Protein 8OT8 (pdb70)

Secondary structure (DSSP, 8-state):
-B-TTSS-B---SEEE--SSHHHHHHHHHH-SSEEEE------SGGG--SSEEEE-TTS---EEEETTTTEEEEETTSBHHHHHHHHHHTTEE-S---SSS-SBHHHHHHTT-B--BTT--BGGGGEEEEEEE-SSS-EEEEETTT-TTTGGGTSS-TT-S-EEEEEEEE-EE--EEEEEEEEEEETTHHHHHHHHHHTSSSEEEEEE-SSTTEEEEEEEEEE---HHHHTTPEEPSS---SSTTS-GGGBPP-TT--EEGGGTSSSB-TT---SS---EEEEEEEEGGGHHHHHHHHHTTHHHHGGGEEEEEEEEE--B--TT-TTBTS-EEEEEEEE-S-HHHHHHHHHHHHHHHGGG-PEEPTTS-----HHHHHHT-TTHHHHHHHHHHH-TT-TT--HHHIIIII--/-B-SSSS-B---SEEE--SSHHHHHHHHHH-SSEEEE-S----STTS--SSEEEE-TTS---EEEETTTTEEEEETT-BHHHHHHHHHHTTEE-S---SSS-SBHHHHHTTT-----TT---GGGGEEEEEEE-TTS-EEEEETTT-TTTGGGTSS-TT-S-EEEEEEEE-EE--EEEEEEEEEEETTHHHHHHHHHHTSSSEEEEEE-SSTTEEEEEEEEEE--HHHHTT-EE-SS---SSSSS-GGGBPP-TT--EEGGGTSSSB-TT---SS-S-EEEEEEEEGGGHHHHHHHHHTTHHHHGGGEEEEEEEEE--B--TT-TTBTS-EEEEEEEE-S-HHHHHHHHHHHHHHHGGG-PEEPSSS-----HHHHHHT-TTHHHHHHHHHHH-TT-TT--HHHIIIII--/-B-TTSS-B---SEEE--SSHHHHHHHHHH-SSEEE--S----STTS--SSEEE--TTS---EEEETTTTEEEEETT-BHHHHHHHHHHTTEE-S---SSS-SBHHHHHHTT----BTT---GGGGEEEEEEE-TTS-EEEEETTT-TTTHHHHSS-TT-S-EEEEEEEE-EE--EEEEEEEEEEEGGGHHHHHHHHHTSSSEEEEEE-SSTTEEEEEEEEEE--HHHH------SSTTS-GGGBPP-TT--EEGGGTSSSB-TT-------EEEEEEEEGGGHHHHHHHHHTTHHHHGGGEEEEEEEEE--B--TT-TTBTS-EEEEEEEE-S-HHHHHHHHHHHHHHSGGG-PEEPTTS-----HHHHHHT-TTHHHHHHHHHHH-TT-TT--HHHIIIII--/-TTSS-----SEEE--SSHHHHHHHHHH-SSEEEE-SS---STTS--SSEEEE-TTS---EEEETTTTEEEEETT-BHHHHHHHHHHTTEE-S---S-S-SBHHHHHHHT-B---TT--BGGGGEEEEEEE-TTS-EEEEETTT-TTTHHHHSS-TT-S-EEEEEEEE-EE--EEEEEEEEEEETTHHHHHHHHHHTSSSEEEEEE-SSTTEEEEEEEEEE---TTTTTPEEPSS---SSTTS-GGGS---TT--EEGGGTSS---EEEEEEEEGGGHHHHHHHHHTTHHHHGGGEEEEEEEEE--B--TT-TTBTS-EEEEEEEE-S-HHHHHHHHHHHHHHHGGG--EE-TTSB----HHHHHHT-TTHHHHHHHHHHH-TT-SS--HHHIIIII--

Organism: NCBI:txid2900548

Nearest PDB structures (foldseek):
  8ot8-assembly1_C  TM=1.002E+00  e=1.140E-94  Actinomycetota bacterium
  8ot8-assembly1_A  TM=1.001E+00  e=3.792E-88  Actinomycetota bacterium
  8ot8-assembly1_B  TM=1.000E+00  e=6.396E-86  Actinomycetota bacterium
  8ot8-assembly1_D  TM=9.876E-01  e=1.015E-83  Actinomycetota bacterium
  8qnr-assembly1_A  TM=8.224E-01  e=1.810E-28  synthetic construct

Sequence (1627 aa):
STNWAGNVVYRASELHRPASLDELRRVVARSPKVRVLGSGHSFNEITDTEGALVSLEALPPEVEIDRATGTARVAAGLRYGELSARLHAAGYALPNLASLPHICVAGACATGTHGSGDGIGGLAGSVTAVELVTADGDLVTLSRDADPDRFPGAVVSLGALGAVVTMTLRLEPAFQVRQRVYENLPAEALDDHFDEIMASGYSVSLFTDWRGDRIRQVWVKERVEPVVAALGATPADGPRHPVPGMPAANCTEQLGVPGPWHERLPHFRLGFTPSSGDELQAEYLLPRRHAVAAFHALAGIADRIAPVLHISEIRTVAADDLWLSPFHGRNTVAFHFTWKPDEAAVREVLSLMEEVLAPFEPRPHWGKLFAIPPKVLRSRYDRIGDFRALARELDPSGKFANAFVAHHVLDDSTNWAGNVVYRASELHRPASLDELRRVVARSPKVRVLGSGHSFNEITDTEGALVSLEALPPEVEIDRATGTARVAAGLRYGELSARLHAAGYALPNLASLPHICVAGACATGTHGSGDGIGGLAGSVTAVELVTADGDLVTLSRDADPDRFPGAVVSLGALGAVVTMTLRLEPAFQVRQRVYENLPAEALDDHFDEIMASGYSVSLFTDWRGDRIRQVWVKERVPVVAALGATPADGPRHPVPGMPAANCTEQLGVPGPWHERLPHFRLGFTPSSGDELQAEYLLPRRHAVAAFHALAGIADRIAPVLHISEIRTVAADDLWLSPFHGRNTVAFHFTWKPDEAAVREVLSLMEEVLAPFEPRPHWGKLFAIPPKVLRSRYDRIGDFRALARELDPSGKFANAFVAHHVLDDSTNWAGNVVYRASELHRPASLDELRRVVARSPKVRVLGSGHSFNEITDTEGALVSLEALPPEVEIDRATGTARVAAGLRYGELSARLHAAGYALPNLASLPHICVAGACATGTHGSGDGIGGLAGSVTAVELVTADGDLVTLSRDADPDRFPGAVVSLGALGAVVTMTLRLEPAFQVRQRVYENLPAEALDDHFDEIMASGYSVSLFTDWRGDRIRQVWVKERVPVVAALPAPRHPVPGMPAANCTEQLGVPGPWHERLPHFRLGFTPSGDELQAEYLLPRRHAVAAFHALAGIADRIAPVLHISEIRTVAADDLWLSPFHGRNTVAFHFTWKPDEAAVREVLSLMEEVLAPFEPRPHWGKLFAIPPKVLRSRYDRIGDFRALARELDPSGKFANAFVAHHVLDDNWAGNVVYRASELHRPASLDELRRVVARSPKVRVLGSGHSFNEITDTEGALVSLEALPPEVEIDRATGTARVAAGLRYGELSARLHAAGYALPNLASLPHICVAGACATGTHGSGDGIGGLAGSVTAVELVTADGDLVTLSRDADPDRFPGAVVSLGALGAVVTMTLRLEPAFQVRQRVYENLPAEALDDHFDEIMASGYSVSLFTDWRGDRIRQVWVKERVPVVAALGATPADGPRHPVPGMPAANCTEQLGVPGPWHERLPHFELQAEYLLPRRHAVAAFHALAGIADRIAPVLHISEIRTVAADDLWLSPFHGRNTVAFHFTWKPDEAAVREVLSLMEEVLAPFEPRPHWGKLFAIPPKVLRSRYDRIGDFRALARELDPSGKFANAFVAHHVLDD

Structure (mmCIF, N/CA/C/O backbone):
data_8OT8
#
_entry.id   8OT8
#
_cell.length_a   56.442
_cell.length_b   109.911
_cell.length_c   296.709
_cell.angle_alpha   90.00
_cell.angle_beta   90.00
_cell.angle_gamma   90.00
#
_symmetry.space_group_name_H-M   'P 21 21 21'
#
loop_
_entity.id
_entity.type
_entity.pdbx_description
1 polymer 'FAD-binding protein'
2 non-polymer 'FLAVIN-ADENINE DINUCLEOTIDE'
3 non-polymer D-XYLULOSE
4 water water
#
loop_
_atom_site.group_PDB
_atom_site.id
_atom_site.type_symbol
_atom_site.label_atom_id
_atom_site.label_alt_id
_atom_site.label_comp_id
_atom_site.label_asym_id
_atom_site.label_entity_id
_atom_site.label_seq_id
_atom_site.pdbx_PDB_ins_code
_atom_site.Cartn_x
_atom_site.Cartn_y
_atom_site.Cartn_z
_atom_site.occupancy
_atom_site.B_iso_or_equiv
_atom_site.auth_seq_id
_atom_site.auth_comp_id
_atom_site.auth_asym_id
_atom_site.auth_atom_id
_atom_site.pdbx_PDB_model_num
ATOM 1 N N . SER A 1 5 ? 11.620 -13.520 56.308 1.00 72.55 5 SER A N 1
ATOM 2 C CA . SER A 1 5 ? 12.907 -13.291 55.547 1.00 81.40 5 SER A CA 1
ATOM 3 C C . SER A 1 5 ? 12.643 -13.105 54.039 1.00 87.44 5 SER A C 1
ATOM 4 O O . SER A 1 5 ? 13.192 -12.138 53.463 1.00 94.42 5 SER A O 1
ATOM 7 N N . THR A 1 6 ? 11.879 -14.002 53.397 1.00 79.45 6 THR A N 1
ATOM 8 C CA . THR A 1 6 ? 11.703 -14.021 51.917 1.00 68.43 6 THR A CA 1
ATOM 9 C C . THR A 1 6 ? 10.262 -14.343 51.497 1.00 63.35 6 THR A C 1
ATOM 10 O O . THR A 1 6 ? 9.448 -14.776 52.338 1.00 51.16 6 THR A O 1
ATOM 14 N N . ASN A 1 7 ? 9.991 -14.156 50.200 1.00 67.96 7 ASN A N 1
ATOM 15 C CA . ASN A 1 7 ? 8.751 -14.600 49.503 1.00 62.77 7 ASN A CA 1
ATOM 16 C C . ASN A 1 7 ? 8.827 -16.120 49.319 1.00 58.44 7 ASN A C 1
ATOM 17 O O . ASN A 1 7 ? 9.949 -16.652 49.270 1.00 60.36 7 ASN A O 1
ATOM 22 N N . TRP A 1 8 ? 7.668 -16.777 49.241 1.00 53.50 8 TRP A N 1
ATOM 23 C CA . TRP A 1 8 ? 7.509 -18.242 49.046 1.00 52.16 8 TRP A CA 1
ATOM 24 C C . TRP A 1 8 ? 8.566 -18.823 48.089 1.00 51.68 8 TRP A C 1
ATOM 25 O O . TRP A 1 8 ? 9.122 -19.871 48.408 1.00 56.38 8 TRP A O 1
ATOM 36 N N . ALA A 1 9 ? 8.818 -18.187 46.949 1.00 51.88 9 ALA A N 1
ATOM 37 C CA . ALA A 1 9 ? 9.770 -18.655 45.916 1.00 56.89 9 ALA A CA 1
ATOM 38 C C . ALA A 1 9 ? 11.212 -18.448 46.374 1.00 56.05 9 ALA A C 1
ATOM 39 O O . ALA A 1 9 ? 12.062 -19.289 46.012 1.00 60.08 9 ALA A O 1
ATOM 41 N N . GLY A 1 10 ? 11.483 -17.332 47.052 1.00 52.05 10 GLY A N 1
ATOM 42 C CA . GLY A 1 10 ? 12.802 -17.031 47.642 1.00 58.22 10 GLY A CA 1
ATOM 43 C C . GLY A 1 10 ? 13.667 -16.159 46.748 1.00 60.70 10 GLY A C 1
ATOM 44 O O . GLY A 1 10 ? 14.898 -16.124 46.970 1.00 58.18 10 GLY A O 1
ATOM 45 N N . ASN A 1 11 ? 13.058 -15.460 45.787 1.00 62.65 11 ASN A N 1
ATOM 46 C CA . ASN A 1 11 ? 13.782 -14.570 44.841 1.00 64.86 11 ASN A CA 1
ATOM 47 C C . ASN A 1 11 ? 13.762 -13.128 45.379 1.00 64.24 11 ASN A C 1
ATOM 48 O O . ASN A 1 11 ? 14.636 -12.339 44.977 1.00 59.14 11 ASN A O 1
ATOM 53 N N . VAL A 1 12 ? 12.793 -12.810 46.247 1.00 68.47 12 VAL A N 1
ATOM 54 C CA . VAL A 1 12 ? 12.597 -11.485 46.912 1.00 70.22 12 VAL A CA 1
ATOM 55 C C . VAL A 1 12 ? 13.041 -11.601 48.374 1.00 70.74 12 VAL A C 1
ATOM 56 O O . VAL A 1 12 ? 12.266 -12.154 49.174 1.00 73.18 12 VAL A O 1
ATOM 60 N N . VAL A 1 13 ? 14.248 -11.136 48.706 1.00 71.06 13 VAL A N 1
ATOM 61 C CA . VAL A 1 13 ? 14.720 -11.037 50.117 1.00 72.83 13 VAL A CA 1
ATOM 62 C C . VAL A 1 13 ? 14.209 -9.699 50.659 1.00 74.37 13 VAL A C 1
ATOM 63 O O . VAL A 1 13 ? 14.692 -8.651 50.178 1.00 72.88 13 VAL A O 1
ATOM 67 N N . TYR A 1 14 ? 13.239 -9.739 51.581 1.00 74.38 14 TYR A N 1
ATOM 68 C CA . TYR A 1 14 ? 12.567 -8.543 52.153 1.00 69.36 14 TYR A CA 1
ATOM 69 C C . TYR A 1 14 ? 13.645 -7.693 52.828 1.00 76.55 14 TYR A C 1
ATOM 70 O O . TYR A 1 14 ? 14.522 -8.281 53.484 1.00 74.73 14 TYR A O 1
ATOM 79 N N . ARG A 1 15 ? 13.606 -6.370 52.624 1.00 87.98 15 ARG A N 1
ATOM 80 C CA . ARG A 1 15 ? 14.638 -5.401 53.097 1.00 85.83 15 ARG A CA 1
ATOM 81 C C . ARG A 1 15 ? 14.065 -4.645 54.303 1.00 77.71 15 ARG A C 1
ATOM 82 O O . ARG A 1 15 ? 14.616 -3.580 54.656 1.00 73.22 15 ARG A O 1
ATOM 90 N N . ALA A 1 16 ? 13.015 -5.208 54.916 1.00 74.69 16 ALA A N 1
ATOM 91 C CA . ALA A 1 16 ? 12.316 -4.681 56.112 1.00 77.53 16 ALA A CA 1
ATOM 92 C C . ALA A 1 16 ? 13.281 -4.678 57.303 1.00 77.89 16 ALA A C 1
ATOM 93 O O . ALA A 1 16 ? 14.219 -5.516 57.322 1.00 77.60 16 ALA A O 1
ATOM 95 N N . SER A 1 17 ? 13.058 -3.758 58.246 1.00 78.60 17 SER A N 1
ATOM 96 C CA . SER A 1 17 ? 13.795 -3.663 59.533 1.00 84.03 17 SER A CA 1
ATOM 97 C C . SER A 1 17 ? 13.204 -4.673 60.518 1.00 77.06 17 SER A C 1
ATOM 98 O O . SER A 1 17 ? 14.002 -5.355 61.191 1.00 74.63 17 SER A O 1
ATOM 101 N N . GLU A 1 18 ? 11.868 -4.784 60.552 1.00 74.81 18 GLU A N 1
ATOM 102 C CA . GLU A 1 18 ? 11.101 -5.553 61.574 1.00 79.97 18 GLU A CA 1
ATOM 103 C C . GLU A 1 18 ? 9.946 -6.329 60.934 1.00 70.22 18 GLU A C 1
ATOM 104 O O . GLU A 1 18 ? 9.350 -5.845 59.957 1.00 72.78 18 GLU A O 1
ATOM 110 N N . LEU A 1 19 ? 9.627 -7.485 61.504 1.00 64.75 19 LEU A N 1
ATOM 111 C CA . LEU A 1 19 ? 8.440 -8.293 61.135 1.00 67.33 19 LEU A CA 1
ATOM 112 C C . LEU A 1 19 ? 7.524 -8.363 62.359 1.00 62.35 19 LEU A C 1
ATOM 113 O O . LEU A 1 19 ? 7.858 -9.058 63.302 1.00 68.44 19 LEU A O 1
ATOM 118 N N . HIS A 1 20 ? 6.423 -7.626 62.369 1.00 62.70 20 HIS A N 1
ATOM 119 C CA . HIS A 1 20 ? 5.464 -7.649 63.498 1.00 64.66 20 HIS A CA 1
ATOM 120 C C . HIS A 1 20 ? 4.419 -8.735 63.251 1.00 61.36 20 HIS A C 1
ATOM 121 O O . HIS A 1 20 ? 3.995 -8.892 62.092 1.00 61.72 20 HIS A O 1
ATOM 128 N N . ARG A 1 21 ? 4.058 -9.453 64.318 1.00 62.32 21 ARG A N 1
ATOM 129 C CA . ARG A 1 21 ? 2.990 -10.482 64.354 1.00 65.95 21 ARG A CA 1
ATOM 130 C C . ARG A 1 21 ? 2.026 -10.097 65.472 1.00 54.61 21 ARG A C 1
ATOM 131 O O . ARG A 1 21 ? 1.947 -10.752 66.494 1.00 50.25 21 ARG A O 1
ATOM 139 N N . PRO A 1 22 ? 1.259 -9.006 65.330 1.00 54.68 22 PRO A N 1
ATOM 140 C CA . PRO A 1 22 ? 0.204 -8.679 66.289 1.00 58.51 22 PRO A CA 1
ATOM 141 C C . PRO A 1 22 ? -0.757 -9.839 66.587 1.00 54.32 22 PRO A C 1
ATOM 142 O O . PRO A 1 22 ? -1.162 -10.522 65.635 1.00 54.92 22 PRO A O 1
ATOM 146 N N . ALA A 1 23 ? -1.104 -9.994 67.872 1.00 48.46 23 ALA A N 1
ATOM 147 C CA . ALA A 1 23 ? -1.894 -11.110 68.438 1.00 53.38 23 ALA A CA 1
ATOM 148 C C . ALA A 1 23 ? -3.346 -10.675 68.682 1.00 57.85 23 ALA A C 1
ATOM 149 O O . ALA A 1 23 ? -4.136 -11.487 69.203 1.00 62.44 23 ALA A O 1
ATOM 151 N N . SER A 1 24 ? -3.697 -9.447 68.302 1.00 60.54 24 SER A N 1
ATOM 152 C CA . SER A 1 24 ? -5.043 -8.855 68.522 1.00 60.15 24 SER A CA 1
ATOM 153 C C . SER A 1 24 ? -5.235 -7.657 67.600 1.00 61.26 24 SER A C 1
ATOM 154 O O . SER A 1 24 ? -4.204 -7.044 67.154 1.00 54.14 24 SER A O 1
ATOM 157 N N . LEU A 1 25 ? -6.500 -7.292 67.397 1.00 57.81 25 LEU A N 1
ATOM 158 C CA . LEU A 1 25 ? -6.864 -6.080 66.627 1.00 57.57 25 LEU A CA 1
ATOM 159 C C . LEU A 1 25 ? -6.129 -4.895 67.264 1.00 62.97 25 LEU A C 1
ATOM 160 O O . LEU A 1 25 ? -5.386 -4.185 66.534 1.00 63.71 25 LEU A O 1
ATOM 165 N N . ASP A 1 26 ? -6.275 -4.746 68.589 1.00 66.25 26 ASP A N 1
ATOM 166 C CA . ASP A 1 26 ? -5.653 -3.660 69.397 1.00 63.28 26 ASP A CA 1
ATOM 167 C C . ASP A 1 26 ? -4.136 -3.652 69.161 1.00 58.40 26 ASP A C 1
ATOM 168 O O . ASP A 1 26 ? -3.592 -2.572 68.934 1.00 68.96 26 ASP A O 1
ATOM 173 N N . GLU A 1 27 ? -3.480 -4.808 69.170 1.00 55.09 27 GLU A N 1
ATOM 174 C CA . GLU A 1 27 ? -2.005 -4.906 69.041 1.00 57.91 27 GLU A CA 1
ATOM 175 C C . GLU A 1 27 ? -1.561 -4.488 67.627 1.00 65.74 27 GLU A C 1
ATOM 176 O O . GLU A 1 27 ? -0.435 -3.926 67.494 1.00 62.84 27 GLU A O 1
ATOM 182 N N . LEU A 1 28 ? -2.388 -4.766 66.606 1.00 65.05 28 LEU A N 1
ATOM 183 C CA . LEU A 1 28 ? -2.132 -4.359 65.193 1.00 63.02 28 LEU A CA 1
ATOM 184 C C . LEU A 1 28 ? -2.261 -2.834 65.105 1.00 67.19 28 LEU A C 1
ATOM 185 O O . LEU A 1 28 ? -1.273 -2.164 64.678 1.00 65.40 28 LEU A O 1
ATOM 190 N N . ARG A 1 29 ? -3.413 -2.306 65.542 1.00 59.85 29 ARG A N 1
ATOM 191 C CA . ARG A 1 29 ? -3.725 -0.856 65.466 1.00 59.26 29 ARG A CA 1
ATOM 192 C C . ARG A 1 29 ? -2.564 -0.064 66.061 1.00 57.68 29 ARG A C 1
ATOM 193 O O . ARG A 1 29 ? -2.262 1.013 65.529 1.00 60.82 29 ARG A O 1
ATOM 201 N N . ARG A 1 30 ? -1.914 -0.615 67.085 1.00 63.07 30 ARG A N 1
ATOM 202 C CA . ARG A 1 30 ? -0.726 0.007 67.726 1.00 71.12 30 ARG A CA 1
ATOM 203 C C . ARG A 1 30 ? 0.450 -0.029 66.745 1.00 67.24 30 ARG A C 1
ATOM 204 O O . ARG A 1 30 ? 1.099 1.011 66.605 1.00 58.59 30 ARG A O 1
ATOM 212 N N . VAL A 1 31 ? 0.700 -1.171 66.094 1.00 71.13 31 VAL A N 1
ATOM 213 C CA . VAL A 1 31 ? 1.912 -1.393 65.245 1.00 71.36 31 VAL A CA 1
ATOM 214 C C . VAL A 1 31 ? 1.809 -0.476 64.019 1.00 71.29 31 VAL A C 1
ATOM 215 O O . VAL A 1 31 ? 2.844 0.123 63.633 1.00 62.62 31 VAL A O 1
ATOM 219 N N . VAL A 1 32 ? 0.612 -0.379 63.427 1.00 70.05 32 VAL A N 1
ATOM 220 C CA . VAL A 1 32 ? 0.353 0.414 62.185 1.00 69.18 32 VAL A CA 1
ATOM 221 C C . VAL A 1 32 ? 0.615 1.882 62.543 1.00 67.90 32 VAL A C 1
ATOM 222 O O . VAL A 1 32 ? 1.498 2.524 61.921 1.00 55.09 32 VAL A O 1
ATOM 226 N N . ALA A 1 33 ? -0.107 2.353 63.565 1.00 65.29 33 ALA A N 1
ATOM 227 C CA . ALA A 1 33 ? -0.072 3.731 64.092 1.00 52.96 33 ALA A CA 1
ATOM 228 C C . ALA A 1 33 ? 1.367 4.177 64.375 1.00 52.75 33 ALA A C 1
ATOM 229 O O . ALA A 1 33 ? 1.687 5.301 64.065 1.00 59.80 33 ALA A O 1
ATOM 231 N N . ARG A 1 34 ? 2.217 3.346 64.962 1.00 56.76 34 ARG A N 1
ATOM 232 C CA . ARG A 1 34 ? 3.525 3.827 65.468 1.00 60.58 34 ARG A CA 1
ATOM 233 C C . ARG A 1 34 ? 4.569 3.683 64.362 1.00 56.67 34 ARG A C 1
ATOM 234 O O . ARG A 1 34 ? 5.622 4.313 64.479 1.00 60.66 34 ARG A O 1
ATOM 242 N N . SER A 1 35 ? 4.276 2.933 63.302 1.00 60.67 35 SER A N 1
ATOM 243 C CA . SER A 1 35 ? 5.250 2.630 62.216 1.00 67.55 35 SER A CA 1
ATOM 244 C C . SER A 1 35 ? 5.102 3.650 61.085 1.00 65.80 35 SER A C 1
ATOM 245 O O . SER A 1 35 ? 4.018 3.840 60.549 1.00 58.10 35 SER A O 1
ATOM 248 N N . PRO A 1 36 ? 6.172 4.357 60.665 1.00 67.92 36 PRO A N 1
ATOM 249 C CA . PRO A 1 36 ? 6.040 5.313 59.566 1.00 73.62 36 PRO A CA 1
ATOM 250 C C . PRO A 1 36 ? 5.769 4.632 58.203 1.00 79.92 36 PRO A C 1
ATOM 251 O O . PRO A 1 36 ? 5.000 5.185 57.409 1.00 74.25 36 PRO A O 1
ATOM 255 N N . LYS A 1 37 ? 6.361 3.445 57.977 1.00 83.18 37 LYS A N 1
ATOM 256 C CA . LYS A 1 37 ? 6.278 2.636 56.722 1.00 73.67 37 LYS A CA 1
ATOM 257 C C . LYS A 1 37 ? 5.782 1.210 57.018 1.00 68.48 37 LYS A C 1
ATOM 258 O O . LYS A 1 37 ? 6.494 0.439 57.658 1.00 69.62 37 LYS A O 1
ATOM 264 N N . VAL A 1 38 ? 4.607 0.855 56.518 1.00 68.28 38 VAL A N 1
ATOM 265 C CA . VAL A 1 38 ? 3.992 -0.492 56.703 1.00 72.77 38 VAL A CA 1
ATOM 266 C C . VAL A 1 38 ? 3.707 -1.108 55.325 1.00 71.88 38 VAL A C 1
ATOM 267 O O . VAL A 1 38 ? 3.184 -0.394 54.459 1.00 71.64 38 VAL A O 1
ATOM 271 N N . ARG A 1 39 ? 4.028 -2.394 55.152 1.00 71.41 39 ARG A N 1
ATOM 272 C CA . ARG A 1 39 ? 3.416 -3.293 54.137 1.00 65.86 39 ARG A CA 1
ATOM 273 C C . ARG A 1 39 ? 2.970 -4.586 54.828 1.00 52.47 39 ARG A C 1
ATOM 274 O O . ARG A 1 39 ? 3.859 -5.335 55.271 1.00 48.00 39 ARG A O 1
ATOM 282 N N . VAL A 1 40 ? 1.654 -4.822 54.899 1.00 44.02 40 VAL A N 1
ATOM 283 C CA . VAL A 1 40 ? 1.036 -6.112 55.334 1.00 44.42 40 VAL A CA 1
ATOM 284 C C . VAL A 1 40 ? 1.692 -7.295 54.612 1.00 46.60 40 VAL A C 1
ATOM 285 O O . VAL A 1 40 ? 1.781 -7.268 53.366 1.00 54.69 40 VAL A O 1
ATOM 289 N N . LEU A 1 41 ? 2.049 -8.339 55.353 1.00 44.84 41 LEU A N 1
ATOM 290 C CA . LEU A 1 41 ? 2.573 -9.597 54.780 1.00 43.63 41 LEU A CA 1
ATOM 291 C C . LEU A 1 41 ? 1.479 -10.650 54.948 1.00 43.61 41 LEU A C 1
ATOM 292 O O . LEU A 1 41 ? 1.116 -10.946 56.079 1.00 42.99 41 LEU A O 1
ATOM 297 N N . GLY A 1 42 ? 0.930 -11.149 53.847 1.00 46.81 42 GLY A N 1
ATOM 298 C CA . GLY A 1 42 ? 0.119 -12.381 53.830 1.00 47.45 42 GLY A CA 1
ATOM 299 C C . GLY A 1 42 ? 1.009 -13.590 53.591 1.00 54.71 42 GLY A C 1
ATOM 300 O O . GLY A 1 42 ? 2.079 -13.726 54.292 1.00 53.45 42 GLY A O 1
ATOM 301 N N . SER A 1 43 ? 0.642 -14.372 52.568 1.00 58.76 43 SER A N 1
ATOM 302 C CA . SER A 1 43 ? 1.143 -15.740 52.259 1.00 54.58 43 SER A CA 1
ATOM 303 C C . SER A 1 43 ? 2.527 -15.748 51.583 1.00 52.39 43 SER A C 1
ATOM 304 O O . SER A 1 43 ? 3.138 -16.811 51.549 1.00 47.53 43 SER A O 1
ATOM 307 N N . GLY A 1 44 ? 2.982 -14.641 50.999 1.00 52.81 44 GLY A N 1
ATOM 308 C CA . GLY A 1 44 ? 4.302 -14.564 50.345 1.00 58.39 44 GLY A CA 1
ATOM 309 C C . GLY A 1 44 ? 4.301 -15.269 49.004 1.00 56.18 44 GLY A C 1
ATOM 310 O O . GLY A 1 44 ? 5.397 -15.563 48.482 1.00 54.50 44 GLY A O 1
ATOM 311 N N . HIS A 1 45 ? 3.109 -15.494 48.449 1.00 56.07 45 HIS A N 1
ATOM 312 C CA . HIS A 1 45 ? 2.906 -16.102 47.104 1.00 63.98 45 HIS A CA 1
ATOM 313 C C . HIS A 1 45 ? 2.868 -15.001 46.020 1.00 64.41 45 HIS A C 1
ATOM 314 O O . HIS A 1 45 ? 2.045 -15.087 45.088 1.00 65.44 45 HIS A O 1
ATOM 321 N N . SER A 1 46 ? 3.721 -13.984 46.139 1.00 64.76 46 SER A N 1
ATOM 322 C CA . SER A 1 46 ? 4.033 -12.994 45.078 1.00 64.35 46 SER A CA 1
ATOM 323 C C . SER A 1 46 ? 5.513 -13.184 44.704 1.00 65.52 46 SER A C 1
ATOM 324 O O . SER A 1 46 ? 6.241 -13.795 45.552 1.00 66.21 46 SER A O 1
ATOM 327 N N . PHE A 1 47 ? 5.932 -12.763 43.491 1.00 62.45 47 PHE A N 1
ATOM 328 C CA . PHE A 1 47 ? 7.305 -12.978 42.931 1.00 57.83 47 PHE A CA 1
ATOM 329 C C . PHE A 1 47 ? 8.064 -11.669 42.674 1.00 59.48 47 PHE A C 1
ATOM 330 O O . PHE A 1 47 ? 9.301 -11.727 42.463 1.00 49.67 47 PHE A O 1
ATOM 338 N N . ASN A 1 48 ? 7.329 -10.550 42.696 1.00 60.59 48 ASN A N 1
ATOM 339 C CA . ASN A 1 48 ? 7.821 -9.151 42.601 1.00 64.11 48 ASN A CA 1
ATOM 340 C C . ASN A 1 48 ? 7.987 -8.534 44.012 1.00 71.16 48 ASN A C 1
ATOM 341 O O . ASN A 1 48 ? 7.701 -9.220 45.053 1.00 72.69 48 ASN A O 1
ATOM 346 N N . GLU A 1 49 ? 8.391 -7.256 44.056 1.00 72.88 49 GLU A N 1
ATOM 347 C CA . GLU A 1 49 ? 8.703 -6.503 45.303 1.00 67.03 49 GLU A CA 1
ATOM 348 C C . GLU A 1 49 ? 7.450 -5.771 45.815 1.00 58.68 49 GLU A C 1
ATOM 349 O O . GLU A 1 49 ? 7.613 -4.806 46.583 1.00 56.84 49 GLU A O 1
ATOM 355 N N . ILE A 1 50 ? 6.244 -6.225 45.459 1.00 53.37 50 ILE A N 1
ATOM 356 C CA . ILE A 1 50 ? 4.965 -5.592 45.912 1.00 56.10 50 ILE A CA 1
ATOM 357 C C . ILE A 1 50 ? 4.898 -5.577 47.446 1.00 64.62 50 ILE A C 1
ATOM 358 O O . ILE A 1 50 ? 4.346 -4.606 48.019 1.00 65.05 50 ILE A O 1
ATOM 363 N N . THR A 1 51 ? 5.393 -6.637 48.086 1.00 69.33 51 THR A N 1
ATOM 364 C CA . THR A 1 51 ? 5.281 -6.849 49.550 1.00 63.52 51 THR A CA 1
ATOM 365 C C . THR A 1 51 ? 6.554 -6.291 50.203 1.00 57.76 51 THR A C 1
ATOM 366 O O . THR A 1 51 ? 6.559 -6.172 51.430 1.00 59.59 51 THR A O 1
ATOM 370 N N . ASP A 1 52 ? 7.568 -5.892 49.427 1.00 55.28 52 ASP A N 1
ATOM 371 C CA . ASP A 1 52 ? 8.852 -5.376 49.983 1.00 60.18 52 ASP A CA 1
ATOM 372 C C . ASP A 1 52 ? 8.634 -4.016 50.664 1.00 63.96 52 ASP A C 1
ATOM 373 O O . ASP A 1 52 ? 7.636 -3.338 50.365 1.00 71.75 52 ASP A O 1
ATOM 378 N N . THR A 1 53 ? 9.540 -3.650 51.567 1.00 64.38 53 THR A N 1
ATOM 379 C CA . THR A 1 53 ? 9.510 -2.395 52.363 1.00 69.17 53 THR A CA 1
ATOM 380 C C . THR A 1 53 ? 10.779 -2.333 53.214 1.00 67.12 53 THR A C 1
ATOM 381 O O . THR A 1 53 ? 11.269 -3.405 53.608 1.00 64.98 53 THR A O 1
ATOM 385 N N . GLU A 1 54 ? 11.285 -1.127 53.462 1.00 66.20 54 GLU A N 1
ATOM 386 C CA . GLU A 1 54 ? 12.498 -0.899 54.282 1.00 67.63 54 GLU A CA 1
ATOM 387 C C . GLU A 1 54 ? 12.080 -0.718 55.736 1.00 67.24 54 GLU A C 1
ATOM 388 O O . GLU A 1 54 ? 12.988 -0.772 56.600 1.00 64.65 54 GLU A O 1
ATOM 394 N N . GLY A 1 55 ? 10.771 -0.535 55.977 1.00 66.48 55 GLY A N 1
ATOM 395 C CA . GLY A 1 55 ? 10.182 -0.383 57.322 1.00 63.91 55 GLY A CA 1
ATOM 396 C C . GLY A 1 55 ? 9.580 -1.681 57.842 1.00 60.12 55 GLY A C 1
ATOM 397 O O . GLY A 1 55 ? 10.279 -2.691 57.970 1.00 59.68 55 GLY A O 1
ATOM 398 N N . ALA A 1 56 ? 8.285 -1.672 58.089 1.00 56.77 56 ALA A N 1
ATOM 399 C CA . ALA A 1 56 ? 7.628 -2.654 58.957 1.00 60.78 56 ALA A CA 1
ATOM 400 C C . ALA A 1 56 ? 6.843 -3.637 58.104 1.00 60.94 56 ALA A C 1
ATOM 401 O O . ALA A 1 56 ? 5.811 -3.224 57.555 1.00 60.65 56 ALA A O 1
ATOM 403 N N . LEU A 1 57 ? 7.282 -4.896 58.068 1.00 57.67 57 LEU A N 1
ATOM 404 C CA . LEU A 1 57 ? 6.406 -6.020 57.651 1.00 58.58 57 LEU A CA 1
ATOM 405 C C . LEU A 1 57 ? 5.432 -6.346 58.784 1.00 49.40 57 LEU A C 1
ATOM 406 O O . LEU A 1 57 ? 5.903 -6.529 59.896 1.00 48.29 57 LEU A O 1
ATOM 411 N N . VAL A 1 58 ? 4.134 -6.428 58.494 1.00 46.50 58 VAL A N 1
ATOM 412 C CA . VAL A 1 58 ? 3.098 -6.770 59.510 1.00 52.08 58 VAL A CA 1
ATOM 413 C C . VAL A 1 58 ? 2.250 -7.959 59.047 1.00 56.13 58 VAL A C 1
ATOM 414 O O . VAL A 1 58 ? 1.401 -7.735 58.152 1.00 53.12 58 VAL A O 1
ATOM 418 N N . SER A 1 59 ? 2.411 -9.143 59.669 1.00 54.52 59 SER A N 1
ATOM 419 C CA . SER A 1 59 ? 1.533 -10.331 59.438 1.00 52.75 59 SER A CA 1
ATOM 420 C C . SER A 1 59 ? 0.218 -10.145 60.188 1.00 47.60 59 SER A C 1
ATOM 421 O O . SER A 1 59 ? 0.241 -9.463 61.200 1.00 60.57 59 SER A O 1
ATOM 424 N N . LEU A 1 60 ? -0.872 -10.729 59.703 1.00 46.29 60 LEU A N 1
ATOM 425 C CA . LEU A 1 60 ? -2.167 -10.791 60.435 1.00 51.76 60 LEU A CA 1
ATOM 426 C C . LEU A 1 60 ? -2.585 -12.235 60.682 1.00 56.30 60 LEU A C 1
ATOM 427 O O . LEU A 1 60 ? -3.796 -12.432 61.012 1.00 50.08 60 LEU A O 1
ATOM 432 N N . GLU A 1 61 ? -1.631 -13.167 60.533 1.00 60.43 61 GLU A N 1
ATOM 433 C CA . GLU A 1 61 ? -1.813 -14.630 60.727 1.00 61.57 61 GLU A CA 1
ATOM 434 C C . GLU A 1 61 ? -2.151 -14.933 62.197 1.00 62.88 61 GLU A C 1
ATOM 435 O O . GLU A 1 61 ? -2.857 -15.931 62.409 1.00 66.63 61 GLU A O 1
ATOM 441 N N . ALA A 1 62 ? -1.709 -14.083 63.147 1.00 63.42 62 ALA A N 1
ATOM 442 C CA . ALA A 1 62 ? -1.778 -14.266 64.621 1.00 57.53 62 ALA A CA 1
ATOM 443 C C . ALA A 1 62 ? -3.001 -13.580 65.248 1.00 51.62 62 ALA A C 1
ATOM 444 O O . ALA A 1 62 ? -3.121 -13.620 66.472 1.00 59.30 62 ALA A O 1
ATOM 446 N N . LEU A 1 63 ? -3.856 -12.917 64.478 1.00 49.98 63 LEU A N 1
ATOM 447 C CA . LEU A 1 63 ? -5.152 -12.412 65.000 1.00 52.83 63 LEU A CA 1
ATOM 448 C C . LEU A 1 63 ? -6.094 -13.604 65.150 1.00 50.15 63 LEU A C 1
ATOM 449 O O . LEU A 1 63 ? -5.795 -14.693 64.658 1.00 47.39 63 LEU A O 1
ATOM 454 N N . PRO A 1 64 ? -7.269 -13.427 65.796 1.00 47.67 64 PRO A N 1
ATOM 455 C CA . PRO A 1 64 ? -8.296 -14.460 65.840 1.00 49.34 64 PRO A CA 1
ATOM 456 C C . PRO A 1 64 ? -8.638 -14.935 64.431 1.00 53.97 64 PRO A C 1
ATOM 457 O O . PRO A 1 64 ? -8.903 -14.108 63.557 1.00 53.87 64 PRO A O 1
ATOM 461 N N . PRO A 1 65 ? -8.643 -16.265 64.160 1.00 54.20 65 PRO A N 1
ATOM 462 C CA . PRO A 1 65 ? -9.081 -16.776 62.867 1.00 53.13 65 PRO A CA 1
ATOM 463 C C . PRO A 1 65 ? -10.620 -16.830 62.851 1.00 54.62 65 PRO A C 1
ATOM 464 O O . PRO A 1 65 ? -11.188 -17.904 62.684 1.00 51.51 65 PRO A O 1
ATOM 468 N N . GLU A 1 66 ? -11.267 -15.671 63.022 1.00 54.85 66 GLU A N 1
ATOM 469 C CA . GLU A 1 66 ? -12.744 -15.545 62.960 1.00 61.47 66 GLU A CA 1
ATOM 470 C C . GLU A 1 66 ? -13.207 -16.090 61.606 1.00 63.56 66 GLU A C 1
ATOM 471 O O . GLU A 1 66 ? -12.497 -15.831 60.602 1.00 70.27 66 GLU A O 1
ATOM 477 N N . VAL A 1 67 ? -14.309 -16.852 61.582 1.00 60.41 67 VAL A N 1
ATOM 478 C CA . VAL A 1 67 ? -15.119 -17.116 60.353 1.00 55.84 67 VAL A CA 1
ATOM 479 C C . VAL A 1 67 ? -16.589 -17.143 60.762 1.00 52.98 67 VAL A C 1
ATOM 480 O O . VAL A 1 67 ? -17.142 -18.224 60.880 1.00 61.45 67 VAL A O 1
ATOM 484 N N . GLU A 1 68 ? -17.187 -15.986 60.991 1.00 55.95 68 GLU A N 1
ATOM 485 C CA . GLU A 1 68 ? -18.585 -15.898 61.478 1.00 65.94 68 GLU A CA 1
ATOM 486 C C . GLU A 1 68 ? -19.519 -15.967 60.264 1.00 59.43 68 GLU A C 1
ATOM 487 O O . GLU A 1 68 ? -19.452 -15.085 59.433 1.00 63.60 68 GLU A O 1
ATOM 493 N N . ILE A 1 69 ? -20.338 -17.005 60.147 1.00 63.13 69 ILE A N 1
ATOM 494 C CA . ILE A 1 69 ? -21.309 -17.162 59.020 1.00 67.57 69 ILE A CA 1
ATOM 495 C C . ILE A 1 69 ? -22.663 -16.623 59.486 1.00 65.55 69 ILE A C 1
ATOM 496 O O . ILE A 1 69 ? -23.157 -17.102 60.509 1.00 72.07 69 ILE A O 1
ATOM 501 N N . ASP A 1 70 ? -23.234 -15.670 58.754 1.00 65.21 70 ASP A N 1
ATOM 502 C CA . ASP A 1 70 ? -24.577 -15.102 59.034 1.00 66.90 70 ASP A CA 1
ATOM 503 C C . ASP A 1 70 ? -25.574 -15.809 58.126 1.00 67.81 70 ASP A C 1
ATOM 504 O O . ASP A 1 70 ? -25.623 -15.450 56.947 1.00 68.25 70 ASP A O 1
ATOM 509 N N . ARG A 1 71 ? -26.322 -16.775 58.661 1.00 74.01 71 ARG A N 1
ATOM 510 C CA . ARG A 1 71 ? -27.231 -17.659 57.875 1.00 85.69 71 ARG A CA 1
ATOM 511 C C . ARG A 1 71 ? -28.302 -16.832 57.135 1.00 79.06 71 ARG A C 1
ATOM 512 O O . ARG A 1 71 ? -28.647 -17.218 56.007 1.00 72.36 71 ARG A O 1
ATOM 520 N N . ALA A 1 72 ? -28.787 -15.726 57.712 1.00 79.75 72 ALA A N 1
ATOM 521 C CA . ALA A 1 72 ? -29.872 -14.879 57.147 1.00 80.84 72 ALA A CA 1
ATOM 522 C C . ALA A 1 72 ? -29.429 -14.193 55.844 1.00 78.50 72 ALA A C 1
ATOM 523 O O . ALA A 1 72 ? -30.230 -14.189 54.895 1.00 77.36 72 ALA A O 1
ATOM 525 N N . THR A 1 73 ? -28.222 -13.612 55.799 1.00 76.34 73 THR A N 1
ATOM 526 C CA . THR A 1 73 ? -27.682 -12.883 54.613 1.00 76.24 73 THR A CA 1
ATOM 527 C C . THR A 1 73 ? -26.814 -13.812 53.749 1.00 73.10 73 THR A C 1
ATOM 528 O O . THR A 1 73 ? -26.361 -13.355 52.694 1.00 74.25 73 THR A O 1
ATOM 532 N N . GLY A 1 74 ? -26.589 -15.061 54.158 1.00 71.30 74 GLY A N 1
ATOM 533 C CA . GLY A 1 74 ? -25.724 -16.006 53.423 1.00 72.52 74 GLY A CA 1
ATOM 534 C C . GLY A 1 74 ? -24.356 -15.408 53.117 1.00 70.36 74 GLY A C 1
ATOM 535 O O . GLY A 1 74 ? -23.929 -15.500 51.951 1.00 78.79 74 GLY A O 1
ATOM 536 N N . THR A 1 75 ? -23.696 -14.822 54.125 1.00 65.01 75 THR A N 1
ATOM 537 C CA . THR A 1 75 ? -22.376 -14.146 54.017 1.00 63.52 75 THR A CA 1
ATOM 538 C C . THR A 1 75 ? -21.499 -14.543 55.208 1.00 57.39 75 THR A C 1
ATOM 539 O O . THR A 1 75 ? -22.024 -14.638 56.318 1.00 63.73 75 THR A O 1
ATOM 543 N N . ALA A 1 76 ? -20.204 -14.735 54.976 1.00 55.26 76 ALA A N 1
ATOM 544 C CA . ALA A 1 76 ? -19.180 -15.014 56.011 1.00 56.05 76 ALA A CA 1
ATOM 545 C C . ALA A 1 76 ? -18.310 -13.774 56.232 1.00 57.78 76 ALA A C 1
ATOM 546 O O . ALA A 1 76 ? -17.906 -13.147 55.256 1.00 58.87 76 ALA A O 1
ATOM 548 N N . ARG A 1 77 ? -18.024 -13.472 57.495 1.00 59.18 77 ARG A N 1
ATOM 549 C CA . ARG A 1 77 ? -17.093 -12.419 57.962 1.00 57.95 77 ARG A CA 1
ATOM 550 C C . ARG A 1 77 ? -15.809 -13.148 58.370 1.00 55.76 77 ARG A C 1
ATOM 551 O O . ARG A 1 77 ? -15.935 -14.008 59.253 1.00 60.61 77 ARG A O 1
ATOM 559 N N . VAL A 1 78 ? -14.655 -12.910 57.725 1.00 53.34 78 VAL A N 1
ATOM 560 C CA . VAL A 1 78 ? -13.450 -13.800 57.869 1.00 53.96 78 VAL A CA 1
ATOM 561 C C . VAL A 1 78 ? -12.151 -12.991 57.970 1.00 49.54 78 VAL A C 1
ATOM 562 O O . VAL A 1 78 ? -12.012 -11.969 57.294 1.00 47.77 78 VAL A O 1
ATOM 566 N N . ALA A 1 79 ? -11.193 -13.508 58.731 1.00 52.24 79 ALA A N 1
ATOM 567 C CA . ALA A 1 79 ? -9.890 -12.857 59.000 1.00 54.70 79 ALA A CA 1
ATOM 568 C C . ALA A 1 79 ? -9.044 -12.829 57.728 1.00 47.90 79 ALA A C 1
ATOM 569 O O . ALA A 1 79 ? -8.789 -13.877 57.160 1.00 46.29 79 ALA A O 1
ATOM 571 N N . ALA A 1 80 ? -8.596 -11.647 57.351 1.00 47.81 80 ALA A N 1
ATOM 572 C CA . ALA A 1 80 ? -7.666 -11.366 56.231 1.00 56.72 80 ALA A CA 1
ATOM 573 C C . ALA A 1 80 ? -6.350 -12.160 56.292 1.00 49.89 80 ALA A C 1
ATOM 574 O O . ALA A 1 80 ? -5.656 -12.186 55.274 1.00 50.76 80 ALA A O 1
ATOM 576 N N . GLY A 1 81 ? -5.937 -12.678 57.442 1.00 47.74 81 GLY A N 1
ATOM 577 C CA . GLY A 1 81 ? -4.656 -13.410 57.543 1.00 48.10 81 GLY A CA 1
ATOM 578 C C . GLY A 1 81 ? -4.830 -14.880 57.213 1.00 45.90 81 GLY A C 1
ATOM 579 O O . GLY A 1 81 ? -3.813 -15.540 56.883 1.00 46.73 81 GLY A O 1
ATOM 580 N N . LEU A 1 82 ? -6.079 -15.340 57.370 1.00 45.18 82 LEU A N 1
ATOM 581 C CA . LEU A 1 82 ? -6.653 -16.659 57.016 1.00 48.09 82 LEU A CA 1
ATOM 582 C C . LEU A 1 82 ? -6.364 -17.009 55.547 1.00 52.27 82 LEU A C 1
ATOM 583 O O . LEU A 1 82 ? -6.446 -16.127 54.667 1.00 60.45 82 LEU A O 1
ATOM 588 N N . ARG A 1 83 ? -6.056 -18.272 55.280 1.00 50.59 83 ARG A N 1
ATOM 589 C CA . ARG A 1 83 ? -5.745 -18.757 53.916 1.00 50.80 83 ARG A CA 1
ATOM 590 C C . ARG A 1 83 ? -6.964 -19.509 53.357 1.00 52.49 83 ARG A C 1
ATOM 591 O O . ARG A 1 83 ? -7.895 -19.852 54.129 1.00 51.26 83 ARG A O 1
ATOM 599 N N . TYR A 1 84 ? -6.976 -19.732 52.043 1.00 54.69 84 TYR A N 1
ATOM 600 C CA . TYR A 1 84 ? -8.176 -20.201 51.307 1.00 55.24 84 TYR A CA 1
ATOM 601 C C . TYR A 1 84 ? -8.457 -21.660 51.691 1.00 54.01 84 TYR A C 1
ATOM 602 O O . TYR A 1 84 ? -9.653 -22.019 51.783 1.00 49.59 84 TYR A O 1
ATOM 611 N N . GLY A 1 85 ? -7.398 -22.433 51.978 1.00 55.46 85 GLY A N 1
ATOM 612 C CA . GLY A 1 85 ? -7.479 -23.806 52.517 1.00 56.79 85 GLY A CA 1
ATOM 613 C C . GLY A 1 85 ? -8.369 -23.889 53.753 1.00 55.06 85 GLY A C 1
ATOM 614 O O . GLY A 1 85 ? -9.480 -24.475 53.686 1.00 52.38 85 GLY A O 1
ATOM 615 N N . GLU A 1 86 ? -7.896 -23.326 54.860 1.00 54.35 86 GLU A N 1
ATOM 616 C CA . GLU A 1 86 ? -8.673 -23.243 56.116 1.00 56.71 86 GLU A CA 1
ATOM 617 C C . GLU A 1 86 ? -10.069 -22.683 55.802 1.00 55.75 86 GLU A C 1
ATOM 618 O O . GLU A 1 86 ? -11.072 -23.338 56.157 1.00 56.40 86 GLU A O 1
ATOM 624 N N . LEU A 1 87 ? -10.140 -21.506 55.176 1.00 55.53 87 LEU A N 1
ATOM 625 C CA . LEU A 1 87 ? -11.415 -20.750 55.053 1.00 58.76 87 LEU A CA 1
ATOM 626 C C . LEU A 1 87 ? -12.462 -21.699 54.467 1.00 57.30 87 LEU A C 1
ATOM 627 O O . LEU A 1 87 ? -13.634 -21.712 54.960 1.00 50.73 87 LEU A O 1
ATOM 632 N N . SER A 1 88 ? -12.005 -22.475 53.478 1.00 55.07 88 SER A N 1
ATOM 633 C CA . SER A 1 88 ? -12.834 -23.350 52.619 1.00 60.88 88 SER A CA 1
ATOM 634 C C . SER A 1 88 ? -13.347 -24.527 53.459 1.00 59.41 88 SER A C 1
ATOM 635 O O . SER A 1 88 ? -14.591 -24.756 53.481 1.00 55.02 88 SER A O 1
ATOM 638 N N . ALA A 1 89 ? -12.428 -25.219 54.141 1.00 57.74 89 ALA A N 1
ATOM 639 C CA . ALA A 1 89 ? -12.718 -26.346 55.060 1.00 58.63 89 ALA A CA 1
ATOM 640 C C . ALA A 1 89 ? -13.869 -25.941 55.996 1.00 58.08 89 ALA A C 1
ATOM 641 O O . ALA A 1 89 ? -14.887 -26.674 56.060 1.00 58.75 89 ALA A O 1
ATOM 643 N N . ARG A 1 90 ? -13.736 -24.775 56.634 1.00 59.73 90 ARG A N 1
ATOM 644 C CA . ARG A 1 90 ? -14.688 -24.238 57.647 1.00 63.97 90 ARG A CA 1
ATOM 645 C C . ARG A 1 90 ? -16.026 -23.868 57.000 1.00 61.28 90 ARG A C 1
ATOM 646 O O . ARG A 1 90 ? -17.088 -24.224 57.570 1.00 55.38 90 ARG A O 1
ATOM 654 N N . LEU A 1 91 ? -15.966 -23.145 55.881 1.00 59.38 91 LEU A N 1
ATOM 655 C CA . LEU A 1 91 ? -17.155 -22.793 55.072 1.00 61.56 91 LEU A CA 1
ATOM 656 C C . LEU A 1 91 ? -17.877 -24.066 54.619 1.00 61.47 91 LEU A C 1
ATOM 657 O O . LEU A 1 91 ? -19.132 -24.075 54.697 1.00 60.36 91 LEU A O 1
ATOM 662 N N . HIS A 1 92 ? -17.122 -25.080 54.168 1.00 57.98 92 HIS A N 1
ATOM 663 C CA . HIS A 1 92 ? -17.668 -26.346 53.604 1.00 62.78 92 HIS A CA 1
ATOM 664 C C . HIS A 1 92 ? -18.404 -27.138 54.684 1.00 61.67 92 HIS A C 1
ATOM 665 O O . HIS A 1 92 ? -19.546 -27.566 54.417 1.00 58.47 92 HIS A O 1
ATOM 672 N N . ALA A 1 93 ? -17.746 -27.333 55.829 1.00 61.35 93 ALA A N 1
ATOM 673 C CA . ALA A 1 93 ? -18.281 -28.022 57.023 1.00 54.99 93 ALA A CA 1
ATOM 674 C C . ALA A 1 93 ? -19.657 -27.443 57.372 1.00 57.31 93 ALA A C 1
ATOM 675 O O . ALA A 1 93 ? -20.605 -28.220 57.635 1.00 58.52 93 ALA A O 1
ATOM 677 N N . ALA A 1 94 ? -19.763 -26.114 57.358 1.00 56.73 94 ALA A N 1
ATOM 678 C CA . ALA A 1 94 ? -20.992 -25.376 57.713 1.00 60.20 94 ALA A CA 1
ATOM 679 C C . ALA A 1 94 ? -21.974 -25.458 56.545 1.00 59.96 94 ALA A C 1
ATOM 680 O O . ALA A 1 94 ? -23.114 -24.971 56.720 1.00 62.25 94 ALA A O 1
ATOM 682 N N . GLY A 1 95 ? -21.542 -26.044 55.419 1.00 55.94 95 GLY A N 1
ATOM 683 C CA . GLY A 1 95 ? -22.395 -26.382 54.260 1.00 58.97 95 GLY A CA 1
ATOM 684 C C . GLY A 1 95 ? -22.471 -25.247 53.253 1.00 64.43 95 GLY A C 1
ATOM 685 O O . GLY A 1 95 ? -23.506 -25.151 52.538 1.00 54.24 95 GLY A O 1
ATOM 686 N N . TYR A 1 96 ? -21.420 -24.414 53.212 1.00 74.07 96 TYR A N 1
ATOM 687 C CA . TYR A 1 96 ? -21.292 -23.197 52.367 1.00 69.75 96 TYR A CA 1
ATOM 688 C C . TYR A 1 96 ? -20.065 -23.343 51.461 1.00 72.47 96 TYR A C 1
ATOM 689 O O . TYR A 1 96 ? -19.129 -24.093 51.816 1.00 68.69 96 TYR A O 1
ATOM 698 N N . ALA A 1 97 ? -20.066 -22.652 50.320 1.00 67.58 97 ALA A N 1
ATOM 699 C CA . ALA A 1 97 ? -18.912 -22.628 49.397 1.00 63.75 97 ALA A CA 1
ATOM 700 C C . ALA A 1 97 ? -18.732 -21.229 48.800 1.00 58.72 97 ALA A C 1
ATOM 701 O O . ALA A 1 97 ? -19.657 -20.389 48.899 1.00 50.36 97 ALA A O 1
ATOM 703 N N . LEU A 1 98 ? -17.559 -21.011 48.208 1.00 58.77 98 LEU A N 1
ATOM 704 C CA . LEU A 1 98 ? -17.253 -19.868 47.303 1.00 63.18 98 LEU A CA 1
ATOM 705 C C . LEU A 1 98 ? -17.318 -20.336 45.845 1.00 60.37 98 LEU A C 1
ATOM 706 O O . LEU A 1 98 ? -17.057 -21.503 45.561 1.00 64.14 98 LEU A O 1
ATOM 711 N N . PRO A 1 99 ? -17.605 -19.439 44.872 1.00 58.28 99 PRO A N 1
ATOM 712 C CA . PRO A 1 99 ? -17.709 -19.818 43.461 1.00 55.93 99 PRO A CA 1
ATOM 713 C C . PRO A 1 99 ? -16.413 -20.306 42.799 1.00 53.89 99 PRO A C 1
ATOM 714 O O . PRO A 1 99 ? -16.499 -21.034 41.819 1.00 51.46 99 PRO A O 1
ATOM 718 N N . ASN A 1 100 ? -15.254 -19.856 43.281 1.00 49.45 100 ASN A N 1
ATOM 719 C CA . ASN A 1 100 ? -13.961 -20.288 42.698 1.00 50.78 100 ASN A CA 1
ATOM 720 C C . ASN A 1 100 ? -12.860 -20.088 43.722 1.00 47.94 100 ASN A C 1
ATOM 721 O O . ASN A 1 100 ? -13.126 -19.391 44.732 1.00 52.14 100 ASN A O 1
ATOM 726 N N . LEU A 1 101 ? -11.712 -20.713 43.451 1.00 41.64 101 LEU A N 1
ATOM 727 C CA . LEU A 1 101 ? -10.464 -20.659 44.249 1.00 43.99 101 LEU A CA 1
ATOM 728 C C . LEU A 1 101 ? -9.265 -20.649 43.307 1.00 40.84 101 LEU A C 1
ATOM 729 O O . LEU A 1 101 ? -9.392 -21.115 42.204 1.00 40.97 101 LEU A O 1
ATOM 734 N N . ALA A 1 102 ? -8.105 -20.208 43.766 1.00 45.95 102 ALA A N 1
ATOM 735 C CA . ALA A 1 102 ? -6.864 -20.193 42.960 1.00 48.27 102 ALA A CA 1
ATOM 736 C C . ALA A 1 102 ? -6.324 -21.622 42.835 1.00 48.07 102 ALA A C 1
ATOM 737 O O . ALA A 1 102 ? -7.009 -22.563 43.290 1.00 46.16 102 ALA A O 1
ATOM 739 N N . SER A 1 103 ? -5.135 -21.783 42.255 1.00 48.51 103 SER A N 1
ATOM 740 C CA . SER A 1 103 ? -4.572 -23.114 41.916 1.00 51.13 103 SER A CA 1
ATOM 741 C C . SER A 1 103 ? -4.237 -23.880 43.201 1.00 52.97 103 SER A C 1
ATOM 742 O O . SER A 1 103 ? -4.598 -25.084 43.248 1.00 48.45 103 SER A O 1
ATOM 745 N N . LEU A 1 104 ? -3.600 -23.249 44.207 1.00 57.44 104 LEU A N 1
ATOM 746 C CA . LEU A 1 104 ? -3.498 -23.886 45.559 1.00 65.78 104 LEU A CA 1
ATOM 747 C C . LEU A 1 104 ? -4.233 -23.066 46.611 1.00 64.36 104 LEU A C 1
ATOM 748 O O . LEU A 1 104 ? -4.459 -21.872 46.420 1.00 62.36 104 LEU A O 1
ATOM 753 N N . PRO A 1 105 ? -4.710 -23.739 47.693 1.00 70.21 105 PRO A N 1
ATOM 754 C CA . PRO A 1 105 ? -5.520 -23.100 48.738 1.00 66.43 105 PRO A CA 1
ATOM 755 C C . PRO A 1 105 ? -4.699 -22.360 49.806 1.00 57.85 105 PRO A C 1
ATOM 756 O O . PRO A 1 105 ? -5.245 -21.471 50.436 1.00 48.43 105 PRO A O 1
ATOM 760 N N . HIS A 1 106 ? -3.408 -22.694 49.933 1.00 55.58 106 HIS A N 1
ATOM 761 C CA . HIS A 1 106 ? -2.488 -22.163 50.974 1.00 53.99 106 HIS A CA 1
ATOM 762 C C . HIS A 1 106 ? -2.024 -20.761 50.583 1.00 53.86 106 HIS A C 1
ATOM 763 O O . HIS A 1 106 ? -0.788 -20.523 50.597 1.00 52.94 106 HIS A O 1
ATOM 770 N N . ILE A 1 107 ? -2.994 -19.903 50.239 1.00 51.08 107 ILE A N 1
ATOM 771 C CA . ILE A 1 107 ? -2.819 -18.498 49.769 1.00 56.10 107 ILE A CA 1
ATOM 772 C C . ILE A 1 107 ? -3.809 -17.637 50.564 1.00 57.27 107 ILE A C 1
ATOM 773 O O . ILE A 1 107 ? -5.051 -17.942 50.568 1.00 52.43 107 ILE A O 1
ATOM 778 N N . CYS A 1 108 ? -3.235 -16.602 51.170 1.00 50.27 108 CYS A N 1
ATOM 779 C CA . CYS A 1 108 ? -3.815 -15.655 52.145 1.00 56.30 108 CYS A CA 1
ATOM 780 C C . CYS A 1 108 ? -4.971 -14.863 51.514 1.00 51.39 108 CYS A C 1
ATOM 781 O O . CYS A 1 108 ? -4.728 -14.236 50.487 1.00 49.67 108 CYS A O 1
ATOM 784 N N . VAL A 1 109 ? -6.166 -14.858 52.114 1.00 48.67 109 VAL A N 1
ATOM 785 C CA . VAL A 1 109 ? -7.414 -14.375 51.439 1.00 52.32 109 VAL A CA 1
ATOM 786 C C . VAL A 1 109 ? -7.217 -12.906 51.030 1.00 58.69 109 VAL A C 1
ATOM 787 O O . VAL A 1 109 ? -7.602 -12.548 49.892 1.00 75.35 109 VAL A O 1
ATOM 791 N N . ALA A 1 110 ? -6.650 -12.068 51.896 1.00 55.67 110 ALA A N 1
ATOM 792 C CA . ALA A 1 110 ? -6.412 -10.647 51.565 1.00 52.75 110 ALA A CA 1
ATOM 793 C C . ALA A 1 110 ? -5.321 -10.572 50.494 1.00 53.80 110 ALA A C 1
ATOM 794 O O . ALA A 1 110 ? -5.454 -9.715 49.612 1.00 58.46 110 ALA A O 1
ATOM 796 N N . GLY A 1 111 ? -4.300 -11.439 50.561 1.00 51.09 111 GLY A N 1
ATOM 797 C CA . GLY A 1 111 ? -3.131 -11.414 49.651 1.00 52.26 111 GLY A CA 1
ATOM 798 C C . GLY A 1 111 ? -3.534 -11.720 48.217 1.00 50.79 111 GLY A C 1
ATOM 799 O O . GLY A 1 111 ? -3.143 -10.975 47.319 1.00 47.01 111 GLY A O 1
ATOM 800 N N . ALA A 1 112 ? -4.313 -12.788 48.045 1.00 51.45 112 ALA A N 1
ATOM 801 C CA . ALA A 1 112 ? -5.083 -13.159 46.837 1.00 48.83 112 ALA A CA 1
ATOM 802 C C . ALA A 1 112 ? -5.895 -11.972 46.328 1.00 51.10 112 ALA A C 1
ATOM 803 O O . ALA A 1 112 ? -5.623 -11.614 45.172 1.00 58.45 112 ALA A O 1
ATOM 805 N N . CYS A 1 113 ? -6.852 -11.420 47.109 1.00 47.44 113 CYS A N 1
ATOM 806 C CA . CYS A 1 113 ? -7.831 -10.406 46.608 1.00 49.33 113 CYS A CA 1
ATOM 807 C C . CYS A 1 113 ? -7.148 -9.075 46.272 1.00 50.53 113 CYS A C 1
ATOM 808 O O . CYS A 1 113 ? -7.666 -8.355 45.388 1.00 52.75 113 CYS A O 1
ATOM 811 N N . ALA A 1 114 ? -6.013 -8.784 46.912 1.00 50.12 114 ALA A N 1
ATOM 812 C CA . ALA A 1 114 ? -5.203 -7.556 46.714 1.00 52.47 114 ALA A CA 1
ATOM 813 C C . ALA A 1 114 ? -4.755 -7.420 45.256 1.00 51.84 114 ALA A C 1
ATOM 814 O O . ALA A 1 114 ? -4.830 -6.288 44.721 1.00 50.73 114 ALA A O 1
ATOM 816 N N . THR A 1 115 ? -4.303 -8.523 44.645 1.00 53.27 115 THR A N 1
ATOM 817 C CA . THR A 1 115 ? -3.561 -8.540 43.351 1.00 54.22 115 THR A CA 1
ATOM 818 C C . THR A 1 115 ? -4.454 -9.005 42.201 1.00 50.54 115 THR A C 1
ATOM 819 O O . THR A 1 115 ? -3.931 -9.156 41.081 1.00 47.63 115 THR A O 1
ATOM 823 N N . GLY A 1 116 ? -5.734 -9.258 42.474 1.00 55.01 116 GLY A N 1
ATOM 824 C CA . GLY A 1 116 ? -6.673 -9.845 41.495 1.00 62.16 116 GLY A CA 1
ATOM 825 C C . GLY A 1 116 ? -6.344 -11.303 41.194 1.00 59.15 116 GLY A C 1
ATOM 826 O O . GLY A 1 116 ? -6.146 -11.630 40.024 1.00 68.40 116 GLY A O 1
ATOM 827 N N . THR A 1 117 ? -6.237 -12.147 42.221 1.00 57.36 117 THR A N 1
ATOM 828 C CA . THR A 1 117 ? -6.043 -13.617 42.090 1.00 55.54 117 THR A CA 1
ATOM 829 C C . THR A 1 117 ? -7.372 -14.204 41.581 1.00 56.22 117 THR A C 1
ATOM 830 O O . THR A 1 117 ? -8.442 -13.637 41.918 1.00 49.60 117 THR A O 1
ATOM 834 N N . HIS A 1 118 ? -7.302 -15.274 40.776 1.00 53.97 118 HIS A N 1
ATOM 835 C CA . HIS A 1 118 ? -8.435 -15.810 39.973 1.00 53.35 118 HIS A CA 1
ATOM 836 C C . HIS A 1 118 ? -8.265 -17.316 39.755 1.00 52.99 118 HIS A C 1
ATOM 837 O O . HIS A 1 118 ? -7.139 -17.824 39.915 1.00 45.44 118 HIS A O 1
ATOM 844 N N . GLY A 1 119 ? -9.362 -17.985 39.394 1.00 51.52 119 GLY A N 1
ATOM 845 C CA . GLY A 1 119 ? -9.354 -19.363 38.878 1.00 50.67 119 GLY A CA 1
ATOM 846 C C . GLY A 1 119 ? -9.581 -19.349 37.380 1.00 50.38 119 GLY A C 1
ATOM 847 O O . GLY A 1 119 ? -9.005 -18.483 36.710 1.00 47.51 119 GLY A O 1
ATOM 848 N N . SER A 1 120 ? -10.394 -20.268 36.869 1.00 50.84 120 SER A N 1
ATOM 849 C CA . SER A 1 120 ? -10.915 -20.206 35.482 1.00 55.23 120 SER A CA 1
ATOM 850 C C . SER A 1 120 ? -12.423 -20.411 35.509 1.00 55.66 120 SER A C 1
ATOM 851 O O . SER A 1 120 ? -12.933 -20.831 36.566 1.00 52.92 120 SER A O 1
ATOM 854 N N . GLY A 1 121 ? -13.073 -20.144 34.376 1.00 57.38 121 GLY A N 1
ATOM 855 C CA . GLY A 1 121 ? -14.539 -20.160 34.232 1.00 67.50 121 GLY A CA 1
ATOM 856 C C . GLY A 1 121 ? -15.032 -18.926 33.501 1.00 70.99 121 GLY A C 1
ATOM 857 O O . GLY A 1 121 ? -14.562 -17.809 33.817 1.00 72.62 121 GLY A O 1
ATOM 858 N N . ASP A 1 122 ? -15.942 -19.128 32.550 1.00 75.41 122 ASP A N 1
ATOM 859 C CA . ASP A 1 122 ? -16.505 -18.055 31.689 1.00 82.16 122 ASP A CA 1
ATOM 860 C C . ASP A 1 122 ? -17.382 -17.117 32.528 1.00 81.90 122 ASP A C 1
ATOM 861 O O . ASP A 1 122 ? -17.313 -15.887 32.296 1.00 86.67 122 ASP A O 1
ATOM 866 N N . GLY A 1 123 ? -18.189 -17.676 33.439 1.00 73.43 123 GLY A N 1
ATOM 867 C CA . GLY A 1 123 ? -19.209 -16.931 34.202 1.00 75.78 123 GLY A CA 1
ATOM 868 C C . GLY A 1 123 ? -18.799 -16.729 35.647 1.00 71.56 123 GLY A C 1
ATOM 869 O O . GLY A 1 123 ? -19.701 -16.666 36.503 1.00 72.16 123 GLY A O 1
ATOM 870 N N . ILE A 1 124 ? -17.488 -16.631 35.900 1.00 70.34 124 ILE A N 1
ATOM 871 C CA . ILE A 1 124 ? -16.877 -16.551 37.257 1.00 61.73 124 ILE A CA 1
ATOM 872 C C . ILE A 1 124 ? -15.798 -15.467 37.276 1.00 59.29 124 ILE A C 1
ATOM 873 O O . ILE A 1 124 ? -14.868 -15.516 36.425 1.00 54.53 124 ILE A O 1
ATOM 878 N N . GLY A 1 125 ? -15.864 -14.605 38.292 1.00 58.50 125 GLY A N 1
ATOM 879 C CA . GLY A 1 125 ? -14.919 -13.497 38.513 1.00 61.63 125 GLY A CA 1
ATOM 880 C C . GLY A 1 125 ? -13.565 -13.936 39.054 1.00 61.54 125 GLY A C 1
ATOM 881 O O . GLY A 1 125 ? -13.317 -15.173 39.262 1.00 58.87 125 GLY A O 1
ATOM 882 N N . GLY A 1 126 ? -12.681 -12.946 39.217 1.00 60.35 126 GLY A N 1
ATOM 883 C CA . GLY A 1 126 ? -11.552 -13.017 40.160 1.00 59.84 126 GLY A CA 1
ATOM 884 C C . GLY A 1 126 ? -12.115 -13.223 41.550 1.00 58.49 126 GLY A C 1
ATOM 885 O O . GLY A 1 126 ? -13.327 -13.043 41.722 1.00 64.54 126 GLY A O 1
ATOM 886 N N . LEU A 1 127 ? -11.296 -13.631 42.505 1.00 57.26 127 LEU A N 1
ATOM 887 C CA . LEU A 1 127 ? -11.799 -14.089 43.820 1.00 55.71 127 LEU A CA 1
ATOM 888 C C . LEU A 1 127 ? -12.359 -12.871 44.569 1.00 56.03 127 LEU A C 1
ATOM 889 O O . LEU A 1 127 ? -13.402 -13.024 45.233 1.00 57.92 127 LEU A O 1
ATOM 894 N N . ALA A 1 128 ? -11.732 -11.698 44.406 1.00 53.53 128 ALA A N 1
ATOM 895 C CA . ALA A 1 128 ? -12.114 -10.416 45.055 1.00 52.75 128 ALA A CA 1
ATOM 896 C C . ALA A 1 128 ? -13.588 -10.056 44.764 1.00 50.69 128 ALA A C 1
ATOM 897 O O . ALA A 1 128 ? -14.202 -9.314 45.546 1.00 55.38 128 ALA A O 1
ATOM 899 N N . GLY A 1 129 ? -14.160 -10.577 43.687 1.00 49.17 129 GLY A N 1
ATOM 900 C CA . GLY A 1 129 ? -15.564 -10.336 43.312 1.00 51.77 129 GLY A CA 1
ATOM 901 C C . GLY A 1 129 ? -16.547 -10.867 44.334 1.00 48.81 129 GLY A C 1
ATOM 902 O O . GLY A 1 129 ? -17.681 -10.371 44.353 1.00 50.10 129 GLY A O 1
ATOM 903 N N . SER A 1 130 ? -16.142 -11.828 45.158 1.00 49.79 130 SER A N 1
ATOM 904 C CA . SER A 1 130 ? -17.016 -12.457 46.185 1.00 60.29 130 SER A CA 1
ATOM 905 C C . SER A 1 130 ? -17.091 -11.562 47.438 1.00 64.90 130 SER A C 1
ATOM 906 O O . SER A 1 130 ? -18.055 -11.718 48.222 1.00 70.37 130 SER A O 1
ATOM 909 N N . VAL A 1 131 ? -16.153 -10.617 47.577 1.00 59.86 131 VAL A N 1
ATOM 910 C CA . VAL A 1 131 ? -16.026 -9.657 48.715 1.00 52.56 131 VAL A CA 1
ATOM 911 C C . VAL A 1 131 ? -17.141 -8.609 48.623 1.00 51.38 131 VAL A C 1
ATOM 912 O O . VAL A 1 131 ? -17.265 -8.015 47.552 1.00 56.95 131 VAL A O 1
ATOM 916 N N . THR A 1 132 ? -17.888 -8.367 49.706 1.00 53.04 132 THR A N 1
ATOM 917 C CA . THR A 1 132 ? -19.016 -7.388 49.777 1.00 54.27 132 THR A CA 1
ATOM 918 C C . THR A 1 132 ? -18.735 -6.267 50.786 1.00 54.04 132 THR A C 1
ATOM 919 O O . THR A 1 132 ? -19.564 -5.315 50.835 1.00 59.23 132 THR A O 1
ATOM 923 N N . ALA A 1 133 ? -17.663 -6.371 51.581 1.00 49.61 133 ALA A N 1
ATOM 924 C CA . ALA A 1 133 ? -17.193 -5.293 52.486 1.00 47.48 133 ALA A CA 1
ATOM 925 C C . ALA A 1 133 ? -15.790 -5.599 53.005 1.00 47.47 133 ALA A C 1
ATOM 926 O O . ALA A 1 133 ? -15.448 -6.781 53.160 1.00 52.45 133 ALA A O 1
ATOM 928 N N . VAL A 1 134 ? -15.020 -4.566 53.315 1.00 46.59 134 VAL A N 1
ATOM 929 C CA . VAL A 1 134 ? -13.760 -4.733 54.092 1.00 55.18 134 VAL A CA 1
ATOM 930 C C . VAL A 1 134 ? -13.843 -3.895 55.374 1.00 64.01 134 VAL A C 1
ATOM 931 O O . VAL A 1 134 ? -14.565 -2.876 55.373 1.00 80.97 134 VAL A O 1
ATOM 935 N N . GLU A 1 135 ? -13.172 -4.351 56.435 1.00 59.46 135 GLU A N 1
ATOM 936 C CA . GLU A 1 135 ? -12.746 -3.516 57.578 1.00 59.17 135 GLU A CA 1
ATOM 937 C C . GLU A 1 135 ? -11.222 -3.489 57.576 1.00 55.66 135 GLU A C 1
ATOM 938 O O . GLU A 1 135 ? -10.609 -4.572 57.501 1.00 48.98 135 GLU A O 1
ATOM 944 N N . LEU A 1 136 ? -10.635 -2.300 57.633 1.00 54.54 136 LEU A N 1
ATOM 945 C CA . LEU A 1 136 ? -9.164 -2.153 57.604 1.00 57.14 136 LEU A CA 1
ATOM 946 C C . LEU A 1 136 ? -8.740 -1.083 58.602 1.00 51.78 136 LEU A C 1
ATOM 947 O O . LEU A 1 136 ? -9.473 -0.136 58.837 1.00 55.43 136 LEU A O 1
ATOM 952 N N . VAL A 1 137 ? -7.577 -1.307 59.178 1.00 54.97 137 VAL A N 1
ATOM 953 C CA . VAL A 1 137 ? -6.804 -0.362 60.018 1.00 53.70 137 VAL A CA 1
ATOM 954 C C . VAL A 1 137 ? -6.149 0.629 59.061 1.00 51.62 137 VAL A C 1
ATOM 955 O O . VAL A 1 137 ? -5.304 0.183 58.263 1.00 46.77 137 VAL A O 1
ATOM 959 N N . THR A 1 138 ? -6.539 1.906 59.136 1.00 54.94 138 THR A N 1
ATOM 960 C CA . THR A 1 138 ? -5.965 3.021 58.330 1.00 55.41 138 THR A CA 1
ATOM 961 C C . THR A 1 138 ? -4.533 3.269 58.812 1.00 56.06 138 THR A C 1
ATOM 962 O O . THR A 1 138 ? -4.132 2.622 59.790 1.00 58.57 138 THR A O 1
ATOM 966 N N . ALA A 1 139 ? -3.789 4.153 58.148 1.00 59.25 139 ALA A N 1
ATOM 967 C CA . ALA A 1 139 ? -2.416 4.556 58.545 1.00 60.28 139 ALA A CA 1
ATOM 968 C C . ALA A 1 139 ? -2.446 5.185 59.944 1.00 56.33 139 ALA A C 1
ATOM 969 O O . ALA A 1 139 ? -1.435 5.140 60.656 1.00 51.38 139 ALA A O 1
ATOM 971 N N . ASP A 1 140 ? -3.588 5.756 60.311 1.00 61.17 140 ASP A N 1
ATOM 972 C CA . ASP A 1 140 ? -3.831 6.404 61.625 1.00 71.74 140 ASP A CA 1
ATOM 973 C C . ASP A 1 140 ? -3.866 5.332 62.722 1.00 79.50 140 ASP A C 1
ATOM 974 O O . ASP A 1 140 ? -3.076 5.449 63.688 1.00 83.02 140 ASP A O 1
ATOM 979 N N . GLY A 1 141 ? -4.714 4.313 62.545 1.00 73.93 141 GLY A N 1
ATOM 980 C CA . GLY A 1 141 ? -4.782 3.140 63.427 1.00 68.62 141 GLY A CA 1
ATOM 981 C C . GLY A 1 141 ? -6.212 2.747 63.705 1.00 70.73 141 GLY A C 1
ATOM 982 O O . GLY A 1 141 ? -6.392 1.758 64.452 1.00 87.19 141 GLY A O 1
ATOM 983 N N . ASP A 1 142 ? -7.193 3.469 63.150 1.00 64.13 142 ASP A N 1
ATOM 984 C CA . ASP A 1 142 ? -8.630 3.180 63.420 1.00 69.41 142 ASP A CA 1
ATOM 985 C C . ASP A 1 142 ? -9.208 2.259 62.340 1.00 65.42 142 ASP A C 1
ATOM 986 O O . ASP A 1 142 ? -8.664 2.214 61.228 1.00 56.32 142 ASP A O 1
ATOM 991 N N . LEU A 1 143 ? -10.290 1.562 62.700 1.00 72.77 143 LEU A N 1
ATOM 992 C CA . LEU A 1 143 ? -11.121 0.707 61.811 1.00 71.88 143 LEU A CA 1
ATOM 993 C C . LEU A 1 143 ? -12.019 1.587 60.950 1.00 65.26 143 LEU A C 1
ATOM 994 O O . LEU A 1 143 ? -12.862 2.303 61.535 1.00 57.76 143 LEU A O 1
ATOM 999 N N . VAL A 1 144 ? -11.847 1.483 59.626 1.00 64.18 144 VAL A N 1
ATOM 1000 C CA . VAL A 1 144 ? -12.832 1.919 58.597 1.00 63.77 144 VAL A CA 1
ATOM 1001 C C . VAL A 1 144 ? -13.472 0.665 58.009 1.00 62.40 144 VAL A C 1
ATOM 1002 O O . VAL A 1 144 ? -12.755 -0.328 57.817 1.00 56.29 144 VAL A O 1
ATOM 1006 N N . THR A 1 145 ? -14.781 0.739 57.766 1.00 66.31 145 THR A N 1
ATOM 1007 C CA . THR A 1 145 ? -15.570 -0.222 56.959 1.00 66.20 145 THR A CA 1
ATOM 1008 C C . THR A 1 145 ? -16.008 0.457 55.658 1.00 66.84 145 THR A C 1
ATOM 1009 O O . THR A 1 145 ? -16.684 1.526 55.736 1.00 69.41 145 THR A O 1
ATOM 1013 N N . LEU A 1 146 ? -15.622 -0.147 54.526 1.00 65.27 146 LEU A N 1
ATOM 1014 C CA . LEU A 1 146 ? -16.145 0.115 53.154 1.00 60.44 146 LEU A CA 1
ATOM 1015 C C . LEU A 1 146 ? -16.901 -1.127 52.672 1.00 56.18 146 LEU A C 1
ATOM 1016 O O . LEU A 1 146 ? -16.301 -2.226 52.709 1.00 55.23 146 LEU A O 1
ATOM 1021 N N . SER A 1 147 ? -18.165 -0.977 52.272 1.00 53.90 147 SER A N 1
ATOM 1022 C CA . SER A 1 147 ? -18.997 -2.087 51.730 1.00 64.38 147 SER A CA 1
ATOM 1023 C C . SER A 1 147 ? -19.664 -1.650 50.416 1.00 71.47 147 SER A C 1
ATOM 1024 O O . SER A 1 147 ? -19.960 -0.449 50.289 1.00 85.98 147 SER A O 1
ATOM 1027 N N . ARG A 1 148 ? -19.889 -2.568 49.467 1.00 69.99 148 ARG A N 1
ATOM 1028 C CA . ARG A 1 148 ? -20.695 -2.259 48.255 1.00 71.56 148 ARG A CA 1
ATOM 1029 C C . ARG A 1 148 ? -21.949 -1.484 48.701 1.00 72.33 148 ARG A C 1
ATOM 1030 O O . ARG A 1 148 ? -22.049 -0.303 48.350 1.00 80.87 148 ARG A O 1
ATOM 1038 N N . ASP A 1 149 ? -22.826 -2.096 49.503 1.00 66.63 149 ASP A N 1
ATOM 1039 C CA . ASP A 1 149 ? -24.178 -1.569 49.840 1.00 73.17 149 ASP A CA 1
ATOM 1040 C C . ASP A 1 149 ? -24.123 -0.137 50.389 1.00 68.46 149 ASP A C 1
ATOM 1041 O O . ASP A 1 149 ? -25.024 0.652 50.046 1.00 61.99 149 ASP A O 1
ATOM 1046 N N . ALA A 1 150 ? -23.137 0.168 51.237 1.00 65.32 150 ALA A N 1
ATOM 1047 C CA . ALA A 1 150 ? -23.021 1.451 51.970 1.00 66.57 150 ALA A CA 1
ATOM 1048 C C . ALA A 1 150 ? -22.234 2.459 51.135 1.00 66.77 150 ALA A C 1
ATOM 1049 O O . ALA A 1 150 ? -22.699 3.587 51.014 1.00 71.79 150 ALA A O 1
ATOM 1051 N N . ASP A 1 151 ? -21.115 2.036 50.546 1.00 71.76 151 ASP A N 1
ATOM 1052 C CA . ASP A 1 151 ? -20.126 2.921 49.871 1.00 71.98 151 ASP A CA 1
ATOM 1053 C C . ASP A 1 151 ? -19.990 2.554 48.391 1.00 75.12 151 ASP A C 1
ATOM 1054 O O . ASP A 1 151 ? -18.886 2.225 47.933 1.00 56.16 151 ASP A O 1
ATOM 1059 N N . PRO A 1 152 ? -21.089 2.667 47.591 1.00 76.43 152 PRO A N 1
ATOM 1060 C CA . PRO A 1 152 ? -21.061 2.261 46.186 1.00 69.66 152 PRO A CA 1
ATOM 1061 C C . PRO A 1 152 ? -19.858 2.909 45.498 1.00 69.31 152 PRO A C 1
ATOM 1062 O O . PRO A 1 152 ? -19.147 2.225 44.807 1.00 71.26 152 PRO A O 1
ATOM 1066 N N . ASP A 1 153 ? -19.650 4.195 45.770 1.00 70.56 153 ASP A N 1
ATOM 1067 C CA . ASP A 1 153 ? -18.712 5.058 45.013 1.00 79.43 153 ASP A CA 1
ATOM 1068 C C . ASP A 1 153 ? -17.271 4.677 45.360 1.00 73.54 153 ASP A C 1
ATOM 1069 O O . ASP A 1 153 ? -16.414 4.907 44.502 1.00 67.97 153 ASP A O 1
ATOM 1074 N N . ARG A 1 154 ? -17.008 4.103 46.540 1.00 70.61 154 ARG A N 1
ATOM 1075 C CA . ARG A 1 154 ? -15.612 3.892 47.018 1.00 71.31 154 ARG A CA 1
ATOM 1076 C C . ARG A 1 154 ? -15.244 2.407 47.138 1.00 63.05 154 ARG A C 1
ATOM 1077 O O . ARG A 1 154 ? -14.033 2.087 47.051 1.00 53.94 154 ARG A O 1
ATOM 1085 N N . PHE A 1 155 ? -16.221 1.529 47.352 1.00 58.20 155 PHE A N 1
ATOM 1086 C CA . PHE A 1 155 ? -15.953 0.099 47.651 1.00 62.09 155 PHE A CA 1
ATOM 1087 C C . PHE A 1 155 ? -15.120 -0.524 46.532 1.00 62.77 155 PHE A C 1
ATOM 1088 O O . PHE A 1 155 ? -14.129 -1.210 46.811 1.00 56.04 155 PHE A O 1
ATOM 1096 N N . PRO A 1 156 ? -15.513 -0.330 45.247 1.00 58.76 156 PRO A N 1
ATOM 1097 C CA . PRO A 1 156 ? -14.850 -0.993 44.118 1.00 56.70 156 PRO A CA 1
ATOM 1098 C C . PRO A 1 156 ? -13.337 -0.769 43.955 1.00 56.95 156 PRO A C 1
ATOM 1099 O O . PRO A 1 156 ? -12.696 -1.551 43.247 1.00 55.43 156 PRO A O 1
ATOM 1103 N N . GLY A 1 157 ? -12.785 0.248 44.613 1.00 54.69 157 GLY A N 1
ATOM 1104 C CA . GLY A 1 157 ? -11.332 0.495 44.611 1.00 57.14 157 GLY A CA 1
ATOM 1105 C C . GLY A 1 157 ? -10.696 0.006 45.891 1.00 55.80 157 GLY A C 1
ATOM 1106 O O . GLY A 1 157 ? -9.447 0.099 46.008 1.00 61.21 157 GLY A O 1
ATOM 1107 N N . ALA A 1 158 ? -11.520 -0.481 46.823 1.00 53.79 158 ALA A N 1
ATOM 1108 C CA . ALA A 1 158 ? -11.078 -0.938 48.161 1.00 61.02 158 ALA A CA 1
ATOM 1109 C C . ALA A 1 158 ? -10.454 -2.339 48.072 1.00 62.54 158 ALA A C 1
ATOM 1110 O O . ALA A 1 158 ? -9.371 -2.543 48.644 1.00 63.84 158 ALA A O 1
ATOM 1112 N N . VAL A 1 159 ? -11.102 -3.265 47.363 1.00 57.48 159 VAL A N 1
ATOM 1113 C CA . VAL A 1 159 ? -10.761 -4.714 47.422 1.00 51.98 159 VAL A CA 1
ATOM 1114 C C . VAL A 1 159 ? -9.445 -4.981 46.678 1.00 47.91 159 VAL A C 1
ATOM 1115 O O . VAL A 1 159 ? -8.528 -5.481 47.318 1.00 47.53 159 VAL A O 1
ATOM 1119 N N . VAL A 1 160 ? -9.330 -4.719 45.374 1.00 48.92 160 VAL A N 1
ATOM 1120 C CA . VAL A 1 160 ? -8.062 -5.080 44.666 1.00 48.35 160 VAL A CA 1
ATOM 1121 C C . VAL A 1 160 ? -7.100 -3.895 44.775 1.00 49.01 160 VAL A C 1
ATOM 1122 O O . VAL A 1 160 ? -6.901 -3.179 43.780 1.00 47.14 160 VAL A O 1
ATOM 1126 N N . SER A 1 161 ? -6.489 -3.769 45.954 1.00 46.88 161 SER A N 1
ATOM 1127 C CA . SER A 1 161 ? -5.997 -2.512 46.557 1.00 47.77 161 SER A CA 1
ATOM 1128 C C . SER A 1 161 ? -4.465 -2.466 46.662 1.00 45.24 161 SER A C 1
ATOM 1129 O O . SER A 1 161 ? -3.939 -1.481 47.170 1.00 43.50 161 SER A O 1
ATOM 1132 N N . LEU A 1 162 ? -3.775 -3.539 46.307 1.00 49.86 162 LEU A N 1
ATOM 1133 C CA . LEU A 1 162 ? -2.299 -3.672 46.431 1.00 53.54 162 LEU A CA 1
ATOM 1134 C C . LEU A 1 162 ? -1.889 -3.402 47.876 1.00 52.72 162 LEU A C 1
ATOM 1135 O O . LEU A 1 162 ? -0.686 -3.124 48.090 1.00 57.08 162 LEU A O 1
ATOM 1140 N N . GLY A 1 163 ? -2.838 -3.510 48.815 1.00 52.45 163 GLY A N 1
ATOM 1141 C CA . GLY A 1 163 ? -2.601 -3.306 50.261 1.00 59.54 163 GLY A CA 1
ATOM 1142 C C . GLY A 1 163 ? -1.927 -1.978 50.525 1.00 58.37 163 GLY A C 1
ATOM 1143 O O . GLY A 1 163 ? -0.856 -1.962 51.172 1.00 58.64 163 GLY A O 1
ATOM 1144 N N . ALA A 1 164 ? -2.519 -0.927 49.954 1.00 67.90 164 ALA A N 1
ATOM 1145 C CA . ALA A 1 164 ? -2.043 0.477 49.928 1.00 62.85 164 ALA A CA 1
ATOM 1146 C C . ALA A 1 164 ? -3.132 1.390 50.499 1.00 57.96 164 ALA A C 1
ATOM 1147 O O . ALA A 1 164 ? -2.896 2.591 50.544 1.00 60.25 164 ALA A O 1
ATOM 1149 N N . LEU A 1 165 ? -4.275 0.823 50.896 1.00 54.45 165 LEU A N 1
ATOM 1150 C CA . LEU A 1 165 ? -5.336 1.507 51.672 1.00 57.27 165 LEU A CA 1
ATOM 1151 C C . LEU A 1 165 ? -5.198 1.258 53.183 1.00 58.40 165 LEU A C 1
ATOM 1152 O O . LEU A 1 165 ? -5.990 1.847 53.936 1.00 61.44 165 LEU A O 1
ATOM 1157 N N . GLY A 1 166 ? -4.258 0.414 53.610 1.00 55.28 166 GLY A N 1
ATOM 1158 C CA . GLY A 1 166 ? -4.155 -0.044 55.004 1.00 55.25 166 GLY A CA 1
ATOM 1159 C C . GLY A 1 166 ? -4.260 -1.557 55.142 1.00 56.74 166 GLY A C 1
ATOM 1160 O O . GLY A 1 166 ? -4.407 -2.262 54.109 1.00 62.95 166 GLY A O 1
ATOM 1161 N N . ALA A 1 167 ? -4.182 -2.048 56.384 1.00 52.40 167 ALA A N 1
ATOM 1162 C CA . ALA A 1 167 ? -4.261 -3.482 56.727 1.00 49.59 167 ALA A CA 1
ATOM 1163 C C . ALA A 1 167 ? -5.724 -3.891 56.886 1.00 52.89 167 ALA A C 1
ATOM 1164 O O . ALA A 1 167 ? -6.414 -3.385 57.768 1.00 49.09 167 ALA A O 1
ATOM 1166 N N . VAL A 1 168 ? -6.185 -4.766 56.008 1.00 61.03 168 VAL A N 1
ATOM 1167 C CA . VAL A 1 168 ? -7.556 -5.348 56.051 1.00 62.08 168 VAL A CA 1
ATOM 1168 C C . VAL A 1 168 ? -7.539 -6.349 57.202 1.00 58.49 168 VAL A C 1
ATOM 1169 O O . VAL A 1 168 ? -6.584 -7.154 57.247 1.00 59.73 168 VAL A O 1
ATOM 1173 N N . VAL A 1 169 ? -8.507 -6.291 58.115 1.00 58.58 169 VAL A N 1
ATOM 1174 C CA . VAL A 1 169 ? -8.577 -7.276 59.235 1.00 58.72 169 VAL A CA 1
ATOM 1175 C C . VAL A 1 169 ? -9.669 -8.294 58.910 1.00 54.10 169 VAL A C 1
ATOM 1176 O O . VAL A 1 169 ? -9.383 -9.469 59.057 1.00 55.21 169 VAL A O 1
ATOM 1180 N N . THR A 1 170 ? -10.859 -7.880 58.470 1.00 58.62 170 THR A N 1
ATOM 1181 C CA . THR A 1 170 ? -11.992 -8.817 58.219 1.00 69.80 170 THR A CA 1
ATOM 1182 C C . THR A 1 170 ? -12.672 -8.488 56.888 1.00 73.21 170 THR A C 1
ATOM 1183 O O . THR A 1 170 ? -13.156 -7.357 56.744 1.00 93.61 170 THR A O 1
ATOM 1187 N N . MET A 1 171 ? -12.728 -9.457 55.970 1.00 71.22 171 MET A N 1
ATOM 1188 C CA . MET A 1 171 ? -13.439 -9.339 54.669 1.00 65.35 171 MET A CA 1
ATOM 1189 C C . MET A 1 171 ? -14.761 -10.097 54.763 1.00 58.84 171 MET A C 1
ATOM 1190 O O . MET A 1 171 ? -14.763 -11.235 55.248 1.00 59.74 171 MET A O 1
ATOM 1195 N N . THR A 1 172 ? -15.850 -9.456 54.366 1.00 51.88 172 THR A N 1
ATOM 1196 C CA . THR A 1 172 ? -17.167 -10.112 54.199 1.00 53.35 172 THR A CA 1
ATOM 1197 C C . THR A 1 172 ? -17.204 -10.773 52.803 1.00 54.58 172 THR A C 1
ATOM 1198 O O . THR A 1 172 ? -16.857 -10.098 51.820 1.00 58.58 172 THR A O 1
ATOM 1202 N N . LEU A 1 173 ? -17.576 -12.059 52.717 1.00 52.93 173 LEU A N 1
ATOM 1203 C CA . LEU A 1 173 ? -17.720 -12.823 51.448 1.00 54.22 173 LEU A CA 1
ATOM 1204 C C . LEU A 1 173 ? -19.198 -13.190 51.242 1.00 58.33 173 LEU A C 1
ATOM 1205 O O . LEU A 1 173 ? -19.863 -13.548 52.219 1.00 53.87 173 LEU A O 1
ATOM 1210 N N . ARG A 1 174 ? -19.707 -13.053 50.016 1.00 65.10 174 ARG A N 1
ATOM 1211 C CA . ARG A 1 174 ? -20.992 -13.671 49.622 1.00 70.19 174 ARG A CA 1
ATOM 1212 C C . ARG A 1 174 ? -20.690 -15.144 49.402 1.00 68.79 174 ARG A C 1
ATOM 1213 O O . ARG A 1 174 ? -19.717 -15.445 48.666 1.00 66.85 174 ARG A O 1
ATOM 1221 N N . LEU A 1 175 ? -21.478 -15.996 50.059 1.00 68.81 175 LEU A N 1
ATOM 1222 C CA . LEU A 1 175 ? -21.374 -17.475 50.021 1.00 65.16 175 LEU A CA 1
ATOM 1223 C C . LEU A 1 175 ? -22.423 -18.035 49.056 1.00 66.96 175 LEU A C 1
ATOM 1224 O O . LEU A 1 175 ? -23.456 -17.351 48.820 1.00 68.25 175 LEU A O 1
ATOM 1229 N N . GLU A 1 176 ? -22.157 -19.247 48.560 1.00 65.71 176 GLU A N 1
ATOM 1230 C CA . GLU A 1 176 ? -23.124 -20.125 47.859 1.00 67.55 176 GLU A CA 1
ATOM 1231 C C . GLU A 1 176 ? -23.304 -21.382 48.687 1.00 62.87 176 GLU A C 1
ATOM 1232 O O . GLU A 1 176 ? -22.454 -21.679 49.529 1.00 59.66 176 GLU A O 1
ATOM 1238 N N . PRO A 1 177 ? -24.360 -22.186 48.412 1.00 59.54 177 PRO A N 1
ATOM 1239 C CA . PRO A 1 177 ? -24.458 -23.523 48.986 1.00 55.18 177 PRO A CA 1
ATOM 1240 C C . PRO A 1 177 ? -23.238 -24.335 48.537 1.00 54.09 177 PRO A C 1
ATOM 1241 O O . PRO A 1 177 ? -22.854 -24.191 47.409 1.00 61.09 177 PRO A O 1
ATOM 1245 N N . ALA A 1 178 ? -22.648 -25.104 49.450 1.00 57.10 178 ALA A N 1
ATOM 1246 C CA . ALA A 1 178 ? -21.604 -26.113 49.176 1.00 65.05 178 ALA A CA 1
ATOM 1247 C C . ALA A 1 178 ? -22.049 -26.958 47.979 1.00 71.92 178 ALA A C 1
ATOM 1248 O O . ALA A 1 178 ? -23.289 -27.195 47.816 1.00 72.50 178 ALA A O 1
ATOM 1250 N N . PHE A 1 179 ? -21.076 -27.352 47.149 1.00 73.60 179 PHE A N 1
ATOM 1251 C CA . PHE A 1 179 ? -21.312 -28.078 45.876 1.00 70.89 179 PHE A CA 1
ATOM 1252 C C . PHE A 1 179 ? -20.173 -29.068 45.612 1.00 72.86 179 PHE A C 1
ATOM 1253 O O . PHE A 1 179 ? -19.025 -28.908 46.131 1.00 61.73 179 PHE A O 1
ATOM 1261 N N . GLN A 1 180 ? -20.529 -30.097 44.837 1.00 76.95 180 GLN A N 1
ATOM 1262 C CA . GLN A 1 180 ? -19.634 -31.195 44.399 1.00 73.86 180 GLN A CA 1
ATOM 1263 C C . GLN A 1 180 ? -19.114 -30.836 43.005 1.00 66.88 180 GLN A C 1
ATOM 1264 O O . GLN A 1 180 ? -19.843 -30.167 42.241 1.00 60.21 180 GLN A O 1
ATOM 1270 N N . VAL A 1 181 ? -17.867 -31.216 42.724 1.00 67.60 181 VAL A N 1
ATOM 1271 C CA . VAL A 1 181 ? -17.133 -30.887 41.467 1.00 68.96 181 VAL A CA 1
ATOM 1272 C C . VAL A 1 181 ? -16.397 -32.150 41.029 1.00 71.61 181 VAL A C 1
ATOM 1273 O O . VAL A 1 181 ? -15.781 -32.770 41.920 1.00 69.16 181 VAL A O 1
ATOM 1277 N N . ARG A 1 182 ? -16.499 -32.522 39.743 1.00 72.85 182 ARG A N 1
ATOM 1278 C CA . ARG A 1 182 ? -15.675 -33.594 39.112 1.00 75.66 182 ARG A CA 1
ATOM 1279 C C . ARG A 1 182 ? -14.684 -32.938 38.153 1.00 66.15 182 ARG A C 1
ATOM 1280 O O . ARG A 1 182 ? -14.980 -31.864 37.621 1.00 69.12 182 ARG A O 1
ATOM 1288 N N . GLN A 1 183 ? -13.533 -33.567 37.968 1.00 66.21 183 GLN A N 1
ATOM 1289 C CA . GLN A 1 183 ? -12.400 -33.001 37.196 1.00 71.73 183 GLN A CA 1
ATOM 1290 C C . GLN A 1 183 ? -11.752 -34.131 36.368 1.00 78.96 183 GLN A C 1
ATOM 1291 O O . GLN A 1 183 ? -11.424 -35.177 36.979 1.00 84.20 183 GLN A O 1
ATOM 1297 N N . ARG A 1 184 ? -11.601 -33.943 35.041 1.00 69.73 184 ARG A N 1
ATOM 1298 C CA . ARG A 1 184 ? -10.886 -34.872 34.117 1.00 63.05 184 ARG A CA 1
ATOM 1299 C C . ARG A 1 184 ? -9.719 -34.135 33.455 1.00 55.37 184 ARG A C 1
ATOM 1300 O O . ARG A 1 184 ? -9.862 -32.936 33.168 1.00 58.42 184 ARG A O 1
ATOM 1308 N N . VAL A 1 185 ? -8.604 -34.834 33.244 1.00 52.28 185 VAL A N 1
ATOM 1309 C CA . VAL A 1 185 ? -7.413 -34.344 32.487 1.00 56.88 185 VAL A CA 1
ATOM 1310 C C . VAL A 1 185 ? -7.371 -35.026 31.111 1.00 63.06 185 VAL A C 1
ATOM 1311 O O . VAL A 1 185 ? -7.202 -36.260 31.081 1.00 74.67 185 VAL A O 1
ATOM 1315 N N . TYR A 1 186 ? -7.454 -34.255 30.019 1.00 64.78 186 TYR A N 1
ATOM 1316 C CA . TYR A 1 186 ? -7.238 -34.715 28.619 1.00 59.06 186 TYR A CA 1
ATOM 1317 C C . TYR A 1 186 ? -5.838 -34.305 28.144 1.00 64.14 186 TYR A C 1
ATOM 1318 O O . TYR A 1 186 ? -5.369 -33.185 28.495 1.00 70.90 186 TYR A O 1
ATOM 1327 N N . GLU A 1 187 ? -5.179 -35.187 27.383 1.00 67.58 187 GLU A N 1
ATOM 1328 C CA . GLU A 1 187 ? -3.750 -35.048 26.970 1.00 69.69 187 GLU A CA 1
ATOM 1329 C C . GLU A 1 187 ? -3.635 -34.863 25.446 1.00 68.73 187 GLU A C 1
ATOM 1330 O O . GLU A 1 187 ? -4.407 -35.490 24.706 1.00 73.60 187 GLU A O 1
ATOM 1336 N N . ASN A 1 188 ? -2.707 -34.005 25.010 1.00 67.56 188 ASN A N 1
ATOM 1337 C CA . ASN A 1 188 ? -2.290 -33.803 23.595 1.00 64.40 188 ASN A CA 1
ATOM 1338 C C . ASN A 1 188 ? -3.499 -33.417 22.740 1.00 64.65 188 ASN A C 1
ATOM 1339 O O . ASN A 1 188 ? -3.717 -34.053 21.714 1.00 70.21 188 ASN A O 1
ATOM 1344 N N . LEU A 1 189 ? -4.248 -32.395 23.143 1.00 67.68 189 LEU A N 1
ATOM 1345 C CA . LEU A 1 189 ? -5.119 -31.639 22.212 1.00 65.10 189 LEU A CA 1
ATOM 1346 C C . LEU A 1 189 ? -4.216 -30.942 21.201 1.00 71.44 189 LEU A C 1
ATOM 1347 O O . LEU A 1 189 ? -3.200 -30.364 21.602 1.00 66.14 189 LEU A O 1
ATOM 1352 N N . PRO A 1 190 ? -4.564 -30.968 19.887 1.00 73.24 190 PRO A N 1
ATOM 1353 C CA . PRO A 1 190 ? -3.828 -30.220 18.863 1.00 67.65 190 PRO A CA 1
ATOM 1354 C C . PRO A 1 190 ? -4.009 -28.703 19.022 1.00 63.65 190 PRO A C 1
ATOM 1355 O O . PRO A 1 190 ? -5.149 -28.262 19.185 1.00 59.46 190 PRO A O 1
ATOM 1359 N N . ALA A 1 191 ? -2.908 -27.947 18.957 1.00 58.61 191 ALA A N 1
ATOM 1360 C CA . ALA A 1 191 ? -2.906 -26.476 19.138 1.00 59.20 191 ALA A CA 1
ATOM 1361 C C . ALA A 1 191 ? -3.946 -25.846 18.194 1.00 62.59 191 ALA A C 1
ATOM 1362 O O . ALA A 1 191 ? -4.735 -25.008 18.667 1.00 62.72 191 ALA A O 1
ATOM 1364 N N . GLU A 1 192 ? -4.001 -26.272 16.926 1.00 66.94 192 GLU A N 1
ATOM 1365 C CA . GLU A 1 192 ? -4.877 -25.656 15.888 1.00 76.55 192 GLU A CA 1
ATOM 1366 C C . GLU A 1 192 ? -6.361 -25.745 16.295 1.00 77.70 192 GLU A C 1
ATOM 1367 O O . GLU A 1 192 ? -7.170 -24.958 15.741 1.00 77.55 192 GLU A O 1
ATOM 1373 N N . ALA A 1 193 ? -6.724 -26.651 17.215 1.00 71.86 193 ALA A N 1
ATOM 1374 C CA . ALA A 1 193 ? -8.123 -26.852 17.664 1.00 68.12 193 ALA A CA 1
ATOM 1375 C C . ALA A 1 193 ? -8.661 -25.535 18.234 1.00 68.94 193 ALA A C 1
ATOM 1376 O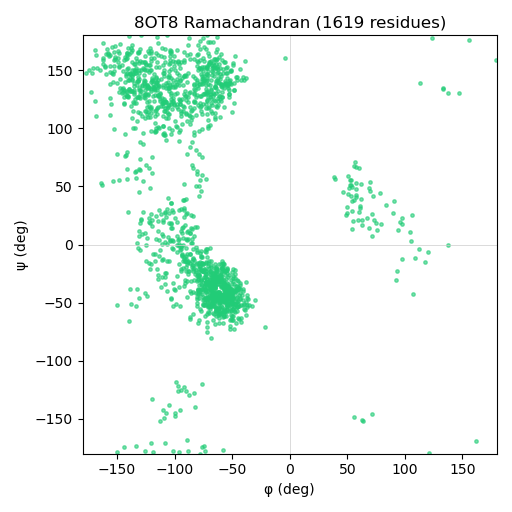 O . ALA A 1 193 ? -9.878 -25.286 18.070 1.00 67.50 193 ALA A O 1
ATOM 1378 N N . LEU A 1 194 ? -7.785 -24.718 18.844 1.00 69.94 194 LEU A N 1
ATOM 1379 C CA . LEU A 1 194 ? -8.137 -23.418 19.493 1.00 77.56 194 LEU A CA 1
ATOM 1380 C C . LEU A 1 194 ? -8.644 -22.427 18.441 1.00 81.89 194 LEU A C 1
ATOM 1381 O O . LEU A 1 194 ? -9.570 -21.652 18.762 1.00 82.85 194 LEU A O 1
ATOM 1386 N N . ASP A 1 195 ? -8.056 -22.448 17.238 1.00 86.00 195 ASP A N 1
ATOM 1387 C CA . ASP A 1 195 ? -8.301 -21.445 16.164 1.00 82.11 195 ASP A CA 1
ATOM 1388 C C . ASP A 1 195 ? -9.807 -21.312 15.921 1.00 77.11 195 ASP A C 1
ATOM 1389 O O . ASP A 1 195 ? -10.266 -20.162 15.858 1.00 65.31 195 ASP A O 1
ATOM 1394 N N . ASP A 1 196 ? -10.529 -22.439 15.852 1.00 78.31 196 ASP A N 1
ATOM 1395 C CA . ASP A 1 196 ? -11.984 -22.491 15.546 1.00 81.37 196 ASP A CA 1
ATOM 1396 C C . ASP A 1 196 ? -12.808 -22.914 16.772 1.00 79.28 196 ASP A C 1
ATOM 1397 O O . ASP A 1 196 ? -14.040 -22.754 16.691 1.00 83.13 196 ASP A O 1
ATOM 1402 N N . HIS A 1 197 ? -12.198 -23.444 17.845 1.00 78.22 197 HIS A N 1
ATOM 1403 C CA . HIS A 1 197 ? -12.943 -24.107 18.955 1.00 79.66 197 HIS A CA 1
ATOM 1404 C C . HIS A 1 197 ? -12.519 -23.613 20.346 1.00 77.89 197 HIS A C 1
ATOM 1405 O O . HIS A 1 197 ? -12.967 -24.239 21.331 1.00 82.63 197 HIS A O 1
ATOM 1412 N N . PHE A 1 198 ? -11.749 -22.525 20.460 1.00 71.36 198 PHE A N 1
ATOM 1413 C CA . PHE A 1 198 ? -11.362 -21.931 21.771 1.00 63.48 198 PHE A CA 1
ATOM 1414 C C . PHE A 1 198 ? -12.590 -21.712 22.671 1.00 63.79 198 PHE A C 1
ATOM 1415 O O . PHE A 1 198 ? -12.593 -22.222 23.793 1.00 62.88 198 PHE A O 1
ATOM 1423 N N . ASP A 1 199 ? -13.594 -20.961 22.215 1.00 69.23 199 ASP A N 1
ATOM 1424 C CA . ASP A 1 199 ? -14.785 -20.598 23.035 1.00 72.54 199 ASP A CA 1
ATOM 1425 C C . ASP A 1 199 ? -15.534 -21.864 23.498 1.00 70.77 199 ASP A C 1
ATOM 1426 O O . ASP A 1 199 ? -16.015 -21.853 24.640 1.00 80.01 199 ASP A O 1
ATOM 1431 N N . GLU A 1 200 ? -15.615 -22.915 22.673 1.00 72.51 200 GLU A N 1
ATOM 1432 C CA . GLU A 1 200 ? -16.406 -24.151 22.953 1.00 81.61 200 GLU A CA 1
ATOM 1433 C C . GLU A 1 200 ? -15.711 -24.957 24.062 1.00 78.39 200 GLU A C 1
ATOM 1434 O O . GLU A 1 200 ? -16.435 -25.474 24.948 1.00 78.75 200 GLU A O 1
ATOM 1440 N N . ILE A 1 201 ? -14.371 -25.061 23.992 1.00 73.25 201 ILE A N 1
ATOM 1441 C CA . ILE A 1 201 ? -13.476 -25.809 24.937 1.00 68.10 201 ILE A CA 1
ATOM 1442 C C . ILE A 1 201 ? -13.550 -25.206 26.352 1.00 65.98 201 ILE A C 1
ATOM 1443 O O . ILE A 1 201 ? -13.792 -25.972 27.295 1.00 62.63 201 ILE A O 1
ATOM 1448 N N . MET A 1 202 ? -13.285 -23.898 26.490 1.00 64.67 202 MET A N 1
ATOM 1449 C CA . MET A 1 202 ? -13.231 -23.151 27.778 1.00 58.93 202 MET A CA 1
ATOM 1450 C C . MET A 1 202 ? -14.637 -23.065 28.394 1.00 63.96 202 MET A C 1
ATOM 1451 O O . MET A 1 202 ? -14.727 -22.818 29.622 1.00 72.72 202 MET A O 1
ATOM 1456 N N . ALA A 1 203 ? -15.694 -23.263 27.595 1.00 61.93 203 ALA A N 1
ATOM 1457 C CA . ALA A 1 203 ? -17.102 -23.291 28.056 1.00 62.08 203 ALA A CA 1
ATOM 1458 C C . ALA A 1 203 ? -17.551 -24.721 28.354 1.00 62.66 203 ALA A C 1
ATOM 1459 O O . ALA A 1 203 ? -18.645 -24.850 28.925 1.00 58.57 203 ALA A O 1
ATOM 1461 N N . SER A 1 204 ? -16.739 -25.732 28.003 1.00 65.58 204 SER A N 1
ATOM 1462 C CA . SER A 1 204 ? -17.071 -27.177 28.126 1.00 66.09 204 SER A CA 1
ATOM 1463 C C . SER A 1 204 ? -17.035 -27.610 29.601 1.00 70.79 204 SER A C 1
ATOM 1464 O O . SER A 1 204 ? -17.355 -28.788 29.867 1.00 74.14 204 SER A O 1
ATOM 1467 N N . GLY A 1 205 ? -16.656 -26.705 30.517 1.00 70.00 205 GLY A N 1
ATOM 1468 C CA . GLY A 1 205 ? -16.632 -26.944 31.977 1.00 69.86 205 GLY A CA 1
ATOM 1469 C C . GLY A 1 205 ? -16.731 -25.661 32.804 1.00 66.25 205 GLY A C 1
ATOM 1470 O O . GLY A 1 205 ? -16.335 -24.592 32.311 1.00 65.49 205 GLY A O 1
ATOM 1471 N N . TYR A 1 206 ? -17.244 -25.771 34.034 1.00 64.63 206 TYR A N 1
ATOM 1472 C CA . TYR A 1 206 ? -17.360 -24.672 35.028 1.00 62.96 206 TYR A CA 1
ATOM 1473 C C . TYR A 1 206 ? -16.050 -23.879 35.032 1.00 55.69 206 TYR A C 1
ATOM 1474 O O . TYR A 1 206 ? -16.075 -22.642 35.061 1.00 53.46 206 TYR A O 1
ATOM 1483 N N . SER A 1 207 ? -14.932 -24.594 35.012 1.00 51.33 207 SER A N 1
ATOM 1484 C CA . SER A 1 207 ? -13.562 -24.029 35.043 1.00 54.77 207 SER A CA 1
ATOM 1485 C C . SER A 1 207 ? -12.682 -24.916 34.159 1.00 53.57 207 SER A C 1
ATOM 1486 O O . SER A 1 207 ? -12.640 -26.129 34.431 1.00 58.10 207 SER A O 1
ATOM 1489 N N . VAL A 1 208 ? -12.059 -24.357 33.118 1.00 49.15 208 VAL A N 1
ATOM 1490 C CA . VAL A 1 208 ? -11.152 -25.122 32.221 1.00 47.21 208 VAL A CA 1
ATOM 1491 C C . VAL A 1 208 ? -9.773 -24.470 32.184 1.00 48.89 208 VAL A C 1
ATOM 1492 O O . VAL A 1 208 ? -9.680 -23.270 31.882 1.00 51.42 208 VAL A O 1
ATOM 1496 N N . SER A 1 209 ? -8.734 -25.262 32.417 1.00 47.75 209 SER A N 1
ATOM 1497 C CA . SER A 1 209 ? -7.320 -24.855 32.219 1.00 50.56 209 SER A CA 1
ATOM 1498 C C . SER A 1 209 ? -6.747 -25.568 30.975 1.00 52.95 209 SER A C 1
ATOM 1499 O O . SER A 1 209 ? -6.974 -26.775 30.800 1.00 61.42 209 SER A O 1
ATOM 1502 N N . LEU A 1 210 ? -6.048 -24.844 30.109 1.00 48.22 210 LEU A N 1
ATOM 1503 C CA . LEU A 1 210 ? -5.158 -25.457 29.094 1.00 50.56 210 LEU A CA 1
ATOM 1504 C C . LEU A 1 210 ? -3.735 -25.370 29.637 1.00 51.71 210 LEU A C 1
ATOM 1505 O O . LEU A 1 210 ? -3.347 -24.245 30.062 1.00 54.12 210 LEU A O 1
ATOM 1510 N N . PHE A 1 211 ? -2.992 -26.477 29.635 1.00 47.20 211 PHE A N 1
ATOM 1511 C CA . PHE A 1 211 ? -1.535 -26.466 29.955 1.00 55.41 211 PHE A CA 1
ATOM 1512 C C . PHE A 1 211 ? -0.739 -26.847 28.703 1.00 54.88 211 PHE A C 1
ATOM 1513 O O . PHE A 1 211 ? -1.043 -27.904 28.142 1.00 59.22 211 PHE A O 1
ATOM 1521 N N . THR A 1 212 ? 0.247 -26.035 28.310 1.00 51.72 212 THR A N 1
ATOM 1522 C CA . THR A 1 212 ? 1.137 -26.274 27.139 1.00 58.64 212 THR A CA 1
ATOM 1523 C C . THR A 1 212 ? 2.572 -25.970 27.559 1.00 58.80 212 THR A C 1
ATOM 1524 O O . THR A 1 212 ? 2.747 -24.966 28.243 1.00 62.81 212 THR A O 1
ATOM 1528 N N . ASP A 1 213 ? 3.556 -26.772 27.151 1.00 59.65 213 ASP A N 1
ATOM 1529 C CA . ASP A 1 213 ? 4.989 -26.481 27.449 1.00 61.97 213 ASP A CA 1
ATOM 1530 C C . ASP A 1 213 ? 5.578 -25.559 26.373 1.00 64.23 213 ASP A C 1
ATOM 1531 O O . ASP A 1 213 ? 6.831 -25.378 26.377 1.00 59.08 213 ASP A O 1
ATOM 1536 N N . TRP A 1 214 ? 4.715 -25.007 25.500 1.00 63.06 214 TRP A N 1
ATOM 1537 C CA . TRP A 1 214 ? 5.063 -24.152 24.332 1.00 67.68 214 TRP A CA 1
ATOM 1538 C C . TRP A 1 214 ? 6.172 -24.817 23.506 1.00 72.27 214 TRP A C 1
ATOM 1539 O O . TRP A 1 214 ? 6.912 -24.097 22.816 1.00 75.10 214 TRP A O 1
ATOM 1550 N N . ARG A 1 215 ? 6.278 -26.145 23.585 1.00 77.69 215 ARG A N 1
ATOM 1551 C CA . ARG A 1 215 ? 7.103 -26.990 22.684 1.00 84.18 215 ARG A CA 1
ATOM 1552 C C . ARG A 1 215 ? 6.154 -27.585 21.633 1.00 87.76 215 ARG A C 1
ATOM 1553 O O . ARG A 1 215 ? 5.039 -28.026 22.018 1.00 93.80 215 ARG A O 1
ATOM 1561 N N . GLY A 1 216 ? 6.545 -27.577 20.359 1.00 76.94 216 GLY A N 1
ATOM 1562 C CA . GLY A 1 216 ? 5.733 -28.170 19.279 1.00 84.53 216 GLY A CA 1
ATOM 1563 C C . GLY A 1 216 ? 4.325 -27.593 19.216 1.00 76.04 216 GLY A C 1
ATOM 1564 O O . GLY A 1 216 ? 4.163 -26.426 19.590 1.00 74.48 216 GLY A O 1
ATOM 1565 N N . ASP A 1 217 ? 3.347 -28.409 18.800 1.00 77.90 217 ASP A N 1
ATOM 1566 C CA . ASP A 1 217 ? 2.032 -27.996 18.231 1.00 82.50 217 ASP A CA 1
ATOM 1567 C C . ASP A 1 217 ? 0.877 -28.572 19.072 1.00 80.38 217 ASP A C 1
ATOM 1568 O O . ASP A 1 217 ? -0.279 -28.647 18.570 1.00 65.07 217 ASP A O 1
ATOM 1573 N N . ARG A 1 218 ? 1.175 -28.965 20.313 1.00 87.53 218 ARG A N 1
ATOM 1574 C CA . ARG A 1 218 ? 0.239 -29.708 21.193 1.00 87.88 218 ARG A CA 1
ATOM 1575 C C . ARG A 1 218 ? 0.053 -28.959 22.518 1.00 86.12 218 ARG A C 1
ATOM 1576 O O . ARG A 1 218 ? 1.061 -28.461 23.076 1.00 77.38 218 ARG A O 1
ATOM 1584 N N . ILE A 1 219 ? -1.204 -28.884 22.978 1.00 82.38 219 ILE A N 1
ATOM 1585 C CA . ILE A 1 219 ? -1.591 -28.512 24.371 1.00 78.25 219 ILE A CA 1
ATOM 1586 C C . ILE A 1 219 ? -1.381 -29.767 25.248 1.00 74.98 219 ILE A C 1
ATOM 1587 O O . ILE A 1 219 ? -2.275 -30.659 25.256 1.00 68.75 219 ILE A O 1
ATOM 1592 N N . ARG A 1 220 ? -0.229 -29.849 25.938 1.00 67.58 220 ARG A N 1
ATOM 1593 C CA . ARG A 1 220 ? 0.186 -30.999 26.792 1.00 64.72 220 ARG A CA 1
ATOM 1594 C C . ARG A 1 220 ? -0.982 -31.515 27.651 1.00 59.01 220 ARG A C 1
ATOM 1595 O O . ARG A 1 220 ? -1.165 -32.727 27.697 1.00 61.64 220 ARG A O 1
ATOM 1603 N N . GLN A 1 221 ? -1.745 -30.660 28.332 1.00 58.64 221 GLN A N 1
ATOM 1604 C CA . GLN A 1 221 ? -2.869 -31.134 29.189 1.00 60.38 221 GLN A CA 1
ATOM 1605 C C . GLN A 1 221 ? -4.078 -30.205 29.075 1.00 56.17 221 GLN A C 1
ATOM 1606 O O . GLN A 1 221 ? -3.877 -28.996 28.817 1.00 55.55 221 GLN A O 1
ATOM 1612 N N . VAL A 1 222 ? -5.283 -30.745 29.287 1.00 51.51 222 VAL A N 1
ATOM 1613 C CA . VAL A 1 222 ? -6.503 -29.905 29.458 1.00 53.65 222 VAL A CA 1
ATOM 1614 C C . VAL A 1 222 ? -7.343 -30.430 30.617 1.00 56.07 222 VAL A C 1
ATOM 1615 O O . VAL A 1 222 ? -7.910 -31.528 30.469 1.00 57.25 222 VAL A O 1
ATOM 1619 N N . TRP A 1 223 ? -7.468 -29.612 31.673 1.00 54.64 223 TRP A N 1
ATOM 1620 C CA . TRP A 1 223 ? -8.214 -29.898 32.926 1.00 55.04 223 TRP A CA 1
ATOM 1621 C C . TRP A 1 223 ? -9.631 -29.335 32.803 1.00 55.89 223 TRP A C 1
ATOM 1622 O O . TRP A 1 223 ? -9.757 -28.100 32.692 1.00 51.26 223 TRP A O 1
ATOM 1633 N N . VAL A 1 224 ? -10.647 -30.199 32.807 1.00 57.14 224 VAL A N 1
ATOM 1634 C CA . VAL A 1 224 ? -12.062 -29.791 32.573 1.00 61.75 224 VAL A CA 1
ATOM 1635 C C . VAL A 1 224 ? -12.871 -30.064 33.841 1.00 66.03 224 VAL A C 1
ATOM 1636 O O . VAL A 1 224 ? -13.262 -31.250 34.040 1.00 72.96 224 VAL A O 1
ATOM 1640 N N . LYS A 1 225 ? -13.121 -29.010 34.637 1.00 60.57 225 LYS A N 1
ATOM 1641 C CA . LYS A 1 225 ? -13.789 -29.082 35.970 1.00 61.02 225 LYS A CA 1
ATOM 1642 C C . LYS A 1 225 ? -15.266 -28.728 35.804 1.00 59.76 225 LYS A C 1
ATOM 1643 O O . LYS A 1 225 ? -15.555 -27.610 35.364 1.00 57.29 225 LYS A O 1
ATOM 1649 N N . GLU A 1 226 ? -16.151 -29.670 36.122 1.00 63.91 226 GLU A N 1
ATOM 1650 C CA . GLU A 1 226 ? -17.623 -29.518 35.991 1.00 67.75 226 GLU A CA 1
ATOM 1651 C C . GLU A 1 226 ? -18.257 -29.578 37.382 1.00 64.79 226 GLU A C 1
ATOM 1652 O O . GLU A 1 226 ? -17.914 -30.480 38.171 1.00 61.10 226 GLU A O 1
ATOM 1658 N N . ARG A 1 227 ? -19.157 -28.640 37.652 1.00 69.45 227 ARG A N 1
ATOM 1659 C CA . ARG A 1 227 ? -20.187 -28.736 38.716 1.00 69.61 227 ARG A CA 1
ATOM 1660 C C . ARG A 1 227 ? -20.971 -30.029 38.451 1.00 67.54 227 ARG A C 1
ATOM 1661 O O . ARG A 1 227 ? -21.202 -30.326 37.267 1.00 68.70 227 ARG A O 1
ATOM 1669 N N . VAL A 1 228 ? -21.316 -30.796 39.486 1.00 66.93 228 VAL A N 1
ATOM 1670 C CA . VAL A 1 228 ? -22.172 -32.016 39.360 1.00 72.40 228 VAL A CA 1
ATOM 1671 C C . VAL A 1 228 ? -23.616 -31.611 38.996 1.00 75.38 228 VAL A C 1
ATOM 1672 O O . VAL A 1 228 ? -24.414 -31.312 39.912 1.00 64.44 228 VAL A O 1
ATOM 1676 N N . GLU A 1 239 ? -21.177 -35.629 25.176 1.00 97.22 239 GLU A N 1
ATOM 1677 C CA . GLU A 1 239 ? -19.740 -35.988 25.037 1.00 103.00 239 GLU A CA 1
ATOM 1678 C C . GLU A 1 239 ? -18.871 -34.819 25.509 1.00 108.69 239 GLU A C 1
ATOM 1679 O O . GLU A 1 239 ? -19.255 -33.649 25.419 1.00 86.44 239 GLU A O 1
ATOM 1685 N N . PRO A 1 240 ? -17.679 -35.117 26.080 1.00 115.68 240 PRO A N 1
ATOM 1686 C CA . PRO A 1 240 ? -16.631 -34.115 26.265 1.00 100.90 240 PRO A CA 1
ATOM 1687 C C . PRO A 1 240 ? -16.093 -33.565 24.935 1.00 84.96 240 PRO A C 1
ATOM 1688 O O . PRO A 1 240 ? -15.527 -34.318 24.163 1.00 70.08 240 PRO A O 1
ATOM 1692 N N . VAL A 1 241 ? -16.242 -32.254 24.752 1.00 78.51 241 VAL A N 1
ATOM 1693 C CA . VAL A 1 241 ? -15.850 -31.488 23.534 1.00 75.64 241 VAL A CA 1
ATOM 1694 C C . VAL A 1 241 ? -14.353 -31.690 23.219 1.00 69.97 241 VAL A C 1
ATOM 1695 O O . VAL A 1 241 ? -14.037 -31.929 22.055 1.00 76.26 241 VAL A O 1
ATOM 1699 N N . VAL A 1 242 ? -13.440 -31.597 24.182 1.00 68.57 242 VAL A N 1
ATOM 1700 C CA . VAL A 1 242 ? -11.972 -31.605 23.876 1.00 73.83 242 VAL A CA 1
ATOM 1701 C C . VAL A 1 242 ? -11.515 -33.003 23.420 1.00 74.82 242 VAL A C 1
ATOM 1702 O O . VAL A 1 242 ? -10.417 -33.089 22.830 1.00 61.83 242 VAL A O 1
ATOM 1706 N N . ALA A 1 243 ? -12.296 -34.054 23.713 1.00 80.24 243 ALA A N 1
ATOM 1707 C CA . ALA A 1 243 ? -12.035 -35.455 23.295 1.00 82.71 243 ALA A CA 1
ATOM 1708 C C . ALA A 1 243 ? -12.329 -35.590 21.797 1.00 87.58 243 ALA A C 1
ATOM 1709 O O . ALA A 1 243 ? -11.474 -36.138 21.048 1.00 77.80 243 ALA A O 1
ATOM 1711 N N . ALA A 1 244 ? -13.513 -35.103 21.406 1.00 84.36 244 ALA A N 1
ATOM 1712 C CA . ALA A 1 244 ? -13.970 -34.931 20.010 1.00 82.11 244 ALA A CA 1
ATOM 1713 C C . ALA A 1 244 ? -12.854 -34.295 19.177 1.00 77.82 244 ALA A C 1
ATOM 1714 O O . ALA A 1 244 ? -12.687 -34.716 18.022 1.00 83.43 244 ALA A O 1
ATOM 1716 N N . LEU A 1 245 ? -12.113 -33.341 19.750 1.00 75.57 245 LEU A N 1
ATOM 1717 C CA . LEU A 1 245 ? -11.133 -32.492 19.015 1.00 73.84 245 LEU A CA 1
ATOM 1718 C C . LEU A 1 245 ? -9.707 -33.064 19.100 1.00 69.56 245 LEU A C 1
ATOM 1719 O O . LEU A 1 245 ? -8.758 -32.356 18.690 1.00 60.40 245 LEU A O 1
ATOM 1724 N N . GLY A 1 246 ? -9.562 -34.306 19.575 1.00 72.24 246 GLY A N 1
ATOM 1725 C CA . GLY A 1 246 ? -8.349 -35.123 19.372 1.00 77.46 246 GLY A CA 1
ATOM 1726 C C . GLY A 1 246 ? -7.651 -35.483 20.667 1.00 77.17 246 GLY A C 1
ATOM 1727 O O . GLY A 1 246 ? -6.780 -36.375 20.636 1.00 80.83 246 GLY A O 1
ATOM 1728 N N . ALA A 1 247 ? -7.995 -34.808 21.764 1.00 81.20 247 ALA A N 1
ATOM 1729 C CA . ALA A 1 247 ? -7.361 -35.015 23.083 1.00 77.82 247 ALA A CA 1
ATOM 1730 C C . ALA A 1 247 ? -7.825 -36.366 23.641 1.00 77.48 247 ALA A C 1
ATOM 1731 O O . ALA A 1 247 ? -9.041 -36.660 23.575 1.00 81.33 247 ALA A O 1
ATOM 1733 N N . THR A 1 248 ? -6.874 -37.170 24.122 1.00 75.75 248 THR A N 1
ATOM 1734 C CA . THR A 1 248 ? -7.100 -38.480 24.790 1.00 80.89 248 THR A CA 1
ATOM 1735 C C . THR A 1 248 ? -7.237 -38.247 26.299 1.00 88.21 248 THR A C 1
ATOM 1736 O O . THR A 1 248 ? -6.440 -37.513 26.889 1.00 97.28 248 THR A O 1
ATOM 1740 N N . PRO A 1 249 ? -8.263 -38.817 26.982 1.00 83.43 249 PRO A N 1
ATOM 1741 C CA . PRO A 1 249 ? -8.275 -38.841 28.449 1.00 78.46 249 PRO A CA 1
ATOM 1742 C C . PRO A 1 249 ? -6.984 -39.465 29.013 1.00 77.52 249 PRO A C 1
ATOM 1743 O O . PRO A 1 249 ? -6.464 -40.371 28.402 1.00 74.79 249 PRO A O 1
ATOM 1747 N N . ALA A 1 250 ? -6.471 -38.949 30.132 1.00 77.22 250 ALA A N 1
ATOM 1748 C CA . ALA A 1 250 ? -5.274 -39.483 30.824 1.00 74.78 250 ALA A CA 1
ATOM 1749 C C . ALA A 1 250 ? -5.690 -40.746 31.579 1.00 70.29 250 ALA A C 1
ATOM 1750 O O . ALA A 1 250 ? -6.824 -40.761 32.096 1.00 61.50 250 ALA A O 1
ATOM 1752 N N . ASP A 1 251 ? -4.832 -41.769 31.618 1.00 69.11 251 ASP A N 1
ATOM 1753 C CA . ASP A 1 251 ? -5.196 -43.090 32.194 1.00 71.67 251 ASP A CA 1
ATOM 1754 C C . ASP A 1 251 ? -5.111 -43.012 33.724 1.00 79.11 251 ASP A C 1
ATOM 1755 O O . ASP A 1 251 ? -5.791 -43.846 34.363 1.00 89.50 251 ASP A O 1
ATOM 1760 N N . GLY A 1 252 ? -4.353 -42.045 34.282 1.00 79.85 252 GLY A N 1
ATOM 1761 C CA . GLY A 1 252 ? -4.065 -41.925 35.732 1.00 78.28 252 GLY A CA 1
ATOM 1762 C C . GLY A 1 252 ? -3.997 -40.486 36.258 1.00 74.10 252 GLY A C 1
ATOM 1763 O O . GLY A 1 252 ? -4.309 -39.531 35.546 1.00 78.29 252 GLY A O 1
ATOM 1764 N N . PRO A 1 253 ? -3.615 -40.285 37.546 1.00 73.75 253 PRO A N 1
ATOM 1765 C CA . PRO A 1 253 ? -3.404 -38.945 38.103 1.00 73.09 253 PRO A CA 1
ATOM 1766 C C . PRO A 1 253 ? -2.259 -38.192 37.411 1.00 67.50 253 PRO A C 1
ATOM 1767 O O . PRO A 1 253 ? -1.245 -38.834 37.120 1.00 63.06 253 PRO A O 1
ATOM 1771 N N . ARG A 1 254 ? -2.418 -36.878 37.198 1.00 62.09 254 ARG A N 1
ATOM 1772 C CA . ARG A 1 254 ? -1.447 -36.049 36.422 1.00 63.62 254 ARG A CA 1
ATOM 1773 C C . ARG A 1 254 ? -1.110 -34.725 37.128 1.00 57.44 254 ARG A C 1
ATOM 1774 O O . ARG A 1 254 ? -1.971 -34.151 37.843 1.00 48.79 254 ARG A O 1
ATOM 1782 N N . HIS A 1 255 ? 0.111 -34.242 36.883 1.00 55.80 255 HIS A N 1
ATOM 1783 C CA . HIS A 1 255 ? 0.619 -32.916 37.333 1.00 58.91 255 HIS A CA 1
ATOM 1784 C C . HIS A 1 255 ? 0.847 -32.019 36.116 1.00 61.71 255 HIS A C 1
ATOM 1785 O O . HIS A 1 255 ? 1.511 -32.418 35.161 1.00 66.86 255 HIS A O 1
ATOM 1792 N N . PRO A 1 256 ? 0.320 -30.772 36.108 1.00 65.80 256 PRO A N 1
ATOM 1793 C CA . PRO A 1 256 ? 0.546 -29.837 35.003 1.00 60.43 256 PRO A CA 1
ATOM 1794 C C . PRO A 1 256 ? 1.993 -29.742 34.507 1.00 52.17 256 PRO A C 1
ATOM 1795 O O . PRO A 1 256 ? 2.197 -29.586 33.328 1.00 52.11 256 PRO A O 1
ATOM 1799 N N . VAL A 1 257 ? 2.961 -29.835 35.404 1.00 47.70 257 VAL A N 1
ATOM 1800 C CA . VAL A 1 257 ? 4.389 -29.668 35.024 1.00 55.40 257 VAL A CA 1
ATOM 1801 C C . VAL A 1 257 ? 5.019 -31.037 34.784 1.00 54.21 257 VAL A C 1
ATOM 1802 O O . VAL A 1 257 ? 4.771 -31.988 35.516 1.00 60.72 257 VAL A O 1
ATOM 1806 N N . PRO A 1 258 ? 5.833 -31.178 33.718 1.00 55.11 258 PRO A N 1
ATOM 1807 C CA . PRO A 1 258 ? 6.641 -32.379 33.512 1.00 56.95 258 PRO A CA 1
ATOM 1808 C C . PRO A 1 258 ? 7.604 -32.659 34.670 1.00 56.33 258 PRO A C 1
ATOM 1809 O O . PRO A 1 258 ? 8.327 -31.744 35.036 1.00 60.89 258 PRO A O 1
ATOM 1813 N N . GLY A 1 259 ? 7.560 -33.875 35.225 1.00 56.71 259 GLY A N 1
ATOM 1814 C CA . GLY A 1 259 ? 8.503 -34.346 36.260 1.00 60.55 259 GLY A CA 1
ATOM 1815 C C . GLY A 1 259 ? 8.003 -34.133 37.681 1.00 61.42 259 GLY A C 1
ATOM 1816 O O . GLY A 1 259 ? 8.508 -34.834 38.568 1.00 66.39 259 GLY A O 1
ATOM 1817 N N . MET A 1 260 ? 7.070 -33.192 37.903 1.00 63.18 260 MET A N 1
ATOM 1818 C CA . MET A 1 260 ? 6.471 -32.898 39.237 1.00 61.11 260 MET A CA 1
ATOM 1819 C C . MET A 1 260 ? 5.408 -33.949 39.565 1.00 59.15 260 MET A C 1
ATOM 1820 O O . MET A 1 260 ? 4.592 -34.275 38.718 1.00 50.80 260 MET A O 1
ATOM 1825 N N . PRO A 1 261 ? 5.337 -34.464 40.814 1.00 55.85 261 PRO A N 1
ATOM 1826 C CA . PRO A 1 261 ? 4.444 -35.572 41.148 1.00 54.84 261 PRO A CA 1
ATOM 1827 C C . PRO A 1 261 ? 2.941 -35.271 41.180 1.00 51.50 261 PRO A C 1
ATOM 1828 O O . PRO A 1 261 ? 2.556 -34.352 41.837 1.00 59.66 261 PRO A O 1
ATOM 1832 N N . ALA A 1 262 ? 2.143 -36.108 40.521 1.00 49.33 262 ALA A N 1
ATOM 1833 C CA . ALA A 1 262 ? 0.663 -36.069 40.518 1.00 47.25 262 ALA A CA 1
ATOM 1834 C C . ALA A 1 262 ? 0.122 -36.076 41.944 1.00 50.94 262 ALA A C 1
ATOM 1835 O O . ALA A 1 262 ? -1.013 -35.615 42.126 1.00 53.16 262 ALA A O 1
ATOM 1837 N N . ALA A 1 263 ? 0.850 -36.657 42.907 1.00 54.38 263 ALA A N 1
ATOM 1838 C CA . ALA A 1 263 ? 0.395 -36.744 44.321 1.00 57.40 263 ALA A CA 1
ATOM 1839 C C . ALA A 1 263 ? -0.163 -35.378 44.762 1.00 54.96 263 ALA A C 1
ATOM 1840 O O . ALA A 1 263 ? -1.372 -35.303 45.116 1.00 57.43 263 ALA A O 1
ATOM 1842 N N . ASN A 1 264 ? 0.676 -34.340 44.655 1.00 46.96 264 ASN A N 1
ATOM 1843 C CA . ASN A 1 264 ? 0.410 -32.939 45.083 1.00 46.26 264 ASN A CA 1
ATOM 1844 C C . ASN A 1 264 ? -0.994 -32.493 44.674 1.00 45.64 264 ASN A C 1
ATOM 1845 O O . ASN A 1 264 ? -1.599 -31.740 45.436 1.00 47.65 264 ASN A O 1
ATOM 1850 N N . CYS A 1 265 ? -1.489 -32.940 43.525 1.00 47.52 265 CYS A N 1
ATOM 1851 C CA . CYS A 1 265 ? -2.646 -32.313 42.828 1.00 51.73 265 CYS A CA 1
ATOM 1852 C C . CYS A 1 265 ? -3.969 -32.869 43.352 1.00 46.71 265 CYS A C 1
ATOM 1853 O O . CYS A 1 265 ? -3.973 -33.940 43.949 1.00 44.83 265 CYS A O 1
ATOM 1856 N N . THR A 1 266 ? -5.040 -32.118 43.120 1.00 47.36 266 THR A N 1
ATOM 1857 C CA . THR A 1 266 ? -6.428 -32.494 43.444 1.00 49.37 266 THR A CA 1
ATOM 1858 C C . THR A 1 266 ? -6.734 -33.767 42.662 1.00 58.88 266 THR A C 1
ATOM 1859 O O . THR A 1 266 ? -6.173 -33.921 41.541 1.00 59.07 266 THR A O 1
ATOM 1863 N N . GLU A 1 267 ? -7.557 -34.636 43.255 1.00 65.43 267 GLU A N 1
ATOM 1864 C CA . GLU A 1 267 ? -8.009 -35.915 42.660 1.00 65.30 267 GLU A CA 1
ATOM 1865 C C . GLU A 1 267 ? -8.787 -35.597 41.379 1.00 66.36 267 GLU A C 1
ATOM 1866 O O . GLU A 1 267 ? -9.731 -34.744 41.432 1.00 56.38 267 GLU A O 1
ATOM 1872 N N . GLN A 1 268 ? -8.369 -36.258 40.286 1.00 67.30 268 GLN A N 1
ATOM 1873 C CA . GLN A 1 268 ? -8.896 -36.138 38.899 1.00 59.77 268 GLN A CA 1
ATOM 1874 C C . GLN A 1 268 ? -9.692 -37.411 38.569 1.00 63.77 268 GLN A C 1
ATOM 1875 O O . GLN A 1 268 ? -10.395 -37.920 39.483 1.00 74.76 268 GLN A O 1
ATOM 1881 N N . LEU A 1 269 ? -9.638 -37.876 37.312 1.00 57.69 269 LEU A N 1
ATOM 1882 C CA . LEU A 1 269 ? -10.283 -39.135 36.852 1.00 52.43 269 LEU A CA 1
ATOM 1883 C C . LEU A 1 269 ? -11.791 -39.089 37.171 1.00 52.70 269 LEU A C 1
ATOM 1884 O O . LEU A 1 269 ? -12.346 -40.121 37.559 1.00 56.92 269 LEU A O 1
ATOM 1889 N N . GLY A 1 270 ? -12.433 -37.925 37.022 1.00 52.74 270 GLY A N 1
ATOM 1890 C CA . GLY A 1 270 ? -13.901 -37.776 36.932 1.00 53.48 270 GLY A CA 1
ATOM 1891 C C . GLY A 1 270 ? -14.598 -38.024 38.254 1.00 55.82 270 GLY A C 1
ATOM 1892 O O . GLY A 1 270 ? -15.868 -38.004 38.260 1.00 50.28 270 GLY A O 1
ATOM 1893 N N . VAL A 1 271 ? -13.809 -38.190 39.331 1.00 58.24 271 VAL A N 1
ATOM 1894 C CA . VAL A 1 271 ? -14.293 -38.540 40.705 1.00 63.41 271 VAL A CA 1
ATOM 1895 C C . VAL A 1 271 ? -14.897 -37.286 41.328 1.00 62.80 271 VAL A C 1
ATOM 1896 O O . VAL A 1 271 ? -14.164 -36.339 41.623 1.00 55.39 271 VAL A O 1
ATOM 1900 N N . PRO A 1 272 ? -16.230 -37.237 41.563 1.00 66.67 272 PRO A N 1
ATOM 1901 C CA . PRO A 1 272 ? -16.833 -36.077 42.210 1.00 69.09 272 PRO A CA 1
ATOM 1902 C C . PRO A 1 272 ? -16.207 -35.922 43.608 1.00 73.34 272 PRO A C 1
ATOM 1903 O O . PRO A 1 272 ? -15.889 -36.902 44.243 1.00 76.26 272 PRO A O 1
ATOM 1907 N N . GLY A 1 273 ? -15.984 -34.681 44.024 1.00 73.57 273 GLY A N 1
ATOM 1908 C CA . GLY A 1 273 ? -15.540 -34.330 45.382 1.00 73.42 273 GLY A CA 1
ATOM 1909 C C . GLY A 1 273 ? -15.971 -32.906 45.718 1.00 73.61 273 GLY A C 1
ATOM 1910 O O . GLY A 1 273 ? -16.414 -32.162 44.834 1.00 61.12 273 GLY A O 1
ATOM 1911 N N . PRO A 1 274 ? -15.827 -32.479 46.996 1.00 69.62 274 PRO A N 1
ATOM 1912 C CA . PRO A 1 274 ? -16.288 -31.158 47.405 1.00 64.04 274 PRO A CA 1
ATOM 1913 C C . PRO A 1 274 ? -15.528 -30.087 46.606 1.00 66.90 274 PRO A C 1
ATOM 1914 O O . PRO A 1 274 ? -14.318 -30.243 46.358 1.00 63.86 274 PRO A O 1
ATOM 1918 N N . TRP A 1 275 ? -16.263 -29.057 46.181 1.00 60.00 275 TRP A N 1
ATOM 1919 C CA . TRP A 1 275 ? -15.742 -27.868 45.460 1.00 58.95 275 TRP A CA 1
ATOM 1920 C C . TRP A 1 275 ? -14.292 -27.539 45.859 1.00 59.24 275 TRP A C 1
ATOM 1921 O O . TRP A 1 275 ? -13.479 -27.312 44.940 1.00 57.35 275 TRP A O 1
ATOM 1932 N N . HIS A 1 276 ? -13.967 -27.493 47.158 1.00 55.40 276 HIS A N 1
ATOM 1933 C CA . HIS A 1 276 ? -12.685 -26.908 47.645 1.00 58.25 276 HIS A CA 1
ATOM 1934 C C . HIS A 1 276 ? -11.495 -27.869 47.473 1.00 53.93 276 HIS A C 1
ATOM 1935 O O . HIS A 1 276 ? -10.337 -27.383 47.534 1.00 46.45 276 HIS A O 1
ATOM 1942 N N . GLU A 1 277 ? -11.758 -29.162 47.250 1.00 55.26 277 GLU A N 1
ATOM 1943 C CA . GLU A 1 277 ? -10.732 -30.209 46.977 1.00 57.64 277 GLU A CA 1
ATOM 1944 C C . GLU A 1 277 ? -10.728 -30.543 45.469 1.00 59.25 277 GLU A C 1
ATOM 1945 O O . GLU A 1 277 ? -10.175 -31.599 45.080 1.00 61.17 277 GLU A O 1
ATOM 1951 N N . ARG A 1 278 ? -11.302 -29.679 44.626 1.00 58.90 278 ARG A N 1
ATOM 1952 C CA . ARG A 1 278 ? -11.438 -29.925 43.165 1.00 63.08 278 ARG A CA 1
ATOM 1953 C C . ARG A 1 278 ? -11.026 -28.691 42.347 1.00 59.36 278 ARG A C 1
ATOM 1954 O O . ARG A 1 278 ? -10.201 -28.846 41.438 1.00 58.29 278 ARG A O 1
ATOM 1962 N N . LEU A 1 279 ? -11.595 -27.521 42.645 1.00 55.28 279 LEU A N 1
ATOM 1963 C CA . LEU A 1 279 ? -11.351 -26.263 41.892 1.00 52.40 279 LEU A CA 1
ATOM 1964 C C . LEU A 1 279 ? -9.875 -25.881 41.963 1.00 47.81 279 LEU A C 1
ATOM 1965 O O . LEU A 1 279 ? -9.301 -25.500 40.962 1.00 55.85 279 LEU A O 1
ATOM 1970 N N . PRO A 1 280 ? -9.152 -25.999 43.087 1.00 48.21 280 PRO A N 1
ATOM 1971 C CA . PRO A 1 280 ? -7.705 -25.825 43.025 1.00 48.95 280 PRO A CA 1
ATOM 1972 C C . PRO A 1 280 ? -7.066 -27.008 42.284 1.00 48.99 280 PRO A C 1
ATOM 1973 O O . PRO A 1 280 ? -7.700 -28.040 42.127 1.00 45.98 280 PRO A O 1
ATOM 1977 N N . HIS A 1 281 ? -5.831 -26.818 41.827 1.00 46.96 281 HIS A N 1
ATOM 1978 C CA . HIS A 1 281 ? -5.005 -27.875 41.200 1.00 49.35 281 HIS A CA 1
ATOM 1979 C C . HIS A 1 281 ? -4.305 -28.689 42.278 1.00 51.80 281 HIS A C 1
ATOM 1980 O O . HIS A 1 281 ? -3.931 -29.832 41.962 1.00 54.87 281 HIS A O 1
ATOM 1987 N N . PHE A 1 282 ? -4.127 -28.132 43.481 1.00 57.79 282 PHE A N 1
ATOM 1988 C CA . PHE A 1 282 ? -3.346 -28.772 44.580 1.00 63.36 282 PHE A CA 1
ATOM 1989 C C . PHE A 1 282 ? -4.248 -29.090 45.789 1.00 65.05 282 PHE A C 1
ATOM 1990 O O . PHE A 1 282 ? -5.150 -28.274 46.160 1.00 62.06 282 PHE A O 1
ATOM 1998 N N . ARG A 1 283 ? -4.021 -30.272 46.383 1.00 64.11 283 ARG A N 1
ATOM 1999 C CA . ARG A 1 283 ? -4.911 -30.855 47.425 1.00 65.75 283 ARG A CA 1
ATOM 2000 C C . ARG A 1 283 ? -4.650 -30.126 48.742 1.00 68.63 283 ARG A C 1
ATOM 2001 O O . ARG A 1 283 ? -3.508 -29.604 48.905 1.00 71.95 283 ARG A O 1
ATOM 2009 N N . LEU A 1 284 ? -5.666 -30.085 49.620 1.00 66.95 284 LEU A N 1
ATOM 2010 C CA . LEU A 1 284 ? -5.586 -29.404 50.941 1.00 67.90 284 LEU A CA 1
ATOM 2011 C C . LEU A 1 284 ? -4.261 -29.778 51.607 1.00 63.51 284 LEU A C 1
ATOM 2012 O O . LEU A 1 284 ? -3.624 -28.892 52.161 1.00 71.43 284 LEU A O 1
ATOM 2017 N N . GLY A 1 285 ? -3.818 -31.024 51.472 1.00 62.08 285 GLY A N 1
ATOM 2018 C CA . GLY A 1 285 ? -2.660 -31.538 52.216 1.00 59.21 285 GLY A CA 1
ATOM 2019 C C . GLY A 1 285 ? -1.329 -30.998 51.736 1.00 56.78 285 GLY A C 1
ATOM 2020 O O . GLY A 1 285 ? -0.356 -31.196 52.460 1.00 57.63 285 GLY A O 1
ATOM 2021 N N . PHE A 1 286 ? -1.235 -30.390 50.558 1.00 64.54 286 PHE A N 1
ATOM 2022 C CA . PHE A 1 286 ? 0.074 -30.315 49.849 1.00 77.71 286 PHE A CA 1
ATOM 2023 C C . PHE A 1 286 ? 1.065 -29.483 50.690 1.00 82.16 286 PHE A C 1
ATOM 2024 O O . PHE A 1 286 ? 2.111 -30.064 51.108 1.00 95.53 286 PHE A O 1
ATOM 2032 N N . THR A 1 287 ? 0.773 -28.202 50.948 1.00 73.22 287 THR A N 1
ATOM 2033 C CA . THR A 1 287 ? 1.464 -27.368 51.985 1.00 70.59 287 THR A CA 1
ATOM 2034 C C . THR A 1 287 ? 2.962 -27.179 51.717 1.00 68.74 287 THR A C 1
ATOM 2035 O O . THR A 1 287 ? 3.765 -27.381 52.628 1.00 62.63 287 THR A O 1
ATOM 2039 N N . PRO A 1 288 ? 3.400 -26.734 50.509 1.00 69.13 288 PRO A N 1
ATOM 2040 C CA . PRO A 1 288 ? 4.820 -26.510 50.232 1.00 68.57 288 PRO A CA 1
ATOM 2041 C C . PRO A 1 288 ? 5.331 -25.297 51.012 1.00 67.90 288 PRO A C 1
ATOM 2042 O O . PRO A 1 288 ? 4.822 -24.209 50.798 1.00 60.05 288 PRO A O 1
ATOM 2046 N N . SER A 1 289 ? 6.303 -25.520 51.896 1.00 72.99 289 SER A N 1
ATOM 2047 C CA . SER A 1 289 ? 6.912 -24.466 52.757 1.00 76.61 289 SER A CA 1
ATOM 2048 C C . SER A 1 289 ? 7.632 -23.426 51.886 1.00 71.70 289 SER A C 1
ATOM 2049 O O . SER A 1 289 ? 7.882 -22.311 52.369 1.00 72.28 289 SER A O 1
ATOM 2052 N N . SER A 1 290 ? 7.968 -23.797 50.653 1.00 69.74 290 SER A N 1
ATOM 2053 C CA . SER A 1 290 ? 8.785 -22.993 49.715 1.00 68.78 290 SER A CA 1
ATOM 2054 C C . SER A 1 290 ? 8.531 -23.492 48.283 1.00 73.66 290 SER A C 1
ATOM 2055 O O . SER A 1 290 ? 7.951 -24.614 48.135 1.00 65.26 290 SER A O 1
ATOM 2058 N N . GLY A 1 291 ? 8.920 -22.675 47.291 1.00 70.25 291 GLY A N 1
ATOM 2059 C CA . GLY A 1 291 ? 8.781 -22.930 45.845 1.00 64.74 291 GLY A CA 1
ATOM 2060 C C . GLY A 1 291 ? 10.114 -22.811 45.125 1.00 70.42 291 GLY A C 1
ATOM 2061 O O . GLY A 1 291 ? 11.064 -22.210 45.691 1.00 72.50 291 GLY A O 1
ATOM 2062 N N . ASP A 1 292 ? 10.193 -23.368 43.917 1.00 71.97 292 ASP A N 1
ATOM 2063 C CA . ASP A 1 292 ? 11.416 -23.344 43.073 1.00 77.78 292 ASP A CA 1
ATOM 2064 C C . ASP A 1 292 ? 11.012 -22.940 41.647 1.00 76.05 292 ASP A C 1
ATOM 2065 O O . ASP A 1 292 ? 11.298 -23.684 40.687 1.00 79.34 292 ASP A O 1
ATOM 2070 N N . GLU A 1 293 ? 10.388 -21.774 41.522 1.00 60.00 293 GLU A N 1
ATOM 2071 C CA . GLU A 1 293 ? 9.758 -21.306 40.273 1.00 52.13 293 GLU A CA 1
ATOM 2072 C C . GLU A 1 293 ? 9.666 -19.778 40.330 1.00 56.47 293 GLU A C 1
ATOM 2073 O O . GLU A 1 293 ? 9.819 -19.238 41.449 1.00 59.60 293 GLU A O 1
ATOM 2079 N N . LEU A 1 294 ? 9.465 -19.113 39.178 1.00 55.95 294 LEU A N 1
ATOM 2080 C CA . LEU A 1 294 ? 8.967 -17.708 39.069 1.00 50.36 294 LEU A CA 1
ATOM 2081 C C . LEU A 1 294 ? 7.602 -17.766 38.374 1.00 48.44 294 LEU A C 1
ATOM 2082 O O . LEU A 1 294 ? 7.156 -18.886 38.060 1.00 48.10 294 LEU A O 1
ATOM 2087 N N . GLN A 1 295 ? 6.926 -16.636 38.187 1.00 46.65 295 GLN A N 1
ATOM 2088 C CA . GLN A 1 295 ? 5.562 -16.613 37.589 1.00 48.97 295 GLN A CA 1
ATOM 2089 C C . GLN A 1 295 ? 5.300 -15.244 36.979 1.00 53.69 295 GLN A C 1
ATOM 2090 O O . GLN A 1 295 ? 5.649 -14.235 37.620 1.00 54.97 295 GLN A O 1
ATOM 2096 N N . ALA A 1 296 ? 4.693 -15.239 35.793 1.00 54.73 296 ALA A N 1
ATOM 2097 C CA . ALA A 1 296 ? 4.118 -14.050 35.131 1.00 54.11 296 ALA A CA 1
ATOM 2098 C C . ALA A 1 296 ? 2.806 -14.479 34.490 1.00 50.48 296 ALA A C 1
ATOM 2099 O O . ALA A 1 296 ? 2.748 -15.623 34.005 1.00 49.10 296 ALA A O 1
ATOM 2101 N N . GLU A 1 297 ? 1.797 -13.614 34.533 1.00 43.74 297 GLU A N 1
ATOM 2102 C CA . GLU A 1 297 ? 0.485 -13.886 33.911 1.00 42.66 297 GLU A CA 1
ATOM 2103 C C . GLU A 1 297 ? -0.013 -12.578 33.302 1.00 50.63 297 GLU A C 1
ATOM 2104 O O . GLU A 1 297 ? -0.001 -11.533 34.018 1.00 52.17 297 GLU A O 1
ATOM 2110 N N . TYR A 1 298 ? -0.377 -12.626 32.015 1.00 51.01 298 TYR A N 1
ATOM 2111 C CA . TYR A 1 298 ? -0.961 -11.487 31.271 1.00 44.99 298 TYR A CA 1
ATOM 2112 C C . TYR A 1 298 ? -2.420 -11.806 31.005 1.00 46.54 298 TYR A C 1
ATOM 2113 O O . TYR A 1 298 ? -2.728 -12.956 30.629 1.00 49.54 298 TYR A O 1
ATOM 2122 N N . LEU A 1 299 ? -3.279 -10.816 31.232 1.00 50.36 299 LEU A N 1
ATOM 2123 C CA . LEU A 1 299 ? -4.759 -10.948 31.146 1.00 55.75 299 LEU A CA 1
ATOM 2124 C C . LEU A 1 299 ? -5.264 -10.021 30.035 1.00 56.89 299 LEU A C 1
ATOM 2125 O O . LEU A 1 299 ? -5.029 -8.790 30.109 1.00 62.98 299 LEU A O 1
ATOM 2130 N N . LEU A 1 300 ? -5.812 -10.624 28.980 1.00 55.62 300 LEU A N 1
ATOM 2131 C CA . LEU A 1 300 ? -6.190 -9.939 27.719 1.00 54.09 300 LEU A CA 1
ATOM 2132 C C . LEU A 1 300 ? -7.716 -9.899 27.655 1.00 59.17 300 LEU A C 1
ATOM 2133 O O . LEU A 1 300 ? -8.411 -10.600 28.398 1.00 57.01 300 LEU A O 1
ATOM 2138 N N . PRO A 1 301 ? -8.306 -9.023 26.824 1.00 61.71 301 PRO A N 1
ATOM 2139 C CA . PRO A 1 301 ? -9.735 -9.124 26.540 1.00 63.50 301 PRO A CA 1
ATOM 2140 C C . PRO A 1 301 ? -9.928 -10.501 25.901 1.00 62.16 301 PRO A C 1
ATOM 2141 O O . PRO A 1 301 ? -8.980 -10.993 25.332 1.00 61.05 301 PRO A O 1
ATOM 2145 N N . ARG A 1 302 ? -11.102 -11.106 26.057 1.00 66.75 302 ARG A N 1
ATOM 2146 C CA . ARG A 1 302 ? -11.338 -12.517 25.651 1.00 71.26 302 ARG A CA 1
ATOM 2147 C C . ARG A 1 302 ? -11.250 -12.640 24.124 1.00 75.22 302 ARG A C 1
ATOM 2148 O O . ARG A 1 302 ? -10.829 -13.710 23.631 1.00 83.66 302 ARG A O 1
ATOM 2156 N N . ARG A 1 303 ? -11.625 -11.582 23.400 1.00 74.90 303 ARG A N 1
ATOM 2157 C CA . ARG A 1 303 ? -11.620 -11.562 21.918 1.00 63.51 303 ARG A CA 1
ATOM 2158 C C . ARG A 1 303 ? -10.212 -11.895 21.407 1.00 54.95 303 ARG A C 1
ATOM 2159 O O . ARG A 1 303 ? -10.159 -12.615 20.405 1.00 58.56 303 ARG A O 1
ATOM 2167 N N . HIS A 1 304 ? -9.137 -11.461 22.085 1.00 45.20 304 HIS A N 1
ATOM 2168 C CA . HIS A 1 304 ? -7.729 -11.595 21.607 1.00 46.38 304 HIS A CA 1
ATOM 2169 C C . HIS A 1 304 ? -7.104 -12.948 21.972 1.00 47.77 304 HIS A C 1
ATOM 2170 O O . HIS A 1 304 ? -5.868 -13.075 21.836 1.00 46.39 304 HIS A O 1
ATOM 2177 N N . ALA A 1 305 ? -7.890 -13.942 22.385 1.00 50.15 305 ALA A N 1
ATOM 2178 C CA . ALA A 1 305 ? -7.351 -15.247 22.833 1.00 55.39 305 ALA A CA 1
ATOM 2179 C C . ALA A 1 305 ? -6.496 -15.860 21.713 1.00 59.74 305 ALA A C 1
ATOM 2180 O O . ALA A 1 305 ? -5.254 -16.009 21.885 1.00 61.39 305 ALA A O 1
ATOM 2182 N N . VAL A 1 306 ? -7.123 -16.125 20.568 1.00 59.77 306 VAL A N 1
ATOM 2183 C CA . VAL A 1 306 ? -6.494 -16.824 19.407 1.00 55.79 306 VAL A CA 1
ATOM 2184 C C . VAL A 1 306 ? -5.339 -15.974 18.845 1.00 52.09 306 VAL A C 1
ATOM 2185 O O . VAL A 1 306 ? -4.195 -16.467 18.726 1.00 43.48 306 VAL A O 1
ATOM 2189 N N . ALA A 1 307 ? -5.621 -14.730 18.481 1.00 52.31 307 ALA A N 1
ATOM 2190 C CA . ALA A 1 307 ? -4.579 -13.796 18.010 1.00 54.35 307 ALA A CA 1
ATOM 2191 C C . ALA A 1 307 ? -3.370 -13.918 18.951 1.00 56.92 307 ALA A C 1
ATOM 2192 O O . ALA A 1 307 ? -2.232 -14.156 18.481 1.00 50.24 307 ALA A O 1
ATOM 2194 N N . ALA A 1 308 ? -3.619 -13.806 20.258 1.00 58.42 308 ALA A N 1
ATOM 2195 C CA . ALA A 1 308 ? -2.555 -13.759 21.276 1.00 54.05 308 ALA A CA 1
ATOM 2196 C C . ALA A 1 308 ? -1.872 -15.127 21.299 1.00 55.74 308 ALA A C 1
ATOM 2197 O O . ALA A 1 308 ? -0.625 -15.158 21.259 1.00 50.08 308 ALA A O 1
ATOM 2199 N N . PHE A 1 309 ? -2.651 -16.218 21.299 1.00 52.94 309 PHE A N 1
ATOM 2200 C CA . PHE A 1 309 ? -2.076 -17.583 21.255 1.00 56.03 309 PHE A CA 1
ATOM 2201 C C . PHE A 1 309 ? -1.029 -17.614 20.130 1.00 56.87 309 PHE A C 1
ATOM 2202 O O . PHE A 1 309 ? 0.150 -17.942 20.399 1.00 50.48 309 PHE A O 1
ATOM 2210 N N . HIS A 1 310 ? -1.439 -17.222 18.919 1.00 55.89 310 HIS A N 1
ATOM 2211 C CA . HIS A 1 310 ? -0.574 -17.235 17.711 1.00 60.32 310 HIS A CA 1
ATOM 2212 C C . HIS A 1 310 ? 0.634 -16.319 17.963 1.00 60.22 310 HIS A C 1
ATOM 2213 O O . HIS A 1 310 ? 1.780 -16.781 17.759 1.00 59.46 310 HIS A O 1
ATOM 2220 N N . ALA A 1 311 ? 0.420 -15.085 18.428 1.00 57.99 311 ALA A N 1
ATOM 2221 C CA . ALA A 1 311 ? 1.536 -14.153 18.710 1.00 57.34 311 ALA A CA 1
ATOM 2222 C C . ALA A 1 311 ? 2.584 -14.896 19.552 1.00 63.42 311 ALA A C 1
ATOM 2223 O O . ALA A 1 311 ? 3.784 -14.749 19.266 1.00 71.68 311 ALA A O 1
ATOM 2225 N N . LEU A 1 312 ? 2.144 -15.699 20.529 1.00 60.20 312 LEU A N 1
ATOM 2226 C CA . LEU A 1 312 ? 3.039 -16.364 21.512 1.00 63.50 312 LEU A CA 1
ATOM 2227 C C . LEU A 1 312 ? 3.681 -17.599 20.875 1.00 63.92 312 LEU A C 1
ATOM 2228 O O . LEU A 1 312 ? 4.869 -17.881 21.193 1.00 56.86 312 LEU A O 1
ATOM 2233 N N . ALA A 1 313 ? 2.893 -18.320 20.062 1.00 62.78 313 ALA A N 1
ATOM 2234 C CA . ALA A 1 313 ? 3.344 -19.404 19.157 1.00 57.71 313 ALA A CA 1
ATOM 2235 C C . ALA A 1 313 ? 4.559 -18.908 18.371 1.00 51.29 313 ALA A C 1
ATOM 2236 O O . ALA A 1 313 ? 5.511 -19.666 18.234 1.00 52.88 313 ALA A O 1
ATOM 2238 N N . GLY A 1 314 ? 4.545 -17.647 17.956 1.00 49.44 314 GLY A N 1
ATOM 2239 C CA . GLY A 1 314 ? 5.660 -17.006 17.236 1.00 58.65 314 GLY A CA 1
ATOM 2240 C C . GLY A 1 314 ? 6.947 -16.862 18.043 1.00 62.41 314 GLY A C 1
ATOM 2241 O O . GLY A 1 314 ? 7.989 -16.741 17.399 1.00 64.04 314 GLY A O 1
ATOM 2242 N N . ILE A 1 315 ? 6.918 -16.847 19.384 1.00 70.36 315 ILE A N 1
ATOM 2243 C CA . ILE A 1 315 ? 8.169 -16.760 20.206 1.00 69.99 315 ILE A CA 1
ATOM 2244 C C . ILE A 1 315 ? 8.298 -17.952 21.163 1.00 61.46 315 ILE A C 1
ATOM 2245 O O . ILE A 1 315 ? 9.078 -17.838 22.112 1.00 59.01 315 ILE A O 1
ATOM 2250 N N . ALA A 1 316 ? 7.641 -19.076 20.872 1.00 54.83 316 ALA A N 1
ATOM 2251 C CA . ALA A 1 316 ? 7.706 -20.319 21.674 1.00 59.56 316 ALA A CA 1
ATOM 2252 C C . ALA A 1 316 ? 9.161 -20.811 21.814 1.00 62.09 316 ALA A C 1
ATOM 2253 O O . ALA A 1 316 ? 9.462 -21.556 22.771 1.00 65.48 316 ALA A O 1
ATOM 2255 N N . ASP A 1 317 ? 10.053 -20.414 20.909 1.00 64.36 317 ASP A N 1
ATOM 2256 C CA . ASP A 1 317 ? 11.458 -20.895 20.882 1.00 65.04 317 ASP A CA 1
ATOM 2257 C C . ASP A 1 317 ? 12.227 -20.218 22.015 1.00 63.16 317 ASP A C 1
ATOM 2258 O O . ASP A 1 317 ? 13.258 -20.776 22.404 1.00 64.46 317 ASP A O 1
ATOM 2263 N N . ARG A 1 318 ? 11.733 -19.076 22.515 1.00 65.50 318 ARG A N 1
ATOM 2264 C CA . ARG A 1 318 ? 12.320 -18.295 23.646 1.00 67.65 318 ARG A CA 1
ATOM 2265 C C . ARG A 1 318 ? 11.636 -18.653 24.979 1.00 67.87 318 ARG A C 1
ATOM 2266 O O . ARG A 1 318 ? 12.320 -18.679 26.016 1.00 69.57 318 ARG A O 1
ATOM 2274 N N . ILE A 1 319 ? 10.327 -18.905 24.947 1.00 62.56 319 ILE A N 1
ATOM 2275 C CA . ILE A 1 319 ? 9.504 -19.307 26.120 1.00 60.33 319 ILE A CA 1
ATOM 2276 C C . ILE A 1 319 ? 9.963 -20.689 26.617 1.00 62.61 319 ILE A C 1
ATOM 2277 O O . ILE A 1 319 ? 10.558 -20.749 27.722 1.00 60.01 319 ILE A O 1
ATOM 2282 N N . ALA A 1 320 ? 9.725 -21.744 25.822 1.00 61.38 320 ALA A N 1
ATOM 2283 C CA . ALA A 1 320 ? 9.821 -23.173 26.217 1.00 61.17 320 ALA A CA 1
ATOM 2284 C C . ALA A 1 320 ? 11.097 -23.472 27.014 1.00 63.30 320 ALA A C 1
ATOM 2285 O O . ALA A 1 320 ? 11.017 -24.158 28.031 1.00 63.80 320 ALA A O 1
ATOM 2287 N N . PRO A 1 321 ? 12.299 -22.981 26.618 1.00 64.02 321 PRO A N 1
ATOM 2288 C CA . PRO A 1 321 ? 13.549 -23.322 27.301 1.00 65.59 321 PRO A CA 1
ATOM 2289 C C . PRO A 1 321 ? 13.557 -23.097 28.815 1.00 65.46 321 PRO A C 1
ATOM 2290 O O . PRO A 1 321 ? 14.150 -23.891 29.497 1.00 68.41 321 PRO A O 1
ATOM 2294 N N . VAL A 1 322 ? 12.932 -22.012 29.281 1.00 70.62 322 VAL A N 1
ATOM 2295 C CA . VAL A 1 322 ? 12.944 -21.590 30.716 1.00 69.98 322 VAL A CA 1
ATOM 2296 C C . VAL A 1 322 ? 11.548 -21.761 31.334 1.00 61.07 322 VAL A C 1
ATOM 2297 O O . VAL A 1 322 ? 11.381 -21.324 32.463 1.00 64.73 322 VAL A O 1
ATOM 2301 N N . LEU A 1 323 ? 10.592 -22.393 30.651 1.00 56.82 323 LEU A N 1
ATOM 2302 C CA . LEU A 1 323 ? 9.222 -22.626 31.189 1.00 58.80 323 LEU A CA 1
ATOM 2303 C C . LEU A 1 323 ? 9.157 -23.982 31.910 1.00 61.44 323 LEU A C 1
ATOM 2304 O O . LEU A 1 323 ? 9.867 -24.918 31.492 1.00 63.62 323 LEU A O 1
ATOM 2309 N N . HIS A 1 324 ? 8.363 -24.067 32.981 1.00 58.62 324 HIS A N 1
ATOM 2310 C CA . HIS A 1 324 ? 7.849 -25.336 33.559 1.00 57.44 324 HIS A CA 1
ATOM 2311 C C . HIS A 1 324 ? 6.560 -25.671 32.809 1.00 50.82 324 HIS A C 1
ATOM 2312 O O . HIS A 1 324 ? 6.508 -26.704 32.110 1.00 54.82 324 HIS A O 1
ATOM 2319 N N . ILE A 1 325 ? 5.555 -24.816 32.946 1.00 45.63 325 ILE A N 1
ATOM 2320 C CA . ILE A 1 325 ? 4.269 -24.948 32.204 1.00 46.95 325 ILE A CA 1
ATOM 2321 C C . ILE A 1 325 ? 3.645 -23.571 32.096 1.00 44.95 325 ILE A C 1
ATOM 2322 O O . ILE A 1 325 ? 3.849 -22.783 33.011 1.00 50.65 325 ILE A O 1
ATOM 2327 N N . SER A 1 326 ? 2.929 -23.332 31.008 1.00 44.04 326 SER A N 1
ATOM 2328 C CA . SER A 1 326 ? 2.042 -22.167 30.803 1.00 49.55 326 SER A CA 1
ATOM 2329 C C . SER A 1 326 ? 0.576 -22.611 30.933 1.00 47.93 326 SER A C 1
ATOM 2330 O O . SER A 1 326 ? 0.227 -23.731 30.539 1.00 46.60 326 SER A O 1
ATOM 2333 N N . GLU A 1 327 ? -0.271 -21.767 31.491 1.00 48.78 327 GLU A N 1
ATOM 2334 C CA . GLU A 1 327 ? -1.680 -22.141 31.758 1.00 53.31 327 GLU A CA 1
ATOM 2335 C C . GLU A 1 327 ? -2.574 -21.094 31.114 1.00 46.77 327 GLU A C 1
ATOM 2336 O O . GLU A 1 327 ? -2.292 -19.895 31.269 1.00 41.83 327 GLU A O 1
ATOM 2342 N N . ILE A 1 328 ? -3.626 -21.538 30.449 1.00 43.90 328 ILE A N 1
ATOM 2343 C CA . ILE A 1 328 ? -4.562 -20.602 29.773 1.00 49.97 328 ILE A CA 1
ATOM 2344 C C . ILE A 1 328 ? -5.949 -20.752 30.402 1.00 47.59 328 ILE A C 1
ATOM 2345 O O . ILE A 1 328 ? -6.505 -21.872 30.415 1.00 47.85 328 ILE A O 1
ATOM 2350 N N . ARG A 1 329 ? -6.492 -19.643 30.894 1.00 45.49 329 ARG A N 1
ATOM 2351 C CA . ARG A 1 329 ? -7.785 -19.640 31.610 1.00 48.70 329 ARG A CA 1
ATOM 2352 C C . ARG A 1 329 ? -8.678 -18.527 31.065 1.00 46.94 329 ARG A C 1
ATOM 2353 O O . ARG A 1 329 ? -8.150 -17.645 30.349 1.00 42.67 329 ARG A O 1
ATOM 2361 N N . THR A 1 330 ? -9.971 -18.586 31.407 1.00 45.75 330 THR A N 1
ATOM 2362 C CA . THR A 1 330 ? -10.961 -17.494 31.203 1.00 50.05 330 THR A CA 1
ATOM 2363 C C . THR A 1 330 ? -11.519 -17.014 32.548 1.00 49.87 330 THR A C 1
ATOM 2364 O O . THR A 1 330 ? -11.667 -17.855 33.452 1.00 57.01 330 THR A O 1
ATOM 2368 N N . VAL A 1 331 ? -11.834 -15.715 32.634 1.00 44.06 331 VAL A N 1
ATOM 2369 C CA . VAL A 1 331 ? -12.333 -15.000 33.846 1.00 47.07 331 VAL A CA 1
ATOM 2370 C C . VAL A 1 331 ? -13.348 -13.937 33.406 1.00 45.17 331 VAL A C 1
ATOM 2371 O O . VAL A 1 331 ? -12.971 -13.070 32.600 1.00 43.80 331 VAL A O 1
ATOM 2375 N N . ALA A 1 332 ? -14.550 -13.942 33.979 1.00 46.26 332 ALA A N 1
ATOM 2376 C CA . ALA A 1 332 ? -15.590 -12.923 33.714 1.00 50.94 332 ALA A CA 1
ATOM 2377 C C . ALA A 1 332 ? -15.113 -11.542 34.192 1.00 54.61 332 ALA A C 1
ATOM 2378 O O . ALA A 1 332 ? -14.195 -11.462 35.027 1.00 56.11 332 ALA A O 1
ATOM 2380 N N . ALA A 1 333 ? -15.727 -10.493 33.640 1.00 66.35 333 ALA A N 1
ATOM 2381 C CA . ALA A 1 333 ? -15.446 -9.066 33.913 1.00 65.38 333 ALA A CA 1
ATOM 2382 C C . ALA A 1 333 ? -15.965 -8.731 35.303 1.00 68.62 333 ALA A C 1
ATOM 2383 O O . ALA A 1 333 ? -17.066 -9.235 35.632 1.00 70.91 333 ALA A O 1
ATOM 2385 N N . ASP A 1 334 ? -15.230 -7.897 36.046 1.00 65.38 334 ASP A N 1
ATOM 2386 C CA . ASP A 1 334 ? -15.723 -7.236 37.284 1.00 65.13 334 ASP A CA 1
ATOM 2387 C C . ASP A 1 334 ? -15.674 -5.721 37.070 1.00 65.13 334 ASP A C 1
ATOM 2388 O O . ASP A 1 334 ? -15.263 -5.300 35.954 1.00 64.97 334 ASP A O 1
ATOM 2393 N N . ASP A 1 335 ? -16.065 -4.954 38.101 1.00 63.21 335 ASP A N 1
ATOM 2394 C CA . ASP A 1 335 ? -16.057 -3.461 38.140 1.00 58.43 335 ASP A CA 1
ATOM 2395 C C . ASP A 1 335 ? -15.007 -2.959 39.150 1.00 52.47 335 ASP A C 1
ATOM 2396 O O . ASP A 1 335 ? -15.161 -1.838 39.681 1.00 50.40 335 ASP A O 1
ATOM 2401 N N . LEU A 1 336 ? -13.964 -3.746 39.400 1.00 48.01 336 LEU A N 1
ATOM 2402 C CA . LEU A 1 336 ? -13.003 -3.452 40.490 1.00 53.62 336 LEU A CA 1
ATOM 2403 C C . LEU A 1 336 ? -11.792 -2.735 39.884 1.00 49.36 336 LEU A C 1
ATOM 2404 O O . LEU A 1 336 ? -11.065 -3.343 39.110 1.00 46.27 336 LEU A O 1
ATOM 2409 N N . TRP A 1 337 ? -11.572 -1.492 40.300 1.00 53.70 337 TRP A N 1
ATOM 2410 C CA . TRP A 1 337 ? -10.744 -0.472 39.598 1.00 55.32 337 TRP A CA 1
ATOM 2411 C C . TRP A 1 337 ? -9.362 -0.998 39.203 1.00 50.74 337 TRP A C 1
ATOM 2412 O O . TRP A 1 337 ? -9.016 -0.773 38.040 1.00 71.94 337 TRP A O 1
ATOM 2423 N N . LEU A 1 338 ? -8.578 -1.616 40.083 1.00 44.06 338 LEU A N 1
ATOM 2424 C CA . LEU A 1 338 ? -7.281 -2.204 39.639 1.00 48.32 338 LEU A CA 1
ATOM 2425 C C . LEU A 1 338 ? -7.342 -3.732 39.475 1.00 45.20 338 LEU A C 1
ATOM 2426 O O . LEU A 1 338 ? -6.236 -4.329 39.332 1.00 36.40 338 LEU A O 1
ATOM 2431 N N . SER A 1 339 ? -8.545 -4.339 39.448 1.00 41.74 339 SER A N 1
ATOM 2432 C CA . SER A 1 339 ? -8.747 -5.741 38.993 1.00 46.53 339 SER A CA 1
ATOM 2433 C C . SER A 1 339 ? -8.300 -5.870 37.536 1.00 53.09 339 SER A C 1
ATOM 2434 O O . SER A 1 339 ? -8.812 -5.155 36.672 1.00 58.18 339 SER A O 1
ATOM 2437 N N . PRO A 1 340 ? -7.377 -6.803 37.201 1.00 51.74 340 PRO A N 1
ATOM 2438 C CA . PRO A 1 340 ? -7.101 -7.131 35.810 1.00 52.47 340 PRO A CA 1
ATOM 2439 C C . PRO A 1 340 ? -8.367 -7.405 34.979 1.00 56.20 340 PRO A C 1
ATOM 2440 O O . PRO A 1 340 ? -8.271 -7.275 33.765 1.00 71.88 340 PRO A O 1
ATOM 2444 N N . PHE A 1 341 ? -9.500 -7.746 35.605 1.00 49.12 341 PHE A N 1
ATOM 2445 C CA . PHE A 1 341 ? -10.758 -8.105 34.893 1.00 50.42 341 PHE A CA 1
ATOM 2446 C C . PHE A 1 341 ? -11.704 -6.912 34.863 1.00 51.98 341 PHE A C 1
ATOM 2447 O O . PHE A 1 341 ? -12.928 -7.142 34.725 1.00 50.95 341 PHE A O 1
ATOM 2455 N N . HIS A 1 342 ? -11.159 -5.700 34.994 1.00 56.03 342 HIS A N 1
ATOM 2456 C CA . HIS A 1 342 ? -11.964 -4.458 35.099 1.00 63.98 342 HIS A CA 1
ATOM 2457 C C . HIS A 1 342 ? -12.668 -4.202 33.763 1.00 64.48 342 HIS A C 1
ATOM 2458 O O . HIS A 1 342 ? -11.950 -3.924 32.739 1.00 56.35 342 HIS A O 1
ATOM 2465 N N . GLY A 1 343 ? -14.007 -4.301 33.800 1.00 60.46 343 GLY A N 1
ATOM 2466 C CA . GLY A 1 343 ? -14.937 -4.070 32.676 1.00 62.39 343 GLY A CA 1
ATOM 2467 C C . GLY A 1 343 ? -14.562 -4.804 31.387 1.00 60.23 343 GLY A C 1
ATOM 2468 O O . GLY A 1 343 ? -14.876 -4.251 30.325 1.00 62.46 343 GLY A O 1
ATOM 2469 N N . ARG A 1 344 ? -13.948 -6.000 31.452 1.00 55.92 344 ARG A N 1
ATOM 2470 C CA . ARG A 1 344 ? -13.683 -6.852 30.258 1.00 51.39 344 ARG A CA 1
ATOM 2471 C C . ARG A 1 344 ? -13.532 -8.336 30.623 1.00 50.71 344 ARG A C 1
ATOM 2472 O O . ARG A 1 344 ? -12.520 -8.684 31.235 1.00 55.40 344 ARG A O 1
ATOM 2480 N N . ASN A 1 345 ? -14.487 -9.184 30.209 1.00 46.48 345 ASN A N 1
ATOM 2481 C CA . ASN A 1 345 ? -14.311 -10.659 30.159 1.00 46.01 345 ASN A CA 1
ATOM 2482 C C . ASN A 1 345 ? -12.896 -10.918 29.649 1.00 48.36 345 ASN A C 1
ATOM 2483 O O . ASN A 1 345 ? -12.429 -10.123 28.813 1.00 52.09 345 ASN A O 1
ATOM 2488 N N . THR A 1 346 ? -12.216 -11.948 30.145 1.00 48.44 346 THR A N 1
ATOM 2489 C CA . THR A 1 346 ? -10.736 -12.016 30.032 1.00 49.81 346 THR A CA 1
ATOM 2490 C C . THR A 1 346 ? -10.302 -13.428 29.642 1.00 49.23 346 THR A C 1
ATOM 2491 O O . THR A 1 346 ? -11.101 -14.373 29.783 1.00 54.59 346 THR A O 1
ATOM 2495 N N . VAL A 1 347 ? -9.113 -13.499 29.058 1.00 49.39 347 VAL A N 1
ATOM 2496 C CA . VAL A 1 347 ? -8.338 -14.732 28.757 1.00 51.56 347 VAL A CA 1
ATOM 2497 C C . VAL A 1 347 ? -7.049 -14.565 29.554 1.00 52.73 347 VAL A C 1
ATOM 2498 O O . VAL A 1 347 ? -6.504 -13.435 29.579 1.00 52.48 347 VAL A O 1
ATOM 2502 N N . ALA A 1 348 ? -6.614 -15.616 30.235 1.00 50.43 348 ALA A N 1
ATOM 2503 C CA . ALA A 1 348 ? -5.472 -15.540 31.163 1.00 52.49 348 ALA A CA 1
ATOM 2504 C C . ALA A 1 348 ? -4.320 -16.306 30.544 1.00 48.87 348 ALA A C 1
ATOM 2505 O O . ALA A 1 348 ? -4.521 -17.495 30.288 1.00 49.69 348 ALA A O 1
ATOM 2507 N N . PHE A 1 349 ? -3.201 -15.640 30.273 1.00 49.80 349 PHE A N 1
ATOM 2508 C CA . PHE A 1 349 ? -1.963 -16.296 29.761 1.00 57.41 349 PHE A CA 1
ATOM 2509 C C . PHE A 1 349 ? -0.952 -16.306 30.905 1.00 54.03 349 PHE A C 1
ATOM 2510 O O . PHE A 1 349 ? -0.211 -15.306 31.039 1.00 59.67 349 PHE A O 1
ATOM 2518 N N . HIS A 1 350 ? -0.970 -17.379 31.705 1.00 50.83 350 HIS A N 1
ATOM 2519 C CA . HIS A 1 350 ? -0.063 -17.605 32.863 1.00 52.07 350 HIS A CA 1
ATOM 2520 C C . HIS A 1 350 ? 1.193 -18.382 32.454 1.00 48.80 350 HIS A C 1
ATOM 2521 O O . HIS A 1 350 ? 1.054 -19.291 31.637 1.00 47.89 350 HIS A O 1
ATOM 2528 N N . PHE A 1 351 ? 2.347 -18.079 33.067 1.00 51.89 351 PHE A N 1
ATOM 2529 C CA . PHE A 1 351 ? 3.655 -18.775 32.861 1.00 54.11 351 PHE A CA 1
ATOM 2530 C C . PHE A 1 351 ? 4.361 -19.083 34.197 1.00 51.82 351 PHE A C 1
ATOM 2531 O O . PHE A 1 351 ? 4.982 -18.211 34.790 1.00 55.66 351 PHE A O 1
ATOM 2539 N N . THR A 1 352 ? 4.262 -20.316 34.676 1.00 49.39 352 THR A N 1
ATOM 2540 C CA . THR A 1 352 ? 5.157 -20.855 35.721 1.00 51.35 352 THR A CA 1
ATOM 2541 C C . THR A 1 352 ? 6.528 -21.053 35.084 1.00 52.70 352 THR A C 1
ATOM 2542 O O . THR A 1 352 ? 6.651 -21.993 34.286 1.00 53.97 352 THR A O 1
ATOM 2546 N N . TRP A 1 353 ? 7.503 -20.209 35.411 1.00 52.67 353 TRP A N 1
ATOM 2547 C CA . TRP A 1 353 ? 8.894 -20.321 34.890 1.00 55.58 353 TRP A CA 1
ATOM 2548 C C . TRP A 1 353 ? 9.763 -21.217 35.787 1.00 54.01 353 TRP A C 1
ATOM 2549 O O . TRP A 1 353 ? 9.402 -21.412 36.934 1.00 54.24 353 TRP A O 1
ATOM 2560 N N . LYS A 1 354 ? 10.905 -21.683 35.278 1.00 62.30 354 LYS A N 1
ATOM 2561 C CA . LYS A 1 354 ? 12.055 -22.170 36.087 1.00 71.52 354 LYS A CA 1
ATOM 2562 C C . LYS A 1 354 ? 12.698 -20.978 36.778 1.00 72.91 354 LYS A C 1
ATOM 2563 O O . LYS A 1 354 ? 12.597 -19.856 36.289 1.00 75.56 354 LYS A O 1
ATOM 2569 N N . PRO A 1 355 ? 13.403 -21.183 37.912 1.00 82.18 355 PRO A N 1
ATOM 2570 C CA . PRO A 1 355 ? 13.888 -20.066 38.724 1.00 86.33 355 PRO A CA 1
ATOM 2571 C C . PRO A 1 355 ? 15.235 -19.501 38.233 1.00 78.65 355 PRO A C 1
ATOM 2572 O O . PRO A 1 355 ? 16.225 -19.652 38.913 1.00 72.82 355 PRO A O 1
ATOM 2576 N N . ASP A 1 356 ? 15.220 -18.857 37.062 1.00 80.93 356 ASP A N 1
ATOM 2577 C CA . ASP A 1 356 ? 16.341 -18.054 36.500 1.00 89.80 356 ASP A CA 1
ATOM 2578 C C . ASP A 1 356 ? 15.805 -16.662 36.126 1.00 91.95 356 ASP A C 1
ATOM 2579 O O . ASP A 1 356 ? 15.425 -16.460 34.954 1.00 90.64 356 ASP A O 1
ATOM 2584 N N . GLU A 1 357 ? 15.789 -15.734 37.089 1.00 92.03 357 GLU A N 1
ATOM 2585 C CA . GLU A 1 357 ? 15.153 -14.392 36.962 1.00 95.84 357 GLU A CA 1
ATOM 2586 C C . GLU A 1 357 ? 15.707 -13.669 35.723 1.00 90.79 357 GLU A C 1
ATOM 2587 O O . GLU A 1 357 ? 14.882 -13.198 34.904 1.00 78.71 357 GLU A O 1
ATOM 2593 N N . ALA A 1 358 ? 17.037 -13.605 35.573 1.00 87.00 358 ALA A N 1
ATOM 2594 C CA . ALA A 1 358 ? 17.730 -12.897 34.466 1.00 85.68 358 ALA A CA 1
ATOM 2595 C C . ALA A 1 358 ? 17.143 -13.347 33.121 1.00 85.67 358 ALA A C 1
ATOM 2596 O O . ALA A 1 358 ? 16.705 -12.472 32.330 1.00 80.14 358 ALA A O 1
ATOM 2598 N N . ALA A 1 359 ? 17.112 -14.665 32.890 1.00 75.98 359 ALA A N 1
ATOM 2599 C CA . ALA A 1 359 ? 16.634 -15.285 31.635 1.00 70.72 359 ALA A CA 1
ATOM 2600 C C . ALA A 1 359 ? 15.123 -15.054 31.461 1.00 71.63 359 ALA A C 1
ATOM 2601 O O . ALA A 1 359 ? 14.707 -14.797 30.316 1.00 83.42 359 ALA A O 1
ATOM 2603 N N . VAL A 1 360 ? 14.323 -15.142 32.527 1.00 67.48 360 VAL A N 1
ATOM 2604 C CA . VAL A 1 360 ? 12.849 -14.900 32.455 1.00 70.85 360 VAL A CA 1
ATOM 2605 C C . VAL A 1 360 ? 12.606 -13.407 32.182 1.00 78.29 360 VAL A C 1
ATOM 2606 O O . VAL A 1 360 ? 11.621 -13.089 31.491 1.00 79.27 360 VAL A O 1
ATOM 2610 N N . ARG A 1 361 ? 13.454 -12.506 32.685 1.00 89.36 361 ARG A N 1
ATOM 2611 C CA . ARG A 1 361 ? 13.221 -11.041 32.539 1.00 92.45 361 ARG A CA 1
ATOM 2612 C C . ARG A 1 361 ? 13.332 -10.675 31.054 1.00 86.76 361 ARG A C 1
ATOM 2613 O O . ARG A 1 361 ? 12.406 -10.010 30.550 1.00 88.49 361 ARG A O 1
ATOM 2621 N N . GLU A 1 362 ? 14.377 -11.144 30.368 1.00 83.46 362 GLU A N 1
ATOM 2622 C CA . GLU A 1 362 ? 14.522 -10.993 28.892 1.00 83.41 362 GLU A CA 1
ATOM 2623 C C . GLU A 1 362 ? 13.218 -11.466 28.229 1.00 82.78 362 GLU A C 1
ATOM 2624 O O . GLU A 1 362 ? 12.528 -10.622 27.622 1.00 96.44 362 GLU A O 1
ATOM 2630 N N . VAL A 1 363 ? 12.855 -12.743 28.405 1.00 66.98 363 VAL A N 1
ATOM 2631 C CA . VAL A 1 363 ? 11.656 -13.386 27.785 1.00 61.59 363 VAL A CA 1
ATOM 2632 C C . VAL A 1 363 ? 10.360 -12.618 28.088 1.00 60.37 363 VAL A C 1
ATOM 2633 O O . VAL A 1 363 ? 9.394 -12.828 27.339 1.00 58.99 363 VAL A O 1
ATOM 2637 N N . LEU A 1 364 ? 10.299 -11.802 29.144 1.00 58.71 364 LEU A N 1
ATOM 2638 C CA . LEU A 1 364 ? 9.042 -11.101 29.534 1.00 63.43 364 LEU A CA 1
ATOM 2639 C C . LEU A 1 364 ? 8.914 -9.781 28.775 1.00 68.26 364 LEU A C 1
ATOM 2640 O O . LEU A 1 364 ? 7.772 -9.454 28.371 1.00 65.27 364 LEU A O 1
ATOM 2645 N N . SER A 1 365 ? 10.021 -9.046 28.612 1.00 73.00 365 SER A N 1
ATOM 2646 C CA . SER A 1 365 ? 10.064 -7.808 27.791 1.00 76.62 365 SER A CA 1
ATOM 2647 C C . SER A 1 365 ? 9.554 -8.166 26.386 1.00 74.30 365 SER A C 1
ATOM 2648 O O . SER A 1 365 ? 8.613 -7.488 25.892 1.00 71.56 365 SER A O 1
ATOM 2651 N N . LEU A 1 366 ? 10.099 -9.248 25.817 1.00 69.30 366 LEU A N 1
ATOM 2652 C CA . LEU A 1 366 ? 9.737 -9.772 24.475 1.00 66.33 366 LEU A CA 1
ATOM 2653 C C . LEU A 1 366 ? 8.238 -10.079 24.451 1.00 66.70 366 LEU A C 1
ATOM 2654 O O . LEU A 1 366 ? 7.528 -9.507 23.604 1.00 64.09 366 LEU A O 1
ATOM 2659 N N . MET A 1 367 ? 7.787 -10.940 25.364 1.00 66.08 367 MET A N 1
ATOM 2660 C CA . MET A 1 367 ? 6.372 -11.374 25.482 1.00 69.77 367 MET A CA 1
ATOM 2661 C C . MET A 1 367 ? 5.451 -10.152 25.475 1.00 70.21 367 MET A C 1
ATOM 2662 O O . MET A 1 367 ? 4.349 -10.210 24.846 1.00 58.40 367 MET A O 1
ATOM 2667 N N . GLU A 1 368 ? 5.887 -9.107 26.184 1.00 67.61 368 GLU A N 1
ATOM 2668 C CA . GLU A 1 368 ? 5.094 -7.885 26.444 1.00 70.09 368 GLU A CA 1
ATOM 2669 C C . GLU A 1 368 ? 5.007 -7.090 25.146 1.00 68.38 368 GLU A C 1
ATOM 2670 O O . GLU A 1 368 ? 3.984 -6.420 24.932 1.00 68.62 368 GLU A O 1
ATOM 2676 N N . GLU A 1 369 ? 6.027 -7.198 24.295 1.00 72.66 369 GLU A N 1
ATOM 2677 C CA . GLU A 1 369 ? 6.023 -6.552 22.956 1.00 75.19 369 GLU A CA 1
ATOM 2678 C C . GLU A 1 369 ? 4.958 -7.234 22.086 1.00 70.37 369 GLU A C 1
ATOM 2679 O O . GLU A 1 369 ? 4.100 -6.519 21.545 1.00 68.75 369 GLU A O 1
ATOM 2685 N N . VAL A 1 370 ? 4.975 -8.567 22.003 1.00 66.96 370 VAL A N 1
ATOM 2686 C CA . VAL A 1 370 ? 4.132 -9.362 21.052 1.00 67.07 370 VAL A CA 1
ATOM 2687 C C . VAL A 1 370 ? 2.658 -9.355 21.495 1.00 64.45 370 VAL A C 1
ATOM 2688 O O . VAL A 1 370 ? 1.783 -9.618 20.641 1.00 64.73 370 VAL A O 1
ATOM 2692 N N . LEU A 1 371 ? 2.380 -9.106 22.775 1.00 58.68 371 LEU A N 1
ATOM 2693 C CA . LEU A 1 371 ? 0.989 -9.041 23.292 1.00 57.80 371 LEU A CA 1
ATOM 2694 C C . LEU A 1 371 ? 0.485 -7.588 23.342 1.00 53.69 371 LEU A C 1
ATOM 2695 O O . LEU A 1 371 ? -0.742 -7.387 23.411 1.00 44.91 371 LEU A O 1
ATOM 2700 N N . ALA A 1 372 ? 1.387 -6.605 23.267 1.00 52.62 372 ALA A N 1
ATOM 2701 C CA . ALA A 1 372 ? 1.079 -5.171 23.479 1.00 50.84 372 ALA A CA 1
ATOM 2702 C C . ALA A 1 372 ? -0.166 -4.779 22.692 1.00 47.41 372 ALA A C 1
ATOM 2703 O O . ALA A 1 372 ? -1.008 -4.056 23.199 1.00 50.12 372 ALA A O 1
ATOM 2705 N N . PRO A 1 373 ? -0.356 -5.227 21.442 1.00 50.16 373 PRO A N 1
ATOM 2706 C CA . PRO A 1 373 ? -1.571 -4.856 20.713 1.00 56.78 373 PRO A CA 1
ATOM 2707 C C . PRO A 1 373 ? -2.883 -5.283 21.401 1.00 60.09 373 PRO A C 1
ATOM 2708 O O . PRO A 1 373 ? -3.922 -4.699 21.128 1.00 59.51 373 PRO A O 1
ATOM 2712 N N . PHE A 1 374 ? -2.824 -6.266 22.299 1.00 62.90 374 PHE A N 1
ATOM 2713 C CA . PHE A 1 374 ? -4.022 -6.856 22.947 1.00 62.84 374 PHE A CA 1
ATOM 2714 C C . PHE A 1 374 ? -4.300 -6.148 24.286 1.00 69.59 374 PHE A C 1
ATOM 2715 O O . PHE A 1 374 ? -5.202 -6.615 25.017 1.00 78.53 374 PHE A O 1
ATOM 2723 N N . GLU A 1 375 ? -3.610 -5.033 24.585 1.00 72.02 375 GLU A N 1
ATOM 2724 C CA . GLU A 1 375 ? -3.831 -4.200 25.807 1.00 78.15 375 GLU A CA 1
ATOM 2725 C C . GLU A 1 375 ? -3.776 -5.079 27.059 1.00 75.21 375 GLU A C 1
ATOM 2726 O O . GLU A 1 375 ? -4.713 -5.102 27.862 1.00 65.23 375 GLU A O 1
ATOM 2732 N N . PRO A 1 376 ? -2.674 -5.833 27.268 1.00 71.49 376 PRO A N 1
ATOM 2733 C CA . PRO A 1 376 ? -2.596 -6.813 28.351 1.00 69.34 376 PRO A CA 1
ATOM 2734 C C . PRO A 1 376 ? -2.291 -6.180 29.716 1.00 64.46 376 PRO A C 1
ATOM 2735 O O . PRO A 1 376 ? -1.374 -5.368 29.766 1.00 63.40 376 PRO A O 1
ATOM 2739 N N . ARG A 1 377 ? -3.018 -6.576 30.771 1.00 57.21 377 ARG A N 1
ATOM 2740 C CA . ARG A 1 377 ? -2.769 -6.147 32.185 1.00 53.48 377 ARG A CA 1
ATOM 2741 C C . ARG A 1 377 ? -1.962 -7.242 32.874 1.00 55.33 377 ARG A C 1
ATOM 2742 O O . ARG A 1 377 ? -2.325 -8.407 32.758 1.00 68.75 377 ARG A O 1
ATOM 2750 N N . PRO A 1 378 ? -0.839 -6.950 33.574 1.00 55.65 378 PRO A N 1
ATOM 2751 C CA . PRO A 1 378 ? -0.037 -7.999 34.200 1.00 56.16 378 PRO A CA 1
ATOM 2752 C C . PRO A 1 378 ? -0.741 -8.411 35.500 1.00 56.92 378 PRO A C 1
ATOM 2753 O O . PRO A 1 378 ? -1.470 -7.571 36.048 1.00 63.60 378 PRO A O 1
ATOM 2757 N N . HIS A 1 379 ? -0.566 -9.662 35.941 1.00 52.41 379 HIS A N 1
ATOM 2758 C CA . HIS A 1 379 ? -1.018 -10.104 37.287 1.00 54.91 379 HIS A CA 1
ATOM 2759 C C . HIS A 1 379 ? -0.159 -9.394 38.337 1.00 57.70 379 HIS A C 1
ATOM 2760 O O . HIS A 1 379 ? 1.094 -9.565 38.315 1.00 56.98 379 HIS A O 1
ATOM 2767 N N . TRP A 1 380 ? -0.823 -8.618 39.198 1.00 53.54 380 TRP A N 1
ATOM 2768 C CA . TRP A 1 380 ? -0.203 -7.676 40.156 1.00 51.36 380 TRP A CA 1
ATOM 2769 C C . TRP A 1 380 ? 0.803 -8.414 41.057 1.00 53.01 380 TRP A C 1
ATOM 2770 O O . TRP A 1 380 ? 1.842 -7.798 41.415 1.00 51.31 380 TRP A O 1
ATOM 2781 N N . GLY A 1 381 ? 0.531 -9.682 41.389 1.00 49.04 381 GLY A N 1
ATOM 2782 C CA . GLY A 1 381 ? 1.408 -10.508 42.248 1.00 53.21 381 GLY A CA 1
ATOM 2783 C C . GLY A 1 381 ? 2.541 -11.207 41.495 1.00 55.07 381 GLY A C 1
ATOM 2784 O O . GLY A 1 381 ? 3.530 -11.650 42.145 1.00 54.06 381 GLY A O 1
ATOM 2785 N N . LYS A 1 382 ? 2.417 -11.347 40.175 1.00 57.11 382 LYS A N 1
ATOM 2786 C CA . LYS A 1 382 ? 3.387 -12.101 39.332 1.00 57.77 382 LYS A CA 1
ATOM 2787 C C . LYS A 1 382 ? 4.271 -11.114 38.563 1.00 56.09 382 LYS A C 1
ATOM 2788 O O . LYS A 1 382 ? 3.892 -9.932 38.477 1.00 56.03 382 LYS A O 1
ATOM 2794 N N . LEU A 1 383 ? 5.409 -11.592 38.051 1.00 54.55 383 LEU A N 1
ATOM 2795 C CA . LEU A 1 383 ? 6.479 -10.770 37.426 1.00 55.97 383 LEU A CA 1
ATOM 2796 C C . LEU A 1 383 ? 5.959 -10.038 36.181 1.00 55.81 383 LEU A C 1
ATOM 2797 O O . LEU A 1 383 ? 5.072 -10.581 35.487 1.00 43.38 383 LEU A O 1
ATOM 2802 N N . PHE A 1 384 ? 6.518 -8.849 35.923 1.00 60.85 384 PHE A N 1
ATOM 2803 C CA . PHE A 1 384 ? 6.325 -8.066 34.675 1.00 66.94 384 PHE A CA 1
ATOM 2804 C C . PHE A 1 384 ? 7.335 -6.908 34.617 1.00 67.92 384 PHE A C 1
ATOM 2805 O O . PHE A 1 384 ? 7.931 -6.561 35.670 1.00 62.95 384 PHE A O 1
ATOM 2813 N N . ALA A 1 385 ? 7.501 -6.348 33.403 1.00 72.19 385 ALA A N 1
ATOM 2814 C CA . ALA A 1 385 ? 8.408 -5.225 33.030 1.00 71.01 385 ALA A CA 1
ATOM 2815 C C . ALA A 1 385 ? 7.671 -4.092 32.276 1.00 66.79 385 ALA A C 1
ATOM 2816 O O . ALA A 1 385 ? 8.379 -3.174 31.795 1.00 70.58 385 ALA A O 1
ATOM 2818 N N . ILE A 1 386 ? 6.330 -4.129 32.197 1.00 58.55 386 ILE A N 1
ATOM 2819 C CA . ILE A 1 386 ? 5.466 -3.109 31.525 1.00 57.97 386 ILE A CA 1
ATOM 2820 C C . ILE A 1 386 ? 5.616 -1.796 32.279 1.00 63.83 386 ILE A C 1
ATOM 2821 O O . ILE A 1 386 ? 5.126 -1.697 33.396 1.00 75.47 386 ILE A O 1
ATOM 2826 N N . PRO A 1 387 ? 6.265 -0.745 31.722 1.00 76.17 387 PRO A N 1
ATOM 2827 C CA . PRO A 1 387 ? 6.477 0.493 32.465 1.00 76.87 387 PRO A CA 1
ATOM 2828 C C . PRO A 1 387 ? 5.155 1.165 32.827 1.00 82.15 387 PRO A C 1
ATOM 2829 O O . PRO A 1 387 ? 4.120 0.909 32.202 1.00 74.38 387 PRO A O 1
ATOM 2833 N N . PRO A 1 388 ? 5.193 2.047 33.855 1.00 87.69 388 PRO A N 1
ATOM 2834 C CA . PRO A 1 388 ? 3.991 2.625 34.463 1.00 81.45 388 PRO A CA 1
ATOM 2835 C C . PRO A 1 388 ? 3.060 3.342 33.479 1.00 77.52 388 PRO A C 1
ATOM 2836 O O . PRO A 1 388 ? 1.872 3.109 33.519 1.00 70.41 388 PRO A O 1
ATOM 2840 N N . LYS A 1 389 ? 3.633 4.207 32.638 1.00 80.95 389 LYS A N 1
ATOM 2841 C CA . LYS A 1 389 ? 2.888 5.085 31.695 1.00 83.75 389 LYS A CA 1
ATOM 2842 C C . LYS A 1 389 ? 1.882 4.227 30.912 1.00 76.69 389 LYS A C 1
ATOM 2843 O O . LYS A 1 389 ? 0.674 4.594 30.842 1.00 58.78 389 LYS A O 1
ATOM 2849 N N . VAL A 1 390 ? 2.380 3.112 30.369 1.00 71.74 390 VAL A N 1
ATOM 2850 C CA . VAL A 1 390 ? 1.625 2.171 29.495 1.00 69.75 390 VAL A CA 1
ATOM 2851 C C . VAL A 1 390 ? 0.606 1.442 30.367 1.00 71.60 390 VAL A C 1
ATOM 2852 O O . VAL A 1 390 ? -0.598 1.425 30.019 1.00 66.44 390 VAL A O 1
ATOM 2856 N N . LEU A 1 391 ? 1.102 0.859 31.458 1.00 71.65 391 LEU A N 1
ATOM 2857 C CA . LEU A 1 391 ? 0.301 0.067 32.421 1.00 72.28 391 LEU A CA 1
ATOM 2858 C C . LEU A 1 391 ? -0.903 0.887 32.902 1.00 74.07 391 LEU A C 1
ATOM 2859 O O . LEU A 1 391 ? -2.015 0.310 32.970 1.00 76.20 391 LEU A O 1
ATOM 2864 N N . ARG A 1 392 ? -0.698 2.173 33.224 1.00 75.42 392 ARG A N 1
ATOM 2865 C CA . ARG A 1 392 ? -1.740 3.037 33.859 1.00 75.91 392 ARG A CA 1
ATOM 2866 C C . ARG A 1 392 ? -2.811 3.381 32.821 1.00 67.48 392 ARG A C 1
ATOM 2867 O O . ARG A 1 392 ? -3.995 3.484 33.192 1.00 59.59 392 ARG A O 1
ATOM 2875 N N . SER A 1 393 ? -2.390 3.546 31.569 1.00 66.04 393 SER A N 1
ATOM 2876 C CA . SER A 1 393 ? -3.280 3.847 30.425 1.00 69.98 393 SER A CA 1
ATOM 2877 C C . SER A 1 393 ? -4.233 2.675 30.199 1.00 72.96 393 SER A C 1
ATOM 2878 O O . SER A 1 393 ? -5.281 2.897 29.564 1.00 72.44 393 SER A O 1
ATOM 2881 N N . ARG A 1 394 ? -3.881 1.481 30.696 1.00 71.52 394 ARG A N 1
ATOM 2882 C CA . ARG A 1 394 ? -4.661 0.240 30.447 1.00 71.82 394 ARG A CA 1
ATOM 2883 C C . ARG A 1 394 ? -5.687 0.017 31.569 1.00 67.47 394 ARG A C 1
ATOM 2884 O O . ARG A 1 394 ? -6.442 -0.966 31.466 1.00 64.46 394 ARG A O 1
ATOM 2892 N N . TYR A 1 395 ? -5.760 0.898 32.573 1.00 60.52 395 TYR A N 1
ATOM 2893 C CA . TYR A 1 395 ? -6.807 0.848 33.629 1.00 63.10 395 TYR A CA 1
ATOM 2894 C C . TYR A 1 395 ? -7.539 2.194 33.672 1.00 65.36 395 TYR A C 1
ATOM 2895 O O . TYR A 1 395 ? -6.891 3.184 34.063 1.00 71.51 395 TYR A O 1
ATOM 2904 N N . ASP A 1 396 ? -8.826 2.235 33.293 1.00 71.21 396 ASP A N 1
ATOM 2905 C CA . ASP A 1 396 ? -9.649 3.479 33.311 1.00 72.62 396 ASP A CA 1
ATOM 2906 C C . ASP A 1 396 ? -9.516 4.132 34.688 1.00 76.70 396 ASP A C 1
ATOM 2907 O O . ASP A 1 396 ? -8.973 5.249 34.770 1.00 84.48 396 ASP A O 1
ATOM 2912 N N . ARG A 1 397 ? -9.927 3.411 35.735 1.00 74.17 397 ARG A N 1
ATOM 2913 C CA . ARG A 1 397 ? -10.249 3.982 37.065 1.00 62.54 397 ARG A CA 1
ATOM 2914 C C . ARG A 1 397 ? -8.990 4.111 37.928 1.00 58.51 397 ARG A C 1
ATOM 2915 O O . ARG A 1 397 ? -9.151 4.169 39.162 1.00 57.77 397 ARG A O 1
ATOM 2923 N N . ILE A 1 398 ? -7.799 4.218 37.323 1.00 53.07 398 ILE A N 1
ATOM 2924 C CA . ILE A 1 398 ? -6.513 4.361 38.068 1.00 57.06 398 ILE A CA 1
ATOM 2925 C C . ILE A 1 398 ? -6.467 5.724 38.772 1.00 58.96 398 ILE A C 1
ATOM 2926 O O . ILE A 1 398 ? -5.886 5.800 39.867 1.00 65.42 398 ILE A O 1
ATOM 2931 N N . GLY A 1 399 ? -7.065 6.758 38.177 1.00 67.38 399 GLY A N 1
ATOM 2932 C CA . GLY A 1 399 ? -7.201 8.097 38.787 1.00 66.62 399 GLY A CA 1
ATOM 2933 C C . GLY A 1 399 ? -8.106 8.070 40.006 1.00 62.38 399 GLY A C 1
ATOM 2934 O O . GLY A 1 399 ? -7.735 8.687 41.002 1.00 62.74 399 GLY A O 1
ATOM 2935 N N . ASP A 1 400 ? -9.237 7.361 39.941 1.00 58.24 400 ASP A N 1
ATOM 2936 C CA . ASP A 1 400 ? -10.167 7.181 41.090 1.00 66.34 400 ASP A CA 1
ATOM 2937 C C . ASP A 1 400 ? -9.533 6.357 42.233 1.00 69.86 400 ASP A C 1
ATOM 2938 O O . ASP A 1 400 ? -9.865 6.629 43.404 1.00 72.52 400 ASP A O 1
ATOM 2943 N N . PHE A 1 401 ? -8.687 5.365 41.949 1.00 67.22 401 PHE A N 1
ATOM 2944 C CA . PHE A 1 401 ? -7.990 4.591 43.008 1.00 62.24 401 PHE A CA 1
ATOM 2945 C C . PHE A 1 401 ? -6.921 5.476 43.668 1.00 63.66 401 PHE A C 1
ATOM 2946 O O . PHE A 1 401 ? -6.772 5.384 44.899 1.00 73.08 401 PHE A O 1
ATOM 2954 N N . ARG A 1 402 ? -6.191 6.299 42.908 1.00 60.49 402 ARG A N 1
ATOM 2955 C CA . ARG A 1 402 ? -5.118 7.163 43.482 1.00 62.31 402 ARG A CA 1
ATOM 2956 C C . ARG A 1 402 ? -5.757 8.214 44.403 1.00 59.74 402 ARG A C 1
ATOM 2957 O O . ARG A 1 402 ? -5.092 8.634 45.388 1.00 50.60 402 ARG A O 1
ATOM 2965 N N . ALA A 1 403 ? -7.007 8.606 44.104 1.00 60.08 403 ALA A N 1
ATOM 2966 C CA . ALA A 1 403 ? -7.832 9.551 44.901 1.00 60.29 403 ALA A CA 1
ATOM 2967 C C . ALA A 1 403 ? -8.134 8.935 46.265 1.00 63.87 403 ALA A C 1
ATOM 2968 O O . ALA A 1 403 ? -8.037 9.670 47.259 1.00 80.82 403 ALA A O 1
ATOM 2970 N N . LEU A 1 404 ? -8.480 7.641 46.276 1.00 61.78 404 LEU A N 1
ATOM 2971 C CA . LEU A 1 404 ? -8.874 6.834 47.461 1.00 56.14 404 LEU A CA 1
ATOM 2972 C C . LEU A 1 404 ? -7.652 6.551 48.330 1.00 54.43 404 LEU A C 1
ATOM 2973 O O . LEU A 1 404 ? -7.791 6.660 49.543 1.00 56.68 404 LEU A O 1
ATOM 2978 N N . ALA A 1 405 ? -6.500 6.234 47.738 1.00 57.10 405 ALA A N 1
ATOM 2979 C CA . ALA A 1 405 ? -5.236 5.968 48.475 1.00 62.95 405 ALA A CA 1
ATOM 2980 C C . ALA A 1 405 ? -4.759 7.225 49.199 1.00 62.50 405 ALA A C 1
ATOM 2981 O O . ALA A 1 405 ? -4.193 7.087 50.290 1.00 74.97 405 ALA A O 1
ATOM 2983 N N . ARG A 1 406 ? -4.934 8.401 48.607 1.00 70.37 406 ARG A N 1
ATOM 2984 C CA . ARG A 1 406 ? -4.510 9.674 49.250 1.00 76.34 406 ARG A CA 1
ATOM 2985 C C . ARG A 1 406 ? -5.549 10.082 50.305 1.00 67.00 406 ARG A C 1
ATOM 2986 O O . ARG A 1 406 ? -5.122 10.582 51.362 1.00 60.80 406 ARG A O 1
ATOM 2994 N N . GLU A 1 407 ? -6.841 9.819 50.065 1.00 65.85 407 GLU A N 1
ATOM 2995 C CA . GLU A 1 407 ? -7.942 10.002 51.057 1.00 70.70 407 GLU A CA 1
ATOM 2996 C C . GLU A 1 407 ? -7.648 9.144 52.305 1.00 81.11 407 GLU A C 1
ATOM 2997 O O . GLU A 1 407 ? -7.614 9.735 53.412 1.00 88.40 407 GLU A O 1
ATOM 3003 N N . LEU A 1 408 ? -7.406 7.829 52.140 1.00 74.80 408 LEU A N 1
ATOM 3004 C CA . LEU A 1 408 ? -7.284 6.837 53.250 1.00 65.21 408 LEU A CA 1
ATOM 3005 C C . LEU A 1 408 ? -5.839 6.726 53.746 1.00 62.31 408 LEU A C 1
ATOM 3006 O O . LEU A 1 408 ? -5.658 6.119 54.823 1.00 70.11 408 LEU A O 1
ATOM 3011 N N . ASP A 1 409 ? -4.842 7.230 53.013 1.00 51.46 409 ASP A N 1
ATOM 3012 C CA . ASP A 1 409 ? -3.437 7.078 53.463 1.00 53.87 409 ASP A CA 1
ATOM 3013 C C . ASP A 1 409 ? -2.588 8.270 53.018 1.00 57.80 409 ASP A C 1
ATOM 3014 O O . ASP A 1 409 ? -1.543 8.104 52.393 1.00 62.52 409 ASP A O 1
ATOM 3019 N N . PRO A 1 410 ? -2.974 9.513 53.370 1.00 56.67 410 PRO A N 1
ATOM 3020 C CA . PRO A 1 410 ? -2.237 10.700 52.939 1.00 55.87 410 PRO A CA 1
ATOM 3021 C C . PRO A 1 410 ? -0.707 10.651 53.073 1.00 55.61 410 PRO A C 1
ATOM 3022 O O . PRO A 1 410 ? -0.045 11.126 52.213 1.00 61.89 410 PRO A O 1
ATOM 3026 N N . SER A 1 411 ? -0.147 10.084 54.132 1.00 61.92 411 SER A N 1
ATOM 3027 C CA . SER A 1 411 ? 1.334 10.064 54.305 1.00 62.76 411 SER A CA 1
ATOM 3028 C C . SER A 1 411 ? 1.938 9.018 53.360 1.00 61.36 411 SER A C 1
ATOM 3029 O O . SER A 1 411 ? 3.159 9.062 53.125 1.00 54.88 411 SER A O 1
ATOM 3032 N N . GLY A 1 412 ? 1.090 8.115 52.844 1.00 64.80 412 GLY A N 1
ATOM 3033 C CA . GLY A 1 412 ? 1.476 6.966 52.004 1.00 61.03 412 GLY A CA 1
ATOM 3034 C C . GLY A 1 412 ? 2.220 5.940 52.831 1.00 58.91 412 GLY A C 1
ATOM 3035 O O . GLY A 1 412 ? 3.298 5.471 52.405 1.00 56.71 412 GLY A O 1
ATOM 3036 N N . LYS A 1 413 ? 1.693 5.633 54.012 1.00 61.14 413 LYS A N 1
ATOM 3037 C CA . LYS A 1 413 ? 2.297 4.639 54.940 1.00 65.89 413 LYS A CA 1
ATOM 3038 C C . LYS A 1 413 ? 2.389 3.282 54.227 1.00 67.99 413 LYS A C 1
ATOM 3039 O O . LYS A 1 413 ? 3.470 2.635 54.298 1.00 71.02 413 LYS A O 1
ATOM 3045 N N . PHE A 1 414 ? 1.313 2.920 53.518 1.00 63.16 414 PHE A N 1
ATOM 3046 C CA . PHE A 1 414 ? 1.081 1.596 52.885 1.00 66.22 414 PHE A CA 1
ATOM 3047 C C . PHE A 1 414 ? 1.547 1.603 51.417 1.00 61.20 414 PHE A C 1
ATOM 3048 O O . PHE A 1 414 ? 1.245 0.658 50.669 1.00 57.04 414 PHE A O 1
ATOM 3056 N N . ALA A 1 415 ? 2.312 2.619 51.027 1.00 60.73 415 ALA A N 1
ATOM 3057 C CA . ALA A 1 415 ? 2.870 2.785 49.671 1.00 57.46 415 ALA A CA 1
ATOM 3058 C C . ALA A 1 415 ? 4.391 2.585 49.708 1.00 57.52 415 ALA A C 1
ATOM 3059 O O . ALA A 1 415 ? 5.105 3.521 50.036 1.00 60.45 415 ALA A O 1
ATOM 3061 N N . ASN A 1 416 ? 4.856 1.374 49.419 1.00 63.37 416 ASN A N 1
ATOM 3062 C CA . ASN A 1 416 ? 6.292 1.029 49.215 1.00 68.90 416 ASN A CA 1
ATOM 3063 C C . ASN A 1 416 ? 6.708 1.483 47.809 1.00 70.97 416 ASN A C 1
ATOM 3064 O O . ASN A 1 416 ? 5.821 1.987 47.082 1.00 79.26 416 ASN A O 1
ATOM 3069 N N . ALA A 1 417 ? 7.969 1.271 47.407 1.00 62.43 417 ALA A N 1
ATOM 3070 C CA . ALA A 1 417 ? 8.492 1.687 46.079 1.00 57.97 417 ALA A CA 1
ATOM 3071 C C . ALA A 1 417 ? 7.559 1.193 44.962 1.00 57.30 417 ALA A C 1
ATOM 3072 O O . ALA A 1 417 ? 7.175 2.010 44.101 1.00 56.96 417 ALA A O 1
ATOM 3074 N N . PHE A 1 418 ? 7.210 -0.095 44.986 1.00 56.66 418 PHE A N 1
ATOM 3075 C CA . PHE A 1 418 ? 6.383 -0.791 43.965 1.00 56.60 418 PHE A CA 1
ATOM 3076 C C . PHE A 1 418 ? 5.065 -0.035 43.771 1.00 57.67 418 PHE A C 1
ATOM 3077 O O . PHE A 1 418 ? 4.733 0.224 42.624 1.00 65.90 418 PHE A O 1
ATOM 3085 N N . VAL A 1 419 ? 4.316 0.294 44.823 1.00 58.94 419 VAL A N 1
ATOM 3086 C CA . VAL A 1 419 ? 2.966 0.905 44.632 1.00 64.36 419 VAL A CA 1
ATOM 3087 C C . VAL A 1 419 ? 3.166 2.342 44.146 1.00 66.68 419 VAL A C 1
ATOM 3088 O O . VAL A 1 419 ? 2.329 2.811 43.346 1.00 72.00 419 VAL A O 1
ATOM 3092 N N . ALA A 1 420 ? 4.247 2.998 44.582 1.00 66.50 420 ALA A N 1
ATOM 3093 C CA . ALA A 1 420 ? 4.648 4.354 44.135 1.00 64.20 420 ALA A CA 1
ATOM 3094 C C . ALA A 1 420 ? 4.912 4.323 42.625 1.00 66.30 420 ALA A C 1
ATOM 3095 O O . ALA A 1 420 ? 4.093 4.905 41.866 1.00 69.66 420 ALA A O 1
ATOM 3097 N N . HIS A 1 421 ? 5.975 3.611 42.223 1.00 59.71 421 HIS A N 1
ATOM 3098 C CA . HIS A 1 421 ? 6.423 3.389 40.823 1.00 63.32 421 HIS A CA 1
ATOM 3099 C C . HIS A 1 421 ? 5.239 3.034 39.894 1.00 60.20 421 HIS A C 1
ATOM 3100 O O . HIS A 1 421 ? 5.143 3.651 38.832 1.00 65.99 421 HIS A O 1
ATOM 3107 N N . HIS A 1 422 ? 4.365 2.090 40.257 1.00 58.50 422 HIS A N 1
ATOM 3108 C CA . HIS A 1 422 ? 3.377 1.478 39.327 1.00 59.00 422 HIS A CA 1
ATOM 3109 C C . HIS A 1 422 ? 2.060 2.256 39.349 1.00 55.48 422 HIS A C 1
ATOM 3110 O O . HIS A 1 422 ? 1.378 2.254 38.303 1.00 60.03 422 HIS A O 1
ATOM 3117 N N . VAL A 1 423 ? 1.655 2.837 40.475 1.00 52.36 423 VAL A N 1
ATOM 3118 C CA . VAL A 1 423 ? 0.240 3.319 40.589 1.00 61.06 423 VAL A CA 1
ATOM 3119 C C . VAL A 1 423 ? 0.143 4.751 41.147 1.00 65.89 423 VAL A C 1
ATOM 3120 O O . VAL A 1 423 ? -0.752 5.487 40.669 1.00 71.00 423 VAL A O 1
ATOM 3124 N N . LEU A 1 424 ? 0.975 5.149 42.117 1.00 67.24 424 LEU A N 1
ATOM 3125 C CA . LEU A 1 424 ? 0.685 6.350 42.944 1.00 71.22 424 LEU A CA 1
ATOM 3126 C C . LEU A 1 424 ? 1.502 7.565 42.475 1.00 74.84 424 LEU A C 1
ATOM 3127 O O . LEU A 1 424 ? 0.870 8.619 42.200 1.00 70.67 424 LEU A O 1
ATOM 3132 N N . ASP A 1 425 ? 2.828 7.430 42.364 1.00 77.82 425 ASP A N 1
ATOM 3133 C CA . ASP A 1 425 ? 3.754 8.513 41.924 1.00 83.55 425 ASP A CA 1
ATOM 3134 C C . ASP A 1 425 ? 3.288 9.156 40.615 1.00 92.21 425 ASP A C 1
ATOM 3135 O O . ASP A 1 425 ? 2.696 8.444 39.787 1.00 92.36 425 ASP A O 1
ATOM 3140 N N . ASP A 1 426 ? 3.600 10.446 40.440 1.00 101.79 426 ASP A N 1
ATOM 3141 C CA . ASP A 1 426 ? 3.520 11.197 39.157 1.00 99.98 426 ASP A CA 1
ATOM 3142 C C . ASP A 1 426 ? 4.962 11.471 38.702 1.00 99.64 426 ASP A C 1
ATOM 3143 O O . ASP A 1 426 ? 5.800 10.569 38.707 1.00 77.64 426 ASP A O 1
ATOM 3148 N N . SER B 1 5 ? 17.174 -29.573 52.935 1.00 75.89 5 SER B N 1
ATOM 3149 C CA . SER B 1 5 ? 18.432 -28.869 53.405 1.00 84.00 5 SER B CA 1
ATOM 3150 C C . SER B 1 5 ? 18.568 -28.890 54.946 1.00 91.66 5 SER B C 1
ATOM 3151 O O . SER B 1 5 ? 19.669 -29.246 55.447 1.00 99.11 5 SER B O 1
ATOM 3154 N N . THR B 1 6 ? 17.523 -28.516 55.697 1.00 83.97 6 THR B N 1
ATOM 3155 C CA . THR B 1 6 ? 17.573 -28.413 57.183 1.00 77.03 6 THR B CA 1
ATOM 3156 C C . THR B 1 6 ? 16.309 -28.975 57.840 1.00 75.13 6 THR B C 1
ATOM 3157 O O . THR B 1 6 ? 15.280 -29.155 57.135 1.00 69.21 6 THR B O 1
ATOM 3161 N N . ASN B 1 7 ? 16.385 -29.191 59.160 1.00 70.22 7 ASN B N 1
ATOM 3162 C CA . ASN B 1 7 ? 15.228 -29.582 60.013 1.00 65.70 7 ASN B CA 1
ATOM 3163 C C . ASN B 1 7 ? 14.312 -28.362 60.141 1.00 63.10 7 ASN B C 1
ATOM 3164 O O . ASN B 1 7 ? 14.684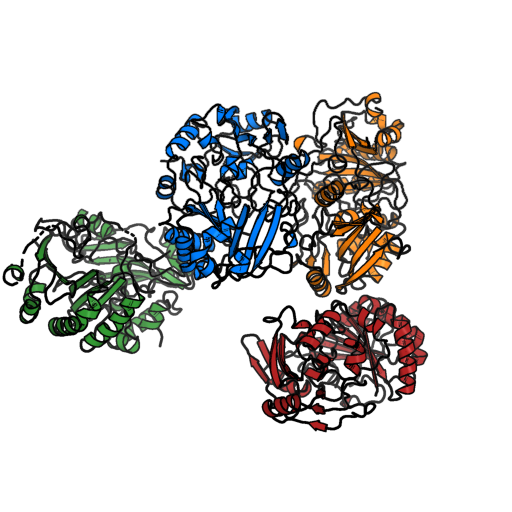 -27.314 59.622 1.00 67.34 7 ASN B O 1
ATOM 3169 N N . TRP B 1 8 ? 13.150 -28.516 60.775 1.00 62.26 8 TRP B N 1
ATOM 3170 C CA . TRP B 1 8 ? 12.102 -27.467 60.913 1.00 57.58 8 TRP B CA 1
ATOM 3171 C C . TRP B 1 8 ? 12.573 -26.381 61.888 1.00 65.53 8 TRP B C 1
ATOM 3172 O O . TRP B 1 8 ? 12.132 -25.219 61.761 1.00 62.73 8 TRP B O 1
ATOM 3183 N N . ALA B 1 9 ? 13.410 -26.761 62.851 1.00 67.31 9 ALA B N 1
ATOM 3184 C CA . ALA B 1 9 ? 14.025 -25.828 63.814 1.00 67.33 9 ALA B CA 1
ATOM 3185 C C . ALA B 1 9 ? 15.171 -25.071 63.126 1.00 64.60 9 ALA B C 1
ATOM 3186 O O . ALA B 1 9 ? 15.455 -23.921 63.508 1.00 68.12 9 ALA B O 1
ATOM 3188 N N . GLY B 1 10 ? 15.825 -25.714 62.165 1.00 63.24 10 GLY B N 1
ATOM 3189 C CA . GLY B 1 10 ? 16.964 -25.151 61.419 1.00 64.04 10 GLY B CA 1
ATOM 3190 C C . GLY B 1 10 ? 18.280 -25.223 62.180 1.00 61.57 10 GLY B C 1
ATOM 3191 O O . GLY B 1 10 ? 19.208 -24.501 61.790 1.00 70.52 10 GLY B O 1
ATOM 3192 N N . ASN B 1 11 ? 18.400 -26.051 63.218 1.00 61.04 11 ASN B N 1
ATOM 3193 C CA . ASN B 1 11 ? 19.682 -26.185 63.968 1.00 66.44 11 ASN B CA 1
ATOM 3194 C C . ASN B 1 11 ? 20.509 -27.300 63.324 1.00 69.03 11 ASN B C 1
ATOM 3195 O O . ASN B 1 11 ? 21.758 -27.290 63.471 1.00 66.44 11 ASN B O 1
ATOM 3200 N N . VAL B 1 12 ? 19.825 -28.204 62.617 1.00 74.80 12 VAL B N 1
ATOM 3201 C CA . VAL B 1 12 ? 20.429 -29.362 61.897 1.00 74.32 12 VAL B CA 1
ATOM 3202 C C . VAL B 1 12 ? 20.407 -29.055 60.394 1.00 73.08 12 VAL B C 1
ATOM 3203 O O . VAL B 1 12 ? 19.302 -29.024 59.801 1.00 73.01 12 VAL B O 1
ATOM 3207 N N . VAL B 1 13 ? 21.582 -28.793 59.815 1.00 70.78 13 VAL B N 1
ATOM 3208 C CA . VAL B 1 13 ? 21.781 -28.737 58.338 1.00 74.80 13 VAL B CA 1
ATOM 3209 C C . VAL B 1 13 ? 22.148 -30.153 57.914 1.00 71.64 13 VAL B C 1
ATOM 3210 O O . VAL B 1 13 ? 23.223 -30.639 58.335 1.00 68.21 13 VAL B O 1
ATOM 3214 N N . TYR B 1 14 ? 21.268 -30.795 57.153 1.00 64.17 14 TYR B N 1
ATOM 3215 C CA . TYR B 1 14 ? 21.485 -32.169 56.657 1.00 60.31 14 TYR B CA 1
ATOM 3216 C C . TYR B 1 14 ? 22.740 -32.138 55.794 1.00 60.75 14 TYR B C 1
ATOM 3217 O O . TYR B 1 14 ? 22.791 -31.282 54.928 1.00 66.66 14 TYR B O 1
ATOM 3226 N N . ARG B 1 15 ? 23.719 -33.004 56.045 1.00 67.90 15 ARG B N 1
ATOM 3227 C CA . ARG B 1 15 ? 24.971 -33.067 55.242 1.00 74.52 15 ARG B CA 1
ATOM 3228 C C . ARG B 1 15 ? 24.836 -34.161 54.167 1.00 75.31 15 ARG B C 1
ATOM 3229 O O . ARG B 1 15 ? 25.884 -34.734 53.780 1.00 71.20 15 ARG B O 1
ATOM 3237 N N . ALA B 1 16 ? 23.604 -34.417 53.689 1.00 79.08 16 ALA B N 1
ATOM 3238 C CA . ALA B 1 16 ? 23.255 -35.387 52.612 1.00 85.44 16 ALA B CA 1
ATOM 3239 C C . ALA B 1 16 ? 23.833 -34.926 51.265 1.00 86.35 16 ALA B C 1
ATOM 3240 O O . ALA B 1 16 ? 24.016 -33.717 51.094 1.00 87.39 16 ALA B O 1
ATOM 3242 N N . SER B 1 17 ? 24.113 -35.854 50.343 1.00 91.16 17 SER B N 1
ATOM 3243 C CA . SER B 1 17 ? 24.553 -35.544 48.954 1.00 95.98 17 SER B CA 1
ATOM 3244 C C . SER B 1 17 ? 23.334 -35.265 48.061 1.00 92.97 17 SER B C 1
ATOM 3245 O O . SER B 1 17 ? 23.401 -34.314 47.249 1.00 102.18 17 SER B O 1
ATOM 3248 N N . GLU B 1 18 ? 22.259 -36.044 48.217 1.00 88.94 18 GLU B N 1
ATOM 3249 C CA . GLU B 1 18 ? 21.072 -36.031 47.316 1.00 92.14 18 GLU B CA 1
ATOM 3250 C C . GLU B 1 18 ? 19.796 -35.948 48.167 1.00 74.23 18 GLU B C 1
ATOM 3251 O O . GLU B 1 18 ? 19.787 -36.545 49.251 1.00 69.82 18 GLU B O 1
ATOM 3257 N N . LEU B 1 19 ? 18.766 -35.236 47.704 1.00 66.85 19 LEU B N 1
ATOM 3258 C CA . LEU B 1 19 ? 17.406 -35.267 48.311 1.00 66.81 19 LEU B CA 1
ATOM 3259 C C . LEU B 1 19 ? 16.415 -35.820 47.282 1.00 64.89 19 LEU B C 1
ATOM 3260 O O . LEU B 1 19 ? 15.917 -35.032 46.467 1.00 67.77 19 LEU B O 1
ATOM 3265 N N . HIS B 1 20 ? 16.111 -37.118 47.340 1.00 60.81 20 HIS B N 1
ATOM 3266 C CA . HIS B 1 20 ? 15.159 -37.802 46.421 1.00 58.13 20 HIS B CA 1
ATOM 3267 C C . HIS B 1 20 ? 13.725 -37.542 46.892 1.00 55.34 20 HIS B C 1
ATOM 3268 O O . HIS B 1 20 ? 13.518 -37.485 48.099 1.00 56.12 20 HIS B O 1
ATOM 3275 N N . ARG B 1 21 ? 12.804 -37.308 45.958 1.00 62.66 21 ARG B N 1
ATOM 3276 C CA . ARG B 1 21 ? 11.341 -37.198 46.209 1.00 73.61 21 ARG B CA 1
ATOM 3277 C C . ARG B 1 21 ? 10.618 -38.101 45.213 1.00 70.26 21 ARG B C 1
ATOM 3278 O O . ARG B 1 21 ? 9.848 -37.629 44.384 1.00 69.23 21 ARG B O 1
ATOM 3286 N N . PRO B 1 22 ? 10.825 -39.431 45.276 1.00 68.29 22 PRO B N 1
ATOM 3287 C CA . PRO B 1 22 ? 10.151 -40.368 44.376 1.00 65.39 22 PRO B CA 1
ATOM 3288 C C . PRO B 1 22 ? 8.625 -40.205 44.361 1.00 59.77 22 PRO B C 1
ATOM 3289 O O . PRO B 1 22 ? 8.039 -40.018 45.428 1.00 56.77 22 PRO B O 1
ATOM 3293 N N . ALA B 1 23 ? 8.033 -40.287 43.166 1.00 54.36 23 ALA B N 1
ATOM 3294 C CA . ALA B 1 23 ? 6.597 -40.012 42.909 1.00 57.00 23 ALA B CA 1
ATOM 3295 C C . ALA B 1 23 ? 5.797 -41.320 42.867 1.00 60.06 23 ALA B C 1
ATOM 3296 O O . ALA B 1 23 ? 4.566 -41.262 42.662 1.00 63.23 23 ALA B O 1
ATOM 3298 N N . SER B 1 24 ? 6.470 -42.459 43.043 1.00 61.32 24 SER B N 1
ATOM 3299 C CA . SER B 1 24 ? 5.870 -43.810 42.932 1.00 60.53 24 SER B CA 1
ATOM 3300 C C . SER B 1 24 ? 6.651 -44.782 43.809 1.00 59.53 24 SER B C 1
ATOM 3301 O O . SER B 1 24 ? 7.886 -44.559 43.998 1.00 53.22 24 SER B O 1
ATOM 3304 N N . LEU B 1 25 ? 5.975 -45.843 44.260 1.00 55.66 25 LEU B N 1
ATOM 3305 C CA . LEU B 1 25 ? 6.627 -46.958 44.989 1.00 57.36 25 LEU B CA 1
ATOM 3306 C C . LEU B 1 25 ? 7.863 -47.399 44.189 1.00 61.25 25 LEU B C 1
ATOM 3307 O O . LEU B 1 25 ? 8.976 -47.457 44.780 1.00 52.75 25 LEU B O 1
ATOM 3312 N N . ASP B 1 26 ? 7.675 -47.644 42.885 1.00 62.30 26 ASP B N 1
ATOM 3313 C CA . ASP B 1 26 ? 8.729 -48.157 41.970 1.00 61.24 26 ASP B CA 1
ATOM 3314 C C . ASP B 1 26 ? 9.927 -47.218 42.051 1.00 58.67 26 ASP B C 1
ATOM 3315 O O . ASP B 1 26 ? 11.062 -47.695 42.158 1.00 57.04 26 ASP B O 1
ATOM 3320 N N . GLU B 1 27 ? 9.673 -45.918 42.022 1.00 60.68 27 GLU B N 1
ATOM 3321 C CA . GLU B 1 27 ? 10.763 -44.920 41.993 1.00 69.00 27 GLU B CA 1
ATOM 3322 C C . GLU B 1 27 ? 11.471 -44.981 43.349 1.00 65.83 27 GLU B C 1
ATOM 3323 O O . GLU B 1 27 ? 12.706 -44.898 43.360 1.00 69.33 27 GLU B O 1
ATOM 3329 N N . LEU B 1 28 ? 10.713 -45.169 44.436 1.00 58.19 28 LEU B N 1
ATOM 3330 C CA . LEU B 1 28 ? 11.269 -45.285 45.812 1.00 58.50 28 LEU B CA 1
ATOM 3331 C C . LEU B 1 28 ? 12.214 -46.487 45.836 1.00 59.91 28 LEU B C 1
ATOM 3332 O O . LEU B 1 28 ? 13.407 -46.313 46.205 1.00 58.34 28 LEU B O 1
ATOM 3337 N N . ARG B 1 29 ? 11.678 -47.640 45.414 1.00 62.29 29 ARG B N 1
ATOM 3338 C CA . ARG B 1 29 ? 12.332 -48.977 45.446 1.00 55.03 29 ARG B CA 1
ATOM 3339 C C . ARG B 1 29 ? 13.657 -48.893 44.695 1.00 52.03 29 ARG B C 1
ATOM 3340 O O . ARG B 1 29 ? 14.627 -49.513 45.152 1.00 51.99 29 ARG B O 1
ATOM 3348 N N . ARG B 1 30 ? 13.692 -48.099 43.627 1.00 53.53 30 ARG B N 1
ATOM 3349 C CA . ARG B 1 30 ? 14.907 -47.884 42.807 1.00 64.14 30 ARG B CA 1
ATOM 3350 C C . ARG B 1 30 ? 15.914 -47.041 43.601 1.00 62.29 30 ARG B C 1
ATOM 3351 O O . ARG B 1 30 ? 17.116 -47.379 43.580 1.00 59.65 30 ARG B O 1
ATOM 3359 N N . VAL B 1 31 ? 15.450 -45.974 44.253 1.00 61.08 31 VAL B N 1
ATOM 3360 C CA . VAL B 1 31 ? 16.318 -45.000 44.979 1.00 62.42 31 VAL B CA 1
ATOM 3361 C C . VAL B 1 31 ? 16.955 -45.726 46.165 1.00 59.28 31 VAL B C 1
ATOM 3362 O O . VAL B 1 31 ? 18.187 -45.608 46.377 1.00 46.99 31 VAL B O 1
ATOM 3366 N N . VAL B 1 32 ? 16.125 -46.437 46.926 1.00 57.01 32 VAL B N 1
ATOM 3367 C CA . VAL B 1 32 ? 16.589 -47.185 48.123 1.00 58.23 32 VAL B CA 1
ATOM 3368 C C . VAL B 1 32 ? 17.677 -48.151 47.659 1.00 58.21 32 VAL B C 1
ATOM 3369 O O . VAL B 1 32 ? 18.822 -48.010 48.125 1.00 50.57 32 VAL B O 1
ATOM 3373 N N . ALA B 1 33 ? 17.294 -49.072 46.766 1.00 55.90 33 ALA B N 1
ATOM 3374 C CA . ALA B 1 33 ? 18.131 -50.164 46.229 1.00 53.46 33 ALA B CA 1
ATOM 3375 C C . ALA B 1 33 ? 19.512 -49.624 45.847 1.00 55.42 33 ALA B C 1
ATOM 3376 O O . ALA B 1 33 ? 20.507 -50.201 46.318 1.00 50.94 33 ALA B O 1
ATOM 3378 N N . ARG B 1 34 ? 19.566 -48.561 45.032 1.00 61.59 34 ARG B N 1
ATOM 3379 C CA . ARG B 1 34 ? 20.820 -48.120 44.355 1.00 68.95 34 ARG B CA 1
ATOM 3380 C C . ARG B 1 34 ? 21.698 -47.325 45.336 1.00 65.38 34 ARG B C 1
ATOM 3381 O O . ARG B 1 34 ? 22.930 -47.446 45.205 1.00 58.68 34 ARG B O 1
ATOM 3389 N N . SER B 1 35 ? 21.106 -46.621 46.318 1.00 68.96 35 SER B N 1
ATOM 3390 C CA . SER B 1 35 ? 21.816 -45.786 47.338 1.00 67.04 35 SER B CA 1
ATOM 3391 C C . SER B 1 35 ? 22.482 -46.673 48.389 1.00 64.54 35 SER B C 1
ATOM 3392 O O . SER B 1 35 ? 21.788 -47.384 49.103 1.00 63.41 35 SER B O 1
ATOM 3395 N N . PRO B 1 36 ? 23.819 -46.617 48.593 1.00 67.54 36 PRO B N 1
ATOM 3396 C CA . PRO B 1 36 ? 24.463 -47.439 49.622 1.00 67.93 36 PRO B CA 1
ATOM 3397 C C . PRO B 1 36 ? 24.114 -46.976 51.046 1.00 75.83 36 PRO B C 1
ATOM 3398 O O . PRO B 1 36 ? 24.251 -47.777 51.952 1.00 80.15 36 PRO B O 1
ATOM 3402 N N . LYS B 1 37 ? 23.666 -45.718 51.198 1.00 81.21 37 LYS B N 1
ATOM 3403 C CA . LYS B 1 37 ? 23.309 -45.075 52.496 1.00 74.48 37 LYS B CA 1
ATOM 3404 C C . LYS B 1 37 ? 22.022 -44.253 52.361 1.00 69.99 37 LYS B C 1
ATOM 3405 O O . LYS B 1 37 ? 22.007 -43.271 51.588 1.00 66.28 37 LYS B O 1
ATOM 3411 N N . VAL B 1 38 ? 20.997 -44.624 53.131 1.00 67.52 38 VAL B N 1
ATOM 3412 C CA . VAL B 1 38 ? 19.658 -43.963 53.136 1.00 64.74 38 VAL B CA 1
ATOM 3413 C C . VAL B 1 38 ? 19.280 -43.559 54.567 1.00 66.04 38 VAL B C 1
ATOM 3414 O O . VAL B 1 38 ? 19.588 -44.325 55.519 1.00 58.39 38 VAL B O 1
ATOM 3418 N N . ARG B 1 39 ? 18.645 -42.391 54.705 1.00 62.75 39 ARG B N 1
ATOM 3419 C CA . ARG B 1 39 ? 17.747 -42.076 55.852 1.00 66.50 39 ARG B CA 1
ATOM 3420 C C . ARG B 1 39 ? 16.459 -41.502 55.272 1.00 56.05 39 ARG B C 1
ATOM 3421 O O . ARG B 1 39 ? 16.558 -40.600 54.454 1.00 51.95 39 ARG B O 1
ATOM 3429 N N . VAL B 1 40 ? 15.297 -42.037 55.627 1.00 50.91 40 VAL B N 1
ATOM 3430 C CA . VAL B 1 40 ? 14.016 -41.424 55.174 1.00 51.00 40 VAL B CA 1
ATOM 3431 C C . VAL B 1 40 ? 13.957 -40.008 55.755 1.00 55.80 40 VAL B C 1
ATOM 3432 O O . VAL B 1 40 ? 14.592 -39.804 56.813 1.00 73.26 40 VAL B O 1
ATOM 3436 N N . LEU B 1 41 ? 13.271 -39.074 55.084 1.00 53.02 41 LEU B N 1
ATOM 3437 C CA . LEU B 1 41 ? 12.944 -37.711 55.604 1.00 52.05 41 LEU B CA 1
ATOM 3438 C C . LEU B 1 41 ? 11.426 -37.553 55.598 1.00 50.32 41 LEU B C 1
ATOM 3439 O O . LEU B 1 41 ? 10.818 -37.651 54.521 1.00 53.12 41 LEU B O 1
ATOM 3444 N N . GLY B 1 42 ? 10.839 -37.364 56.772 1.00 52.36 42 GLY B N 1
ATOM 3445 C CA . GLY B 1 42 ? 9.414 -37.016 56.927 1.00 54.75 42 GLY B CA 1
ATOM 3446 C C . GLY B 1 42 ? 9.270 -35.516 57.092 1.00 59.57 42 GLY B C 1
ATOM 3447 O O . GLY B 1 42 ? 9.821 -34.778 56.245 1.00 64.46 42 GLY B O 1
ATOM 3448 N N . SER B 1 43 ? 8.670 -35.094 58.210 1.00 66.22 43 SER B N 1
ATOM 3449 C CA . SER B 1 43 ? 8.208 -33.705 58.496 1.00 62.95 43 SER B CA 1
ATOM 3450 C C . SER B 1 43 ? 9.356 -32.788 58.950 1.00 57.91 43 SER B C 1
ATOM 3451 O O . SER B 1 43 ? 9.129 -31.569 58.979 1.00 47.23 43 SER B O 1
ATOM 3454 N N . GLY B 1 44 ? 10.510 -33.336 59.350 1.00 61.17 44 GLY B N 1
ATOM 3455 C CA . GLY B 1 44 ? 11.676 -32.558 59.833 1.00 61.76 44 GLY B CA 1
ATOM 3456 C C . GLY B 1 44 ? 11.525 -32.006 61.257 1.00 63.31 44 GLY B C 1
ATOM 3457 O O . GLY B 1 44 ? 12.405 -31.191 61.640 1.00 64.58 44 GLY B O 1
ATOM 3458 N N . HIS B 1 45 ? 10.522 -32.466 62.037 1.00 58.16 45 HIS B N 1
ATOM 3459 C CA . HIS B 1 45 ? 10.194 -32.023 63.428 1.00 53.21 45 HIS B CA 1
ATOM 3460 C C . HIS B 1 45 ? 11.037 -32.752 64.489 1.00 51.84 45 HIS B C 1
ATOM 3461 O O . HIS B 1 45 ? 10.597 -32.841 65.659 1.00 48.03 45 HIS B O 1
ATOM 3468 N N . SER B 1 46 ? 12.214 -33.247 64.107 1.00 60.42 46 SER B N 1
ATOM 3469 C CA . SER B 1 46 ? 13.309 -33.663 65.024 1.00 68.08 46 SER B CA 1
ATOM 3470 C C . SER B 1 46 ? 14.260 -32.490 65.255 1.00 67.66 46 SER B C 1
ATOM 3471 O O . SER B 1 46 ? 14.170 -31.497 64.499 1.00 76.37 46 SER B O 1
ATOM 3474 N N . PHE B 1 47 ? 15.111 -32.604 66.274 1.00 59.14 47 PHE B N 1
ATOM 3475 C CA . PHE B 1 47 ? 16.072 -31.549 66.661 1.00 55.48 47 PHE B CA 1
ATOM 3476 C C . PHE B 1 47 ? 17.479 -32.128 66.810 1.00 56.40 47 PHE B C 1
ATOM 3477 O O . PHE B 1 47 ? 18.398 -31.334 67.018 1.00 69.02 47 PHE B O 1
ATOM 3485 N N . ASN B 1 48 ? 17.669 -33.437 66.683 1.00 54.97 48 ASN B N 1
ATOM 3486 C CA . ASN B 1 48 ? 19.017 -34.066 66.808 1.00 59.47 48 ASN B CA 1
ATOM 3487 C C . ASN B 1 48 ? 19.453 -34.519 65.414 1.00 64.53 48 ASN B C 1
ATOM 3488 O O . ASN B 1 48 ? 18.738 -34.189 64.423 1.00 65.46 48 ASN B O 1
ATOM 3493 N N . GLU B 1 49 ? 20.549 -35.277 65.339 1.00 66.00 49 GLU B N 1
ATOM 3494 C CA . GLU B 1 49 ? 21.132 -35.742 64.052 1.00 68.50 49 GLU B CA 1
ATOM 3495 C C . GLU B 1 49 ? 20.564 -37.127 63.667 1.00 66.16 49 GLU B C 1
ATOM 3496 O O . GLU B 1 49 ? 21.263 -37.877 62.931 1.00 65.57 49 GLU B O 1
ATOM 3502 N N . ILE B 1 50 ? 19.319 -37.425 64.075 1.00 56.82 50 ILE B N 1
ATOM 3503 C CA . ILE B 1 50 ? 18.581 -38.696 63.780 1.00 56.15 50 ILE B CA 1
ATOM 3504 C C . ILE B 1 50 ? 18.336 -38.858 62.266 1.00 59.83 50 ILE B C 1
ATOM 3505 O O . ILE B 1 50 ? 18.513 -39.984 61.755 1.00 63.99 50 ILE B O 1
ATOM 3510 N N . THR B 1 51 ? 17.902 -37.798 61.577 1.00 59.75 51 THR B N 1
ATOM 3511 C CA . THR B 1 51 ? 17.488 -37.821 60.148 1.00 52.43 51 THR B CA 1
ATOM 3512 C C . THR B 1 51 ? 18.700 -37.443 59.271 1.00 51.28 51 THR B C 1
ATOM 3513 O O . THR B 1 51 ? 18.623 -37.640 58.054 1.00 51.05 51 THR B O 1
ATOM 3517 N N . ASP B 1 52 ? 19.809 -36.982 59.854 1.00 52.55 52 ASP B N 1
ATOM 3518 C CA . ASP B 1 52 ? 21.021 -36.567 59.099 1.00 57.11 52 ASP B CA 1
ATOM 3519 C C . ASP B 1 52 ? 21.670 -37.791 58.439 1.00 62.23 52 ASP B C 1
ATOM 3520 O O . ASP B 1 52 ? 21.531 -38.898 58.969 1.00 64.53 52 ASP B O 1
ATOM 3525 N N . THR B 1 53 ? 22.363 -37.593 57.316 1.00 71.53 53 THR B N 1
ATOM 3526 C CA . THR B 1 53 ? 23.119 -38.644 56.569 1.00 72.90 53 THR B CA 1
ATOM 3527 C C . THR B 1 53 ? 24.085 -38.001 55.562 1.00 66.49 53 THR B C 1
ATOM 3528 O O . THR B 1 53 ? 23.744 -36.931 55.046 1.00 64.63 53 THR B O 1
ATOM 3532 N N . GLU B 1 54 ? 25.210 -38.651 55.256 1.00 63.52 54 GLU B N 1
ATOM 3533 C CA . GLU B 1 54 ? 26.121 -38.228 54.155 1.00 74.95 54 GLU B CA 1
ATOM 3534 C C . GLU B 1 54 ? 25.632 -38.778 52.799 1.00 72.73 54 GLU B C 1
ATOM 3535 O O . GLU B 1 54 ? 26.053 -38.216 51.748 1.00 71.76 54 GLU B O 1
ATOM 3541 N N . GLY B 1 55 ? 24.757 -39.795 52.819 1.00 66.04 55 GLY B N 1
ATOM 3542 C CA . GLY B 1 55 ? 24.195 -40.465 51.630 1.00 59.43 55 GLY B CA 1
ATOM 3543 C C . GLY B 1 55 ? 22.881 -39.832 51.195 1.00 57.82 55 GLY B C 1
ATOM 3544 O O . GLY B 1 55 ? 22.865 -38.624 50.935 1.00 59.48 55 GLY B O 1
ATOM 3545 N N . ALA B 1 56 ? 21.796 -40.602 51.130 1.00 55.02 56 ALA B N 1
ATOM 3546 C CA . ALA B 1 56 ? 20.628 -40.252 50.295 1.00 55.61 56 ALA B CA 1
ATOM 3547 C C . ALA B 1 56 ? 19.405 -39.942 51.139 1.00 50.64 56 ALA B C 1
ATOM 3548 O O . ALA B 1 56 ? 18.743 -40.892 51.539 1.00 51.74 56 ALA B O 1
ATOM 3550 N N . LEU B 1 57 ? 19.104 -38.662 51.341 1.00 52.40 57 LEU B N 1
ATOM 3551 C CA . LEU B 1 57 ? 17.826 -38.223 51.967 1.00 56.46 57 LEU B CA 1
ATOM 3552 C C . LEU B 1 57 ? 16.681 -38.624 51.039 1.00 50.54 57 LEU B C 1
ATOM 3553 O O . LEU B 1 57 ? 16.838 -38.393 49.851 1.00 62.71 57 LEU B O 1
ATOM 3558 N N . VAL B 1 58 ? 15.587 -39.186 51.555 1.00 45.09 58 VAL B N 1
ATOM 3559 C CA . VAL B 1 58 ? 14.469 -39.727 50.723 1.00 48.47 58 VAL B CA 1
ATOM 3560 C C . VAL B 1 58 ? 13.137 -39.318 51.348 1.00 47.22 58 VAL B C 1
ATOM 3561 O O . VAL B 1 58 ? 12.812 -39.863 52.392 1.00 52.15 58 VAL B O 1
ATOM 3565 N N . SER B 1 59 ? 12.388 -38.399 50.746 1.00 49.49 59 SER B N 1
ATOM 3566 C CA . SER B 1 59 ? 11.003 -38.066 51.188 1.00 48.82 59 SER B CA 1
ATOM 3567 C C . SER B 1 59 ? 10.034 -39.120 50.650 1.00 43.97 59 SER B C 1
ATOM 3568 O O . SER B 1 59 ? 10.371 -39.746 49.681 1.00 46.99 59 SER B O 1
ATOM 3571 N N . LEU B 1 60 ? 8.875 -39.302 51.270 1.00 46.14 60 LEU B N 1
ATOM 3572 C CA . LEU B 1 60 ? 7.724 -40.046 50.678 1.00 50.16 60 LEU B CA 1
ATOM 3573 C C . LEU B 1 60 ? 6.510 -39.117 50.556 1.00 55.89 60 LEU B C 1
ATOM 3574 O O . LEU B 1 60 ? 5.356 -39.625 50.482 1.00 48.15 60 LEU B O 1
ATOM 3579 N N . GLU B 1 61 ? 6.737 -37.800 50.551 1.00 61.22 61 GLU B N 1
ATOM 3580 C CA . GLU B 1 61 ? 5.624 -36.819 50.481 1.00 62.42 61 GLU B CA 1
ATOM 3581 C C . GLU B 1 61 ? 5.004 -36.926 49.089 1.00 61.66 61 GLU B C 1
ATOM 3582 O O . GLU B 1 61 ? 3.800 -36.597 48.987 1.00 67.37 61 GLU B O 1
ATOM 3588 N N . ALA B 1 62 ? 5.786 -37.431 48.111 1.00 57.28 62 ALA B N 1
ATOM 3589 C CA . ALA B 1 62 ? 5.506 -37.404 46.655 1.00 54.88 62 ALA B CA 1
ATOM 3590 C C . ALA B 1 62 ? 4.739 -38.653 46.197 1.00 55.15 62 ALA B C 1
ATOM 3591 O O . ALA B 1 62 ? 4.250 -38.622 45.058 1.00 62.90 62 ALA B O 1
ATOM 3593 N N . LEU B 1 63 ? 4.657 -39.710 47.019 1.00 52.11 63 LEU B N 1
ATOM 3594 C CA . LEU B 1 63 ? 3.886 -40.953 46.713 1.00 53.59 63 LEU B CA 1
ATOM 3595 C C . LEU B 1 63 ? 2.388 -40.701 46.877 1.00 54.23 63 LEU B C 1
ATOM 3596 O O . LEU B 1 63 ? 1.979 -39.734 47.521 1.00 48.09 63 LEU B O 1
ATOM 3601 N N . PRO B 1 64 ? 1.529 -41.560 46.274 1.00 55.97 64 PRO B N 1
ATOM 3602 C CA . PRO B 1 64 ? 0.081 -41.382 46.340 1.00 57.77 64 PRO B CA 1
ATOM 3603 C C . PRO B 1 64 ? -0.332 -41.240 47.795 1.00 60.77 64 PRO B C 1
ATOM 3604 O O . PRO B 1 64 ? 0.150 -42.001 48.636 1.00 65.84 64 PRO B O 1
ATOM 3608 N N . PRO B 1 65 ? -1.181 -40.237 48.124 1.00 56.65 65 PRO B N 1
ATOM 3609 C CA . PRO B 1 65 ? -1.658 -40.035 49.493 1.00 54.48 65 PRO B CA 1
ATOM 3610 C C . PRO B 1 65 ? -2.871 -40.906 49.846 1.00 60.02 65 PRO B C 1
ATOM 3611 O O . PRO B 1 65 ? -3.946 -40.349 50.082 1.00 50.95 65 PRO B O 1
ATOM 3615 N N . GLU B 1 66 ? -2.654 -42.233 49.888 1.00 68.26 66 GLU B N 1
ATOM 3616 C CA . GLU B 1 66 ? -3.664 -43.253 50.289 1.00 73.24 66 GLU B CA 1
ATOM 3617 C C . GLU B 1 66 ? -4.138 -42.951 51.717 1.00 71.88 66 GLU B C 1
ATOM 3618 O O . GLU B 1 66 ? -3.292 -42.838 52.662 1.00 61.99 66 GLU B O 1
ATOM 3624 N N . VAL B 1 67 ? -5.448 -42.854 51.876 1.00 63.24 67 VAL B N 1
ATOM 3625 C CA . VAL B 1 67 ? -6.120 -43.169 53.161 1.00 65.81 67 VAL B CA 1
ATOM 3626 C C . VAL B 1 67 ? -7.260 -44.107 52.775 1.00 71.31 67 VAL B C 1
ATOM 3627 O O . VAL B 1 67 ? -8.344 -43.600 52.397 1.00 71.55 67 VAL B O 1
ATOM 3631 N N . GLU B 1 68 ? -6.961 -45.411 52.746 1.00 76.64 68 GLU B N 1
ATOM 3632 C CA . GLU B 1 68 ? -7.924 -46.499 52.421 1.00 80.44 68 GLU B CA 1
ATOM 3633 C C . GLU B 1 68 ? -8.517 -47.014 53.740 1.00 68.21 68 GLU B C 1
ATOM 3634 O O . GLU B 1 68 ? -7.826 -47.727 54.488 1.00 59.48 68 GLU B O 1
ATOM 3640 N N . ILE B 1 69 ? -9.752 -46.620 54.031 1.00 63.11 69 ILE B N 1
ATOM 3641 C CA . ILE B 1 69 ? -10.480 -47.023 55.265 1.00 67.36 69 ILE B CA 1
ATOM 3642 C C . ILE B 1 69 ? -11.197 -48.318 54.927 1.00 64.06 69 ILE B C 1
ATOM 3643 O O . ILE B 1 69 ? -11.885 -48.308 53.917 1.00 63.35 69 ILE B O 1
ATOM 3648 N N . ASP B 1 70 ? -10.998 -49.369 55.727 1.00 71.48 70 ASP B N 1
ATOM 3649 C CA . ASP B 1 70 ? -11.697 -50.676 55.605 1.00 76.92 70 ASP B CA 1
ATOM 3650 C C . ASP B 1 70 ? -12.786 -50.771 56.691 1.00 76.02 70 ASP B C 1
ATOM 3651 O O . ASP B 1 70 ? -12.454 -51.197 57.807 1.00 70.92 70 ASP B O 1
ATOM 3656 N N . ARG B 1 71 ? -14.038 -50.417 56.356 1.00 80.78 71 ARG B N 1
ATOM 3657 C CA . ARG B 1 71 ? -15.207 -50.348 57.287 1.00 84.94 71 ARG B CA 1
ATOM 3658 C C . ARG B 1 71 ? -15.321 -51.648 58.105 1.00 79.64 71 ARG B C 1
ATOM 3659 O O . ARG B 1 71 ? -15.527 -51.548 59.327 1.00 74.22 71 ARG B O 1
ATOM 3667 N N . ALA B 1 72 ? -15.159 -52.819 57.482 1.00 81.41 72 ALA B N 1
ATOM 3668 C CA . ALA B 1 72 ? -15.333 -54.149 58.124 1.00 85.51 72 ALA B CA 1
ATOM 3669 C C . ALA B 1 72 ? -14.421 -54.296 59.347 1.00 81.49 72 ALA B C 1
ATOM 3670 O O . ALA B 1 72 ? -14.946 -54.586 60.441 1.00 77.86 72 ALA B O 1
ATOM 3672 N N . THR B 1 73 ? -13.106 -54.130 59.156 1.00 77.89 73 THR B N 1
ATOM 3673 C CA . THR B 1 73 ? -12.080 -54.322 60.216 1.00 71.76 73 THR B CA 1
ATOM 3674 C C . THR B 1 73 ? -11.913 -53.022 61.016 1.00 67.80 73 THR B C 1
ATOM 3675 O O . THR B 1 73 ? -11.220 -53.074 62.036 1.00 69.86 73 THR B O 1
ATOM 3679 N N . GLY B 1 74 ? -12.522 -51.911 60.585 1.00 68.86 74 GLY B N 1
ATOM 3680 C CA . GLY B 1 74 ? -12.366 -50.578 61.208 1.00 69.27 74 GLY B CA 1
ATOM 3681 C C . GLY B 1 74 ? -10.900 -50.177 61.336 1.00 66.02 74 GLY B C 1
ATOM 3682 O O . GLY B 1 74 ? -10.458 -49.815 62.454 1.00 66.75 74 GLY B O 1
ATOM 3683 N N . THR B 1 75 ? -10.153 -50.261 60.238 1.00 63.57 75 THR B N 1
ATOM 3684 C CA . THR B 1 75 ? -8.716 -49.885 60.174 1.00 70.11 75 THR B CA 1
ATOM 3685 C C . THR B 1 75 ? -8.486 -48.985 58.957 1.00 69.42 75 THR B C 1
ATOM 3686 O O . THR B 1 75 ? -9.373 -48.891 58.080 1.00 69.58 75 THR B O 1
ATOM 3690 N N . ALA B 1 76 ? -7.343 -48.312 58.932 1.00 62.70 76 ALA B N 1
ATOM 3691 C CA . ALA B 1 76 ? -6.991 -47.363 57.863 1.00 63.65 76 ALA B CA 1
ATOM 3692 C C . ALA B 1 76 ? -5.587 -47.694 57.386 1.00 62.63 76 ALA B C 1
ATOM 3693 O O . ALA B 1 76 ? -4.678 -47.829 58.226 1.00 60.59 76 ALA B O 1
ATOM 3695 N N . ARG B 1 77 ? -5.475 -47.875 56.077 1.00 59.89 77 ARG B N 1
ATOM 3696 C CA . ARG B 1 77 ? -4.199 -48.042 55.361 1.00 60.62 77 ARG B CA 1
ATOM 3697 C C . ARG B 1 77 ? -3.802 -46.611 54.995 1.00 64.46 77 ARG B C 1
ATOM 3698 O O . ARG B 1 77 ? -4.697 -45.886 54.467 1.00 69.95 77 ARG B O 1
ATOM 3706 N N . VAL B 1 78 ? -2.601 -46.158 55.379 1.00 55.16 78 VAL B N 1
ATOM 3707 C CA . VAL B 1 78 ? -2.238 -44.722 55.207 1.00 53.02 78 VAL B CA 1
ATOM 3708 C C . VAL B 1 78 ? -0.782 -44.596 54.773 1.00 50.48 78 VAL B C 1
ATOM 3709 O O . VAL B 1 78 ? 0.074 -45.340 55.250 1.00 46.33 78 VAL B O 1
ATOM 3713 N N . ALA B 1 79 ? -0.534 -43.649 53.885 1.00 49.02 79 ALA B N 1
ATOM 3714 C CA . ALA B 1 79 ? 0.790 -43.429 53.293 1.00 49.80 79 ALA B CA 1
ATOM 3715 C C . ALA B 1 79 ? 1.683 -42.798 54.358 1.00 46.05 79 ALA B C 1
ATOM 3716 O O . ALA B 1 79 ? 1.234 -41.904 55.049 1.00 48.89 79 ALA B O 1
ATOM 3718 N N . ALA B 1 80 ? 2.919 -43.261 54.442 1.00 48.26 80 ALA B N 1
ATOM 3719 C CA . ALA B 1 80 ? 3.916 -42.913 55.476 1.00 53.46 80 ALA B CA 1
ATOM 3720 C C . ALA B 1 80 ? 4.420 -41.470 55.310 1.00 54.31 80 ALA B C 1
ATOM 3721 O O . ALA B 1 80 ? 5.071 -40.961 56.237 1.00 59.52 80 ALA B O 1
ATOM 3723 N N . GLY B 1 81 ? 4.198 -40.838 54.160 1.00 55.76 81 GLY B N 1
ATOM 3724 C CA . GLY B 1 81 ? 4.581 -39.422 53.954 1.00 57.54 81 GLY B CA 1
ATOM 3725 C C . GLY B 1 81 ? 3.507 -38.476 54.478 1.00 53.52 81 GLY B C 1
ATOM 3726 O O . GLY B 1 81 ? 3.816 -37.289 54.730 1.00 50.42 81 GLY B O 1
ATOM 3727 N N . LEU B 1 82 ? 2.283 -38.996 54.606 1.00 47.43 82 LEU B N 1
ATOM 3728 C CA . LEU B 1 82 ? 1.098 -38.267 55.091 1.00 46.91 82 LEU B CA 1
ATOM 3729 C C . LEU B 1 82 ? 1.403 -37.694 56.481 1.00 56.89 82 LEU B C 1
ATOM 3730 O O . LEU B 1 82 ? 2.329 -38.203 57.161 1.00 63.45 82 LEU B O 1
ATOM 3735 N N . ARG B 1 83 ? 0.677 -36.644 56.869 1.00 66.65 83 ARG B N 1
ATOM 3736 C CA . ARG B 1 83 ? 0.825 -35.928 58.166 1.00 61.87 83 ARG B CA 1
ATOM 3737 C C . ARG B 1 83 ? -0.520 -36.027 58.878 1.00 59.12 83 ARG B C 1
ATOM 3738 O O . ARG B 1 83 ? -1.540 -36.251 58.151 1.00 53.28 83 ARG B O 1
ATOM 3746 N N . TYR B 1 84 ? -0.514 -35.868 60.210 1.00 54.85 84 TYR B N 1
ATOM 3747 C CA . TYR B 1 84 ? -1.664 -36.194 61.099 1.00 59.10 84 TYR B CA 1
ATOM 3748 C C . TYR B 1 84 ? -2.844 -35.253 60.811 1.00 55.34 84 TYR B C 1
ATOM 3749 O O . TYR B 1 84 ? -3.999 -35.731 60.852 1.00 50.26 84 TYR B O 1
ATOM 3758 N N . GLY B 1 85 ? -2.558 -33.988 60.488 1.00 54.29 85 GLY B N 1
ATOM 3759 C CA . GLY B 1 85 ? -3.552 -32.978 60.067 1.00 53.86 85 GLY B CA 1
ATOM 3760 C C . GLY B 1 85 ? -4.424 -33.475 58.925 1.00 54.25 85 GLY B C 1
ATOM 3761 O O . GLY B 1 85 ? -5.685 -33.411 59.068 1.00 50.95 85 GLY B O 1
ATOM 3762 N N . GLU B 1 86 ? -3.789 -33.975 57.850 1.00 52.92 86 GLU B N 1
ATOM 3763 C CA . GLU B 1 86 ? -4.470 -34.455 56.614 1.00 48.32 86 GLU B CA 1
ATOM 3764 C C . GLU B 1 86 ? -5.189 -35.763 56.935 1.00 48.98 86 GLU B C 1
ATOM 3765 O O . GLU B 1 86 ? -6.422 -35.856 56.648 1.00 45.64 86 GLU B O 1
ATOM 3771 N N . LEU B 1 87 ? -4.440 -36.728 57.486 1.00 49.29 87 LEU B N 1
ATOM 3772 C CA . LEU B 1 87 ? -4.971 -38.055 57.896 1.00 52.20 87 LEU B CA 1
ATOM 3773 C C . LEU B 1 87 ? -6.234 -37.851 58.739 1.00 54.39 87 LEU B C 1
ATOM 3774 O O . LEU B 1 87 ? -7.291 -38.399 58.388 1.00 51.19 87 LEU B O 1
ATOM 3779 N N . SER B 1 88 ? -6.113 -37.065 59.807 1.00 54.62 88 SER B N 1
ATOM 3780 C CA . SER B 1 88 ? -7.202 -36.801 60.777 1.00 58.02 88 SER B CA 1
ATOM 3781 C C . SER B 1 88 ? -8.449 -36.271 60.059 1.00 59.80 88 SER B C 1
ATOM 3782 O O . SER B 1 88 ? -9.556 -36.854 60.212 1.00 54.53 88 SER B O 1
ATOM 3785 N N . ALA B 1 89 ? -8.279 -35.192 59.305 1.00 60.03 89 ALA B N 1
ATOM 3786 C CA . ALA B 1 89 ? -9.373 -34.537 58.554 1.00 67.37 89 ALA B CA 1
ATOM 3787 C C . ALA B 1 89 ? -10.112 -35.602 57.731 1.00 64.82 89 ALA B C 1
ATOM 3788 O O . ALA B 1 89 ? -11.377 -35.687 57.839 1.00 51.31 89 ALA B O 1
ATOM 3790 N N . ARG B 1 90 ? -9.344 -36.404 56.978 1.00 64.33 90 ARG B N 1
ATOM 3791 C CA . ARG B 1 90 ? -9.883 -37.467 56.090 1.00 68.82 90 ARG B CA 1
ATOM 3792 C C . ARG B 1 90 ? -10.591 -38.532 56.946 1.00 72.05 90 ARG B C 1
ATOM 3793 O O . ARG B 1 90 ? -11.747 -38.876 56.616 1.00 73.12 90 ARG B O 1
ATOM 3801 N N . LEU B 1 91 ? -9.957 -39.000 58.031 1.00 68.34 91 LEU B N 1
ATOM 3802 C CA . LEU B 1 91 ? -10.551 -40.010 58.939 1.00 55.54 91 LEU B CA 1
ATOM 3803 C C . LEU B 1 91 ? -11.854 -39.426 59.474 1.00 54.16 91 LEU B C 1
ATOM 3804 O O . LEU B 1 91 ? -12.877 -40.102 59.372 1.00 56.68 91 LEU B O 1
ATOM 3809 N N . HIS B 1 92 ? -11.837 -38.180 59.934 1.00 55.02 92 HIS B N 1
ATOM 3810 C CA . HIS B 1 92 ? -13.025 -37.541 60.555 1.00 58.57 92 HIS B CA 1
ATOM 3811 C C . HIS B 1 92 ? -14.180 -37.491 59.553 1.00 57.50 92 HIS B C 1
ATOM 3812 O O . HIS B 1 92 ? -15.327 -37.799 59.960 1.00 51.51 92 HIS B O 1
ATOM 3819 N N . ALA B 1 93 ? -13.879 -37.106 58.310 1.00 56.79 93 ALA B N 1
ATOM 3820 C CA . ALA B 1 93 ? -14.860 -36.943 57.215 1.00 57.99 93 ALA B CA 1
ATOM 3821 C C . ALA B 1 93 ? -15.660 -38.237 57.046 1.00 68.91 93 ALA B C 1
ATOM 3822 O O . ALA B 1 93 ? -16.907 -38.161 56.926 1.00 75.02 93 ALA B O 1
ATOM 3824 N N . ALA B 1 94 ? -14.948 -39.375 57.038 1.00 72.80 94 ALA B N 1
ATOM 3825 C CA . ALA B 1 94 ? -15.489 -40.747 56.886 1.00 64.56 94 ALA B CA 1
ATOM 3826 C C . ALA B 1 94 ? -16.107 -41.220 58.206 1.00 69.63 94 ALA B C 1
ATOM 3827 O O . ALA B 1 94 ? -16.700 -42.311 58.184 1.00 71.56 94 ALA B O 1
ATOM 3829 N N . GLY B 1 95 ? -15.942 -40.451 59.301 1.00 69.98 95 GLY B N 1
ATOM 3830 C CA . GLY B 1 95 ? -16.653 -40.628 60.587 1.00 63.62 95 GLY B CA 1
ATOM 3831 C C . GLY B 1 95 ? -15.838 -41.402 61.611 1.00 61.95 95 GLY B C 1
ATOM 3832 O O . GLY B 1 95 ? -16.450 -41.940 62.542 1.00 54.09 95 GLY B O 1
ATOM 3833 N N . TYR B 1 96 ? -14.506 -41.415 61.462 1.00 66.20 96 TYR B N 1
ATOM 3834 C CA . TYR B 1 96 ? -13.529 -42.193 62.271 1.00 65.19 96 TYR B CA 1
ATOM 3835 C C . TYR B 1 96 ? -12.578 -41.251 63.014 1.00 66.73 96 TYR B C 1
ATOM 3836 O O . TYR B 1 96 ? -12.427 -40.083 62.600 1.00 80.04 96 TYR B O 1
ATOM 3845 N N . ALA B 1 97 ? -11.919 -41.752 64.061 1.00 62.24 97 ALA B N 1
ATOM 3846 C CA . ALA B 1 97 ? -10.900 -40.994 64.820 1.00 59.07 97 ALA B CA 1
ATOM 3847 C C . ALA B 1 97 ? -9.694 -41.880 65.143 1.00 52.77 97 ALA B C 1
ATOM 3848 O O . ALA B 1 97 ? -9.767 -43.085 64.940 1.00 49.32 97 ALA B O 1
ATOM 3850 N N . LEU B 1 98 ? -8.618 -41.266 65.621 1.00 50.22 98 LEU B N 1
ATOM 3851 C CA . LEU B 1 98 ? -7.554 -41.942 66.399 1.00 55.58 98 LEU B CA 1
ATOM 3852 C C . LEU B 1 98 ? -7.708 -41.596 67.882 1.00 62.55 98 LEU B C 1
ATOM 3853 O O . LEU B 1 98 ? -8.359 -40.617 68.246 1.00 71.08 98 LEU B O 1
ATOM 3858 N N . PRO B 1 99 ? -7.148 -42.413 68.800 1.00 66.38 99 PRO B N 1
ATOM 3859 C CA . PRO B 1 99 ? -7.228 -42.120 70.236 1.00 66.00 99 PRO B CA 1
ATOM 3860 C C . PRO B 1 99 ? -6.538 -40.817 70.689 1.00 64.80 99 PRO B C 1
ATOM 3861 O O . PRO B 1 99 ? -7.001 -40.201 71.643 1.00 58.32 99 PRO B O 1
ATOM 3865 N N . ASN B 1 100 ? -5.428 -40.455 70.033 1.00 65.11 100 ASN B N 1
ATOM 3866 C CA . ASN B 1 100 ? -4.602 -39.265 70.372 1.00 63.04 100 ASN B CA 1
ATOM 3867 C C . ASN B 1 100 ? -3.865 -38.756 69.123 1.00 60.71 100 ASN B C 1
ATOM 3868 O O . ASN B 1 100 ? -3.830 -39.486 68.106 1.00 60.06 100 ASN B O 1
ATOM 3873 N N . LEU B 1 101 ? -3.336 -37.530 69.224 1.00 57.03 101 LEU B N 1
ATOM 3874 C CA . LEU B 1 101 ? -2.444 -36.837 68.254 1.00 54.28 101 LEU B CA 1
ATOM 3875 C C . LEU B 1 101 ? -1.369 -36.104 69.057 1.00 53.48 101 LEU B C 1
ATOM 3876 O O . LEU B 1 101 ? -1.598 -35.901 70.252 1.00 60.16 101 LEU B O 1
ATOM 3881 N N . ALA B 1 102 ? -0.269 -35.676 68.435 1.00 52.10 102 ALA B N 1
ATOM 3882 C CA . ALA B 1 102 ? 0.754 -34.841 69.107 1.00 50.98 102 ALA B CA 1
ATOM 3883 C C . ALA B 1 102 ? 0.223 -33.403 69.218 1.00 57.81 102 ALA B C 1
ATOM 3884 O O . ALA B 1 102 ? -0.961 -33.158 68.857 1.00 58.61 102 ALA B O 1
ATOM 3886 N N . SER B 1 103 ? 1.058 -32.478 69.697 1.00 58.41 103 SER B N 1
ATOM 3887 C CA . SER B 1 103 ? 0.702 -31.060 69.964 1.00 60.66 103 SER B CA 1
ATOM 3888 C C . SER B 1 103 ? 0.242 -30.319 68.691 1.00 68.20 103 SER B C 1
ATOM 3889 O O . SER B 1 103 ? -0.779 -29.593 68.820 1.00 60.16 103 SER B O 1
ATOM 3892 N N . LEU B 1 104 ? 0.960 -30.438 67.542 1.00 71.63 104 LEU B N 1
ATOM 3893 C CA . LEU B 1 104 ? 0.507 -29.905 66.204 1.00 68.66 104 LEU B CA 1
ATOM 3894 C C . LEU B 1 104 ? 0.342 -31.015 65.163 1.00 64.29 104 LEU B C 1
ATOM 3895 O O . LEU B 1 104 ? 1.143 -31.952 65.058 1.00 55.80 104 LEU B O 1
ATOM 3900 N N . PRO B 1 105 ? -0.704 -30.895 64.315 1.00 57.68 105 PRO B N 1
ATOM 3901 C CA . PRO B 1 105 ? -1.057 -31.965 63.383 1.00 55.57 105 PRO B CA 1
ATOM 3902 C C . PRO B 1 105 ? -0.034 -32.193 62.255 1.00 49.78 105 PRO B C 1
ATOM 3903 O O . PRO B 1 105 ? 0.115 -33.327 61.807 1.00 45.63 105 PRO B O 1
ATOM 3907 N N . HIS B 1 106 ? 0.671 -31.146 61.827 1.00 46.97 106 HIS B N 1
ATOM 3908 C CA . HIS B 1 106 ? 1.499 -31.164 60.587 1.00 48.54 106 HIS B CA 1
ATOM 3909 C C . HIS B 1 106 ? 2.846 -31.828 60.878 1.00 50.35 106 HIS B C 1
ATOM 3910 O O . HIS B 1 106 ? 3.904 -31.239 60.515 1.00 45.17 106 HIS B O 1
ATOM 3917 N N . ILE B 1 107 ? 2.764 -33.019 61.493 1.00 55.10 107 ILE B N 1
ATOM 3918 C CA . ILE B 1 107 ? 3.880 -33.985 61.705 1.00 59.31 107 ILE B CA 1
ATOM 3919 C C . ILE B 1 107 ? 3.548 -35.260 60.923 1.00 58.38 107 ILE B C 1
ATOM 3920 O O . ILE B 1 107 ? 2.372 -35.696 60.923 1.00 53.61 107 ILE B O 1
ATOM 3925 N N . CYS B 1 108 ? 4.581 -35.821 60.299 1.00 60.89 108 CYS B N 1
ATOM 3926 C CA . CYS B 1 108 ? 4.529 -36.999 59.406 1.00 59.65 108 CYS B CA 1
ATOM 3927 C C . CYS B 1 108 ? 4.277 -38.237 60.266 1.00 56.26 108 CYS B C 1
ATOM 3928 O O . CYS B 1 108 ? 5.021 -38.401 61.254 1.00 55.36 108 CYS B O 1
ATOM 3931 N N . VAL B 1 109 ? 3.302 -39.074 59.885 1.00 50.18 109 VAL B N 1
ATOM 3932 C CA . VAL B 1 109 ? 2.816 -40.242 60.684 1.00 44.78 109 VAL B CA 1
ATOM 3933 C C . VAL B 1 109 ? 3.958 -41.256 60.893 1.00 43.13 109 VAL B C 1
ATOM 3934 O O . VAL B 1 109 ? 4.174 -41.675 62.026 1.00 44.07 109 VAL B O 1
ATOM 3938 N N . ALA B 1 110 ? 4.714 -41.610 59.866 1.00 44.77 110 ALA B N 1
ATOM 3939 C CA . ALA B 1 110 ? 5.861 -42.549 59.984 1.00 51.88 110 ALA B CA 1
ATOM 3940 C C . ALA B 1 110 ? 6.984 -41.976 60.864 1.00 52.23 110 ALA B C 1
ATOM 3941 O O . ALA B 1 110 ? 7.642 -42.769 61.540 1.00 54.91 110 ALA B O 1
ATOM 3943 N N . GLY B 1 111 ? 7.243 -40.671 60.815 1.00 52.48 111 GLY B N 1
ATOM 3944 C CA . GLY B 1 111 ? 8.357 -40.058 61.560 1.00 51.29 111 GLY B CA 1
ATOM 3945 C C . GLY B 1 111 ? 7.978 -39.857 63.015 1.00 55.52 111 GLY B C 1
ATOM 3946 O O . GLY B 1 111 ? 8.897 -39.915 63.881 1.00 55.06 111 GLY B O 1
ATOM 3947 N N . ALA B 1 112 ? 6.679 -39.636 63.278 1.00 49.61 112 ALA B N 1
ATOM 3948 C CA . ALA B 1 112 ? 6.107 -39.491 64.637 1.00 51.46 112 ALA B CA 1
ATOM 3949 C C . ALA B 1 112 ? 6.299 -40.814 65.378 1.00 53.37 112 ALA B C 1
ATOM 3950 O O . ALA B 1 112 ? 6.960 -40.848 66.431 1.00 53.03 112 ALA B O 1
ATOM 3952 N N . CYS B 1 113 ? 5.768 -41.880 64.789 1.00 52.38 113 CYS B N 1
ATOM 3953 C CA . CYS B 1 113 ? 5.811 -43.243 65.351 1.00 50.88 113 CYS B CA 1
ATOM 3954 C C . CYS B 1 113 ? 7.252 -43.717 65.444 1.00 51.10 113 CYS B C 1
ATOM 3955 O O . CYS B 1 113 ? 7.492 -44.566 66.279 1.00 66.43 113 CYS B O 1
ATOM 3958 N N . ALA B 1 114 ? 8.176 -43.203 64.635 1.00 51.62 114 ALA B N 1
ATOM 3959 C CA . ALA B 1 114 ? 9.540 -43.774 64.555 1.00 52.01 114 ALA B CA 1
ATOM 3960 C C . ALA B 1 114 ? 10.339 -43.345 65.776 1.00 54.08 114 ALA B C 1
ATOM 3961 O O . ALA B 1 114 ? 11.364 -44.004 66.015 1.00 62.68 114 ALA B O 1
ATOM 3963 N N . THR B 1 115 ? 9.883 -42.321 66.512 1.00 54.13 115 THR B N 1
ATOM 3964 C CA . THR B 1 115 ? 10.633 -41.706 67.652 1.00 56.67 115 THR B CA 1
ATOM 3965 C C . THR B 1 115 ? 9.927 -41.887 69.005 1.00 55.40 115 THR B C 1
ATOM 3966 O O . THR B 1 115 ? 10.627 -41.766 70.045 1.00 52.20 115 THR B O 1
ATOM 3970 N N . GLY B 1 116 ? 8.613 -42.152 68.988 1.00 52.81 116 GLY B N 1
ATOM 3971 C CA . GLY B 1 116 ? 7.769 -42.428 70.166 1.00 47.03 116 GLY B CA 1
ATOM 3972 C C . GLY B 1 116 ? 6.877 -41.248 70.468 1.00 46.58 116 GLY B C 1
ATOM 3973 O O . GLY B 1 116 ? 6.480 -41.072 71.618 1.00 54.81 116 GLY B O 1
ATOM 3974 N N . THR B 1 117 ? 6.576 -40.439 69.465 1.00 49.43 117 THR B N 1
ATOM 3975 C CA . THR B 1 117 ? 5.646 -39.287 69.587 1.00 50.33 117 THR B CA 1
ATOM 3976 C C . THR B 1 117 ? 4.392 -39.742 70.351 1.00 47.72 117 THR B C 1
ATOM 3977 O O . THR B 1 117 ? 3.974 -40.899 70.154 1.00 46.57 117 THR B O 1
ATOM 3981 N N . HIS B 1 118 ? 3.833 -38.845 71.175 1.00 49.34 118 HIS B N 1
ATOM 3982 C CA . HIS B 1 118 ? 2.740 -39.094 72.159 1.00 54.80 118 HIS B CA 1
ATOM 3983 C C . HIS B 1 118 ? 1.890 -37.831 72.425 1.00 50.77 118 HIS B C 1
ATOM 3984 O O . HIS B 1 118 ? 2.371 -36.719 72.160 1.00 45.03 118 HIS B O 1
ATOM 3991 N N . GLY B 1 119 ? 0.665 -38.002 72.934 1.00 46.13 119 GLY B N 1
ATOM 3992 C CA . GLY B 1 119 ? -0.159 -36.906 73.476 1.00 46.68 119 GLY B CA 1
ATOM 3993 C C . GLY B 1 119 ? -0.035 -36.915 74.989 1.00 49.69 119 GLY B C 1
ATOM 3994 O O . GLY B 1 119 ? 1.075 -37.249 75.464 1.00 39.33 119 GLY B O 1
ATOM 3995 N N . SER B 1 120 ? -1.115 -36.569 75.703 1.00 53.44 120 SER B N 1
ATOM 3996 C CA . SER B 1 120 ? -1.332 -36.851 77.150 1.00 62.95 120 SER B CA 1
ATOM 3997 C C . SER B 1 120 ? -2.626 -37.667 77.303 1.00 67.75 120 SER B C 1
ATOM 3998 O O . SER B 1 120 ? -3.416 -37.701 76.347 1.00 78.63 120 SER B O 1
ATOM 4001 N N . GLY B 1 121 ? -2.830 -38.278 78.471 1.00 68.99 121 GLY B N 1
ATOM 4002 C CA . GLY B 1 121 ? -3.921 -39.230 78.747 1.00 70.04 121 GLY B CA 1
ATOM 4003 C C . GLY B 1 121 ? -3.412 -40.413 79.551 1.00 75.53 121 GLY B C 1
ATOM 4004 O O . GLY B 1 121 ? -2.357 -40.980 79.164 1.00 76.45 121 GLY B O 1
ATOM 4005 N N . ASP B 1 122 ? -4.115 -40.745 80.643 1.00 79.10 122 ASP B N 1
ATOM 4006 C CA . ASP B 1 122 ? -3.801 -41.874 81.563 1.00 82.73 122 ASP B CA 1
ATOM 4007 C C . ASP B 1 122 ? -3.877 -43.194 80.780 1.00 78.69 122 ASP B C 1
ATOM 4008 O O . ASP B 1 122 ? -2.832 -43.890 80.643 1.00 78.90 122 ASP B O 1
ATOM 4013 N N . GLY B 1 123 ? -5.072 -43.511 80.276 1.00 74.60 123 GLY B N 1
ATOM 4014 C CA . GLY B 1 123 ? -5.340 -44.709 79.459 1.00 76.79 123 GLY B CA 1
ATOM 4015 C C . GLY B 1 123 ? -5.188 -44.431 77.970 1.00 73.64 123 GLY B C 1
ATOM 4016 O O . GLY B 1 123 ? -6.149 -44.734 77.201 1.00 67.98 123 GLY B O 1
ATOM 4017 N N . ILE B 1 124 ? -4.045 -43.859 77.574 1.00 61.76 124 ILE B N 1
ATOM 4018 C CA . ILE B 1 124 ? -3.705 -43.592 76.148 1.00 57.16 124 ILE B CA 1
ATOM 4019 C C . ILE B 1 124 ? -2.193 -43.706 75.972 1.00 52.73 124 ILE B C 1
ATOM 4020 O O . ILE B 1 124 ? -1.451 -43.070 76.737 1.00 58.72 124 ILE B O 1
ATOM 4025 N N . GLY B 1 125 ? -1.768 -44.452 74.959 1.00 50.97 125 GLY B N 1
ATOM 4026 C CA . GLY B 1 125 ? -0.346 -44.728 74.697 1.00 51.07 125 GLY B CA 1
ATOM 4027 C C . GLY B 1 125 ? 0.172 -43.796 73.632 1.00 49.49 125 GLY B C 1
ATOM 4028 O O . GLY B 1 125 ? -0.680 -43.144 72.996 1.00 45.49 125 GLY B O 1
ATOM 4029 N N . GLY B 1 126 ? 1.502 -43.743 73.468 1.00 53.39 126 GLY B N 1
ATOM 4030 C CA . GLY B 1 126 ? 2.186 -43.152 72.297 1.00 60.38 126 GLY B CA 1
ATOM 4031 C C . GLY B 1 126 ? 1.441 -43.461 71.002 1.00 57.72 126 GLY B C 1
ATOM 4032 O O . GLY B 1 126 ? 0.661 -44.427 70.996 1.00 56.40 126 GLY B O 1
ATOM 4033 N N . LEU B 1 127 ? 1.636 -42.672 69.945 1.00 57.09 127 LEU B N 1
ATOM 4034 C CA . LEU B 1 127 ? 0.762 -42.744 68.740 1.00 63.24 127 LEU B CA 1
ATOM 4035 C C . LEU B 1 127 ? 1.012 -44.072 67.995 1.00 57.70 127 LEU B C 1
ATOM 4036 O O . LEU B 1 127 ? 0.012 -44.710 67.518 1.00 43.89 127 LEU B O 1
ATOM 4041 N N . ALA B 1 128 ? 2.278 -44.520 68.016 1.00 55.89 128 ALA B N 1
ATOM 4042 C CA . ALA B 1 128 ? 2.783 -45.804 67.460 1.00 55.86 128 ALA B CA 1
ATOM 4043 C C . ALA B 1 128 ? 1.901 -46.984 67.891 1.00 50.96 128 ALA B C 1
ATOM 4044 O O . ALA B 1 128 ? 1.874 -47.976 67.177 1.00 64.17 128 ALA B O 1
ATOM 4046 N N . GLY B 1 129 ? 1.204 -46.885 69.013 1.00 52.21 129 GLY B N 1
ATOM 4047 C CA . GLY B 1 129 ? 0.354 -47.963 69.548 1.00 54.34 129 GLY B CA 1
ATOM 4048 C C . GLY B 1 129 ? -0.851 -48.251 68.670 1.00 52.85 129 GLY B C 1
ATOM 4049 O O . GLY B 1 129 ? -1.345 -49.392 68.719 1.00 53.30 129 GLY B O 1
ATOM 4050 N N . SER B 1 130 ? -1.326 -47.275 67.896 1.00 50.91 130 SER B N 1
ATOM 4051 C CA . SER B 1 130 ? -2.505 -47.469 67.009 1.00 59.36 130 SER B CA 1
ATOM 4052 C C . SER B 1 130 ? -2.091 -48.187 65.701 1.00 57.07 130 SER B C 1
ATOM 4053 O O . SER B 1 130 ? -2.989 -48.592 64.924 1.00 51.83 130 SER B O 1
ATOM 4056 N N . VAL B 1 131 ? -0.788 -48.426 65.506 1.00 55.80 131 VAL B N 1
ATOM 4057 C CA . VAL B 1 131 ? -0.182 -49.097 64.314 1.00 53.75 131 VAL B CA 1
ATOM 4058 C C . VAL B 1 131 ? -0.292 -50.619 64.487 1.00 54.87 131 VAL B C 1
ATOM 4059 O O . VAL B 1 131 ? 0.270 -51.109 65.479 1.00 60.00 131 VAL B O 1
ATOM 4063 N N . THR B 1 132 ? -0.940 -51.324 63.537 1.00 56.51 132 THR B N 1
ATOM 4064 C CA . THR B 1 132 ? -1.153 -52.808 63.505 1.00 51.73 132 THR B CA 1
ATOM 4065 C C . THR B 1 132 ? -0.286 -53.476 62.426 1.00 53.51 132 THR B C 1
ATOM 4066 O O . THR B 1 132 ? -0.029 -54.692 62.565 1.00 54.62 132 THR B O 1
ATOM 4070 N N . ALA B 1 133 ? 0.118 -52.746 61.377 1.00 57.48 133 ALA B N 1
ATOM 4071 C CA . ALA B 1 133 ? 1.043 -53.245 60.322 1.00 62.10 133 ALA B CA 1
ATOM 4072 C C . ALA B 1 133 ? 1.850 -52.116 59.646 1.00 59.22 133 ALA B C 1
ATOM 4073 O O . ALA B 1 133 ? 1.335 -50.984 59.486 1.00 55.86 133 ALA B O 1
ATOM 4075 N N . VAL B 1 134 ? 3.067 -52.448 59.213 1.00 57.37 134 VAL B N 1
ATOM 4076 C CA . VAL B 1 134 ? 3.894 -51.594 58.315 1.00 66.46 134 VAL B CA 1
ATOM 4077 C C . VAL B 1 134 ? 4.334 -52.406 57.090 1.00 74.76 134 VAL B C 1
ATOM 4078 O O . VAL B 1 134 ? 4.908 -53.482 57.281 1.00 90.20 134 VAL B O 1
ATOM 4082 N N . GLU B 1 135 ? 4.072 -51.893 55.885 1.00 75.19 135 GLU B N 1
ATOM 4083 C CA . GLU B 1 135 ? 4.796 -52.266 54.645 1.00 68.33 135 GLU B CA 1
ATOM 4084 C C . GLU B 1 135 ? 5.994 -51.333 54.489 1.00 63.07 135 GLU B C 1
ATOM 4085 O O . GLU B 1 135 ? 5.786 -50.114 54.521 1.00 64.80 135 GLU B O 1
ATOM 4091 N N . LEU B 1 136 ? 7.192 -51.874 54.295 1.00 62.19 136 LEU B N 1
ATOM 4092 C CA . LEU B 1 136 ? 8.404 -51.047 54.072 1.00 62.88 136 LEU B CA 1
ATOM 4093 C C . LEU B 1 136 ? 9.209 -51.567 52.878 1.00 55.01 136 LEU B C 1
ATOM 4094 O O . LEU B 1 136 ? 9.060 -52.719 52.479 1.00 55.66 136 LEU B O 1
ATOM 4099 N N . VAL B 1 137 ? 10.017 -50.692 52.309 1.00 49.31 137 VAL B N 1
ATOM 4100 C CA . VAL B 1 137 ? 11.028 -51.047 51.285 1.00 48.84 137 VAL B CA 1
ATOM 4101 C C . VAL B 1 137 ? 12.286 -51.411 52.059 1.00 47.11 137 VAL B C 1
ATOM 4102 O O . VAL B 1 137 ? 12.741 -50.567 52.847 1.00 52.77 137 VAL B O 1
ATOM 4106 N N . THR B 1 138 ? 12.809 -52.614 51.872 1.00 45.95 138 THR B N 1
ATOM 4107 C CA . THR B 1 138 ? 14.076 -53.056 52.515 1.00 49.66 138 THR B CA 1
ATOM 4108 C C . THR B 1 138 ? 15.257 -52.346 51.847 1.00 47.16 138 THR B C 1
ATOM 4109 O O . THR B 1 138 ? 15.058 -51.754 50.774 1.00 45.84 138 THR B O 1
ATOM 4113 N N . ALA B 1 139 ? 16.445 -52.434 52.447 1.00 48.32 139 ALA B N 1
ATOM 4114 C CA . ALA B 1 139 ? 17.726 -51.964 51.863 1.00 51.41 139 ALA B CA 1
ATOM 4115 C C . ALA B 1 139 ? 17.960 -52.629 50.499 1.00 51.81 139 ALA B C 1
ATOM 4116 O O . ALA B 1 139 ? 18.715 -52.070 49.676 1.00 48.27 139 ALA B O 1
ATOM 4118 N N . ASP B 1 140 ? 17.328 -53.783 50.269 1.00 57.04 140 ASP B N 1
ATOM 4119 C CA . ASP B 1 140 ? 17.422 -54.560 49.005 1.00 60.15 140 ASP B CA 1
ATOM 4120 C C . ASP B 1 140 ? 16.554 -53.913 47.916 1.00 65.93 140 ASP B C 1
ATOM 4121 O O . ASP B 1 140 ? 16.997 -53.910 46.741 1.00 64.09 140 ASP B O 1
ATOM 4126 N N . GLY B 1 141 ? 15.379 -53.392 48.284 1.00 61.89 141 GLY B N 1
ATOM 4127 C CA . GLY B 1 141 ? 14.480 -52.675 47.362 1.00 63.33 141 GLY B CA 1
ATOM 4128 C C . GLY B 1 141 ? 13.121 -53.340 47.259 1.00 65.11 141 GLY B C 1
ATOM 4129 O O . GLY B 1 141 ? 12.234 -52.737 46.618 1.00 67.63 141 GLY B O 1
ATOM 4130 N N . ASP B 1 142 ? 12.947 -54.517 47.874 1.00 65.84 142 ASP B N 1
ATOM 4131 C CA . ASP B 1 142 ? 11.672 -55.285 47.827 1.00 69.96 142 ASP B CA 1
ATOM 4132 C C . ASP B 1 142 ? 10.797 -54.892 49.016 1.00 65.48 142 ASP B C 1
ATOM 4133 O O . ASP B 1 142 ? 11.341 -54.363 50.000 1.00 68.89 142 ASP B O 1
ATOM 4138 N N . LEU B 1 143 ? 9.493 -55.138 48.910 1.00 64.29 143 LEU B N 1
ATOM 4139 C CA . LEU B 1 143 ? 8.527 -54.937 50.021 1.00 69.57 143 LEU B CA 1
ATOM 4140 C C . LEU B 1 143 ? 8.683 -56.043 51.065 1.00 73.19 143 LEU B C 1
ATOM 4141 O O . LEU B 1 143 ? 8.907 -57.188 50.675 1.00 85.20 143 LEU B O 1
ATOM 4146 N N . VAL B 1 144 ? 8.560 -55.678 52.342 1.00 74.16 144 VAL B N 1
ATOM 4147 C CA . VAL B 1 144 ? 8.268 -56.586 53.487 1.00 66.77 144 VAL B CA 1
ATOM 4148 C C . VAL B 1 144 ? 7.082 -56.002 54.252 1.00 62.66 144 VAL B C 1
ATOM 4149 O O . VAL B 1 144 ? 7.068 -54.793 54.454 1.00 63.85 144 VAL B O 1
ATOM 4153 N N . THR B 1 145 ? 6.132 -56.842 54.657 1.00 58.89 145 THR B N 1
ATOM 4154 C CA . THR B 1 145 ? 5.054 -56.496 55.612 1.00 55.90 145 THR B CA 1
ATOM 4155 C C . THR B 1 145 ? 5.426 -57.126 56.960 1.00 59.10 145 THR B C 1
ATOM 4156 O O . THR B 1 145 ? 5.919 -58.267 56.959 1.00 70.18 145 THR B O 1
ATOM 4160 N N . LEU B 1 146 ? 5.271 -56.372 58.055 1.00 62.49 146 LEU B N 1
ATOM 4161 C CA . LEU B 1 146 ? 5.261 -56.858 59.463 1.00 55.47 146 LEU B CA 1
ATOM 4162 C C . LEU B 1 146 ? 3.943 -56.398 60.085 1.00 53.78 146 LEU B C 1
ATOM 4163 O O . LEU B 1 146 ? 3.652 -55.218 59.980 1.00 54.77 146 LEU B O 1
ATOM 4168 N N . SER B 1 147 ? 3.122 -57.316 60.592 1.00 59.78 147 SER B N 1
ATOM 4169 C CA . SER B 1 147 ? 1.815 -57.001 61.230 1.00 65.40 147 SER B CA 1
ATOM 4170 C C . SER B 1 147 ? 1.788 -57.615 62.630 1.00 76.23 147 SER B C 1
ATOM 4171 O O . SER B 1 147 ? 2.548 -58.584 62.856 1.00 77.31 147 SER B O 1
ATOM 4174 N N . ARG B 1 148 ? 0.950 -57.095 63.531 1.00 76.16 148 ARG B N 1
ATOM 4175 C CA . ARG B 1 148 ? 0.823 -57.702 64.878 1.00 75.05 148 ARG B CA 1
ATOM 4176 C C . ARG B 1 148 ? 0.319 -59.141 64.697 1.00 69.24 148 ARG B C 1
ATOM 4177 O O . ARG B 1 148 ? 0.969 -60.038 65.254 1.00 69.40 148 ARG B O 1
ATOM 4185 N N . ASP B 1 149 ? -0.744 -59.370 63.918 1.00 67.82 149 ASP B N 1
ATOM 4186 C CA . ASP B 1 149 ? -1.366 -60.722 63.782 1.00 69.74 149 ASP B CA 1
ATOM 4187 C C . ASP B 1 149 ? -0.382 -61.715 63.154 1.00 64.00 149 ASP B C 1
ATOM 4188 O O . ASP B 1 149 ? -0.263 -62.813 63.688 1.00 66.62 149 ASP B O 1
ATOM 4193 N N . ALA B 1 150 ? 0.320 -61.340 62.085 1.00 61.36 150 ALA B N 1
ATOM 4194 C CA . ALA B 1 150 ? 1.210 -62.243 61.317 1.00 61.85 150 ALA B CA 1
ATOM 4195 C C . ALA B 1 150 ? 2.580 -62.439 61.983 1.00 62.59 150 ALA B C 1
ATOM 4196 O O . ALA B 1 150 ? 3.200 -63.477 61.688 1.00 62.26 150 ALA B O 1
ATOM 4198 N N . ASP B 1 151 ? 3.078 -61.473 62.768 1.00 65.77 151 ASP B N 1
ATOM 4199 C CA . ASP B 1 151 ? 4.498 -61.441 63.229 1.00 68.72 151 ASP B CA 1
ATOM 4200 C C . ASP B 1 151 ? 4.571 -60.960 64.675 1.00 70.00 151 ASP B C 1
ATOM 4201 O O . ASP B 1 151 ? 5.318 -60.032 64.990 1.00 72.08 151 ASP B O 1
ATOM 4206 N N . PRO B 1 152 ? 3.858 -61.630 65.610 1.00 66.48 152 PRO B N 1
ATOM 4207 C CA . PRO B 1 152 ? 3.749 -61.164 66.991 1.00 63.00 152 PRO B CA 1
ATOM 4208 C C . PRO B 1 152 ? 5.132 -61.010 67.628 1.00 60.41 152 PRO B C 1
ATOM 4209 O O . PRO B 1 152 ? 5.317 -60.075 68.358 1.00 54.79 152 PRO B O 1
ATOM 4213 N N . ASP B 1 153 ? 6.056 -61.919 67.313 1.00 64.23 153 ASP B N 1
ATOM 4214 C CA . ASP B 1 153 ? 7.435 -61.914 67.866 1.00 70.44 153 ASP B CA 1
ATOM 4215 C C . ASP B 1 153 ? 8.165 -60.623 67.462 1.00 63.77 153 ASP B C 1
ATOM 4216 O O . ASP B 1 153 ? 8.850 -60.080 68.323 1.00 56.53 153 ASP B O 1
ATOM 4221 N N . ARG B 1 154 ? 8.015 -60.140 66.220 1.00 67.40 154 ARG B N 1
ATOM 4222 C CA . ARG B 1 154 ? 8.914 -59.106 65.621 1.00 66.27 154 ARG B CA 1
ATOM 4223 C C . ARG B 1 154 ? 8.222 -57.747 65.424 1.00 60.09 154 ARG B C 1
ATOM 4224 O O . ARG B 1 154 ? 8.945 -56.742 65.449 1.00 60.73 154 ARG B O 1
ATOM 4232 N N . PHE B 1 155 ? 6.901 -57.704 65.229 1.00 53.21 155 PHE B N 1
ATOM 4233 C CA . PHE B 1 155 ? 6.133 -56.469 64.930 1.00 53.50 155 PHE B CA 1
ATOM 4234 C C . PHE B 1 155 ? 6.375 -55.382 65.978 1.00 61.98 155 PHE B C 1
ATOM 4235 O O . PHE B 1 155 ? 6.491 -54.212 65.615 1.00 64.83 155 PHE B O 1
ATOM 4243 N N . PRO B 1 156 ? 6.407 -55.688 67.301 1.00 72.95 156 PRO B N 1
ATOM 4244 C CA . PRO B 1 156 ? 6.654 -54.667 68.328 1.00 75.49 156 PRO B CA 1
ATOM 4245 C C . PRO B 1 156 ? 7.970 -53.876 68.230 1.00 74.23 156 PRO B C 1
ATOM 4246 O O . PRO B 1 156 ? 8.025 -52.795 68.794 1.00 91.29 156 PRO B O 1
ATOM 4250 N N . GLY B 1 157 ? 8.971 -54.386 67.510 1.00 64.59 157 GLY B N 1
ATOM 4251 C CA . GLY B 1 157 ? 10.246 -53.677 67.292 1.00 64.65 157 GLY B CA 1
ATOM 4252 C C . GLY B 1 157 ? 10.252 -52.826 66.030 1.00 62.88 157 GLY B C 1
ATOM 4253 O O . GLY B 1 157 ? 11.224 -52.053 65.876 1.00 66.29 157 GLY B O 1
ATOM 4254 N N . ALA B 1 158 ? 9.235 -52.966 65.163 1.00 62.83 158 ALA B N 1
ATOM 4255 C CA . ALA B 1 158 ? 9.231 -52.495 63.748 1.00 63.26 158 ALA B CA 1
ATOM 4256 C C . ALA B 1 158 ? 8.650 -51.080 63.628 1.00 68.30 158 ALA B C 1
ATOM 4257 O O . ALA B 1 158 ? 9.148 -50.341 62.760 1.00 74.73 158 ALA B O 1
ATOM 4259 N N . VAL B 1 159 ? 7.638 -50.729 64.441 1.00 64.38 159 VAL B N 1
ATOM 4260 C CA . VAL B 1 159 ? 6.944 -49.406 64.398 1.00 53.06 159 VAL B CA 1
ATOM 4261 C C . VAL B 1 159 ? 7.915 -48.358 64.950 1.00 50.63 159 VAL B C 1
ATOM 4262 O O . VAL B 1 159 ? 8.433 -47.574 64.150 1.00 50.36 159 VAL B O 1
ATOM 4266 N N . VAL B 1 160 ? 8.202 -48.360 66.250 1.00 52.11 160 VAL B N 1
ATOM 4267 C CA . VAL B 1 160 ? 9.113 -47.336 66.855 1.00 53.62 160 VAL B CA 1
ATOM 4268 C C . VAL B 1 160 ? 10.559 -47.723 66.547 1.00 51.30 160 VAL B C 1
ATOM 4269 O O . VAL B 1 160 ? 11.259 -48.203 67.459 1.00 56.20 160 VAL B O 1
ATOM 4273 N N . SER B 1 161 ? 10.987 -47.443 65.319 1.00 49.79 161 SER B N 1
ATOM 4274 C CA . SER B 1 161 ? 12.141 -48.098 64.660 1.00 57.70 161 SER B CA 1
ATOM 4275 C C . SER B 1 161 ? 13.319 -47.132 64.422 1.00 57.38 161 SER B C 1
ATOM 4276 O O . SER B 1 161 ? 14.402 -47.615 64.024 1.00 52.50 161 SER B O 1
ATOM 4279 N N . LEU B 1 162 ? 13.134 -45.822 64.618 1.00 60.33 162 LEU B N 1
ATOM 4280 C CA . LEU B 1 162 ? 14.141 -44.786 64.242 1.00 62.93 162 LEU B CA 1
ATOM 4281 C C . LEU B 1 162 ? 14.443 -44.850 62.737 1.00 62.96 162 LEU B C 1
ATOM 4282 O O . LEU B 1 162 ? 15.541 -44.348 62.359 1.00 61.80 162 LEU B O 1
ATOM 4287 N N . GLY B 1 163 ? 13.531 -45.438 61.936 1.00 56.70 163 GLY B N 1
ATOM 4288 C CA . GLY B 1 163 ? 13.669 -45.657 60.481 1.00 54.12 163 GLY B CA 1
ATOM 4289 C C . GLY B 1 163 ? 14.957 -46.385 60.128 1.00 55.83 163 GLY B C 1
ATOM 4290 O O . GLY B 1 163 ? 15.629 -45.986 59.153 1.00 48.08 163 GLY B O 1
ATOM 4291 N N . ALA B 1 164 ? 15.323 -47.405 60.906 1.00 62.46 164 ALA B N 1
ATOM 4292 C CA . ALA B 1 164 ? 16.609 -48.138 60.768 1.00 63.71 164 ALA B CA 1
ATOM 4293 C C . ALA B 1 164 ? 16.362 -49.550 60.232 1.00 62.73 164 ALA B C 1
ATOM 4294 O O . ALA B 1 164 ? 17.335 -50.332 60.192 1.00 61.93 164 ALA B O 1
ATOM 4296 N N . LEU B 1 165 ? 15.112 -49.836 59.846 1.00 63.35 165 LEU B N 1
ATOM 4297 C CA . LEU B 1 165 ? 14.648 -51.119 59.252 1.00 66.82 165 LEU B CA 1
ATOM 4298 C C . LEU B 1 165 ? 14.428 -50.955 57.743 1.00 67.18 165 LEU B C 1
ATOM 4299 O O . LEU B 1 165 ? 14.324 -51.997 57.041 1.00 77.47 165 LEU B O 1
ATOM 4304 N N . GLY B 1 166 ? 14.386 -49.711 57.261 1.00 65.49 166 GLY B N 1
ATOM 4305 C CA . GLY B 1 166 ? 14.013 -49.379 55.872 1.00 65.54 166 GLY B CA 1
ATOM 4306 C C . GLY B 1 166 ? 12.847 -48.405 55.795 1.00 59.02 166 GLY B C 1
ATOM 4307 O O . GLY B 1 166 ? 12.264 -48.069 56.840 1.00 67.29 166 GLY B O 1
ATOM 4308 N N . ALA B 1 167 ? 12.479 -48.007 54.586 1.00 49.89 167 ALA B N 1
ATOM 4309 C CA . ALA B 1 167 ? 11.498 -46.933 54.332 1.00 50.75 167 ALA B CA 1
ATOM 4310 C C . ALA B 1 167 ? 10.055 -47.473 54.350 1.00 46.90 167 ALA B C 1
ATOM 4311 O O . ALA B 1 167 ? 9.644 -48.126 53.401 1.00 46.51 167 ALA B O 1
ATOM 4313 N N . VAL B 1 168 ? 9.301 -47.170 55.400 1.00 48.85 168 VAL B N 1
ATOM 4314 C CA . VAL B 1 168 ? 7.861 -47.538 55.558 1.00 51.58 168 VAL B CA 1
ATOM 4315 C C . VAL B 1 168 ? 7.062 -46.789 54.497 1.00 52.19 168 VAL B C 1
ATOM 4316 O O . VAL B 1 168 ? 7.173 -45.576 54.488 1.00 56.87 168 VAL B O 1
ATOM 4320 N N . VAL B 1 169 ? 6.290 -47.467 53.647 1.00 54.63 169 VAL B N 1
ATOM 4321 C CA . VAL B 1 169 ? 5.464 -46.768 52.616 1.00 55.10 169 VAL B CA 1
ATOM 4322 C C . VAL B 1 169 ? 4.016 -46.675 53.094 1.00 52.67 169 VAL B C 1
ATOM 4323 O O . VAL B 1 169 ? 3.383 -45.656 52.806 1.00 54.34 169 VAL B O 1
ATOM 4327 N N . THR B 1 170 ? 3.496 -47.704 53.758 1.00 52.31 170 THR B N 1
ATOM 4328 C CA . THR B 1 170 ? 2.106 -47.692 54.272 1.00 55.23 170 THR B CA 1
ATOM 4329 C C . THR B 1 170 ? 2.099 -48.210 55.707 1.00 57.65 170 THR B C 1
ATOM 4330 O O . THR B 1 170 ? 2.973 -49.027 56.065 1.00 62.86 170 THR B O 1
ATOM 4334 N N . MET B 1 171 ? 1.154 -47.713 56.498 1.00 56.05 171 MET B N 1
ATOM 4335 C CA . MET B 1 171 ? 0.993 -48.070 57.928 1.00 60.77 171 MET B CA 1
ATOM 4336 C C . MET B 1 171 ? -0.486 -48.334 58.181 1.00 59.24 171 MET B C 1
ATOM 4337 O O . MET B 1 171 ? -1.296 -47.450 57.827 1.00 60.14 171 MET B O 1
ATOM 4342 N N . THR B 1 172 ? -0.826 -49.508 58.715 1.00 54.57 172 THR B N 1
ATOM 4343 C CA . THR B 1 172 ? -2.231 -49.850 59.051 1.00 58.76 172 THR B CA 1
ATOM 4344 C C . THR B 1 172 ? -2.502 -49.316 60.456 1.00 60.99 172 THR B C 1
ATOM 4345 O O . THR B 1 172 ? -1.623 -49.537 61.316 1.00 65.71 172 THR B O 1
ATOM 4349 N N . LEU B 1 173 ? -3.619 -48.595 60.642 1.00 54.92 173 LEU B N 1
ATOM 4350 C CA . LEU B 1 173 ? -3.987 -47.930 61.920 1.00 57.62 173 LEU B CA 1
ATOM 4351 C C . LEU B 1 173 ? -5.364 -48.438 62.387 1.00 62.02 173 LEU B C 1
ATOM 4352 O O . LEU B 1 173 ? -6.339 -48.324 61.615 1.00 65.13 173 LEU B O 1
ATOM 4357 N N . ARG B 1 174 ? -5.448 -48.981 63.604 1.00 57.55 174 ARG B N 1
ATOM 4358 C CA . ARG B 1 174 ? -6.747 -49.342 64.217 1.00 60.80 174 ARG B CA 1
ATOM 4359 C C . ARG B 1 174 ? -7.448 -48.023 64.507 1.00 58.78 174 ARG B C 1
ATOM 4360 O O . ARG B 1 174 ? -6.797 -47.148 65.115 1.00 55.53 174 ARG B O 1
ATOM 4368 N N . LEU B 1 175 ? -8.705 -47.901 64.078 1.00 55.79 175 LEU B N 1
ATOM 4369 C CA . LEU B 1 175 ? -9.520 -46.672 64.229 1.00 55.53 175 LEU B CA 1
ATOM 4370 C C . LEU B 1 175 ? -10.516 -46.851 65.368 1.00 55.30 175 LEU B C 1
ATOM 4371 O O . LEU B 1 175 ? -10.705 -47.981 65.774 1.00 67.88 175 LEU B O 1
ATOM 4376 N N . GLU B 1 176 ? -11.130 -45.749 65.805 1.00 60.79 176 GLU B N 1
ATOM 4377 C CA . GLU B 1 176 ? -12.333 -45.664 66.676 1.00 62.15 176 GLU B CA 1
ATOM 4378 C C . GLU B 1 176 ? -13.392 -44.883 65.919 1.00 62.30 176 GLU B C 1
ATOM 4379 O O . GLU B 1 176 ? -13.053 -44.217 64.949 1.00 65.97 176 GLU B O 1
ATOM 4385 N N . PRO B 1 177 ? -14.664 -44.843 66.380 1.00 59.78 177 PRO B N 1
ATOM 4386 C CA . PRO B 1 177 ? -15.620 -43.841 65.912 1.00 58.15 177 PRO B CA 1
ATOM 4387 C C . PRO B 1 177 ? -15.077 -42.430 66.148 1.00 62.19 177 PRO B C 1
ATOM 4388 O O . PRO B 1 177 ? -14.493 -42.225 67.175 1.00 72.76 177 PRO B O 1
ATOM 4392 N N . ALA B 1 178 ? -15.257 -41.518 65.191 1.00 68.75 178 ALA B N 1
ATOM 4393 C CA . ALA B 1 178 ? -15.043 -40.066 65.380 1.00 66.06 178 ALA B CA 1
ATOM 4394 C C . ALA B 1 178 ? -15.771 -39.653 66.659 1.00 69.20 178 ALA B C 1
ATOM 4395 O O . ALA B 1 178 ? -16.890 -40.188 66.895 1.00 70.79 178 ALA B O 1
ATOM 4397 N N . PHE B 1 179 ? -15.141 -38.782 67.457 1.00 68.08 179 PHE B N 1
ATOM 4398 C CA . PHE B 1 179 ? -15.688 -38.247 68.733 1.00 64.38 179 PHE B CA 1
ATOM 4399 C C . PHE B 1 179 ? -15.454 -36.731 68.828 1.00 66.33 179 PHE B C 1
ATOM 4400 O O . PHE B 1 179 ? -14.524 -36.166 68.183 1.00 59.06 179 PHE B O 1
ATOM 4408 N N . GLN B 1 180 ? -16.313 -36.094 69.625 1.00 62.69 180 GLN B N 1
ATOM 4409 C CA . GLN B 1 180 ? -16.198 -34.680 70.056 1.00 68.32 180 GLN B CA 1
ATOM 4410 C C . GLN B 1 180 ? -15.350 -34.603 71.343 1.00 65.25 180 GLN B C 1
ATOM 4411 O O . GLN B 1 180 ? -15.394 -35.537 72.164 1.00 63.77 180 GLN B O 1
ATOM 4417 N N . VAL B 1 181 ? -14.610 -33.508 71.513 1.00 60.29 181 VAL B N 1
ATOM 4418 C CA . VAL B 1 181 ? -13.736 -33.210 72.684 1.00 58.81 181 VAL B CA 1
ATOM 4419 C C . VAL B 1 181 ? -13.959 -31.740 73.062 1.00 69.28 181 VAL B C 1
ATOM 4420 O O . VAL B 1 181 ? -13.946 -30.891 72.142 1.00 74.81 181 VAL B O 1
ATOM 4424 N N . ARG B 1 182 ? -14.181 -31.447 74.351 1.00 77.97 182 ARG B N 1
ATOM 4425 C CA . ARG B 1 182 ? -14.143 -30.062 74.904 1.00 77.03 182 ARG B CA 1
ATOM 4426 C C . ARG B 1 182 ? -12.832 -29.891 75.677 1.00 76.84 182 ARG B C 1
ATOM 4427 O O . ARG B 1 182 ? -12.226 -30.901 76.111 1.00 79.84 182 ARG B O 1
ATOM 4435 N N . GLN B 1 183 ? -12.395 -28.644 75.809 1.00 74.03 183 GLN B N 1
ATOM 4436 C CA . GLN B 1 183 ? -11.054 -28.298 76.335 1.00 66.78 183 GLN B CA 1
ATOM 4437 C C . GLN B 1 183 ? -11.196 -27.036 77.200 1.00 70.91 183 GLN B C 1
ATOM 4438 O O . GLN B 1 183 ? -11.915 -26.103 76.763 1.00 75.29 183 GLN B O 1
ATOM 4444 N N . ARG B 1 184 ? -10.618 -27.046 78.411 1.00 69.31 184 ARG B N 1
ATOM 4445 C CA . ARG B 1 184 ? -10.580 -25.885 79.343 1.00 63.31 184 ARG B CA 1
ATOM 4446 C C . ARG B 1 184 ? -9.145 -25.667 79.823 1.00 62.91 184 ARG B C 1
ATOM 4447 O O . ARG B 1 184 ? -8.498 -26.656 80.248 1.00 58.43 184 ARG B O 1
ATOM 4455 N N . VAL B 1 185 ? -8.668 -24.423 79.709 1.00 61.10 185 VAL B N 1
ATOM 4456 C CA . VAL B 1 185 ? -7.384 -23.976 80.311 1.00 63.54 185 VAL B CA 1
ATOM 4457 C C . VAL B 1 185 ? -7.702 -23.395 81.691 1.00 63.12 185 VAL B C 1
ATOM 4458 O O . VAL B 1 185 ? -8.732 -22.691 81.808 1.00 62.24 185 VAL B O 1
ATOM 4462 N N . TYR B 1 186 ? -6.858 -23.734 82.677 1.00 65.09 186 TYR B N 1
ATOM 4463 C CA . TYR B 1 186 ? -6.803 -23.187 84.060 1.00 62.93 186 TYR B CA 1
ATOM 4464 C C . TYR B 1 186 ? -5.407 -22.596 84.325 1.00 65.03 186 TYR B C 1
ATOM 4465 O O . TYR B 1 186 ? -4.396 -23.091 83.739 1.00 59.33 186 TYR B O 1
ATOM 4474 N N . GLU B 1 187 ? -5.351 -21.544 85.156 1.00 65.99 187 GLU B N 1
ATOM 4475 C CA . GLU B 1 187 ? -4.153 -20.668 85.300 1.00 67.09 187 GLU B CA 1
ATOM 4476 C C . GLU B 1 187 ? -3.681 -20.600 86.757 1.00 61.94 187 GLU B C 1
ATOM 4477 O O . GLU B 1 187 ? -4.537 -20.445 87.673 1.00 48.53 187 GLU B O 1
ATOM 4483 N N . ASN B 1 188 ? -2.359 -20.681 86.944 1.00 61.82 188 ASN B N 1
ATOM 4484 C CA . ASN B 1 188 ? -1.673 -20.490 88.250 1.00 73.39 188 ASN B CA 1
ATOM 4485 C C . ASN B 1 188 ? -2.237 -21.488 89.269 1.00 76.15 188 ASN B C 1
ATOM 4486 O O . ASN B 1 188 ? -2.927 -21.076 90.228 1.00 73.42 188 ASN B O 1
ATOM 4491 N N . LEU B 1 189 ? -1.982 -22.771 89.032 1.00 77.08 189 LEU B N 1
ATOM 4492 C CA . LEU B 1 189 ? -2.119 -23.828 90.057 1.00 70.65 189 LEU B CA 1
ATOM 4493 C C . LEU B 1 189 ? -0.908 -23.699 90.973 1.00 73.62 189 LEU B C 1
ATOM 4494 O O . LEU B 1 189 ? 0.192 -23.390 90.504 1.00 71.75 189 LEU B O 1
ATOM 4499 N N . PRO B 1 190 ? -1.080 -23.873 92.304 1.00 68.75 190 PRO B N 1
ATOM 4500 C CA . PRO B 1 190 ? 0.066 -23.939 93.209 1.00 58.54 190 PRO B CA 1
ATOM 4501 C C . PRO B 1 190 ? 0.892 -25.202 92.932 1.00 60.36 190 PRO B C 1
ATOM 4502 O O . PRO B 1 190 ? 0.313 -26.263 92.875 1.00 52.01 190 PRO B O 1
ATOM 4506 N N . ALA B 1 191 ? 2.212 -25.059 92.776 1.00 67.42 191 ALA B N 1
ATOM 4507 C CA . ALA B 1 191 ? 3.169 -26.173 92.551 1.00 73.58 191 ALA B CA 1
ATOM 4508 C C . ALA B 1 191 ? 3.023 -27.273 93.625 1.00 84.90 191 ALA B C 1
ATOM 4509 O O . ALA B 1 191 ? 3.191 -28.460 93.284 1.00 91.64 191 ALA B O 1
ATOM 4511 N N . GLU B 1 192 ? 2.754 -26.912 94.885 1.00 90.37 192 GLU B N 1
ATOM 4512 C CA . GLU B 1 192 ? 2.659 -27.883 96.010 1.00 85.64 192 GLU B CA 1
ATOM 4513 C C . GLU B 1 192 ? 1.434 -28.783 95.788 1.00 77.93 192 GLU B C 1
ATOM 4514 O O . GLU B 1 192 ? 1.457 -29.914 96.332 1.00 79.81 192 GLU B O 1
ATOM 4520 N N . ALA B 1 193 ? 0.415 -28.324 95.039 1.00 60.64 193 ALA B N 1
ATOM 4521 C CA . ALA B 1 193 ? -0.880 -29.041 94.893 1.00 70.04 193 ALA B CA 1
ATOM 4522 C C . ALA B 1 193 ? -0.625 -30.394 94.221 1.00 81.17 193 ALA B C 1
ATOM 4523 O O . ALA B 1 193 ? -1.407 -31.351 94.472 1.00 81.72 193 ALA B O 1
ATOM 4525 N N . LEU B 1 194 ? 0.441 -30.457 93.412 1.00 85.21 194 LEU B N 1
ATOM 4526 C CA . LEU B 1 194 ? 0.935 -31.692 92.748 1.00 83.66 194 LEU B CA 1
ATOM 4527 C C . LEU B 1 194 ? 1.301 -32.725 93.818 1.00 80.91 194 LEU B C 1
ATOM 4528 O O . LEU B 1 194 ? 0.852 -33.869 93.667 1.00 93.59 194 LEU B O 1
ATOM 4533 N N . ASP B 1 195 ? 2.030 -32.313 94.869 1.00 86.86 195 ASP B N 1
ATOM 4534 C CA . ASP B 1 195 ? 2.662 -33.197 95.894 1.00 75.42 195 ASP B CA 1
ATOM 4535 C C . ASP B 1 195 ? 1.677 -34.271 96.357 1.00 64.67 195 ASP B C 1
ATOM 4536 O O . ASP B 1 195 ? 2.131 -35.395 96.518 1.00 62.01 195 ASP B O 1
ATOM 4541 N N . ASP B 1 196 ? 0.391 -33.946 96.515 1.00 64.88 196 ASP B N 1
ATOM 4542 C CA . ASP B 1 196 ? -0.636 -34.886 97.041 1.00 70.83 196 ASP B CA 1
ATOM 4543 C C . ASP B 1 196 ? -1.757 -35.145 96.030 1.00 68.88 196 ASP B C 1
ATOM 4544 O O . ASP B 1 196 ? -2.631 -35.973 96.364 1.00 61.18 196 ASP B O 1
ATOM 4549 N N . HIS B 1 197 ? -1.811 -34.426 94.902 1.00 76.65 197 HIS B N 1
ATOM 4550 C CA . HIS B 1 197 ? -2.978 -34.477 93.966 1.00 83.95 197 HIS B CA 1
ATOM 4551 C C . HIS B 1 197 ? -2.563 -34.680 92.487 1.00 78.86 197 HIS B C 1
ATOM 4552 O O . HIS B 1 197 ? -3.467 -34.632 91.615 1.00 68.05 197 HIS B O 1
ATOM 4559 N N . PHE B 1 198 ? -1.280 -34.943 92.190 1.00 72.80 198 PHE B N 1
ATOM 4560 C CA . PHE B 1 198 ? -0.756 -35.124 90.810 1.00 70.08 198 PHE B CA 1
ATOM 4561 C C . PHE B 1 198 ? -1.661 -36.075 90.024 1.00 65.88 198 PHE B C 1
ATOM 4562 O O . PHE B 1 198 ? -2.033 -35.713 88.907 1.00 69.76 198 PHE B O 1
ATOM 4570 N N . ASP B 1 199 ? -1.972 -37.248 90.578 1.00 61.08 199 ASP B N 1
ATOM 4571 C CA . ASP B 1 199 ? -2.692 -38.330 89.857 1.00 61.99 199 ASP B CA 1
ATOM 4572 C C . ASP B 1 199 ? -4.144 -37.918 89.655 1.00 59.14 199 ASP B C 1
ATOM 4573 O O . ASP B 1 199 ? -4.704 -38.283 88.618 1.00 71.24 199 ASP B O 1
ATOM 4578 N N . GLU B 1 200 ? -4.705 -37.200 90.622 1.00 61.45 200 GLU B N 1
ATOM 4579 C CA . GLU B 1 200 ? -6.121 -36.745 90.660 1.00 67.62 200 GLU B CA 1
ATOM 4580 C C . GLU B 1 200 ? -6.333 -35.709 89.554 1.00 66.56 200 GLU B C 1
ATOM 4581 O O . GLU B 1 200 ? -7.429 -35.696 88.951 1.00 65.41 200 GLU B O 1
ATOM 4587 N N . ILE B 1 201 ? -5.308 -34.870 89.342 1.00 64.95 201 ILE B N 1
ATOM 4588 C CA . ILE B 1 201 ? -5.212 -33.804 88.297 1.00 64.16 201 ILE B CA 1
ATOM 4589 C C . ILE B 1 201 ? -5.156 -34.466 86.906 1.00 64.27 201 ILE B C 1
ATOM 4590 O O . ILE B 1 201 ? -6.111 -34.299 86.101 1.00 58.16 201 ILE B O 1
ATOM 4595 N N . MET B 1 202 ? -4.082 -35.223 86.650 1.00 59.64 202 MET B N 1
ATOM 4596 C CA . MET B 1 202 ? -3.751 -35.808 85.328 1.00 55.97 202 MET B CA 1
ATOM 4597 C C . MET B 1 202 ? -4.900 -36.704 84.860 1.00 56.96 202 MET B C 1
ATOM 4598 O O . MET B 1 202 ? -4.940 -37.042 83.644 1.00 62.94 202 MET B O 1
ATOM 4603 N N . ALA B 1 203 ? -5.789 -37.082 85.775 1.00 52.18 203 ALA B N 1
ATOM 4604 C CA . ALA B 1 203 ? -6.917 -37.995 85.491 1.00 56.59 203 ALA B CA 1
ATOM 4605 C C . ALA B 1 203 ? -8.201 -37.189 85.362 1.00 58.44 203 ALA B C 1
ATOM 4606 O O . ALA B 1 203 ? -9.243 -37.836 85.080 1.00 57.31 203 ALA B O 1
ATOM 4608 N N . SER B 1 204 ? -8.127 -35.865 85.573 1.00 57.25 204 SER B N 1
ATOM 4609 C CA . SER B 1 204 ? -9.310 -34.962 85.648 1.00 64.40 204 SER B CA 1
ATOM 4610 C C . SER B 1 204 ? -9.918 -34.748 84.253 1.00 68.02 204 SER B C 1
ATOM 4611 O O . SER B 1 204 ? -10.964 -34.070 84.177 1.00 68.66 204 SER B O 1
ATOM 4614 N N . GLY B 1 205 ? -9.263 -35.249 83.196 1.00 69.08 205 GLY B N 1
ATOM 4615 C CA . GLY B 1 205 ? -9.817 -35.332 81.829 1.00 69.28 205 GLY B CA 1
ATOM 4616 C C . GLY B 1 205 ? -9.095 -36.368 80.982 1.00 72.32 205 GLY B C 1
ATOM 4617 O O . GLY B 1 205 ? -8.021 -36.838 81.412 1.00 75.00 205 GLY B O 1
ATOM 4618 N N . TYR B 1 206 ? -9.664 -36.690 79.814 1.00 69.52 206 TYR B N 1
ATOM 4619 C CA . TYR B 1 206 ? -9.146 -37.659 78.808 1.00 66.84 206 TYR B CA 1
ATOM 4620 C C . TYR B 1 206 ? -7.646 -37.428 78.547 1.00 60.97 206 TYR B C 1
ATOM 4621 O O . TYR B 1 206 ? -6.884 -38.415 78.540 1.00 53.37 206 TYR B O 1
ATOM 4630 N N . SER B 1 207 ? -7.257 -36.171 78.304 1.00 57.43 207 SER B N 1
ATOM 4631 C CA . SER B 1 207 ? -5.861 -35.703 78.091 1.00 58.72 207 SER B CA 1
ATOM 4632 C C . SER B 1 207 ? -5.674 -34.425 78.903 1.00 59.38 207 SER B C 1
ATOM 4633 O O . SER B 1 207 ? -6.601 -33.576 78.881 1.00 58.99 207 SER B O 1
ATOM 4636 N N . VAL B 1 208 ? -4.535 -34.306 79.585 1.00 55.19 208 VAL B N 1
ATOM 4637 C CA . VAL B 1 208 ? -4.256 -33.187 80.528 1.00 57.20 208 VAL B CA 1
ATOM 4638 C C . VAL B 1 208 ? -2.784 -32.784 80.375 1.00 55.76 208 VAL B C 1
ATOM 4639 O O . VAL B 1 208 ? -1.892 -33.678 80.385 1.00 54.53 208 VAL B O 1
ATOM 4643 N N . SER B 1 209 ? -2.540 -31.482 80.226 1.00 52.94 209 SER B N 1
ATOM 4644 C CA . SER B 1 209 ? -1.178 -30.911 80.105 1.00 59.85 209 SER B CA 1
ATOM 4645 C C . SER B 1 209 ? -0.931 -29.908 81.244 1.00 62.05 209 SER B C 1
ATOM 4646 O O . SER B 1 209 ? -1.815 -29.063 81.529 1.00 65.48 209 SER B O 1
ATOM 4649 N N . LEU B 1 210 ? 0.234 -30.011 81.882 1.00 58.17 210 LEU B N 1
ATOM 4650 C CA . LEU B 1 210 ? 0.746 -28.997 82.832 1.00 56.29 210 LEU B CA 1
ATOM 4651 C C . LEU B 1 210 ? 1.826 -28.199 82.105 1.00 56.08 210 LEU B C 1
ATOM 4652 O O . LEU B 1 210 ? 2.823 -28.821 81.665 1.00 55.20 210 LEU B O 1
ATOM 4657 N N . PHE B 1 211 ? 1.633 -26.883 82.003 1.00 56.30 211 PHE B N 1
ATOM 4658 C CA . PHE B 1 211 ? 2.632 -25.918 81.474 1.00 60.11 211 PHE B CA 1
ATOM 4659 C C . PHE B 1 211 ? 3.115 -25.010 82.603 1.00 60.94 211 PHE B C 1
ATOM 4660 O O . PHE B 1 211 ? 2.274 -24.274 83.181 1.00 52.89 211 PHE B O 1
ATOM 4668 N N . THR B 1 212 ? 4.422 -25.066 82.871 1.00 62.31 212 THR B N 1
ATOM 4669 C CA . THR B 1 212 ? 5.146 -24.229 83.861 1.00 70.03 212 THR B CA 1
ATOM 4670 C C . THR B 1 212 ? 6.311 -23.584 83.127 1.00 70.21 212 THR B C 1
ATOM 4671 O O . THR B 1 212 ? 6.789 -24.237 82.176 1.00 64.00 212 THR B O 1
ATOM 4675 N N . ASP B 1 213 ? 6.741 -22.391 83.564 1.00 73.41 213 ASP B N 1
ATOM 4676 C CA . ASP B 1 213 ? 7.923 -21.663 83.013 1.00 71.50 213 ASP B CA 1
ATOM 4677 C C . ASP B 1 213 ? 9.164 -21.974 83.854 1.00 62.74 213 ASP B C 1
ATOM 4678 O O . ASP B 1 213 ? 10.249 -21.511 83.475 1.00 46.71 213 ASP B O 1
ATOM 4683 N N . TRP B 1 214 ? 8.988 -22.776 84.913 1.00 72.94 214 TRP B N 1
ATOM 4684 C CA . TRP B 1 214 ? 9.992 -23.088 85.966 1.00 82.84 214 TRP B CA 1
ATOM 4685 C C . TRP B 1 214 ? 10.567 -21.773 86.496 1.00 89.92 214 TRP B C 1
ATOM 4686 O O . TRP B 1 214 ? 11.810 -21.685 86.663 1.00 85.38 214 TRP B O 1
ATOM 4697 N N . ARG B 1 215 ? 9.669 -20.801 86.722 1.00 94.44 215 ARG B N 1
ATOM 4698 C CA . ARG B 1 215 ? 9.892 -19.548 87.494 1.00 90.81 215 ARG B CA 1
ATOM 4699 C C . ARG B 1 215 ? 8.978 -19.580 88.721 1.00 88.17 215 ARG B C 1
ATOM 4700 O O . ARG B 1 215 ? 7.746 -19.587 88.531 1.00 106.18 215 ARG B O 1
ATOM 4708 N N . GLY B 1 216 ? 9.535 -19.622 89.928 1.00 76.55 216 GLY B N 1
ATOM 4709 C CA . GLY B 1 216 ? 8.724 -19.573 91.160 1.00 84.20 216 GLY B CA 1
ATOM 4710 C C . GLY B 1 216 ? 7.797 -20.775 91.312 1.00 83.29 216 GLY B C 1
ATOM 4711 O O . GLY B 1 216 ? 8.102 -21.840 90.749 1.00 82.34 216 GLY B O 1
ATOM 4712 N N . ASP B 1 217 ? 6.666 -20.581 91.999 1.00 82.30 217 ASP B N 1
ATOM 4713 C CA . ASP B 1 217 ? 5.948 -21.613 92.796 1.00 83.57 217 ASP B CA 1
ATOM 4714 C C . ASP B 1 217 ? 4.578 -21.926 92.184 1.00 78.55 217 ASP B C 1
ATOM 4715 O O . ASP B 1 217 ? 3.710 -22.478 92.913 1.00 62.10 217 ASP B O 1
ATOM 4720 N N . ARG B 1 218 ? 4.386 -21.601 90.902 1.00 82.98 218 ARG B N 1
ATOM 4721 C CA . ARG B 1 218 ? 3.076 -21.757 90.215 1.00 83.78 218 ARG B CA 1
ATOM 4722 C C . ARG B 1 218 ? 3.224 -22.610 88.952 1.00 75.43 218 ARG B C 1
ATOM 4723 O O . ARG B 1 218 ? 4.343 -22.705 88.405 1.00 65.18 218 ARG B O 1
ATOM 4731 N N . ILE B 1 219 ? 2.121 -23.244 88.549 1.00 74.42 219 ILE B N 1
ATOM 4732 C CA . ILE B 1 219 ? 1.964 -23.906 87.222 1.00 77.57 219 ILE B CA 1
ATOM 4733 C C . ILE B 1 219 ? 1.192 -22.925 86.329 1.00 78.49 219 ILE B C 1
ATOM 4734 O O . ILE B 1 219 ? -0.053 -22.803 86.505 1.00 68.00 219 ILE B O 1
ATOM 4739 N N . ARG B 1 220 ? 1.917 -22.232 85.435 1.00 77.90 220 ARG B N 1
ATOM 4740 C CA . ARG B 1 220 ? 1.367 -21.155 84.573 1.00 75.55 220 ARG B CA 1
ATOM 4741 C C . ARG B 1 220 ? 0.014 -21.582 83.991 1.00 74.60 220 ARG B C 1
ATOM 4742 O O . ARG B 1 220 ? -0.971 -20.820 84.170 1.00 72.35 220 ARG B O 1
ATOM 4750 N N . GLN B 1 221 ? -0.052 -22.754 83.346 1.00 71.59 221 GLN B N 1
ATOM 4751 C CA . GLN B 1 221 ? -1.309 -23.244 82.719 1.00 69.92 221 GLN B CA 1
ATOM 4752 C C . GLN B 1 221 ? -1.497 -24.745 82.898 1.00 60.66 221 GLN B C 1
ATOM 4753 O O . GLN B 1 221 ? -0.493 -25.483 82.939 1.00 51.92 221 GLN B O 1
ATOM 4759 N N . VAL B 1 222 ? -2.771 -25.138 82.936 1.00 55.64 222 VAL B N 1
ATOM 4760 C CA . VAL B 1 222 ? -3.231 -26.549 82.982 1.00 61.89 222 VAL B CA 1
ATOM 4761 C C . VAL B 1 222 ? -4.355 -26.700 81.958 1.00 62.70 222 VAL B C 1
ATOM 4762 O O . VAL B 1 222 ? -5.369 -25.981 82.103 1.00 63.86 222 VAL B O 1
ATOM 4766 N N . TRP B 1 223 ? -4.182 -27.604 80.988 1.00 57.56 223 TRP B N 1
ATOM 4767 C CA . TRP B 1 223 ? -5.131 -27.820 79.865 1.00 61.38 223 TRP B CA 1
ATOM 4768 C C . TRP B 1 223 ? -5.858 -29.134 80.116 1.00 58.46 223 TRP B C 1
ATOM 4769 O O . TRP B 1 223 ? -5.184 -30.172 80.158 1.00 64.70 223 TRP B O 1
ATOM 4780 N N . VAL B 1 224 ? -7.172 -29.093 80.288 1.00 53.71 224 VAL B N 1
ATOM 4781 C CA . VAL B 1 224 ? -7.944 -30.309 80.647 1.00 56.80 224 VAL B CA 1
ATOM 4782 C C . VAL B 1 224 ? -8.986 -30.573 79.567 1.00 63.76 224 VAL B C 1
ATOM 4783 O O . VAL B 1 224 ? -10.124 -29.984 79.634 1.00 59.81 224 VAL B O 1
ATOM 4787 N N . LYS B 1 225 ? -8.599 -31.480 78.661 1.00 64.55 225 LYS B N 1
ATOM 4788 C CA . LYS B 1 225 ? -9.374 -31.925 77.476 1.00 63.07 225 LYS B CA 1
ATOM 4789 C C . LYS B 1 225 ? -10.199 -33.157 77.879 1.00 59.30 225 LYS B C 1
ATOM 4790 O O . LYS B 1 225 ? -9.630 -34.086 78.472 1.00 53.80 225 LYS B O 1
ATOM 4796 N N . GLU B 1 226 ? -11.494 -33.143 77.587 1.00 57.61 226 GLU B N 1
ATOM 4797 C CA . GLU B 1 226 ? -12.450 -34.204 77.976 1.00 67.76 226 GLU B CA 1
ATOM 4798 C C . GLU B 1 226 ? -13.186 -34.708 76.728 1.00 74.61 226 GLU B C 1
ATOM 4799 O O . GLU B 1 226 ? -13.760 -33.882 75.991 1.00 75.44 226 GLU B O 1
ATOM 4805 N N . ARG B 1 227 ? -13.227 -36.023 76.527 1.00 78.06 227 ARG B N 1
ATOM 4806 C CA . ARG B 1 227 ? -14.232 -36.676 75.650 1.00 78.34 227 ARG B CA 1
ATOM 4807 C C . ARG B 1 227 ? -15.616 -36.214 76.134 1.00 78.92 227 ARG B C 1
ATOM 4808 O O . ARG B 1 227 ? -15.801 -36.145 77.354 1.00 79.82 227 ARG B O 1
ATOM 4816 N N . VAL B 1 228 ? -16.538 -35.875 75.231 1.00 82.82 228 VAL B N 1
ATOM 4817 C CA . VAL B 1 228 ? -17.872 -35.294 75.583 1.00 86.35 228 VAL B CA 1
ATOM 4818 C C . VAL B 1 228 ? -18.745 -36.385 76.231 1.00 82.05 228 VAL B C 1
ATOM 4819 O O . VAL B 1 228 ? -19.661 -36.896 75.560 1.00 75.58 228 VAL B O 1
ATOM 4823 N N . PRO B 1 240 ? -14.712 -29.618 88.884 1.00 104.03 240 PRO B N 1
ATOM 4824 C CA . PRO B 1 240 ? -13.386 -29.585 88.247 1.00 97.84 240 PRO B CA 1
ATOM 4825 C C . PRO B 1 240 ? -12.212 -29.572 89.241 1.00 89.69 240 PRO B C 1
ATOM 4826 O O . PRO B 1 240 ? -11.873 -28.518 89.770 1.00 78.42 240 PRO B O 1
ATOM 4830 N N . VAL B 1 241 ? -11.622 -30.753 89.444 1.00 80.86 241 VAL B N 1
ATOM 4831 C CA . VAL B 1 241 ? -10.390 -30.999 90.251 1.00 80.66 241 VAL B CA 1
ATOM 4832 C C . VAL B 1 241 ? -9.576 -29.703 90.391 1.00 81.88 241 VAL B C 1
ATOM 4833 O O . VAL B 1 241 ? -9.539 -29.170 91.513 1.00 87.92 241 VAL B O 1
ATOM 4837 N N . VAL B 1 242 ? -8.942 -29.222 89.311 1.00 81.64 242 VAL B N 1
ATOM 4838 C CA . VAL B 1 242 ? -7.800 -28.255 89.380 1.00 79.09 242 VAL B CA 1
ATOM 4839 C C . VAL B 1 242 ? -8.328 -26.869 89.762 1.00 79.09 242 VAL B C 1
ATOM 4840 O O . VAL B 1 242 ? -7.500 -26.068 90.245 1.00 72.32 242 VAL B O 1
ATOM 4844 N N . ALA B 1 243 ? -9.625 -26.594 89.548 1.00 81.60 243 ALA B N 1
ATOM 4845 C CA . ALA B 1 243 ? -10.311 -25.360 90.018 1.00 83.60 243 ALA B CA 1
ATOM 4846 C C . ALA B 1 243 ? -10.249 -25.310 91.550 1.00 83.23 243 ALA B C 1
ATOM 4847 O O . ALA B 1 243 ? -9.638 -24.365 92.118 1.00 76.86 243 ALA B O 1
ATOM 4849 N N . ALA B 1 244 ? -10.828 -26.341 92.177 1.00 83.67 244 ALA B N 1
ATOM 4850 C CA . ALA B 1 244 ? -10.835 -26.589 93.635 1.00 70.53 244 ALA B CA 1
ATOM 4851 C C . ALA B 1 244 ? -9.423 -26.415 94.212 1.00 66.18 244 ALA B C 1
ATOM 4852 O O . ALA B 1 244 ? -9.344 -25.891 95.317 1.00 84.16 244 ALA B O 1
ATOM 4854 N N . LEU B 1 245 ? -8.352 -26.780 93.501 1.00 61.44 245 LEU B N 1
ATOM 4855 C CA . LEU B 1 245 ? -6.957 -26.770 94.052 1.00 68.85 245 LEU B CA 1
ATOM 4856 C C . LEU B 1 245 ? -6.264 -25.406 93.838 1.00 63.90 245 LEU B C 1
ATOM 4857 O O . LEU B 1 245 ? -5.018 -25.314 94.056 1.00 55.14 245 LEU B O 1
ATOM 4862 N N . GLY B 1 246 ? -6.997 -24.373 93.422 1.00 65.01 246 GLY B N 1
ATOM 4863 C CA . GLY B 1 246 ? -6.486 -22.988 93.500 1.00 77.81 246 GLY B CA 1
ATOM 4864 C C . GLY B 1 246 ? -6.039 -22.402 92.171 1.00 83.03 246 GLY B C 1
ATOM 4865 O O . GLY B 1 246 ? -5.421 -21.321 92.202 1.00 81.23 246 GLY B O 1
ATOM 4866 N N . ALA B 1 247 ? -6.333 -23.072 91.050 1.00 89.23 247 ALA B N 1
ATOM 4867 C CA . ALA B 1 247 ? -6.165 -22.537 89.677 1.00 85.91 247 ALA B CA 1
ATOM 4868 C C . ALA B 1 247 ? -7.477 -21.870 89.241 1.00 87.57 247 ALA B C 1
ATOM 4869 O O . ALA B 1 247 ? -8.568 -22.353 89.651 1.00 80.64 247 ALA B O 1
ATOM 4871 N N . THR B 1 248 ? -7.373 -20.789 88.461 1.00 83.26 248 THR B N 1
ATOM 4872 C CA . THR B 1 248 ? -8.523 -19.966 88.005 1.00 79.19 248 THR B CA 1
ATOM 4873 C C . THR B 1 248 ? -8.761 -20.215 86.514 1.00 80.13 248 THR B C 1
ATOM 4874 O O . THR B 1 248 ? -7.809 -20.314 85.719 1.00 64.95 248 THR B O 1
ATOM 4878 N N . PRO B 1 249 ? -10.047 -20.330 86.094 1.00 81.03 249 PRO B N 1
ATOM 4879 C CA . PRO B 1 249 ? -10.384 -20.443 84.678 1.00 82.41 249 PRO B CA 1
ATOM 4880 C C . PRO B 1 249 ? -9.795 -19.235 83.942 1.00 85.59 249 PRO B C 1
ATOM 4881 O O . PRO B 1 249 ? -9.859 -18.162 84.483 1.00 87.40 249 PRO B O 1
ATOM 4885 N N . ALA B 1 250 ? -9.216 -19.442 82.759 1.00 85.65 250 ALA B N 1
ATOM 4886 C CA . ALA B 1 250 ? -8.902 -18.363 81.799 1.00 76.87 250 ALA B CA 1
ATOM 4887 C C . ALA B 1 250 ? -10.226 -17.868 81.206 1.00 77.97 250 ALA B C 1
ATOM 4888 O O . ALA B 1 250 ? -11.141 -18.702 81.039 1.00 74.16 250 ALA B O 1
ATOM 4890 N N . ASP B 1 251 ? -10.341 -16.557 80.960 1.00 85.53 251 ASP B N 1
ATOM 4891 C CA . ASP B 1 251 ? -11.605 -15.864 80.559 1.00 85.02 251 ASP B CA 1
ATOM 4892 C C . ASP B 1 251 ? -11.685 -15.752 79.023 1.00 85.06 251 ASP B C 1
ATOM 4893 O O . ASP B 1 251 ? -12.813 -15.581 78.512 1.00 86.33 251 ASP B O 1
ATOM 4898 N N . GLY B 1 252 ? -10.543 -15.854 78.318 1.00 79.21 252 GLY B N 1
ATOM 4899 C CA . GLY B 1 252 ? -10.453 -15.924 76.842 1.00 67.40 252 GLY B CA 1
ATOM 4900 C C . GLY B 1 252 ? -9.402 -16.927 76.353 1.00 62.16 252 GLY B C 1
ATOM 4901 O O . GLY B 1 252 ? -8.733 -17.609 77.125 1.00 63.40 252 GLY B O 1
ATOM 4902 N N . PRO B 1 253 ? -9.246 -17.074 75.025 1.00 59.24 253 PRO B N 1
ATOM 4903 C CA . PRO B 1 253 ? -8.215 -17.942 74.443 1.00 57.68 253 PRO B CA 1
ATOM 4904 C C . PRO B 1 253 ? -6.790 -17.728 74.969 1.00 56.32 253 PRO B C 1
ATOM 4905 O O . PRO B 1 253 ? -6.483 -16.609 75.309 1.00 58.89 253 PRO B O 1
ATOM 4909 N N . ARG B 1 254 ? -5.959 -18.779 74.999 1.00 54.28 254 ARG B N 1
ATOM 4910 C CA . ARG B 1 254 ? -4.608 -18.738 75.623 1.00 57.66 254 ARG B CA 1
ATOM 4911 C C . ARG B 1 254 ? -3.668 -19.673 74.886 1.00 54.09 254 ARG B C 1
ATOM 4912 O O . ARG B 1 254 ? -4.145 -20.684 74.370 1.00 49.30 254 ARG B O 1
ATOM 4920 N N . HIS B 1 255 ? -2.374 -19.360 74.930 1.00 57.23 255 HIS B N 1
ATOM 4921 C CA . HIS B 1 255 ? -1.269 -20.157 74.328 1.00 54.67 255 HIS B CA 1
ATOM 4922 C C . HIS B 1 255 ? -0.317 -20.624 75.426 1.00 54.36 255 HIS B C 1
ATOM 4923 O O . HIS B 1 255 ? 0.048 -19.854 76.299 1.00 47.97 255 HIS B O 1
ATOM 4930 N N . PRO B 1 256 ? 0.123 -21.902 75.419 1.00 63.46 256 PRO B N 1
ATOM 4931 C CA . PRO B 1 256 ? 1.119 -22.396 76.380 1.00 63.27 256 PRO B CA 1
ATOM 4932 C C . PRO B 1 256 ? 2.355 -21.526 76.671 1.00 56.22 256 PRO B C 1
ATOM 4933 O O . PRO B 1 256 ? 2.773 -21.519 77.804 1.00 54.99 256 PRO B O 1
ATOM 4937 N N . VAL B 1 257 ? 2.915 -20.838 75.679 1.00 53.23 257 VAL B N 1
ATOM 4938 C CA . VAL B 1 257 ? 4.152 -20.026 75.869 1.00 60.62 257 VAL B CA 1
ATOM 4939 C C . VAL B 1 257 ? 3.742 -18.573 76.085 1.00 69.57 257 VAL B C 1
ATOM 4940 O O . VAL B 1 257 ? 2.735 -18.127 75.528 1.00 67.47 257 VAL B O 1
ATOM 4944 N N . PRO B 1 258 ? 4.453 -17.838 76.979 1.00 80.85 258 PRO B N 1
ATOM 4945 C CA . PRO B 1 258 ? 4.249 -16.398 77.159 1.00 77.47 258 PRO B CA 1
ATOM 4946 C C . PRO B 1 258 ? 4.733 -15.588 75.944 1.00 72.55 258 PRO B C 1
ATOM 4947 O O . PRO B 1 258 ? 5.882 -15.764 75.539 1.00 66.73 258 PRO B O 1
ATOM 4951 N N . GLY B 1 259 ? 3.847 -14.741 75.398 1.00 67.89 259 GLY B N 1
ATOM 4952 C CA . GLY B 1 259 ? 4.113 -13.877 74.228 1.00 66.78 259 GLY B CA 1
ATOM 4953 C C . GLY B 1 259 ? 3.405 -14.374 72.977 1.00 64.22 259 GLY B C 1
ATOM 4954 O O . GLY B 1 259 ? 2.829 -13.540 72.246 1.00 60.68 259 GLY B O 1
ATOM 4955 N N . MET B 1 260 ? 3.423 -15.692 72.748 1.00 63.17 260 MET B N 1
ATOM 4956 C CA . MET B 1 260 ? 2.884 -16.334 71.522 1.00 58.50 260 MET B CA 1
ATOM 4957 C C . MET B 1 260 ? 1.365 -16.159 71.477 1.00 56.64 260 MET B C 1
ATOM 4958 O O . MET B 1 260 ? 0.678 -16.056 72.492 1.00 44.50 260 MET B O 1
ATOM 4963 N N . PRO B 1 261 ? 0.791 -16.052 70.269 1.00 59.53 261 PRO B N 1
ATOM 4964 C CA . PRO B 1 261 ? -0.637 -15.758 70.138 1.00 60.75 261 PRO B CA 1
ATOM 4965 C C . PRO B 1 261 ? -1.567 -16.960 70.325 1.00 56.28 261 PRO B C 1
ATOM 4966 O O . PRO B 1 261 ? -1.420 -17.939 69.644 1.00 58.67 261 PRO B O 1
ATOM 4970 N N . ALA B 1 262 ? -2.554 -16.807 71.196 1.00 57.24 262 ALA B N 1
ATOM 4971 C CA . ALA B 1 262 ? -3.689 -17.743 71.374 1.00 56.90 262 ALA B CA 1
ATOM 4972 C C . ALA B 1 262 ? -4.279 -18.197 70.035 1.00 58.92 262 ALA B C 1
ATOM 4973 O O . ALA B 1 262 ? -4.833 -19.318 70.023 1.00 66.31 262 ALA B O 1
ATOM 4975 N N . ALA B 1 263 ? -4.249 -17.364 68.986 1.00 57.27 263 ALA B N 1
ATOM 4976 C CA . ALA B 1 263 ? -4.868 -17.675 67.671 1.00 56.41 263 ALA B CA 1
ATOM 4977 C C . ALA B 1 263 ? -4.328 -19.000 67.127 1.00 52.20 263 ALA B C 1
ATOM 4978 O O . ALA B 1 263 ? -5.171 -19.841 66.733 1.00 50.64 263 ALA B O 1
ATOM 4980 N N . ASN B 1 264 ? -3.001 -19.205 67.131 1.00 45.67 264 ASN B N 1
ATOM 4981 C CA . ASN B 1 264 ? -2.393 -20.498 66.696 1.00 50.31 264 ASN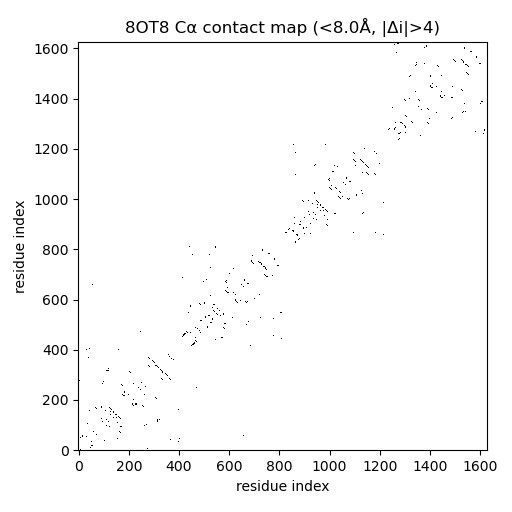 B CA 1
ATOM 4982 C C . ASN B 1 264 ? -3.148 -21.725 67.241 1.00 51.24 264 ASN B C 1
ATOM 4983 O O . ASN B 1 264 ? -3.152 -22.735 66.533 1.00 63.94 264 ASN B O 1
ATOM 4988 N N . CYS B 1 265 ? -3.726 -21.649 68.445 1.00 47.78 265 CYS B N 1
ATOM 4989 C CA . CYS B 1 265 ? -4.069 -22.804 69.321 1.00 52.09 265 CYS B CA 1
ATOM 4990 C C . CYS B 1 265 ? -5.501 -23.311 69.080 1.00 48.93 265 CYS B C 1
ATOM 4991 O O . CYS B 1 265 ? -6.345 -22.541 68.592 1.00 45.71 265 CYS B O 1
ATOM 4994 N N . THR B 1 266 ? -5.749 -24.576 69.426 1.00 47.70 266 THR B N 1
ATOM 4995 C CA . THR B 1 266 ? -7.058 -25.261 69.264 1.00 52.63 266 THR B CA 1
ATOM 4996 C C . THR B 1 266 ? -8.093 -24.552 70.142 1.00 50.49 266 THR B C 1
ATOM 4997 O O . THR B 1 266 ? -7.701 -24.026 71.194 1.00 49.34 266 THR B O 1
ATOM 5001 N N . GLU B 1 267 ? -9.355 -24.522 69.714 1.00 51.49 267 GLU B N 1
ATOM 5002 C CA . GLU B 1 267 ? -10.416 -23.690 70.351 1.00 57.61 267 GLU B CA 1
ATOM 5003 C C . GLU B 1 267 ? -10.628 -24.198 71.787 1.00 64.39 267 GLU B C 1
ATOM 5004 O O . GLU B 1 267 ? -10.684 -25.430 71.997 1.00 70.97 267 GLU B O 1
ATOM 5010 N N . GLN B 1 268 ? -10.715 -23.275 72.751 1.00 70.71 268 GLN B N 1
ATOM 5011 C CA . GLN B 1 268 ? -10.750 -23.573 74.214 1.00 66.55 268 GLN B CA 1
ATOM 5012 C C . GLN B 1 268 ? -12.136 -23.205 74.763 1.00 60.96 268 GLN B C 1
ATOM 5013 O O . GLN B 1 268 ? -13.114 -23.292 73.973 1.00 59.38 268 GLN B O 1
ATOM 5019 N N . LEU B 1 269 ? -12.214 -22.849 76.056 1.00 54.11 269 LEU B N 1
ATOM 5020 C CA . LEU B 1 269 ? -13.429 -22.324 76.736 1.00 56.59 269 LEU B CA 1
ATOM 5021 C C . LEU B 1 269 ? -14.544 -23.382 76.680 1.00 60.01 269 LEU B C 1
ATOM 5022 O O . LEU B 1 269 ? -15.757 -23.015 76.603 1.00 58.68 269 LEU B O 1
ATOM 5027 N N . GLY B 1 270 ? -14.137 -24.656 76.733 1.00 56.37 270 GLY B N 1
ATOM 5028 C CA . GLY B 1 270 ? -15.025 -25.820 76.874 1.00 57.99 270 GLY B CA 1
ATOM 5029 C C . GLY B 1 270 ? -15.967 -25.970 75.700 1.00 60.10 270 GLY B C 1
ATOM 5030 O O . GLY B 1 270 ? -16.963 -26.714 75.828 1.00 66.81 270 GLY B O 1
ATOM 5031 N N . VAL B 1 271 ? -15.676 -25.314 74.582 1.00 62.97 271 VAL B N 1
ATOM 5032 C CA . VAL B 1 271 ? -16.570 -25.368 73.395 1.00 69.58 271 VAL B CA 1
ATOM 5033 C C . VAL B 1 271 ? -16.293 -26.717 72.744 1.00 67.96 271 VAL B C 1
ATOM 5034 O O . VAL B 1 271 ? -15.148 -27.003 72.390 1.00 69.69 271 VAL B O 1
ATOM 5038 N N . PRO B 1 272 ? -17.297 -27.616 72.643 1.00 69.27 272 PRO B N 1
ATOM 5039 C CA . PRO B 1 272 ? -17.059 -28.932 72.064 1.00 69.51 272 PRO B CA 1
ATOM 5040 C C . PRO B 1 272 ? -16.660 -28.752 70.590 1.00 66.02 272 PRO B C 1
ATOM 5041 O O . PRO B 1 272 ? -17.212 -27.875 69.922 1.00 61.90 272 PRO B O 1
ATOM 5045 N N . GLY B 1 273 ? -15.693 -29.553 70.134 1.00 61.01 273 GLY B N 1
ATOM 5046 C CA . GLY B 1 273 ? -15.345 -29.675 68.707 1.00 63.55 273 GLY B CA 1
ATOM 5047 C C . GLY B 1 273 ? -14.867 -31.074 68.331 1.00 56.43 273 GLY B C 1
ATOM 5048 O O . GLY B 1 273 ? -14.708 -31.947 69.172 1.00 55.03 273 GLY B O 1
ATOM 5049 N N . PRO B 1 274 ? -14.662 -31.348 67.032 1.00 52.19 274 PRO B N 1
ATOM 5050 C CA . PRO B 1 274 ? -14.034 -32.603 66.628 1.00 55.40 274 PRO B CA 1
ATOM 5051 C C . PRO B 1 274 ? -12.646 -32.852 67.252 1.00 52.23 274 PRO B C 1
ATOM 5052 O O . PRO B 1 274 ? -11.848 -31.962 67.399 1.00 51.29 274 PRO B O 1
ATOM 5056 N N . TRP B 1 275 ? -12.422 -34.109 67.605 1.00 52.25 275 TRP B N 1
ATOM 5057 C CA . TRP B 1 275 ? -11.213 -34.668 68.259 1.00 55.12 275 TRP B CA 1
ATOM 5058 C C . TRP B 1 275 ? -9.904 -34.124 67.660 1.00 52.93 275 TRP B C 1
ATOM 5059 O O . TRP B 1 275 ? -8.976 -33.815 68.429 1.00 49.16 275 TRP B O 1
ATOM 5070 N N . HIS B 1 276 ? -9.789 -34.074 66.337 1.00 53.88 276 HIS B N 1
ATOM 5071 C CA . HIS B 1 276 ? -8.531 -33.677 65.640 1.00 62.28 276 HIS B CA 1
ATOM 5072 C C . HIS B 1 276 ? -8.345 -32.150 65.696 1.00 67.43 276 HIS B C 1
ATOM 5073 O O . HIS B 1 276 ? -7.238 -31.664 65.352 1.00 65.53 276 HIS B O 1
ATOM 5080 N N . GLU B 1 277 ? -9.388 -31.430 66.126 1.00 68.70 277 GLU B N 1
ATOM 5081 C CA . GLU B 1 277 ? -9.395 -29.960 66.308 1.00 67.55 277 GLU B CA 1
ATOM 5082 C C . GLU B 1 277 ? -9.404 -29.626 67.803 1.00 67.36 277 GLU B C 1
ATOM 5083 O O . GLU B 1 277 ? -9.938 -28.554 68.135 1.00 67.87 277 GLU B O 1
ATOM 5089 N N . ARG B 1 278 ? -8.874 -30.500 68.674 1.00 63.49 278 ARG B N 1
ATOM 5090 C CA . ARG B 1 278 ? -8.942 -30.322 70.157 1.00 58.73 278 ARG B CA 1
ATOM 5091 C C . ARG B 1 278 ? -7.732 -30.964 70.842 1.00 55.98 278 ARG B C 1
ATOM 5092 O O . ARG B 1 278 ? -7.089 -30.286 71.635 1.00 60.91 278 ARG B O 1
ATOM 5100 N N . LEU B 1 279 ? -7.448 -32.233 70.558 1.00 54.64 279 LEU B N 1
ATOM 5101 C CA . LEU B 1 279 ? -6.380 -33.023 71.229 1.00 52.55 279 LEU B CA 1
ATOM 5102 C C . LEU B 1 279 ? -4.986 -32.448 70.948 1.00 52.16 279 LEU B C 1
ATOM 5103 O O . LEU B 1 279 ? -4.092 -32.559 71.781 1.00 48.55 279 LEU B O 1
ATOM 5108 N N . PRO B 1 280 ? -4.709 -31.825 69.780 1.00 53.30 280 PRO B N 1
ATOM 5109 C CA . PRO B 1 280 ? -3.504 -31.007 69.635 1.00 47.76 280 PRO B CA 1
ATOM 5110 C C . PRO B 1 280 ? -3.753 -29.600 70.196 1.00 47.08 280 PRO B C 1
ATOM 5111 O O . PRO B 1 280 ? -4.902 -29.181 70.300 1.00 43.73 280 PRO B O 1
ATOM 5115 N N . HIS B 1 281 ? -2.672 -28.893 70.510 1.00 47.51 281 HIS B N 1
ATOM 5116 C CA . HIS B 1 281 ? -2.705 -27.510 71.053 1.00 52.83 281 HIS B CA 1
ATOM 5117 C C . HIS B 1 281 ? -2.959 -26.520 69.899 1.00 54.15 281 HIS B C 1
ATOM 5118 O O . HIS B 1 281 ? -3.565 -25.477 70.142 1.00 51.10 281 HIS B O 1
ATOM 5125 N N . PHE B 1 282 ? -2.578 -26.885 68.674 1.00 59.04 282 PHE B N 1
ATOM 5126 C CA . PHE B 1 282 ? -2.479 -25.993 67.492 1.00 59.83 282 PHE B CA 1
ATOM 5127 C C . PHE B 1 282 ? -3.508 -26.412 66.438 1.00 60.82 282 PHE B C 1
ATOM 5128 O O . PHE B 1 282 ? -3.552 -27.595 66.079 1.00 73.08 282 PHE B O 1
ATOM 5136 N N . ARG B 1 283 ? -4.313 -25.456 65.962 1.00 62.56 283 ARG B N 1
ATOM 5137 C CA . ARG B 1 283 ? -5.437 -25.689 65.019 1.00 64.04 283 ARG B CA 1
ATOM 5138 C C . ARG B 1 283 ? -4.867 -26.062 63.644 1.00 68.45 283 ARG B C 1
ATOM 5139 O O . ARG B 1 283 ? -3.668 -25.719 63.351 1.00 63.10 283 ARG B O 1
ATOM 5147 N N . LEU B 1 284 ? -5.699 -26.748 62.847 1.00 70.48 284 LEU B N 1
ATOM 5148 C CA . LEU B 1 284 ? -5.330 -27.326 61.527 1.00 67.86 284 LEU B CA 1
ATOM 5149 C C . LEU B 1 284 ? -4.674 -26.223 60.690 1.00 65.55 284 LEU B C 1
ATOM 5150 O O . LEU B 1 284 ? -3.657 -26.513 60.048 1.00 61.07 284 LEU B O 1
ATOM 5155 N N . GLY B 1 285 ? -5.220 -25.000 60.743 1.00 59.67 285 GLY B N 1
ATOM 5156 C CA . GLY B 1 285 ? -4.785 -23.876 59.892 1.00 58.03 285 GLY B CA 1
ATOM 5157 C C . GLY B 1 285 ? -3.380 -23.394 60.220 1.00 55.44 285 GLY B C 1
ATOM 5158 O O . GLY B 1 285 ? -2.677 -22.939 59.312 1.00 52.64 285 GLY B O 1
ATOM 5159 N N . PHE B 1 286 ? -2.962 -23.460 61.477 1.00 55.56 286 PHE B N 1
ATOM 5160 C CA . PHE B 1 286 ? -1.600 -23.019 61.857 1.00 60.44 286 PHE B CA 1
ATOM 5161 C C . PHE B 1 286 ? -0.641 -23.992 61.153 1.00 65.63 286 PHE B C 1
ATOM 5162 O O . PHE B 1 286 ? -0.806 -25.217 61.320 1.00 70.53 286 PHE B O 1
ATOM 5170 N N . THR B 1 287 ? 0.272 -23.456 60.338 1.00 62.98 287 THR B N 1
ATOM 5171 C CA . THR B 1 287 ? 1.175 -24.211 59.426 1.00 64.22 287 THR B CA 1
ATOM 5172 C C . THR B 1 287 ? 2.555 -23.559 59.429 1.00 56.90 287 THR B C 1
ATOM 5173 O O . THR B 1 287 ? 3.023 -23.037 58.424 1.00 52.61 287 THR B O 1
ATOM 5177 N N . PRO B 1 288 ? 3.272 -23.562 60.560 1.00 58.65 288 PRO B N 1
ATOM 5178 C CA . PRO B 1 288 ? 4.610 -22.967 60.594 1.00 63.82 288 PRO B CA 1
ATOM 5179 C C . PRO B 1 288 ? 5.534 -23.718 59.632 1.00 61.23 288 PRO B C 1
ATOM 5180 O O . PRO B 1 288 ? 5.644 -24.908 59.777 1.00 63.32 288 PRO B O 1
ATOM 5184 N N . SER B 1 289 ? 6.135 -23.011 58.679 1.00 66.41 289 SER B N 1
ATOM 5185 C CA . SER B 1 289 ? 7.086 -23.559 57.670 1.00 73.98 289 SER B CA 1
ATOM 5186 C C . SER B 1 289 ? 8.464 -23.779 58.315 1.00 64.65 289 SER B C 1
ATOM 5187 O O . SER B 1 289 ? 9.270 -24.579 57.798 1.00 53.33 289 SER B O 1
ATOM 5190 N N . SER B 1 290 ? 8.710 -23.075 59.415 1.00 62.96 290 SER B N 1
ATOM 5191 C CA . SER B 1 290 ? 9.962 -23.102 60.204 1.00 66.83 290 SER B CA 1
ATOM 5192 C C . SER B 1 290 ? 9.617 -22.849 61.680 1.00 66.14 290 SER B C 1
ATOM 5193 O O . SER B 1 290 ? 8.470 -22.397 61.980 1.00 61.42 290 SER B O 1
ATOM 5196 N N . GLY B 1 291 ? 10.563 -23.154 62.566 1.00 64.03 291 GLY B N 1
ATOM 5197 C CA . GLY B 1 291 ? 10.429 -22.933 64.016 1.00 68.52 291 GLY B CA 1
ATOM 5198 C C . GLY B 1 291 ? 11.628 -22.199 64.591 1.00 72.65 291 GLY B C 1
ATOM 5199 O O . GLY B 1 291 ? 12.733 -22.253 63.964 1.00 68.44 291 GLY B O 1
ATOM 5200 N N . ASP B 1 292 ? 11.423 -21.557 65.749 1.00 73.71 292 ASP B N 1
ATOM 5201 C CA . ASP B 1 292 ? 12.450 -20.748 66.454 1.00 75.08 292 ASP B CA 1
ATOM 5202 C C . ASP B 1 292 ? 12.660 -21.320 67.859 1.00 70.55 292 ASP B C 1
ATOM 5203 O O . ASP B 1 292 ? 12.641 -20.527 68.824 1.00 72.19 292 ASP B O 1
ATOM 5208 N N . GLU B 1 293 ? 12.846 -22.642 67.965 1.00 62.35 293 GLU B N 1
ATOM 5209 C CA . GLU B 1 293 ? 12.882 -23.384 69.257 1.00 53.07 293 GLU B CA 1
ATOM 5210 C C . GLU B 1 293 ? 13.809 -24.603 69.146 1.00 50.04 293 GLU B C 1
ATOM 5211 O O . GLU B 1 293 ? 14.080 -25.031 68.042 1.00 57.21 293 GLU B O 1
ATOM 5217 N N . LEU B 1 294 ? 14.330 -25.102 70.263 1.00 50.02 294 LEU B N 1
ATOM 5218 C CA . LEU B 1 294 ? 14.829 -26.497 70.378 1.00 50.80 294 LEU B CA 1
ATOM 5219 C C . LEU B 1 294 ? 13.826 -27.297 71.207 1.00 56.26 294 LEU B C 1
ATOM 5220 O O . LEU B 1 294 ? 12.768 -26.703 71.591 1.00 56.05 294 LEU B O 1
ATOM 5225 N N . GLN B 1 295 ? 14.108 -28.591 71.420 1.00 56.34 295 GLN B N 1
ATOM 5226 C CA . GLN B 1 295 ? 13.266 -29.478 72.270 1.00 55.81 295 GLN B CA 1
ATOM 5227 C C . GLN B 1 295 ? 14.100 -30.618 72.863 1.00 55.90 295 GLN B C 1
ATOM 5228 O O . GLN B 1 295 ? 15.077 -31.062 72.202 1.00 50.13 295 GLN B O 1
ATOM 5234 N N . ALA B 1 296 ? 13.725 -31.018 74.087 1.00 57.29 296 ALA B N 1
ATOM 5235 C CA . ALA B 1 296 ? 14.093 -32.273 74.792 1.00 58.32 296 ALA B CA 1
ATOM 5236 C C . ALA B 1 296 ? 12.906 -32.670 75.672 1.00 57.22 296 ALA B C 1
ATOM 5237 O O . ALA B 1 296 ? 12.241 -31.765 76.243 1.00 57.64 296 ALA B O 1
ATOM 5239 N N . GLU B 1 297 ? 12.629 -33.964 75.774 1.00 50.87 297 GLU B N 1
ATOM 5240 C CA . GLU B 1 297 ? 11.570 -34.468 76.680 1.00 47.31 297 GLU B CA 1
ATOM 5241 C C . GLU B 1 297 ? 12.110 -35.743 77.304 1.00 51.12 297 GLU B C 1
ATOM 5242 O O . GLU B 1 297 ? 12.616 -36.599 76.548 1.00 45.85 297 GLU B O 1
ATOM 5248 N N . TYR B 1 298 ? 12.069 -35.809 78.636 1.00 55.33 298 TYR B N 1
ATOM 5249 C CA . TYR B 1 298 ? 12.406 -37.022 79.416 1.00 52.79 298 TYR B CA 1
ATOM 5250 C C . TYR B 1 298 ? 11.111 -37.698 79.892 1.00 56.57 298 TYR B C 1
ATOM 5251 O O . TYR B 1 298 ? 10.098 -37.008 80.292 1.00 46.61 298 TYR B O 1
ATOM 5260 N N . LEU B 1 299 ? 11.136 -39.032 79.783 1.00 58.88 299 LEU B N 1
ATOM 5261 C CA . LEU B 1 299 ? 9.986 -39.929 80.049 1.00 67.99 299 LEU B CA 1
ATOM 5262 C C . LEU B 1 299 ? 10.390 -40.927 81.142 1.00 76.72 299 LEU B C 1
ATOM 5263 O O . LEU B 1 299 ? 11.410 -41.658 80.964 1.00 78.09 299 LEU B O 1
ATOM 5268 N N . LEU B 1 300 ? 9.643 -40.871 82.251 1.00 76.24 300 LEU B N 1
ATOM 5269 C CA . LEU B 1 300 ? 9.986 -41.414 83.589 1.00 69.80 300 LEU B CA 1
ATOM 5270 C C . LEU B 1 300 ? 8.829 -42.296 84.026 1.00 66.42 300 LEU B C 1
ATOM 5271 O O . LEU B 1 300 ? 7.695 -42.008 83.650 1.00 66.41 300 LEU B O 1
ATOM 5276 N N . PRO B 1 301 ? 9.065 -43.332 84.863 1.00 65.23 301 PRO B N 1
ATOM 5277 C CA . PRO B 1 301 ? 7.976 -44.142 85.423 1.00 62.16 301 PRO B CA 1
ATOM 5278 C C . PRO B 1 301 ? 7.032 -43.246 86.235 1.00 56.07 301 PRO B C 1
ATOM 5279 O O . PRO B 1 301 ? 7.539 -42.417 86.928 1.00 58.89 301 PRO B O 1
ATOM 5283 N N . ARG B 1 302 ? 5.714 -43.408 86.141 1.00 53.46 302 ARG B N 1
ATOM 5284 C CA . ARG B 1 302 ? 4.763 -42.375 86.644 1.00 57.49 302 ARG B CA 1
ATOM 5285 C C . ARG B 1 302 ? 4.976 -42.107 88.145 1.00 69.48 302 ARG B C 1
ATOM 5286 O O . ARG B 1 302 ? 4.695 -40.969 88.588 1.00 77.76 302 ARG B O 1
ATOM 5294 N N . ARG B 1 303 ? 5.426 -43.109 88.910 1.00 79.32 303 ARG B N 1
ATOM 5295 C CA . ARG B 1 303 ? 5.589 -43.038 90.393 1.00 75.76 303 ARG B CA 1
ATOM 5296 C C . ARG B 1 303 ? 6.609 -41.940 90.754 1.00 70.14 303 ARG B C 1
ATOM 5297 O O . ARG B 1 303 ? 6.429 -41.308 91.818 1.00 73.05 303 ARG B O 1
ATOM 5305 N N . HIS B 1 304 ? 7.608 -41.679 89.900 1.00 60.34 304 HIS B N 1
ATOM 5306 C CA . HIS B 1 304 ? 8.642 -40.636 90.142 1.00 60.76 304 HIS B CA 1
ATOM 5307 C C . HIS B 1 304 ? 8.186 -39.239 89.696 1.00 53.66 304 HIS B C 1
ATOM 5308 O O . HIS B 1 304 ? 9.058 -38.345 89.659 1.00 55.02 304 HIS B O 1
ATOM 5315 N N . ALA B 1 305 ? 6.898 -39.022 89.414 1.00 49.51 305 ALA B N 1
ATOM 5316 C CA . ALA B 1 305 ? 6.353 -37.690 89.036 1.00 55.07 305 ALA B CA 1
ATOM 5317 C C . ALA B 1 305 ? 6.840 -36.621 90.028 1.00 52.83 305 ALA B C 1
ATOM 5318 O O . ALA B 1 305 ? 7.739 -35.806 89.679 1.00 43.01 305 ALA B O 1
ATOM 5320 N N . VAL B 1 306 ? 6.278 -36.653 91.239 1.00 60.79 306 VAL B N 1
ATOM 5321 C CA . VAL B 1 306 ? 6.533 -35.661 92.328 1.00 57.82 306 VAL B CA 1
ATOM 5322 C C . VAL B 1 306 ? 8.040 -35.629 92.630 1.00 52.81 306 VAL B C 1
ATOM 5323 O O . VAL B 1 306 ? 8.645 -34.576 92.454 1.00 55.15 306 VAL B O 1
ATOM 5327 N N . ALA B 1 307 ? 8.645 -36.756 92.992 1.00 52.80 307 ALA B N 1
ATOM 5328 C CA . ALA B 1 307 ? 10.112 -36.887 93.189 1.00 57.37 307 ALA B CA 1
ATOM 5329 C C . ALA B 1 307 ? 10.877 -36.102 92.115 1.00 58.14 307 ALA B C 1
ATOM 5330 O O . ALA B 1 307 ? 11.771 -35.324 92.491 1.00 54.05 307 ALA B O 1
ATOM 5332 N N . ALA B 1 308 ? 10.550 -36.317 90.831 1.00 63.97 308 ALA B N 1
ATOM 5333 C CA . ALA B 1 308 ? 11.219 -35.675 89.674 1.00 59.30 308 ALA B CA 1
ATOM 5334 C C . ALA B 1 308 ? 10.808 -34.204 89.622 1.00 58.83 308 ALA B C 1
ATOM 5335 O O . ALA B 1 308 ? 11.702 -33.347 89.531 1.00 59.85 308 ALA B O 1
ATOM 5337 N N . PHE B 1 309 ? 9.513 -33.907 89.725 1.00 59.14 309 PHE B N 1
ATOM 5338 C CA . PHE B 1 309 ? 9.032 -32.500 89.778 1.00 67.03 309 PHE B CA 1
ATOM 5339 C C . PHE B 1 309 ? 9.950 -31.677 90.706 1.00 73.18 309 PHE B C 1
ATOM 5340 O O . PHE B 1 309 ? 10.468 -30.636 90.274 1.00 69.71 309 PHE B O 1
ATOM 5348 N N . HIS B 1 310 ? 10.178 -32.143 91.940 1.00 76.29 310 HIS B N 1
ATOM 5349 C CA . HIS B 1 310 ? 11.069 -31.476 92.926 1.00 73.54 310 HIS B CA 1
ATOM 5350 C C . HIS B 1 310 ? 12.502 -31.460 92.365 1.00 70.41 310 HIS B C 1
ATOM 5351 O O . HIS B 1 310 ? 13.046 -30.368 92.230 1.00 78.40 310 HIS B O 1
ATOM 5358 N N . ALA B 1 311 ? 13.072 -32.601 91.974 1.00 72.06 311 ALA B N 1
ATOM 5359 C CA . ALA B 1 311 ? 14.487 -32.717 91.526 1.00 81.02 311 ALA B CA 1
ATOM 5360 C C . ALA B 1 311 ? 14.838 -31.632 90.491 1.00 86.73 311 ALA B C 1
ATOM 5361 O O . ALA B 1 311 ? 16.022 -31.189 90.449 1.00 80.68 311 ALA B O 1
ATOM 5363 N N . LEU B 1 312 ? 13.858 -31.257 89.656 1.00 83.85 312 LEU B N 1
ATOM 5364 C CA . LEU B 1 312 ? 13.977 -30.201 88.616 1.00 74.95 312 LEU B CA 1
ATOM 5365 C C . LEU B 1 312 ? 13.892 -28.847 89.316 1.00 74.03 312 LEU B C 1
ATOM 5366 O O . LEU B 1 312 ? 14.851 -28.064 89.183 1.00 73.76 312 LEU B O 1
ATOM 5371 N N . ALA B 1 313 ? 12.795 -28.607 90.050 1.00 69.36 313 ALA B N 1
ATOM 5372 C CA . ALA B 1 313 ? 12.579 -27.390 90.873 1.00 68.40 313 ALA B CA 1
ATOM 5373 C C . ALA B 1 313 ? 13.909 -26.980 91.524 1.00 65.81 313 ALA B C 1
ATOM 5374 O O . ALA B 1 313 ? 14.151 -25.780 91.681 1.00 74.09 313 ALA B O 1
ATOM 5376 N N . GLY B 1 314 ? 14.759 -27.953 91.848 1.00 64.46 314 GLY B N 1
ATOM 5377 C CA . GLY B 1 314 ? 16.099 -27.729 92.413 1.00 66.66 314 GLY B CA 1
ATOM 5378 C C . GLY B 1 314 ? 17.069 -27.099 91.427 1.00 65.75 314 GLY B C 1
ATOM 5379 O O . GLY B 1 314 ? 18.107 -26.605 91.884 1.00 67.93 314 GLY B O 1
ATOM 5380 N N . ILE B 1 315 ? 16.789 -27.144 90.124 1.00 69.45 315 ILE B N 1
ATOM 5381 C CA . ILE B 1 315 ? 17.651 -26.510 89.079 1.00 72.88 315 ILE B CA 1
ATOM 5382 C C . ILE B 1 315 ? 16.798 -25.629 88.144 1.00 71.09 315 ILE B C 1
ATOM 5383 O O . ILE B 1 315 ? 17.304 -25.267 87.066 1.00 67.64 315 ILE B O 1
ATOM 5388 N N . ALA B 1 316 ? 15.606 -25.209 88.594 1.00 69.57 316 ALA B N 1
ATOM 5389 C CA . ALA B 1 316 ? 14.674 -24.282 87.900 1.00 71.19 316 ALA B CA 1
ATOM 5390 C C . ALA B 1 316 ? 15.360 -22.951 87.551 1.00 77.18 316 ALA B C 1
ATOM 5391 O O . ALA B 1 316 ? 14.857 -22.244 86.654 1.00 72.22 316 ALA B O 1
ATOM 5393 N N . ASP B 1 317 ? 16.438 -22.608 88.262 1.00 90.78 317 ASP B N 1
ATOM 5394 C CA . ASP B 1 317 ? 17.226 -21.362 88.065 1.00 96.48 317 ASP B CA 1
ATOM 5395 C C . ASP B 1 317 ? 18.066 -21.479 86.775 1.00 87.42 317 ASP B C 1
ATOM 5396 O O . ASP B 1 317 ? 18.390 -20.429 86.194 1.00 89.04 317 ASP B O 1
ATOM 5401 N N . ARG B 1 318 ? 18.402 -22.691 86.319 1.00 77.65 318 ARG B N 1
ATOM 5402 C CA . ARG B 1 318 ? 19.208 -22.911 85.081 1.00 82.51 318 ARG B CA 1
ATOM 5403 C C . ARG B 1 318 ? 18.305 -23.223 83.869 1.00 83.85 318 ARG B C 1
ATOM 5404 O O . ARG B 1 318 ? 18.739 -22.964 82.720 1.00 77.86 318 ARG B O 1
ATOM 5412 N N . ILE B 1 319 ? 17.113 -23.786 84.114 1.00 76.98 319 ILE B N 1
ATOM 5413 C CA . ILE B 1 319 ? 16.023 -24.038 83.121 1.00 68.80 319 ILE B CA 1
ATOM 5414 C C . ILE B 1 319 ? 15.436 -22.688 82.671 1.00 66.75 319 ILE B C 1
ATOM 5415 O O . ILE B 1 319 ? 15.874 -22.197 81.633 1.00 83.52 319 ILE B O 1
ATOM 5420 N N . ALA B 1 320 ? 14.550 -22.064 83.450 1.00 65.36 320 ALA B N 1
ATOM 5421 C CA . ALA B 1 320 ? 13.742 -20.876 83.065 1.00 65.02 320 ALA B CA 1
ATOM 5422 C C . ALA B 1 320 ? 14.505 -19.893 82.179 1.00 62.04 320 ALA B C 1
ATOM 5423 O O . ALA B 1 320 ? 13.893 -19.396 81.238 1.00 62.52 320 ALA B O 1
ATOM 5425 N N . PRO B 1 321 ? 15.802 -19.548 82.436 1.00 64.68 321 PRO B N 1
ATOM 5426 C CA . PRO B 1 321 ? 16.558 -18.633 81.569 1.00 62.22 321 PRO B CA 1
ATOM 5427 C C . PRO B 1 321 ? 16.435 -18.906 80.065 1.00 61.43 321 PRO B C 1
ATOM 5428 O O . PRO B 1 321 ? 16.052 -18.008 79.360 1.00 69.49 321 PRO B O 1
ATOM 5432 N N . VAL B 1 322 ? 16.715 -20.134 79.627 1.00 59.68 322 VAL B N 1
ATOM 5433 C CA . VAL B 1 322 ? 16.701 -20.526 78.185 1.00 58.99 322 VAL B CA 1
ATOM 5434 C C . VAL B 1 322 ? 15.417 -21.307 77.843 1.00 56.98 322 VAL B C 1
ATOM 5435 O O . VAL B 1 322 ? 15.471 -22.082 76.896 1.00 66.48 322 VAL B O 1
ATOM 5439 N N . LEU B 1 323 ? 14.281 -21.082 78.510 1.00 59.70 323 LEU B N 1
ATOM 5440 C CA . LEU B 1 323 ? 13.053 -21.905 78.293 1.00 64.96 323 LEU B CA 1
ATOM 5441 C C . LEU B 1 323 ? 11.889 -21.048 77.805 1.00 62.02 323 LEU B C 1
ATOM 5442 O O . LEU B 1 323 ? 11.696 -19.952 78.329 1.00 63.76 323 LEU B O 1
ATOM 5447 N N . HIS B 1 324 ? 11.091 -21.588 76.893 1.00 61.64 324 HIS B N 1
ATOM 5448 C CA . HIS B 1 324 ? 9.816 -20.973 76.456 1.00 61.76 324 HIS B CA 1
ATOM 5449 C C . HIS B 1 324 ? 8.755 -21.457 77.425 1.00 54.12 324 HIS B C 1
ATOM 5450 O O . HIS B 1 324 ? 8.177 -20.631 78.115 1.00 58.95 324 HIS B O 1
ATOM 5457 N N . ILE B 1 325 ? 8.536 -22.764 77.445 1.00 56.31 325 ILE B N 1
ATOM 5458 C CA . ILE B 1 325 ? 7.564 -23.444 78.351 1.00 60.20 325 ILE B CA 1
ATOM 5459 C C . ILE B 1 325 ? 8.026 -24.895 78.502 1.00 67.39 325 ILE B C 1
ATOM 5460 O O . ILE B 1 325 ? 8.644 -25.422 77.546 1.00 74.01 325 ILE B O 1
ATOM 5465 N N . SER B 1 326 ? 7.757 -25.490 79.668 1.00 68.96 326 SER B N 1
ATOM 5466 C CA . SER B 1 326 ? 7.877 -26.944 79.937 1.00 61.10 326 SER B CA 1
ATOM 5467 C C . SER B 1 326 ? 6.476 -27.548 80.112 1.00 57.68 326 SER B C 1
ATOM 5468 O O . SER B 1 326 ? 5.579 -26.909 80.754 1.00 44.45 326 SER B O 1
ATOM 5471 N N . GLU B 1 327 ? 6.300 -28.723 79.505 1.00 57.76 327 GLU B N 1
ATOM 5472 C CA . GLU B 1 327 ? 5.010 -29.442 79.443 1.00 61.52 327 GLU B CA 1
ATOM 5473 C C . GLU B 1 327 ? 5.152 -30.779 80.183 1.00 55.70 327 GLU B C 1
ATOM 5474 O O . GLU B 1 327 ? 6.112 -31.560 79.877 1.00 48.79 327 GLU B O 1
ATOM 5480 N N . ILE B 1 328 ? 4.217 -31.028 81.105 1.00 52.71 328 ILE B N 1
ATOM 5481 C CA . ILE B 1 328 ? 4.134 -32.306 81.865 1.00 59.04 328 ILE B CA 1
ATOM 5482 C C . ILE B 1 328 ? 2.840 -33.030 81.471 1.00 64.66 328 ILE B C 1
ATOM 5483 O O . ILE B 1 328 ? 1.711 -32.405 81.522 1.00 50.80 328 ILE B O 1
ATOM 5488 N N . ARG B 1 329 ? 3.022 -34.302 81.079 1.00 69.03 329 ARG B N 1
ATOM 5489 C CA . ARG B 1 329 ? 1.954 -35.193 80.560 1.00 67.46 329 ARG B CA 1
ATOM 5490 C C . ARG B 1 329 ? 2.165 -36.626 81.051 1.00 67.63 329 ARG B C 1
ATOM 5491 O O . ARG B 1 329 ? 3.313 -36.971 81.478 1.00 52.43 329 ARG B O 1
ATOM 5499 N N . THR B 1 330 ? 1.074 -37.402 80.965 1.00 70.19 330 THR B N 1
ATOM 5500 C CA . THR B 1 330 ? 1.002 -38.866 81.225 1.00 67.16 330 THR B CA 1
ATOM 5501 C C . THR B 1 330 ? 0.796 -39.639 79.908 1.00 66.18 330 THR B C 1
ATOM 5502 O O . THR B 1 330 ? 0.134 -39.138 78.980 1.00 60.84 330 THR B O 1
ATOM 5506 N N . VAL B 1 331 ? 1.393 -40.825 79.835 1.00 69.03 331 VAL B N 1
ATOM 5507 C CA . VAL B 1 331 ? 1.310 -41.773 78.688 1.00 70.64 331 VAL B CA 1
ATOM 5508 C C . VAL B 1 331 ? 1.225 -43.181 79.277 1.00 71.83 331 VAL B C 1
ATOM 5509 O O . VAL B 1 331 ? 2.115 -43.503 80.112 1.00 68.89 331 VAL B O 1
ATOM 5513 N N . ALA B 1 332 ? 0.220 -43.968 78.863 1.00 68.61 332 ALA B N 1
ATOM 5514 C CA . ALA B 1 332 ? 0.054 -45.400 79.221 1.00 61.87 332 ALA B CA 1
ATOM 5515 C C . ALA B 1 332 ? 1.258 -46.203 78.693 1.00 61.13 332 ALA B C 1
ATOM 5516 O O . ALA B 1 332 ? 1.997 -45.695 77.822 1.00 64.06 332 ALA B O 1
ATOM 5518 N N . ALA B 1 333 ? 1.486 -47.404 79.227 1.00 66.29 333 ALA B N 1
ATOM 5519 C CA . ALA B 1 333 ? 2.558 -48.327 78.778 1.00 67.87 333 ALA B CA 1
ATOM 5520 C C . ALA B 1 333 ? 2.163 -48.978 77.444 1.00 63.57 333 ALA B C 1
ATOM 5521 O O . ALA B 1 333 ? 0.946 -49.198 77.209 1.00 53.75 333 ALA B O 1
ATOM 5523 N N . ASP B 1 334 ? 3.162 -49.287 76.616 1.00 57.83 334 ASP B N 1
ATOM 5524 C CA . ASP B 1 334 ? 3.012 -50.131 75.404 1.00 62.52 334 ASP B CA 1
ATOM 5525 C C . ASP B 1 334 ? 4.028 -51.275 75.497 1.00 64.59 334 ASP B C 1
ATOM 5526 O O . ASP B 1 334 ? 4.743 -51.348 76.524 1.00 64.51 334 ASP B O 1
ATOM 5531 N N . ASP B 1 335 ? 4.088 -52.132 74.471 1.00 65.11 335 ASP B N 1
ATOM 5532 C CA . ASP B 1 335 ? 5.031 -53.283 74.416 1.00 65.98 335 ASP B CA 1
ATOM 5533 C C . ASP B 1 335 ? 6.022 -53.124 73.260 1.00 63.98 335 ASP B C 1
ATOM 5534 O O . ASP B 1 335 ? 6.549 -54.163 72.809 1.00 70.72 335 ASP B O 1
ATOM 5539 N N . LEU B 1 336 ? 6.274 -51.889 72.819 1.00 59.07 336 LEU B N 1
ATOM 5540 C CA . LEU B 1 336 ? 7.098 -51.597 71.617 1.00 56.20 336 LEU B CA 1
ATOM 5541 C C . LEU B 1 336 ? 8.534 -51.306 72.062 1.00 47.77 336 LEU B C 1
ATOM 5542 O O . LEU B 1 336 ? 8.760 -50.372 72.829 1.00 45.83 336 LEU B O 1
ATOM 5547 N N . TRP B 1 337 ? 9.471 -52.094 71.569 1.00 45.49 337 TRP B N 1
ATOM 5548 C CA . TRP B 1 337 ? 10.820 -52.286 72.160 1.00 54.46 337 TRP B CA 1
ATOM 5549 C C . TRP B 1 337 ? 11.527 -50.957 72.427 1.00 52.44 337 TRP B C 1
ATOM 5550 O O . TRP B 1 337 ? 12.132 -50.827 73.508 1.00 69.80 337 TRP B O 1
ATOM 5561 N N . LEU B 1 338 ? 11.497 -50.021 71.488 1.00 51.06 338 LEU B N 1
ATOM 5562 C CA . LEU B 1 338 ? 12.232 -48.741 71.640 1.00 51.51 338 LEU B CA 1
ATOM 5563 C C . LEU B 1 338 ? 11.269 -47.598 71.949 1.00 50.20 338 LEU B C 1
ATOM 5564 O O . LEU B 1 338 ? 11.741 -46.453 72.017 1.00 58.47 338 LEU B O 1
ATOM 5569 N N . SER B 1 339 ? 9.986 -47.880 72.163 1.00 46.11 339 SER B N 1
ATOM 5570 C CA . SER B 1 339 ? 9.055 -46.873 72.720 1.00 51.88 339 SER B CA 1
ATOM 5571 C C . SER B 1 339 ? 9.638 -46.430 74.058 1.00 57.15 339 SER B C 1
ATOM 5572 O O . SER B 1 339 ? 10.148 -47.251 74.813 1.00 67.43 339 SER B O 1
ATOM 5575 N N . PRO B 1 340 ? 9.682 -45.119 74.361 1.00 64.21 340 PRO B N 1
ATOM 5576 C CA . PRO B 1 340 ? 9.968 -44.666 75.725 1.00 66.45 340 PRO B CA 1
ATOM 5577 C C . PRO B 1 340 ? 8.969 -45.149 76.795 1.00 67.91 340 PRO B C 1
ATOM 5578 O O . PRO B 1 340 ? 9.305 -45.082 77.973 1.00 71.23 340 PRO B O 1
ATOM 5582 N N . PHE B 1 341 ? 7.786 -45.624 76.375 1.00 63.98 341 PHE B N 1
ATOM 5583 C CA . PHE B 1 341 ? 6.689 -46.120 77.256 1.00 64.03 341 PHE B CA 1
ATOM 5584 C C . PHE B 1 341 ? 6.648 -47.649 77.258 1.00 64.35 341 PHE B C 1
ATOM 5585 O O . PHE B 1 341 ? 5.565 -48.191 77.633 1.00 56.63 341 PHE B O 1
ATOM 5593 N N . HIS B 1 342 ? 7.750 -48.297 76.843 1.00 64.22 342 HIS B N 1
ATOM 5594 C CA . HIS B 1 342 ? 7.891 -49.773 76.774 1.00 62.97 342 HIS B CA 1
ATOM 5595 C C . HIS B 1 342 ? 7.712 -50.342 78.178 1.00 65.47 342 HIS B C 1
ATOM 5596 O O . HIS B 1 342 ? 8.613 -50.115 79.013 1.00 66.76 342 HIS B O 1
ATOM 5603 N N . GLY B 1 343 ? 6.589 -51.033 78.408 1.00 62.64 343 GLY B N 1
ATOM 5604 C CA . GLY B 1 343 ? 6.181 -51.600 79.709 1.00 61.75 343 GLY B CA 1
ATOM 5605 C C . GLY B 1 343 ? 6.518 -50.705 80.894 1.00 56.45 343 GLY B C 1
ATOM 5606 O O . GLY B 1 343 ? 7.287 -51.155 81.767 1.00 54.15 343 GLY B O 1
ATOM 5607 N N . ARG B 1 344 ? 6.008 -49.470 80.911 1.00 57.78 344 ARG B N 1
ATOM 5608 C CA . ARG B 1 344 ? 5.910 -48.640 82.144 1.00 55.70 344 ARG B CA 1
ATOM 5609 C C . ARG B 1 344 ? 5.031 -47.430 81.888 1.00 49.36 344 ARG B C 1
ATOM 5610 O O . ARG B 1 344 ? 5.451 -46.579 81.139 1.00 50.00 344 ARG B O 1
ATOM 5618 N N . ASN B 1 345 ? 3.851 -47.384 82.492 1.00 45.03 345 ASN B N 1
ATOM 5619 C CA . ASN B 1 345 ? 3.077 -46.126 82.565 1.00 49.60 345 ASN B CA 1
ATOM 5620 C C . ASN B 1 345 ? 4.077 -44.994 82.825 1.00 55.32 345 ASN B C 1
ATOM 5621 O O . ASN B 1 345 ? 5.082 -45.221 83.576 1.00 46.98 345 ASN B O 1
ATOM 5626 N N . THR B 1 346 ? 3.856 -43.835 82.192 1.00 60.33 346 THR B N 1
ATOM 5627 C CA . THR B 1 346 ? 4.914 -42.800 82.050 1.00 58.80 346 THR B CA 1
ATOM 5628 C C . THR B 1 346 ? 4.387 -41.419 82.464 1.00 57.17 346 THR B C 1
ATOM 5629 O O . THR B 1 346 ? 3.171 -41.113 82.296 1.00 51.92 346 THR B O 1
ATOM 5633 N N . VAL B 1 347 ? 5.291 -40.677 83.107 1.00 56.28 347 VAL B N 1
ATOM 5634 C CA . VAL B 1 347 ? 5.210 -39.207 83.323 1.00 58.13 347 VAL B CA 1
ATOM 5635 C C . VAL B 1 347 ? 6.202 -38.584 82.342 1.00 56.01 347 VAL B C 1
ATOM 5636 O O . VAL B 1 347 ? 7.360 -39.107 82.256 1.00 52.96 347 VAL B O 1
ATOM 5640 N N . ALA B 1 348 ? 5.749 -37.554 81.619 1.00 48.77 348 ALA B N 1
ATOM 5641 C CA . ALA B 1 348 ? 6.496 -36.894 80.538 1.00 49.88 348 ALA B CA 1
ATOM 5642 C C . ALA B 1 348 ? 6.887 -35.503 81.010 1.00 50.64 348 ALA B C 1
ATOM 5643 O O . ALA B 1 348 ? 5.966 -34.747 81.372 1.00 48.38 348 ALA B O 1
ATOM 5645 N N . PHE B 1 349 ? 8.192 -35.215 81.027 1.00 53.55 349 PHE B N 1
ATOM 5646 C CA . PHE B 1 349 ? 8.766 -33.887 81.360 1.00 55.98 349 PHE B CA 1
ATOM 5647 C C . PHE B 1 349 ? 9.315 -33.276 80.075 1.00 56.95 349 PHE B C 1
ATOM 5648 O O . PHE B 1 349 ? 10.483 -33.590 79.736 1.00 57.52 349 PHE B O 1
ATOM 5656 N N . HIS B 1 350 ? 8.500 -32.453 79.395 1.00 59.02 350 HIS B N 1
ATOM 5657 C CA . HIS B 1 350 ? 8.861 -31.795 78.106 1.00 67.52 350 HIS B CA 1
ATOM 5658 C C . HIS B 1 350 ? 9.435 -30.390 78.324 1.00 67.19 350 HIS B C 1
ATOM 5659 O O . HIS B 1 350 ? 8.919 -29.671 79.206 1.00 56.92 350 HIS B O 1
ATOM 5666 N N . PHE B 1 351 ? 10.425 -30.021 77.493 1.00 64.97 351 PHE B N 1
ATOM 5667 C CA . PHE B 1 351 ? 11.082 -28.687 77.446 1.00 61.94 351 PHE B CA 1
ATOM 5668 C C . PHE B 1 351 ? 11.176 -28.186 75.998 1.00 58.96 351 PHE B C 1
ATOM 5669 O O . PHE B 1 351 ? 11.958 -28.732 75.202 1.00 59.11 351 PHE B O 1
ATOM 5677 N N . THR B 1 352 ? 10.340 -27.202 75.663 1.00 57.13 352 THR B N 1
ATOM 5678 C CA . THR B 1 352 ? 10.475 -26.340 74.463 1.00 59.08 352 THR B CA 1
ATOM 5679 C C . THR B 1 352 ? 11.465 -25.229 74.822 1.00 56.65 352 THR B C 1
ATOM 5680 O O . THR B 1 352 ? 11.043 -24.256 75.472 1.00 58.86 352 THR B O 1
ATOM 5684 N N . TRP B 1 353 ? 12.736 -25.390 74.464 1.00 53.24 353 TRP B N 1
ATOM 5685 C CA . TRP B 1 353 ? 13.797 -24.388 74.748 1.00 57.33 353 TRP B CA 1
ATOM 5686 C C . TRP B 1 353 ? 13.736 -23.246 73.734 1.00 58.38 353 TRP B C 1
ATOM 5687 O O . TRP B 1 353 ? 13.057 -23.416 72.716 1.00 63.52 353 TRP B O 1
ATOM 5698 N N . LYS B 1 354 ? 14.396 -22.124 74.037 1.00 61.13 354 LYS B N 1
ATOM 5699 C CA . LYS B 1 354 ? 14.716 -21.019 73.091 1.00 60.63 354 LYS B CA 1
ATOM 5700 C C . LYS B 1 354 ? 15.942 -21.440 72.300 1.00 62.75 354 LYS B C 1
ATOM 5701 O O . LYS B 1 354 ? 16.758 -22.208 72.810 1.00 61.72 354 LYS B O 1
ATOM 5707 N N . PRO B 1 355 ? 16.131 -20.929 71.061 1.00 70.47 355 PRO B N 1
ATOM 5708 C CA . PRO B 1 355 ? 17.064 -21.545 70.111 1.00 71.86 355 PRO B CA 1
ATOM 5709 C C . PRO B 1 355 ? 18.554 -21.255 70.330 1.00 66.03 355 PRO B C 1
ATOM 5710 O O . PRO B 1 355 ? 19.187 -20.847 69.408 1.00 76.09 355 PRO B O 1
ATOM 5714 N N . ASP B 1 356 ? 19.081 -21.536 71.517 1.00 67.63 356 ASP B N 1
ATOM 5715 C CA . ASP B 1 356 ? 20.545 -21.559 71.763 1.00 74.77 356 ASP B CA 1
ATOM 5716 C C . ASP B 1 356 ? 20.938 -22.987 72.160 1.00 75.60 356 ASP B C 1
ATOM 5717 O O . ASP B 1 356 ? 20.774 -23.343 73.342 1.00 72.24 356 ASP B O 1
ATOM 5722 N N . GLU B 1 357 ? 21.430 -23.762 71.190 1.00 79.84 357 GLU B N 1
ATOM 5723 C CA . GLU B 1 357 ? 21.802 -25.201 71.325 1.00 88.14 357 GLU B CA 1
ATOM 5724 C C . GLU B 1 357 ? 22.981 -25.349 72.301 1.00 87.90 357 GLU B C 1
ATOM 5725 O O . GLU B 1 357 ? 22.912 -26.239 73.166 1.00 92.18 357 GLU B O 1
ATOM 5731 N N . ALA B 1 358 ? 24.011 -24.508 72.181 1.00 86.14 358 ALA B N 1
ATOM 5732 C CA . ALA B 1 358 ? 25.221 -24.547 73.032 1.00 81.05 358 ALA B CA 1
ATOM 5733 C C . ALA B 1 358 ? 24.807 -24.442 74.498 1.00 76.64 358 ALA B C 1
ATOM 5734 O O . ALA B 1 358 ? 25.379 -25.203 75.302 1.00 79.94 358 ALA B O 1
ATOM 5736 N N . ALA B 1 359 ? 23.845 -23.559 74.808 1.00 70.13 359 ALA B N 1
ATOM 5737 C CA . ALA B 1 359 ? 23.404 -23.216 76.185 1.00 74.03 359 ALA B CA 1
ATOM 5738 C C . ALA B 1 359 ? 22.457 -24.285 76.736 1.00 80.25 359 ALA B C 1
ATOM 5739 O O . ALA B 1 359 ? 22.548 -24.581 77.951 1.00 100.71 359 ALA B O 1
ATOM 5741 N N . VAL B 1 360 ? 21.559 -24.812 75.900 1.00 78.43 360 VAL B N 1
ATOM 5742 C CA . VAL B 1 360 ? 20.582 -25.865 76.309 1.00 75.88 360 VAL B CA 1
ATOM 5743 C C . VAL B 1 360 ? 21.367 -27.152 76.599 1.00 77.02 360 VAL B C 1
ATOM 5744 O O . VAL B 1 360 ? 21.064 -27.798 77.618 1.00 75.43 360 VAL B O 1
ATOM 5748 N N . ARG B 1 361 ? 22.369 -27.486 75.778 1.00 79.49 361 ARG B N 1
ATOM 5749 C CA . ARG B 1 361 ? 23.170 -28.734 75.936 1.00 88.23 361 ARG B CA 1
ATOM 5750 C C . ARG B 1 361 ? 23.718 -28.796 77.364 1.00 82.20 361 ARG B C 1
ATOM 5751 O O . ARG B 1 361 ? 23.600 -29.871 77.983 1.00 76.63 361 ARG B O 1
ATOM 5759 N N . GLU B 1 362 ? 24.259 -27.680 77.866 1.00 81.20 362 GLU B N 1
ATOM 5760 C CA . GLU B 1 362 ? 24.806 -27.569 79.244 1.00 78.90 362 GLU B CA 1
ATOM 5761 C C . GLU B 1 362 ? 23.684 -27.837 80.250 1.00 72.29 362 GLU B C 1
ATOM 5762 O O . GLU B 1 362 ? 23.892 -28.721 81.089 1.00 75.47 362 GLU B O 1
ATOM 5768 N N . VAL B 1 363 ? 22.525 -27.175 80.123 1.00 66.71 363 VAL B N 1
ATOM 5769 C CA . VAL B 1 363 ? 21.327 -27.401 80.996 1.00 66.56 363 VAL B CA 1
ATOM 5770 C C . VAL B 1 363 ? 20.894 -28.878 80.943 1.00 69.97 363 VAL B C 1
ATOM 5771 O O . VAL B 1 363 ? 20.331 -29.374 81.952 1.00 68.90 363 VAL B O 1
ATOM 5775 N N . LEU B 1 364 ? 21.108 -29.564 79.815 1.00 70.71 364 LEU B N 1
ATOM 5776 C CA . LEU B 1 364 ? 20.631 -30.960 79.630 1.00 71.91 364 LEU B CA 1
ATOM 5777 C C . LEU B 1 364 ? 21.521 -31.897 80.449 1.00 76.26 364 LEU B C 1
ATOM 5778 O O . LEU B 1 364 ? 20.951 -32.643 81.272 1.00 81.20 364 LEU B O 1
ATOM 5783 N N . SER B 1 365 ? 22.850 -31.815 80.281 1.00 83.20 365 SER B N 1
ATOM 5784 C CA . SER B 1 365 ? 23.861 -32.540 81.105 1.00 85.16 365 SER B CA 1
ATOM 5785 C C . SER B 1 365 ? 23.386 -32.595 82.563 1.00 86.84 365 SER B C 1
ATOM 5786 O O . SER B 1 365 ? 23.315 -33.717 83.140 1.00 79.50 365 SER B O 1
ATOM 5789 N N . LEU B 1 366 ? 23.068 -31.415 83.108 1.00 79.43 366 LEU B N 1
ATOM 5790 C CA . LEU B 1 366 ? 22.501 -31.219 84.462 1.00 79.20 366 LEU B CA 1
ATOM 5791 C C . LEU B 1 366 ? 21.191 -32.006 84.568 1.00 80.17 366 LEU B C 1
ATOM 5792 O O . LEU B 1 366 ? 21.188 -32.994 85.315 1.00 84.30 366 LEU B O 1
ATOM 5797 N N . MET B 1 367 ? 20.139 -31.609 83.836 1.00 79.12 367 MET B N 1
ATOM 5798 C CA . MET B 1 367 ? 18.786 -32.245 83.884 1.00 78.32 367 MET B CA 1
ATOM 5799 C C . MET B 1 367 ? 18.925 -33.774 83.966 1.00 74.51 367 MET B C 1
ATOM 5800 O O . MET B 1 367 ? 18.255 -34.422 84.817 1.00 60.16 367 MET B O 1
ATOM 5805 N N . GLU B 1 368 ? 19.774 -34.321 83.094 1.00 73.35 368 GLU B N 1
ATOM 5806 C CA . GLU B 1 368 ? 20.055 -35.773 82.966 1.00 75.71 368 GLU B CA 1
ATOM 5807 C C . GLU B 1 368 ? 20.618 -36.282 84.305 1.00 80.13 368 GLU B C 1
ATOM 5808 O O . GLU B 1 368 ? 20.087 -37.290 84.822 1.00 83.96 368 GLU B O 1
ATOM 5814 N N . GLU B 1 369 ? 21.610 -35.579 84.866 1.00 80.85 369 GLU B N 1
ATOM 5815 C CA . GLU B 1 369 ? 22.263 -35.911 86.163 1.00 74.93 369 GLU B CA 1
ATOM 5816 C C . GLU B 1 369 ? 21.218 -35.945 87.287 1.00 67.12 369 GLU B C 1
ATOM 5817 O O . GLU B 1 369 ? 21.217 -36.937 88.007 1.00 68.45 369 GLU B O 1
ATOM 5823 N N . VAL B 1 370 ? 20.346 -34.938 87.414 1.00 62.72 370 VAL B N 1
ATOM 5824 C CA . VAL B 1 370 ? 19.366 -34.851 88.545 1.00 66.82 370 VAL B CA 1
ATOM 5825 C C . VAL B 1 370 ? 18.226 -35.856 88.328 1.00 65.36 370 VAL B C 1
ATOM 5826 O O . VAL B 1 370 ? 17.606 -36.268 89.333 1.00 61.27 370 VAL B O 1
ATOM 5830 N N . LEU B 1 371 ? 17.906 -36.206 87.080 1.00 67.82 371 LEU B N 1
ATOM 5831 C CA . LEU B 1 371 ? 16.779 -37.137 86.807 1.00 62.91 371 LEU B CA 1
ATOM 5832 C C . LEU B 1 371 ? 17.282 -38.588 86.805 1.00 59.05 371 LEU B C 1
ATOM 5833 O O . LEU B 1 371 ? 16.423 -39.465 87.012 1.00 56.76 371 LEU B O 1
ATOM 5838 N N . ALA B 1 372 ? 18.609 -38.800 86.686 1.00 56.95 372 ALA B N 1
ATOM 5839 C CA . ALA B 1 372 ? 19.329 -40.102 86.605 1.00 62.48 372 ALA B CA 1
ATOM 5840 C C . ALA B 1 372 ? 18.682 -41.182 87.477 1.00 72.80 372 ALA B C 1
ATOM 5841 O O . ALA B 1 372 ? 18.411 -42.278 86.987 1.00 69.62 372 ALA B O 1
ATOM 5843 N N . PRO B 1 373 ? 18.429 -40.933 88.787 1.00 87.32 373 PRO B N 1
ATOM 5844 C CA . PRO B 1 373 ? 17.760 -41.912 89.656 1.00 87.51 373 PRO B CA 1
ATOM 5845 C C . PRO B 1 373 ? 16.351 -42.398 89.263 1.00 81.60 373 PRO B C 1
ATOM 5846 O O . PRO B 1 373 ? 15.894 -43.382 89.830 1.00 81.37 373 PRO B O 1
ATOM 5850 N N . PHE B 1 374 ? 15.684 -41.719 88.329 1.00 73.85 374 PHE B N 1
ATOM 5851 C CA . PHE B 1 374 ? 14.316 -42.073 87.868 1.00 78.04 374 PHE B CA 1
ATOM 5852 C C . PHE B 1 374 ? 14.382 -42.890 86.556 1.00 76.91 374 PHE B C 1
ATOM 5853 O O . PHE B 1 374 ? 13.308 -43.218 85.981 1.00 68.14 374 PHE B O 1
ATOM 5861 N N . GLU B 1 375 ? 15.595 -43.272 86.128 1.00 76.36 375 GLU B N 1
ATOM 5862 C CA . GLU B 1 375 ? 15.858 -44.103 84.919 1.00 84.81 375 GLU B CA 1
ATOM 5863 C C . GLU B 1 375 ? 15.180 -43.456 83.711 1.00 80.58 375 GLU B C 1
ATOM 5864 O O . GLU B 1 375 ? 14.403 -44.106 83.007 1.00 79.63 375 GLU B O 1
ATOM 5870 N N . PRO B 1 376 ? 15.474 -42.167 83.414 1.00 73.61 376 PRO B N 1
ATOM 5871 C CA . PRO B 1 376 ? 14.702 -41.402 82.438 1.00 73.03 376 PRO B CA 1
ATOM 5872 C C . PRO B 1 376 ? 15.061 -41.756 80.986 1.00 69.57 376 PRO B C 1
ATOM 5873 O O . PRO B 1 376 ? 16.230 -41.707 80.640 1.00 67.35 376 PRO B O 1
ATOM 5877 N N . ARG B 1 377 ? 14.064 -42.076 80.161 1.00 64.17 377 ARG B N 1
ATOM 5878 C CA . ARG B 1 377 ? 14.296 -42.307 78.711 1.00 67.47 377 ARG B CA 1
ATOM 5879 C C . ARG B 1 377 ? 14.020 -41.019 77.951 1.00 63.50 377 ARG B C 1
ATOM 5880 O O . ARG B 1 377 ? 12.900 -40.506 78.052 1.00 57.33 377 ARG B O 1
ATOM 5888 N N . PRO B 1 378 ? 14.997 -40.499 77.160 1.00 58.41 378 PRO B N 1
ATOM 5889 C CA . PRO B 1 378 ? 14.767 -39.346 76.295 1.00 59.87 378 PRO B CA 1
ATOM 5890 C C . PRO B 1 378 ? 13.861 -39.750 75.131 1.00 63.53 378 PRO B C 1
ATOM 5891 O O . PRO B 1 378 ? 13.939 -40.906 74.695 1.00 73.08 378 PRO B O 1
ATOM 5895 N N . HIS B 1 379 ? 13.017 -38.808 74.706 1.00 65.47 379 HIS B N 1
ATOM 5896 C CA . HIS B 1 379 ? 12.331 -38.784 73.384 1.00 62.52 379 HIS B CA 1
ATOM 5897 C C . HIS B 1 379 ? 13.421 -38.797 72.310 1.00 61.95 379 HIS B C 1
ATOM 5898 O O . HIS B 1 379 ? 14.413 -38.023 72.462 1.00 56.58 379 HIS B O 1
ATOM 5905 N N . TRP B 1 380 ? 13.252 -39.690 71.328 1.00 61.13 380 TRP B N 1
ATOM 5906 C CA . TRP B 1 380 ? 14.247 -40.075 70.290 1.00 61.75 380 TRP B CA 1
ATOM 5907 C C . TRP B 1 380 ? 14.406 -38.919 69.293 1.00 59.92 380 TRP B C 1
ATOM 5908 O O . TRP B 1 380 ? 15.541 -38.721 68.762 1.00 51.97 380 TRP B O 1
ATOM 5919 N N . GLY B 1 381 ? 13.301 -38.198 69.063 1.00 60.62 381 GLY B N 1
ATOM 5920 C CA . GLY B 1 381 ? 13.215 -37.025 68.172 1.00 67.27 381 GLY B CA 1
ATOM 5921 C C . GLY B 1 381 ? 13.804 -35.760 68.786 1.00 67.65 381 GLY B C 1
ATOM 5922 O O . GLY B 1 381 ? 14.373 -34.959 68.007 1.00 67.78 381 GLY B O 1
ATOM 5923 N N . LYS B 1 382 ? 13.685 -35.586 70.114 1.00 64.36 382 LYS B N 1
ATOM 5924 C CA . LYS B 1 382 ? 14.101 -34.366 70.871 1.00 61.56 382 LYS B CA 1
ATOM 5925 C C . LYS B 1 382 ? 15.579 -34.462 71.300 1.00 62.76 382 LYS B C 1
ATOM 5926 O O . LYS B 1 382 ? 16.210 -35.511 71.041 1.00 68.03 382 LYS B O 1
ATOM 5932 N N . LEU B 1 383 ? 16.152 -33.379 71.839 1.00 60.21 383 LEU B N 1
ATOM 5933 C CA . LEU B 1 383 ? 17.594 -33.318 72.222 1.00 61.75 383 LEU B CA 1
ATOM 5934 C C . LEU B 1 383 ? 17.827 -34.179 73.469 1.00 65.09 383 LEU B C 1
ATOM 5935 O O . LEU B 1 383 ? 16.865 -34.357 74.269 1.00 66.24 383 LEU B O 1
ATOM 5940 N N . PHE B 1 384 ? 19.053 -34.698 73.606 1.00 64.43 384 PHE B N 1
ATOM 5941 C CA . PHE B 1 384 ? 19.593 -35.357 74.824 1.00 64.29 384 PHE B CA 1
ATOM 5942 C C . PHE B 1 384 ? 21.106 -35.578 74.681 1.00 65.10 384 PHE B C 1
ATOM 5943 O O . PHE B 1 384 ? 21.656 -35.427 73.585 1.00 59.33 384 PHE B O 1
ATOM 5951 N N . ALA B 1 385 ? 21.778 -35.915 75.782 1.00 69.54 385 ALA B N 1
ATOM 5952 C CA . ALA B 1 385 ? 23.220 -36.242 75.800 1.00 68.90 385 ALA B CA 1
ATOM 5953 C C . ALA B 1 385 ? 23.479 -37.532 76.590 1.00 66.60 385 ALA B C 1
ATOM 5954 O O . ALA B 1 385 ? 24.669 -37.918 76.668 1.00 68.56 385 ALA B O 1
ATOM 5956 N N . ILE B 1 386 ? 22.432 -38.189 77.115 1.00 60.24 386 ILE B N 1
ATOM 5957 C CA . ILE B 1 386 ? 22.547 -39.474 77.874 1.00 59.25 386 ILE B CA 1
ATOM 5958 C C . ILE B 1 386 ? 23.379 -40.445 77.050 1.00 61.87 386 ILE B C 1
ATOM 5959 O O . ILE B 1 386 ? 22.912 -40.862 75.992 1.00 60.82 386 ILE B O 1
ATOM 5964 N N . PRO B 1 387 ? 24.597 -40.854 77.486 1.00 71.94 387 PRO B N 1
ATOM 5965 C CA . PRO B 1 387 ? 25.482 -41.652 76.631 1.00 77.81 387 PRO B CA 1
ATOM 5966 C C . PRO B 1 387 ? 24.862 -43.007 76.294 1.00 81.52 387 PRO B C 1
ATOM 5967 O O . PRO B 1 387 ? 23.868 -43.420 76.895 1.00 88.35 387 PRO B O 1
ATOM 5971 N N . PRO B 1 388 ? 25.442 -43.746 75.329 1.00 76.58 388 PRO B N 1
ATOM 5972 C CA . PRO B 1 388 ? 24.860 -45.006 74.875 1.00 79.97 388 PRO B CA 1
ATOM 5973 C C . PRO B 1 388 ? 24.738 -46.014 76.023 1.00 79.78 388 PRO B C 1
ATOM 5974 O O . PRO B 1 388 ? 23.624 -46.398 76.334 1.00 81.75 388 PRO B O 1
ATOM 5978 N N . LYS B 1 389 ? 25.868 -46.376 76.642 1.00 77.88 389 LYS B N 1
ATOM 5979 C CA . LYS B 1 389 ? 25.911 -47.432 77.686 1.00 78.18 389 LYS B CA 1
ATOM 5980 C C . LYS B 1 389 ? 24.672 -47.254 78.586 1.00 69.68 389 LYS B C 1
ATOM 5981 O O . LYS B 1 389 ? 23.891 -48.210 78.711 1.00 82.96 389 LYS B O 1
ATOM 5987 N N . VAL B 1 390 ? 24.436 -46.050 79.100 1.00 63.39 390 VAL B N 1
ATOM 5988 C CA . VAL B 1 390 ? 23.360 -45.763 80.098 1.00 69.75 390 VAL B CA 1
ATOM 5989 C C . VAL B 1 390 ? 21.993 -45.841 79.409 1.00 70.63 390 VAL B C 1
ATOM 5990 O O . VAL B 1 390 ? 21.056 -46.417 79.995 1.00 76.55 390 VAL B O 1
ATOM 5994 N N . LEU B 1 391 ? 21.862 -45.233 78.234 1.00 74.42 391 LEU B N 1
ATOM 5995 C CA . LEU B 1 391 ? 20.569 -45.170 77.509 1.00 82.09 391 LEU B CA 1
ATOM 5996 C C . LEU B 1 391 ? 20.069 -46.604 77.267 1.00 88.38 391 LEU B C 1
ATOM 5997 O O . LEU B 1 391 ? 18.867 -46.874 77.543 1.00 88.16 391 LEU B O 1
ATOM 6002 N N . ARG B 1 392 ? 20.973 -47.486 76.815 1.00 79.08 392 ARG B N 1
ATOM 6003 C CA . ARG B 1 392 ? 20.666 -48.869 76.368 1.00 78.87 392 ARG B CA 1
ATOM 6004 C C . ARG B 1 392 ? 20.142 -49.675 77.564 1.00 79.49 392 ARG B C 1
ATOM 6005 O O . ARG B 1 392 ? 19.100 -50.349 77.429 1.00 76.47 392 ARG B O 1
ATOM 6013 N N . SER B 1 393 ? 20.822 -49.573 78.705 1.00 75.07 393 SER B N 1
ATOM 6014 C CA . SER B 1 393 ? 20.468 -50.265 79.971 1.00 73.04 393 SER B CA 1
ATOM 6015 C C . SER B 1 393 ? 19.050 -49.888 80.432 1.00 71.02 393 SER B C 1
ATOM 6016 O O . SER B 1 393 ? 18.494 -50.613 81.280 1.00 70.50 393 SER B O 1
ATOM 6019 N N . ARG B 1 394 ? 18.475 -48.803 79.911 1.00 72.84 394 ARG B N 1
ATOM 6020 C CA . ARG B 1 394 ? 17.107 -48.348 80.291 1.00 75.85 394 ARG B CA 1
ATOM 6021 C C . ARG B 1 394 ? 16.074 -48.994 79.348 1.00 67.36 394 ARG B C 1
ATOM 6022 O O . ARG B 1 394 ? 14.860 -48.767 79.558 1.00 50.38 394 ARG B O 1
ATOM 6030 N N . TYR B 1 395 ? 16.540 -49.772 78.357 1.00 66.60 395 TYR B N 1
ATOM 6031 C CA . TYR B 1 395 ? 15.702 -50.483 77.347 1.00 73.46 395 TYR B CA 1
ATOM 6032 C C . TYR B 1 395 ? 16.016 -51.997 77.405 1.00 71.13 395 TYR B C 1
ATOM 6033 O O . TYR B 1 395 ? 17.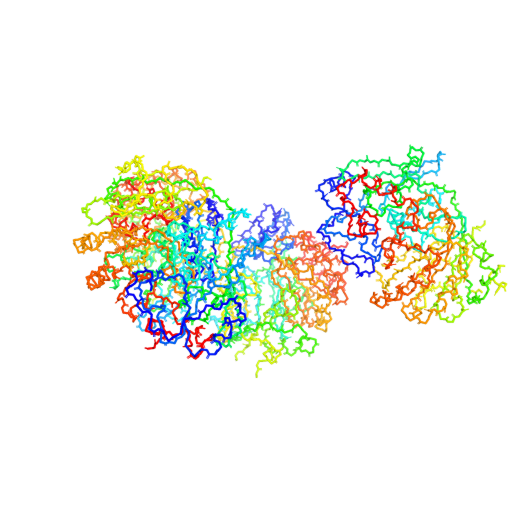155 -52.427 77.097 1.00 67.94 395 TYR B O 1
ATOM 6042 N N . ASP B 1 396 ? 15.020 -52.795 77.813 1.00 77.49 396 ASP B N 1
ATOM 6043 C CA . ASP B 1 396 ? 15.091 -54.282 77.924 1.00 79.57 396 ASP B CA 1
ATOM 6044 C C . ASP B 1 396 ? 15.368 -54.872 76.534 1.00 81.65 396 ASP B C 1
ATOM 6045 O O . ASP B 1 396 ? 16.343 -55.635 76.401 1.00 85.11 396 ASP B O 1
ATOM 6050 N N . ARG B 1 397 ? 14.566 -54.475 75.534 1.00 73.53 397 ARG B N 1
ATOM 6051 C CA . ARG B 1 397 ? 14.456 -55.126 74.204 1.00 61.89 397 ARG B CA 1
ATOM 6052 C C . ARG B 1 397 ? 15.389 -54.450 73.179 1.00 59.15 397 ARG B C 1
ATOM 6053 O O . ARG B 1 397 ? 15.078 -54.485 71.968 1.00 53.83 397 ARG B O 1
ATOM 6061 N N . ILE B 1 398 ? 16.526 -53.913 73.626 1.00 57.41 398 ILE B N 1
ATOM 6062 C CA . ILE B 1 398 ? 17.550 -53.290 72.741 1.00 66.44 398 ILE B CA 1
ATOM 6063 C C . ILE B 1 398 ? 18.308 -54.378 71.970 1.00 72.95 398 ILE B C 1
ATOM 6064 O O . ILE B 1 398 ? 18.628 -54.143 70.788 1.00 88.25 398 ILE B O 1
ATOM 6069 N N . GLY B 1 399 ? 18.626 -55.505 72.610 1.00 74.03 399 GLY B N 1
ATOM 6070 C CA . GLY B 1 399 ? 19.289 -56.643 71.945 1.00 69.18 399 GLY B CA 1
ATOM 6071 C C . GLY B 1 399 ? 18.393 -57.227 70.868 1.00 71.21 399 GLY B C 1
ATOM 6072 O O . GLY B 1 399 ? 18.933 -57.681 69.844 1.00 71.53 399 GLY B O 1
ATOM 6073 N N . ASP B 1 400 ? 17.073 -57.199 71.094 1.00 68.13 400 ASP B N 1
ATOM 6074 C CA . ASP B 1 400 ? 16.036 -57.729 70.167 1.00 66.77 400 ASP B CA 1
ATOM 6075 C C . ASP B 1 400 ? 15.917 -56.821 68.937 1.00 63.16 400 ASP B C 1
ATOM 6076 O O . ASP B 1 400 ? 15.903 -57.345 67.806 1.00 62.33 400 ASP B O 1
ATOM 6081 N N . PHE B 1 401 ? 15.795 -55.514 69.141 1.00 60.65 401 PHE B N 1
ATOM 6082 C CA . PHE B 1 401 ? 15.773 -54.532 68.034 1.00 54.67 401 PHE B CA 1
ATOM 6083 C C . PHE B 1 401 ? 17.068 -54.678 67.234 1.00 57.30 401 PHE B C 1
ATOM 6084 O O . PHE B 1 401 ? 16.981 -54.723 65.992 1.00 60.56 401 PHE B O 1
ATOM 6092 N N . ARG B 1 402 ? 18.224 -54.776 67.899 1.00 56.85 402 ARG B N 1
ATOM 6093 C CA . ARG B 1 402 ? 19.525 -54.861 67.174 1.00 64.55 402 ARG B CA 1
ATOM 6094 C C . ARG B 1 402 ? 19.519 -56.071 66.217 1.00 63.05 402 ARG B C 1
ATOM 6095 O O . ARG B 1 402 ? 20.143 -55.981 65.145 1.00 64.59 402 ARG B O 1
ATOM 6103 N N . ALA B 1 403 ? 18.826 -57.155 66.568 1.00 69.00 403 ALA B N 1
ATOM 6104 C CA . ALA B 1 403 ? 18.759 -58.405 65.771 1.00 69.08 403 ALA B CA 1
ATOM 6105 C C . ALA B 1 403 ? 17.879 -58.166 64.542 1.00 66.49 403 ALA B C 1
ATOM 6106 O O . ALA B 1 403 ? 18.306 -58.561 63.431 1.00 66.12 403 ALA B O 1
ATOM 6108 N N . LEU B 1 404 ? 16.717 -57.527 64.750 1.00 63.17 404 LEU B N 1
ATOM 6109 C CA . LEU B 1 404 ? 15.710 -57.190 63.704 1.00 58.04 404 LEU B CA 1
ATOM 6110 C C . LEU B 1 404 ? 16.340 -56.281 62.649 1.00 61.24 404 LEU B C 1
ATOM 6111 O O . LEU B 1 404 ? 16.134 -56.522 61.442 1.00 63.67 404 LEU B O 1
ATOM 6116 N N . ALA B 1 405 ? 17.069 -55.260 63.088 1.00 62.78 405 ALA B N 1
ATOM 6117 C CA . ALA B 1 405 ? 17.843 -54.367 62.202 1.00 65.48 405 ALA B CA 1
ATOM 6118 C C . ALA B 1 405 ? 18.785 -55.218 61.348 1.00 63.48 405 ALA B C 1
ATOM 6119 O O . ALA B 1 405 ? 18.657 -55.163 60.122 1.00 74.26 405 ALA B O 1
ATOM 6121 N N . ARG B 1 406 ? 19.657 -56.006 61.978 1.00 63.37 406 ARG B N 1
ATOM 6122 C CA . ARG B 1 406 ? 20.635 -56.888 61.285 1.00 66.53 406 ARG B CA 1
ATOM 6123 C C . ARG B 1 406 ? 19.891 -57.847 60.335 1.00 66.81 406 ARG B C 1
ATOM 6124 O O . ARG B 1 406 ? 20.389 -58.087 59.218 1.00 69.57 406 ARG B O 1
ATOM 6132 N N . GLU B 1 407 ? 18.716 -58.347 60.722 1.00 67.33 407 GLU B N 1
ATOM 6133 C CA . GLU B 1 407 ? 17.905 -59.272 59.881 1.00 68.84 407 GLU B CA 1
ATOM 6134 C C . GLU B 1 407 ? 17.384 -58.554 58.618 1.00 69.83 407 GLU B C 1
ATOM 6135 O O . GLU B 1 407 ? 17.444 -59.170 57.531 1.00 73.46 407 GLU B O 1
ATOM 6141 N N . LEU B 1 408 ? 16.897 -57.312 58.742 1.00 63.40 408 LEU B N 1
ATOM 6142 C CA . LEU B 1 408 ? 16.253 -56.540 57.639 1.00 58.58 408 LEU B CA 1
ATOM 6143 C C . LEU B 1 408 ? 17.195 -55.496 57.023 1.00 60.30 408 LEU B C 1
ATOM 6144 O O . LEU B 1 408 ? 16.703 -54.700 56.191 1.00 74.02 408 LEU B O 1
ATOM 6149 N N . ASP B 1 409 ? 18.453 -55.401 57.452 1.00 54.54 409 ASP B N 1
ATOM 6150 C CA . ASP B 1 409 ? 19.383 -54.380 56.903 1.00 55.24 409 ASP B CA 1
ATOM 6151 C C . ASP B 1 409 ? 20.830 -54.720 57.257 1.00 56.78 409 ASP B C 1
ATOM 6152 O O . ASP B 1 409 ? 21.577 -53.875 57.737 1.00 56.18 409 ASP B O 1
ATOM 6157 N N . PRO B 1 410 ? 21.299 -55.947 56.955 1.00 56.22 410 PRO B N 1
ATOM 6158 C CA . PRO B 1 410 ? 22.647 -56.380 57.311 1.00 58.03 410 PRO B CA 1
ATOM 6159 C C . PRO B 1 410 ? 23.769 -55.396 56.977 1.00 60.64 410 PRO B C 1
ATOM 6160 O O . PRO B 1 410 ? 24.798 -55.470 57.595 1.00 54.71 410 PRO B O 1
ATOM 6164 N N . SER B 1 411 ? 23.581 -54.579 55.942 1.00 68.85 411 SER B N 1
ATOM 6165 C CA . SER B 1 411 ? 24.631 -53.667 55.417 1.00 71.89 411 SER B CA 1
ATOM 6166 C C . SER B 1 411 ? 24.610 -52.365 56.229 1.00 60.31 411 SER B C 1
ATOM 6167 O O . SER B 1 411 ? 25.581 -51.590 56.159 1.00 60.34 411 SER B O 1
ATOM 6170 N N . GLY B 1 412 ? 23.545 -52.152 56.994 1.00 54.17 412 GLY B N 1
ATOM 6171 C CA . GLY B 1 412 ? 23.355 -50.931 57.792 1.00 59.92 412 GLY B CA 1
ATOM 6172 C C . GLY B 1 412 ? 23.001 -49.731 56.931 1.00 60.80 412 GLY B C 1
ATOM 6173 O O . GLY B 1 412 ? 23.199 -48.598 57.399 1.00 66.77 412 GLY B O 1
ATOM 6174 N N . LYS B 1 413 ? 22.489 -49.958 55.723 1.00 65.78 413 LYS B N 1
ATOM 6175 C CA . LYS B 1 413 ? 21.985 -48.902 54.794 1.00 73.56 413 LYS B CA 1
ATOM 6176 C C . LYS B 1 413 ? 21.273 -47.784 55.583 1.00 71.54 413 LYS B C 1
ATOM 6177 O O . LYS B 1 413 ? 21.627 -46.580 55.387 1.00 75.16 413 LYS B O 1
ATOM 6183 N N . PHE B 1 414 ? 20.311 -48.160 56.435 1.00 59.54 414 PHE B N 1
ATOM 6184 C CA . PHE B 1 414 ? 19.381 -47.226 57.118 1.00 64.71 414 PHE B CA 1
ATOM 6185 C C . PHE B 1 414 ? 19.958 -46.827 58.481 1.00 66.75 414 PHE B C 1
ATOM 6186 O O . PHE B 1 414 ? 19.202 -46.254 59.298 1.00 66.34 414 PHE B O 1
ATOM 6194 N N . ALA B 1 415 ? 21.253 -47.090 58.700 1.00 65.58 415 ALA B N 1
ATOM 6195 C CA . ALA B 1 415 ? 21.986 -46.824 59.959 1.00 63.50 415 ALA B CA 1
ATOM 6196 C C . ALA B 1 415 ? 22.963 -45.667 59.749 1.00 65.38 415 ALA B C 1
ATOM 6197 O O . ALA B 1 415 ? 24.100 -45.922 59.288 1.00 67.61 415 ALA B O 1
ATOM 6199 N N . ASN B 1 416 ? 22.523 -44.450 60.081 1.00 68.75 416 ASN B N 1
ATOM 6200 C CA . ASN B 1 416 ? 23.363 -43.220 60.153 1.00 67.78 416 ASN B CA 1
ATOM 6201 C C . ASN B 1 416 ? 24.175 -43.227 61.453 1.00 61.37 416 ASN B C 1
ATOM 6202 O O . ASN B 1 416 ? 23.961 -44.134 62.271 1.00 65.42 416 ASN B O 1
ATOM 6207 N N . ALA B 1 417 ? 25.058 -42.244 61.642 1.00 61.96 417 ALA B N 1
ATOM 6208 C CA . ALA B 1 417 ? 25.934 -42.108 62.836 1.00 66.06 417 ALA B CA 1
ATOM 6209 C C . ALA B 1 417 ? 25.100 -42.068 64.134 1.00 69.58 417 ALA B C 1
ATOM 6210 O O . ALA B 1 417 ? 25.578 -42.607 65.173 1.00 61.96 417 ALA B O 1
ATOM 6212 N N . PHE B 1 418 ? 23.903 -41.463 64.090 1.00 69.78 418 PHE B N 1
ATOM 6213 C CA . PHE B 1 418 ? 22.969 -41.368 65.243 1.00 68.19 418 PHE B CA 1
ATOM 6214 C C . PHE B 1 418 ? 22.551 -42.769 65.691 1.00 65.88 418 PHE B C 1
ATOM 6215 O O . PHE B 1 418 ? 22.733 -43.069 66.857 1.00 64.41 418 PHE B O 1
ATOM 6223 N N . VAL B 1 419 ? 21.975 -43.581 64.799 1.00 71.62 419 VAL B N 1
ATOM 6224 C CA . VAL B 1 419 ? 21.403 -44.911 65.162 1.00 67.26 419 VAL B CA 1
ATOM 6225 C C . VAL B 1 419 ? 22.571 -45.865 65.419 1.00 65.96 419 VAL B C 1
ATOM 6226 O O . VAL B 1 419 ? 22.406 -46.768 66.251 1.00 67.75 419 VAL B O 1
ATOM 6230 N N . ALA B 1 420 ? 23.723 -45.635 64.786 1.00 68.13 420 ALA B N 1
ATOM 6231 C CA . ALA B 1 420 ? 24.958 -46.423 65.024 1.00 76.89 420 ALA B CA 1
ATOM 6232 C C . ALA B 1 420 ? 25.375 -46.261 66.485 1.00 75.25 420 ALA B C 1
ATOM 6233 O O . ALA B 1 420 ? 25.510 -47.281 67.178 1.00 68.75 420 ALA B O 1
ATOM 6235 N N . HIS B 1 421 ? 25.523 -45.002 66.905 1.00 78.98 421 HIS B N 1
ATOM 6236 C CA . HIS B 1 421 ? 26.089 -44.555 68.206 1.00 80.86 421 HIS B CA 1
ATOM 6237 C C . HIS B 1 421 ? 25.149 -44.862 69.387 1.00 75.61 421 HIS B C 1
ATOM 6238 O O . HIS B 1 421 ? 25.681 -45.241 70.447 1.00 82.55 421 HIS B O 1
ATOM 6245 N N . HIS B 1 422 ? 23.824 -44.700 69.235 1.00 68.83 422 HIS B N 1
ATOM 6246 C CA . HIS B 1 422 ? 22.820 -44.822 70.334 1.00 65.44 422 HIS B CA 1
ATOM 6247 C C . HIS B 1 422 ? 22.266 -46.244 70.477 1.00 66.50 422 HIS B C 1
ATOM 6248 O O . HIS B 1 422 ? 21.867 -46.580 71.604 1.00 71.95 422 HIS B O 1
ATOM 6255 N N . VAL B 1 423 ? 22.177 -47.037 69.405 1.00 64.43 423 VAL B N 1
ATOM 6256 C CA . VAL B 1 423 ? 21.407 -48.315 69.454 1.00 65.46 423 VAL B CA 1
ATOM 6257 C C . VAL B 1 423 ? 22.229 -49.487 68.888 1.00 70.87 423 VAL B C 1
ATOM 6258 O O . VAL B 1 423 ? 22.254 -50.519 69.569 1.00 89.38 423 VAL B O 1
ATOM 6262 N N . LEU B 1 424 ? 22.901 -49.360 67.739 1.00 74.56 424 LEU B N 1
ATOM 6263 C CA . LEU B 1 424 ? 23.293 -50.531 66.894 1.00 75.95 424 LEU B CA 1
ATOM 6264 C C . LEU B 1 424 ? 24.754 -50.945 67.096 1.00 75.70 424 LEU B C 1
ATOM 6265 O O . LEU B 1 424 ? 24.994 -52.154 67.048 1.00 66.56 424 LEU B O 1
ATOM 6270 N N . ASP B 1 425 ? 25.685 -49.995 67.246 1.00 87.54 425 ASP B N 1
ATOM 6271 C CA . ASP B 1 425 ? 27.138 -50.272 67.438 1.00 88.59 425 ASP B CA 1
ATOM 6272 C C . ASP B 1 425 ? 27.352 -51.041 68.741 1.00 92.37 425 ASP B C 1
ATOM 6273 O O . ASP B 1 425 ? 26.537 -50.878 69.673 1.00 81.51 425 ASP B O 1
ATOM 6278 N N . ASP B 1 426 ? 28.430 -51.826 68.787 1.00 103.58 426 ASP B N 1
ATOM 6279 C CA . ASP B 1 426 ? 29.072 -52.338 70.028 1.00 107.80 426 ASP B CA 1
ATOM 6280 C C . ASP B 1 426 ? 30.401 -51.583 70.183 1.00 101.21 426 ASP B C 1
ATOM 6281 O O . ASP B 1 426 ? 30.444 -50.347 70.176 1.00 87.90 426 ASP B O 1
ATOM 6286 N N . SER C 1 5 ? 14.722 -6.441 22.973 1.00 69.15 5 SER C N 1
ATOM 6287 C CA . SER C 1 5 ? 13.943 -7.696 22.592 1.00 75.64 5 SER C CA 1
ATOM 6288 C C . SER C 1 5 ? 14.121 -8.019 21.100 1.00 68.06 5 SER C C 1
ATOM 6289 O O . SER C 1 5 ? 14.516 -9.147 20.776 1.00 74.26 5 SER C O 1
ATOM 6292 N N . THR C 1 6 ? 13.795 -7.056 20.238 1.00 61.26 6 THR C N 1
ATOM 6293 C CA . THR C 1 6 ? 13.772 -7.163 18.758 1.00 62.74 6 THR C CA 1
ATOM 6294 C C . THR C 1 6 ? 14.474 -5.956 18.131 1.00 67.84 6 THR C C 1
ATOM 6295 O O . THR C 1 6 ? 14.568 -4.893 18.787 1.00 68.69 6 THR C O 1
ATOM 6299 N N . ASN C 1 7 ? 14.888 -6.089 16.872 1.00 71.55 7 ASN C N 1
ATOM 6300 C CA . ASN C 1 7 ? 15.276 -4.935 16.019 1.00 70.96 7 ASN C CA 1
ATOM 6301 C C . ASN C 1 7 ? 14.052 -4.040 15.779 1.00 76.76 7 ASN C C 1
ATOM 6302 O O . ASN C 1 7 ? 12.908 -4.543 15.818 1.00 85.79 7 ASN C O 1
ATOM 6307 N N . TRP C 1 8 ? 14.302 -2.762 15.498 1.00 76.51 8 TRP C N 1
ATOM 6308 C CA . TRP C 1 8 ? 13.287 -1.691 15.305 1.00 73.63 8 TRP C CA 1
ATOM 6309 C C . TRP C 1 8 ? 12.084 -2.196 14.495 1.00 73.49 8 TRP C C 1
ATOM 6310 O O . TRP C 1 8 ? 10.941 -1.790 14.811 1.00 71.43 8 TRP C O 1
ATOM 6321 N N . ALA C 1 9 ? 12.329 -3.011 13.466 1.00 74.48 9 ALA C N 1
ATOM 6322 C CA . ALA C 1 9 ? 11.277 -3.539 12.569 1.00 80.50 9 ALA C CA 1
ATOM 6323 C C . ALA C 1 9 ? 10.470 -4.587 13.339 1.00 86.93 9 ALA C C 1
ATOM 6324 O O . ALA C 1 9 ? 9.225 -4.494 13.333 1.00 107.07 9 ALA C O 1
ATOM 6326 N N . GLY C 1 10 ? 11.165 -5.505 14.019 1.00 81.33 10 GLY C N 1
ATOM 6327 C CA . GLY C 1 10 ? 10.565 -6.619 14.778 1.00 77.59 10 GLY C CA 1
ATOM 6328 C C . GLY C 1 10 ? 10.551 -7.916 13.985 1.00 78.23 10 GLY C C 1
ATOM 6329 O O . GLY C 1 10 ? 9.785 -8.825 14.369 1.00 79.95 10 GLY C O 1
ATOM 6330 N N . ASN C 1 11 ? 11.360 -8.013 12.920 1.00 76.14 11 ASN C N 1
ATOM 6331 C CA . ASN C 1 11 ? 11.549 -9.260 12.124 1.00 74.72 11 ASN C CA 1
ATOM 6332 C C . ASN C 1 11 ? 12.680 -10.078 12.763 1.00 65.80 11 ASN C C 1
ATOM 6333 O O . ASN C 1 11 ? 12.725 -11.307 12.575 1.00 58.55 11 ASN C O 1
ATOM 6338 N N . VAL C 1 12 ? 13.560 -9.426 13.513 1.00 63.52 12 VAL C N 1
ATOM 6339 C CA . VAL C 1 12 ? 14.676 -10.112 14.220 1.00 68.29 12 VAL C CA 1
ATOM 6340 C C . VAL C 1 12 ? 14.360 -10.063 15.720 1.00 70.95 12 VAL C C 1
ATOM 6341 O O . VAL C 1 12 ? 14.320 -8.951 16.293 1.00 79.06 12 VAL C O 1
ATOM 6345 N N . VAL C 1 13 ? 14.056 -11.234 16.291 1.00 72.89 13 VAL C N 1
ATOM 6346 C CA . VAL C 1 13 ? 13.985 -11.496 17.758 1.00 69.56 13 VAL C CA 1
ATOM 6347 C C . VAL C 1 13 ? 15.388 -11.885 18.226 1.00 63.11 13 VAL C C 1
ATOM 6348 O O . VAL C 1 13 ? 15.849 -12.974 17.848 1.00 62.40 13 VAL C O 1
ATOM 6352 N N . TYR C 1 14 ? 16.024 -11.024 19.021 1.00 65.14 14 TYR C N 1
ATOM 6353 C CA . TYR C 1 14 ? 17.379 -11.232 19.594 1.00 71.74 14 TYR C CA 1
ATOM 6354 C C . TYR C 1 14 ? 17.372 -12.506 20.450 1.00 74.17 14 TYR C C 1
ATOM 6355 O O . TYR C 1 14 ? 16.534 -12.606 21.356 1.00 72.84 14 TYR C O 1
ATOM 6364 N N . ARG C 1 15 ? 18.260 -13.459 20.138 1.00 84.19 15 ARG C N 1
ATOM 6365 C CA . ARG C 1 15 ? 18.382 -14.772 20.827 1.00 87.47 15 ARG C CA 1
ATOM 6366 C C . ARG C 1 15 ? 19.569 -14.707 21.796 1.00 84.17 15 ARG C C 1
ATOM 6367 O O . ARG C 1 15 ? 20.173 -15.766 22.046 1.00 82.94 15 ARG C O 1
ATOM 6375 N N . ALA C 1 16 ? 19.890 -13.509 22.305 1.00 88.49 16 ALA C N 1
ATOM 6376 C CA . ALA C 1 16 ? 20.928 -13.258 23.340 1.00 87.49 16 ALA C CA 1
ATOM 6377 C C . ALA C 1 16 ? 20.465 -13.811 24.689 1.00 78.17 16 ALA C C 1
ATOM 6378 O O . ALA C 1 16 ? 19.250 -13.933 24.903 1.00 71.73 16 ALA C O 1
ATOM 6380 N N . SER C 1 17 ? 21.420 -14.129 25.560 1.00 81.89 17 SER C N 1
ATOM 6381 C CA . SER C 1 17 ? 21.173 -14.533 26.967 1.00 88.44 17 SER C CA 1
ATOM 6382 C C . SER C 1 17 ? 20.950 -13.276 27.819 1.00 88.96 17 SER C C 1
ATOM 6383 O O . SER C 1 17 ? 19.897 -13.178 28.465 1.00 91.04 17 SER C O 1
ATOM 6386 N N . GLU C 1 18 ? 21.884 -12.325 27.758 1.00 94.06 18 GLU C N 1
ATOM 6387 C CA . GLU C 1 18 ? 21.927 -11.116 28.624 1.00 94.32 18 GLU C CA 1
ATOM 6388 C C . GLU C 1 18 ? 21.828 -9.862 27.753 1.00 89.12 18 GLU C C 1
ATOM 6389 O O . GLU C 1 18 ? 22.495 -9.839 26.704 1.00 89.36 18 GLU C O 1
ATOM 6395 N N . LEU C 1 19 ? 21.045 -8.865 28.182 1.00 84.13 19 LEU C N 1
ATOM 6396 C CA . LEU C 1 19 ? 21.064 -7.479 27.632 1.00 79.87 19 LEU C CA 1
ATOM 6397 C C . LEU C 1 19 ? 21.664 -6.541 28.692 1.00 74.24 19 LEU C C 1
ATOM 6398 O O . LEU C 1 19 ? 20.950 -6.201 29.646 1.00 77.26 19 LEU C O 1
ATOM 6403 N N . HIS C 1 20 ? 22.934 -6.151 28.529 1.00 71.88 20 HIS C N 1
ATOM 6404 C CA . HIS C 1 20 ? 23.671 -5.214 29.419 1.00 72.72 20 HIS C CA 1
ATOM 6405 C C . HIS C 1 20 ? 23.484 -3.780 28.927 1.00 71.42 20 HIS C C 1
ATOM 6406 O O . HIS C 1 20 ? 23.426 -3.594 27.705 1.00 83.61 20 HIS C O 1
ATOM 6413 N N . ARG C 1 21 ? 23.419 -2.815 29.849 1.00 71.11 21 ARG C N 1
ATOM 6414 C CA . ARG C 1 21 ? 23.428 -1.353 29.556 1.00 68.52 21 ARG C CA 1
ATOM 6415 C C . ARG C 1 21 ? 24.457 -0.680 30.464 1.00 62.83 21 ARG C C 1
ATOM 6416 O O . ARG C 1 21 ? 24.101 0.110 31.327 1.00 57.73 21 ARG C O 1
ATOM 6424 N N . PRO C 1 22 ? 25.771 -0.979 30.328 1.00 62.91 22 PRO C N 1
ATOM 6425 C CA . PRO C 1 22 ? 26.786 -0.372 31.183 1.00 63.71 22 PRO C CA 1
ATOM 6426 C C . PRO C 1 22 ? 26.565 1.137 31.310 1.00 66.90 22 PRO C C 1
ATOM 6427 O O . PRO C 1 22 ? 26.186 1.720 30.309 1.00 77.30 22 PRO C O 1
ATOM 6431 N N . ALA C 1 23 ? 26.797 1.697 32.507 1.00 63.57 23 ALA C N 1
ATOM 6432 C CA . ALA C 1 23 ? 26.678 3.141 32.826 1.00 62.77 23 ALA C CA 1
ATOM 6433 C C . ALA C 1 23 ? 28.065 3.792 32.920 1.00 62.41 23 ALA C C 1
ATOM 6434 O O . ALA C 1 23 ? 28.147 4.985 33.248 1.00 66.53 23 ALA C O 1
ATOM 6436 N N . SER C 1 24 ? 29.125 3.045 32.637 1.00 62.25 24 SER C N 1
ATOM 6437 C CA . SER C 1 24 ? 30.517 3.555 32.655 1.00 63.30 24 SER C CA 1
ATOM 6438 C C . SER C 1 24 ? 31.385 2.743 31.694 1.00 67.50 24 SER C C 1
ATOM 6439 O O . SER C 1 24 ? 31.025 1.582 31.358 1.00 63.64 24 SER C O 1
ATOM 6442 N N . LEU C 1 25 ? 32.503 3.339 31.290 1.00 65.84 25 LEU C N 1
ATOM 6443 C CA . LEU C 1 25 ? 33.536 2.665 30.476 1.00 68.16 25 LEU C CA 1
ATOM 6444 C C . LEU C 1 25 ? 34.030 1.456 31.272 1.00 71.31 25 LEU C C 1
ATOM 6445 O O . LEU C 1 25 ? 34.083 0.340 30.707 1.00 69.91 25 LEU C O 1
ATOM 6450 N N . ASP C 1 26 ? 34.324 1.675 32.555 1.00 77.33 26 ASP C N 1
ATOM 6451 C CA . ASP C 1 26 ? 34.832 0.626 33.478 1.00 77.72 26 ASP C CA 1
ATOM 6452 C C . ASP C 1 26 ? 33.886 -0.576 33.409 1.00 71.93 26 ASP C C 1
ATOM 6453 O O . ASP C 1 26 ? 34.372 -1.708 33.220 1.00 68.98 26 ASP C O 1
ATOM 6458 N N . GLU C 1 27 ? 32.581 -0.326 33.518 1.00 70.15 27 GLU C N 1
ATOM 6459 C CA . GLU C 1 27 ? 31.547 -1.388 33.581 1.00 69.51 27 GLU C CA 1
ATOM 6460 C C . GLU C 1 27 ? 31.455 -2.083 32.212 1.00 73.25 27 GLU C C 1
ATOM 6461 O O . GLU C 1 27 ? 31.260 -3.323 32.201 1.00 63.36 27 GLU C O 1
ATOM 6467 N N . LEU C 1 28 ? 31.579 -1.337 31.099 1.00 69.78 28 LEU C N 1
ATOM 6468 C CA . LEU C 1 28 ? 31.568 -1.938 29.736 1.00 61.26 28 LEU C CA 1
ATOM 6469 C C . LEU C 1 28 ? 32.743 -2.910 29.661 1.00 55.75 28 LEU C C 1
ATOM 6470 O O . LEU C 1 28 ? 32.501 -4.120 29.410 1.00 46.72 28 LEU C O 1
ATOM 6475 N N . ARG C 1 29 ? 33.951 -2.382 29.903 1.00 50.39 29 ARG C N 1
ATOM 6476 C CA . ARG C 1 29 ? 35.225 -3.132 29.776 1.00 48.61 29 ARG C CA 1
ATOM 6477 C C . ARG C 1 29 ? 35.106 -4.434 30.572 1.00 52.74 29 ARG C C 1
ATOM 6478 O O . ARG C 1 29 ? 35.618 -5.464 30.070 1.00 54.55 29 ARG C O 1
ATOM 6486 N N . ARG C 1 30 ? 34.440 -4.392 31.740 1.00 57.77 30 ARG C N 1
ATOM 6487 C CA . ARG C 1 30 ? 34.156 -5.584 32.596 1.00 63.69 30 ARG C CA 1
ATOM 6488 C C . ARG C 1 30 ? 33.223 -6.532 31.836 1.00 65.43 30 ARG C C 1
ATOM 6489 O O . ARG C 1 30 ? 33.590 -7.709 31.708 1.00 68.79 30 ARG C O 1
ATOM 6497 N N . VAL C 1 31 ? 32.084 -6.041 31.329 1.00 64.00 31 VAL C N 1
ATOM 6498 C CA . VAL C 1 31 ? 31.071 -6.899 30.641 1.00 64.44 31 VAL C CA 1
ATOM 6499 C C . VAL C 1 31 ? 31.779 -7.604 29.473 1.00 61.44 31 VAL C C 1
ATOM 6500 O O . VAL C 1 31 ? 31.631 -8.831 29.323 1.00 54.09 31 VAL C O 1
ATOM 6504 N N . VAL C 1 32 ? 32.560 -6.856 28.704 1.00 64.09 32 VAL C N 1
ATOM 6505 C CA . VAL C 1 32 ? 33.253 -7.366 27.487 1.00 67.84 32 VAL C CA 1
ATOM 6506 C C . VAL C 1 32 ? 34.223 -8.454 27.931 1.00 65.03 32 VAL C C 1
ATOM 6507 O O . VAL C 1 32 ? 34.068 -9.589 27.464 1.00 72.09 32 VAL C O 1
ATOM 6511 N N . ALA C 1 33 ? 35.158 -8.111 28.816 1.00 63.89 33 ALA C N 1
ATOM 6512 C CA . ALA C 1 33 ? 36.227 -9.012 29.313 1.00 66.86 33 ALA C CA 1
ATOM 6513 C C . ALA C 1 33 ? 35.654 -10.330 29.869 1.00 63.81 33 ALA C C 1
ATOM 6514 O O . ALA C 1 33 ? 36.308 -11.343 29.692 1.00 66.18 33 ALA C O 1
ATOM 6516 N N . ARG C 1 34 ? 34.486 -10.332 30.518 1.00 71.48 34 ARG C N 1
ATOM 6517 C CA . ARG C 1 34 ? 33.938 -11.543 31.202 1.00 74.73 34 ARG C CA 1
ATOM 6518 C C . ARG C 1 34 ? 33.015 -12.320 30.243 1.00 71.70 34 ARG C C 1
ATOM 6519 O O . ARG C 1 34 ? 32.766 -13.518 30.510 1.00 72.65 34 ARG C O 1
ATOM 6527 N N . SER C 1 35 ? 32.501 -11.680 29.187 1.00 67.39 35 SER C N 1
ATOM 6528 C CA . SER C 1 35 ? 31.560 -12.309 28.222 1.00 64.61 35 SER C CA 1
ATOM 6529 C C . SER C 1 35 ? 32.368 -12.997 27.128 1.00 69.04 35 SER C C 1
ATOM 6530 O O . SER C 1 35 ? 33.280 -12.405 26.557 1.00 60.95 35 SER C O 1
ATOM 6533 N N . PRO C 1 36 ? 32.066 -14.275 26.809 1.00 80.15 36 PRO C N 1
ATOM 6534 C CA . PRO C 1 36 ? 32.819 -15.007 25.789 1.00 77.78 36 PRO C CA 1
ATOM 6535 C C . PRO C 1 36 ? 32.312 -14.654 24.375 1.00 76.85 36 PRO C C 1
ATOM 6536 O O . PRO C 1 36 ? 33.057 -14.763 23.419 1.00 63.07 36 PRO C O 1
ATOM 6540 N N . LYS C 1 37 ? 31.049 -14.226 24.279 1.00 77.41 37 LYS C N 1
ATOM 6541 C CA . LYS C 1 37 ? 30.410 -13.761 23.023 1.00 76.15 37 LYS C CA 1
ATOM 6542 C C . LYS C 1 37 ? 29.732 -12.408 23.264 1.00 76.25 37 LYS C C 1
ATOM 6543 O O . LYS C 1 37 ? 28.896 -12.313 24.194 1.00 78.10 37 LYS C O 1
ATOM 6549 N N . VAL C 1 38 ? 30.077 -11.409 22.442 1.00 70.88 38 VAL C N 1
ATOM 6550 C CA . VAL C 1 38 ? 29.496 -10.035 22.492 1.00 68.78 38 VAL C CA 1
ATOM 6551 C C . VAL C 1 38 ? 29.099 -9.580 21.082 1.00 62.85 38 VAL C C 1
ATOM 6552 O O . VAL C 1 38 ? 29.818 -9.862 20.124 1.00 64.40 38 VAL C O 1
ATOM 6556 N N . ARG C 1 39 ? 27.969 -8.894 20.986 1.00 61.43 39 ARG C N 1
ATOM 6557 C CA . ARG C 1 39 ? 27.628 -7.987 19.865 1.00 69.31 39 ARG C CA 1
ATOM 6558 C C . ARG C 1 39 ? 27.054 -6.725 20.506 1.00 66.96 39 ARG C C 1
ATOM 6559 O O . ARG C 1 39 ? 26.186 -6.863 21.383 1.00 63.26 39 ARG C O 1
ATOM 6567 N N . VAL C 1 40 ? 27.555 -5.550 20.122 1.00 66.69 40 VAL C N 1
ATOM 6568 C CA . VAL C 1 40 ? 27.020 -4.243 20.597 1.00 59.42 40 VAL C CA 1
ATOM 6569 C C . VAL C 1 40 ? 25.620 -4.073 20.004 1.00 58.81 40 VAL C C 1
ATOM 6570 O O . VAL C 1 40 ? 25.387 -4.593 18.901 1.00 64.01 40 VAL C O 1
ATOM 6574 N N . LEU C 1 41 ? 24.708 -3.442 20.740 1.00 51.80 41 LEU C N 1
ATOM 6575 C CA . LEU C 1 41 ? 23.400 -3.015 20.204 1.00 51.48 41 LEU C CA 1
ATOM 6576 C C . LEU C 1 41 ? 23.438 -1.496 20.093 1.00 54.36 41 LEU C C 1
ATOM 6577 O O . LEU C 1 41 ? 23.629 -0.844 21.106 1.00 56.52 41 LEU C O 1
ATOM 6582 N N . GLY C 1 42 ? 23.323 -0.959 18.884 1.00 66.94 42 GLY C N 1
ATOM 6583 C CA . GLY C 1 42 ? 22.965 0.455 18.668 1.00 71.65 42 GLY C CA 1
ATOM 6584 C C . GLY C 1 42 ? 21.454 0.637 18.736 1.00 78.39 42 GLY C C 1
ATOM 6585 O O . GLY C 1 42 ? 20.809 0.144 19.720 1.00 78.49 42 GLY C O 1
ATOM 6586 N N . SER C 1 43 ? 20.905 1.275 17.700 1.00 74.02 43 SER 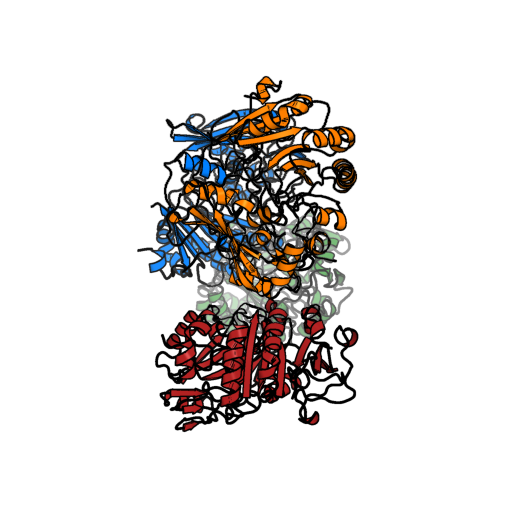C N 1
ATOM 6587 C CA . SER C 1 43 ? 19.500 1.748 17.599 1.00 69.70 43 SER C CA 1
ATOM 6588 C C . SER C 1 43 ? 18.563 0.630 17.128 1.00 59.28 43 SER C C 1
ATOM 6589 O O . SER C 1 43 ? 17.359 0.877 17.060 1.00 58.59 43 SER C O 1
ATOM 6592 N N . GLY C 1 44 ? 19.086 -0.545 16.797 1.00 55.70 44 GLY C N 1
ATOM 6593 C CA . GLY C 1 44 ? 18.280 -1.665 16.273 1.00 61.97 44 GLY C CA 1
ATOM 6594 C C . GLY C 1 44 ? 17.703 -1.385 14.889 1.00 65.54 44 GLY C C 1
ATOM 6595 O O . GLY C 1 44 ? 16.715 -2.064 14.528 1.00 68.61 44 GLY C O 1
ATOM 6596 N N . HIS C 1 45 ? 18.302 -0.466 14.115 1.00 66.40 45 HIS C N 1
ATOM 6597 C CA . HIS C 1 45 ? 17.834 -0.072 12.753 1.00 71.40 45 HIS C CA 1
ATOM 6598 C C . HIS C 1 45 ? 18.507 -0.922 11.651 1.00 76.25 45 HIS C C 1
ATOM 6599 O O . HIS C 1 45 ? 18.697 -0.396 10.517 1.00 77.86 45 HIS C O 1
ATOM 6606 N N . SER C 1 46 ? 18.838 -2.187 11.960 1.00 72.95 46 SER C N 1
ATOM 6607 C CA . SER C 1 46 ? 19.206 -3.263 10.999 1.00 66.87 46 SER C CA 1
ATOM 6608 C C . SER C 1 46 ? 17.992 -4.166 10.781 1.00 69.13 46 SER C C 1
ATOM 6609 O O . SER C 1 46 ? 17.067 -4.130 11.616 1.00 71.57 46 SER C O 1
ATOM 6612 N N . PHE C 1 47 ? 18.018 -4.945 9.699 1.00 64.26 47 PHE C N 1
ATOM 6613 C CA . PHE C 1 47 ? 16.898 -5.808 9.254 1.00 59.82 47 PHE C CA 1
ATOM 6614 C C . PHE C 1 47 ? 17.365 -7.256 9.094 1.00 63.59 47 PHE C C 1
ATOM 6615 O O . PHE C 1 47 ? 16.493 -8.151 8.982 1.00 66.96 47 PHE C O 1
ATOM 6623 N N . ASN C 1 48 ? 18.681 -7.482 9.081 1.00 60.27 48 ASN C N 1
ATOM 6624 C CA . ASN C 1 48 ? 19.273 -8.842 9.083 1.00 62.69 48 ASN C CA 1
ATOM 6625 C C . ASN C 1 48 ? 19.746 -9.178 10.510 1.00 63.97 48 ASN C C 1
ATOM 6626 O O . ASN C 1 48 ? 19.565 -8.341 11.443 1.00 61.72 48 ASN C O 1
ATOM 6631 N N . GLU C 1 49 ? 20.358 -10.357 10.661 1.00 69.09 49 GLU C N 1
ATOM 6632 C CA . GLU C 1 49 ? 20.801 -10.949 11.952 1.00 73.16 49 GLU C CA 1
ATOM 6633 C C . GLU C 1 49 ? 22.258 -10.535 12.228 1.00 71.19 49 GLU C C 1
ATOM 6634 O O . GLU C 1 49 ? 23.010 -11.364 12.771 1.00 79.24 49 GLU C O 1
ATOM 6640 N N . ILE C 1 50 ? 22.634 -9.289 11.893 1.00 73.49 50 ILE C N 1
ATOM 6641 C CA . ILE C 1 50 ? 23.999 -8.703 12.113 1.00 71.72 50 ILE C CA 1
ATOM 6642 C C . ILE C 1 50 ? 24.204 -8.384 13.604 1.00 75.10 50 ILE C C 1
ATOM 6643 O O . ILE C 1 50 ? 25.334 -8.561 14.106 1.00 68.36 50 ILE C O 1
ATOM 6648 N N . THR C 1 51 ? 23.157 -7.902 14.277 1.00 78.83 51 THR C N 1
ATOM 6649 C CA . THR C 1 51 ? 23.186 -7.500 15.705 1.00 84.63 51 THR C CA 1
ATOM 6650 C C . THR C 1 51 ? 22.903 -8.730 16.589 1.00 89.78 51 THR C C 1
ATOM 6651 O O . THR C 1 51 ? 23.207 -8.677 17.788 1.00 99.15 51 THR C O 1
ATOM 6655 N N . ASP C 1 52 ? 22.368 -9.808 16.014 1.00 92.65 52 ASP C N 1
ATOM 6656 C CA . ASP C 1 52 ? 21.925 -11.032 16.734 1.00 89.69 52 ASP C CA 1
ATOM 6657 C C . ASP C 1 52 ? 23.139 -11.727 17.355 1.00 84.27 52 ASP C C 1
ATOM 6658 O O . ASP C 1 52 ? 24.249 -11.551 16.822 1.00 88.20 52 ASP C O 1
ATOM 6663 N N . THR C 1 53 ? 22.923 -12.488 18.434 1.00 85.30 53 THR C N 1
ATOM 6664 C CA . THR C 1 53 ? 23.971 -13.229 19.201 1.00 86.37 53 THR C CA 1
ATOM 6665 C C . THR C 1 53 ? 23.297 -14.134 20.241 1.00 78.67 53 THR C C 1
ATOM 6666 O O . THR C 1 53 ? 22.214 -13.750 20.719 1.00 74.23 53 THR C O 1
ATOM 6670 N N . GLU C 1 54 ? 23.907 -15.288 20.542 1.00 79.08 54 GLU C N 1
ATOM 6671 C CA . GLU C 1 54 ? 23.497 -16.202 21.647 1.00 84.92 54 GLU C CA 1
ATOM 6672 C C . GLU C 1 54 ? 24.211 -15.789 22.943 1.00 85.53 54 GLU C C 1
ATOM 6673 O O . GLU C 1 54 ? 23.762 -16.226 24.031 1.00 89.49 54 GLU C O 1
ATOM 6679 N N . GLY C 1 55 ? 25.261 -14.960 22.829 1.00 79.56 55 GLY C N 1
ATOM 6680 C CA . GLY C 1 55 ? 26.000 -14.354 23.955 1.00 66.07 55 GLY C CA 1
ATOM 6681 C C . GLY C 1 55 ? 25.397 -13.034 24.427 1.00 63.64 55 GLY C C 1
ATOM 6682 O O . GLY C 1 55 ? 24.156 -12.959 24.689 1.00 53.81 55 GLY C O 1
ATOM 6683 N N . ALA C 1 56 ? 26.241 -12.007 24.546 1.00 60.35 56 ALA C N 1
ATOM 6684 C CA . ALA C 1 56 ? 25.933 -10.786 25.318 1.00 63.28 56 ALA C CA 1
ATOM 6685 C C . ALA C 1 56 ? 25.679 -9.619 24.370 1.00 64.08 56 ALA C C 1
ATOM 6686 O O . ALA C 1 56 ? 26.649 -9.146 23.775 1.00 66.20 56 ALA C O 1
ATOM 6688 N N . LEU C 1 57 ? 24.414 -9.191 24.271 1.00 67.23 57 LEU C N 1
ATOM 6689 C CA . LEU C 1 57 ? 23.977 -7.869 23.739 1.00 60.91 57 LEU C CA 1
ATOM 6690 C C . LEU C 1 57 ? 24.316 -6.746 24.725 1.00 58.89 57 LEU C C 1
ATOM 6691 O O . LEU C 1 57 ? 23.802 -6.771 25.852 1.00 63.02 57 LEU C O 1
ATOM 6696 N N . VAL C 1 58 ? 25.053 -5.738 24.269 1.00 56.44 58 VAL C N 1
ATOM 6697 C CA . VAL C 1 58 ? 25.636 -4.663 25.122 1.00 56.63 58 VAL C CA 1
ATOM 6698 C C . VAL C 1 58 ? 25.225 -3.306 24.551 1.00 52.70 58 VAL C C 1
ATOM 6699 O O . VAL C 1 58 ? 25.927 -2.862 23.655 1.00 60.54 58 VAL C O 1
ATOM 6703 N N . SER C 1 59 ? 24.168 -2.649 25.033 1.00 52.51 59 SER C N 1
ATOM 6704 C CA . SER C 1 59 ? 23.898 -1.238 24.636 1.00 51.37 59 SER C CA 1
ATOM 6705 C C . SER C 1 59 ? 25.048 -0.386 25.164 1.00 50.26 59 SER C C 1
ATOM 6706 O O . SER C 1 59 ? 25.758 -0.905 26.024 1.00 53.38 59 SER C O 1
ATOM 6709 N N . LEU C 1 60 ? 25.250 0.811 24.598 1.00 51.87 60 LEU C N 1
ATOM 6710 C CA . LEU C 1 60 ? 26.210 1.834 25.083 1.00 53.60 60 LEU C CA 1
ATOM 6711 C C . LEU C 1 60 ? 25.481 3.163 25.310 1.00 57.02 60 LEU C C 1
ATOM 6712 O O . LEU C 1 60 ? 26.174 4.167 25.577 1.00 59.10 60 LEU C O 1
ATOM 6717 N N . GLU C 1 61 ? 24.140 3.175 25.257 1.00 60.46 61 GLU C N 1
ATOM 6718 C CA . GLU C 1 61 ? 23.343 4.431 25.288 1.00 65.52 61 GLU C CA 1
ATOM 6719 C C . GLU C 1 61 ? 23.350 5.013 26.706 1.00 67.19 61 GLU C C 1
ATOM 6720 O O . GLU C 1 61 ? 22.823 6.118 26.871 1.00 71.81 61 GLU C O 1
ATOM 6726 N N . ALA C 1 62 ? 23.929 4.307 27.685 1.00 72.57 62 ALA C N 1
ATOM 6727 C CA . ALA C 1 62 ? 23.884 4.672 29.121 1.00 71.36 62 ALA C CA 1
ATOM 6728 C C . ALA C 1 62 ? 25.252 5.178 29.603 1.00 71.16 62 ALA C C 1
ATOM 6729 O O . ALA C 1 62 ? 25.371 5.499 30.810 1.00 75.71 62 ALA C O 1
ATOM 6731 N N . LEU C 1 63 ? 26.247 5.270 28.716 1.00 66.41 63 LEU C N 1
ATOM 6732 C CA . LEU C 1 63 ? 27.558 5.892 29.051 1.00 69.01 63 LEU C CA 1
ATOM 6733 C C . LEU C 1 63 ? 27.408 7.410 29.019 1.00 69.12 63 LEU C C 1
ATOM 6734 O O . LEU C 1 63 ? 26.388 7.937 28.554 1.00 60.65 63 LEU C O 1
ATOM 6739 N N . PRO C 1 64 ? 28.423 8.143 29.537 1.00 74.00 64 PRO C N 1
ATOM 6740 C CA . PRO C 1 64 ? 28.473 9.594 29.409 1.00 77.46 64 PRO C CA 1
ATOM 6741 C C . PRO C 1 64 ? 28.216 9.951 27.953 1.00 78.62 64 PRO C C 1
ATOM 6742 O O . PRO C 1 64 ? 28.927 9.456 27.085 1.00 76.19 64 PRO C O 1
ATOM 6746 N N . PRO C 1 65 ? 27.183 10.767 27.635 1.00 81.22 65 PRO C N 1
ATOM 6747 C CA . PRO C 1 65 ? 27.016 11.279 26.269 1.00 77.10 65 PRO C CA 1
ATOM 6748 C C . PRO C 1 65 ? 28.013 12.418 25.945 1.00 73.34 65 PRO C C 1
ATOM 6749 O O . PRO C 1 65 ? 27.584 13.521 25.596 1.00 67.36 65 PRO C O 1
ATOM 6753 N N . GLU C 1 66 ? 29.322 12.121 26.034 1.00 63.62 66 GLU C N 1
ATOM 6754 C CA . GLU C 1 66 ? 30.446 13.055 25.756 1.00 64.41 66 GLU C CA 1
ATOM 6755 C C . GLU C 1 66 ? 30.294 13.653 24.347 1.00 72.08 66 GLU C C 1
ATOM 6756 O O . GLU C 1 66 ? 29.924 12.906 23.433 1.00 82.81 66 GLU C O 1
ATOM 6762 N N . VAL C 1 67 ? 30.556 14.955 24.179 1.00 72.62 67 VAL C N 1
ATOM 6763 C CA . VAL C 1 67 ? 30.715 15.636 22.856 1.00 68.46 67 VAL C CA 1
ATOM 6764 C C . VAL C 1 67 ? 31.812 16.698 23.019 1.00 68.36 67 VAL C C 1
ATOM 6765 O O . VAL C 1 67 ? 31.468 17.880 23.138 1.00 71.91 67 VAL C O 1
ATOM 6769 N N . GLU C 1 68 ? 33.081 16.273 23.061 1.00 70.11 68 GLU C N 1
ATOM 6770 C CA . GLU C 1 68 ? 34.258 17.122 23.398 1.00 73.74 68 GLU C CA 1
ATOM 6771 C C . GLU C 1 68 ? 34.911 17.658 22.126 1.00 69.05 68 GLU C C 1
ATOM 6772 O O . GLU C 1 68 ? 35.748 16.936 21.558 1.00 66.86 68 GLU C O 1
ATOM 6778 N N . ILE C 1 69 ? 34.587 18.907 21.767 1.00 71.39 69 ILE C N 1
ATOM 6779 C CA . ILE C 1 69 ? 35.061 19.632 20.544 1.00 69.22 69 ILE C CA 1
ATOM 6780 C C . ILE C 1 69 ? 36.446 20.258 20.773 1.00 69.85 69 ILE C C 1
ATOM 6781 O O . ILE C 1 69 ? 36.663 20.849 21.846 1.00 74.63 69 ILE C O 1
ATOM 6786 N N . ASP C 1 70 ? 37.340 20.139 19.786 1.00 71.53 70 ASP C N 1
ATOM 6787 C CA . ASP C 1 70 ? 38.679 20.788 19.756 1.00 79.83 70 ASP C CA 1
ATOM 6788 C C . ASP C 1 70 ? 38.629 21.868 18.668 1.00 87.66 70 ASP C C 1
ATOM 6789 O O . ASP C 1 70 ? 38.704 21.514 17.475 1.00 83.00 70 ASP C O 1
ATOM 6794 N N . ARG C 1 71 ? 38.488 23.134 19.080 1.00 100.47 71 ARG C N 1
ATOM 6795 C CA . ARG C 1 71 ? 38.388 24.319 18.180 1.00 99.89 71 ARG C CA 1
ATOM 6796 C C . ARG C 1 71 ? 39.577 24.340 17.206 1.00 94.67 71 ARG C C 1
ATOM 6797 O O . ARG C 1 71 ? 39.347 24.638 16.022 1.00 83.61 71 ARG C O 1
ATOM 6799 N N . ALA C 1 72 ? 40.786 24.012 17.689 1.00 97.27 72 ALA C N 1
ATOM 6800 C CA . ALA C 1 72 ? 42.071 24.045 16.944 1.00 93.12 72 ALA C CA 1
ATOM 6801 C C . ALA C 1 72 ? 41.991 23.163 15.697 1.00 93.47 72 ALA C C 1
ATOM 6802 O O . ALA C 1 72 ? 42.212 23.698 14.602 1.00 88.91 72 ALA C O 1
ATOM 6804 N N . THR C 1 73 ? 41.697 21.866 15.877 1.00 99.85 73 THR C N 1
ATOM 6805 C CA . THR C 1 73 ? 41.694 20.812 14.814 1.00 84.06 73 THR C CA 1
ATOM 6806 C C . THR C 1 73 ? 40.315 20.723 14.136 1.00 71.03 73 THR C C 1
ATOM 6807 O O . THR C 1 73 ? 40.211 20.001 13.136 1.00 60.27 73 THR C O 1
ATOM 6811 N N . GLY C 1 74 ? 39.300 21.418 14.662 1.00 67.97 74 GLY C N 1
ATOM 6812 C CA . GLY C 1 74 ? 37.916 21.380 14.151 1.00 71.42 74 GLY C CA 1
ATOM 6813 C C . GLY C 1 74 ? 37.349 19.966 14.152 1.00 76.40 74 GLY C C 1
ATOM 6814 O O . GLY C 1 74 ? 36.658 19.601 13.176 1.00 72.25 74 GLY C O 1
ATOM 6815 N N . THR C 1 75 ? 37.630 19.197 15.212 1.00 78.66 75 THR C N 1
ATOM 6816 C CA . THR C 1 75 ? 37.217 17.777 15.378 1.00 77.28 75 THR C CA 1
ATOM 6817 C C . THR C 1 75 ? 36.475 17.601 16.705 1.00 79.72 75 THR C C 1
ATOM 6818 O O . THR C 1 75 ? 36.823 18.297 17.673 1.00 83.30 75 THR C O 1
ATOM 6822 N N . ALA C 1 76 ? 35.490 16.702 16.726 1.00 80.95 76 ALA C N 1
ATOM 6823 C CA . ALA C 1 76 ? 34.679 16.342 17.911 1.00 80.67 76 ALA C CA 1
ATOM 6824 C C . ALA C 1 76 ? 34.980 14.889 18.289 1.00 82.54 76 ALA C C 1
ATOM 6825 O O . ALA C 1 76 ? 35.063 14.031 17.392 1.00 78.28 76 ALA C O 1
ATOM 6827 N N . ARG C 1 77 ? 35.144 14.648 19.586 1.00 84.03 77 ARG C N 1
ATOM 6828 C CA . ARG C 1 77 ? 35.198 13.302 20.205 1.00 77.64 77 ARG C CA 1
ATOM 6829 C C . ARG C 1 77 ? 33.807 12.992 20.761 1.00 70.40 77 ARG C C 1
ATOM 6830 O O . ARG C 1 77 ? 33.344 13.786 21.571 1.00 77.71 77 ARG C O 1
ATOM 6838 N N . VAL C 1 78 ? 33.142 11.920 20.328 1.00 72.05 78 VAL C N 1
ATOM 6839 C CA . VAL C 1 78 ? 31.697 11.696 20.660 1.00 76.10 78 VAL C CA 1
ATOM 6840 C C . VAL C 1 78 ? 31.446 10.246 21.118 1.00 71.72 78 VAL C C 1
ATOM 6841 O O . VAL C 1 78 ? 32.126 9.320 20.658 1.00 66.66 78 VAL C O 1
ATOM 6845 N N . ALA C 1 79 ? 30.488 10.061 22.021 1.00 70.41 79 ALA C N 1
ATOM 6846 C CA . ALA C 1 79 ? 30.099 8.735 22.538 1.00 69.92 79 ALA C CA 1
ATOM 6847 C C . ALA C 1 79 ? 29.427 7.965 21.408 1.00 62.68 79 ALA C C 1
ATOM 6848 O O . ALA C 1 79 ? 28.413 8.455 20.879 1.00 55.18 79 ALA C O 1
ATOM 6850 N N . ALA C 1 80 ? 29.987 6.801 21.088 1.00 58.94 80 ALA C N 1
ATOM 6851 C CA . ALA C 1 80 ? 29.469 5.828 20.103 1.00 61.59 80 ALA C CA 1
ATOM 6852 C C . ALA C 1 80 ? 27.950 5.646 20.255 1.00 60.95 80 ALA C C 1
ATOM 6853 O O . ALA C 1 80 ? 27.275 5.483 19.246 1.00 70.52 80 ALA C O 1
ATOM 6855 N N . GLY C 1 81 ? 27.417 5.642 21.471 1.00 58.03 81 GLY C N 1
ATOM 6856 C CA . GLY C 1 81 ? 26.006 5.289 21.699 1.00 57.50 81 GLY C CA 1
ATOM 6857 C C . GLY C 1 81 ? 25.084 6.437 21.346 1.00 59.04 81 GLY C C 1
ATOM 6858 O O . GLY C 1 81 ? 23.854 6.195 21.260 1.00 55.62 81 GLY C O 1
ATOM 6859 N N . LEU C 1 82 ? 25.651 7.644 21.205 1.00 61.64 82 LEU C N 1
ATOM 6860 C CA . LEU C 1 82 ? 24.916 8.884 20.826 1.00 72.53 82 LEU C CA 1
ATOM 6861 C C . LEU C 1 82 ? 24.142 8.643 19.523 1.00 76.90 82 LEU C C 1
ATOM 6862 O O . LEU C 1 82 ? 24.627 7.875 18.670 1.00 83.31 82 LEU C O 1
ATOM 6867 N N . ARG C 1 83 ? 22.991 9.286 19.358 1.00 70.31 83 ARG C N 1
ATOM 6868 C CA . ARG C 1 83 ? 22.236 9.209 18.089 1.00 72.79 83 ARG C CA 1
ATOM 6869 C C . ARG C 1 83 ? 22.481 10.490 17.285 1.00 76.19 83 ARG C C 1
ATOM 6870 O O . ARG C 1 83 ? 22.895 11.504 17.896 1.00 71.53 83 ARG C O 1
ATOM 6878 N N . TYR C 1 84 ? 22.270 10.436 15.962 1.00 76.51 84 TYR C N 1
ATOM 6879 C CA . TYR C 1 84 ? 22.522 11.574 15.035 1.00 76.62 84 TYR C CA 1
ATOM 6880 C C . TYR C 1 84 ? 21.601 12.745 15.428 1.00 79.11 84 TYR C C 1
ATOM 6881 O O . TYR C 1 84 ? 22.092 13.890 15.503 1.00 85.44 84 TYR C O 1
ATOM 6890 N N . GLY C 1 85 ? 20.340 12.469 15.775 1.00 82.14 85 GLY C N 1
ATOM 6891 C CA . GLY C 1 85 ? 19.408 13.457 16.362 1.00 84.45 85 GLY C CA 1
ATOM 6892 C C . GLY C 1 85 ? 20.077 14.329 17.415 1.00 83.74 85 GLY C C 1
ATOM 6893 O O . GLY C 1 85 ? 20.229 15.562 17.175 1.00 82.54 85 GLY C O 1
ATOM 6894 N N . GLU C 1 86 ? 20.470 13.722 18.538 1.00 75.73 86 GLU C N 1
ATOM 6895 C CA . GLU C 1 86 ? 21.150 14.413 19.666 1.00 71.60 86 GLU C CA 1
ATOM 6896 C C . GLU C 1 86 ? 22.464 15.047 19.159 1.00 73.51 86 GLU C C 1
ATOM 6897 O O . GLU C 1 86 ? 22.572 16.286 19.236 1.00 75.17 86 GLU C O 1
ATOM 6903 N N . LEU C 1 87 ? 23.396 14.254 18.604 1.00 68.25 87 LEU C N 1
ATOM 6904 C CA . LEU C 1 87 ? 24.782 14.686 18.269 1.00 60.99 87 LEU C CA 1
ATOM 6905 C C . LEU C 1 87 ? 24.754 15.946 17.403 1.00 65.10 87 LEU C C 1
ATOM 6906 O O . LEU C 1 87 ? 25.558 16.862 17.638 1.00 62.91 87 LEU C O 1
ATOM 6911 N N . SER C 1 88 ? 23.900 15.963 16.387 1.00 74.72 88 SER C N 1
ATOM 6912 C CA . SER C 1 88 ? 23.696 17.129 15.490 1.00 76.75 88 SER C CA 1
ATOM 6913 C C . SER C 1 88 ? 23.339 18.376 16.315 1.00 78.77 88 SER C C 1
ATOM 6914 O O . SER C 1 88 ? 24.118 19.353 16.297 1.00 76.08 88 SER C O 1
ATOM 6917 N N . ALA C 1 89 ? 22.214 18.324 17.035 1.00 80.03 89 ALA C N 1
ATOM 6918 C CA . ALA C 1 89 ? 21.645 19.445 17.825 1.00 78.29 89 ALA C CA 1
ATOM 6919 C C . ALA C 1 89 ? 22.725 20.094 18.714 1.00 72.53 89 ALA C C 1
ATOM 6920 O O . ALA C 1 89 ? 22.716 21.335 18.832 1.00 77.83 89 ALA C O 1
ATOM 6922 N N . ARG C 1 90 ? 23.631 19.302 19.296 1.00 68.99 90 ARG C N 1
ATOM 6923 C CA . ARG C 1 90 ? 24.757 19.780 20.150 1.00 72.71 90 ARG C CA 1
ATOM 6924 C C . ARG C 1 90 ? 25.906 20.293 19.278 1.00 74.42 90 ARG C C 1
ATOM 6925 O O . ARG C 1 90 ? 26.528 21.304 19.654 1.00 74.98 90 ARG C O 1
ATOM 6933 N N . LEU C 1 91 ? 26.219 19.593 18.183 1.00 74.79 91 LEU C N 1
ATOM 6934 C CA . LEU C 1 91 ? 27.224 20.062 17.195 1.00 70.71 91 LEU C CA 1
ATOM 6935 C C . LEU C 1 91 ? 26.778 21.434 16.687 1.00 65.14 91 LEU C C 1
ATOM 6936 O O . LEU C 1 91 ? 27.616 22.343 16.662 1.00 60.08 91 LEU C O 1
ATOM 6941 N N . HIS C 1 92 ? 25.499 21.560 16.319 1.00 65.27 92 HIS C N 1
ATOM 6942 C CA . HIS C 1 92 ? 24.930 22.777 15.686 1.00 73.74 92 HIS C CA 1
ATOM 6943 C C . HIS C 1 92 ? 25.048 23.942 16.655 1.00 76.24 92 HIS C C 1
ATOM 6944 O O . HIS C 1 92 ? 25.609 24.980 16.256 1.00 78.65 92 HIS C O 1
ATOM 6951 N N . ALA C 1 93 ? 24.518 23.745 17.864 1.00 76.04 93 ALA C N 1
ATOM 6952 C CA . ALA C 1 93 ? 24.574 24.700 18.990 1.00 72.77 93 ALA C CA 1
ATOM 6953 C C . ALA C 1 93 ? 25.958 25.351 19.009 1.00 68.23 93 ALA C C 1
ATOM 6954 O O . ALA C 1 93 ? 26.029 26.581 18.904 1.00 72.73 93 ALA C O 1
ATOM 6956 N N . ALA C 1 94 ? 27.018 24.548 19.070 1.00 68.12 94 ALA C N 1
ATOM 6957 C CA . ALA C 1 94 ? 28.418 25.028 19.154 1.00 75.26 94 ALA C CA 1
ATOM 6958 C C . ALA C 1 94 ? 28.837 25.691 17.831 1.00 72.68 94 ALA C C 1
ATOM 6959 O O . ALA C 1 94 ? 29.974 26.203 17.763 1.00 65.90 94 ALA C O 1
ATOM 6961 N N . GLY C 1 95 ? 27.956 25.683 16.823 1.00 75.59 95 GLY C N 1
ATOM 6962 C CA . GLY C 1 95 ? 28.192 26.289 15.498 1.00 80.29 95 GLY C CA 1
ATOM 6963 C C . GLY C 1 95 ? 29.077 25.407 14.633 1.00 85.72 95 GLY C C 1
ATOM 6964 O O . GLY C 1 95 ? 30.022 25.935 14.006 1.00 88.23 95 GLY C O 1
ATOM 6965 N N . TYR C 1 96 ? 28.799 24.101 14.616 1.00 83.40 96 TYR C N 1
ATOM 6966 C CA . TYR C 1 96 ? 29.512 23.098 13.785 1.00 75.64 96 TYR C CA 1
ATOM 6967 C C . TYR C 1 96 ? 28.470 22.243 13.052 1.00 80.24 96 TYR C C 1
ATOM 6968 O O . TYR C 1 96 ? 27.259 22.300 13.399 1.00 69.41 96 TYR C O 1
ATOM 6977 N N . ALA C 1 97 ? 28.922 21.498 12.037 1.00 84.42 97 ALA C N 1
ATOM 6978 C CA . ALA C 1 97 ? 28.084 20.549 11.271 1.00 77.72 97 ALA C CA 1
ATOM 6979 C C . ALA C 1 97 ? 28.917 19.369 10.772 1.00 73.74 97 ALA C C 1
ATOM 6980 O O . ALA C 1 97 ? 30.189 19.458 10.698 1.00 60.14 97 ALA C O 1
ATOM 6982 N N . LEU C 1 98 ? 28.179 18.308 10.442 1.00 70.38 98 LEU C N 1
ATOM 6983 C CA . LEU C 1 98 ? 28.657 17.130 9.682 1.00 73.61 98 LEU C CA 1
ATOM 6984 C C . LEU C 1 98 ? 28.227 17.272 8.217 1.00 74.15 98 LEU C C 1
ATOM 6985 O O . LEU C 1 98 ? 27.196 17.888 7.934 1.00 73.27 98 LEU C O 1
ATOM 6990 N N . PRO C 1 99 ? 29.000 16.718 7.245 1.00 66.81 99 PRO C N 1
ATOM 6991 C CA . PRO C 1 99 ? 28.690 16.883 5.824 1.00 62.92 99 PRO C CA 1
ATOM 6992 C C . PRO C 1 99 ? 27.362 16.231 5.408 1.00 60.82 99 PRO C C 1
ATOM 6993 O O . PRO C 1 99 ? 26.739 16.698 4.505 1.00 65.44 99 PRO C O 1
ATOM 6997 N N . ASN C 1 100 ? 26.931 15.173 6.076 1.00 62.05 100 ASN C N 1
ATOM 6998 C CA . ASN C 1 100 ? 25.689 14.481 5.661 1.00 70.55 100 ASN C CA 1
ATOM 6999 C C . ASN C 1 100 ? 25.100 13.718 6.856 1.00 69.71 100 ASN C C 1
ATOM 7000 O O . ASN C 1 100 ? 25.826 13.537 7.878 1.00 63.62 100 ASN C O 1
ATOM 7005 N N . LEU C 1 101 ? 23.816 13.348 6.728 1.00 63.85 101 LEU C N 1
ATOM 7006 C CA . LEU C 1 101 ? 23.026 12.571 7.717 1.00 65.11 101 LEU C CA 1
ATOM 7007 C C . LEU C 1 101 ? 22.119 11.602 6.963 1.00 64.97 101 LEU C C 1
ATOM 7008 O O . LEU C 1 101 ? 21.593 11.990 5.905 1.00 69.86 101 LEU C O 1
ATOM 7013 N N . ALA C 1 102 ? 21.904 10.415 7.528 1.00 63.03 102 ALA C N 1
ATOM 7014 C CA . ALA C 1 102 ? 20.946 9.405 7.025 1.00 65.80 102 ALA C CA 1
ATOM 7015 C C . ALA C 1 102 ? 19.527 10.001 6.972 1.00 56.56 102 ALA C C 1
ATOM 7016 O O . ALA C 1 102 ? 19.374 11.213 7.297 1.00 45.78 102 ALA C O 1
ATOM 7018 N N . SER C 1 103 ? 18.536 9.175 6.601 1.00 55.09 103 SER C N 1
ATOM 7019 C CA . SER C 1 103 ? 17.128 9.590 6.357 1.00 65.54 103 SER C CA 1
ATOM 7020 C C . SER C 1 103 ? 16.472 10.072 7.659 1.00 72.50 103 SER C C 1
ATOM 7021 O O . SER C 1 103 ? 15.748 11.092 7.599 1.00 74.06 103 SER C O 1
ATOM 7024 N N . LEU C 1 104 ? 16.696 9.392 8.791 1.00 80.44 104 LEU C N 1
ATOM 7025 C CA . LEU C 1 104 ? 16.231 9.907 10.110 1.00 87.93 104 LEU C CA 1
ATOM 7026 C C . LEU C 1 104 ? 17.413 10.048 11.062 1.00 86.70 104 LEU C C 1
ATOM 7027 O O . LEU C 1 104 ? 18.459 9.423 10.881 1.00 91.35 104 LEU C O 1
ATOM 7032 N N . PRO C 1 105 ? 17.293 10.949 12.062 1.00 88.94 105 PRO C N 1
ATOM 7033 C CA . PRO C 1 105 ? 18.390 11.234 12.993 1.00 94.45 105 PRO C CA 1
ATOM 7034 C C . PRO C 1 105 ? 18.567 10.203 14.131 1.00 93.41 105 PRO C C 1
ATOM 7035 O O . PRO C 1 105 ? 19.674 10.065 14.639 1.00 76.33 105 PRO C O 1
ATOM 7039 N N . HIS C 1 106 ? 17.489 9.490 14.494 1.00 98.07 106 HIS C N 1
ATOM 7040 C CA . HIS C 1 106 ? 17.403 8.570 15.664 1.00 97.82 106 HIS C CA 1
ATOM 7041 C C . HIS C 1 106 ? 18.065 7.236 15.328 1.00 88.73 106 HIS C C 1
ATOM 7042 O O . HIS C 1 106 ? 17.499 6.192 15.701 1.00 93.57 106 HIS C O 1
ATOM 7049 N N . ILE C 1 107 ? 19.217 7.288 14.657 1.00 73.85 107 ILE C N 1
ATOM 7050 C CA . ILE C 1 107 ? 20.090 6.114 14.400 1.00 69.57 107 ILE C CA 1
ATOM 7051 C C . ILE C 1 107 ? 21.401 6.365 15.134 1.00 62.97 107 ILE C C 1
ATOM 7052 O O . ILE C 1 107 ? 21.897 7.503 15.128 1.00 63.52 107 ILE C O 1
ATOM 7057 N N . CYS C 1 108 ? 21.930 5.311 15.735 1.00 63.37 108 CYS C N 1
ATOM 7058 C CA . CYS C 1 108 ? 23.177 5.330 16.533 1.00 65.62 108 CYS C CA 1
ATOM 7059 C C . CYS C 1 108 ? 24.372 5.556 15.588 1.00 59.99 108 CYS C C 1
ATOM 7060 O O . CYS C 1 108 ? 24.489 4.822 14.594 1.00 56.12 108 CYS C O 1
ATOM 7063 N N . VAL C 1 109 ? 25.226 6.529 15.916 1.00 58.50 109 VAL C N 1
ATOM 7064 C CA . VAL C 1 109 ? 26.431 6.958 15.140 1.00 59.95 109 VAL C CA 1
ATOM 7065 C C . VAL C 1 109 ? 27.326 5.759 14.798 1.00 59.36 109 VAL C C 1
ATOM 7066 O O . VAL C 1 109 ? 27.613 5.576 13.608 1.00 71.87 109 VAL C O 1
ATOM 7070 N N . ALA C 1 110 ? 27.782 4.996 15.788 1.00 56.41 110 ALA C N 1
ATOM 7071 C CA . ALA C 1 110 ? 28.656 3.810 15.612 1.00 58.59 110 ALA C CA 1
ATOM 7072 C C . ALA C 1 110 ? 27.897 2.672 14.919 1.00 61.58 110 ALA C C 1
ATOM 7073 O O . ALA C 1 110 ? 28.582 1.836 14.269 1.00 59.55 110 ALA C O 1
ATOM 7075 N N . GLY C 1 111 ? 26.564 2.601 15.081 1.00 61.98 111 GLY C N 1
ATOM 7076 C CA . GLY C 1 111 ? 25.704 1.626 14.369 1.00 60.50 111 GLY C CA 1
ATOM 7077 C C . GLY C 1 111 ? 25.634 1.965 12.889 1.00 59.45 111 GLY C C 1
ATOM 7078 O O . GLY C 1 111 ? 25.883 1.085 12.033 1.00 53.44 111 GLY C O 1
ATOM 7079 N N . ALA C 1 112 ? 25.368 3.238 12.598 1.00 61.09 112 ALA C N 1
ATOM 7080 C CA . ALA C 1 112 ? 25.395 3.828 11.241 1.00 59.75 112 ALA C CA 1
ATOM 7081 C C . ALA C 1 112 ? 26.731 3.504 10.549 1.00 54.38 112 ALA C C 1
ATOM 7082 O O . ALA C 1 112 ? 26.703 2.757 9.576 1.00 56.60 112 ALA C O 1
ATOM 7084 N N . CYS C 1 113 ? 27.855 4.008 11.057 1.00 49.66 113 CYS C N 1
ATOM 7085 C CA . CYS C 1 113 ? 29.213 3.842 10.468 1.00 52.01 113 CYS C CA 1
ATOM 7086 C C . CYS C 1 113 ? 29.648 2.368 10.348 1.00 54.93 113 CYS C C 1
ATOM 7087 O O . CYS C 1 113 ? 30.528 2.088 9.512 1.00 57.24 113 CYS C O 1
ATOM 7090 N N . ALA C 1 114 ? 29.106 1.447 11.146 1.00 53.63 114 ALA C N 1
ATOM 7091 C CA . ALA C 1 114 ? 29.570 0.040 11.149 1.00 57.96 114 ALA C CA 1
ATOM 7092 C C . ALA C 1 114 ? 29.056 -0.691 9.899 1.00 56.42 114 ALA C C 1
ATOM 7093 O O . ALA C 1 114 ? 29.677 -1.691 9.510 1.00 53.38 114 ALA C O 1
ATOM 7095 N N . THR C 1 115 ? 27.974 -0.195 9.291 1.00 55.90 115 THR C N 1
ATOM 7096 C CA . THR C 1 115 ? 27.257 -0.830 8.148 1.00 58.69 115 THR C CA 1
ATOM 7097 C C . THR C 1 115 ? 27.429 -0.024 6.847 1.00 58.93 115 THR C C 1
ATOM 7098 O O . THR C 1 115 ? 26.847 -0.452 5.817 1.00 62.80 115 THR C O 1
ATOM 7102 N N . GLY C 1 116 ? 28.173 1.091 6.889 1.00 54.85 116 GLY C N 1
ATOM 7103 C CA . GLY C 1 116 ? 28.335 2.046 5.775 1.00 52.22 116 GLY C CA 1
ATOM 7104 C C . GLY C 1 116 ? 27.064 2.824 5.468 1.00 51.29 116 GLY C C 1
ATOM 7105 O O . GLY C 1 116 ? 26.700 2.935 4.305 1.00 51.51 116 GLY C O 1
ATOM 7106 N N . THR C 1 117 ? 26.424 3.395 6.477 1.00 57.29 117 THR C N 1
ATOM 7107 C CA . THR C 1 117 ? 25.214 4.246 6.327 1.00 61.08 117 THR C CA 1
ATOM 7108 C C . THR C 1 117 ? 25.632 5.533 5.602 1.00 59.26 117 THR C C 1
ATOM 7109 O O . THR C 1 117 ? 26.820 5.894 5.685 1.00 55.97 117 THR C O 1
ATOM 7113 N N . HIS C 1 118 ? 24.694 6.182 4.909 1.00 59.04 118 HIS C N 1
ATOM 7114 C CA . HIS C 1 118 ? 24.948 7.286 3.940 1.00 58.92 118 HIS C CA 1
ATOM 7115 C C . HIS C 1 118 ? 23.689 8.145 3.756 1.00 62.43 118 HIS C C 1
ATOM 7116 O O . HIS C 1 118 ? 22.575 7.693 4.105 1.00 58.49 118 HIS C O 1
ATOM 7123 N N . GLY C 1 119 ? 23.868 9.335 3.184 1.00 64.58 119 GLY C N 1
ATOM 7124 C CA . GLY C 1 119 ? 22.779 10.161 2.630 1.00 67.53 119 GLY C CA 1
ATOM 7125 C C . GLY C 1 119 ? 22.878 10.192 1.117 1.00 70.92 119 GLY C C 1
ATOM 7126 O O . GLY C 1 119 ? 23.245 9.149 0.522 1.00 66.67 119 GLY C O 1
ATOM 7127 N N . SER C 1 120 ? 22.586 11.338 0.500 1.00 70.72 120 SER C N 1
ATOM 7128 C CA . SER C 1 120 ? 22.835 11.554 -0.948 1.00 75.86 120 SER C CA 1
ATOM 7129 C C . SER C 1 120 ? 23.789 12.737 -1.128 1.00 75.11 120 SER C C 1
ATOM 7130 O O . SER C 1 120 ? 23.978 13.490 -0.158 1.00 70.45 120 SER C O 1
ATOM 7133 N N . GLY C 1 121 ? 24.358 12.876 -2.326 1.00 71.70 121 GLY C N 1
ATOM 7134 C CA . GLY C 1 121 ? 25.288 13.961 -2.676 1.00 76.52 121 GLY C CA 1
ATOM 7135 C C . GLY C 1 121 ? 26.513 13.433 -3.399 1.00 78.58 121 GLY C C 1
ATOM 7136 O O . GLY C 1 121 ? 27.080 12.415 -2.942 1.00 86.89 121 GLY C O 1
ATOM 7137 N N . ASP C 1 122 ? 26.893 14.104 -4.490 1.00 75.04 122 ASP C N 1
ATOM 7138 C CA . ASP C 1 122 ? 27.966 13.680 -5.424 1.00 75.26 122 ASP C CA 1
ATOM 7139 C C . ASP C 1 122 ? 29.324 13.835 -4.732 1.00 73.28 122 ASP C C 1
ATOM 7140 O O . ASP C 1 122 ? 30.203 12.972 -4.951 1.00 66.88 122 ASP C O 1
ATOM 7145 N N . GLY C 1 123 ? 29.488 14.894 -3.934 1.00 73.83 123 GLY C N 1
ATOM 7146 C CA . GLY C 1 123 ? 30.782 15.262 -3.327 1.00 81.79 123 GLY C CA 1
ATOM 7147 C C . GLY C 1 123 ? 30.823 14.999 -1.830 1.00 84.12 123 GLY C C 1
ATOM 7148 O O . GLY C 1 123 ? 31.588 15.696 -1.140 1.00 81.13 123 GLY C O 1
ATOM 7149 N N . ILE C 1 124 ? 30.050 14.022 -1.342 1.00 85.62 124 ILE C N 1
ATOM 7150 C CA . ILE C 1 124 ? 29.978 13.658 0.106 1.00 82.65 124 ILE C CA 1
ATOM 7151 C C . ILE C 1 124 ? 29.864 12.136 0.265 1.00 76.88 124 ILE C C 1
ATOM 7152 O O . ILE C 1 124 ? 28.961 11.525 -0.356 1.00 81.11 124 ILE C O 1
ATOM 7157 N N . GLY C 1 125 ? 30.742 11.566 1.099 1.00 74.75 125 GLY C N 1
ATOM 7158 C CA . GLY C 1 125 ? 30.844 10.120 1.366 1.00 68.97 125 GLY C CA 1
ATOM 7159 C C . GLY C 1 125 ? 29.709 9.615 2.236 1.00 65.76 125 GLY C C 1
ATOM 7160 O O . GLY C 1 125 ? 28.781 10.391 2.567 1.00 61.83 125 GLY C O 1
ATOM 7161 N N . GLY C 1 126 ? 29.759 8.326 2.566 1.00 67.17 126 GLY C N 1
ATOM 7162 C CA . GLY C 1 126 ? 28.956 7.732 3.647 1.00 65.00 126 GLY C CA 1
ATOM 7163 C C . GLY C 1 126 ? 29.403 8.310 4.972 1.00 61.26 126 GLY C C 1
ATOM 7164 O O . GLY C 1 126 ? 30.542 8.809 5.050 1.00 58.63 126 GLY C O 1
ATOM 7165 N N . LEU C 1 127 ? 28.554 8.233 5.990 1.00 61.43 127 LEU C N 1
ATOM 7166 C CA . LEU C 1 127 ? 28.754 8.981 7.259 1.00 58.75 127 LEU C CA 1
ATOM 7167 C C . LEU C 1 127 ? 30.126 8.599 7.836 1.00 55.68 127 LEU C C 1
ATOM 7168 O O . LEU C 1 127 ? 30.828 9.523 8.303 1.00 52.40 127 LEU C O 1
ATOM 7173 N N . ALA C 1 128 ? 30.551 7.343 7.639 1.00 50.28 128 ALA C N 1
ATOM 7174 C CA . ALA C 1 128 ? 31.811 6.763 8.162 1.00 52.87 128 ALA C CA 1
ATOM 7175 C C . ALA C 1 128 ? 33.057 7.531 7.682 1.00 52.77 128 ALA C C 1
ATOM 7176 O O . ALA C 1 128 ? 34.123 7.395 8.309 1.00 55.02 128 ALA C O 1
ATOM 7178 N N . GLY C 1 129 ? 32.970 8.303 6.608 1.00 54.48 129 GLY C N 1
ATOM 7179 C CA . GLY C 1 129 ? 34.143 9.040 6.088 1.00 63.98 129 GLY C CA 1
ATOM 7180 C C . GLY C 1 129 ? 34.541 10.237 6.952 1.00 63.74 129 GLY C C 1
ATOM 7181 O O . GLY C 1 129 ? 35.721 10.649 6.899 1.00 58.97 129 GLY C O 1
ATOM 7182 N N . SER C 1 130 ? 33.583 10.796 7.696 1.00 62.32 130 SER C N 1
ATOM 7183 C CA . SER C 1 130 ? 33.770 11.921 8.643 1.00 61.48 130 SER C CA 1
ATOM 7184 C C . SER C 1 130 ? 34.563 11.474 9.880 1.00 64.46 130 SER C C 1
ATOM 7185 O O . SER C 1 130 ? 34.983 12.361 10.616 1.00 77.06 130 SER C O 1
ATOM 7188 N N . VAL C 1 131 ? 34.734 10.165 10.117 1.00 64.35 131 VAL C N 1
ATOM 7189 C CA . VAL C 1 131 ? 35.430 9.578 11.309 1.00 60.90 131 VAL C CA 1
ATOM 7190 C C . VAL C 1 131 ? 36.949 9.556 11.078 1.00 56.26 131 VAL C C 1
ATOM 7191 O O . VAL C 1 131 ? 37.358 8.894 10.137 1.00 60.95 131 VAL C O 1
ATOM 7195 N N . THR C 1 132 ? 37.756 10.175 11.945 1.00 56.13 132 THR C N 1
ATOM 7196 C CA . THR C 1 132 ? 39.245 10.238 11.809 1.00 57.64 132 THR C CA 1
ATOM 7197 C C . THR C 1 132 ? 39.971 9.333 12.808 1.00 59.64 132 THR C C 1
ATOM 7198 O O . THR C 1 132 ? 41.203 9.139 12.586 1.00 58.07 132 THR C O 1
ATOM 7202 N N . ALA C 1 133 ? 39.260 8.840 13.846 1.00 61.06 133 ALA C N 1
ATOM 7203 C CA . ALA C 1 133 ? 39.772 7.919 14.898 1.00 56.99 133 ALA C CA 1
ATOM 7204 C C . ALA C 1 133 ? 38.630 7.189 15.637 1.00 55.91 133 ALA C C 1
ATOM 7205 O O . ALA C 1 133 ? 37.492 7.720 15.718 1.00 55.77 133 ALA C O 1
ATOM 7207 N N . VAL C 1 134 ? 38.928 5.996 16.165 1.00 51.42 134 VAL C N 1
ATOM 7208 C CA . VAL C 1 134 ? 38.032 5.233 17.086 1.00 56.16 134 VAL C CA 1
ATOM 7209 C C . VAL C 1 134 ? 38.850 4.766 18.297 1.00 58.44 134 VAL C C 1
ATOM 7210 O O . VAL C 1 134 ? 40.030 4.426 18.115 1.00 61.09 134 VAL C O 1
ATOM 7214 N N . GLU C 1 135 ? 38.240 4.816 19.484 1.00 64.17 135 GLU C N 1
ATOM 7215 C CA . GLU C 1 135 ? 38.665 4.106 20.717 1.00 69.92 135 GLU C CA 1
ATOM 7216 C C . GLU C 1 135 ? 37.659 2.986 20.957 1.00 67.76 135 GLU C C 1
ATOM 7217 O O . GLU C 1 135 ? 36.431 3.256 21.049 1.00 60.13 135 GLU C O 1
ATOM 7223 N N . LEU C 1 136 ? 38.141 1.761 21.049 1.00 64.75 136 LEU C N 1
ATOM 7224 C CA . LEU C 1 136 ? 37.217 0.633 21.270 1.00 65.08 136 LEU C CA 1
ATOM 7225 C C . LEU C 1 136 ? 37.780 -0.254 22.375 1.00 62.05 136 LEU C C 1
ATOM 7226 O O . LEU C 1 136 ? 39.017 -0.269 22.606 1.00 57.30 136 LEU C O 1
ATOM 7231 N N . VAL C 1 137 ? 36.868 -0.915 23.066 1.00 54.74 137 VAL C N 1
ATOM 7232 C CA . VAL C 1 137 ? 37.195 -1.948 24.067 1.00 57.21 137 VAL C CA 1
ATOM 7233 C C . VAL C 1 137 ? 37.403 -3.238 23.273 1.00 59.63 137 VAL C C 1
ATOM 7234 O O . VAL C 1 137 ? 36.441 -3.675 22.602 1.00 62.35 137 VAL C O 1
ATOM 7238 N N . THR C 1 138 ? 38.611 -3.804 23.322 1.00 53.80 138 THR C N 1
ATOM 7239 C CA . THR C 1 138 ? 38.938 -5.081 22.645 1.00 48.18 138 THR C CA 1
ATOM 7240 C C . THR C 1 138 ? 38.144 -6.189 23.327 1.00 48.02 138 THR C C 1
ATOM 7241 O O . THR C 1 138 ? 37.529 -5.908 24.349 1.00 51.68 138 THR C O 1
ATOM 7245 N N . ALA C 1 139 ? 38.209 -7.404 22.791 1.00 51.77 139 ALA C N 1
ATOM 7246 C CA . ALA C 1 139 ? 37.692 -8.652 23.397 1.00 52.20 139 ALA C CA 1
ATOM 7247 C C . ALA C 1 139 ? 38.400 -8.951 24.731 1.00 51.61 139 ALA C C 1
ATOM 7248 O O . ALA C 1 139 ? 37.890 -9.790 25.507 1.00 45.97 139 ALA C O 1
ATOM 7250 N N . ASP C 1 140 ? 39.542 -8.311 24.994 1.00 51.39 140 ASP C N 1
ATOM 7251 C CA . ASP C 1 140 ? 40.293 -8.471 26.271 1.00 53.10 140 ASP C CA 1
ATOM 7252 C C . ASP C 1 140 ? 39.784 -7.459 27.315 1.00 58.04 140 ASP C C 1
ATOM 7253 O O . ASP C 1 140 ? 39.873 -7.739 28.544 1.00 56.86 140 ASP C O 1
ATOM 7258 N N . GLY C 1 141 ? 39.216 -6.344 26.852 1.00 64.88 141 GLY C N 1
ATOM 7259 C CA . GLY C 1 141 ? 38.578 -5.326 27.703 1.00 59.46 141 GLY C CA 1
ATOM 7260 C C . GLY C 1 141 ? 39.405 -4.059 27.768 1.00 57.69 141 GLY C C 1
ATOM 7261 O O . GLY C 1 141 ? 38.866 -3.070 28.303 1.00 58.88 141 GLY C O 1
ATOM 7262 N N . ASP C 1 142 ? 40.658 -4.083 27.279 1.00 50.58 142 ASP C N 1
ATOM 7263 C CA . ASP C 1 142 ? 41.531 -2.879 27.261 1.00 54.00 142 ASP C CA 1
ATOM 7264 C C . ASP C 1 142 ? 41.096 -1.980 26.102 1.00 64.22 142 ASP C C 1
ATOM 7265 O O . ASP C 1 142 ? 40.389 -2.483 25.186 1.00 68.04 142 ASP C O 1
ATOM 7270 N N . LEU C 1 143 ? 41.453 -0.690 26.191 1.00 70.91 143 LEU C N 1
ATOM 7271 C CA . LEU C 1 143 ? 41.174 0.340 25.154 1.00 71.32 143 LEU C CA 1
ATOM 7272 C C . LEU C 1 143 ? 42.262 0.253 24.081 1.00 73.04 143 LEU C C 1
ATOM 7273 O O . LEU C 1 143 ? 43.463 0.152 24.445 1.00 67.24 143 LEU C O 1
ATOM 7278 N N . VAL C 1 144 ? 41.846 0.265 22.812 1.00 71.61 144 VAL C N 1
ATOM 7279 C CA . VAL C 1 144 ? 42.738 0.517 21.645 1.00 68.22 144 VAL C CA 1
ATOM 7280 C C . VAL C 1 144 ? 42.148 1.695 20.866 1.00 69.32 144 VAL C C 1
ATOM 7281 O O . VAL C 1 144 ? 40.878 1.753 20.706 1.00 59.09 144 VAL C O 1
ATOM 7285 N N . THR C 1 145 ? 43.052 2.604 20.469 1.00 66.56 145 THR C N 1
ATOM 7286 C CA . THR C 1 145 ? 42.827 3.742 19.545 1.00 67.22 145 THR C CA 1
ATOM 7287 C C . THR C 1 145 ? 43.464 3.394 18.199 1.00 66.81 145 THR C C 1
ATOM 7288 O O . THR C 1 145 ? 44.696 3.125 18.161 1.00 69.17 145 THR C O 1
ATOM 7292 N N . LEU C 1 146 ? 42.631 3.372 17.157 1.00 67.54 146 LEU C N 1
ATOM 7293 C CA . LEU C 1 146 ? 43.034 3.442 15.731 1.00 65.17 146 LEU C CA 1
ATOM 7294 C C . LEU C 1 146 ? 42.565 4.789 15.177 1.00 63.42 146 LEU C C 1
ATOM 7295 O O . LEU C 1 146 ? 41.366 5.116 15.340 1.00 64.76 146 LEU C O 1
ATOM 7300 N N . SER C 1 147 ? 43.492 5.546 14.592 1.00 60.07 147 SER C N 1
ATOM 7301 C CA . SER C 1 147 ? 43.243 6.850 13.934 1.00 62.84 147 SER C CA 1
ATOM 7302 C C . SER C 1 147 ? 43.898 6.848 12.544 1.00 62.13 147 SER C C 1
ATOM 7303 O O . SER C 1 147 ? 44.945 6.153 12.380 1.00 53.77 147 SER C O 1
ATOM 7306 N N . ARG C 1 148 ? 43.331 7.596 11.586 1.00 60.60 148 ARG C N 1
ATOM 7307 C CA . ARG C 1 148 ? 43.925 7.724 10.233 1.00 61.53 148 ARG C CA 1
ATOM 7308 C C . ARG C 1 148 ? 45.393 8.151 10.342 1.00 66.17 148 ARG C C 1
ATOM 7309 O O . ARG C 1 148 ? 46.219 7.555 9.621 1.00 63.20 148 ARG C O 1
ATOM 7317 N N . ASP C 1 149 ? 45.699 9.157 11.174 1.00 65.66 149 ASP C N 1
ATOM 7318 C CA . ASP C 1 149 ? 47.041 9.805 11.216 1.00 67.62 149 ASP C CA 1
ATOM 7319 C C . ASP C 1 149 ? 48.092 8.814 11.748 1.00 72.16 149 ASP C C 1
ATOM 7320 O O . ASP C 1 149 ? 49.206 8.737 11.151 1.00 61.61 149 ASP C O 1
ATOM 7325 N N . ALA C 1 150 ? 47.745 8.064 12.805 1.00 79.35 150 ALA C N 1
ATOM 7326 C CA . ALA C 1 150 ? 48.663 7.186 13.578 1.00 75.91 150 ALA C CA 1
ATOM 7327 C C . ALA C 1 150 ? 48.775 5.804 12.922 1.00 72.79 150 ALA C C 1
ATOM 7328 O O . ALA C 1 150 ? 49.914 5.285 12.850 1.00 62.39 150 ALA C O 1
ATOM 7330 N N . ASP C 1 151 ? 47.648 5.252 12.453 1.00 70.73 151 ASP C N 1
ATOM 7331 C CA . ASP C 1 151 ? 47.552 3.868 11.920 1.00 77.00 151 ASP C CA 1
ATOM 7332 C C . ASP C 1 151 ? 47.026 3.904 10.485 1.00 82.56 151 ASP C C 1
ATOM 7333 O O . ASP C 1 151 ? 45.936 3.394 10.218 1.00 82.94 151 ASP C O 1
ATOM 7338 N N . PRO C 1 152 ? 47.790 4.474 9.515 1.00 87.26 152 PRO C N 1
ATOM 7339 C CA . PRO C 1 152 ? 47.355 4.547 8.117 1.00 83.73 152 PRO C CA 1
ATOM 7340 C C . PRO C 1 152 ? 46.990 3.177 7.526 1.00 83.25 152 PRO C C 1
ATOM 7341 O O . PRO C 1 152 ? 46.004 3.094 6.827 1.00 69.62 152 PRO C O 1
ATOM 7345 N N . ASP C 1 153 ? 47.796 2.151 7.834 1.00 88.68 153 ASP C N 1
ATOM 7346 C CA . ASP C 1 153 ? 47.678 0.767 7.294 1.00 88.00 153 ASP C CA 1
ATOM 7347 C C . ASP C 1 153 ? 46.379 0.103 7.768 1.00 80.02 153 ASP C C 1
ATOM 7348 O O . ASP C 1 153 ? 45.850 -0.724 7.008 1.00 78.44 153 ASP C O 1
ATOM 7353 N N . ARG C 1 154 ? 45.908 0.433 8.976 1.00 74.53 154 ARG C N 1
ATOM 7354 C CA . ARG C 1 154 ? 44.847 -0.327 9.689 1.00 71.66 154 ARG C CA 1
ATOM 7355 C C . ARG C 1 154 ? 43.551 0.487 9.805 1.00 64.33 154 ARG C C 1
ATOM 7356 O O . ARG C 1 154 ? 42.467 -0.127 9.747 1.00 57.08 154 ARG C O 1
ATOM 7364 N N . PHE C 1 155 ? 43.637 1.802 10.008 1.00 56.56 155 PHE C N 1
ATOM 7365 C CA . PHE C 1 155 ? 42.452 2.629 10.347 1.00 59.78 155 PHE C CA 1
ATOM 7366 C C . PHE C 1 155 ? 41.311 2.365 9.361 1.00 62.55 155 PHE C C 1
ATOM 7367 O O . PHE C 1 155 ? 40.156 2.259 9.789 1.00 62.84 155 PHE C O 1
ATOM 7375 N N . PRO C 1 156 ? 41.571 2.290 8.027 1.00 61.78 156 PRO C N 1
ATOM 7376 C CA . PRO C 1 156 ? 40.501 2.153 7.028 1.00 61.50 156 PRO C CA 1
ATOM 7377 C C . PRO C 1 156 ? 39.641 0.895 7.202 1.00 65.23 156 PRO C C 1
ATOM 7378 O O . PRO C 1 156 ? 38.479 0.921 6.789 1.00 71.57 156 PRO C O 1
ATOM 7382 N N . GLY C 1 157 ? 40.211 -0.144 7.829 1.00 64.25 157 GLY C N 1
ATOM 7383 C CA . GLY C 1 157 ? 39.501 -1.377 8.221 1.00 66.60 157 GLY C CA 1
ATOM 7384 C C . GLY C 1 157 ? 38.508 -1.121 9.337 1.00 68.81 157 GLY C C 1
ATOM 7385 O O . GLY C 1 157 ? 37.390 -1.694 9.278 1.00 72.08 157 GLY C O 1
ATOM 7386 N N . ALA C 1 158 ? 38.880 -0.210 10.247 1.00 68.07 158 ALA C N 1
ATOM 7387 C CA . ALA C 1 158 ? 38.357 -0.066 11.627 1.00 61.58 158 ALA C CA 1
ATOM 7388 C C . ALA C 1 158 ? 36.946 0.542 11.681 1.00 55.95 158 ALA C C 1
ATOM 7389 O O . ALA C 1 158 ? 36.183 0.123 12.548 1.00 48.93 158 ALA C O 1
ATOM 7391 N N . VAL C 1 159 ? 36.590 1.482 10.809 1.00 57.07 159 VAL C N 1
ATOM 7392 C CA . VAL C 1 159 ? 35.319 2.248 10.981 1.00 60.67 159 VAL C CA 1
ATOM 7393 C C . VAL C 1 159 ? 34.137 1.391 10.510 1.00 60.00 159 VAL C C 1
ATOM 7394 O O . VAL C 1 159 ? 33.267 1.078 11.343 1.00 53.05 159 VAL C O 1
ATOM 7398 N N . VAL C 1 160 ? 34.065 1.069 9.216 1.00 64.16 160 VAL C N 1
ATOM 7399 C CA . VAL C 1 160 ? 32.953 0.223 8.687 1.00 67.60 160 VAL C CA 1
ATOM 7400 C C . VAL C 1 160 ? 33.405 -1.220 8.920 1.00 71.23 160 VAL C C 1
ATOM 7401 O O . VAL C 1 160 ? 34.118 -1.801 8.057 1.00 68.09 160 VAL C O 1
ATOM 7405 N N . SER C 1 161 ? 33.069 -1.714 10.115 1.00 74.43 161 SER C N 1
ATOM 7406 C CA . SER C 1 161 ? 33.718 -2.862 10.800 1.00 68.99 161 SER C CA 1
ATOM 7407 C C . SER C 1 161 ? 32.700 -3.975 11.090 1.00 63.09 161 SER C C 1
ATOM 7408 O O . SER C 1 161 ? 33.144 -5.116 11.277 1.00 58.83 161 SER C O 1
ATOM 7411 N N . LEU C 1 162 ? 31.398 -3.655 11.120 1.00 59.60 162 LEU C N 1
ATOM 7412 C CA . LEU C 1 162 ? 30.290 -4.597 11.436 1.00 61.50 162 LEU C CA 1
ATOM 7413 C C . LEU C 1 162 ? 30.322 -4.944 12.931 1.00 61.14 162 LEU C C 1
ATOM 7414 O O . LEU C 1 162 ? 29.831 -6.034 13.290 1.00 55.27 162 LEU C O 1
ATOM 7419 N N . GLY C 1 163 ? 30.874 -4.046 13.759 1.00 65.88 163 GLY C N 1
ATOM 7420 C CA . GLY C 1 163 ? 31.048 -4.211 15.220 1.00 71.07 163 GLY C CA 1
ATOM 7421 C C . GLY C 1 163 ? 31.789 -5.489 15.592 1.00 65.81 163 GLY C C 1
ATOM 7422 O O . GLY C 1 163 ? 31.429 -6.095 16.632 1.00 69.30 163 GLY C O 1
ATOM 7423 N N . ALA C 1 164 ? 32.794 -5.861 14.791 1.00 56.68 164 ALA C N 1
ATOM 7424 C CA . ALA C 1 164 ? 33.476 -7.171 14.810 1.00 53.21 164 ALA C CA 1
ATOM 7425 C C . ALA C 1 164 ? 34.928 -7.004 15.255 1.00 53.71 164 ALA C C 1
ATOM 7426 O O . ALA C 1 164 ? 35.672 -8.030 15.220 1.00 53.31 164 ALA C O 1
ATOM 7428 N N . LEU C 1 165 ? 35.324 -5.776 15.625 1.00 52.65 165 LEU C N 1
ATOM 7429 C CA . LEU C 1 165 ? 36.684 -5.464 16.156 1.00 57.64 165 LEU C CA 1
ATOM 7430 C C . LEU C 1 165 ? 36.638 -5.335 17.686 1.00 54.13 165 LEU C C 1
ATOM 7431 O O . LEU C 1 165 ? 37.606 -5.772 18.361 1.00 59.89 165 LEU C O 1
ATOM 7436 N N . GLY C 1 166 ? 35.512 -4.843 18.200 1.00 51.13 166 GLY C N 1
ATOM 7437 C CA . GLY C 1 166 ? 35.284 -4.539 19.618 1.00 55.00 166 GLY C CA 1
ATOM 7438 C C . GLY C 1 166 ? 34.109 -3.596 19.797 1.00 61.77 166 GLY C C 1
ATOM 7439 O O . GLY C 1 166 ? 33.346 -3.367 18.825 1.00 66.39 166 GLY C O 1
ATOM 7440 N N . ALA C 1 167 ? 33.947 -3.073 21.009 1.00 64.87 167 ALA C N 1
ATOM 7441 C CA . ALA C 1 167 ? 32.920 -2.068 21.336 1.00 63.88 167 ALA C CA 1
ATOM 7442 C C . ALA C 1 167 ? 33.564 -0.689 21.223 1.00 65.21 167 ALA C C 1
ATOM 7443 O O . ALA C 1 167 ? 34.497 -0.405 22.003 1.00 60.31 167 ALA C O 1
ATOM 7445 N N . VAL C 1 168 ? 33.121 0.104 20.247 1.00 66.26 168 VAL C N 1
ATOM 7446 C CA . VAL C 1 168 ? 33.623 1.489 20.019 1.00 68.08 168 VAL C CA 1
ATOM 7447 C C . VAL C 1 168 ? 32.950 2.375 21.060 1.00 70.41 168 VAL C C 1
ATOM 7448 O O . VAL C 1 168 ? 31.704 2.365 21.100 1.00 78.70 168 VAL C O 1
ATOM 7452 N N . VAL C 1 169 ? 33.725 3.070 21.896 1.00 73.02 169 VAL C N 1
ATOM 7453 C CA . VAL C 1 169 ? 33.151 3.977 22.937 1.00 76.23 169 VAL C CA 1
ATOM 7454 C C . VAL C 1 169 ? 33.120 5.397 22.356 1.00 70.69 169 VAL C C 1
ATOM 7455 O O . VAL C 1 169 ? 32.030 6.004 22.333 1.00 65.98 169 VAL C O 1
ATOM 7459 N N . THR C 1 170 ? 34.247 5.890 21.845 1.00 66.24 170 THR C N 1
ATOM 7460 C CA . THR C 1 170 ? 34.346 7.271 21.317 1.00 76.05 170 THR C CA 1
ATOM 7461 C C . THR C 1 170 ? 34.869 7.261 19.870 1.00 77.47 170 THR C C 1
ATOM 7462 O O . THR C 1 170 ? 35.855 6.562 19.584 1.00 73.58 170 THR C O 1
ATOM 7466 N N . MET C 1 171 ? 34.198 8.019 18.997 1.00 77.50 171 MET C N 1
ATOM 7467 C CA . MET C 1 171 ? 34.582 8.279 17.587 1.00 71.07 171 MET C CA 1
ATOM 7468 C C . MET C 1 171 ? 34.963 9.753 17.457 1.00 63.78 171 MET C C 1
ATOM 7469 O O . MET C 1 171 ? 34.190 10.585 17.952 1.00 60.09 171 MET C O 1
ATOM 7474 N N . THR C 1 172 ? 36.121 10.046 16.854 1.00 62.20 172 THR C N 1
ATOM 7475 C CA . THR C 1 172 ? 36.586 11.417 16.493 1.00 62.30 172 THR C CA 1
ATOM 7476 C C . THR C 1 172 ? 36.101 11.776 15.073 1.00 61.85 172 THR C C 1
ATOM 7477 O O . THR C 1 172 ? 36.586 11.177 14.098 1.00 65.26 172 THR C O 1
ATOM 7481 N N . LEU C 1 173 ? 35.183 12.737 14.957 1.00 58.87 173 LEU C N 1
ATOM 7482 C CA . LEU C 1 173 ? 34.581 13.180 13.672 1.00 64.62 173 LEU C CA 1
ATOM 7483 C C . LEU C 1 173 ? 35.293 14.455 13.197 1.00 67.41 173 LEU C C 1
ATOM 7484 O O . LEU C 1 173 ? 35.587 15.296 14.052 1.00 71.79 173 LEU C O 1
ATOM 7489 N N . ARG C 1 174 ? 35.565 14.599 11.895 1.00 73.47 174 ARG C N 1
ATOM 7490 C CA . ARG C 1 174 ? 35.979 15.901 11.299 1.00 77.99 174 ARG C CA 1
ATOM 7491 C C . ARG C 1 174 ? 34.707 16.709 11.015 1.00 79.47 174 ARG C C 1
ATOM 7492 O O . ARG C 1 174 ? 33.757 16.166 10.409 1.00 79.17 174 ARG C O 1
ATOM 7500 N N . LEU C 1 175 ? 34.698 17.962 11.469 1.00 82.73 175 LEU C N 1
ATOM 7501 C CA . LEU C 1 175 ? 33.512 18.856 11.492 1.00 77.07 175 LEU C CA 1
ATOM 7502 C C . LEU C 1 175 ? 33.685 19.938 10.428 1.00 68.34 175 LEU C C 1
ATOM 7503 O O . LEU C 1 175 ? 34.840 20.237 10.061 1.00 61.21 175 LEU C O 1
ATOM 7508 N N . GLU C 1 176 ? 32.574 20.511 9.980 1.00 67.55 176 GLU C N 1
ATOM 7509 C CA . GLU C 1 176 ? 32.567 21.728 9.139 1.00 77.53 176 GLU C CA 1
ATOM 7510 C C . GLU C 1 176 ? 31.907 22.833 9.950 1.00 85.75 176 GLU C C 1
ATOM 7511 O O . GLU C 1 176 ? 31.247 22.547 10.952 1.00 77.31 176 GLU C O 1
ATOM 7517 N N . PRO C 1 177 ? 32.098 24.115 9.550 1.00 87.76 177 PRO C N 1
ATOM 7518 C CA . PRO C 1 177 ? 31.187 25.196 9.936 1.00 78.52 177 PRO C CA 1
ATOM 7519 C C . PRO C 1 177 ? 29.703 24.853 9.716 1.00 71.18 177 PRO C C 1
ATOM 7520 O O . PRO C 1 177 ? 29.352 24.313 8.672 1.00 62.10 177 PRO C O 1
ATOM 7524 N N . ALA C 1 178 ? 28.880 25.136 10.732 1.00 71.96 178 ALA C N 1
ATOM 7525 C CA . ALA C 1 178 ? 27.407 24.972 10.709 1.00 73.79 178 ALA C CA 1
ATOM 7526 C C . ALA C 1 178 ? 26.870 25.703 9.477 1.00 71.71 178 ALA C C 1
ATOM 7527 O O . ALA C 1 178 ? 27.276 26.852 9.265 1.00 77.73 178 ALA C O 1
ATOM 7529 N N . PHE C 1 179 ? 26.049 25.041 8.662 1.00 67.82 179 PHE C N 1
ATOM 7530 C CA . PHE C 1 179 ? 25.487 25.623 7.421 1.00 68.31 179 PHE C CA 1
ATOM 7531 C C . PHE C 1 179 ? 23.975 25.467 7.454 1.00 70.97 179 PHE C C 1
ATOM 7532 O O . PHE C 1 179 ? 23.480 24.603 8.209 1.00 70.47 179 PHE C O 1
ATOM 7540 N N . GLN C 1 180 ? 23.291 26.325 6.693 1.00 75.49 180 GLN C N 1
ATOM 7541 C CA . GLN C 1 180 ? 21.825 26.272 6.481 1.00 78.20 180 GLN C CA 1
ATOM 7542 C C . GLN C 1 180 ? 21.596 25.497 5.188 1.00 74.87 180 GLN C C 1
ATOM 7543 O O . GLN C 1 180 ? 22.507 25.479 4.329 1.00 66.70 180 GLN C O 1
ATOM 7549 N N . VAL C 1 181 ? 20.441 24.847 5.096 1.00 70.42 181 VAL C N 1
ATOM 7550 C CA . VAL C 1 181 ? 20.034 24.009 3.936 1.00 74.37 181 VAL C CA 1
ATOM 7551 C C . VAL C 1 181 ? 18.554 24.302 3.686 1.00 82.82 181 VAL C C 1
ATOM 7552 O O . VAL C 1 181 ? 17.796 24.394 4.666 1.00 88.54 181 VAL C O 1
ATOM 7556 N N . ARG C 1 182 ? 18.185 24.523 2.426 1.00 91.29 182 ARG C N 1
ATOM 7557 C CA . ARG C 1 182 ? 16.776 24.527 1.974 1.00 91.11 182 ARG C CA 1
ATOM 7558 C C . ARG C 1 182 ? 16.600 23.279 1.118 1.00 81.76 182 ARG C C 1
ATOM 7559 O O . ARG C 1 182 ? 17.600 22.848 0.490 1.00 72.86 182 ARG C O 1
ATOM 7567 N N . GLN C 1 183 ? 15.401 22.705 1.147 1.00 76.69 183 GLN C N 1
ATOM 7568 C CA . GLN C 1 183 ? 15.061 21.502 0.355 1.00 81.20 183 GLN C CA 1
ATOM 7569 C C . GLN C 1 183 ? 13.705 21.748 -0.291 1.00 78.26 183 GLN C C 1
ATOM 7570 O O . GLN C 1 183 ? 12.894 22.461 0.326 1.00 82.70 183 GLN C O 1
ATOM 7576 N N . ARG C 1 184 ? 13.512 21.179 -1.481 1.00 77.44 184 ARG C N 1
ATOM 7577 C CA . ARG C 1 184 ? 12.280 21.290 -2.298 1.00 74.50 184 ARG C CA 1
ATOM 7578 C C . ARG C 1 184 ? 11.953 19.916 -2.870 1.00 74.00 184 ARG C C 1
ATOM 7579 O O . ARG C 1 184 ? 12.902 19.157 -3.163 1.00 69.33 184 ARG C O 1
ATOM 7587 N N . VAL C 1 185 ? 10.658 19.616 -2.991 1.00 77.01 185 VAL C N 1
ATOM 7588 C CA . VAL C 1 185 ? 10.132 18.372 -3.626 1.00 81.13 185 VAL C CA 1
ATOM 7589 C C . VAL C 1 185 ? 9.521 18.770 -4.967 1.00 82.09 185 VAL C C 1
ATOM 7590 O O . VAL C 1 185 ? 8.630 19.642 -4.989 1.00 90.16 185 VAL C O 1
ATOM 7594 N N . TYR C 1 186 ? 10.021 18.163 -6.039 1.00 87.06 186 TYR C N 1
ATOM 7595 C CA . TYR C 1 186 ? 9.404 18.149 -7.387 1.00 85.82 186 TYR C CA 1
ATOM 7596 C C . TYR C 1 186 ? 8.774 16.768 -7.539 1.00 85.09 186 TYR C C 1
ATOM 7597 O O . TYR C 1 186 ? 9.266 15.846 -6.862 1.00 80.30 186 TYR C O 1
ATOM 7606 N N . GLU C 1 187 ? 7.698 16.655 -8.324 1.00 95.41 187 GLU C N 1
ATOM 7607 C CA . GLU C 1 187 ? 6.859 15.426 -8.422 1.00 99.89 187 GLU C CA 1
ATOM 7608 C C . GLU C 1 187 ? 6.720 15.001 -9.892 1.00 96.49 187 GLU C C 1
ATOM 7609 O O . GLU C 1 187 ? 6.561 15.889 -10.758 1.00 100.34 187 GLU C O 1
ATOM 7615 N N . ASN C 1 188 ? 6.775 13.688 -10.143 1.00 88.52 188 ASN C N 1
ATOM 7616 C CA . ASN C 1 188 ? 6.531 13.053 -11.464 1.00 90.39 188 ASN C CA 1
ATOM 7617 C C . ASN C 1 188 ? 7.547 13.582 -12.480 1.00 95.52 188 ASN C C 1
ATOM 7618 O O . ASN C 1 188 ? 7.126 14.291 -13.414 1.00 102.21 188 ASN C O 1
ATOM 7623 N N . LEU C 1 189 ? 8.834 13.268 -12.285 1.00 94.88 189 LEU C N 1
ATOM 7624 C CA . LEU C 1 189 ? 9.880 13.367 -13.340 1.00 95.62 189 LEU C CA 1
ATOM 7625 C C . LEU C 1 189 ? 9.683 12.177 -14.280 1.00 95.91 189 LEU C C 1
ATOM 7626 O O . LEU C 1 189 ? 9.360 11.090 -13.814 1.00 112.07 189 LEU C O 1
ATOM 7628 N N . PRO C 1 190 ? 9.784 12.334 -15.622 1.00 89.89 190 PRO C N 1
ATOM 7629 C CA . PRO C 1 190 ? 9.797 11.179 -16.523 1.00 89.80 190 PRO C CA 1
ATOM 7630 C C . PRO C 1 190 ? 11.093 10.367 -16.366 1.00 87.87 190 PRO C C 1
ATOM 7631 O O . PRO C 1 190 ? 12.155 10.959 -16.256 1.00 83.45 190 PRO C O 1
ATOM 7635 N N . ALA C 1 191 ? 10.992 9.038 -16.341 1.00 91.11 191 ALA C N 1
ATOM 7636 C CA . ALA C 1 191 ? 12.147 8.141 -16.080 1.00 103.53 191 ALA C CA 1
ATOM 7637 C C . ALA C 1 191 ? 13.154 8.222 -17.236 1.00 102.46 191 ALA C C 1
ATOM 7638 O O . ALA C 1 191 ? 14.364 8.105 -16.986 1.00 95.31 191 ALA C O 1
ATOM 7640 N N . GLU C 1 192 ? 12.672 8.427 -18.461 1.00 106.83 192 GLU C N 1
ATOM 7641 C CA . GLU C 1 192 ? 13.532 8.573 -19.662 1.00 102.09 192 GLU C CA 1
ATOM 7642 C C . GLU C 1 192 ? 14.458 9.778 -19.454 1.00 102.47 192 GLU C C 1
ATOM 7643 O O . GLU C 1 192 ? 15.604 9.717 -19.927 1.00 101.48 192 GLU C O 1
ATOM 7649 N N . ALA C 1 193 ? 13.998 10.809 -18.734 1.00 95.62 193 ALA C N 1
ATOM 7650 C CA . ALA C 1 193 ? 14.811 11.982 -18.329 1.00 91.69 193 ALA C CA 1
ATOM 7651 C C . ALA C 1 193 ? 16.192 11.523 -17.839 1.00 96.61 193 ALA C C 1
ATOM 7652 O O . ALA C 1 193 ? 17.200 12.164 -18.205 1.00 100.01 193 ALA C O 1
ATOM 7654 N N . LEU C 1 194 ? 16.233 10.439 -17.058 1.00 92.94 194 LEU C N 1
ATOM 7655 C CA . LEU C 1 194 ? 17.481 9.894 -16.455 1.00 91.52 194 LEU C CA 1
ATOM 7656 C C . LEU C 1 194 ? 18.440 9.430 -17.556 1.00 90.50 194 LEU C C 1
ATOM 7657 O O . LEU C 1 194 ? 19.668 9.493 -17.314 1.00 92.32 194 LEU C O 1
ATOM 7662 N N . ASP C 1 195 ? 17.910 8.969 -18.698 1.00 86.93 195 ASP C N 1
ATOM 7663 C CA . ASP C 1 195 ? 18.689 8.239 -19.739 1.00 84.73 195 ASP C CA 1
ATOM 7664 C C . ASP C 1 195 ? 19.905 9.061 -20.182 1.00 79.75 195 ASP C C 1
ATOM 7665 O O . ASP C 1 195 ? 20.950 8.425 -20.464 1.00 63.61 195 ASP C O 1
ATOM 7670 N N . ASP C 1 196 ? 19.761 10.393 -20.246 1.00 83.73 196 ASP C N 1
ATOM 7671 C CA . ASP C 1 196 ? 20.821 11.331 -20.711 1.00 92.15 196 ASP C CA 1
ATOM 7672 C C . ASP C 1 196 ? 21.160 12.376 -19.638 1.00 95.65 196 ASP C C 1
ATOM 7673 O O . ASP C 1 196 ? 22.235 12.994 -19.780 1.00 84.17 196 ASP C O 1
ATOM 7678 N N . HIS C 1 197 ? 20.315 12.557 -18.607 1.00 106.27 197 HIS C N 1
ATOM 7679 C CA . HIS C 1 197 ? 20.392 13.700 -17.648 1.00 112.73 197 HIS C CA 1
ATOM 7680 C C . HIS C 1 197 ? 20.504 13.257 -16.175 1.00 110.90 197 HIS C C 1
ATOM 7681 O O . HIS C 1 197 ? 20.485 14.165 -15.303 1.00 105.10 197 HIS C O 1
ATOM 7688 N N . PHE C 1 198 ? 20.640 11.954 -15.881 1.00 101.40 198 PHE C N 1
ATOM 7689 C CA . PHE C 1 198 ? 20.872 11.442 -14.502 1.00 87.28 198 PHE C CA 1
ATOM 7690 C C . PHE C 1 198 ? 21.897 12.344 -13.820 1.00 80.24 198 PHE C C 1
ATOM 7691 O O . PHE C 1 198 ? 21.546 13.046 -12.867 1.00 88.28 198 PHE C O 1
ATOM 7699 N N . ASP C 1 199 ? 23.110 12.371 -14.368 1.00 76.76 199 ASP C N 1
ATOM 7700 C CA . ASP C 1 199 ? 24.305 13.006 -13.751 1.00 77.09 199 ASP C CA 1
ATOM 7701 C C . ASP C 1 199 ? 23.996 14.484 -13.480 1.00 76.46 199 ASP C C 1
ATOM 7702 O O . ASP C 1 199 ? 24.215 14.914 -12.340 1.00 73.03 199 ASP C O 1
ATOM 7707 N N . GLU C 1 200 ? 23.441 15.205 -14.461 1.00 93.33 200 GLU C N 1
ATOM 7708 C CA . GLU C 1 200 ? 22.998 16.626 -14.322 1.00 94.61 200 GLU C CA 1
ATOM 7709 C C . GLU C 1 200 ? 21.998 16.762 -13.167 1.00 83.94 200 GLU C C 1
ATOM 7710 O O . GLU C 1 200 ? 22.117 17.770 -12.463 1.00 78.51 200 GLU C O 1
ATOM 7716 N N . ILE C 1 201 ? 21.061 15.810 -12.996 1.00 75.22 201 ILE C N 1
ATOM 7717 C CA . ILE C 1 201 ? 20.014 15.834 -11.922 1.00 80.27 201 ILE C CA 1
ATOM 7718 C C . ILE C 1 201 ? 20.664 15.678 -10.529 1.00 81.45 201 ILE C C 1
ATOM 7719 O O . ILE C 1 201 ? 20.460 16.578 -9.658 1.00 74.04 201 ILE C O 1
ATOM 7724 N N . MET C 1 202 ? 21.389 14.573 -10.298 1.00 76.87 202 MET C N 1
ATOM 7725 C CA . MET C 1 202 ? 21.963 14.200 -8.969 1.00 75.17 202 MET C CA 1
ATOM 7726 C C . MET C 1 202 ? 23.018 15.225 -8.542 1.00 75.52 202 MET C C 1
ATOM 7727 O O . MET C 1 202 ? 23.365 15.235 -7.332 1.00 73.83 202 MET C O 1
ATOM 7732 N N . ALA C 1 203 ? 23.506 16.040 -9.488 1.00 70.88 203 ALA C N 1
ATOM 7733 C CA . ALA C 1 203 ? 24.444 17.161 -9.239 1.00 70.12 203 ALA C CA 1
ATOM 7734 C C . ALA C 1 203 ? 23.695 18.493 -9.069 1.00 64.14 203 ALA C C 1
ATOM 7735 O O . ALA C 1 203 ? 24.391 19.489 -8.787 1.00 53.44 203 ALA C O 1
ATOM 7737 N N . SER C 1 204 ? 22.357 18.508 -9.188 1.00 60.89 204 SER C N 1
ATOM 7738 C CA . SER C 1 204 ? 21.509 19.736 -9.170 1.00 69.10 204 SER C CA 1
ATOM 7739 C C . SER C 1 204 ? 21.349 20.277 -7.741 1.00 73.72 204 SER C C 1
ATOM 7740 O O . SER C 1 204 ? 20.806 21.388 -7.583 1.00 64.18 204 SER C O 1
ATOM 7743 N N . GLY C 1 205 ? 21.761 19.500 -6.737 1.00 90.80 205 GLY C N 1
ATOM 7744 C CA . GLY C 1 205 ? 21.643 19.854 -5.308 1.00 91.39 205 GLY C CA 1
ATOM 7745 C C . GLY C 1 205 ? 22.762 19.243 -4.483 1.00 87.12 205 GLY C C 1
ATOM 7746 O O . GLY C 1 205 ? 23.467 18.343 -5.017 1.00 85.09 205 GLY C O 1
ATOM 7747 N N . TYR C 1 206 ? 22.923 19.719 -3.240 1.00 78.29 206 TYR C N 1
ATOM 7748 C CA . TYR C 1 206 ? 23.924 19.224 -2.259 1.00 68.42 206 TYR C CA 1
ATOM 7749 C C . TYR C 1 206 ? 23.698 17.727 -2.090 1.00 61.92 206 TYR C C 1
ATOM 7750 O O . TYR C 1 206 ? 24.654 16.953 -2.139 1.00 54.86 206 TYR C O 1
ATOM 7759 N N . SER C 1 207 ? 22.431 17.374 -1.881 1.00 63.54 207 SER C N 1
ATOM 7760 C CA . SER C 1 207 ? 21.896 15.992 -1.797 1.00 63.58 207 SER C CA 1
ATOM 7761 C C . SER C 1 207 ? 20.658 15.948 -2.670 1.00 62.88 207 SER C C 1
ATOM 7762 O O . SER C 1 207 ? 19.877 16.909 -2.602 1.00 67.41 207 SER C O 1
ATOM 7765 N N . VAL C 1 208 ? 20.498 14.885 -3.445 1.00 63.40 208 VAL C N 1
ATOM 7766 C CA . VAL C 1 208 ? 19.279 14.684 -4.271 1.00 67.79 208 VAL C CA 1
ATOM 7767 C C . VAL C 1 208 ? 18.805 13.262 -4.015 1.00 65.73 208 VAL C C 1
ATOM 7768 O O . VAL C 1 208 ? 19.648 12.369 -4.003 1.00 74.38 208 VAL C O 1
ATOM 7772 N N . SER C 1 209 ? 17.510 13.070 -3.800 1.00 64.65 209 SER C N 1
ATOM 7773 C CA . SER C 1 209 ? 16.902 11.729 -3.627 1.00 65.60 209 SER C CA 1
ATOM 7774 C C . SER C 1 209 ? 15.812 11.561 -4.685 1.00 64.52 209 SER C C 1
ATOM 7775 O O . SER C 1 209 ? 15.050 12.520 -4.915 1.00 63.91 209 SER C O 1
ATOM 7778 N N . LEU C 1 210 ? 15.788 10.407 -5.340 1.00 64.23 210 LEU C N 1
ATOM 7779 C CA . LEU C 1 210 ? 14.744 10.041 -6.324 1.00 70.89 210 LEU C CA 1
ATOM 7780 C C . LEU C 1 210 ? 13.901 8.958 -5.681 1.00 70.65 210 LEU C C 1
ATOM 7781 O O . LEU C 1 210 ? 14.464 7.860 -5.458 1.00 72.83 210 LEU C O 1
ATOM 7786 N N . PHE C 1 211 ? 12.629 9.247 -5.417 1.00 65.68 211 PHE C N 1
ATOM 7787 C CA . PHE C 1 211 ? 11.663 8.246 -4.903 1.00 69.82 211 PHE C CA 1
ATOM 7788 C C . PHE C 1 211 ? 10.784 7.757 -6.058 1.00 66.64 211 PHE C C 1
ATOM 7789 O O . PHE C 1 211 ? 10.138 8.604 -6.677 1.00 66.14 211 PHE C O 1
ATOM 7797 N N . THR C 1 212 ? 10.773 6.442 -6.318 1.00 70.23 212 THR C N 1
ATOM 7798 C CA . THR C 1 212 ? 9.893 5.740 -7.295 1.00 76.33 212 THR C CA 1
ATOM 7799 C C . THR C 1 212 ? 9.151 4.576 -6.622 1.00 84.48 212 THR C C 1
ATOM 7800 O O . THR C 1 212 ? 9.793 3.833 -5.844 1.00 81.06 212 THR C O 1
ATOM 7804 N N . ASP C 1 213 ? 7.867 4.395 -6.951 1.00 89.64 213 ASP C N 1
ATOM 7805 C CA . ASP C 1 213 ? 7.044 3.246 -6.482 1.00 95.98 213 ASP C CA 1
ATOM 7806 C C . ASP C 1 213 ? 7.241 2.049 -7.421 1.00 93.58 213 ASP C C 1
ATOM 7807 O O . ASP C 1 213 ? 6.606 1.007 -7.175 1.00 103.19 213 ASP C O 1
ATOM 7812 N N . TRP C 1 214 ? 8.084 2.193 -8.449 1.00 97.19 214 TRP C N 1
ATOM 7813 C CA . TRP C 1 214 ? 8.343 1.174 -9.507 1.00 109.24 214 TRP C CA 1
ATOM 7814 C C . TRP C 1 214 ? 7.029 0.727 -10.170 1.00 117.13 214 TRP C C 1
ATOM 7815 O O . TRP C 1 214 ? 6.957 -0.423 -10.661 1.00 113.04 214 TRP C O 1
ATOM 7826 N N . ARG C 1 215 ? 6.034 1.620 -10.206 1.00 121.34 215 ARG C N 1
ATOM 7827 C CA . ARG C 1 215 ? 4.812 1.489 -11.039 1.00 122.61 215 ARG C CA 1
ATOM 7828 C C . ARG C 1 215 ? 5.002 2.425 -12.236 1.00 120.77 215 ARG C C 1
ATOM 7829 O O . ARG C 1 215 ? 5.261 3.622 -12.004 1.00 117.06 215 ARG C O 1
ATOM 7837 N N . GLY C 1 216 ? 4.930 1.891 -13.457 1.00 113.65 216 GLY C N 1
ATOM 7838 C CA . GLY C 1 216 ? 5.231 2.633 -14.697 1.00 110.40 216 GLY C CA 1
ATOM 7839 C C . GLY C 1 216 ? 6.680 3.092 -14.752 1.00 102.27 216 GLY C C 1
ATOM 7840 O O . GLY C 1 216 ? 7.537 2.411 -14.161 1.00 100.64 216 GLY C O 1
ATOM 7841 N N . ASP C 1 217 ? 6.933 4.211 -15.437 1.00 99.89 217 ASP C N 1
ATOM 7842 C CA . ASP C 1 217 ? 8.289 4.747 -15.745 1.00 101.17 217 ASP C CA 1
ATOM 7843 C C . ASP C 1 217 ? 8.317 6.234 -15.359 1.00 102.09 217 ASP C C 1
ATOM 7844 O O . ASP C 1 217 ? 8.805 7.059 -16.163 1.00 101.30 217 ASP C O 1
ATOM 7849 N N . ARG C 1 218 ? 7.783 6.568 -14.179 1.00 102.31 218 ARG C N 1
ATOM 7850 C CA . ARG C 1 218 ? 7.929 7.913 -13.555 1.00 99.37 218 ARG C CA 1
ATOM 7851 C C . ARG C 1 218 ? 8.810 7.769 -12.302 1.00 88.03 218 ARG C C 1
ATOM 7852 O O . ARG C 1 218 ? 9.046 6.633 -11.844 1.00 77.06 218 ARG C O 1
ATOM 7860 N N . ILE C 1 219 ? 9.356 8.885 -11.830 1.00 78.69 219 ILE C N 1
ATOM 7861 C CA . ILE C 1 219 ? 9.928 9.039 -10.468 1.00 79.51 219 ILE C CA 1
ATOM 7862 C C . ILE C 1 219 ? 8.854 9.793 -9.677 1.00 90.48 219 ILE C C 1
ATOM 7863 O O . ILE C 1 219 ? 8.741 11.016 -9.890 1.00 102.32 219 ILE C O 1
ATOM 7868 N N . ARG C 1 220 ? 8.041 9.073 -8.889 1.00 91.63 220 ARG C N 1
ATOM 7869 C CA . ARG C 1 220 ? 7.008 9.633 -7.969 1.00 88.09 220 ARG C CA 1
ATOM 7870 C C . ARG C 1 220 ? 7.462 10.995 -7.411 1.00 82.81 220 ARG C C 1
ATOM 7871 O O . ARG C 1 220 ? 6.671 11.952 -7.534 1.00 78.22 220 ARG C O 1
ATOM 7879 N N . GLN C 1 221 ? 8.668 11.085 -6.819 1.00 79.31 221 GLN C N 1
ATOM 7880 C CA . GLN C 1 221 ? 9.168 12.303 -6.107 1.00 85.92 221 GLN C CA 1
ATOM 7881 C C . GLN C 1 221 ? 10.697 12.449 -6.175 1.00 76.62 221 GLN C C 1
ATOM 7882 O O . GLN C 1 221 ? 11.415 11.453 -5.933 1.00 72.56 221 GLN C O 1
ATOM 7888 N N . VAL C 1 222 ? 11.155 13.692 -6.377 1.00 75.01 222 VAL C N 1
ATOM 7889 C CA . VAL C 1 222 ? 12.590 14.109 -6.388 1.00 75.51 222 VAL C CA 1
ATOM 7890 C C . VAL C 1 222 ? 12.828 15.177 -5.312 1.00 76.89 222 VAL C C 1
ATOM 7891 O O . VAL C 1 222 ? 12.377 16.328 -5.491 1.00 69.04 222 VAL C O 1
ATOM 7895 N N . TRP C 1 223 ? 13.551 14.804 -4.253 1.00 77.62 223 TRP C N 1
ATOM 7896 C CA . TRP C 1 223 ? 13.932 15.694 -3.132 1.00 78.10 223 TRP C CA 1
ATOM 7897 C C . TRP C 1 223 ? 15.305 16.288 -3.452 1.00 83.08 223 TRP C C 1
ATOM 7898 O O . TRP C 1 223 ? 16.282 15.507 -3.557 1.00 77.96 223 TRP C O 1
ATOM 7909 N N . VAL C 1 224 ? 15.355 17.611 -3.636 1.00 82.76 224 VAL C N 1
ATOM 7910 C CA . VAL C 1 224 ? 16.581 18.372 -4.017 1.00 78.52 224 VAL C CA 1
ATOM 7911 C C . VAL C 1 224 ? 16.924 19.309 -2.864 1.00 70.83 224 VAL C C 1
ATOM 7912 O O . VAL C 1 224 ? 16.163 20.258 -2.621 1.00 75.80 224 VAL C O 1
ATOM 7916 N N . LYS C 1 225 ? 18.039 19.028 -2.198 1.00 69.03 225 LYS C N 1
ATOM 7917 C CA . LYS C 1 225 ? 18.527 19.756 -1.004 1.00 74.09 225 LYS C CA 1
ATOM 7918 C C . LYS C 1 225 ? 19.793 20.518 -1.404 1.00 73.76 225 LYS C C 1
ATOM 7919 O O . LYS C 1 225 ? 20.755 19.864 -1.886 1.00 60.17 225 LYS C O 1
ATOM 7925 N N . GLU C 1 226 ? 19.766 21.843 -1.227 1.00 78.39 226 GLU C N 1
ATOM 7926 C CA . GLU C 1 226 ? 20.829 22.788 -1.662 1.00 90.17 226 GLU C CA 1
ATOM 7927 C C . GLU C 1 226 ? 21.352 23.531 -0.431 1.00 87.04 226 GLU C C 1
ATOM 7928 O O . GLU C 1 226 ? 20.512 24.019 0.358 1.00 80.99 226 GLU C O 1
ATOM 7934 N N . ARG C 1 227 ? 22.679 23.606 -0.285 1.00 86.10 227 ARG C N 1
ATOM 7935 C CA . ARG C 1 227 ? 23.382 24.572 0.609 1.00 89.32 227 ARG C CA 1
ATOM 7936 C C . ARG C 1 227 ? 22.948 25.969 0.154 1.00 91.07 227 ARG C C 1
ATOM 7937 O O . ARG C 1 227 ? 22.611 26.084 -1.035 1.00 110.57 227 ARG C O 1
ATOM 7945 N N . VAL C 1 228 ? 22.903 26.976 1.037 1.00 99.50 228 VAL C N 1
ATOM 7946 C CA . VAL C 1 228 ? 22.396 28.345 0.682 1.00 105.45 228 VAL C CA 1
ATOM 7947 C C . VAL C 1 228 ? 23.551 29.175 0.091 1.00 103.64 228 VAL C C 1
ATOM 7948 O O . VAL C 1 228 ? 24.193 29.928 0.853 1.00 98.64 228 VAL C O 1
ATOM 7952 N N . PRO C 1 240 ? 15.867 25.664 -12.296 1.00 98.26 240 PRO C N 1
ATOM 7953 C CA . PRO C 1 240 ? 16.041 24.368 -11.616 1.00 94.64 240 PRO C CA 1
ATOM 7954 C C . PRO C 1 240 ? 15.978 23.169 -12.582 1.00 89.12 240 PRO C C 1
ATOM 7955 O O . PRO C 1 240 ? 14.948 22.961 -13.215 1.00 74.39 240 PRO C O 1
ATOM 7959 N N . VAL C 1 241 ? 17.060 22.380 -12.629 1.00 91.00 241 VAL C N 1
ATOM 7960 C CA . VAL C 1 241 ? 17.318 21.314 -13.653 1.00 92.06 241 VAL C CA 1
ATOM 7961 C C . VAL C 1 241 ? 16.181 20.283 -13.685 1.00 92.36 241 VAL C C 1
ATOM 7962 O O . VAL C 1 241 ? 15.893 19.779 -14.778 1.00 97.97 241 VAL C O 1
ATOM 7966 N N . VAL C 1 242 ? 15.611 19.905 -12.541 1.00 94.60 242 VAL C N 1
ATOM 7967 C CA . VAL C 1 242 ? 14.557 18.845 -12.504 1.00 94.57 242 VAL C CA 1
ATOM 7968 C C . VAL C 1 242 ? 13.229 19.468 -12.954 1.00 93.08 242 VAL C C 1
ATOM 7969 O O . VAL C 1 242 ? 12.392 18.704 -13.493 1.00 83.71 242 VAL C O 1
ATOM 7973 N N . ALA C 1 243 ? 13.061 20.790 -12.764 1.00 91.40 243 ALA C N 1
ATOM 7974 C CA . ALA C 1 243 ? 11.852 21.569 -13.134 1.00 93.64 243 ALA C CA 1
ATOM 7975 C C . ALA C 1 243 ? 11.721 21.567 -14.658 1.00 100.72 243 ALA C C 1
ATOM 7976 O O . ALA C 1 243 ? 10.701 21.040 -15.172 1.00 99.32 243 ALA C O 1
ATOM 7978 N N . ALA C 1 244 ? 12.744 22.102 -15.337 1.00 96.08 244 ALA C N 1
ATOM 7979 C CA . ALA C 1 244 ? 12.932 22.023 -16.804 1.00 91.26 244 ALA C CA 1
ATOM 7980 C C . ALA C 1 244 ? 12.499 20.629 -17.284 1.00 89.67 244 ALA C C 1
ATOM 7981 O O . ALA C 1 244 ? 11.522 20.535 -18.028 1.00 103.52 244 ALA C O 1
ATOM 7983 N N . LEU C 1 245 ? 13.147 19.572 -16.803 1.00 86.66 245 LEU C N 1
ATOM 7984 C CA . LEU C 1 245 ? 12.883 18.186 -17.264 1.00 85.35 245 LEU C CA 1
ATOM 7985 C C . LEU C 1 245 ? 11.455 17.823 -16.827 1.00 71.98 245 LEU C C 1
ATOM 7986 O O . LEU C 1 245 ? 10.985 16.769 -17.270 1.00 68.67 245 LEU C O 1
ATOM 7991 N N . PRO C 1 249 ? 6.894 21.058 -9.226 1.00 86.20 249 PRO C N 1
ATOM 7992 C CA . PRO C 1 249 ? 7.014 21.374 -7.790 1.00 93.16 249 PRO C CA 1
ATOM 7993 C C . PRO C 1 249 ? 5.736 20.972 -7.046 1.00 99.43 249 PRO C C 1
ATOM 7994 O O . PRO C 1 249 ? 4.731 20.801 -7.708 1.00 109.40 249 PRO C O 1
ATOM 7998 N N . ALA C 1 250 ? 5.797 20.860 -5.714 1.00 99.14 250 ALA C N 1
ATOM 7999 C CA . ALA C 1 250 ? 4.729 20.263 -4.875 1.00 100.36 250 ALA C CA 1
ATOM 8000 C C . ALA C 1 250 ? 3.819 21.350 -4.292 1.00 93.79 250 ALA C C 1
ATOM 8001 O O . ALA C 1 250 ? 4.385 22.286 -3.704 1.00 92.11 250 ALA C O 1
ATOM 8003 N N . PRO C 1 253 ? 3.864 20.263 1.665 1.00 105.95 253 PRO C N 1
ATOM 8004 C CA . PRO C 1 253 ? 4.684 19.187 2.247 1.00 104.78 253 PRO C CA 1
ATOM 8005 C C . PRO C 1 253 ? 4.294 17.792 1.735 1.00 106.66 253 PRO C C 1
ATOM 8006 O O . PRO C 1 253 ? 3.163 17.617 1.331 1.00 110.36 253 PRO C O 1
ATOM 8010 N N . ARG C 1 254 ? 5.227 16.837 1.765 1.00 111.40 254 ARG C N 1
ATOM 8011 C CA . ARG C 1 254 ? 5.058 15.502 1.122 1.00 122.44 254 ARG C CA 1
ATOM 8012 C C . ARG C 1 254 ? 5.904 14.438 1.829 1.00 113.21 254 ARG C C 1
ATOM 8013 O O . ARG C 1 254 ? 7.066 14.739 2.144 1.00 105.68 254 ARG C O 1
ATOM 8021 N N . HIS C 1 255 ? 5.355 13.228 2.000 1.00 104.24 255 HIS C N 1
ATOM 8022 C CA . HIS C 1 255 ? 6.066 12.024 2.521 1.00 106.29 255 HIS C CA 1
ATOM 8023 C C . HIS C 1 255 ? 6.471 11.134 1.341 1.00 96.80 255 HIS C C 1
ATOM 8024 O O . HIS C 1 255 ? 5.669 10.931 0.427 1.00 91.45 255 HIS C O 1
ATOM 8031 N N . PRO C 1 256 ? 7.712 10.580 1.325 1.00 87.23 256 PRO C N 1
ATOM 8032 C CA . PRO C 1 256 ? 8.160 9.663 0.270 1.00 84.24 256 PRO C CA 1
ATOM 8033 C C . PRO C 1 256 ? 7.270 8.442 -0.021 1.00 82.99 256 PRO C C 1
ATOM 8034 O O . PRO C 1 256 ? 7.325 7.949 -1.133 1.00 87.47 256 PRO C O 1
ATOM 8038 N N . VAL C 1 257 ? 6.502 7.983 0.974 1.00 84.77 257 VAL C N 1
ATOM 8039 C CA . VAL C 1 257 ? 5.597 6.797 0.893 1.00 93.54 257 VAL C CA 1
ATOM 8040 C C . VAL C 1 257 ? 4.152 7.274 0.714 1.00 109.35 257 VAL C C 1
ATOM 8041 O O . VAL C 1 257 ? 3.708 8.195 1.408 1.00 104.03 257 VAL C O 1
ATOM 8045 N N . PRO C 1 258 ? 3.368 6.656 -0.207 1.00 118.74 258 PRO C N 1
ATOM 8046 C CA . PRO C 1 258 ? 1.929 6.913 -0.296 1.00 114.62 258 PRO C CA 1
ATOM 8047 C C . PRO C 1 258 ? 1.189 6.466 0.978 1.00 111.83 258 PRO C C 1
ATOM 8048 O O . PRO C 1 258 ? 1.412 5.351 1.420 1.00 112.11 258 PRO C O 1
ATOM 8052 N N . GLY C 1 259 ? 0.351 7.338 1.549 1.00 110.03 259 GLY C N 1
ATOM 8053 C CA . GLY C 1 259 ? -0.541 7.010 2.681 1.00 107.66 259 GLY C CA 1
ATOM 8054 C C . GLY C 1 259 ? 0.029 7.410 4.037 1.00 110.69 259 GLY C C 1
ATOM 8055 O O . GLY C 1 259 ? -0.753 7.389 5.019 1.00 102.07 259 GLY C O 1
ATOM 8056 N N . MET C 1 260 ? 1.323 7.756 4.113 1.00 106.80 260 MET C N 1
ATOM 8057 C CA . MET C 1 260 ? 2.006 8.162 5.374 1.00 107.22 260 MET C CA 1
ATOM 8058 C C . MET C 1 260 ? 2.002 9.688 5.489 1.00 108.02 260 MET C C 1
ATOM 8059 O O . MET C 1 260 ? 2.190 10.397 4.504 1.00 100.14 260 MET C O 1
ATOM 8064 N N . PRO C 1 261 ? 1.805 10.247 6.706 1.00 110.52 261 PRO C N 1
ATOM 8065 C CA . PRO C 1 261 ? 1.617 11.689 6.870 1.00 107.77 261 PRO C CA 1
ATOM 8066 C C . PRO C 1 261 ? 2.906 12.499 6.676 1.00 102.45 261 PRO C C 1
ATOM 8067 O O . PRO C 1 261 ? 3.931 12.139 7.243 1.00 95.44 261 PRO C O 1
ATOM 8071 N N . ALA C 1 262 ? 2.809 13.586 5.909 1.00 96.65 262 ALA C N 1
ATOM 8072 C CA . ALA C 1 262 ? 3.928 14.501 5.595 1.00 91.34 262 ALA C CA 1
ATOM 8073 C C . ALA C 1 262 ? 4.557 15.035 6.888 1.00 87.72 262 ALA C C 1
ATOM 8074 O O . ALA C 1 262 ? 5.785 15.185 6.895 1.00 86.53 262 ALA C O 1
ATOM 8076 N N . ALA C 1 263 ? 3.753 15.288 7.933 1.00 96.43 263 ALA C N 1
ATOM 8077 C CA . ALA C 1 263 ? 4.146 15.939 9.217 1.00 94.58 263 ALA C CA 1
ATOM 8078 C C . ALA C 1 263 ? 5.386 15.266 9.835 1.00 94.92 263 ALA C C 1
ATOM 8079 O O . ALA C 1 263 ? 6.166 15.967 10.514 1.00 80.06 263 ALA C O 1
ATOM 8081 N N . ASN C 1 264 ? 5.566 13.959 9.604 1.00 106.38 264 ASN C N 1
ATOM 8082 C CA . ASN C 1 264 ? 6.728 13.149 10.072 1.00 107.47 264 ASN C CA 1
ATOM 8083 C C . ASN C 1 264 ? 8.046 13.706 9.508 1.00 95.43 264 ASN C C 1
ATOM 8084 O O . ASN C 1 264 ? 9.090 13.502 10.154 1.00 90.12 264 ASN C O 1
ATOM 8089 N N . CYS C 1 265 ? 7.998 14.371 8.346 1.00 86.24 265 CYS C N 1
ATOM 8090 C CA . CYS C 1 265 ? 9.166 14.702 7.489 1.00 73.84 265 CYS C CA 1
ATOM 8091 C C . CYS C 1 265 ? 9.656 16.123 7.726 1.00 71.55 265 CYS C C 1
ATOM 8092 O O . CYS C 1 265 ? 8.823 17.003 7.994 1.00 82.61 265 CYS C O 1
ATOM 8095 N N . THR C 1 266 ? 10.965 16.319 7.577 1.00 70.37 266 THR C N 1
ATOM 8096 C CA . THR C 1 266 ? 11.659 17.624 7.713 1.00 73.12 266 THR C CA 1
ATOM 8097 C C . THR C 1 266 ? 10.883 18.664 6.902 1.00 78.54 266 THR C C 1
ATOM 8098 O O . THR C 1 266 ? 10.077 18.249 6.046 1.00 77.01 266 THR C O 1
ATOM 8102 N N . GLU C 1 267 ? 11.106 19.954 7.171 1.00 92.46 267 GLU C N 1
ATOM 8103 C CA . GLU C 1 267 ? 10.358 21.071 6.527 1.00 103.19 267 GLU C CA 1
ATOM 8104 C C . GLU C 1 267 ? 10.923 21.329 5.125 1.00 104.16 267 GLU C C 1
ATOM 8105 O O . GLU C 1 267 ? 12.134 21.679 5.011 1.00 103.79 267 GLU C O 1
ATOM 8111 N N . GLN C 1 268 ? 10.053 21.184 4.119 1.00 101.85 268 GLN C N 1
ATOM 8112 C CA . GLN C 1 268 ? 10.352 21.360 2.671 1.00 106.84 268 GLN C CA 1
ATOM 8113 C C . GLN C 1 268 ? 9.874 22.754 2.218 1.00 112.16 268 GLN C C 1
ATOM 8114 O O . GLN C 1 268 ? 9.919 23.698 3.051 1.00 111.47 268 GLN C O 1
ATOM 8120 N N . LEU C 1 269 ? 9.437 22.880 0.953 1.00 104.96 269 LEU C N 1
ATOM 8121 C CA . LEU C 1 269 ? 8.932 24.138 0.329 1.00 98.37 269 LEU C CA 1
ATOM 8122 C C . LEU C 1 269 ? 9.994 25.245 0.497 1.00 91.54 269 LEU C C 1
ATOM 8123 O O . LEU C 1 269 ? 9.655 26.350 0.988 1.00 89.78 269 LEU C O 1
ATOM 8128 N N . GLY C 1 270 ? 11.245 24.924 0.138 1.00 80.18 270 GLY C N 1
ATOM 8129 C CA . GLY C 1 270 ? 12.390 25.845 -0.001 1.00 75.20 270 GLY C CA 1
ATOM 8130 C C . GLY C 1 270 ? 12.666 26.684 1.236 1.00 82.80 270 GLY C C 1
ATOM 8131 O O . GLY C 1 270 ? 13.487 27.629 1.126 1.00 87.22 270 GLY C O 1
ATOM 8132 N N . VAL C 1 271 ? 12.066 26.343 2.383 1.00 91.61 271 VAL C N 1
ATOM 8133 C CA . VAL C 1 271 ? 12.228 27.092 3.670 1.00 89.51 271 VAL C CA 1
ATOM 8134 C C . VAL C 1 271 ? 13.624 26.811 4.228 1.00 87.43 271 VAL C C 1
ATOM 8135 O O . VAL C 1 271 ? 13.941 25.658 4.530 1.00 69.94 271 VAL C O 1
ATOM 8139 N N . PRO C 1 272 ? 14.504 27.836 4.366 1.00 99.47 272 PRO C N 1
ATOM 8140 C CA . PRO C 1 272 ? 15.851 27.624 4.902 1.00 103.52 272 PRO C CA 1
ATOM 8141 C C . PRO C 1 272 ? 15.810 27.194 6.377 1.00 98.82 272 PRO C C 1
ATOM 8142 O O . PRO C 1 272 ? 14.922 27.606 7.108 1.00 86.64 272 PRO C O 1
ATOM 8146 N N . GLY C 1 273 ? 16.752 26.335 6.761 1.00 94.88 273 GLY C N 1
ATOM 8147 C CA . GLY C 1 273 ? 16.814 25.715 8.093 1.00 92.72 273 GLY C CA 1
ATOM 8148 C C . GLY C 1 273 ? 18.206 25.160 8.358 1.00 94.08 273 GLY C C 1
ATOM 8149 O O . GLY C 1 273 ? 19.056 25.190 7.468 1.00 94.76 273 GLY C O 1
ATOM 8150 N N . PRO C 1 274 ? 18.483 24.675 9.592 1.00 91.80 274 PRO C N 1
ATOM 8151 C CA . PRO C 1 274 ? 19.821 24.199 9.939 1.00 86.93 274 PRO C CA 1
ATOM 8152 C C . PRO C 1 274 ? 20.037 22.826 9.288 1.00 80.62 274 PRO C C 1
ATOM 8153 O O . PRO C 1 274 ? 19.076 22.084 9.165 1.00 82.63 274 PRO C O 1
ATOM 8157 N N . TRP C 1 275 ? 21.260 22.559 8.827 1.00 74.74 275 TRP C N 1
ATOM 8158 C CA . TRP C 1 275 ? 21.641 21.316 8.102 1.00 78.26 275 TRP C CA 1
ATOM 8159 C C . TRP C 1 275 ? 20.917 20.099 8.702 1.00 79.99 275 TRP C C 1
ATOM 8160 O O . TRP C 1 275 ? 20.276 19.345 7.932 1.00 77.60 275 TRP C O 1
ATOM 8171 N N . HIS C 1 276 ? 20.970 19.942 10.026 1.00 77.63 276 HIS C N 1
ATOM 8172 C CA . HIS C 1 276 ? 20.493 18.738 10.757 1.00 78.49 276 HIS C CA 1
ATOM 8173 C C . HIS C 1 276 ? 18.959 18.637 10.811 1.00 79.16 276 HIS C C 1
ATOM 8174 O O . HIS C 1 276 ? 18.465 17.513 11.013 1.00 79.92 276 HIS C O 1
ATOM 8181 N N . GLU C 1 277 ? 18.224 19.743 10.653 1.00 87.44 277 GLU C N 1
ATOM 8182 C CA . GLU C 1 277 ? 16.732 19.746 10.589 1.00 95.40 277 GLU C CA 1
ATOM 8183 C C . GLU C 1 277 ? 16.281 19.618 9.124 1.00 94.19 277 GLU C C 1
ATOM 8184 O O . GLU C 1 277 ? 15.102 19.888 8.843 1.00 98.63 277 GLU C O 1
ATOM 8190 N N . ARG C 1 278 ? 17.171 19.193 8.222 1.00 96.88 278 ARG C N 1
ATOM 8191 C CA . ARG C 1 278 ? 17.008 19.360 6.751 1.00 91.88 278 ARG C CA 1
ATOM 8192 C C . ARG C 1 278 ? 17.462 18.104 5.998 1.00 83.67 278 ARG C C 1
ATOM 8193 O O . ARG C 1 278 ? 16.603 17.436 5.368 1.00 66.24 278 ARG C O 1
ATOM 8201 N N . LEU C 1 279 ? 18.770 17.819 6.066 1.00 72.84 279 LEU C N 1
ATOM 8202 C CA . LEU C 1 279 ? 19.439 16.728 5.319 1.00 64.90 279 LEU C CA 1
ATOM 8203 C C . LEU C 1 279 ? 18.715 15.407 5.565 1.00 64.08 279 LEU C C 1
ATOM 8204 O O . LEU C 1 279 ? 18.537 14.650 4.618 1.00 69.17 279 LEU C O 1
ATOM 8209 N N . PRO C 1 280 ? 18.269 15.074 6.802 1.00 70.30 280 PRO C N 1
ATOM 8210 C CA . PRO C 1 280 ? 17.397 13.918 7.012 1.00 71.38 280 PRO C CA 1
ATOM 8211 C C . PRO C 1 280 ? 15.989 14.200 6.464 1.00 70.53 280 PRO C C 1
ATOM 8212 O O . PRO C 1 280 ? 15.621 15.357 6.411 1.00 65.12 280 PRO C O 1
ATOM 8216 N N . HIS C 1 281 ? 15.262 13.151 6.055 1.00 77.01 281 HIS C N 1
ATOM 8217 C CA . HIS C 1 281 ? 13.862 13.223 5.543 1.00 84.80 281 HIS C CA 1
ATOM 8218 C C . HIS C 1 281 ? 12.874 13.368 6.708 1.00 86.88 281 HIS C C 1
ATOM 8219 O O . HIS C 1 281 ? 11.767 13.869 6.459 1.00 88.47 281 HIS C O 1
ATOM 8226 N N . PHE C 1 282 ? 13.261 12.951 7.922 1.00 88.60 282 PHE C N 1
ATOM 8227 C CA . PHE C 1 282 ? 12.375 12.849 9.112 1.00 87.59 282 PHE C CA 1
ATOM 8228 C C . PHE C 1 282 ? 12.854 13.799 10.220 1.00 91.54 282 PHE C C 1
ATOM 8229 O O . PHE C 1 282 ? 14.077 13.817 10.527 1.00 85.06 282 PHE C O 1
ATOM 8237 N N . ARG C 1 283 ? 11.911 14.559 10.803 1.00 97.90 283 ARG C N 1
ATOM 8238 C CA . ARG C 1 283 ? 12.188 15.687 11.740 1.00 102.60 283 ARG C CA 1
ATOM 8239 C C . ARG C 1 283 ? 12.684 15.127 13.083 1.00 102.51 283 ARG C C 1
ATOM 8240 O O . ARG C 1 283 ? 12.350 13.965 13.416 1.00 92.16 283 ARG C O 1
ATOM 8248 N N . LEU C 1 284 ? 13.466 15.933 13.813 1.00 106.74 284 LEU C N 1
ATOM 8249 C CA . LEU C 1 284 ? 14.093 15.584 15.119 1.00 106.67 284 LEU C CA 1
ATOM 8250 C C . LEU C 1 284 ? 13.053 14.981 16.074 1.00 108.39 284 LEU C C 1
ATOM 8251 O O . LEU C 1 284 ? 13.440 14.150 16.910 1.00 104.74 284 LEU C O 1
ATOM 8256 N N . GLY C 1 285 ? 11.788 15.395 15.961 1.00 114.11 285 GLY C N 1
ATOM 8257 C CA . GLY C 1 285 ? 10.718 15.060 16.917 1.00 115.49 285 GLY C CA 1
ATOM 8258 C C . GLY C 1 285 ? 10.044 13.722 16.654 1.00 114.55 285 GLY C C 1
ATOM 8259 O O . GLY C 1 285 ? 9.383 13.241 17.586 1.00 119.97 285 GLY C O 1
ATOM 8260 N N . PHE C 1 286 ? 10.184 13.133 15.459 1.00 119.77 286 PHE C N 1
ATOM 8261 C CA . PHE C 1 286 ? 9.358 11.979 15.001 1.00 128.19 286 PHE C CA 1
ATOM 8262 C C . PHE C 1 286 ? 9.388 10.870 16.072 1.00 138.81 286 PHE C C 1
ATOM 8263 O O . PHE C 1 286 ? 8.347 10.693 16.741 1.00 151.15 286 PHE C O 1
ATOM 8271 N N . THR C 1 287 ? 10.511 10.148 16.223 1.00 140.28 287 THR C N 1
ATOM 8272 C CA . THR C 1 287 ? 10.777 9.123 17.285 1.00 135.44 287 THR C CA 1
ATOM 8273 C C . THR C 1 287 ? 9.697 8.038 17.285 1.00 128.83 287 THR C C 1
ATOM 8274 O O . THR C 1 287 ? 8.927 7.932 18.241 1.00 115.10 287 THR C O 1
ATOM 8278 N N . PRO C 1 288 ? 9.607 7.189 16.232 1.00 122.05 288 PRO C N 1
ATOM 8279 C CA . PRO C 1 288 ? 8.509 6.226 16.115 1.00 117.93 288 PRO C CA 1
ATOM 8280 C C . PRO C 1 288 ? 8.671 5.012 17.046 1.00 119.37 288 PRO C C 1
ATOM 8281 O O . PRO C 1 288 ? 9.596 4.247 16.834 1.00 111.97 288 PRO C O 1
ATOM 8285 N N . SER C 1 290 ? 8.983 1.585 17.170 1.00 102.45 290 SER C N 1
ATOM 8286 C CA . SER C 1 290 ? 8.947 0.382 16.292 1.00 99.09 290 SER C CA 1
ATOM 8287 C C . SER C 1 290 ? 8.578 0.775 14.859 1.00 102.29 290 SER C C 1
ATOM 8288 O O . SER C 1 290 ? 7.970 1.856 14.676 1.00 94.37 290 SER C O 1
ATOM 8291 N N . GLY C 1 291 ? 8.902 -0.101 13.901 1.00 100.21 291 GLY C N 1
ATOM 8292 C CA . GLY C 1 291 ? 8.640 0.093 12.462 1.00 95.24 291 GLY C CA 1
ATOM 8293 C C . GLY C 1 291 ? 7.805 -1.037 11.898 1.00 94.36 291 GLY C C 1
ATOM 8294 O O . GLY C 1 291 ? 7.675 -2.074 12.601 1.00 85.99 291 GLY C O 1
ATOM 8295 N N . ASP C 1 292 ? 7.273 -0.833 10.683 1.00 89.80 292 ASP C N 1
ATOM 8296 C CA . ASP C 1 292 ? 6.407 -1.790 9.943 1.00 88.73 292 ASP C CA 1
ATOM 8297 C C . ASP C 1 292 ? 6.894 -1.865 8.492 1.00 88.53 292 ASP C C 1
ATOM 8298 O O . ASP C 1 292 ? 6.114 -1.516 7.585 1.00 103.86 292 ASP C O 1
ATOM 8303 N N . GLU C 1 293 ? 8.135 -2.316 8.288 1.00 81.15 293 GLU C N 1
ATOM 8304 C CA . GLU C 1 293 ? 8.772 -2.421 6.948 1.00 78.12 293 GLU C CA 1
ATOM 8305 C C . GLU C 1 293 ? 9.991 -3.350 6.998 1.00 77.98 293 GLU C C 1
ATOM 8306 O O . GLU C 1 293 ? 10.547 -3.546 8.087 1.00 82.62 293 GLU C O 1
ATOM 8312 N N . LEU C 1 294 ? 10.404 -3.887 5.850 1.00 77.82 294 LEU C N 1
ATOM 8313 C CA . LEU C 1 294 ? 11.752 -4.487 5.654 1.00 77.99 294 LEU C CA 1
ATOM 8314 C C . LEU C 1 294 ? 12.564 -3.548 4.756 1.00 74.17 294 LEU C C 1
ATOM 8315 O O . LEU C 1 294 ? 11.962 -2.626 4.201 1.00 79.58 294 LEU C O 1
ATOM 8320 N N . GLN C 1 295 ? 13.878 -3.762 4.641 1.00 72.34 295 GLN C N 1
ATOM 8321 C CA . GLN C 1 295 ? 14.790 -2.914 3.822 1.00 70.75 295 GLN C CA 1
ATOM 8322 C C . GLN C 1 295 ? 15.864 -3.786 3.145 1.00 73.35 295 GLN C C 1
ATOM 8323 O O . GLN C 1 295 ? 16.368 -4.757 3.782 1.00 60.45 295 GLN C O 1
ATOM 8329 N N . ALA C 1 296 ? 16.163 -3.457 1.880 1.00 75.10 296 ALA C N 1
ATOM 8330 C CA . ALA C 1 296 ? 17.387 -3.825 1.128 1.00 72.41 296 ALA C CA 1
ATOM 8331 C C . ALA C 1 296 ? 17.872 -2.590 0.353 1.00 70.76 296 ALA C C 1
ATOM 8332 O O . ALA C 1 296 ? 17.009 -1.747 -0.046 1.00 59.72 296 ALA C O 1
ATOM 8334 N N . GLU C 1 297 ? 19.195 -2.455 0.194 1.00 63.78 297 GLU C N 1
ATOM 8335 C CA . GLU C 1 297 ? 19.823 -1.380 -0.621 1.00 60.04 297 GLU C CA 1
ATOM 8336 C C . GLU C 1 297 ? 21.066 -1.953 -1.290 1.00 62.12 297 GLU C C 1
ATOM 8337 O O . GLU C 1 297 ? 21.865 -2.624 -0.594 1.00 62.47 297 GLU C O 1
ATOM 8343 N N . TYR C 1 298 ? 21.177 -1.714 -2.598 1.00 63.32 298 TYR C N 1
ATOM 8344 C CA . TYR C 1 298 ? 22.296 -2.161 -3.462 1.00 64.49 298 TYR C CA 1
ATOM 8345 C C . TYR C 1 298 ? 23.017 -0.913 -3.976 1.00 62.14 298 TYR C C 1
ATOM 8346 O O . TYR C 1 298 ? 22.360 0.084 -4.355 1.00 58.03 298 TYR C O 1
ATOM 8355 N N . LEU C 1 299 ? 24.346 -0.975 -3.944 1.00 62.22 299 LEU C N 1
ATOM 8356 C CA . LEU C 1 299 ? 25.253 0.175 -4.172 1.00 60.74 299 LEU C CA 1
ATOM 8357 C C . LEU C 1 299 ? 26.171 -0.204 -5.340 1.00 60.88 299 LEU C C 1
ATOM 8358 O O . LEU C 1 299 ? 26.972 -1.158 -5.196 1.00 54.68 299 LEU C O 1
ATOM 8363 N N . LEU C 1 300 ? 25.955 0.460 -6.480 1.00 60.15 300 LEU C N 1
ATOM 8364 C CA . LEU C 1 300 ? 26.538 0.128 -7.803 1.00 63.85 300 LEU C CA 1
ATOM 8365 C C . LEU C 1 300 ? 27.546 1.207 -8.163 1.00 64.33 300 LEU C C 1
ATOM 8366 O O . LEU C 1 300 ? 27.387 2.336 -7.712 1.00 65.99 300 LEU C O 1
ATOM 8371 N N . PRO C 1 301 ? 28.562 0.926 -9.013 1.00 64.23 301 PRO C N 1
ATOM 8372 C CA . PRO C 1 301 ? 29.417 1.987 -9.538 1.00 66.55 301 PRO C CA 1
ATOM 8373 C C . PRO C 1 301 ? 28.504 2.927 -10.350 1.00 65.24 301 PRO C C 1
ATOM 8374 O O . PRO C 1 301 ? 27.621 2.425 -11.014 1.00 62.34 301 PRO C O 1
ATOM 8378 N N . ARG C 1 302 ? 28.715 4.249 -10.261 1.00 67.25 302 ARG C N 1
ATOM 8379 C CA . ARG C 1 302 ? 27.727 5.296 -10.667 1.00 71.97 302 ARG C CA 1
ATOM 8380 C C . ARG C 1 302 ? 27.439 5.239 -12.176 1.00 67.55 302 ARG C C 1
ATOM 8381 O O . ARG C 1 302 ? 26.352 5.696 -12.619 1.00 66.10 302 ARG C O 1
ATOM 8389 N N . ARG C 1 303 ? 28.378 4.707 -12.945 1.00 61.62 303 ARG C N 1
ATOM 8390 C CA . ARG C 1 303 ? 28.255 4.649 -14.417 1.00 69.20 303 ARG C CA 1
ATOM 8391 C C . ARG C 1 303 ? 27.108 3.705 -14.820 1.00 69.58 303 ARG C C 1
ATOM 8392 O O . ARG C 1 303 ? 26.494 3.953 -15.895 1.00 73.69 303 ARG C O 1
ATOM 8400 N N . HIS C 1 304 ? 26.785 2.696 -14.000 1.00 62.36 304 HIS C N 1
ATOM 8401 C CA . HIS C 1 304 ? 25.720 1.702 -14.319 1.00 60.98 304 HIS C CA 1
ATOM 8402 C C . HIS C 1 304 ? 24.346 2.217 -13.853 1.00 54.93 304 HIS C C 1
ATOM 8403 O O . HIS C 1 304 ? 23.380 1.451 -13.937 1.00 47.04 304 HIS C O 1
ATOM 8410 N N . ALA C 1 305 ? 24.240 3.484 -13.447 1.00 51.86 305 ALA C N 1
ATOM 8411 C CA . ALA C 1 305 ? 22.975 4.096 -12.978 1.00 58.50 305 ALA C CA 1
ATOM 8412 C C . ALA C 1 305 ? 21.822 3.702 -13.907 1.00 58.30 305 ALA C C 1
ATOM 8413 O O . ALA C 1 305 ? 20.923 2.965 -13.472 1.00 49.19 305 ALA C O 1
ATOM 8415 N N . VAL C 1 306 ? 21.905 4.141 -15.165 1.00 78.91 306 VAL C N 1
ATOM 8416 C CA . VAL C 1 306 ? 20.825 4.053 -16.201 1.00 88.14 306 VAL C CA 1
ATOM 8417 C C . VAL C 1 306 ? 20.608 2.582 -16.593 1.00 84.94 306 VAL C C 1
ATOM 8418 O O . VAL C 1 306 ? 19.433 2.178 -16.720 1.00 83.67 306 VAL C O 1
ATOM 8422 N N . ALA C 1 307 ? 21.697 1.833 -16.802 1.00 76.30 307 ALA C N 1
ATOM 8423 C CA . ALA C 1 307 ? 21.694 0.403 -17.195 1.00 83.03 307 ALA C CA 1
ATOM 8424 C C . ALA C 1 307 ? 20.951 -0.411 -16.128 1.00 87.29 307 ALA C C 1
ATOM 8425 O O . ALA C 1 307 ? 20.146 -1.296 -16.490 1.00 87.72 307 ALA C O 1
ATOM 8427 N N . ALA C 1 308 ? 21.221 -0.105 -14.857 1.00 92.90 308 ALA C N 1
ATOM 8428 C CA . ALA C 1 308 ? 20.663 -0.792 -13.672 1.00 85.07 308 ALA C CA 1
ATOM 8429 C C . ALA C 1 308 ? 19.215 -0.346 -13.471 1.00 78.83 308 ALA C C 1
ATOM 8430 O O . ALA C 1 308 ? 18.351 -1.225 -13.227 1.00 73.98 308 ALA C O 1
ATOM 8432 N N . PHE C 1 309 ? 18.962 0.960 -13.581 1.00 67.76 309 PHE C N 1
ATOM 8433 C CA . PHE C 1 309 ? 17.595 1.534 -13.508 1.00 69.93 309 PHE C CA 1
ATOM 8434 C C . PHE C 1 309 ? 16.700 0.798 -14.510 1.00 76.03 309 PHE C C 1
ATOM 8435 O O . PHE C 1 309 ? 15.563 0.476 -14.142 1.00 69.36 309 PHE C O 1
ATOM 8443 N N . HIS C 1 310 ? 17.201 0.547 -15.729 1.00 81.42 310 HIS C N 1
ATOM 8444 C CA . HIS C 1 310 ? 16.443 -0.129 -16.819 1.00 83.12 310 HIS C CA 1
ATOM 8445 C C . HIS C 1 310 ? 16.362 -1.633 -16.541 1.00 80.75 310 HIS C C 1
ATOM 8446 O O . HIS C 1 310 ? 15.303 -2.211 -16.841 1.00 87.30 310 HIS C O 1
ATOM 8453 N N . ALA C 1 311 ? 17.430 -2.237 -16.010 1.00 76.99 311 ALA C N 1
ATOM 8454 C CA . ALA C 1 311 ? 17.477 -3.670 -15.630 1.00 86.59 311 ALA C CA 1
ATOM 8455 C C . ALA C 1 311 ? 16.437 -3.958 -14.531 1.00 99.20 311 ALA C C 1
ATOM 8456 O O . ALA C 1 311 ? 15.847 -5.074 -14.531 1.00 97.53 311 ALA C O 1
ATOM 8458 N N . LEU C 1 312 ? 16.199 -2.987 -13.641 1.00 95.26 312 LEU C N 1
ATOM 8459 C CA . LEU C 1 312 ? 15.194 -3.090 -12.549 1.00 95.23 312 LEU C CA 1
ATOM 8460 C C . LEU C 1 312 ? 13.789 -2.805 -13.099 1.00 87.46 312 LEU C C 1
ATOM 8461 O O . LEU C 1 312 ? 12.879 -3.568 -12.758 1.00 82.23 312 LEU C O 1
ATOM 8466 N N . ALA C 1 313 ? 13.624 -1.764 -13.923 1.00 90.67 313 ALA C N 1
ATOM 8467 C CA . ALA C 1 313 ? 12.348 -1.397 -14.593 1.00 94.38 313 ALA C CA 1
ATOM 8468 C C . ALA C 1 313 ? 11.750 -2.624 -15.298 1.00 90.93 313 ALA C C 1
ATOM 8469 O O . ALA C 1 313 ? 10.520 -2.631 -15.504 1.00 86.33 313 ALA C O 1
ATOM 8471 N N . GLY C 1 314 ? 12.592 -3.614 -15.634 1.00 90.20 314 GLY C N 1
ATOM 8472 C CA . GLY C 1 314 ? 12.226 -4.858 -16.344 1.00 90.70 314 GLY C CA 1
ATOM 8473 C C . GLY C 1 314 ? 11.585 -5.899 -15.439 1.00 91.08 314 GLY C C 1
ATOM 8474 O O . GLY C 1 314 ? 10.964 -6.834 -15.974 1.00 93.44 314 GLY C O 1
ATOM 8475 N N . ILE C 1 315 ? 11.755 -5.766 -14.121 1.00 94.66 315 ILE C N 1
ATOM 8476 C CA . ILE C 1 315 ? 11.141 -6.650 -13.082 1.00 82.31 315 ILE C CA 1
ATOM 8477 C C . ILE C 1 315 ? 10.415 -5.764 -12.071 1.00 75.31 315 ILE C C 1
ATOM 8478 O O . ILE C 1 315 ? 10.298 -6.170 -10.910 1.00 83.42 315 ILE C O 1
ATOM 8483 N N . ALA C 1 316 ? 9.946 -4.600 -12.514 1.00 69.67 316 ALA C N 1
ATOM 8484 C CA . ALA C 1 316 ? 9.223 -3.613 -11.686 1.00 73.39 316 ALA C CA 1
ATOM 8485 C C . ALA C 1 316 ? 7.827 -4.155 -11.376 1.00 82.06 316 ALA C C 1
ATOM 8486 O O . ALA C 1 316 ? 7.138 -3.539 -10.549 1.00 88.96 316 ALA C O 1
ATOM 8488 N N . ASP C 1 317 ? 7.429 -5.246 -12.045 1.00 99.85 317 ASP C N 1
ATOM 8489 C CA . ASP C 1 317 ? 6.136 -5.956 -11.838 1.00 102.75 317 ASP C CA 1
ATOM 8490 C C . ASP C 1 317 ? 6.225 -6.746 -10.522 1.00 101.07 317 ASP C C 1
ATOM 8491 O O . ASP C 1 317 ? 5.239 -6.731 -9.763 1.00 101.25 317 ASP C O 1
ATOM 8496 N N . ARG C 1 318 ? 7.383 -7.352 -10.241 1.00 97.38 318 ARG C N 1
ATOM 8497 C CA . ARG C 1 318 ? 7.642 -8.176 -9.026 1.00 99.56 318 ARG C CA 1
ATOM 8498 C C . ARG C 1 318 ? 7.878 -7.283 -7.802 1.00 93.83 318 ARG C C 1
ATOM 8499 O O . ARG C 1 318 ? 7.536 -7.722 -6.686 1.00 94.73 318 ARG C O 1
ATOM 8507 N N . ILE C 1 319 ? 8.443 -6.089 -8.017 1.00 91.80 319 ILE C N 1
ATOM 8508 C CA . ILE C 1 319 ? 8.876 -5.114 -6.969 1.00 83.29 319 ILE C CA 1
ATOM 8509 C C . ILE C 1 319 ? 7.661 -4.331 -6.444 1.00 77.96 319 ILE C C 1
ATOM 8510 O O . ILE C 1 319 ? 7.294 -4.543 -5.293 1.00 81.48 319 ILE C O 1
ATOM 8515 N N . ALA C 1 320 ? 7.049 -3.476 -7.263 1.00 84.66 320 ALA C N 1
ATOM 8516 C CA . ALA C 1 320 ? 6.005 -2.488 -6.876 1.00 92.80 320 ALA C CA 1
ATOM 8517 C C . ALA C 1 320 ? 4.915 -3.073 -5.970 1.00 90.53 320 ALA C C 1
ATOM 8518 O O . ALA C 1 320 ? 4.388 -2.326 -5.140 1.00 77.87 320 ALA C O 1
ATOM 8520 N N . PRO C 1 321 ? 4.488 -4.359 -6.135 1.00 90.55 321 PRO C N 1
ATOM 8521 C CA . PRO C 1 321 ? 3.497 -4.978 -5.241 1.00 97.16 321 PRO C CA 1
ATOM 8522 C C . PRO C 1 321 ? 3.875 -4.965 -3.745 1.00 98.64 321 PRO C C 1
ATOM 8523 O O . PRO C 1 321 ? 3.117 -4.425 -2.920 1.00 87.43 321 PRO C O 1
ATOM 8527 N N . VAL C 1 322 ? 5.040 -5.548 -3.431 1.00 93.19 322 VAL C N 1
ATOM 8528 C CA . VAL C 1 322 ? 5.589 -5.700 -2.051 1.00 90.46 322 VAL C CA 1
ATOM 8529 C C . VAL C 1 322 ? 6.514 -4.512 -1.734 1.00 83.64 322 VAL C C 1
ATOM 8530 O O . VAL C 1 322 ? 7.519 -4.739 -1.050 1.00 96.27 322 VAL C O 1
ATOM 8534 N N . LEU C 1 323 ? 6.177 -3.291 -2.169 1.00 75.55 323 LEU C N 1
ATOM 8535 C CA . LEU C 1 323 ? 7.020 -2.082 -1.962 1.00 83.06 323 LEU C CA 1
ATOM 8536 C C . LEU C 1 323 ? 6.168 -0.942 -1.394 1.00 83.06 323 LEU C C 1
ATOM 8537 O O . LEU C 1 323 ? 5.064 -0.677 -1.929 1.00 85.43 323 LEU C O 1
ATOM 8542 N N . HIS C 1 324 ? 6.693 -0.289 -0.352 1.00 88.59 324 HIS C N 1
ATOM 8543 C CA . HIS C 1 324 ? 6.314 1.080 0.084 1.00 92.18 324 HIS C CA 1
ATOM 8544 C C . HIS C 1 324 ? 6.876 2.085 -0.938 1.00 84.40 324 HIS C C 1
ATOM 8545 O O . HIS C 1 324 ? 6.089 2.569 -1.771 1.00 76.13 324 HIS C O 1
ATOM 8552 N N . ILE C 1 325 ? 8.190 2.343 -0.903 1.00 85.78 325 ILE C N 1
ATOM 8553 C CA . ILE C 1 325 ? 8.916 3.264 -1.833 1.00 87.84 325 ILE C CA 1
ATOM 8554 C C . ILE C 1 325 ? 10.347 2.757 -2.033 1.00 87.32 325 ILE C C 1
ATOM 8555 O O . ILE C 1 325 ? 10.877 2.104 -1.120 1.00 87.14 325 ILE C O 1
ATOM 8560 N N . SER C 1 326 ? 10.949 3.081 -3.180 1.00 85.80 326 SER C N 1
ATOM 8561 C CA . SER C 1 326 ? 12.400 2.917 -3.451 1.00 79.49 326 SER C CA 1
ATOM 8562 C C . SER C 1 326 ? 13.047 4.301 -3.505 1.00 73.04 326 SER C C 1
ATOM 8563 O O . SER C 1 326 ? 12.361 5.241 -3.926 1.00 66.49 326 SER C O 1
ATOM 8566 N N . GLU C 1 327 ? 14.308 4.415 -3.078 1.00 74.40 327 GLU C N 1
ATOM 8567 C CA . GLU C 1 327 ? 15.085 5.688 -3.055 1.00 74.36 327 GLU C CA 1
ATOM 8568 C C . GLU C 1 327 ? 16.384 5.448 -3.831 1.00 77.93 327 GLU C C 1
ATOM 8569 O O . GLU C 1 327 ? 17.081 4.457 -3.538 1.00 82.45 327 GLU C O 1
ATOM 8575 N N . ILE C 1 328 ? 16.661 6.290 -4.827 1.00 79.58 328 ILE C N 1
ATOM 8576 C CA . ILE C 1 328 ? 17.936 6.257 -5.598 1.00 76.65 328 ILE C CA 1
ATOM 8577 C C . ILE C 1 328 ? 18.731 7.496 -5.207 1.00 65.20 328 ILE C C 1
ATOM 8578 O O . ILE C 1 328 ? 18.177 8.616 -5.312 1.00 60.03 328 ILE C O 1
ATOM 8583 N N . ARG C 1 329 ? 19.968 7.294 -4.768 1.00 57.98 329 ARG C N 1
ATOM 8584 C CA . ARG C 1 329 ? 20.840 8.390 -4.284 1.00 61.54 329 ARG C CA 1
ATOM 8585 C C . ARG C 1 329 ? 22.232 8.170 -4.847 1.00 60.00 329 ARG C C 1
ATOM 8586 O O . ARG C 1 329 ? 22.464 7.062 -5.386 1.00 64.37 329 ARG C O 1
ATOM 8594 N N . THR C 1 330 ? 23.095 9.183 -4.739 1.00 59.43 330 THR C N 1
ATOM 8595 C CA . THR C 1 330 ? 24.533 9.093 -5.124 1.00 67.06 330 THR C CA 1
ATOM 8596 C C . THR C 1 330 ? 25.400 9.214 -3.861 1.00 61.66 330 THR C C 1
ATOM 8597 O O . THR C 1 330 ? 24.960 9.864 -2.883 1.00 63.18 330 THR C O 1
ATOM 8601 N N . VAL C 1 331 ? 26.595 8.622 -3.896 1.00 52.54 331 VAL C N 1
ATOM 8602 C CA . VAL C 1 331 ? 27.570 8.647 -2.774 1.00 53.63 331 VAL C CA 1
ATOM 8603 C C . VAL C 1 331 ? 28.986 8.693 -3.347 1.00 47.98 331 VAL C C 1
ATOM 8604 O O . VAL C 1 331 ? 29.312 7.849 -4.185 1.00 47.05 331 VAL C O 1
ATOM 8608 N N . ALA C 1 332 ? 29.813 9.611 -2.858 1.00 50.03 332 ALA C N 1
ATOM 8609 C CA . ALA C 1 332 ? 31.262 9.695 -3.176 1.00 52.31 332 ALA C CA 1
ATOM 8610 C C . ALA C 1 332 ? 31.970 8.385 -2.832 1.00 51.52 332 ALA C C 1
ATOM 8611 O O . ALA C 1 332 ? 31.478 7.637 -1.974 1.00 57.80 332 ALA C O 1
ATOM 8613 N N . ALA C 1 333 ? 33.111 8.132 -3.465 1.00 55.44 333 ALA C N 1
ATOM 8614 C CA . ALA C 1 333 ? 34.035 7.025 -3.108 1.00 61.62 333 ALA C CA 1
ATOM 8615 C C . ALA C 1 333 ? 34.724 7.356 -1.777 1.00 61.37 333 ALA C C 1
ATOM 8616 O O . ALA C 1 333 ? 34.934 8.557 -1.522 1.00 68.45 333 ALA C O 1
ATOM 8618 N N . ASP C 1 334 ? 35.063 6.334 -0.983 1.00 55.73 334 ASP C N 1
ATOM 8619 C CA . ASP C 1 334 ? 35.961 6.426 0.205 1.00 57.41 334 ASP C CA 1
ATOM 8620 C C . ASP C 1 334 ? 37.023 5.334 0.063 1.00 54.29 334 ASP C C 1
ATOM 8621 O O . ASP C 1 334 ? 36.931 4.628 -0.938 1.00 55.34 334 ASP C O 1
ATOM 8626 N N . ASP C 1 335 ? 37.970 5.191 1.004 1.00 53.56 335 ASP C N 1
ATOM 8627 C CA . ASP C 1 335 ? 39.023 4.130 0.953 1.00 58.67 335 ASP C CA 1
ATOM 8628 C C . ASP C 1 335 ? 38.827 3.134 2.109 1.00 60.70 335 ASP C C 1
ATOM 8629 O O . ASP C 1 335 ? 39.833 2.497 2.542 1.00 59.45 335 ASP C O 1
ATOM 8634 N N . LEU C 1 336 ? 37.573 2.953 2.538 1.00 58.84 336 LEU C N 1
ATOM 8635 C CA . LEU C 1 336 ? 37.214 2.157 3.739 1.00 61.90 336 LEU C CA 1
ATOM 8636 C C . LEU C 1 336 ? 36.845 0.729 3.314 1.00 58.76 336 LEU C C 1
ATOM 8637 O O . LEU C 1 336 ? 35.872 0.564 2.541 1.00 52.01 336 LEU C O 1
ATOM 8642 N N . TRP C 1 337 ? 37.585 -0.254 3.851 1.00 53.95 337 TRP C N 1
ATOM 8643 C CA . TRP C 1 337 ? 37.750 -1.618 3.288 1.00 51.12 337 TRP C CA 1
ATOM 8644 C C . TRP C 1 337 ? 36.398 -2.265 2.976 1.00 55.72 337 TRP C C 1
ATOM 8645 O O . TRP C 1 337 ? 36.268 -2.799 1.847 1.00 74.05 337 TRP C O 1
ATOM 8656 N N . LEU C 1 338 ? 35.436 -2.231 3.902 1.00 51.90 338 LEU C N 1
ATOM 8657 C CA . LEU C 1 338 ? 34.099 -2.860 3.702 1.00 49.80 338 LEU C CA 1
ATOM 8658 C C . LEU C 1 338 ? 33.040 -1.771 3.561 1.00 46.28 338 LEU C C 1
ATOM 8659 O O . LEU C 1 338 ? 31.846 -2.072 3.756 1.00 39.63 338 LEU C O 1
ATOM 8664 N N . SER C 1 339 ? 33.452 -0.554 3.212 1.00 46.73 339 SER C N 1
ATOM 8665 C CA . SER C 1 339 ? 32.495 0.495 2.779 1.00 53.08 339 SER C CA 1
ATOM 8666 C C . SER C 1 339 ? 31.901 0.039 1.455 1.00 56.97 339 SER C C 1
ATOM 8667 O O . SER C 1 339 ? 32.657 -0.333 0.561 1.00 64.46 339 SER C O 1
ATOM 8670 N N . PRO C 1 340 ? 30.555 0.007 1.297 1.00 56.05 340 PRO C N 1
ATOM 8671 C CA . PRO C 1 340 ? 29.950 -0.137 -0.032 1.00 56.78 340 PRO C CA 1
ATOM 8672 C C . PRO C 1 340 ? 30.546 0.802 -1.100 1.00 55.77 340 PRO C C 1
ATOM 8673 O O . PRO C 1 340 ? 30.460 0.469 -2.269 1.00 62.22 340 PRO C O 1
ATOM 8677 N N . PHE C 1 341 ? 31.171 1.908 -0.680 1.00 53.88 341 PHE C N 1
ATOM 8678 C CA . PHE C 1 341 ? 31.730 2.968 -1.556 1.00 55.29 341 PHE C CA 1
ATOM 8679 C C . PHE C 1 341 ? 33.250 2.841 -1.606 1.00 56.68 341 PHE C C 1
ATOM 8680 O O . PHE C 1 341 ? 33.902 3.878 -1.803 1.00 65.00 341 PHE C O 1
ATOM 8688 N N . HIS C 1 342 ? 33.796 1.636 -1.414 1.00 57.71 342 HIS C N 1
ATOM 8689 C CA . HIS C 1 342 ? 35.262 1.403 -1.468 1.00 59.29 342 HIS C CA 1
ATOM 8690 C C . HIS C 1 342 ? 35.723 1.588 -2.914 1.00 60.62 342 HIS C C 1
ATOM 8691 O O . HIS C 1 342 ? 35.248 0.855 -3.775 1.00 58.49 342 HIS C O 1
ATOM 8698 N N . GLY C 1 343 ? 36.551 2.607 -3.151 1.00 65.36 343 GLY C N 1
ATOM 8699 C CA . GLY C 1 343 ? 37.232 2.898 -4.425 1.00 62.89 343 GLY C CA 1
ATOM 8700 C C . GLY C 1 343 ? 36.302 3.211 -5.592 1.00 60.93 343 GLY C C 1
ATOM 8701 O O . GLY C 1 343 ? 36.799 3.126 -6.718 1.00 59.67 343 GLY C O 1
ATOM 8702 N N . ARG C 1 344 ? 35.043 3.621 -5.377 1.00 61.17 344 ARG C N 1
ATOM 8703 C CA . ARG C 1 344 ? 34.123 3.946 -6.509 1.00 64.62 344 ARG C CA 1
ATOM 8704 C C . ARG C 1 344 ? 32.995 4.907 -6.083 1.00 62.94 344 ARG C C 1
ATOM 8705 O O . ARG C 1 344 ? 32.269 4.606 -5.113 1.00 63.62 344 ARG C O 1
ATOM 8713 N N . ASN C 1 345 ? 32.841 6.034 -6.792 1.00 58.37 345 ASN C N 1
ATOM 8714 C CA . ASN C 1 345 ? 31.606 6.855 -6.725 1.00 56.74 345 ASN C CA 1
ATOM 8715 C C . ASN C 1 345 ? 30.456 5.885 -6.926 1.00 52.79 345 ASN C C 1
ATOM 8716 O O . ASN C 1 345 ? 30.696 4.830 -7.528 1.00 50.67 345 ASN C O 1
ATOM 8721 N N . THR C 1 346 ? 29.270 6.189 -6.425 1.00 52.29 346 THR C N 1
ATOM 8722 C CA . THR C 1 346 ? 28.259 5.121 -6.240 1.00 55.70 346 THR C CA 1
ATOM 8723 C C . THR C 1 346 ? 26.846 5.632 -6.494 1.00 55.65 346 THR C C 1
ATOM 8724 O O . THR C 1 346 ? 26.549 6.820 -6.271 1.00 52.33 346 THR C O 1
ATOM 8728 N N . VAL C 1 347 ? 26.010 4.725 -6.965 1.00 59.22 347 VAL C N 1
ATOM 8729 C CA . VAL C 1 347 ? 24.556 4.976 -7.115 1.00 69.13 347 VAL C CA 1
ATOM 8730 C C . VAL C 1 347 ? 23.851 3.954 -6.225 1.00 70.88 347 VAL C C 1
ATOM 8731 O O . VAL C 1 347 ? 24.142 2.733 -6.324 1.00 68.35 347 VAL C O 1
ATOM 8735 N N . ALA C 1 348 ? 22.966 4.467 -5.383 1.00 69.07 348 ALA C N 1
ATOM 8736 C CA . ALA C 1 348 ? 22.253 3.709 -4.348 1.00 71.99 348 ALA C CA 1
ATOM 8737 C C . ALA C 1 348 ? 20.848 3.429 -4.861 1.00 72.99 348 ALA C C 1
ATOM 8738 O O . ALA C 1 348 ? 20.157 4.398 -5.239 1.00 85.11 348 ALA C O 1
ATOM 8740 N N . PHE C 1 349 ? 20.480 2.152 -4.903 1.00 66.10 349 PHE C N 1
ATOM 8741 C CA . PHE C 1 349 ? 19.105 1.674 -5.164 1.00 67.29 349 PHE C CA 1
ATOM 8742 C C . PHE C 1 349 ? 18.570 1.098 -3.860 1.00 73.71 349 PHE C C 1
ATOM 8743 O O . PHE C 1 349 ? 18.900 -0.067 -3.555 1.00 68.76 349 PHE C O 1
ATOM 8751 N N . HIS C 1 350 ? 17.828 1.917 -3.106 1.00 82.97 350 HIS C N 1
ATOM 8752 C CA . HIS C 1 350 ? 17.233 1.563 -1.791 1.00 83.30 350 HIS C CA 1
ATOM 8753 C C . HIS C 1 350 ? 15.770 1.159 -1.982 1.00 86.69 350 HIS C C 1
ATOM 8754 O O . HIS C 1 350 ? 15.059 1.860 -2.733 1.00 84.87 350 HIS C O 1
ATOM 8761 N N . PHE C 1 351 ? 15.349 0.102 -1.275 1.00 90.64 351 PHE C N 1
ATOM 8762 C CA . PHE C 1 351 ? 13.949 -0.398 -1.204 1.00 83.78 351 PHE C CA 1
ATOM 8763 C C . PHE C 1 351 ? 13.493 -0.508 0.265 1.00 77.14 351 PHE C C 1
ATOM 8764 O O . PHE C 1 351 ? 14.088 -1.274 1.045 1.00 67.95 351 PHE C O 1
ATOM 8772 N N . THR C 1 352 ? 12.497 0.306 0.630 1.00 70.58 352 THR C N 1
ATOM 8773 C CA . THR C 1 352 ? 11.616 0.138 1.814 1.00 72.81 352 THR C CA 1
ATOM 8774 C C . THR C 1 352 ? 10.471 -0.836 1.467 1.00 69.18 352 THR C C 1
ATOM 8775 O O . THR C 1 352 ? 9.442 -0.391 0.952 1.00 69.67 352 THR C O 1
ATOM 8779 N N . TRP C 1 353 ? 10.621 -2.125 1.756 1.00 70.33 353 TRP C N 1
ATOM 8780 C CA . TRP C 1 353 ? 9.607 -3.166 1.428 1.00 75.83 353 TRP C CA 1
ATOM 8781 C C . TRP C 1 353 ? 8.477 -3.191 2.465 1.00 77.45 353 TRP C C 1
ATOM 8782 O O . TRP C 1 353 ? 8.682 -2.678 3.575 1.00 75.95 353 TRP C O 1
ATOM 8793 N N . LYS C 1 354 ? 7.351 -3.822 2.113 1.00 81.83 354 LYS C N 1
ATOM 8794 C CA . LYS C 1 354 ? 6.225 -4.141 3.032 1.00 91.69 354 LYS C CA 1
ATOM 8795 C C . LYS C 1 354 ? 6.638 -5.344 3.882 1.00 101.48 354 LYS C C 1
ATOM 8796 O O . LYS C 1 354 ? 7.434 -6.161 3.423 1.00 99.41 354 LYS C O 1
ATOM 8802 N N . PRO C 1 355 ? 6.123 -5.495 5.132 1.00 110.32 355 PRO C N 1
ATOM 8803 C CA . PRO C 1 355 ? 6.606 -6.532 6.050 1.00 104.84 355 PRO C CA 1
ATOM 8804 C C . PRO C 1 355 ? 6.108 -7.956 5.747 1.00 99.78 355 PRO C C 1
ATOM 8805 O O . PRO C 1 355 ? 5.232 -8.437 6.436 1.00 106.11 355 PRO C O 1
ATOM 8809 N N . ASP C 1 356 ? 6.671 -8.583 4.711 1.00 93.07 356 ASP C N 1
ATOM 8810 C CA . ASP C 1 356 ? 6.458 -10.012 4.354 1.00 88.29 356 ASP C CA 1
ATOM 8811 C C . ASP C 1 356 ? 7.811 -10.552 3.887 1.00 86.90 356 ASP C C 1
ATOM 8812 O O . ASP C 1 356 ? 8.033 -10.614 2.671 1.00 90.65 356 ASP C O 1
ATOM 8817 N N . GLU C 1 357 ? 8.696 -10.896 4.822 1.00 91.17 357 GLU C N 1
ATOM 8818 C CA . GLU C 1 357 ? 10.090 -11.300 4.501 1.00 99.53 357 GLU C CA 1
ATOM 8819 C C . GLU C 1 357 ? 10.072 -12.358 3.389 1.00 104.49 357 GLU C C 1
ATOM 8820 O O . GLU C 1 357 ? 10.845 -12.205 2.426 1.00 115.20 357 GLU C O 1
ATOM 8826 N N . ALA C 1 358 ? 9.200 -13.366 3.505 1.00 104.75 358 ALA C N 1
ATOM 8827 C CA . ALA C 1 358 ? 9.077 -14.502 2.561 1.00 98.64 358 ALA C CA 1
ATOM 8828 C C . ALA C 1 358 ? 8.968 -13.967 1.129 1.00 90.48 358 ALA C C 1
ATOM 8829 O O . ALA C 1 358 ? 9.740 -14.425 0.272 1.00 80.52 358 ALA C O 1
ATOM 8831 N N . ALA C 1 359 ? 8.065 -13.006 0.907 1.00 94.89 359 ALA C N 1
ATOM 8832 C CA . ALA C 1 359 ? 7.756 -12.397 -0.412 1.00 98.68 359 ALA C CA 1
ATOM 8833 C C . ALA C 1 359 ? 8.963 -11.601 -0.921 1.00 100.40 359 ALA C C 1
ATOM 8834 O O . ALA C 1 359 ? 9.280 -11.719 -2.119 1.00 100.72 359 ALA C O 1
ATOM 8836 N N . VAL C 1 360 ? 9.601 -10.825 -0.038 1.00 96.79 360 VAL C N 1
ATOM 8837 C CA . VAL C 1 360 ? 10.756 -9.939 -0.364 1.00 91.37 360 VAL C CA 1
ATOM 8838 C C . VAL C 1 360 ? 11.957 -10.814 -0.730 1.00 88.55 360 VAL C C 1
ATOM 8839 O O . VAL C 1 360 ? 12.610 -10.498 -1.723 1.00 96.25 360 VAL C O 1
ATOM 8843 N N . ARG C 1 361 ? 12.218 -11.889 0.014 1.00 96.21 361 ARG C N 1
ATOM 8844 C CA . ARG C 1 361 ? 13.401 -12.770 -0.213 1.00 105.03 361 ARG C CA 1
ATOM 8845 C C . ARG C 1 361 ? 13.335 -13.401 -1.612 1.00 104.72 361 ARG C C 1
ATOM 8846 O O . ARG C 1 361 ? 14.409 -13.685 -2.177 1.00 103.46 361 ARG C O 1
ATOM 8854 N N . GLU C 1 362 ? 12.132 -13.619 -2.154 1.00 109.76 362 GLU C N 1
ATOM 8855 C CA . GLU C 1 362 ? 11.943 -14.050 -3.566 1.00 107.63 362 GLU C CA 1
ATOM 8856 C C . GLU C 1 362 ? 12.464 -12.912 -4.464 1.00 99.94 362 GLU C C 1
ATOM 8857 O O . GLU C 1 362 ? 13.400 -13.176 -5.252 1.00 105.28 362 GLU C O 1
ATOM 8859 N N . VAL C 1 363 ? 11.958 -11.682 -4.281 1.00 84.44 363 VAL C N 1
ATOM 8860 C CA . VAL C 1 363 ? 12.244 -10.494 -5.149 1.00 78.61 363 VAL C CA 1
ATOM 8861 C C . VAL C 1 363 ? 13.744 -10.165 -5.137 1.00 74.70 363 VAL C C 1
ATOM 8862 O O . VAL C 1 363 ? 14.234 -9.656 -6.161 1.00 81.19 363 VAL C O 1
ATOM 8866 N N . LEU C 1 364 ? 14.439 -10.435 -4.032 1.00 72.83 364 LEU C N 1
ATOM 8867 C CA . LEU C 1 364 ? 15.872 -10.081 -3.836 1.00 75.19 364 LEU C CA 1
ATOM 8868 C C . LEU C 1 364 ? 16.772 -11.041 -4.624 1.00 78.53 364 LEU C C 1
ATOM 8869 O O . LEU C 1 364 ? 17.733 -10.542 -5.219 1.00 95.43 364 LEU C O 1
ATOM 8874 N N . SER C 1 365 ? 16.498 -12.351 -4.622 1.00 75.88 365 SER C N 1
ATOM 8875 C CA . SER C 1 365 ? 17.223 -13.354 -5.453 1.00 82.44 365 SER C CA 1
ATOM 8876 C C . SER C 1 365 ? 17.197 -12.942 -6.930 1.00 84.94 365 SER C C 1
ATOM 8877 O O . SER C 1 365 ? 18.216 -13.113 -7.627 1.00 86.87 365 SER C O 1
ATOM 8880 N N . LEU C 1 366 ? 16.058 -12.416 -7.378 1.00 92.63 366 LEU C N 1
ATOM 8881 C CA . LEU C 1 366 ? 15.818 -11.914 -8.757 1.00 92.27 366 LEU C CA 1
ATOM 8882 C C . LEU C 1 366 ? 16.593 -10.608 -8.975 1.00 86.56 366 LEU C C 1
ATOM 8883 O O . LEU C 1 366 ? 17.420 -10.573 -9.895 1.00 83.89 366 LEU C O 1
ATOM 8888 N N . MET C 1 367 ? 16.340 -9.590 -8.143 1.00 87.50 367 MET C N 1
ATOM 8889 C CA . MET C 1 367 ? 17.025 -8.265 -8.170 1.00 86.21 367 MET C CA 1
ATOM 8890 C C . MET C 1 367 ? 18.550 -8.447 -8.167 1.00 83.60 367 MET C C 1
ATOM 8891 O O . MET C 1 367 ? 19.243 -7.664 -8.839 1.00 80.16 367 MET C O 1
ATOM 8896 N N . GLU C 1 368 ? 19.058 -9.430 -7.421 1.00 85.30 368 GLU C N 1
ATOM 8897 C CA . GLU C 1 368 ? 20.518 -9.656 -7.236 1.00 88.18 368 GLU C CA 1
ATOM 8898 C C . GLU C 1 368 ? 21.088 -10.294 -8.496 1.00 88.32 368 GLU C C 1
ATOM 8899 O O . GLU C 1 368 ? 22.313 -10.176 -8.696 1.00 89.38 368 GLU C O 1
ATOM 8905 N N . GLU C 1 369 ? 20.225 -10.954 -9.275 1.00 90.98 369 GLU C N 1
ATOM 8906 C CA . GLU C 1 369 ? 20.571 -11.592 -10.571 1.00 95.47 369 GLU C CA 1
ATOM 8907 C C . GLU C 1 369 ? 20.604 -10.507 -11.660 1.00 91.75 369 GLU C C 1
ATOM 8908 O O . GLU C 1 369 ? 21.601 -10.462 -12.419 1.00 91.89 369 GLU C O 1
ATOM 8914 N N . VAL C 1 370 ? 19.589 -9.636 -11.712 1.00 76.28 370 VAL C N 1
ATOM 8915 C CA . VAL C 1 370 ? 19.463 -8.606 -12.786 1.00 76.53 370 VAL C CA 1
ATOM 8916 C C . VAL C 1 370 ? 20.571 -7.553 -12.609 1.00 76.69 370 VAL C C 1
ATOM 8917 O O . VAL C 1 370 ? 21.008 -6.991 -13.641 1.00 87.26 370 VAL C O 1
ATOM 8921 N N . LEU C 1 371 ? 21.033 -7.310 -11.376 1.00 69.38 371 LEU C N 1
ATOM 8922 C CA . LEU C 1 371 ? 22.062 -6.274 -11.073 1.00 66.69 371 LEU C CA 1
ATOM 8923 C C . LEU C 1 371 ? 23.479 -6.883 -11.125 1.00 63.40 371 LEU C C 1
ATOM 8924 O O . LEU C 1 371 ? 24.444 -6.108 -11.193 1.00 64.62 371 LEU C O 1
ATOM 8929 N N . ALA C 1 372 ? 23.601 -8.212 -11.165 1.00 60.76 372 ALA C N 1
ATOM 8930 C CA . ALA C 1 372 ? 24.875 -8.969 -11.068 1.00 67.08 372 ALA C CA 1
ATOM 8931 C C . ALA C 1 372 ? 25.964 -8.390 -11.972 1.00 72.59 372 ALA C C 1
ATOM 8932 O O . ALA C 1 372 ? 27.114 -8.259 -11.550 1.00 68.49 372 ALA C O 1
ATOM 8934 N N . PRO C 1 373 ? 25.672 -8.066 -13.255 1.00 77.38 373 PRO C N 1
ATOM 8935 C CA . PRO C 1 373 ? 26.694 -7.516 -14.148 1.00 76.61 373 PRO C CA 1
ATOM 8936 C C . PRO C 1 373 ? 27.305 -6.191 -13.643 1.00 81.33 373 PRO C C 1
ATOM 8937 O O . PRO C 1 373 ? 28.445 -5.906 -13.963 1.00 76.98 373 PRO C O 1
ATOM 8941 N N . PHE C 1 374 ? 26.549 -5.422 -12.850 1.00 83.52 374 PHE C N 1
ATOM 8942 C CA . PHE C 1 374 ? 26.955 -4.106 -12.291 1.00 83.31 374 PHE C CA 1
ATOM 8943 C C . PHE C 1 374 ? 27.684 -4.260 -10.943 1.00 90.64 374 PHE C C 1
ATOM 8944 O O . PHE C 1 374 ? 27.884 -3.235 -10.243 1.00 89.86 374 PHE C O 1
ATOM 8952 N N . GLU C 1 375 ? 28.059 -5.493 -10.583 1.00 89.48 375 GLU C N 1
ATOM 8953 C CA . GLU C 1 375 ? 28.894 -5.826 -9.398 1.00 89.85 375 GLU C CA 1
ATOM 8954 C C . GLU C 1 375 ? 28.327 -5.163 -8.145 1.00 87.68 375 GLU C C 1
ATOM 8955 O O . GLU C 1 375 ? 29.032 -4.398 -7.492 1.00 93.62 375 GLU C O 1
ATOM 8961 N N . PRO C 1 376 ? 27.058 -5.442 -7.758 1.00 84.11 376 PRO C N 1
ATOM 8962 C CA . PRO C 1 376 ? 26.417 -4.731 -6.651 1.00 85.14 376 PRO C CA 1
ATOM 8963 C C . PRO C 1 376 ? 26.970 -5.127 -5.272 1.00 80.36 376 PRO C C 1
ATOM 8964 O O . PRO C 1 376 ? 27.271 -6.290 -5.086 1.00 82.53 376 PRO C O 1
ATOM 8968 N N . ARG C 1 377 ? 27.123 -4.146 -4.371 1.00 71.72 377 ARG C N 1
ATOM 8969 C CA . ARG C 1 377 ? 27.403 -4.364 -2.925 1.00 68.36 377 ARG C CA 1
ATOM 8970 C C . ARG C 1 377 ? 26.106 -4.131 -2.157 1.00 65.57 377 ARG C C 1
ATOM 8971 O O . ARG C 1 377 ? 25.425 -3.148 -2.415 1.00 68.57 377 ARG C O 1
ATOM 8979 N N . PRO C 1 378 ? 25.665 -5.057 -1.275 1.00 64.96 378 PRO C N 1
ATOM 8980 C CA . PRO C 1 378 ? 24.476 -4.833 -0.460 1.00 67.76 378 PRO C CA 1
ATOM 8981 C C . PRO C 1 378 ? 24.823 -3.946 0.740 1.00 69.67 378 PRO C C 1
ATOM 8982 O O . PRO C 1 378 ? 25.974 -3.979 1.171 1.00 63.88 378 PRO C O 1
ATOM 8986 N N . HIS C 1 379 ? 23.845 -3.167 1.217 1.00 68.00 379 HIS C N 1
ATOM 8987 C CA . HIS C 1 379 ? 23.914 -2.434 2.507 1.00 69.61 379 HIS C CA 1
ATOM 8988 C C . HIS C 1 379 ? 24.019 -3.468 3.641 1.00 71.63 379 HIS C C 1
ATOM 8989 O O . HIS C 1 379 ? 23.095 -4.305 3.807 1.00 69.82 379 HIS C O 1
ATOM 8996 N N . TRP C 1 380 ? 25.117 -3.430 4.387 1.00 64.86 380 TRP C N 1
ATOM 8997 C CA . TRP C 1 380 ? 25.432 -4.424 5.441 1.00 58.65 380 TRP C CA 1
ATOM 8998 C C . TRP C 1 380 ? 24.299 -4.504 6.469 1.00 56.79 380 TRP C C 1
ATOM 8999 O O . TRP C 1 380 ? 24.186 -5.549 7.143 1.00 51.11 380 TRP C O 1
ATOM 9010 N N . GLY C 1 381 ? 23.552 -3.407 6.619 1.00 53.76 381 GLY C N 1
ATOM 9011 C CA . GLY C 1 381 ? 22.472 -3.235 7.607 1.00 54.34 381 GLY C CA 1
ATOM 9012 C C . GLY C 1 381 ? 21.107 -3.667 7.098 1.00 55.26 381 GLY C C 1
ATOM 9013 O O . GLY C 1 381 ? 20.223 -3.897 7.940 1.00 61.22 381 GLY C O 1
ATOM 9014 N N . LYS C 1 382 ? 20.909 -3.769 5.782 1.00 58.98 382 LYS C N 1
ATOM 9015 C CA . LYS C 1 382 ? 19.589 -4.102 5.168 1.00 57.88 382 LYS C CA 1
ATOM 9016 C C . LYS C 1 382 ? 19.658 -5.504 4.546 1.00 53.38 382 LYS C C 1
ATOM 9017 O O . LYS C 1 382 ? 20.767 -6.050 4.471 1.00 48.48 382 LYS C O 1
ATOM 9023 N N . LEU C 1 383 ? 18.519 -6.076 4.147 1.00 53.70 383 LEU C N 1
ATOM 9024 C CA . LEU C 1 383 ? 18.433 -7.497 3.698 1.00 62.80 383 LEU C CA 1
ATOM 9025 C C . LEU C 1 383 ? 19.266 -7.704 2.430 1.00 66.74 383 LEU C C 1
ATOM 9026 O O . LEU C 1 383 ? 19.442 -6.727 1.670 1.00 67.99 383 LEU C O 1
ATOM 9031 N N . PHE C 1 384 ? 19.763 -8.929 2.229 1.00 65.73 384 PHE C N 1
ATOM 9032 C CA . PHE C 1 384 ? 20.361 -9.396 0.951 1.00 69.22 384 PHE C CA 1
ATOM 9033 C C . PHE C 1 384 ? 20.623 -10.906 1.000 1.00 67.46 384 PHE C C 1
ATOM 9034 O O . PHE C 1 384 ? 20.865 -11.442 2.087 1.00 73.21 384 PHE C O 1
ATOM 9042 N N . ALA C 1 385 ? 20.604 -11.553 -0.164 1.00 63.68 385 ALA C N 1
ATOM 9043 C CA . ALA C 1 385 ? 20.793 -13.009 -0.332 1.00 68.55 385 ALA C CA 1
ATOM 9044 C C . ALA C 1 385 ? 22.089 -13.291 -1.105 1.00 72.17 385 ALA C C 1
ATOM 9045 O O . ALA C 1 385 ? 22.300 -14.458 -1.532 1.00 67.55 385 ALA C O 1
ATOM 9047 N N . ILE C 1 386 ? 22.933 -12.272 -1.290 1.00 72.50 386 ILE C N 1
ATOM 9048 C CA . ILE C 1 386 ? 24.168 -12.389 -2.120 1.00 73.26 386 ILE C CA 1
ATOM 9049 C C . ILE C 1 386 ? 25.111 -13.375 -1.437 1.00 76.45 386 ILE C C 1
ATOM 9050 O O . ILE C 1 386 ? 25.606 -13.098 -0.349 1.00 83.31 386 ILE C O 1
ATOM 9055 N N . PRO C 1 387 ? 25.373 -14.556 -2.044 1.00 80.26 387 PRO C N 1
ATOM 9056 C CA . PRO C 1 387 ? 26.297 -15.532 -1.468 1.00 82.99 387 PRO C CA 1
ATOM 9057 C C . PRO C 1 387 ? 27.659 -14.944 -1.100 1.00 80.98 387 PRO C C 1
ATOM 9058 O O . PRO C 1 387 ? 28.123 -13.986 -1.723 1.00 70.01 387 PRO C O 1
ATOM 9062 N N . PRO C 1 388 ? 28.316 -15.490 -0.052 1.00 76.72 388 PRO C N 1
ATOM 9063 C CA . PRO C 1 388 ? 29.625 -15.005 0.390 1.00 79.30 388 PRO C CA 1
ATOM 9064 C C . PRO C 1 388 ? 30.739 -14.955 -0.667 1.00 83.54 388 PRO C C 1
ATOM 9065 O O . PRO C 1 388 ? 31.331 -13.900 -0.783 1.00 95.32 388 PRO C O 1
ATOM 9069 N N . LYS C 1 389 ? 31.020 -16.049 -1.385 1.00 91.39 389 LYS C N 1
ATOM 9070 C CA . LYS C 1 389 ? 32.192 -16.122 -2.309 1.00 102.68 389 LYS C CA 1
ATOM 9071 C C . LYS C 1 389 ? 32.158 -14.926 -3.277 1.00 96.41 389 LYS C C 1
ATOM 9072 O O . LYS C 1 389 ? 33.246 -14.316 -3.499 1.00 78.76 389 LYS C O 1
ATOM 9078 N N . VAL C 1 390 ? 30.958 -14.600 -3.791 1.00 87.48 390 VAL C N 1
ATOM 9079 C CA . VAL C 1 390 ? 30.692 -13.512 -4.789 1.00 85.47 390 VAL C CA 1
ATOM 9080 C C . VAL C 1 390 ? 30.800 -12.146 -4.098 1.00 82.21 390 VAL C C 1
ATOM 9081 O O . VAL C 1 390 ? 31.533 -11.276 -4.618 1.00 79.41 390 VAL C O 1
ATOM 9085 N N . LEU C 1 391 ? 30.081 -11.967 -2.987 1.00 76.60 391 LEU C N 1
ATOM 9086 C CA . LEU C 1 391 ? 30.103 -10.741 -2.146 1.00 68.91 391 LEU C CA 1
ATOM 9087 C C . LEU C 1 391 ? 31.546 -10.367 -1.787 1.00 61.50 391 LEU C C 1
ATOM 9088 O O . LEU C 1 391 ? 31.882 -9.176 -1.878 1.00 58.12 391 LEU C O 1
ATOM 9093 N N . ARG C 1 392 ? 32.362 -11.353 -1.412 1.00 58.48 392 ARG C N 1
ATOM 9094 C CA . ARG C 1 392 ? 33.766 -11.151 -0.966 1.00 64.30 392 ARG C CA 1
ATOM 9095 C C . ARG C 1 392 ? 34.643 -10.685 -2.129 1.00 68.15 392 ARG C C 1
ATOM 9096 O O . ARG C 1 392 ? 35.519 -9.835 -1.915 1.00 72.76 392 ARG C O 1
ATOM 9104 N N . SER C 1 393 ? 34.418 -11.229 -3.319 1.00 79.28 393 SER C N 1
ATOM 9105 C CA . SER C 1 393 ? 35.122 -10.851 -4.575 1.00 76.93 393 SER C CA 1
ATOM 9106 C C . SER C 1 393 ? 34.910 -9.362 -4.898 1.00 74.66 393 SER C C 1
ATOM 9107 O O . SER C 1 393 ? 35.814 -8.757 -5.516 1.00 68.84 393 SER C O 1
ATOM 9110 N N . ARG C 1 394 ? 33.755 -8.803 -4.511 1.00 73.16 394 ARG C N 1
ATOM 9111 C CA . ARG C 1 394 ? 33.331 -7.411 -4.842 1.00 74.99 394 ARG C CA 1
ATOM 9112 C C . ARG C 1 394 ? 33.969 -6.373 -3.891 1.00 73.52 394 ARG C C 1
ATOM 9113 O O . ARG C 1 394 ? 33.727 -5.159 -4.098 1.00 58.49 394 ARG C O 1
ATOM 9121 N N . TYR C 1 395 ? 34.754 -6.815 -2.896 1.00 71.87 395 TYR C N 1
ATOM 9122 C CA . TYR C 1 395 ? 35.617 -5.970 -2.026 1.00 66.10 395 TYR C CA 1
ATOM 9123 C C . TYR C 1 395 ? 37.056 -6.443 -2.204 1.00 66.04 395 TYR C C 1
ATOM 9124 O O . TYR C 1 395 ? 37.339 -7.607 -1.870 1.00 66.46 395 TYR C O 1
ATOM 9133 N N . ASP C 1 396 ? 37.931 -5.588 -2.723 1.00 67.92 396 ASP C N 1
ATOM 9134 C CA . ASP C 1 396 ? 39.364 -5.941 -2.886 1.00 77.44 396 ASP C CA 1
ATOM 9135 C C . ASP C 1 396 ? 39.959 -6.236 -1.501 1.00 77.76 396 ASP C C 1
ATOM 9136 O O . ASP C 1 396 ? 40.608 -7.281 -1.356 1.00 82.63 396 ASP C O 1
ATOM 9141 N N . ARG C 1 397 ? 39.690 -5.397 -0.495 1.00 82.22 397 ARG C N 1
ATOM 9142 C CA . ARG C 1 397 ? 40.492 -5.368 0.761 1.00 82.72 397 ARG C CA 1
ATOM 9143 C C . ARG C 1 397 ? 39.935 -6.322 1.832 1.00 76.41 397 ARG C C 1
ATOM 9144 O O . ARG C 1 397 ? 40.534 -6.364 2.918 1.00 82.06 397 ARG C O 1
ATOM 9152 N N . ILE C 1 398 ? 38.906 -7.123 1.541 1.00 68.39 398 ILE C N 1
ATOM 9153 C CA . ILE C 1 398 ? 38.273 -8.016 2.556 1.00 64.32 398 ILE C CA 1
ATOM 9154 C C . ILE C 1 398 ? 39.354 -8.866 3.240 1.00 65.50 398 ILE C C 1
ATOM 9155 O O . ILE C 1 398 ? 39.231 -9.107 4.454 1.00 65.27 398 ILE C O 1
ATOM 9160 N N . GLY C 1 399 ? 40.374 -9.310 2.500 1.00 66.33 399 GLY C N 1
ATOM 9161 C CA . GLY C 1 399 ? 41.476 -10.137 3.035 1.00 64.95 399 GLY C CA 1
ATOM 9162 C C . GLY C 1 399 ? 42.212 -9.427 4.156 1.00 62.12 399 GLY C C 1
ATOM 9163 O O . GLY C 1 399 ? 42.605 -10.115 5.121 1.00 62.44 399 GLY C O 1
ATOM 9164 N N . ASP C 1 400 ? 42.355 -8.102 4.041 1.00 56.82 400 ASP C N 1
ATOM 9165 C CA . ASP C 1 400 ? 42.998 -7.218 5.050 1.00 62.92 400 ASP C CA 1
ATOM 9166 C C . ASP C 1 400 ? 42.091 -6.958 6.266 1.00 60.70 400 ASP C C 1
ATOM 9167 O O . ASP C 1 400 ? 42.642 -6.806 7.371 1.00 57.69 400 ASP C O 1
ATOM 9172 N N . PHE C 1 401 ? 40.770 -6.861 6.092 1.00 64.33 401 PHE C N 1
ATOM 9173 C CA . PHE C 1 401 ? 39.803 -6.715 7.215 1.00 64.41 401 PHE C CA 1
ATOM 9174 C C . PHE C 1 401 ? 39.754 -8.009 8.033 1.00 63.65 401 PHE C C 1
ATOM 9175 O O . PHE C 1 401 ? 39.506 -7.973 9.251 1.00 62.23 401 PHE C O 1
ATOM 9183 N N . ARG C 1 402 ? 39.936 -9.141 7.359 1.00 70.73 402 ARG C N 1
ATOM 9184 C CA . ARG C 1 402 ? 39.965 -10.471 8.007 1.00 71.12 402 ARG C CA 1
ATOM 9185 C C . ARG C 1 402 ? 41.262 -10.590 8.808 1.00 63.76 402 ARG C C 1
ATOM 9186 O O . ARG C 1 402 ? 41.219 -11.230 9.839 1.00 70.50 402 ARG C O 1
ATOM 9194 N N . ALA C 1 403 ? 42.358 -9.978 8.355 1.00 61.29 403 ALA C N 1
ATOM 9195 C CA . ALA C 1 403 ? 43.673 -9.971 9.047 1.00 63.84 403 ALA C CA 1
ATOM 9196 C C . ALA C 1 403 ? 43.646 -9.037 10.272 1.00 66.99 403 ALA C C 1
ATOM 9197 O O . ALA C 1 403 ? 44.400 -9.297 11.248 1.00 66.01 403 ALA C O 1
ATOM 9199 N N . LEU C 1 404 ? 42.832 -7.975 10.216 1.00 69.41 404 LEU C N 1
ATOM 9200 C CA . LEU C 1 404 ? 42.641 -6.992 11.320 1.00 66.58 404 LEU C CA 1
ATOM 9201 C C . LEU C 1 404 ? 41.765 -7.630 12.406 1.00 61.22 404 LEU C C 1
ATOM 9202 O O . LEU C 1 404 ? 42.189 -7.621 13.575 1.00 63.40 404 LEU C O 1
ATOM 9207 N N . ALA C 1 405 ? 40.608 -8.182 12.036 1.00 55.70 405 ALA C N 1
ATOM 9208 C CA . ALA C 1 405 ? 39.667 -8.837 12.972 1.00 57.87 405 ALA C CA 1
ATOM 9209 C C . ALA C 1 405 ? 40.391 -9.926 13.779 1.00 60.36 405 ALA C C 1
ATOM 9210 O O . ALA C 1 405 ? 40.138 -10.009 14.990 1.00 67.10 405 ALA C O 1
ATOM 9212 N N . ARG C 1 406 ? 41.261 -10.720 13.146 1.00 65.19 406 ARG C N 1
ATOM 9213 C CA . ARG C 1 406 ? 42.032 -11.813 13.812 1.00 70.51 406 ARG C CA 1
ATOM 9214 C C . ARG C 1 406 ? 43.099 -11.182 14.713 1.00 66.86 406 ARG C C 1
ATOM 9215 O O . ARG C 1 406 ? 43.415 -11.777 15.761 1.00 68.76 406 ARG C O 1
ATOM 9223 N N . GLU C 1 407 ? 43.621 -10.022 14.310 1.00 62.30 407 GLU C N 1
ATOM 9224 C CA . GLU C 1 407 ? 44.611 -9.231 15.079 1.00 64.67 407 GLU C CA 1
ATOM 9225 C C . GLU C 1 407 ? 43.940 -8.677 16.348 1.00 64.94 407 GLU C C 1
ATOM 9226 O O . GLU C 1 407 ? 44.536 -8.823 17.418 1.00 66.38 407 GLU C O 1
ATOM 9232 N N . LEU C 1 408 ? 42.726 -8.119 16.253 1.00 62.27 408 LEU C N 1
ATOM 9233 C CA . LEU C 1 408 ? 42.027 -7.435 17.384 1.00 64.51 408 LEU C CA 1
ATOM 9234 C C . LEU C 1 408 ? 41.095 -8.382 18.163 1.00 64.66 408 LEU C C 1
ATOM 9235 O O . LEU C 1 408 ? 40.645 -7.980 19.273 1.00 66.15 408 LEU C O 1
ATOM 9240 N N . ASP C 1 409 ? 40.772 -9.559 17.618 1.00 57.90 409 ASP C N 1
ATOM 9241 C CA . ASP C 1 409 ? 39.741 -10.460 18.195 1.00 56.06 409 ASP C CA 1
ATOM 9242 C C . ASP C 1 409 ? 40.023 -11.914 17.813 1.00 56.65 409 ASP C C 1
ATOM 9243 O O . ASP C 1 409 ? 39.139 -12.578 17.288 1.00 64.22 409 ASP C O 1
ATOM 9248 N N . PRO C 1 410 ? 41.219 -12.491 18.075 1.00 56.85 410 PRO C N 1
ATOM 9249 C CA . PRO C 1 410 ? 41.499 -13.867 17.670 1.00 61.17 410 PRO C CA 1
ATOM 9250 C C . PRO C 1 410 ? 40.371 -14.853 18.033 1.00 61.86 410 PRO C C 1
ATOM 9251 O O . PRO C 1 410 ? 40.074 -15.693 17.230 1.00 68.91 410 PRO C O 1
ATOM 9255 N N . SER C 1 411 ? 39.744 -14.728 19.202 1.00 60.71 411 SER C N 1
ATOM 9256 C CA . SER C 1 411 ? 38.746 -15.723 19.674 1.00 61.28 411 SER C CA 1
ATOM 9257 C C . SER C 1 411 ? 37.427 -15.493 18.941 1.00 51.39 411 SER C C 1
ATOM 9258 O O . SER C 1 411 ? 36.523 -16.316 19.079 1.00 48.99 411 SER C O 1
ATOM 9261 N N . GLY C 1 412 ? 37.313 -14.396 18.202 1.00 50.46 412 GLY C N 1
ATOM 9262 C CA . GLY C 1 412 ? 36.060 -14.012 17.522 1.00 55.49 412 GLY C CA 1
ATOM 9263 C C . GLY C 1 412 ? 34.925 -13.771 18.509 1.00 53.21 412 GLY C C 1
ATOM 9264 O O . GLY C 1 412 ? 33.794 -14.159 18.198 1.00 51.19 412 GLY C O 1
ATOM 9265 N N . LYS C 1 413 ? 35.218 -13.159 19.660 1.00 52.52 413 LYS C N 1
ATOM 9266 C CA . LYS C 1 413 ? 34.209 -12.751 20.674 1.00 55.88 413 LYS C CA 1
ATOM 9267 C C . LYS C 1 413 ? 33.139 -11.883 19.999 1.00 57.01 413 LYS C C 1
ATOM 9268 O O . LYS C 1 413 ? 31.955 -12.039 20.337 1.00 56.13 413 LYS C O 1
ATOM 9274 N N . PHE C 1 414 ? 33.539 -11.013 19.069 1.00 59.22 414 PHE C N 1
ATOM 9275 C CA . PHE C 1 414 ? 32.656 -9.995 18.442 1.00 61.52 414 PHE C CA 1
ATOM 9276 C C . PHE C 1 414 ? 32.121 -10.496 17.088 1.00 61.05 414 PHE C C 1
ATOM 9277 O O . PHE C 1 414 ? 31.384 -9.774 16.399 1.00 57.58 414 PHE C O 1
ATOM 9285 N N . ALA C 1 415 ? 32.444 -11.732 16.722 1.00 62.92 415 ALA C N 1
ATOM 9286 C CA . ALA C 1 415 ? 32.047 -12.339 15.435 1.00 61.63 415 ALA C CA 1
ATOM 9287 C C . ALA C 1 415 ? 30.842 -13.241 15.675 1.00 58.37 415 ALA C C 1
ATOM 9288 O O . ALA C 1 415 ? 31.030 -14.306 16.266 1.00 59.46 415 ALA C O 1
ATOM 9290 N N . ASN C 1 416 ? 29.651 -12.824 15.256 1.00 62.64 416 ASN C N 1
ATOM 9291 C CA . ASN C 1 416 ? 28.435 -13.683 15.327 1.00 70.94 416 ASN C CA 1
ATOM 9292 C C . ASN C 1 416 ? 28.349 -14.519 14.034 1.00 71.72 416 ASN C C 1
ATOM 9293 O O . ASN C 1 416 ? 29.287 -14.446 13.208 1.00 59.42 416 ASN C O 1
ATOM 9298 N N . ALA C 1 417 ? 27.288 -15.322 13.889 1.00 72.64 417 ALA C N 1
ATOM 9299 C CA . ALA C 1 417 ? 26.993 -16.139 12.687 1.00 70.11 417 ALA C CA 1
ATOM 9300 C C . ALA C 1 417 ? 27.072 -15.249 11.440 1.00 69.23 417 ALA C C 1
ATOM 9301 O O . ALA C 1 417 ? 27.771 -15.601 10.481 1.00 61.63 417 ALA C O 1
ATOM 9303 N N . PHE C 1 418 ? 26.388 -14.110 11.468 1.00 69.42 418 PHE C N 1
ATOM 9304 C CA . PHE C 1 418 ? 26.374 -13.140 10.347 1.00 70.33 418 PHE C CA 1
ATOM 9305 C C . PHE C 1 418 ? 27.810 -12.828 9.894 1.00 68.56 418 PHE C C 1
ATOM 9306 O O . PHE C 1 418 ? 28.160 -13.181 8.760 1.00 74.43 418 PHE C O 1
ATOM 9314 N N . VAL C 1 419 ? 28.628 -12.198 10.740 1.00 59.89 419 VAL C N 1
ATOM 9315 C CA . VAL C 1 419 ? 30.001 -11.748 10.354 1.00 58.37 419 VAL C CA 1
ATOM 9316 C C . VAL C 1 419 ? 30.866 -12.951 9.925 1.00 56.88 419 VAL C C 1
ATOM 9317 O O . VAL C 1 419 ? 31.731 -12.764 9.051 1.00 54.90 419 VAL C O 1
ATOM 9321 N N . ALA C 1 420 ? 30.649 -14.142 10.496 1.00 56.75 420 ALA C N 1
ATOM 9322 C CA . ALA C 1 420 ? 31.428 -15.367 10.194 1.00 58.29 420 ALA C CA 1
ATOM 9323 C C . ALA C 1 420 ? 31.085 -15.841 8.778 1.00 59.56 420 ALA C C 1
ATOM 9324 O O . ALA C 1 420 ? 32.000 -15.916 7.935 1.00 66.12 420 ALA C O 1
ATOM 9326 N N . HIS C 1 421 ? 29.806 -16.124 8.535 1.00 55.78 421 HIS C N 1
ATOM 9327 C CA . HIS C 1 421 ? 29.236 -16.517 7.223 1.00 62.39 421 HIS C CA 1
ATOM 9328 C C . HIS C 1 421 ? 29.750 -15.547 6.147 1.00 63.27 421 HIS C C 1
ATOM 9329 O O . HIS C 1 421 ? 30.433 -16.006 5.210 1.00 64.62 421 HIS C O 1
ATOM 9336 N N . HIS C 1 422 ? 29.488 -14.247 6.307 1.00 61.97 422 HIS C N 1
ATOM 9337 C CA . HIS C 1 422 ? 29.633 -13.233 5.234 1.00 57.86 422 HIS C CA 1
ATOM 9338 C C . HIS C 1 422 ? 31.088 -12.849 5.029 1.00 59.64 422 HIS C C 1
ATOM 9339 O O . HIS C 1 422 ? 31.442 -12.650 3.856 1.00 72.78 422 HIS C O 1
ATOM 9346 N N . VAL C 1 423 ? 31.885 -12.723 6.093 1.00 55.14 423 VAL C N 1
ATOM 9347 C CA . VAL C 1 423 ? 33.177 -11.976 6.003 1.00 61.85 423 VAL C CA 1
ATOM 9348 C C . VAL C 1 423 ? 34.380 -12.805 6.477 1.00 64.27 423 VAL C C 1
ATOM 9349 O O . VAL C 1 423 ? 35.443 -12.715 5.815 1.00 65.49 423 VAL C O 1
ATOM 9353 N N . LEU C 1 424 ? 34.249 -13.565 7.566 1.00 66.79 424 LEU C N 1
ATOM 9354 C CA . LEU C 1 424 ? 35.417 -14.025 8.363 1.00 67.26 424 LEU C CA 1
ATOM 9355 C C . LEU C 1 424 ? 35.722 -15.522 8.174 1.00 69.29 424 LEU C C 1
ATOM 9356 O O . LEU C 1 424 ? 36.926 -15.854 8.111 1.00 59.57 424 LEU C O 1
ATOM 9361 N N . ASP C 1 425 ? 34.703 -16.387 8.102 1.00 78.38 425 ASP C N 1
ATOM 9362 C CA . ASP C 1 425 ? 34.852 -17.865 7.961 1.00 85.78 425 ASP C CA 1
ATOM 9363 C C . ASP C 1 425 ? 35.414 -18.232 6.589 1.00 93.02 425 ASP C C 1
ATOM 9364 O O . ASP C 1 425 ? 34.961 -17.646 5.599 1.00 102.11 425 ASP C O 1
ATOM 9369 N N . ASP C 1 426 ? 36.297 -19.233 6.542 1.00 97.80 426 ASP C N 1
ATOM 9370 C CA . ASP C 1 426 ? 36.818 -19.834 5.287 1.00 93.95 426 ASP C CA 1
ATOM 9371 C C . ASP C 1 426 ? 35.886 -20.976 4.875 1.00 97.72 426 ASP C C 1
ATOM 9372 O O . ASP C 1 426 ? 34.804 -21.144 5.449 1.00 87.19 426 ASP C O 1
ATOM 9377 N N . ASN D 1 7 ? 22.767 -78.954 23.070 1.00 75.75 7 ASN D N 1
ATOM 9378 C CA . ASN D 1 7 ? 23.202 -77.914 24.084 1.00 79.84 7 ASN D CA 1
ATOM 9379 C C . ASN D 1 7 ? 24.591 -78.246 24.642 1.00 83.36 7 ASN D C 1
ATOM 9380 O O . ASN D 1 7 ? 24.849 -79.421 24.943 1.00 96.15 7 ASN D O 1
ATOM 9385 N N . TRP D 1 8 ? 25.432 -77.224 24.810 1.00 82.58 8 TRP D N 1
ATOM 9386 C CA . TRP D 1 8 ? 26.897 -77.335 25.076 1.00 81.89 8 TRP D CA 1
ATOM 9387 C C . TRP D 1 8 ? 27.213 -78.387 26.151 1.00 82.29 8 TRP D C 1
ATOM 9388 O O . TRP D 1 8 ? 28.313 -78.977 26.105 1.00 74.67 8 TRP D O 1
ATOM 9399 N N . ALA D 1 9 ? 26.293 -78.586 27.099 1.00 89.40 9 ALA D N 1
ATOM 9400 C CA . ALA D 1 9 ? 26.324 -79.678 28.099 1.00 83.38 9 ALA D CA 1
ATOM 9401 C C . ALA D 1 9 ? 26.102 -81.004 27.373 1.00 80.35 9 ALA D C 1
ATOM 9402 O O . ALA D 1 9 ? 26.900 -81.939 27.569 1.00 83.47 9 ALA D O 1
ATOM 9404 N N . GLY D 1 10 ? 25.053 -81.049 26.553 1.00 73.01 10 GLY D N 1
ATOM 9405 C CA . GLY D 1 10 ? 24.623 -82.240 25.804 1.00 63.60 10 GLY D CA 1
ATOM 9406 C C . GLY D 1 10 ? 23.565 -83.008 26.568 1.00 60.57 10 GLY D C 1
ATOM 9407 O O . GLY D 1 10 ? 23.282 -84.141 26.178 1.00 54.10 10 GLY D O 1
ATOM 9408 N N . ASN D 1 11 ? 22.984 -82.428 27.618 1.00 64.81 11 ASN D N 1
ATOM 9409 C CA . ASN D 1 11 ? 21.894 -83.104 28.379 1.00 75.25 11 ASN D CA 1
ATOM 9410 C C . ASN D 1 11 ? 20.544 -82.854 27.686 1.00 71.90 11 ASN D C 1
ATOM 9411 O O . ASN D 1 11 ? 19.555 -83.541 28.044 1.00 63.38 11 ASN D O 1
ATOM 9416 N N . VAL D 1 12 ? 20.511 -81.925 26.723 1.00 77.78 12 VAL D N 1
ATOM 9417 C CA . VAL D 1 12 ? 19.290 -81.537 25.951 1.00 84.81 12 VAL D CA 1
ATOM 9418 C C . VAL D 1 12 ? 19.558 -81.802 24.463 1.00 93.02 12 VAL D C 1
ATOM 9419 O O . VAL D 1 12 ? 20.441 -81.118 23.876 1.00 94.34 12 VAL D O 1
ATOM 9423 N N . VAL D 1 13 ? 18.836 -82.775 23.888 1.00 101.86 13 VAL D N 1
ATOM 9424 C CA . VAL D 1 13 ? 18.850 -83.090 22.427 1.00 98.86 13 VAL D CA 1
ATOM 9425 C C . VAL D 1 13 ? 17.674 -82.338 21.783 1.00 88.41 13 VAL D C 1
ATOM 9426 O O . VAL D 1 13 ? 16.488 -82.652 22.088 1.00 74.65 13 VAL D O 1
ATOM 9430 N N . TYR D 1 14 ? 17.997 -81.327 20.973 1.00 84.74 14 TYR D N 1
ATOM 9431 C CA . TYR D 1 14 ? 17.006 -80.423 20.334 1.00 91.65 14 TYR D CA 1
ATOM 9432 C C . TYR D 1 14 ? 16.120 -81.273 19.417 1.00 93.07 14 TYR D C 1
ATOM 9433 O O . TYR D 1 14 ? 16.685 -81.889 18.488 1.00 90.48 14 TYR D O 1
ATOM 9442 N N . ARG D 1 15 ? 14.803 -81.308 19.663 1.00 90.87 15 ARG D N 1
ATOM 9443 C CA . ARG D 1 15 ? 13.835 -82.152 18.903 1.00 97.62 15 ARG D CA 1
ATOM 9444 C C . ARG D 1 15 ? 13.296 -81.382 17.684 1.00 100.67 15 ARG D C 1
ATOM 9445 O O . ARG D 1 15 ? 12.180 -81.699 17.213 1.00 92.55 15 ARG D O 1
ATOM 9453 N N . ALA D 1 16 ? 14.080 -80.432 17.166 1.00 99.25 16 ALA D N 1
ATOM 9454 C CA . ALA D 1 16 ? 13.722 -79.551 16.034 1.00 98.42 16 ALA D CA 1
ATOM 9455 C C . ALA D 1 16 ? 13.806 -80.329 14.722 1.00 103.16 16 ALA D C 1
ATOM 9456 O O . ALA D 1 16 ? 14.776 -81.099 14.554 1.00 107.01 16 ALA D O 1
ATOM 9458 N N . SER D 1 17 ? 12.836 -80.103 13.828 1.00 108.88 17 SER D N 1
ATOM 9459 C CA . SER D 1 17 ? 12.837 -80.583 12.421 1.00 105.77 17 SER D CA 1
ATOM 9460 C C . SER D 1 17 ? 13.990 -79.923 11.643 1.00 111.45 17 SER D C 1
ATOM 9461 O O . SER D 1 17 ? 14.768 -80.666 11.023 1.00 125.41 17 SER D O 1
ATOM 9464 N N . GLU D 1 18 ? 14.139 -78.596 11.717 1.00 107.68 18 GLU D N 1
ATOM 9465 C CA . GLU D 1 18 ? 15.074 -77.813 10.860 1.00 112.46 18 GLU D CA 1
ATOM 9466 C C . GLU D 1 18 ? 15.996 -76.962 11.742 1.00 103.95 18 GLU D C 1
ATOM 9467 O O . GLU D 1 18 ? 15.483 -76.430 12.738 1.00 97.81 18 GLU D O 1
ATOM 9473 N N . LEU D 1 19 ? 17.283 -76.837 11.379 1.00 95.80 19 LEU D N 1
ATOM 9474 C CA . LEU D 1 19 ? 18.261 -75.880 11.977 1.00 95.03 19 LEU D CA 1
ATOM 9475 C C . LEU D 1 19 ? 18.698 -74.881 10.905 1.00 88.41 19 LEU D C 1
ATOM 9476 O O . LEU D 1 19 ? 19.628 -75.212 10.161 1.00 94.04 19 LEU D O 1
ATOM 9481 N N . HIS D 1 20 ? 18.096 -73.691 10.856 1.00 84.81 20 HIS D N 1
ATOM 9482 C CA . HIS D 1 20 ? 18.487 -72.599 9.920 1.00 82.46 20 HIS D CA 1
ATOM 9483 C C . HIS D 1 20 ? 19.652 -71.794 10.500 1.00 82.76 20 HIS D C 1
ATOM 9484 O O . HIS D 1 20 ? 19.690 -71.625 11.729 1.00 95.16 20 HIS D O 1
ATOM 9491 N N . ARG D 1 21 ? 20.552 -71.317 9.635 1.00 78.35 21 ARG D N 1
ATOM 9492 C CA . ARG D 1 21 ? 21.651 -70.380 9.978 1.00 88.83 21 ARG D CA 1
ATOM 9493 C C . ARG D 1 21 ? 21.685 -69.271 8.928 1.00 89.97 21 ARG D C 1
ATOM 9494 O O . ARG D 1 21 ? 22.666 -69.128 8.199 1.00 98.36 21 ARG D O 1
ATOM 9502 N N . PRO D 1 22 ? 20.622 -68.447 8.809 1.00 83.80 22 PRO D N 1
ATOM 9503 C CA . PRO D 1 22 ? 20.619 -67.325 7.872 1.00 80.47 22 PRO D CA 1
ATOM 9504 C C . PRO D 1 22 ? 21.955 -66.578 7.871 1.00 81.43 22 PRO D C 1
ATOM 9505 O O . PRO D 1 22 ? 22.509 -66.432 8.945 1.00 92.30 22 PRO D O 1
ATOM 9509 N N . ALA D 1 23 ? 22.427 -66.137 6.699 1.00 81.30 23 ALA D N 1
ATOM 9510 C CA . ALA D 1 23 ? 23.673 -65.343 6.539 1.00 86.33 23 ALA D CA 1
ATOM 9511 C C . ALA D 1 23 ? 23.351 -63.870 6.230 1.00 84.16 23 ALA D C 1
ATOM 9512 O O . ALA D 1 23 ? 24.310 -63.086 6.079 1.00 82.30 23 ALA D O 1
ATOM 9514 N N . SER D 1 24 ? 22.066 -63.493 6.157 1.00 84.35 24 SER D N 1
ATOM 9515 C CA . SER D 1 24 ? 21.607 -62.086 5.969 1.00 87.71 24 SER D CA 1
ATOM 9516 C C . SER D 1 24 ? 20.350 -61.817 6.802 1.00 86.00 24 SER D C 1
ATOM 9517 O O . SER D 1 24 ? 19.523 -62.747 6.943 1.00 94.30 24 SER D O 1
ATOM 9520 N N . LEU D 1 25 ? 20.190 -60.589 7.301 1.00 77.33 25 LEU D N 1
ATOM 9521 C CA . LEU D 1 25 ? 18.931 -60.148 7.963 1.00 82.18 25 LEU D CA 1
ATOM 9522 C C . LEU D 1 25 ? 17.750 -60.606 7.098 1.00 82.24 25 LEU D C 1
ATOM 9523 O O . LEU D 1 25 ? 16.867 -61.329 7.614 1.00 71.75 25 LEU D O 1
ATOM 9528 N N . ASP D 1 26 ? 17.780 -60.230 5.813 1.00 85.14 26 ASP D N 1
ATOM 9529 C CA . ASP D 1 26 ? 16.764 -60.595 4.792 1.00 84.49 26 ASP D CA 1
ATOM 9530 C C . ASP D 1 26 ? 16.446 -62.095 4.884 1.00 79.71 26 ASP D C 1
ATOM 9531 O O . ASP D 1 26 ? 15.244 -62.452 4.939 1.00 66.24 26 ASP D O 1
ATOM 9536 N N . GLU D 1 27 ? 17.480 -62.940 4.908 1.00 80.05 27 GLU D N 1
ATOM 9537 C CA . GLU D 1 27 ? 17.329 -64.417 4.938 1.00 83.21 27 GLU D CA 1
ATOM 9538 C C . GLU D 1 27 ? 16.648 -64.825 6.250 1.00 81.93 27 GLU D C 1
ATOM 9539 O O . GLU D 1 27 ? 15.690 -65.627 6.202 1.00 76.66 27 GLU D O 1
ATOM 9545 N N . LEU D 1 28 ? 17.115 -64.277 7.374 1.00 79.20 28 LEU D N 1
ATOM 9546 C CA . LEU D 1 28 ? 16.527 -64.505 8.721 1.00 78.15 28 LEU D CA 1
ATOM 9547 C C . LEU D 1 28 ? 15.039 -64.143 8.697 1.00 72.91 28 LEU D C 1
ATOM 9548 O O . LEU D 1 28 ? 14.217 -64.988 9.128 1.00 71.16 28 LEU D O 1
ATOM 9553 N N . ARG D 1 29 ? 14.719 -62.940 8.207 1.00 66.85 29 ARG D N 1
ATOM 9554 C CA . ARG D 1 29 ? 13.329 -62.409 8.135 1.00 72.19 29 ARG D CA 1
ATOM 9555 C C . ARG D 1 29 ? 12.436 -63.406 7.391 1.00 73.99 29 ARG D C 1
ATOM 9556 O O . ARG D 1 29 ? 11.288 -63.626 7.833 1.00 71.75 29 ARG D O 1
ATOM 9564 N N . ARG D 1 30 ? 12.958 -63.995 6.315 1.00 74.41 30 ARG D N 1
ATOM 9565 C CA . ARG D 1 30 ? 12.222 -64.978 5.486 1.00 75.64 30 ARG D CA 1
ATOM 9566 C C . ARG D 1 30 ? 11.925 -66.204 6.352 1.00 74.59 30 ARG D C 1
ATOM 9567 O O . ARG D 1 30 ? 10.728 -66.548 6.494 1.00 66.68 30 ARG D O 1
ATOM 9575 N N . VAL D 1 31 ? 12.975 -66.806 6.929 1.00 78.92 31 VAL D N 1
ATOM 9576 C CA . VAL D 1 31 ? 12.902 -68.086 7.704 1.00 78.44 31 VAL D CA 1
ATOM 9577 C C . VAL D 1 31 ? 11.830 -67.946 8.782 1.00 74.02 31 VAL D C 1
ATOM 9578 O O . VAL D 1 31 ? 11.067 -68.919 8.987 1.00 62.66 31 VAL D O 1
ATOM 9582 N N . VAL D 1 32 ? 11.829 -66.795 9.467 1.00 68.34 32 VAL D N 1
ATOM 9583 C CA . VAL D 1 32 ? 10.924 -66.516 10.614 1.00 67.56 32 VAL D CA 1
ATOM 9584 C C . VAL D 1 32 ? 9.490 -66.480 10.080 1.00 66.46 32 VAL D C 1
ATOM 9585 O O . VAL D 1 32 ? 8.635 -67.230 10.600 1.00 61.75 32 VAL D O 1
ATOM 9589 N N . ALA D 1 33 ? 9.262 -65.667 9.050 1.00 65.35 33 ALA D N 1
ATOM 9590 C CA . ALA D 1 33 ? 7.957 -65.500 8.374 1.00 67.62 33 ALA D CA 1
ATOM 9591 C C . ALA D 1 33 ? 7.380 -66.869 7.979 1.00 68.97 33 ALA D C 1
ATOM 9592 O O . ALA D 1 33 ? 6.209 -67.141 8.341 1.00 66.24 33 ALA D O 1
ATOM 9594 N N . ARG D 1 34 ? 8.181 -67.714 7.318 1.00 75.92 34 ARG D N 1
ATOM 9595 C CA . ARG D 1 34 ? 7.728 -68.993 6.699 1.00 77.81 34 ARG D CA 1
ATOM 9596 C C . ARG D 1 34 ? 7.531 -70.100 7.746 1.00 77.21 34 ARG D C 1
ATOM 9597 O O . ARG D 1 34 ? 6.664 -70.964 7.509 1.00 73.50 34 ARG D O 1
ATOM 9605 N N . SER D 1 35 ? 8.281 -70.070 8.854 1.00 76.92 35 SER D N 1
ATOM 9606 C CA . SER D 1 35 ? 8.290 -71.100 9.931 1.00 72.87 35 SER D CA 1
ATOM 9607 C C . SER D 1 35 ? 7.143 -70.835 10.904 1.00 72.48 35 SER D C 1
ATOM 9608 O O . SER D 1 35 ? 7.083 -69.749 11.458 1.00 71.01 35 SER D O 1
ATOM 9611 N N . PRO D 1 36 ? 6.208 -71.781 11.168 1.00 80.74 36 PRO D N 1
ATOM 9612 C CA . PRO D 1 36 ? 5.067 -71.507 12.051 1.00 84.31 36 PRO D CA 1
ATOM 9613 C C . PRO D 1 36 ? 5.458 -71.553 13.541 1.00 80.54 36 PRO D C 1
ATOM 9614 O O . PRO D 1 36 ? 4.708 -71.034 14.357 1.00 75.73 36 PRO D O 1
ATOM 9618 N N . LYS D 1 37 ? 6.598 -72.187 13.849 1.00 77.26 37 LYS D N 1
ATOM 9619 C CA . LYS D 1 37 ? 7.190 -72.307 15.211 1.00 76.67 37 LYS D CA 1
ATOM 9620 C C . LYS D 1 37 ? 8.691 -72.049 15.090 1.00 75.60 37 LYS D C 1
ATOM 9621 O O . LYS D 1 37 ? 9.351 -72.767 14.308 1.00 76.81 37 LYS D O 1
ATOM 9627 N N . VAL D 1 38 ? 9.192 -71.058 15.827 1.00 74.18 38 VAL D N 1
ATOM 9628 C CA . VAL D 1 38 ? 10.639 -70.711 15.902 1.00 75.03 38 VAL D CA 1
ATOM 9629 C C . VAL D 1 38 ? 11.068 -70.710 17.366 1.00 71.73 38 VAL D C 1
ATOM 9630 O O . VAL D 1 38 ? 10.216 -70.466 18.228 1.00 71.94 38 VAL D O 1
ATOM 9634 N N . ARG D 1 39 ? 12.336 -71.036 17.604 1.00 68.28 39 ARG D N 1
ATOM 9635 C CA . ARG D 1 39 ? 13.106 -70.663 18.813 1.00 67.78 39 ARG D CA 1
ATOM 9636 C C . ARG D 1 39 ? 14.500 -70.285 18.329 1.00 69.04 39 ARG D C 1
ATOM 9637 O O . ARG D 1 39 ? 15.021 -70.992 17.472 1.00 75.51 39 ARG D O 1
ATOM 9645 N N . VAL D 1 40 ? 15.060 -69.177 18.797 1.00 72.07 40 VAL D N 1
ATOM 9646 C CA . VAL D 1 40 ? 16.431 -68.769 18.382 1.00 70.80 40 VAL D CA 1
ATOM 9647 C C . VAL D 1 40 ? 17.451 -69.626 19.138 1.00 72.89 40 VAL D C 1
ATOM 9648 O O . VAL D 1 40 ? 17.192 -69.958 20.306 1.00 77.85 40 VAL D O 1
ATOM 9652 N N . LEU D 1 41 ? 18.582 -69.936 18.508 1.00 69.56 41 LEU D N 1
ATOM 9653 C CA . LEU D 1 41 ? 19.714 -70.661 19.140 1.00 66.00 41 LEU D CA 1
ATOM 9654 C C . LEU D 1 41 ? 20.929 -69.728 19.188 1.00 70.28 41 LEU D C 1
ATOM 9655 O O . LEU D 1 41 ? 21.397 -69.282 18.111 1.00 64.14 41 LEU D O 1
ATOM 9660 N N . GLY D 1 42 ? 21.387 -69.407 20.403 1.00 76.11 42 GLY D N 1
ATOM 9661 C CA . GLY D 1 42 ? 22.637 -68.664 20.637 1.00 82.05 42 GLY D CA 1
ATOM 9662 C C . GLY D 1 42 ? 23.803 -69.625 20.575 1.00 94.08 42 GLY D C 1
ATOM 9663 O O . GLY D 1 42 ? 23.793 -70.524 19.695 1.00 104.04 42 GLY D O 1
ATOM 9664 N N . SER D 1 43 ? 24.779 -69.453 21.468 1.00 96.76 43 SER D N 1
ATOM 9665 C CA . SER D 1 43 ? 25.586 -70.576 22.002 1.00 89.13 43 SER D CA 1
ATOM 9666 C C . SER D 1 43 ? 24.590 -71.447 22.778 1.00 91.75 43 SER D C 1
ATOM 9667 O O . SER D 1 43 ? 23.455 -70.961 22.982 1.00 100.95 43 SER D O 1
ATOM 9670 N N . GLY D 1 44 ? 24.929 -72.682 23.142 1.00 78.53 44 GLY D N 1
ATOM 9671 C CA . GLY D 1 44 ? 23.946 -73.613 23.735 1.00 79.93 44 GLY D CA 1
ATOM 9672 C C . GLY D 1 44 ? 24.121 -73.740 25.239 1.00 79.39 44 GLY D C 1
ATOM 9673 O O . GLY D 1 44 ? 23.894 -74.848 25.784 1.00 78.98 44 GLY D O 1
ATOM 9674 N N . HIS D 1 45 ? 24.486 -72.639 25.899 1.00 75.19 45 HIS D N 1
ATOM 9675 C CA . HIS D 1 45 ? 24.949 -72.621 27.311 1.00 70.97 45 HIS D CA 1
ATOM 9676 C C . HIS D 1 45 ? 23.763 -72.663 28.281 1.00 71.40 45 HIS D C 1
ATOM 9677 O O . HIS D 1 45 ? 23.999 -72.397 29.470 1.00 83.13 45 HIS D O 1
ATOM 9684 N N . SER D 1 46 ? 22.551 -73.009 27.827 1.00 70.18 46 SER D N 1
ATOM 9685 C CA . SER D 1 46 ? 21.412 -73.365 28.717 1.00 74.56 46 SER D CA 1
ATOM 9686 C C . SER D 1 46 ? 21.591 -74.806 29.190 1.00 74.29 46 SER D C 1
ATOM 9687 O O . SER D 1 46 ? 22.521 -75.472 28.697 1.00 91.04 46 SER D O 1
ATOM 9690 N N . PHE D 1 47 ? 20.759 -75.243 30.135 1.00 63.48 47 PHE D N 1
ATOM 9691 C CA . PHE D 1 47 ? 20.785 -76.611 30.701 1.00 65.39 47 PHE D CA 1
ATOM 9692 C C . PHE D 1 47 ? 19.373 -77.196 30.719 1.00 69.81 47 PHE D C 1
ATOM 9693 O O . PHE D 1 47 ? 19.218 -78.375 31.090 1.00 73.63 47 PHE D O 1
ATOM 9701 N N . ASN D 1 48 ? 18.374 -76.417 30.309 1.00 68.03 48 ASN D N 1
ATOM 9702 C CA . ASN D 1 48 ? 16.948 -76.810 30.435 1.00 69.44 48 ASN D CA 1
ATOM 9703 C C . ASN D 1 48 ? 16.351 -76.826 29.028 1.00 70.20 48 ASN D C 1
ATOM 9704 O O . ASN D 1 48 ? 17.119 -76.658 28.048 1.00 68.15 48 ASN D O 1
ATOM 9709 N N . GLU D 1 49 ? 15.028 -76.980 28.956 1.00 75.75 49 GLU D N 1
ATOM 9710 C CA . GLU D 1 49 ? 14.233 -77.263 27.731 1.00 83.09 49 GLU D CA 1
ATOM 9711 C C . GLU D 1 49 ? 13.796 -75.940 27.069 1.00 80.34 49 GLU D C 1
ATOM 9712 O O . GLU D 1 49 ? 12.765 -75.943 26.364 1.00 79.46 49 GLU D O 1
ATOM 9718 N N . ILE D 1 50 ? 14.550 -74.853 27.285 1.00 84.09 50 ILE D N 1
ATOM 9719 C CA . ILE D 1 50 ? 14.181 -73.445 26.926 1.00 79.88 50 ILE D CA 1
ATOM 9720 C C . ILE D 1 50 ? 14.426 -73.209 25.426 1.00 84.80 50 ILE D C 1
ATOM 9721 O O . ILE D 1 50 ? 13.564 -72.555 24.771 1.00 83.19 50 ILE D O 1
ATOM 9726 N N . THR D 1 51 ? 15.556 -73.695 24.903 1.00 76.19 51 THR D N 1
ATOM 9727 C CA . THR D 1 51 ? 15.975 -73.496 23.491 1.00 71.80 51 THR D CA 1
ATOM 9728 C C . THR D 1 51 ? 15.353 -74.597 22.609 1.00 75.68 51 THR D C 1
ATOM 9729 O O . THR D 1 51 ? 15.441 -74.488 21.376 1.00 77.26 51 THR D O 1
ATOM 9733 N N . ASP D 1 52 ? 14.722 -75.605 23.217 1.00 78.77 52 ASP D N 1
ATOM 9734 C CA . ASP D 1 52 ? 14.123 -76.784 22.536 1.00 85.16 52 ASP D CA 1
ATOM 9735 C C . ASP D 1 52 ? 12.795 -76.411 21.854 1.00 91.24 52 ASP D C 1
ATOM 9736 O O . ASP D 1 52 ? 12.042 -75.596 22.420 1.00 84.60 52 ASP D O 1
ATOM 9741 N N . THR D 1 53 ? 12.515 -77.020 20.693 1.00 102.41 53 THR D N 1
ATOM 9742 C CA . THR D 1 53 ? 11.262 -76.860 19.892 1.00 103.60 53 THR D CA 1
ATOM 9743 C C . THR D 1 53 ? 11.129 -78.016 18.889 1.00 107.34 53 THR D C 1
ATOM 9744 O O . THR D 1 53 ? 12.182 -78.571 18.504 1.00 110.36 53 THR D O 1
ATOM 9748 N N . GLU D 1 54 ? 9.899 -78.327 18.455 1.00 99.23 54 GLU D N 1
ATOM 9749 C CA . GLU D 1 54 ? 9.610 -79.343 17.402 1.00 95.13 54 GLU D CA 1
ATOM 9750 C C . GLU D 1 54 ? 9.645 -78.687 16.011 1.00 93.01 54 GLU D C 1
ATOM 9751 O O . GLU D 1 54 ? 9.722 -79.423 15.007 1.00 92.84 54 GLU D O 1
ATOM 9757 N N . GLY D 1 55 ? 9.629 -77.354 15.950 1.00 90.51 55 GLY D N 1
ATOM 9758 C CA . GLY D 1 55 ? 9.698 -76.582 14.694 1.00 84.96 55 GLY D CA 1
ATOM 9759 C C . GLY D 1 55 ? 11.122 -76.172 14.361 1.00 82.66 55 GLY D C 1
ATOM 9760 O O . GLY D 1 55 ? 11.985 -77.047 14.322 1.00 80.03 55 GLY D O 1
ATOM 9761 N N . ALA D 1 56 ? 11.358 -74.874 14.158 1.00 83.24 56 ALA D N 1
ATOM 9762 C CA . ALA D 1 56 ? 12.578 -74.322 13.531 1.00 82.30 56 ALA D CA 1
ATOM 9763 C C . ALA D 1 56 ? 13.490 -73.704 14.589 1.00 79.14 56 ALA D C 1
ATOM 9764 O O . ALA D 1 56 ? 13.108 -72.691 15.174 1.00 85.85 56 ALA D O 1
ATOM 9766 N N . LEU D 1 57 ? 14.651 -74.315 14.808 1.00 79.77 57 LEU D N 1
ATOM 9767 C CA . LEU D 1 57 ? 15.846 -73.659 15.397 1.00 77.28 57 LEU D CA 1
ATOM 9768 C C . LEU D 1 57 ? 16.412 -72.694 14.356 1.00 76.93 57 LEU D C 1
ATOM 9769 O O . LEU D 1 57 ? 16.480 -73.080 13.178 1.00 90.10 57 LEU D O 1
ATOM 9774 N N . VAL D 1 58 ? 16.813 -71.499 14.789 1.00 72.41 58 VAL D N 1
ATOM 9775 C CA . VAL D 1 58 ? 17.366 -70.423 13.918 1.00 66.35 58 VAL D CA 1
ATOM 9776 C C . VAL D 1 58 ? 18.585 -69.822 14.620 1.00 59.40 58 VAL D C 1
ATOM 9777 O O . VAL D 1 58 ? 18.385 -69.011 15.525 1.00 71.59 58 VAL D O 1
ATOM 9781 N N . SER D 1 59 ? 19.802 -70.200 14.250 1.00 52.82 59 SER D N 1
ATOM 9782 C CA . SER D 1 59 ? 21.014 -69.487 14.727 1.00 58.91 59 SER D CA 1
ATOM 9783 C C . SER D 1 59 ? 21.064 -68.122 14.042 1.00 59.38 59 SER D C 1
ATOM 9784 O O . SER D 1 59 ? 20.327 -67.943 13.071 1.00 76.87 59 SER D O 1
ATOM 9787 N N . LEU D 1 60 ? 21.884 -67.201 14.546 1.00 55.91 60 LEU D N 1
ATOM 9788 C CA . LEU D 1 60 ? 22.118 -65.870 13.938 1.00 57.32 60 LEU D CA 1
ATOM 9789 C C . LEU D 1 60 ? 23.620 -65.659 13.829 1.00 64.13 60 LEU D C 1
ATOM 9790 O O . LEU D 1 60 ? 24.029 -64.490 13.681 1.00 68.30 60 LEU D O 1
ATOM 9795 N N . GLU D 1 61 ? 24.409 -66.737 13.909 1.00 72.31 61 GLU D N 1
ATOM 9796 C CA . GLU D 1 61 ? 25.885 -66.619 14.067 1.00 81.93 61 GLU D CA 1
ATOM 9797 C C . GLU D 1 61 ? 26.460 -66.156 12.728 1.00 89.34 61 GLU D C 1
ATOM 9798 O O . GLU D 1 61 ? 27.482 -65.436 12.743 1.00 88.10 61 GLU D O 1
ATOM 9804 N N . ALA D 1 62 ? 25.764 -66.491 11.633 1.00 103.90 62 ALA D N 1
ATOM 9805 C CA . ALA D 1 62 ? 26.206 -66.294 10.231 1.00 101.34 62 ALA D CA 1
ATOM 9806 C C . ALA D 1 62 ? 25.915 -64.864 9.759 1.00 91.15 62 ALA D C 1
ATOM 9807 O O . ALA D 1 62 ? 26.451 -64.513 8.692 1.00 98.22 62 ALA D O 1
ATOM 9809 N N . LEU D 1 63 ? 25.101 -64.091 10.497 1.00 83.88 63 LEU D N 1
ATOM 9810 C CA . LEU D 1 63 ? 24.705 -62.699 10.120 1.00 84.47 63 LEU D CA 1
ATOM 9811 C C . LEU D 1 63 ? 25.917 -61.776 10.179 1.00 81.16 63 LEU D C 1
ATOM 9812 O O . LEU D 1 63 ? 26.879 -62.048 10.886 1.00 68.60 63 LEU D O 1
ATOM 9817 N N . PRO D 1 64 ? 25.902 -60.643 9.445 1.00 94.65 64 PRO D N 1
ATOM 9818 C CA . PRO D 1 64 ? 26.976 -59.663 9.549 1.00 103.93 64 PRO D CA 1
ATOM 9819 C C . PRO D 1 64 ? 27.159 -59.307 11.020 1.00 102.95 64 PRO D C 1
ATOM 9820 O O . PRO D 1 64 ? 26.185 -58.979 11.696 1.00 103.46 64 PRO D O 1
ATOM 9824 N N . PRO D 1 65 ? 28.394 -59.410 11.560 1.00 106.17 65 PRO D N 1
ATOM 9825 C CA . PRO D 1 65 ? 28.671 -59.065 12.954 1.00 107.07 65 PRO D CA 1
ATOM 9826 C C . PRO D 1 65 ? 28.842 -57.546 13.140 1.00 107.32 65 PRO D C 1
ATOM 9827 O O . PRO D 1 65 ? 29.915 -57.115 13.540 1.00 97.81 65 PRO D O 1
ATOM 9831 N N . GLU D 1 66 ? 27.768 -56.786 12.873 1.00 114.83 66 GLU D N 1
ATOM 9832 C CA . GLU D 1 66 ? 27.709 -55.298 12.979 1.00 114.93 66 GLU D CA 1
ATOM 9833 C C . GLU D 1 66 ? 28.040 -54.886 14.420 1.00 111.85 66 GLU D C 1
ATOM 9834 O O . GLU D 1 66 ? 27.551 -55.544 15.354 1.00 124.79 66 GLU D O 1
ATOM 9840 N N . VAL D 1 67 ? 28.845 -53.835 14.584 1.00 104.22 67 VAL D N 1
ATOM 9841 C CA . VAL D 1 67 ? 29.289 -53.284 15.898 1.00 101.29 67 VAL D CA 1
ATOM 9842 C C . VAL D 1 67 ? 29.518 -51.777 15.719 1.00 95.59 67 VAL D C 1
ATOM 9843 O O . VAL D 1 67 ? 30.683 -51.373 15.583 1.00 96.02 67 VAL D O 1
ATOM 9847 N N . GLU D 1 68 ? 28.434 -50.993 15.692 1.00 89.71 68 GLU D N 1
ATOM 9848 C CA . GLU D 1 68 ? 28.426 -49.556 15.306 1.00 87.42 68 GLU D CA 1
ATOM 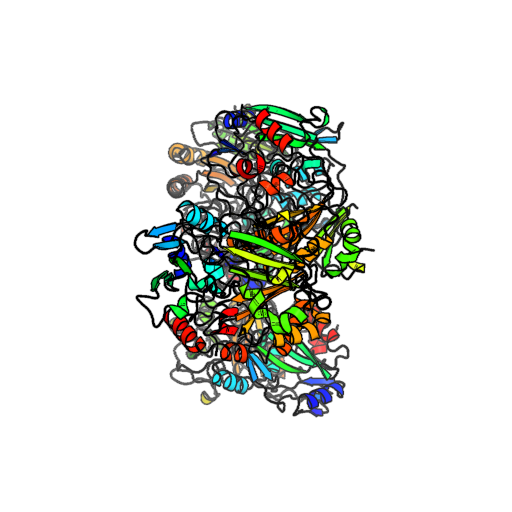9849 C C . GLU D 1 68 ? 28.504 -48.709 16.575 1.00 92.66 68 GLU D C 1
ATOM 9850 O O . GLU D 1 68 ? 27.434 -48.474 17.178 1.00 91.30 68 GLU D O 1
ATOM 9852 N N . ILE D 1 69 ? 29.719 -48.269 16.937 1.00 94.17 69 ILE D N 1
ATOM 9853 C CA . ILE D 1 69 ? 30.022 -47.457 18.157 1.00 91.28 69 ILE D CA 1
ATOM 9854 C C . ILE D 1 69 ? 29.702 -45.975 17.873 1.00 84.09 69 ILE D C 1
ATOM 9855 O O . ILE D 1 69 ? 30.412 -45.368 17.071 1.00 90.00 69 ILE D O 1
ATOM 9857 N N . ASP D 1 70 ? 28.665 -45.420 18.513 1.00 83.37 70 ASP D N 1
ATOM 9858 C CA . ASP D 1 70 ? 28.165 -44.029 18.321 1.00 87.16 70 ASP D CA 1
ATOM 9859 C C . ASP D 1 70 ? 28.768 -43.123 19.403 1.00 90.62 70 ASP D C 1
ATOM 9860 O O . ASP D 1 70 ? 28.106 -42.941 20.444 1.00 96.87 70 ASP D O 1
ATOM 9865 N N . ARG D 1 71 ? 29.942 -42.533 19.137 1.00 93.34 71 ARG D N 1
ATOM 9866 C CA . ARG D 1 71 ? 30.769 -41.766 20.118 1.00 89.27 71 ARG D CA 1
ATOM 9867 C C . ARG D 1 71 ? 29.899 -40.783 20.921 1.00 88.77 71 ARG D C 1
ATOM 9868 O O . ARG D 1 71 ? 30.123 -40.692 22.151 1.00 84.42 71 ARG D O 1
ATOM 9870 N N . ALA D 1 72 ? 28.926 -40.120 20.277 1.00 90.04 72 ALA D N 1
ATOM 9871 C CA . ALA D 1 72 ? 28.126 -38.994 20.833 1.00 104.04 72 ALA D CA 1
ATOM 9872 C C . ALA D 1 72 ? 27.307 -39.425 22.056 1.00 102.73 72 ALA D C 1
ATOM 9873 O O . ALA D 1 72 ? 27.401 -38.754 23.098 1.00 91.79 72 ALA D O 1
ATOM 9875 N N . THR D 1 73 ? 26.487 -40.466 21.899 1.00 111.29 73 THR D N 1
ATOM 9876 C CA . THR D 1 73 ? 25.608 -41.030 22.957 1.00 110.46 73 THR D CA 1
ATOM 9877 C C . THR D 1 73 ? 26.424 -42.017 23.805 1.00 110.86 73 THR D C 1
ATOM 9878 O O . THR D 1 73 ? 25.934 -42.399 24.888 1.00 110.97 73 THR D O 1
ATOM 9882 N N . GLY D 1 74 ? 27.620 -42.400 23.335 1.00 102.59 74 GLY D N 1
ATOM 9883 C CA . GLY D 1 74 ? 28.488 -43.420 23.957 1.00 103.19 74 GLY D CA 1
ATOM 9884 C C . GLY D 1 74 ? 27.774 -44.755 24.081 1.00 108.69 74 GLY D C 1
ATOM 9885 O O . GLY D 1 74 ? 27.794 -45.326 25.192 1.00 121.54 74 GLY D O 1
ATOM 9886 N N . THR D 1 75 ? 27.135 -45.209 22.991 1.00 106.86 75 THR D N 1
ATOM 9887 C CA . THR D 1 75 ? 26.384 -46.494 22.879 1.00 96.79 75 THR D CA 1
ATOM 9888 C C . THR D 1 75 ? 26.880 -47.269 21.655 1.00 89.19 75 THR D C 1
ATOM 9889 O O . THR D 1 75 ? 27.454 -46.649 20.748 1.00 95.07 75 THR D O 1
ATOM 9893 N N . ALA D 1 76 ? 26.686 -48.585 21.651 1.00 84.67 76 ALA D N 1
ATOM 9894 C CA . ALA D 1 76 ? 27.016 -49.464 20.511 1.00 84.33 76 ALA D CA 1
ATOM 9895 C C . ALA D 1 76 ? 25.764 -50.241 20.105 1.00 88.33 76 ALA D C 1
ATOM 9896 O O . ALA D 1 76 ? 24.872 -50.513 20.952 1.00 79.24 76 ALA D O 1
ATOM 9898 N N . ARG D 1 77 ? 25.717 -50.550 18.819 1.00 88.98 77 ARG D N 1
ATOM 9899 C CA . ARG D 1 77 ? 24.646 -51.314 18.153 1.00 91.27 77 ARG D CA 1
ATOM 9900 C C . ARG D 1 77 ? 25.308 -52.615 17.700 1.00 86.44 77 ARG D C 1
ATOM 9901 O O . ARG D 1 77 ? 26.300 -52.516 16.956 1.00 90.04 77 ARG D O 1
ATOM 9909 N N . VAL D 1 78 ? 24.868 -53.774 18.195 1.00 79.11 78 VAL D N 1
ATOM 9910 C CA . VAL D 1 78 ? 25.652 -55.037 18.022 1.00 77.26 78 VAL D CA 1
ATOM 9911 C C . VAL D 1 78 ? 24.723 -56.183 17.603 1.00 69.08 78 VAL D C 1
ATOM 9912 O O . VAL D 1 78 ? 23.547 -56.170 17.957 1.00 66.43 78 VAL D O 1
ATOM 9916 N N . ALA D 1 79 ? 25.253 -57.138 16.850 1.00 67.39 79 ALA D N 1
ATOM 9917 C CA . ALA D 1 79 ? 24.498 -58.310 16.366 1.00 73.91 79 ALA D CA 1
ATOM 9918 C C . ALA D 1 79 ? 24.225 -59.251 17.550 1.00 72.32 79 ALA D C 1
ATOM 9919 O O . ALA D 1 79 ? 25.187 -59.699 18.223 1.00 63.91 79 ALA D O 1
ATOM 9921 N N . ALA D 1 80 ? 22.943 -59.544 17.775 1.00 70.10 80 ALA D N 1
ATOM 9922 C CA . ALA D 1 80 ? 22.417 -60.448 18.824 1.00 70.93 80 ALA D CA 1
ATOM 9923 C C . ALA D 1 80 ? 23.166 -61.784 18.828 1.00 75.15 80 ALA D C 1
ATOM 9924 O O . ALA D 1 80 ? 23.199 -62.422 19.883 1.00 73.91 80 ALA D O 1
ATOM 9926 N N . GLY D 1 81 ? 23.692 -62.216 17.680 1.00 87.91 81 GLY D N 1
ATOM 9927 C CA . GLY D 1 81 ? 24.375 -63.515 17.521 1.00 88.99 81 GLY D CA 1
ATOM 9928 C C . GLY D 1 81 ? 25.813 -63.442 17.987 1.00 84.28 81 GLY D C 1
ATOM 9929 O O . GLY D 1 81 ? 26.395 -64.499 18.315 1.00 80.93 81 GLY D O 1
ATOM 9930 N N . LEU D 1 82 ? 26.363 -62.228 18.011 1.00 83.45 82 LEU D N 1
ATOM 9931 C CA . LEU D 1 82 ? 27.727 -61.948 18.517 1.00 90.00 82 LEU D CA 1
ATOM 9932 C C . LEU D 1 82 ? 27.889 -62.554 19.922 1.00 102.97 82 LEU D C 1
ATOM 9933 O O . LEU D 1 82 ? 26.907 -62.528 20.693 1.00 106.86 82 LEU D O 1
ATOM 9938 N N . ARG D 1 83 ? 29.064 -63.119 20.230 1.00 104.58 83 ARG D N 1
ATOM 9939 C CA . ARG D 1 83 ? 29.426 -63.626 21.585 1.00 100.40 83 ARG D CA 1
ATOM 9940 C C . ARG D 1 83 ? 30.235 -62.552 22.332 1.00 97.26 83 ARG D C 1
ATOM 9941 O O . ARG D 1 83 ? 30.813 -61.662 21.658 1.00 87.88 83 ARG D O 1
ATOM 9949 N N . TYR D 1 84 ? 30.254 -62.602 23.671 1.00 84.77 84 TYR D N 1
ATOM 9950 C CA . TYR D 1 84 ? 30.826 -61.524 24.523 1.00 79.19 84 TYR D CA 1
ATOM 9951 C C . TYR D 1 84 ? 32.345 -61.471 24.319 1.00 77.63 84 TYR D C 1
ATOM 9952 O O . TYR D 1 84 ? 32.876 -60.350 24.295 1.00 81.04 84 TYR D O 1
ATOM 9961 N N . GLY D 1 85 ? 33.002 -62.622 24.123 1.00 75.92 85 GLY D N 1
ATOM 9962 C CA . GLY D 1 85 ? 34.432 -62.704 23.762 1.00 76.97 85 GLY D CA 1
ATOM 9963 C C . GLY D 1 85 ? 34.749 -61.815 22.573 1.00 81.44 85 GLY D C 1
ATOM 9964 O O . GLY D 1 85 ? 35.489 -60.824 22.736 1.00 86.22 85 GLY D O 1
ATOM 9965 N N . GLU D 1 86 ? 34.158 -62.128 21.420 1.00 85.77 86 GLU D N 1
ATOM 9966 C CA . GLU D 1 86 ? 34.319 -61.376 20.146 1.00 82.58 86 GLU D CA 1
ATOM 9967 C C . GLU D 1 86 ? 33.915 -59.903 20.350 1.00 79.53 86 GLU D C 1
ATOM 9968 O O . GLU D 1 86 ? 34.760 -59.025 20.080 1.00 78.72 86 GLU D O 1
ATOM 9974 N N . LEU D 1 87 ? 32.687 -59.640 20.825 1.00 75.58 87 LEU D N 1
ATOM 9975 C CA . LEU D 1 87 ? 32.112 -58.269 20.973 1.00 72.49 87 LEU D CA 1
ATOM 9976 C C . LEU D 1 87 ? 33.085 -57.422 21.799 1.00 79.25 87 LEU D C 1
ATOM 9977 O O . LEU D 1 87 ? 33.398 -56.289 21.389 1.00 73.38 87 LEU D O 1
ATOM 9982 N N . SER D 1 88 ? 33.568 -57.987 22.905 1.00 90.38 88 SER D N 1
ATOM 9983 C CA . SER D 1 88 ? 34.484 -57.321 23.864 1.00 97.77 88 SER D CA 1
ATOM 9984 C C . SER D 1 88 ? 35.741 -56.851 23.120 1.00 97.34 88 SER D C 1
ATOM 9985 O O . SER D 1 88 ? 36.044 -55.630 23.152 1.00 87.32 88 SER D O 1
ATOM 9988 N N . ALA D 1 89 ? 36.426 -57.786 22.452 1.00 92.14 89 ALA D N 1
ATOM 9989 C CA . ALA D 1 89 ? 37.720 -57.552 21.772 1.00 91.40 89 ALA D CA 1
ATOM 9990 C C . ALA D 1 89 ? 37.593 -56.309 20.894 1.00 91.58 89 ALA D C 1
ATOM 9991 O O . ALA D 1 89 ? 38.482 -55.436 20.963 1.00 98.62 89 ALA D O 1
ATOM 9993 N N . ARG D 1 90 ? 36.502 -56.237 20.130 1.00 98.21 90 ARG D N 1
ATOM 9994 C CA . ARG D 1 90 ? 36.196 -55.115 19.204 1.00 111.69 90 ARG D CA 1
ATOM 9995 C C . ARG D 1 90 ? 35.928 -53.844 20.031 1.00 102.48 90 ARG D C 1
ATOM 9996 O O . ARG D 1 90 ? 36.581 -52.806 19.771 1.00 95.88 90 ARG D O 1
ATOM 10004 N N . LEU D 1 91 ? 35.018 -53.920 21.002 1.00 93.31 91 LEU D N 1
ATOM 10005 C CA . LEU D 1 91 ? 34.683 -52.789 21.905 1.00 87.62 91 LEU D CA 1
ATOM 10006 C C . LEU D 1 91 ? 35.951 -52.223 22.555 1.00 88.40 91 LEU D C 1
ATOM 10007 O O . LEU D 1 91 ? 36.018 -50.977 22.713 1.00 75.63 91 LEU D O 1
ATOM 10012 N N . HIS D 1 92 ? 36.891 -53.101 22.943 1.00 91.24 92 HIS D N 1
ATOM 10013 C CA . HIS D 1 92 ? 38.149 -52.742 23.654 1.00 94.07 92 HIS D CA 1
ATOM 10014 C C . HIS D 1 92 ? 39.123 -52.033 22.707 1.00 94.14 92 HIS D C 1
ATOM 10015 O O . HIS D 1 92 ? 39.696 -50.999 23.129 1.00 89.80 92 HIS D O 1
ATOM 10022 N N . ALA D 1 93 ? 39.309 -52.570 21.496 1.00 92.51 93 ALA D N 1
ATOM 10023 C CA . ALA D 1 93 ? 40.211 -52.023 20.451 1.00 101.94 93 ALA D CA 1
ATOM 10024 C C . ALA D 1 93 ? 39.823 -50.570 20.113 1.00 101.24 93 ALA D C 1
ATOM 10025 O O . ALA D 1 93 ? 40.747 -49.749 19.855 1.00 92.70 93 ALA D O 1
ATOM 10027 N N . ALA D 1 94 ? 38.519 -50.254 20.138 1.00 92.74 94 ALA D N 1
ATOM 10028 C CA . ALA D 1 94 ? 37.970 -48.889 19.938 1.00 94.87 94 ALA D CA 1
ATOM 10029 C C . ALA D 1 94 ? 38.074 -48.065 21.233 1.00 91.94 94 ALA D C 1
ATOM 10030 O O . ALA D 1 94 ? 37.741 -46.863 21.194 1.00 80.85 94 ALA D O 1
ATOM 10032 N N . GLY D 1 95 ? 38.485 -48.693 22.340 1.00 90.17 95 GLY D N 1
ATOM 10033 C CA . GLY D 1 95 ? 38.690 -48.044 23.649 1.00 94.28 95 GLY D CA 1
ATOM 10034 C C . GLY D 1 95 ? 37.394 -47.919 24.440 1.00 96.71 95 GLY D C 1
ATOM 10035 O O . GLY D 1 95 ? 37.248 -46.912 25.176 1.00 85.72 95 GLY D O 1
ATOM 10036 N N . TYR D 1 96 ? 36.483 -48.894 24.302 1.00 99.18 96 TYR D N 1
ATOM 10037 C CA . TYR D 1 96 ? 35.216 -48.989 25.079 1.00 100.69 96 TYR D CA 1
ATOM 10038 C C . TYR D 1 96 ? 35.173 -50.304 25.869 1.00 103.37 96 TYR D C 1
ATOM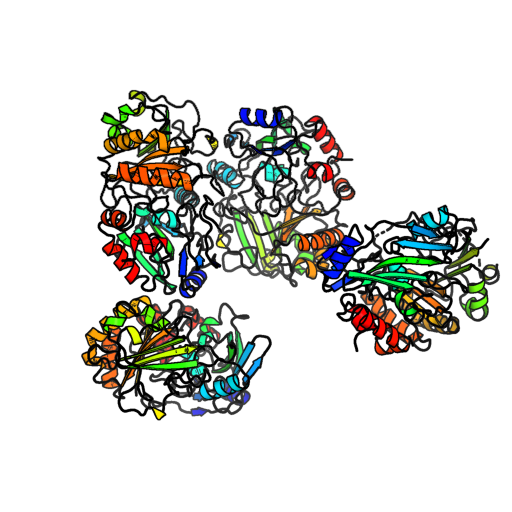 10039 O O . TYR D 1 96 ? 35.943 -51.246 25.550 1.00 87.83 96 TYR D O 1
ATOM 10048 N N . ALA D 1 97 ? 34.316 -50.346 26.899 1.00 104.15 97 ALA D N 1
ATOM 10049 C CA . ALA D 1 97 ? 34.093 -51.512 27.788 1.00 94.18 97 ALA D CA 1
ATOM 10050 C C . ALA D 1 97 ? 32.619 -51.600 28.177 1.00 86.84 97 ALA D C 1
ATOM 10051 O O . ALA D 1 97 ? 31.923 -50.564 28.115 1.00 85.28 97 ALA D O 1
ATOM 10053 N N . LEU D 1 98 ? 32.185 -52.792 28.591 1.00 77.45 98 LEU D N 1
ATOM 10054 C CA . LEU D 1 98 ? 30.899 -52.999 29.312 1.00 80.40 98 LEU D CA 1
ATOM 10055 C C . LEU D 1 98 ? 31.189 -53.036 30.809 1.00 78.52 98 LEU D C 1
ATOM 10056 O O . LEU D 1 98 ? 32.320 -53.348 31.193 1.00 68.78 98 LEU D O 1
ATOM 10061 N N . PRO D 1 99 ? 30.199 -52.703 31.682 1.00 77.04 99 PRO D N 1
ATOM 10062 C CA . PRO D 1 99 ? 30.388 -52.776 33.131 1.00 78.33 99 PRO D CA 1
ATOM 10063 C C . PRO D 1 99 ? 30.890 -54.166 33.563 1.00 82.34 99 PRO D C 1
ATOM 10064 O O . PRO D 1 99 ? 31.910 -54.204 34.242 1.00 83.07 99 PRO D O 1
ATOM 10068 N N . ASN D 1 100 ? 30.216 -55.246 33.128 1.00 81.41 100 ASN D N 1
ATOM 10069 C CA . ASN D 1 100 ? 30.465 -56.642 33.594 1.00 77.50 100 ASN D CA 1
ATOM 10070 C C . ASN D 1 100 ? 30.356 -57.665 32.453 1.00 75.39 100 ASN D C 1
ATOM 10071 O O . ASN D 1 100 ? 29.719 -57.367 31.424 1.00 76.04 100 ASN D O 1
ATOM 10076 N N . LEU D 1 101 ? 30.945 -58.844 32.664 1.00 73.54 101 LEU D N 1
ATOM 10077 C CA . LEU D 1 101 ? 30.853 -60.028 31.771 1.00 80.11 101 LEU D CA 1
ATOM 10078 C C . LEU D 1 101 ? 30.620 -61.272 32.630 1.00 78.69 101 LEU D C 1
ATOM 10079 O O . LEU D 1 101 ? 31.189 -61.311 33.734 1.00 91.28 101 LEU D O 1
ATOM 10084 N N . ALA D 1 102 ? 29.868 -62.259 32.126 1.00 74.56 102 ALA D N 1
ATOM 10085 C CA . ALA D 1 102 ? 29.665 -63.584 32.770 1.00 78.70 102 ALA D CA 1
ATOM 10086 C C . ALA D 1 102 ? 30.996 -64.358 32.872 1.00 74.69 102 ALA D C 1
ATOM 10087 O O . ALA D 1 102 ? 32.052 -63.839 32.427 1.00 68.11 102 ALA D O 1
ATOM 10089 N N . SER D 1 103 ? 30.972 -65.555 33.464 1.00 68.57 103 SER D N 1
ATOM 10090 C CA . SER D 1 103 ? 32.211 -66.285 33.835 1.00 76.15 103 SER D CA 1
ATOM 10091 C C . SER D 1 103 ? 33.045 -66.590 32.584 1.00 84.42 103 SER D C 1
ATOM 10092 O O . SER D 1 103 ? 34.270 -66.399 32.671 1.00 83.46 103 SER D O 1
ATOM 10095 N N . LEU D 1 104 ? 32.425 -67.022 31.472 1.00 90.70 104 LEU D N 1
ATOM 10096 C CA . LEU D 1 104 ? 33.146 -67.251 30.181 1.00 89.79 104 LEU D CA 1
ATOM 10097 C C . LEU D 1 104 ? 32.574 -66.355 29.078 1.00 81.42 104 LEU D C 1
ATOM 10098 O O . LEU D 1 104 ? 31.364 -66.143 28.997 1.00 71.05 104 LEU D O 1
ATOM 10103 N N . PRO D 1 105 ? 33.436 -65.793 28.197 1.00 78.70 105 PRO D N 1
ATOM 10104 C CA . PRO D 1 105 ? 33.000 -64.797 27.218 1.00 88.52 105 PRO D CA 1
ATOM 10105 C C . PRO D 1 105 ? 32.269 -65.442 26.028 1.00 90.16 105 PRO D C 1
ATOM 10106 O O . PRO D 1 105 ? 31.502 -64.775 25.352 1.00 93.43 105 PRO D O 1
ATOM 10110 N N . HIS D 1 106 ? 32.507 -66.736 25.820 1.00 89.62 106 HIS D N 1
ATOM 10111 C CA . HIS D 1 106 ? 32.042 -67.513 24.647 1.00 86.23 106 HIS D CA 1
ATOM 10112 C C . HIS D 1 106 ? 30.564 -67.831 24.854 1.00 86.88 106 HIS D C 1
ATOM 10113 O O . HIS D 1 106 ? 30.172 -68.994 24.625 1.00 97.60 106 HIS D O 1
ATOM 10120 N N . ILE D 1 107 ? 29.797 -66.812 25.269 1.00 83.34 107 ILE D N 1
ATOM 10121 C CA . ILE D 1 107 ? 28.339 -66.881 25.582 1.00 84.39 107 ILE D CA 1
ATOM 10122 C C . ILE D 1 107 ? 27.637 -65.792 24.759 1.00 79.37 107 ILE D C 1
ATOM 10123 O O . ILE D 1 107 ? 28.109 -64.637 24.768 1.00 76.75 107 ILE D O 1
ATOM 10128 N N . CYS D 1 108 ? 26.583 -66.164 24.032 1.00 83.30 108 CYS D N 1
ATOM 10129 C CA . CYS D 1 108 ? 25.896 -65.296 23.037 1.00 86.22 108 CYS D CA 1
ATOM 10130 C C . CYS D 1 108 ? 25.178 -64.165 23.778 1.00 77.30 108 CYS D C 1
ATOM 10131 O O . CYS D 1 108 ? 24.498 -64.453 24.780 1.00 70.13 108 CYS D O 1
ATOM 10134 N N . VAL D 1 109 ? 25.326 -62.934 23.283 1.00 73.93 109 VAL D N 1
ATOM 10135 C CA . VAL D 1 109 ? 24.850 -61.688 23.955 1.00 72.81 109 VAL D CA 1
ATOM 10136 C C . VAL D 1 109 ? 23.328 -61.730 24.135 1.00 68.06 109 VAL D C 1
ATOM 10137 O O . VAL D 1 109 ? 22.877 -61.325 25.202 1.00 89.85 109 VAL D O 1
ATOM 10141 N N . ALA D 1 110 ? 22.552 -62.160 23.146 1.00 60.55 110 ALA D N 1
ATOM 10142 C CA . ALA D 1 110 ? 21.071 -62.132 23.224 1.00 63.21 110 ALA D CA 1
ATOM 10143 C C . ALA D 1 110 ? 20.600 -63.340 24.029 1.00 62.99 110 ALA D C 1
ATOM 10144 O O . ALA D 1 110 ? 19.538 -63.230 24.680 1.00 60.47 110 ALA D O 1
ATOM 10146 N N . GLY D 1 111 ? 21.346 -64.448 23.955 1.00 62.01 111 GLY D N 1
ATOM 10147 C CA . GLY D 1 111 ? 21.097 -65.665 24.754 1.00 61.62 111 GLY D CA 1
ATOM 10148 C C . GLY D 1 111 ? 21.313 -65.392 26.233 1.00 62.99 111 GLY D C 1
ATOM 10149 O O . GLY D 1 111 ? 20.479 -65.870 27.050 1.00 62.58 111 GLY D O 1
ATOM 10150 N N . ALA D 1 112 ? 22.377 -64.635 26.556 1.00 60.44 112 ALA D N 1
ATOM 10151 C CA . ALA D 1 112 ? 22.779 -64.216 27.925 1.00 61.83 112 ALA D CA 1
ATOM 10152 C C . ALA D 1 112 ? 21.681 -63.345 28.560 1.00 64.69 112 ALA D C 1
ATOM 10153 O O . ALA D 1 112 ? 21.109 -63.755 29.614 1.00 63.50 112 ALA D O 1
ATOM 10155 N N . CYS D 1 113 ? 21.384 -62.205 27.918 1.00 61.13 113 CYS D N 1
ATOM 10156 C CA . CYS D 1 113 ? 20.380 -61.188 28.332 1.00 55.87 113 CYS D CA 1
ATOM 10157 C C . CYS D 1 113 ? 18.977 -61.802 28.403 1.00 55.26 113 CYS D C 1
ATOM 10158 O O . CYS D 1 113 ? 18.189 -61.366 29.231 1.00 60.15 113 CYS D O 1
ATOM 10161 N N . ALA D 1 114 ? 18.669 -62.824 27.619 1.00 60.59 114 ALA D N 1
ATOM 10162 C CA . ALA D 1 114 ? 17.303 -63.396 27.591 1.00 68.25 114 ALA D CA 1
ATOM 10163 C C . ALA D 1 114 ? 17.004 -64.114 28.906 1.00 61.42 114 ALA D C 1
ATOM 10164 O O . ALA D 1 114 ? 15.814 -64.251 29.209 1.00 60.23 114 ALA D O 1
ATOM 10166 N N . THR D 1 115 ? 18.029 -64.589 29.625 1.00 65.61 115 THR D N 1
ATOM 10167 C CA . THR D 1 115 ? 17.863 -65.520 30.787 1.00 72.25 115 THR D CA 1
ATOM 10168 C C . THR D 1 115 ? 18.198 -64.832 32.119 1.00 68.24 115 THR D C 1
ATOM 10169 O O . THR D 1 115 ? 17.827 -65.394 33.184 1.00 66.80 115 THR D O 1
ATOM 10173 N N . GLY D 1 116 ? 18.813 -63.648 32.066 1.00 66.89 116 GLY D N 1
ATOM 10174 C CA . GLY D 1 116 ? 19.238 -62.888 33.257 1.00 64.02 116 GLY D CA 1
ATOM 10175 C C . GLY D 1 116 ? 20.654 -63.262 33.638 1.00 58.38 116 GLY D C 1
ATOM 10176 O O . GLY D 1 116 ? 20.957 -63.359 34.823 1.00 53.81 116 GLY D O 1
ATOM 10177 N N . THR D 1 117 ? 21.502 -63.484 32.642 1.00 61.26 117 THR D N 1
ATOM 10178 C CA . THR D 1 117 ? 22.956 -63.688 32.845 1.00 65.98 117 THR D CA 1
ATOM 10179 C C . THR D 1 117 ? 23.536 -62.453 33.562 1.00 64.76 117 THR D C 1
ATOM 10180 O O . THR D 1 117 ? 23.025 -61.339 33.348 1.00 63.67 117 THR D O 1
ATOM 10184 N N . HIS D 1 118 ? 24.560 -62.657 34.390 1.00 62.83 118 HIS D N 1
ATOM 10185 C CA . HIS D 1 118 ? 25.082 -61.661 35.359 1.00 60.99 118 HIS D CA 1
ATOM 10186 C C . HIS D 1 118 ? 26.511 -62.021 35.775 1.00 62.24 118 HIS D C 1
ATOM 10187 O O . HIS D 1 118 ? 26.832 -63.203 35.747 1.00 66.64 118 HIS D O 1
ATOM 10194 N N . GLY D 1 119 ? 27.318 -61.041 36.172 1.00 59.82 119 GLY D N 1
ATOM 10195 C CA . GLY D 1 119 ? 28.615 -61.280 36.829 1.00 61.20 119 GLY D CA 1
ATOM 10196 C C . GLY D 1 119 ? 28.454 -61.229 38.339 1.00 64.94 119 GLY D C 1
ATOM 10197 O O . GLY D 1 119 ? 27.408 -61.720 38.822 1.00 55.91 119 GLY D O 1
ATOM 10198 N N . SER D 1 120 ? 29.454 -60.667 39.041 1.00 72.60 120 SER D N 1
ATOM 10199 C CA . SER D 1 120 ? 29.418 -60.252 40.475 1.00 75.99 120 SER D CA 1
ATOM 10200 C C . SER D 1 120 ? 29.799 -58.769 40.596 1.00 73.88 120 SER D C 1
ATOM 10201 O O . SER D 1 120 ? 30.537 -58.283 39.732 1.00 75.02 120 SER D O 1
ATOM 10204 N N . GLY D 1 121 ? 29.340 -58.093 41.650 1.00 67.03 121 GLY D N 1
ATOM 10205 C CA . GLY D 1 121 ? 29.555 -56.651 41.862 1.00 65.44 121 GLY D CA 1
ATOM 10206 C C . GLY D 1 121 ? 28.371 -56.024 42.576 1.00 68.38 121 GLY D C 1
ATOM 10207 O O . GLY D 1 121 ? 27.202 -56.262 42.159 1.00 63.95 121 GLY D O 1
ATOM 10208 N N . ASP D 1 122 ? 28.656 -55.264 43.633 1.00 70.85 122 ASP D N 1
ATOM 10209 C CA . ASP D 1 122 ? 27.632 -54.717 44.560 1.00 74.69 122 ASP D CA 1
ATOM 10210 C C . ASP D 1 122 ? 26.759 -53.707 43.793 1.00 75.98 122 ASP D C 1
ATOM 10211 O O . ASP D 1 122 ? 25.500 -53.804 43.891 1.00 66.50 122 ASP D O 1
ATOM 10216 N N . GLY D 1 123 ? 27.398 -52.790 43.048 1.00 77.79 123 GLY D N 1
ATOM 10217 C CA . GLY D 1 123 ? 26.733 -51.734 42.251 1.00 80.47 123 GLY D CA 1
ATOM 10218 C C . GLY D 1 123 ? 26.702 -52.051 40.758 1.00 75.13 123 GLY D C 1
ATOM 10219 O O . GLY D 1 123 ? 26.803 -51.117 39.948 1.00 75.16 123 GLY D O 1
ATOM 10220 N N . ILE D 1 124 ? 26.550 -53.327 40.408 1.00 74.48 124 ILE D N 1
ATOM 10221 C CA . ILE D 1 124 ? 26.563 -53.843 39.011 1.00 66.17 124 ILE D CA 1
ATOM 10222 C C . ILE D 1 124 ? 25.341 -54.740 38.801 1.00 69.71 124 ILE D C 1
ATOM 10223 O O . ILE D 1 124 ? 25.091 -55.620 39.662 1.00 70.39 124 ILE D O 1
ATOM 10228 N N . GLY D 1 125 ? 24.630 -54.529 37.688 1.00 70.51 125 GLY D N 1
ATOM 10229 C CA . GLY D 1 125 ? 23.426 -55.284 37.307 1.00 64.04 125 GLY D CA 1
ATOM 10230 C C . GLY D 1 125 ? 23.773 -56.538 36.522 1.00 64.90 125 GLY D C 1
ATOM 10231 O O . GLY D 1 125 ? 24.990 -56.813 36.274 1.00 57.50 125 GLY D O 1
ATOM 10232 N N . GLY D 1 126 ? 22.732 -57.299 36.175 1.00 63.03 126 GLY D N 1
ATOM 10233 C CA . GLY D 1 126 ? 22.791 -58.318 35.120 1.00 61.32 126 GLY D CA 1
ATOM 10234 C C . GLY D 1 126 ? 23.193 -57.657 33.816 1.00 66.14 126 GLY D C 1
ATOM 10235 O O . GLY D 1 126 ? 22.987 -56.446 33.702 1.00 71.54 126 GLY D O 1
ATOM 10236 N N . LEU D 1 127 ? 23.722 -58.418 32.856 1.00 64.67 127 LEU D N 1
ATOM 10237 C CA . LEU D 1 127 ? 24.276 -57.887 31.585 1.00 58.24 127 LEU D CA 1
ATOM 10238 C C . LEU D 1 127 ? 23.169 -57.156 30.803 1.00 58.88 127 LEU D C 1
ATOM 10239 O O . LEU D 1 127 ? 23.498 -56.189 30.089 1.00 59.91 127 LEU D O 1
ATOM 10244 N N . ALA D 1 128 ? 21.909 -57.584 30.973 1.00 55.11 128 ALA D N 1
ATOM 10245 C CA . ALA D 1 128 ? 20.695 -57.062 30.302 1.00 54.08 128 ALA D CA 1
ATOM 10246 C C . ALA D 1 128 ? 20.438 -55.596 30.672 1.00 56.03 128 ALA D C 1
ATOM 10247 O O . ALA D 1 128 ? 19.710 -54.916 29.940 1.00 61.89 128 ALA D O 1
ATOM 10249 N N . GLY D 1 129 ? 20.954 -55.121 31.799 1.00 61.54 129 GLY D N 1
ATOM 10250 C CA . GLY D 1 129 ? 20.786 -53.712 32.210 1.00 63.65 129 GLY D CA 1
ATOM 10251 C C . GLY D 1 129 ? 21.539 -52.764 31.284 1.00 60.53 129 GLY D C 1
ATOM 10252 O O . GLY D 1 129 ? 21.084 -51.614 31.094 1.00 66.23 129 GLY D O 1
ATOM 10253 N N . SER D 1 130 ? 22.641 -53.228 30.697 1.00 55.43 130 SER D N 1
ATOM 10254 C CA . SER D 1 130 ? 23.485 -52.416 29.783 1.00 60.36 130 SER D CA 1
ATOM 10255 C C . SER D 1 130 ? 22.707 -52.147 28.485 1.00 62.96 130 SER D C 1
ATOM 10256 O O . SER D 1 130 ? 23.119 -51.260 27.720 1.00 68.93 130 SER D O 1
ATOM 10259 N N . VAL D 1 131 ? 21.609 -52.872 28.258 1.00 65.92 131 VAL D N 1
ATOM 10260 C CA . VAL D 1 131 ? 20.754 -52.766 27.035 1.00 68.59 131 VAL D CA 1
ATOM 10261 C C . VAL D 1 131 ? 19.795 -51.574 27.178 1.00 68.45 131 VAL D C 1
ATOM 10262 O O . VAL D 1 131 ? 19.071 -51.518 28.194 1.00 62.70 131 VAL D O 1
ATOM 10266 N N . THR D 1 132 ? 19.788 -50.679 26.178 1.00 72.33 132 THR D N 1
ATOM 10267 C CA . THR D 1 132 ? 18.951 -49.443 26.096 1.00 72.55 132 THR D CA 1
ATOM 10268 C C . THR D 1 132 ? 17.825 -49.590 25.057 1.00 72.09 132 THR D C 1
ATOM 10269 O O . THR D 1 132 ? 16.821 -48.853 25.202 1.00 69.88 132 THR D O 1
ATOM 10273 N N . ALA D 1 133 ? 18.006 -50.471 24.051 1.00 75.38 133 ALA D N 1
ATOM 10274 C CA . ALA D 1 133 ? 17.085 -50.735 22.912 1.00 65.93 133 ALA D CA 1
ATOM 10275 C C . ALA D 1 133 ? 17.354 -52.106 22.261 1.00 59.79 133 ALA D C 1
ATOM 10276 O O . ALA D 1 133 ? 18.537 -52.542 22.195 1.00 53.46 133 ALA D O 1
ATOM 10278 N N . VAL D 1 134 ? 16.299 -52.752 21.755 1.00 57.03 134 VAL D N 1
ATOM 10279 C CA . VAL D 1 134 ? 16.412 -53.971 20.896 1.00 67.13 134 VAL D CA 1
ATOM 10280 C C . VAL D 1 134 ? 15.764 -53.695 19.537 1.00 71.51 134 VAL D C 1
ATOM 10281 O O . VAL D 1 134 ? 14.709 -53.040 19.536 1.00 78.08 134 VAL D O 1
ATOM 10285 N N . GLU D 1 135 ? 16.373 -54.179 18.442 1.00 74.23 135 GLU D N 1
ATOM 10286 C CA . GLU D 1 135 ? 15.694 -54.429 17.140 1.00 79.59 135 GLU D CA 1
ATOM 10287 C C . GLU D 1 135 ? 15.451 -55.929 17.016 1.00 75.48 135 GLU D C 1
ATOM 10288 O O . GLU D 1 135 ? 16.440 -56.676 17.118 1.00 79.54 135 GLU D O 1
ATOM 10294 N N . LEU D 1 136 ? 14.211 -56.359 16.786 1.00 66.76 136 LEU D N 1
ATOM 10295 C CA . LEU D 1 136 ? 13.916 -57.803 16.639 1.00 69.45 136 LEU D CA 1
ATOM 10296 C C . LEU D 1 136 ? 12.961 -58.019 15.469 1.00 67.05 136 LEU D C 1
ATOM 10297 O O . LEU D 1 136 ? 12.101 -57.171 15.241 1.00 71.62 136 LEU D O 1
ATOM 10302 N N . VAL D 1 137 ? 13.186 -59.110 14.740 1.00 60.09 137 VAL D N 1
ATOM 10303 C CA . VAL D 1 137 ? 12.279 -59.631 13.689 1.00 55.13 137 VAL D CA 1
ATOM 10304 C C . VAL D 1 137 ? 11.086 -60.214 14.420 1.00 49.27 137 VAL D C 1
ATOM 10305 O O . VAL D 1 137 ? 11.297 -61.109 15.213 1.00 50.93 137 VAL D O 1
ATOM 10309 N N . THR D 1 138 ? 9.885 -59.724 14.157 1.00 49.84 138 THR D N 1
ATOM 10310 C CA . THR D 1 138 ? 8.640 -60.290 14.725 1.00 51.23 138 THR D CA 1
ATOM 10311 C C . THR D 1 138 ? 8.347 -61.636 14.059 1.00 51.13 138 THR D C 1
ATOM 10312 O O . THR D 1 138 ? 9.106 -62.061 13.179 1.00 43.99 138 THR D O 1
ATOM 10316 N N . ALA D 1 139 ? 7.252 -62.267 14.473 1.00 58.34 139 ALA D N 1
ATOM 10317 C CA . ALA D 1 139 ? 6.724 -63.519 13.899 1.00 57.17 139 ALA D CA 1
ATOM 10318 C C . ALA D 1 139 ? 6.335 -63.265 12.439 1.00 58.04 139 ALA D C 1
ATOM 10319 O O . ALA D 1 139 ? 6.367 -64.216 11.643 1.00 59.27 139 ALA D O 1
ATOM 10321 N N . ASP D 1 140 ? 5.996 -62.018 12.106 1.00 55.91 140 ASP D N 1
ATOM 10322 C CA . ASP D 1 140 ? 5.497 -61.629 10.762 1.00 60.85 140 ASP D CA 1
ATOM 10323 C C . ASP D 1 140 ? 6.679 -61.441 9.797 1.00 60.74 140 ASP D C 1
ATOM 10324 O O . ASP D 1 140 ? 6.474 -61.587 8.571 1.00 62.55 140 ASP D O 1
ATOM 10329 N N . GLY D 1 141 ? 7.873 -61.157 10.310 1.00 57.83 141 GLY D N 1
ATOM 10330 C CA . GLY D 1 141 ? 9.083 -60.985 9.485 1.00 57.23 141 GLY D CA 1
ATOM 10331 C C . GLY D 1 141 ? 9.501 -59.525 9.354 1.00 64.11 141 GLY D C 1
ATOM 10332 O O . GLY D 1 141 ? 10.498 -59.271 8.639 1.00 73.73 141 GLY D O 1
ATOM 10333 N N . ASP D 1 142 ? 8.807 -58.584 10.012 1.00 59.36 142 ASP D N 1
ATOM 10334 C CA . ASP D 1 142 ? 9.206 -57.146 9.995 1.00 64.48 142 ASP D CA 1
ATOM 10335 C C . ASP D 1 142 ? 10.012 -56.800 11.252 1.00 64.64 142 ASP D C 1
ATOM 10336 O O . ASP D 1 142 ? 9.883 -57.510 12.264 1.00 63.15 142 ASP D O 1
ATOM 10341 N N . LEU D 1 143 ? 10.807 -55.733 11.173 1.00 63.49 143 LEU D N 1
ATOM 10342 C CA . LEU D 1 143 ? 11.597 -55.207 12.307 1.00 65.38 143 LEU D CA 1
ATOM 10343 C C . LEU D 1 143 ? 10.709 -54.314 13.181 1.00 70.79 143 LEU D C 1
ATOM 10344 O O . LEU D 1 143 ? 9.969 -53.465 12.632 1.00 67.54 143 LEU D O 1
ATOM 10349 N N . VAL D 1 144 ? 10.780 -54.541 14.497 1.00 70.43 144 VAL D N 1
ATOM 10350 C CA . VAL D 1 144 ? 10.278 -53.646 15.577 1.00 59.92 144 VAL D CA 1
ATOM 10351 C C . VAL D 1 144 ? 11.491 -53.220 16.413 1.00 61.03 144 VAL D C 1
ATOM 10352 O O . VAL D 1 144 ? 12.348 -54.085 16.694 1.00 56.72 144 VAL D O 1
ATOM 10356 N N . THR D 1 145 ? 11.584 -51.924 16.738 1.00 63.43 145 THR D N 1
ATOM 10357 C CA . THR D 1 145 ? 12.552 -51.349 17.709 1.00 63.92 145 THR D CA 1
ATOM 10358 C C . THR D 1 145 ? 11.777 -50.965 18.973 1.00 64.66 145 THR D C 1
ATOM 10359 O O . THR D 1 145 ? 10.782 -50.198 18.850 1.00 73.27 145 THR D O 1
ATOM 10363 N N . LEU D 1 146 ? 12.199 -51.534 20.113 1.00 63.46 146 LEU D N 1
ATOM 10364 C CA . LEU D 1 146 ? 11.811 -51.156 21.501 1.00 55.87 146 LEU D CA 1
ATOM 10365 C C . LEU D 1 146 ? 13.050 -50.585 22.167 1.00 50.81 146 LEU D C 1
ATOM 10366 O O . LEU D 1 146 ? 14.082 -51.283 22.147 1.00 54.92 146 LEU D O 1
ATOM 10371 N N . SER D 1 147 ? 12.954 -49.354 22.665 1.00 52.98 147 SER D N 1
ATOM 10372 C CA . SER D 1 147 ? 14.044 -48.654 23.399 1.00 65.30 147 SER D CA 1
ATOM 10373 C C . SER D 1 147 ? 13.497 -48.066 24.708 1.00 64.69 147 SER D C 1
ATOM 10374 O O . SER D 1 147 ? 12.268 -47.825 24.780 1.00 65.15 147 SER D O 1
ATOM 10377 N N . ARG D 1 148 ? 14.363 -47.845 25.704 1.00 65.21 148 ARG D N 1
ATOM 10378 C CA . ARG D 1 148 ? 13.937 -47.244 26.993 1.00 72.57 148 ARG D CA 1
ATOM 10379 C C . ARG D 1 148 ? 13.341 -45.854 26.708 1.00 71.84 148 ARG D C 1
ATOM 10380 O O . ARG D 1 148 ? 12.204 -45.571 27.221 1.00 61.48 148 ARG D O 1
ATOM 10388 N N . ASP D 1 149 ? 14.057 -45.053 25.897 1.00 66.64 149 ASP D N 1
ATOM 10389 C CA . ASP D 1 149 ? 13.737 -43.633 25.577 1.00 70.91 149 ASP D CA 1
ATOM 10390 C C . ASP D 1 149 ? 12.351 -43.535 24.926 1.00 69.24 149 ASP D C 1
ATOM 10391 O O . ASP D 1 149 ? 11.557 -42.687 25.363 1.00 66.81 149 ASP D O 1
ATOM 10396 N N . ALA D 1 150 ? 12.073 -44.381 23.931 1.00 65.10 150 ALA D N 1
ATOM 10397 C CA . ALA D 1 150 ? 10.879 -44.317 23.055 1.00 64.68 150 ALA D CA 1
ATOM 10398 C C . ALA D 1 150 ? 9.710 -45.122 23.640 1.00 68.88 150 ALA D C 1
ATOM 10399 O O . ALA D 1 150 ? 8.542 -44.767 23.372 1.00 65.74 150 ALA D O 1
ATOM 10401 N N . ASP D 1 151 ? 10.011 -46.205 24.359 1.00 74.80 151 ASP D N 1
ATOM 10402 C CA . ASP D 1 151 ? 9.004 -47.150 24.905 1.00 72.34 151 ASP D CA 1
ATOM 10403 C C . ASP D 1 151 ? 9.314 -47.352 26.378 1.00 76.69 151 ASP D C 1
ATOM 10404 O O . ASP D 1 151 ? 9.854 -48.376 26.778 1.00 78.77 151 ASP D O 1
ATOM 10409 N N . PRO D 1 152 ? 9.021 -46.354 27.231 1.00 89.28 152 PRO D N 1
ATOM 10410 C CA . PRO D 1 152 ? 9.119 -46.551 28.671 1.00 91.23 152 PRO D CA 1
ATOM 10411 C C . PRO D 1 152 ? 8.276 -47.765 29.088 1.00 83.07 152 PRO D C 1
ATOM 10412 O O . PRO D 1 152 ? 8.826 -48.688 29.638 1.00 93.24 152 PRO D O 1
ATOM 10416 N N . ASP D 1 153 ? 6.983 -47.761 28.767 1.00 77.93 153 ASP D N 1
ATOM 10417 C CA . ASP D 1 153 ? 6.004 -48.750 29.291 1.00 81.22 153 ASP D CA 1
ATOM 10418 C C . ASP D 1 153 ? 6.450 -50.183 28.982 1.00 74.73 153 ASP D C 1
ATOM 10419 O O . ASP D 1 153 ? 6.245 -51.044 29.831 1.00 78.08 153 ASP D O 1
ATOM 10424 N N . ARG D 1 154 ? 7.023 -50.430 27.807 1.00 70.84 154 ARG D N 1
ATOM 10425 C CA . ARG D 1 154 ? 7.133 -51.796 27.242 1.00 68.04 154 ARG D CA 1
ATOM 10426 C C . ARG D 1 154 ? 8.580 -52.300 27.290 1.00 62.40 154 ARG D C 1
ATOM 10427 O O . ARG D 1 154 ? 8.754 -53.520 27.487 1.00 57.69 154 ARG D O 1
ATOM 10435 N N . PHE D 1 155 ? 9.577 -51.425 27.134 1.00 55.95 155 PHE D N 1
ATOM 10436 C CA . PHE D 1 155 ? 11.001 -51.815 26.945 1.00 55.91 155 PHE D CA 1
ATOM 10437 C C . PHE D 1 155 ? 11.511 -52.758 28.038 1.00 62.53 155 PHE D C 1
ATOM 10438 O O . PHE D 1 155 ? 12.380 -53.578 27.752 1.00 58.96 155 PHE D O 1
ATOM 10446 N N . PRO D 1 156 ? 11.089 -52.616 29.323 1.00 70.01 156 PRO D N 1
ATOM 10447 C CA . PRO D 1 156 ? 11.562 -53.492 30.408 1.00 71.45 156 PRO D CA 1
ATOM 10448 C C . PRO D 1 156 ? 11.169 -54.985 30.357 1.00 77.46 156 PRO D C 1
ATOM 10449 O O . PRO D 1 156 ? 11.886 -55.801 30.934 1.00 86.75 156 PRO D O 1
ATOM 10453 N N . GLY D 1 157 ? 10.074 -55.334 29.676 1.00 78.30 157 GLY D N 1
ATOM 10454 C CA . GLY D 1 157 ? 9.725 -56.739 29.367 1.00 85.09 157 GLY D CA 1
ATOM 10455 C C . GLY D 1 157 ? 10.548 -57.345 28.223 1.00 82.97 157 GLY D C 1
ATOM 10456 O O . GLY D 1 157 ? 10.565 -58.592 28.107 1.00 82.88 157 GLY D O 1
ATOM 10457 N N . ALA D 1 158 ? 11.227 -56.516 27.418 1.00 75.91 158 ALA D N 1
ATOM 10458 C CA . ALA D 1 158 ? 11.734 -56.855 26.065 1.00 77.92 158 ALA D CA 1
ATOM 10459 C C . ALA D 1 158 ? 13.107 -57.532 26.093 1.00 74.51 158 ALA D C 1
ATOM 10460 O O . ALA D 1 158 ? 13.378 -58.311 25.169 1.00 75.49 158 ALA D O 1
ATOM 10462 N N . VAL D 1 159 ? 13.969 -57.213 27.058 1.00 72.33 159 VAL D N 1
ATOM 10463 C CA . VAL D 1 159 ? 15.406 -57.616 26.993 1.00 74.28 159 VAL D CA 1
ATOM 10464 C C . VAL D 1 159 ? 15.528 -59.049 27.526 1.00 70.91 159 VAL D C 1
ATOM 10465 O O . VAL D 1 159 ? 15.983 -59.932 26.775 1.00 68.64 159 VAL D O 1
ATOM 10469 N N . VAL D 1 160 ? 15.127 -59.254 28.783 1.00 70.53 160 VAL D N 1
ATOM 10470 C CA . VAL D 1 160 ? 15.086 -60.577 29.470 1.00 65.98 160 VAL D CA 1
ATOM 10471 C C . VAL D 1 160 ? 13.731 -61.193 29.134 1.00 62.38 160 VAL D C 1
ATOM 10472 O O . VAL D 1 160 ? 12.763 -61.029 29.901 1.00 68.34 160 VAL D O 1
ATOM 10476 N N . SER D 1 161 ? 13.686 -61.823 27.972 1.00 65.62 161 SER D N 1
ATOM 10477 C CA . SER D 1 161 ? 12.461 -62.097 27.182 1.00 67.58 161 SER D CA 1
ATOM 10478 C C . SER D 1 161 ? 12.264 -63.614 26.971 1.00 67.03 161 SER D C 1
ATOM 10479 O O . SER D 1 161 ? 11.136 -64.038 26.596 1.00 57.96 161 SER D O 1
ATOM 10482 N N . LEU D 1 162 ? 13.319 -64.410 27.196 1.00 62.48 162 LEU D N 1
ATOM 10483 C CA . LEU D 1 162 ? 13.346 -65.865 26.916 1.00 59.03 162 LEU D CA 1
ATOM 10484 C C . LEU D 1 162 ? 13.129 -66.083 25.415 1.00 64.99 162 LEU D C 1
ATOM 10485 O O . LEU D 1 162 ? 12.526 -67.110 25.064 1.00 75.08 162 LEU D O 1
ATOM 10490 N N . GLY D 1 163 ? 13.585 -65.151 24.571 1.00 64.25 163 GLY D N 1
ATOM 10491 C CA . GLY D 1 163 ? 13.420 -65.204 23.104 1.00 62.88 163 GLY D CA 1
ATOM 10492 C C . GLY D 1 163 ? 12.001 -65.577 22.707 1.00 62.81 163 GLY D C 1
ATOM 10493 O O . GLY D 1 163 ? 11.859 -66.440 21.813 1.00 58.80 163 GLY D O 1
ATOM 10494 N N . ALA D 1 164 ? 10.995 -64.968 23.352 1.00 61.99 164 ALA D N 1
ATOM 10495 C CA . ALA D 1 164 ? 9.553 -65.320 23.239 1.00 64.83 164 ALA D CA 1
ATOM 10496 C C . ALA D 1 164 ? 8.754 -64.162 22.619 1.00 62.33 164 ALA D C 1
ATOM 10497 O O . ALA D 1 164 ? 7.494 -64.259 22.569 1.00 55.88 164 ALA D O 1
ATOM 10499 N N . LEU D 1 165 ? 9.460 -63.105 22.193 1.00 62.82 165 LEU D N 1
ATOM 10500 C CA . LEU D 1 165 ? 8.886 -61.855 21.610 1.00 68.94 165 LEU D CA 1
ATOM 10501 C C . LEU D 1 165 ? 9.165 -61.784 20.101 1.00 65.55 165 LEU D C 1
ATOM 10502 O O . LEU D 1 165 ? 8.377 -61.138 19.355 1.00 61.17 165 LEU D O 1
ATOM 10507 N N . GLY D 1 166 ? 10.261 -62.426 19.691 1.00 68.63 166 GLY D N 1
ATOM 10508 C CA . GLY D 1 166 ? 10.817 -62.437 18.329 1.00 68.72 166 GLY D CA 1
ATOM 10509 C C . GLY D 1 166 ? 12.301 -62.737 18.388 1.00 69.79 166 GLY D C 1
ATOM 10510 O O . GLY D 1 166 ? 12.836 -62.867 19.511 1.00 77.84 166 GLY D O 1
ATOM 10511 N N . ALA D 1 167 ? 12.943 -62.867 17.231 1.00 66.62 167 ALA D N 1
ATOM 10512 C CA . ALA D 1 167 ? 14.403 -63.054 17.115 1.00 63.78 167 ALA D CA 1
ATOM 10513 C C . ALA D 1 167 ? 15.055 -61.676 17.106 1.00 54.17 167 ALA D C 1
ATOM 10514 O O . ALA D 1 167 ? 14.878 -60.943 16.127 1.00 49.52 167 ALA D O 1
ATOM 10516 N N . VAL D 1 168 ? 15.767 -61.357 18.180 1.00 57.39 168 VAL D N 1
ATOM 10517 C CA . VAL D 1 168 ? 16.539 -60.092 18.341 1.00 62.13 168 VAL D CA 1
ATOM 10518 C C . VAL D 1 168 ? 17.748 -60.165 17.406 1.00 68.34 168 VAL D C 1
ATOM 10519 O O . VAL D 1 168 ? 18.466 -61.177 17.489 1.00 72.42 168 VAL D O 1
ATOM 10523 N N . VAL D 1 169 ? 17.939 -59.145 16.557 1.00 78.53 169 VAL D N 1
ATOM 10524 C CA . VAL D 1 169 ? 19.030 -59.067 15.534 1.00 85.65 169 VAL D CA 1
ATOM 10525 C C . VAL D 1 169 ? 20.126 -58.120 16.040 1.00 83.46 169 VAL D C 1
ATOM 10526 O O . VAL D 1 169 ? 21.305 -58.502 15.948 1.00 81.49 169 VAL D O 1
ATOM 10530 N N . THR D 1 170 ? 19.759 -56.935 16.545 1.00 86.13 170 THR D N 1
ATOM 10531 C CA . THR D 1 170 ? 20.716 -55.901 17.035 1.00 92.95 170 THR D CA 1
ATOM 10532 C C . THR D 1 170 ? 20.224 -55.331 18.366 1.00 90.69 170 THR D C 1
ATOM 10533 O O . THR D 1 170 ? 19.026 -54.995 18.462 1.00 97.22 170 THR D O 1
ATOM 10537 N N . MET D 1 171 ? 21.135 -55.243 19.340 1.00 84.27 171 MET D N 1
ATOM 10538 C CA . MET D 1 171 ? 20.900 -54.696 20.700 1.00 75.79 171 MET D CA 1
ATOM 10539 C C . MET D 1 171 ? 21.811 -53.484 20.885 1.00 73.53 171 MET D C 1
ATOM 10540 O O . MET D 1 171 ? 23.011 -53.572 20.518 1.00 67.26 171 MET D O 1
ATOM 10545 N N . THR D 1 172 ? 21.250 -52.392 21.406 1.00 68.95 172 THR D N 1
ATOM 10546 C CA . THR D 1 172 ? 21.988 -51.149 21.723 1.00 68.86 172 THR D CA 1
ATOM 10547 C C . THR D 1 172 ? 22.456 -51.226 23.176 1.00 72.01 172 THR D C 1
ATOM 10548 O O . THR D 1 172 ? 21.592 -51.315 24.067 1.00 69.97 172 THR D O 1
ATOM 10552 N N . LEU D 1 173 ? 23.774 -51.203 23.398 1.00 75.08 173 LEU D N 1
ATOM 10553 C CA . LEU D 1 173 ? 24.407 -51.279 24.742 1.00 69.57 173 LEU D CA 1
ATOM 10554 C C . LEU D 1 173 ? 24.941 -49.892 25.113 1.00 78.97 173 LEU D C 1
ATOM 10555 O O . LEU D 1 173 ? 25.539 -49.259 24.216 1.00 77.68 173 LEU D O 1
ATOM 10560 N N . ARG D 1 174 ? 24.707 -49.430 26.357 1.00 81.65 174 ARG D N 1
ATOM 10561 C CA . ARG D 1 174 ? 25.435 -48.282 26.974 1.00 76.27 174 ARG D CA 1
ATOM 10562 C C . ARG D 1 174 ? 26.838 -48.760 27.351 1.00 74.87 174 ARG D C 1
ATOM 10563 O O . ARG D 1 174 ? 26.955 -49.828 28.002 1.00 68.06 174 ARG D O 1
ATOM 10571 N N . LEU D 1 175 ? 27.855 -47.999 26.943 1.00 76.69 175 LEU D N 1
ATOM 10572 C CA . LEU D 1 175 ? 29.286 -48.345 27.133 1.00 80.56 175 LEU D CA 1
ATOM 10573 C C . LEU D 1 175 ? 29.853 -47.501 28.269 1.00 79.72 175 LEU D C 1
ATOM 10574 O O . LEU D 1 175 ? 29.187 -46.538 28.698 1.00 80.42 175 LEU D O 1
ATOM 10579 N N . GLU D 1 176 ? 31.038 -47.884 28.730 1.00 80.52 176 GLU D N 1
ATOM 10580 C CA . GLU D 1 176 ? 31.907 -47.076 29.614 1.00 84.76 176 GLU D CA 1
ATOM 10581 C C . GLU D 1 176 ? 33.215 -46.889 28.869 1.00 89.16 176 GLU D C 1
ATOM 10582 O O . GLU D 1 176 ? 33.478 -47.612 27.902 1.00 81.06 176 GLU D O 1
ATOM 10588 N N . PRO D 1 177 ? 34.076 -45.953 29.328 1.00 86.75 177 PRO D N 1
ATOM 10589 C CA . PRO D 1 177 ? 35.489 -45.980 28.944 1.00 80.17 177 PRO D CA 1
ATOM 10590 C C . PRO D 1 177 ? 36.096 -47.354 29.274 1.00 81.57 177 PRO D C 1
ATOM 10591 O O . PRO D 1 177 ? 35.775 -47.886 30.333 1.00 83.74 177 PRO D O 1
ATOM 10595 N N . ALA D 1 178 ? 36.899 -47.907 28.352 1.00 88.46 178 ALA D N 1
ATOM 10596 C CA . ALA D 1 178 ? 37.751 -49.112 28.547 1.00 93.16 178 ALA D CA 1
ATOM 10597 C C . ALA D 1 178 ? 38.641 -48.908 29.780 1.00 97.99 178 ALA D C 1
ATOM 10598 O O . ALA D 1 178 ? 39.220 -47.810 29.936 1.00 88.80 178 ALA D O 1
ATOM 10600 N N . PHE D 1 179 ? 38.736 -49.929 30.633 1.00 98.48 179 PHE D N 1
ATOM 10601 C CA . PHE D 1 179 ? 39.456 -49.858 31.926 1.00 97.26 179 PHE D CA 1
ATOM 10602 C C . PHE D 1 179 ? 40.277 -51.136 32.106 1.00 97.36 179 PHE D C 1
ATOM 10603 O O . PHE D 1 179 ? 39.902 -52.211 31.571 1.00 81.76 179 PHE D O 1
ATOM 10611 N N . GLN D 1 180 ? 41.393 -50.989 32.818 1.00 98.00 180 GLN D N 1
ATOM 10612 C CA . GLN D 1 180 ? 42.234 -52.105 33.306 1.00 98.04 180 GLN D CA 1
ATOM 10613 C C . GLN D 1 180 ? 41.589 -52.670 34.578 1.00 97.22 180 GLN D C 1
ATOM 10614 O O . GLN D 1 180 ? 40.803 -51.950 35.231 1.00 95.46 180 GLN D O 1
ATOM 10620 N N . VAL D 1 181 ? 41.914 -53.919 34.904 1.00 93.12 181 VAL D N 1
ATOM 10621 C CA . VAL D 1 181 ? 41.400 -54.659 36.092 1.00 89.70 181 VAL D CA 1
ATOM 10622 C C . VAL D 1 181 ? 42.516 -55.602 36.542 1.00 90.35 181 VAL D C 1
ATOM 10623 O O . VAL D 1 181 ? 43.153 -56.225 35.666 1.00 88.27 181 VAL D O 1
ATOM 10627 N N . ARG D 1 182 ? 42.780 -55.654 37.849 1.00 98.42 182 ARG D N 1
ATOM 10628 C CA . ARG D 1 182 ? 43.665 -56.679 38.463 1.00 97.92 182 ARG D CA 1
ATOM 10629 C C . ARG D 1 182 ? 42.781 -57.691 39.194 1.00 87.96 182 ARG D C 1
ATOM 10630 O O . ARG D 1 182 ? 41.633 -57.353 39.571 1.00 83.71 182 ARG D O 1
ATOM 10638 N N . GLN D 1 183 ? 43.301 -58.900 39.364 1.00 80.80 183 GLN D N 1
ATOM 10639 C CA . GLN D 1 183 ? 42.529 -60.041 39.898 1.00 83.84 183 GLN D CA 1
ATOM 10640 C C . GLN D 1 183 ? 43.449 -60.908 40.766 1.00 93.39 183 GLN D C 1
ATOM 10641 O O . GLN D 1 183 ? 44.481 -61.381 40.240 1.00 90.50 183 GLN D O 1
ATOM 10647 N N . ARG D 1 184 ? 43.073 -61.084 42.043 1.00 97.18 184 ARG D N 1
ATOM 10648 C CA . ARG D 1 184 ? 43.775 -61.916 43.058 1.00 91.96 184 ARG D CA 1
ATOM 10649 C C . ARG D 1 184 ? 42.806 -62.966 43.617 1.00 85.61 184 ARG D C 1
ATOM 10650 O O . ARG D 1 184 ? 41.679 -62.584 44.021 1.00 73.10 184 ARG D O 1
ATOM 10658 N N . VAL D 1 185 ? 43.250 -64.233 43.630 1.00 87.27 185 VAL D N 1
ATOM 10659 C CA . VAL D 1 185 ? 42.581 -65.397 44.287 1.00 85.30 185 VAL D CA 1
ATOM 10660 C C . VAL D 1 185 ? 43.205 -65.613 45.668 1.00 87.24 185 VAL D C 1
ATOM 10661 O O . VAL D 1 185 ? 44.439 -65.784 45.745 1.00 99.71 185 VAL D O 1
ATOM 10665 N N . TYR D 1 186 ? 42.376 -65.630 46.709 1.00 85.77 186 TYR D N 1
ATOM 10666 C CA . TYR D 1 186 ? 42.757 -66.036 48.082 1.00 81.20 186 TYR D CA 1
ATOM 10667 C C . TYR D 1 186 ? 42.158 -67.420 48.321 1.00 82.83 186 TYR D C 1
ATOM 10668 O O . TYR D 1 186 ? 41.068 -67.693 47.786 1.00 80.97 186 TYR D O 1
ATOM 10677 N N . GLU D 1 187 ? 42.879 -68.274 49.053 1.00 93.11 187 GLU D N 1
ATOM 10678 C CA . GLU D 1 187 ? 42.460 -69.667 49.366 1.00 94.90 187 GLU D CA 1
ATOM 10679 C C . GLU D 1 187 ? 41.984 -69.741 50.825 1.00 89.88 187 GLU D C 1
ATOM 10680 O O . GLU D 1 187 ? 42.523 -69.009 51.697 1.00 79.75 187 GLU D O 1
ATOM 10686 N N . ASN D 1 188 ? 40.985 -70.589 51.061 1.00 82.95 188 ASN D N 1
ATOM 10687 C CA . ASN D 1 188 ? 40.587 -71.052 52.409 1.00 89.35 188 ASN D CA 1
ATOM 10688 C C . ASN D 1 188 ? 40.264 -69.828 53.255 1.00 77.36 188 ASN D C 1
ATOM 10689 O O . ASN D 1 188 ? 41.061 -69.498 54.122 1.00 87.54 188 ASN D O 1
ATOM 10694 N N . LEU D 1 189 ? 39.152 -69.165 52.969 1.00 77.58 189 LEU D N 1
ATOM 10695 C CA . LEU D 1 189 ? 38.496 -68.255 53.940 1.00 84.91 189 LEU D CA 1
ATOM 10696 C C . LEU D 1 189 ? 37.622 -69.101 54.862 1.00 77.75 189 LEU D C 1
ATOM 10697 O O . LEU D 1 189 ? 36.984 -70.031 54.397 1.00 84.22 189 LEU D O 1
ATOM 10702 N N . PRO D 1 190 ? 37.589 -68.855 56.190 1.00 77.65 190 PRO D N 1
ATOM 10703 C CA . PRO D 1 190 ? 36.602 -69.500 57.060 1.00 81.64 190 PRO D CA 1
ATOM 10704 C C . PRO D 1 190 ? 35.149 -69.138 56.715 1.00 77.11 190 PRO D C 1
ATOM 10705 O O . PRO D 1 190 ? 34.865 -67.966 56.589 1.00 71.41 190 PRO D O 1
ATOM 10709 N N . ALA D 1 191 ? 34.280 -70.152 56.616 1.00 74.60 191 ALA D N 1
ATOM 10710 C CA . ALA D 1 191 ? 32.817 -70.036 56.382 1.00 77.16 191 ALA D CA 1
ATOM 10711 C C . ALA D 1 191 ? 32.149 -69.138 57.432 1.00 78.92 191 ALA D C 1
ATOM 10712 O O . ALA D 1 191 ? 31.102 -68.531 57.099 1.00 77.89 191 ALA D O 1
ATOM 10714 N N . GLU D 1 192 ? 32.695 -69.091 58.654 1.00 77.99 192 GLU D N 1
ATOM 10715 C CA . GLU D 1 192 ? 32.155 -68.275 59.775 1.00 82.40 192 GLU D CA 1
ATOM 10716 C C . GLU D 1 192 ? 32.320 -66.791 59.413 1.00 82.37 192 GLU D C 1
ATOM 10717 O O . GLU D 1 192 ? 31.390 -66.006 59.705 1.00 81.14 192 GLU D O 1
ATOM 10723 N N . ALA D 1 193 ? 33.427 -66.438 58.741 1.00 79.70 193 ALA D N 1
ATOM 10724 C CA . ALA D 1 193 ? 33.800 -65.049 58.370 1.00 74.96 193 ALA D CA 1
ATOM 10725 C C . ALA D 1 193 ? 32.677 -64.365 57.579 1.00 72.57 193 ALA D C 1
ATOM 10726 O O . ALA D 1 193 ? 32.700 -63.134 57.521 1.00 74.44 193 ALA D O 1
ATOM 10728 N N . LEU D 1 194 ? 31.750 -65.122 56.981 1.00 73.52 194 LEU D N 1
ATOM 10729 C CA . LEU D 1 194 ? 30.581 -64.575 56.237 1.00 75.08 194 LEU D CA 1
ATOM 10730 C C . LEU D 1 194 ? 29.485 -64.121 57.211 1.00 72.69 194 LEU D C 1
ATOM 10731 O O . LEU D 1 194 ? 28.674 -63.253 56.815 1.00 73.70 194 LEU D O 1
ATOM 10736 N N . ASP D 1 195 ? 29.398 -64.711 58.406 1.00 67.20 195 ASP D N 1
ATOM 10737 C CA . ASP D 1 195 ? 28.256 -64.445 59.322 1.00 70.92 195 ASP D CA 1
ATOM 10738 C C . ASP D 1 195 ? 28.284 -62.966 59.759 1.00 78.17 195 ASP D C 1
ATOM 10739 O O . ASP D 1 195 ? 27.182 -62.396 60.019 1.00 66.79 195 ASP D O 1
ATOM 10744 N N . ASP D 1 196 ? 29.483 -62.365 59.829 1.00 78.67 196 ASP D N 1
ATOM 10745 C CA . ASP D 1 196 ? 29.703 -60.960 60.265 1.00 80.41 196 ASP D CA 1
ATOM 10746 C C . ASP D 1 196 ? 30.244 -60.107 59.113 1.00 79.54 196 ASP D C 1
ATOM 10747 O O . ASP D 1 196 ? 29.972 -58.901 59.131 1.00 90.00 196 ASP D O 1
ATOM 10752 N N . HIS D 1 197 ? 30.987 -60.687 58.162 1.00 85.42 197 HIS D N 1
ATOM 10753 C CA . HIS D 1 197 ? 31.768 -59.943 57.129 1.00 88.87 197 HIS D CA 1
ATOM 10754 C C . HIS D 1 197 ? 31.335 -60.293 55.691 1.00 87.02 197 HIS D C 1
ATOM 10755 O O . HIS D 1 197 ? 32.178 -60.136 54.780 1.00 84.27 197 HIS D O 1
ATOM 10762 N N . PHE D 1 198 ? 30.093 -60.732 55.448 1.00 82.59 198 PHE D N 1
ATOM 10763 C CA . PHE D 1 198 ? 29.608 -61.000 54.067 1.00 76.50 198 PHE D CA 1
ATOM 10764 C C . PHE D 1 198 ? 29.749 -59.713 53.251 1.00 75.42 198 PHE D C 1
ATOM 10765 O O . PHE D 1 198 ? 30.535 -59.679 52.279 1.00 69.44 198 PHE D O 1
ATOM 10773 N N . ASP D 1 199 ? 29.025 -58.682 53.690 1.00 73.98 199 ASP D N 1
ATOM 10774 C CA . ASP D 1 199 ? 28.898 -57.368 53.010 1.00 75.38 199 ASP D CA 1
ATOM 10775 C C . ASP D 1 199 ? 30.303 -56.777 52.807 1.00 70.93 199 ASP D C 1
ATOM 10776 O O . ASP D 1 199 ? 30.591 -56.310 51.694 1.00 72.20 199 ASP D O 1
ATOM 10781 N N . GLU D 1 200 ? 31.177 -56.872 53.807 1.00 79.04 200 GLU D N 1
ATOM 10782 C CA . GLU D 1 200 ? 32.540 -56.268 53.759 1.00 84.06 200 GLU D CA 1
ATOM 10783 C C . GLU D 1 200 ? 33.379 -56.985 52.705 1.00 79.49 200 GLU D C 1
ATOM 10784 O O . GLU D 1 200 ? 34.235 -56.313 52.119 1.00 89.41 200 GLU D O 1
ATOM 10790 N N . ILE D 1 201 ? 33.153 -58.289 52.501 1.00 80.17 201 ILE D N 1
ATOM 10791 C CA . ILE D 1 201 ? 33.956 -59.154 51.579 1.00 77.03 201 ILE D CA 1
ATOM 10792 C C . ILE D 1 201 ? 33.507 -58.890 50.140 1.00 74.28 201 ILE D C 1
ATOM 10793 O O . ILE D 1 201 ? 34.356 -58.521 49.309 1.00 67.70 201 ILE D O 1
ATOM 10798 N N . MET D 1 202 ? 32.210 -59.043 49.874 1.00 76.96 202 MET D N 1
ATOM 10799 C CA . MET D 1 202 ? 31.609 -58.848 48.530 1.00 77.71 202 MET D CA 1
ATOM 10800 C C . MET D 1 202 ? 31.882 -57.413 48.043 1.00 80.48 202 MET D C 1
ATOM 10801 O O . MET D 1 202 ? 31.879 -57.209 46.814 1.00 87.30 202 MET D O 1
ATOM 10806 N N . ALA D 1 203 ? 32.145 -56.465 48.955 1.00 76.89 203 ALA D N 1
ATOM 10807 C CA . ALA D 1 203 ? 32.435 -55.046 48.636 1.00 69.17 203 ALA D CA 1
ATOM 10808 C C . ALA D 1 203 ? 33.947 -54.779 48.587 1.00 63.80 203 ALA D C 1
ATOM 10809 O O . ALA D 1 203 ? 34.323 -53.604 48.382 1.00 58.71 203 ALA D O 1
ATOM 10811 N N . SER D 1 204 ? 34.786 -55.812 48.727 1.00 62.47 204 SER D N 1
ATOM 10812 C CA . SER D 1 204 ? 36.266 -55.666 48.818 1.00 69.41 204 SER D CA 1
ATOM 10813 C C . SER D 1 204 ? 36.880 -55.594 47.415 1.00 76.53 204 SER D C 1
ATOM 10814 O O . SER D 1 204 ? 38.123 -55.510 47.314 1.00 71.70 204 SER D O 1
ATOM 10817 N N . GLY D 1 205 ? 36.037 -55.638 46.375 1.00 92.34 205 GLY D N 1
ATOM 10818 C CA . GLY D 1 205 ? 36.435 -55.504 44.959 1.00 92.78 205 GLY D CA 1
ATOM 10819 C C . GLY D 1 205 ? 35.344 -54.874 44.097 1.00 94.96 205 GLY D C 1
ATOM 10820 O O . GLY D 1 205 ? 34.265 -54.498 44.644 1.00 89.02 205 GLY D O 1
ATOM 10821 N N . TYR D 1 206 ? 35.618 -54.753 42.791 1.00 88.55 206 TYR D N 1
ATOM 10822 C CA . TYR D 1 206 ? 34.634 -54.385 41.740 1.00 82.71 206 TYR D CA 1
ATOM 10823 C C . TYR D 1 206 ? 33.636 -55.545 41.567 1.00 75.94 206 TYR D C 1
ATOM 10824 O O . TYR D 1 206 ? 32.397 -55.346 41.635 1.00 67.11 206 TYR D O 1
ATOM 10833 N N . SER D 1 207 ? 34.187 -56.741 41.350 1.00 67.25 207 SER D N 1
ATOM 10834 C CA . SER D 1 207 ? 33.478 -58.038 41.275 1.00 64.75 207 SER D CA 1
ATOM 10835 C C . SER D 1 207 ? 34.200 -58.986 42.215 1.00 70.87 207 SER D C 1
ATOM 10836 O O . SER D 1 207 ? 35.444 -59.037 42.131 1.00 73.39 207 SER D O 1
ATOM 10839 N N . VAL D 1 208 ? 33.457 -59.689 43.066 1.00 71.53 208 VAL D N 1
ATOM 10840 C CA . VAL D 1 208 ? 34.024 -60.721 43.973 1.00 69.66 208 VAL D CA 1
ATOM 10841 C C . VAL D 1 208 ? 33.160 -61.974 43.847 1.00 73.76 208 VAL D C 1
ATOM 10842 O O . VAL D 1 208 ? 31.919 -61.834 43.734 1.00 68.01 208 VAL D O 1
ATOM 10846 N N . SER D 1 209 ? 33.818 -63.138 43.849 1.00 73.55 209 SER D N 1
ATOM 10847 C CA . SER D 1 209 ? 33.199 -64.484 43.755 1.00 72.02 209 SER D CA 1
ATOM 10848 C C . SER D 1 209 ? 33.637 -65.317 44.962 1.00 67.96 209 SER D C 1
ATOM 10849 O O . SER D 1 209 ? 34.851 -65.315 45.280 1.00 64.12 209 SER D O 1
ATOM 10852 N N . LEU D 1 210 ? 32.690 -66.015 45.588 1.00 61.57 210 LEU D N 1
ATOM 10853 C CA . LEU D 1 210 ? 32.985 -67.026 46.629 1.00 67.98 210 LEU D CA 1
ATOM 10854 C C . LEU D 1 210 ? 32.770 -68.432 46.060 1.00 75.40 210 LEU D C 1
ATOM 10855 O O . LEU D 1 210 ? 31.599 -68.796 45.808 1.00 73.64 210 LEU D O 1
ATOM 10860 N N . PHE D 1 211 ? 33.852 -69.207 45.935 1.00 79.41 211 PHE D N 1
ATOM 10861 C CA . PHE D 1 211 ? 33.839 -70.631 45.517 1.00 73.96 211 PHE D CA 1
ATOM 10862 C C . PHE D 1 211 ? 33.963 -71.533 46.743 1.00 70.20 211 PHE D C 1
ATOM 10863 O O . PHE D 1 211 ? 34.983 -71.407 47.421 1.00 72.34 211 PHE D O 1
ATOM 10871 N N . THR D 1 212 ? 32.970 -72.398 46.989 1.00 74.62 212 THR D N 1
ATOM 10872 C CA . THR D 1 212 ? 32.947 -73.431 48.067 1.00 81.76 212 THR D CA 1
ATOM 10873 C C . THR D 1 212 ? 32.610 -74.797 47.460 1.00 96.93 212 THR D C 1
ATOM 10874 O O . THR D 1 212 ? 31.660 -74.855 46.648 1.00 100.26 212 THR D O 1
ATOM 10878 N N . ASP D 1 213 ? 33.329 -75.849 47.872 1.00 99.79 213 ASP D N 1
ATOM 10879 C CA . ASP D 1 213 ? 33.049 -77.264 47.493 1.00 88.95 213 ASP D CA 1
ATOM 10880 C C . ASP D 1 213 ? 31.986 -77.866 48.434 1.00 80.85 213 ASP D C 1
ATOM 10881 O O . ASP D 1 213 ? 31.698 -79.058 48.309 1.00 93.17 213 ASP D O 1
ATOM 10886 N N . TRP D 1 214 ? 31.424 -77.070 49.343 1.00 77.10 214 TRP D N 1
ATOM 10887 C CA . TRP D 1 214 ? 30.408 -77.470 50.355 1.00 81.36 214 TRP D CA 1
ATOM 10888 C C . TRP D 1 214 ? 30.849 -78.727 51.107 1.00 77.67 214 TRP D C 1
ATOM 10889 O O . TRP D 1 214 ? 29.973 -79.435 51.664 1.00 67.29 214 TRP D O 1
ATOM 10900 N N . ARG D 1 215 ? 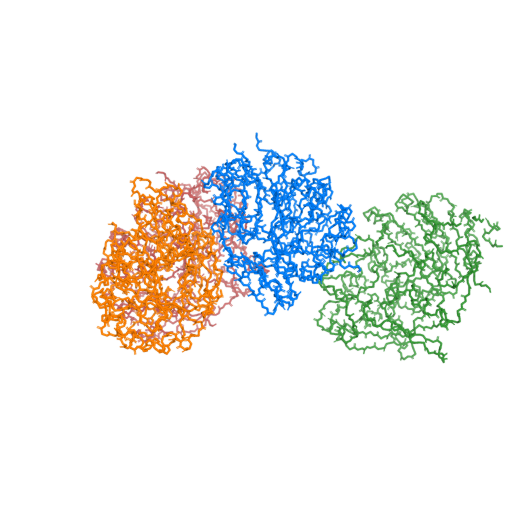32.168 -78.924 51.181 1.00 83.65 215 ARG D N 1
ATOM 10901 C CA . ARG D 1 215 ? 32.841 -79.875 52.104 1.00 99.06 215 ARG D CA 1
ATOM 10902 C C . ARG D 1 215 ? 33.412 -79.091 53.304 1.00 107.80 215 ARG D C 1
ATOM 10903 O O . ARG D 1 215 ? 34.219 -78.153 53.092 1.00 105.94 215 ARG D O 1
ATOM 10911 N N . GLY D 1 216 ? 32.982 -79.436 54.523 1.00 111.56 216 GLY D N 1
ATOM 10912 C CA . GLY D 1 216 ? 33.453 -78.821 55.779 1.00 110.21 216 GLY D CA 1
ATOM 10913 C C . GLY D 1 216 ? 32.944 -77.402 55.964 1.00 104.71 216 GLY D C 1
ATOM 10914 O O . GLY D 1 216 ? 31.796 -77.120 55.562 1.00 91.58 216 GLY D O 1
ATOM 10915 N N . ASP D 1 217 ? 33.769 -76.551 56.582 1.00 107.63 217 ASP D N 1
ATOM 10916 C CA . ASP D 1 217 ? 33.449 -75.136 56.903 1.00 115.68 217 ASP D CA 1
ATOM 10917 C C . ASP D 1 217 ? 34.568 -74.240 56.342 1.00 110.31 217 ASP D C 1
ATOM 10918 O O . ASP D 1 217 ? 35.141 -73.444 57.109 1.00 107.34 217 ASP D O 1
ATOM 10920 N N . ARG D 1 218 ? 34.863 -74.356 55.043 1.00 108.05 218 ARG D N 1
ATOM 10921 C CA . ARG D 1 218 ? 35.845 -73.483 54.338 1.00 110.11 218 ARG D CA 1
ATOM 10922 C C . ARG D 1 218 ? 35.329 -73.082 52.940 1.00 98.59 218 ARG D C 1
ATOM 10923 O O . ARG D 1 218 ? 34.846 -73.954 52.180 1.00 98.28 218 ARG D O 1
ATOM 10931 N N . ILE D 1 219 ? 35.423 -71.786 52.628 1.00 82.69 219 ILE D N 1
ATOM 10932 C CA . ILE D 1 219 ? 35.322 -71.221 51.254 1.00 76.41 219 ILE D CA 1
ATOM 10933 C C . ILE D 1 219 ? 36.666 -71.526 50.564 1.00 79.79 219 ILE D C 1
ATOM 10934 O O . ILE D 1 219 ? 37.655 -70.802 50.852 1.00 75.90 219 ILE D O 1
ATOM 10939 N N . ARG D 1 220 ? 36.690 -72.589 49.735 1.00 77.39 220 ARG D N 1
ATOM 10940 C CA . ARG D 1 220 ? 37.866 -73.112 48.980 1.00 74.19 220 ARG D CA 1
ATOM 10941 C C . ARG D 1 220 ? 38.716 -71.951 48.447 1.00 76.92 220 ARG D C 1
ATOM 10942 O O . ARG D 1 220 ? 39.937 -71.916 48.734 1.00 70.72 220 ARG D O 1
ATOM 10950 N N . GLN D 1 221 ? 38.083 -71.061 47.673 1.00 86.01 221 GLN D N 1
ATOM 10951 C CA . GLN D 1 221 ? 38.716 -69.908 46.971 1.00 87.76 221 GLN D CA 1
ATOM 10952 C C . GLN D 1 221 ? 37.792 -68.685 47.030 1.00 85.43 221 GLN D C 1
ATOM 10953 O O . GLN D 1 221 ? 36.546 -68.854 47.013 1.00 78.82 221 GLN D O 1
ATOM 10959 N N . VAL D 1 222 ? 38.392 -67.497 47.078 1.00 81.48 222 VAL D N 1
ATOM 10960 C CA . VAL D 1 222 ? 37.677 -66.201 46.925 1.00 87.58 222 VAL D CA 1
ATOM 10961 C C . VAL D 1 222 ? 38.456 -65.355 45.905 1.00 91.81 222 VAL D C 1
ATOM 10962 O O . VAL D 1 222 ? 39.632 -65.001 46.167 1.00 88.37 222 VAL D O 1
ATOM 10966 N N . TRP D 1 223 ? 37.832 -65.090 44.754 1.00 92.19 223 TRP D N 1
ATOM 10967 C CA . TRP D 1 223 ? 38.409 -64.290 43.644 1.00 84.76 223 TRP D CA 1
ATOM 10968 C C . TRP D 1 223 ? 37.972 -62.841 43.851 1.00 76.91 223 TRP D C 1
ATOM 10969 O O . TRP D 1 223 ? 36.741 -62.591 43.907 1.00 66.73 223 TRP D O 1
ATOM 10980 N N . VAL D 1 224 ? 38.944 -61.945 44.015 1.00 70.17 224 VAL D N 1
ATOM 10981 C CA . VAL D 1 224 ? 38.698 -60.506 44.285 1.00 70.10 224 VAL D CA 1
ATOM 10982 C C . VAL D 1 224 ? 39.262 -59.728 43.107 1.00 73.54 224 VAL D C 1
ATOM 10983 O O . VAL D 1 224 ? 40.493 -59.718 42.974 1.00 79.68 224 VAL D O 1
ATOM 10987 N N . LYS D 1 225 ? 38.369 -59.140 42.298 1.00 81.42 225 LYS D N 1
ATOM 10988 C CA . LYS D 1 225 ? 38.669 -58.384 41.051 1.00 81.93 225 LYS D CA 1
ATOM 10989 C C . LYS D 1 225 ? 38.406 -56.893 41.287 1.00 83.02 225 LYS D C 1
ATOM 10990 O O . LYS D 1 225 ? 37.256 -56.525 41.643 1.00 72.90 225 LYS D O 1
ATOM 10996 N N . GLU D 1 226 ? 39.438 -56.073 41.081 1.00 88.40 226 GLU D N 1
ATOM 10997 C CA . GLU D 1 226 ? 39.436 -54.626 41.411 1.00 99.38 226 GLU D CA 1
ATOM 10998 C C . GLU D 1 226 ? 39.577 -53.856 40.101 1.00 101.23 226 GLU D C 1
ATOM 10999 O O . GLU D 1 226 ? 40.270 -54.360 39.204 1.00 96.82 226 GLU D O 1
ATOM 11005 N N . ARG D 1 227 ? 38.908 -52.707 39.995 1.00 109.16 227 ARG D N 1
ATOM 11006 C CA . ARG D 1 227 ? 39.191 -51.688 38.949 1.00 110.07 227 ARG D CA 1
ATOM 11007 C C . ARG D 1 227 ? 40.515 -51.004 39.323 1.00 109.11 227 ARG D C 1
ATOM 11008 O O . ARG D 1 227 ? 40.818 -50.971 40.528 1.00 108.44 227 ARG D O 1
ATOM 11016 N N . VAL D 1 228 ? 41.280 -50.496 38.346 1.00 110.88 228 VAL D N 1
ATOM 11017 C CA . VAL D 1 228 ? 42.571 -49.767 38.582 1.00 114.93 228 VAL D CA 1
ATOM 11018 C C . VAL D 1 228 ? 42.277 -48.299 38.951 1.00 105.47 228 VAL D C 1
ATOM 11019 O O . VAL D 1 228 ? 41.761 -47.553 38.088 1.00 85.04 228 VAL D O 1
ATOM 11023 N N . PRO D 1 240 ? 40.203 -53.905 51.320 1.00 83.42 240 PRO D N 1
ATOM 11024 C CA . PRO D 1 240 ? 40.763 -55.250 51.461 1.00 85.54 240 PRO D CA 1
ATOM 11025 C C . PRO D 1 240 ? 40.299 -55.834 52.801 1.00 85.18 240 PRO D C 1
ATOM 11026 O O . PRO D 1 240 ? 40.397 -55.138 53.780 1.00 92.89 240 PRO D O 1
ATOM 11030 N N . VAL D 1 241 ? 39.785 -57.066 52.807 1.00 75.06 241 VAL D N 1
ATOM 11031 C CA . VAL D 1 241 ? 39.256 -57.718 54.038 1.00 74.73 241 VAL D CA 1
ATOM 11032 C C . VAL D 1 241 ? 39.662 -59.200 54.097 1.00 76.88 241 VAL D C 1
ATOM 11033 O O . VAL D 1 241 ? 39.914 -59.698 55.207 1.00 86.52 241 VAL D O 1
ATOM 11037 N N . VAL D 1 242 ? 39.674 -59.921 52.982 1.00 81.49 242 VAL D N 1
ATOM 11038 C CA . VAL D 1 242 ? 39.662 -61.414 53.038 1.00 85.29 242 VAL D CA 1
ATOM 11039 C C . VAL D 1 242 ? 41.031 -61.916 53.516 1.00 83.15 242 VAL D C 1
ATOM 11040 O O . VAL D 1 242 ? 41.051 -62.941 54.212 1.00 76.63 242 VAL D O 1
ATOM 11044 N N . ALA D 1 243 ? 42.122 -61.210 53.192 1.00 93.39 243 ALA D N 1
ATOM 11045 C CA . ALA D 1 243 ? 43.507 -61.544 53.620 1.00 89.55 243 ALA D CA 1
ATOM 11046 C C . ALA D 1 243 ? 43.576 -61.564 55.149 1.00 88.65 243 ALA D C 1
ATOM 11047 O O . ALA D 1 243 ? 44.083 -62.550 55.711 1.00 85.51 243 ALA D O 1
ATOM 11049 N N . ALA D 1 244 ? 43.058 -60.499 55.767 1.00 91.82 244 ALA D N 1
ATOM 11050 C CA . ALA D 1 244 ? 42.978 -60.267 57.227 1.00 89.31 244 ALA D CA 1
ATOM 11051 C C . ALA D 1 244 ? 42.040 -61.276 57.899 1.00 88.56 244 ALA D C 1
ATOM 11052 O O . ALA D 1 244 ? 42.314 -61.609 59.057 1.00 96.71 244 ALA D O 1
ATOM 11054 N N . LEU D 1 245 ? 40.974 -61.728 57.223 1.00 82.97 245 LEU D N 1
ATOM 11055 C CA . LEU D 1 245 ? 39.957 -62.652 57.803 1.00 75.86 245 LEU D CA 1
ATOM 11056 C C . LEU D 1 245 ? 40.420 -64.116 57.708 1.00 73.27 245 LEU D C 1
ATOM 11057 O O . LEU D 1 245 ? 39.602 -65.010 58.027 1.00 71.13 245 LEU D O 1
ATOM 11062 N N . GLY D 1 246 ? 41.662 -64.372 57.283 1.00 72.48 246 GLY D N 1
ATOM 11063 C CA . GLY D 1 246 ? 42.308 -65.690 57.450 1.00 81.48 246 GLY D CA 1
ATOM 11064 C C . GLY D 1 246 ? 42.557 -66.450 56.153 1.00 86.59 246 GLY D C 1
ATOM 11065 O O . GLY D 1 246 ? 43.156 -67.532 56.223 1.00 91.44 246 GLY D O 1
ATOM 11066 N N . ALA D 1 247 ? 42.123 -65.940 55.003 1.00 92.82 247 ALA D N 1
ATOM 11067 C CA . ALA D 1 247 ? 42.382 -66.566 53.685 1.00 88.64 247 ALA D CA 1
ATOM 11068 C C . ALA D 1 247 ? 43.797 -66.188 53.236 1.00 86.94 247 ALA D C 1
ATOM 11069 O O . ALA D 1 247 ? 44.177 -65.016 53.415 1.00 84.22 247 ALA D O 1
ATOM 11071 N N . THR D 1 248 ? 44.555 -67.148 52.702 1.00 92.15 248 THR D N 1
ATOM 11072 C CA . THR D 1 248 ? 45.974 -66.960 52.280 1.00 96.88 248 THR D CA 1
ATOM 11073 C C . THR D 1 248 ? 45.998 -66.644 50.783 1.00 93.99 248 THR D C 1
ATOM 11074 O O . THR D 1 248 ? 45.196 -67.187 50.030 1.00 92.43 248 THR D O 1
ATOM 11078 N N . PRO D 1 249 ? 46.868 -65.722 50.304 1.00 97.28 249 PRO D N 1
ATOM 11079 C CA . PRO D 1 249 ? 47.053 -65.504 48.866 1.00 95.93 249 PRO D CA 1
ATOM 11080 C C . PRO D 1 249 ? 47.583 -66.760 48.158 1.00 93.61 249 PRO D C 1
ATOM 11081 O O . PRO D 1 249 ? 48.386 -67.439 48.749 1.00 98.74 249 PRO D O 1
ATOM 11085 N N . ALA D 1 250 ? 47.134 -67.028 46.929 1.00 89.55 250 ALA D N 1
ATOM 11086 C CA . ALA D 1 250 ? 47.537 -68.203 46.121 1.00 86.85 250 ALA D CA 1
ATOM 11087 C C . ALA D 1 250 ? 48.954 -67.976 45.586 1.00 91.07 250 ALA D C 1
ATOM 11088 O O . ALA D 1 250 ? 49.260 -66.821 45.197 1.00 83.84 250 ALA D O 1
ATOM 11090 N N . ASP D 1 251 ? 49.790 -69.020 45.562 1.00 94.43 251 ASP D N 1
ATOM 11091 C CA . ASP D 1 251 ? 51.191 -68.897 45.074 1.00 106.07 251 ASP D CA 1
ATOM 11092 C C . ASP D 1 251 ? 51.136 -68.732 43.546 1.00 116.36 251 ASP D C 1
ATOM 11093 O O . ASP D 1 251 ? 51.786 -67.782 43.042 1.00 107.55 251 ASP D O 1
ATOM 11098 N N . GLY D 1 252 ? 50.332 -69.557 42.853 1.00 124.22 252 GLY D N 1
ATOM 11099 C CA . GLY D 1 252 ? 50.246 -69.592 41.375 1.00 124.99 252 GLY D CA 1
ATOM 11100 C C . GLY D 1 252 ? 48.816 -69.696 40.833 1.00 127.10 252 GLY D C 1
ATOM 11101 O O . GLY D 1 252 ? 47.874 -69.917 41.596 1.00 102.01 252 GLY D O 1
ATOM 11102 N N . PRO D 1 253 ? 48.638 -69.558 39.489 1.00 131.39 253 PRO D N 1
ATOM 11103 C CA . PRO D 1 253 ? 47.334 -69.649 38.822 1.00 116.45 253 PRO D CA 1
ATOM 11104 C C . PRO D 1 253 ? 46.378 -70.708 39.386 1.00 105.90 253 PRO D C 1
ATOM 11105 O O . PRO D 1 253 ? 46.843 -71.766 39.744 1.00 94.57 253 PRO D O 1
ATOM 11109 N N . ARG D 1 254 ? 45.076 -70.406 39.427 1.00 107.34 254 ARG D N 1
ATOM 11110 C CA . ARG D 1 254 ? 44.046 -71.281 40.056 1.00 102.40 254 ARG D CA 1
ATOM 11111 C C . ARG D 1 254 ? 42.819 -71.414 39.142 1.00 92.70 254 ARG D C 1
ATOM 11112 O O . ARG D 1 254 ? 42.610 -70.543 38.276 1.00 77.32 254 ARG D O 1
ATOM 11120 N N . HIS D 1 255 ? 42.082 -72.517 39.312 1.00 89.35 255 HIS D N 1
ATOM 11121 C CA . HIS D 1 255 ? 40.795 -72.840 38.641 1.00 84.74 255 HIS D CA 1
ATOM 11122 C C . HIS D 1 255 ? 39.758 -73.126 39.720 1.00 76.06 255 HIS D C 1
ATOM 11123 O O . HIS D 1 255 ? 40.021 -73.915 40.626 1.00 73.01 255 HIS D O 1
ATOM 11130 N N . PRO D 1 256 ? 38.568 -72.485 39.654 1.00 76.38 256 PRO D N 1
ATOM 11131 C CA . PRO D 1 256 ? 37.511 -72.661 40.653 1.00 76.55 256 PRO D CA 1
ATOM 11132 C C . PRO D 1 256 ? 37.131 -74.096 41.037 1.00 79.74 256 PRO D C 1
ATOM 11133 O O . PRO D 1 256 ? 36.659 -74.249 42.142 1.00 92.19 256 PRO D O 1
ATOM 11137 N N . VAL D 1 257 ? 37.315 -75.070 40.136 1.00 83.28 257 VAL D N 1
ATOM 11138 C CA . VAL D 1 257 ? 36.943 -76.506 40.343 1.00 94.24 257 VAL D CA 1
ATOM 11139 C C . VAL D 1 257 ? 38.214 -77.323 40.604 1.00 98.24 257 VAL D C 1
ATOM 11140 O O . VAL D 1 257 ? 39.222 -77.168 39.912 1.00 93.98 257 VAL D O 1
ATOM 11144 N N . PRO D 1 258 ? 38.211 -78.229 41.612 1.00 101.99 258 PRO D N 1
ATOM 11145 C CA . PRO D 1 258 ? 39.379 -79.066 41.884 1.00 102.64 258 PRO D CA 1
ATOM 11146 C C . PRO D 1 258 ? 39.736 -79.913 40.653 1.00 101.56 258 PRO D C 1
ATOM 11147 O O . PRO D 1 258 ? 38.824 -80.438 40.034 1.00 90.60 258 PRO D O 1
ATOM 11151 N N . GLY D 1 259 ? 41.028 -79.996 40.313 1.00 104.09 259 GLY D N 1
ATOM 11152 C CA . GLY D 1 259 ? 41.561 -80.940 39.309 1.00 100.08 259 GLY D CA 1
ATOM 11153 C C . GLY D 1 259 ? 41.625 -80.349 37.910 1.00 101.39 259 GLY D C 1
ATOM 11154 O O . GLY D 1 259 ? 42.521 -80.772 37.157 1.00 104.42 259 GLY D O 1
ATOM 11155 N N . MET D 1 260 ? 40.722 -79.420 37.560 1.00 99.97 260 MET D N 1
ATOM 11156 C CA . MET D 1 260 ? 40.682 -78.762 36.221 1.00 92.02 260 MET D CA 1
ATOM 11157 C C . MET D 1 260 ? 41.850 -77.782 36.134 1.00 88.03 260 MET D C 1
ATOM 11158 O O . MET D 1 260 ? 42.238 -77.186 37.133 1.00 80.55 260 MET D O 1
ATOM 11163 N N . PRO D 1 261 ? 42.451 -77.591 34.939 1.00 95.93 261 PRO D N 1
ATOM 11164 C CA . PRO D 1 261 ? 43.697 -76.827 34.815 1.00 101.24 261 PRO D CA 1
ATOM 11165 C C . PRO D 1 261 ? 43.545 -75.295 34.875 1.00 104.86 261 PRO D C 1
ATOM 11166 O O . PRO D 1 261 ? 42.645 -74.757 34.245 1.00 99.37 261 PRO D O 1
ATOM 11170 N N . ALA D 1 262 ? 44.456 -74.629 35.596 1.00 107.24 262 ALA D N 1
ATOM 11171 C CA . ALA D 1 262 ? 44.501 -73.159 35.796 1.00 103.53 262 ALA D CA 1
ATOM 11172 C C . ALA D 1 262 ? 44.721 -72.433 34.462 1.00 100.80 262 ALA D C 1
ATOM 11173 O O . ALA D 1 262 ? 44.419 -71.234 34.392 1.00 106.51 262 ALA D O 1
ATOM 11175 N N . ALA D 1 263 ? 45.248 -73.121 33.450 1.00 100.06 263 ALA D N 1
ATOM 11176 C CA . ALA D 1 263 ? 45.529 -72.548 32.114 1.00 105.21 263 ALA D CA 1
ATOM 11177 C C . ALA D 1 263 ? 44.251 -71.952 31.505 1.00 102.48 263 ALA D C 1
ATOM 11178 O O . ALA D 1 263 ? 44.378 -70.894 30.859 1.00 82.23 263 ALA D O 1
ATOM 11180 N N . ASN D 1 264 ? 43.085 -72.593 31.722 1.00 111.88 264 ASN D N 1
ATOM 11181 C CA . ASN D 1 264 ? 41.749 -72.240 31.142 1.00 107.52 264 ASN D CA 1
ATOM 11182 C C . ASN D 1 264 ? 41.274 -70.858 31.620 1.00 106.36 264 ASN D C 1
ATOM 11183 O O . ASN D 1 264 ? 40.380 -70.286 30.962 1.00 100.35 264 ASN D O 1
ATOM 11188 N N . CYS D 1 265 ? 41.830 -70.346 32.724 1.00 102.32 265 CYS D N 1
ATOM 11189 C CA . CYS D 1 265 ? 41.290 -69.187 33.480 1.00 91.49 265 CYS D CA 1
ATOM 11190 C C . CYS D 1 265 ? 42.070 -67.903 33.202 1.00 91.08 265 CYS D C 1
ATOM 11191 O O . CYS D 1 265 ? 43.308 -67.959 33.050 1.00 86.66 265 CYS D O 1
ATOM 11194 N N . THR D 1 266 ? 41.342 -66.788 33.159 1.00 90.66 266 THR D N 1
ATOM 11195 C CA . THR D 1 266 ? 41.875 -65.410 33.028 1.00 90.79 266 THR D CA 1
ATOM 11196 C C . THR D 1 266 ? 43.087 -65.257 33.947 1.00 93.69 266 THR D C 1
ATOM 11197 O O . THR D 1 266 ? 43.122 -65.956 34.972 1.00 97.35 266 THR D O 1
ATOM 11201 N N . GLU D 1 267 ? 44.035 -64.387 33.584 1.00 96.32 267 GLU D N 1
ATOM 11202 C CA . GLU D 1 267 ? 45.301 -64.170 34.338 1.00 104.47 267 GLU D CA 1
ATOM 11203 C C . GLU D 1 267 ? 44.981 -63.554 35.714 1.00 112.38 267 GLU D C 1
ATOM 11204 O O . GLU D 1 267 ? 44.231 -62.542 35.774 1.00 114.87 267 GLU D O 1
ATOM 11210 N N . GLN D 1 268 ? 45.531 -64.165 36.774 1.00 108.74 268 GLN D N 1
ATOM 11211 C CA . GLN D 1 268 ? 45.336 -63.813 38.208 1.00 103.76 268 GLN D CA 1
ATOM 11212 C C . GLN D 1 268 ? 46.639 -63.188 38.746 1.00 107.34 268 GLN D C 1
ATOM 11213 O O . GLN D 1 268 ? 47.337 -62.522 37.946 1.00 110.78 268 GLN D O 1
ATOM 11219 N N . LEU D 1 269 ? 46.944 -63.360 40.045 1.00 101.30 269 LEU D N 1
ATOM 11220 C CA . LEU D 1 269 ? 48.196 -62.891 40.714 1.00 97.14 269 LEU D CA 1
ATOM 11221 C C . LEU D 1 269 ? 48.329 -61.362 40.607 1.00 87.53 269 LEU D C 1
ATOM 11222 O O . LEU D 1 269 ? 49.473 -60.861 40.614 1.00 70.32 269 LEU D O 1
ATOM 11227 N N . GLY D 1 270 ? 47.197 -60.653 40.523 1.00 85.80 270 GLY D N 1
ATOM 11228 C CA . GLY D 1 270 ? 47.119 -59.184 40.616 1.00 92.44 270 GLY D CA 1
ATOM 11229 C C . GLY D 1 270 ? 47.747 -58.478 39.426 1.00 99.77 270 GLY D C 1
ATOM 11230 O O . GLY D 1 270 ? 47.946 -57.247 39.530 1.00 103.83 270 GLY D O 1
ATOM 11231 N N . VAL D 1 271 ? 48.028 -59.204 38.334 1.00 106.08 271 VAL D N 1
ATOM 11232 C CA . VAL D 1 271 ? 48.625 -58.642 37.080 1.00 109.81 271 VAL D CA 1
ATOM 11233 C C . VAL D 1 271 ? 47.536 -57.808 36.400 1.00 115.56 271 VAL D C 1
ATOM 11234 O O . VAL D 1 271 ? 46.534 -58.359 35.941 1.00 114.86 271 VAL D O 1
ATOM 11238 N N . PRO D 1 272 ? 47.663 -56.459 36.326 1.00 115.54 272 PRO D N 1
ATOM 11239 C CA . PRO D 1 272 ? 46.594 -55.646 35.751 1.00 113.78 272 PRO D CA 1
ATOM 11240 C C . PRO D 1 272 ? 46.389 -56.113 34.303 1.00 110.67 272 PRO D C 1
ATOM 11241 O O . PRO D 1 272 ? 47.351 -56.531 33.695 1.00 103.53 272 PRO D O 1
ATOM 11245 N N . GLY D 1 273 ? 45.150 -56.091 33.813 1.00 112.10 273 GLY D N 1
ATOM 11246 C CA . GLY D 1 273 ? 44.838 -56.448 32.416 1.00 118.26 273 GLY D CA 1
ATOM 11247 C C . GLY D 1 273 ? 43.595 -55.733 31.897 1.00 118.35 273 GLY D C 1
ATOM 11248 O O . GLY D 1 273 ? 42.870 -55.099 32.661 1.00 107.90 273 GLY D O 1
ATOM 11249 N N . PRO D 1 274 ? 43.313 -55.820 30.577 1.00 118.87 274 PRO D N 1
ATOM 11250 C CA . PRO D 1 274 ? 42.083 -55.253 30.032 1.00 111.36 274 PRO D CA 1
ATOM 11251 C C . PRO D 1 274 ? 40.858 -55.996 30.589 1.00 97.11 274 PRO D C 1
ATOM 11252 O O . PRO D 1 274 ? 40.889 -57.218 30.649 1.00 84.36 274 PRO D O 1
ATOM 11256 N N . TRP D 1 275 ? 39.840 -55.227 30.990 1.00 89.17 275 TRP D N 1
ATOM 11257 C CA . TRP D 1 275 ? 38.562 -55.669 31.617 1.00 91.30 275 TRP D CA 1
ATOM 11258 C C . TRP D 1 275 ? 38.067 -57.004 31.033 1.00 85.42 275 TRP D C 1
ATOM 11259 O O . TRP D 1 275 ? 37.685 -57.906 31.812 1.00 87.02 275 TRP D O 1
ATOM 11270 N N . HIS D 1 276 ? 38.061 -57.136 29.711 1.00 77.80 276 HIS D N 1
ATOM 11271 C CA . HIS D 1 276 ? 37.474 -58.304 29.008 1.00 84.84 276 HIS D CA 1
ATOM 11272 C C . HIS D 1 276 ? 38.357 -59.542 29.187 1.00 84.08 276 HIS D C 1
ATOM 11273 O O . HIS D 1 276 ? 37.852 -60.649 28.924 1.00 77.85 276 HIS D O 1
ATOM 11280 N N . GLU D 1 277 ? 39.610 -59.363 29.623 1.00 89.94 277 GLU D N 1
ATOM 11281 C CA . GLU D 1 277 ? 40.574 -60.467 29.899 1.00 94.13 277 GLU D CA 1
ATOM 11282 C C . GLU D 1 277 ? 40.677 -60.700 31.423 1.00 88.66 277 GLU D C 1
ATOM 11283 O O . GLU D 1 277 ? 41.595 -61.425 31.866 1.00 89.89 277 GLU D O 1
ATOM 11289 N N . ARG D 1 278 ? 39.748 -60.151 32.213 1.00 83.98 278 ARG D N 1
ATOM 11290 C CA . ARG D 1 278 ? 39.825 -60.169 33.699 1.00 74.40 278 ARG D CA 1
ATOM 11291 C C . ARG D 1 278 ? 38.463 -60.470 34.324 1.00 70.84 278 ARG D C 1
ATOM 11292 O O . ARG D 1 278 ? 38.420 -61.360 35.172 1.00 73.16 278 ARG D O 1
ATOM 11300 N N . LEU D 1 279 ? 37.404 -59.753 33.941 1.00 72.91 279 LEU D N 1
ATOM 11301 C CA . LEU D 1 279 ? 36.057 -59.891 34.565 1.00 77.51 279 LEU D CA 1
ATOM 11302 C C . LEU D 1 279 ? 35.505 -61.311 34.403 1.00 81.22 279 LEU D C 1
ATOM 11303 O O . LEU D 1 279 ? 34.915 -61.839 35.339 1.00 81.77 279 LEU D O 1
ATOM 11308 N N . PRO D 1 280 ? 35.647 -61.989 33.241 1.00 85.86 280 PRO D N 1
ATOM 11309 C CA . PRO D 1 280 ? 35.310 -63.411 33.152 1.00 83.20 280 PRO D CA 1
ATOM 11310 C C . PRO D 1 280 ? 36.388 -64.269 33.832 1.00 80.78 280 PRO D C 1
ATOM 11311 O O . PRO D 1 280 ? 37.503 -63.806 33.969 1.00 75.57 280 PRO D O 1
ATOM 11315 N N . HIS D 1 281 ? 36.034 -65.492 34.236 1.00 82.73 281 HIS D N 1
ATOM 11316 C CA . HIS D 1 281 ? 36.953 -66.472 34.877 1.00 81.59 281 HIS D CA 1
ATOM 11317 C C . HIS D 1 281 ? 37.801 -67.187 33.813 1.00 87.72 281 HIS D C 1
ATOM 11318 O O . HIS D 1 281 ? 38.932 -67.586 34.168 1.00 89.68 281 HIS D O 1
ATOM 11325 N N . PHE D 1 282 ? 37.302 -67.305 32.568 1.00 89.42 282 PHE D N 1
ATOM 11326 C CA . PHE D 1 282 ? 37.848 -68.180 31.490 1.00 85.82 282 PHE D CA 1
ATOM 11327 C C . PHE D 1 282 ? 38.286 -67.366 30.263 1.00 88.06 282 PHE D C 1
ATOM 11328 O O . PHE D 1 282 ? 37.795 -66.238 30.074 1.00 98.51 282 PHE D O 1
ATOM 11336 N N . GLU D 1 293 ? 29.226 -81.122 32.783 1.00 74.24 293 GLU D N 1
ATOM 11337 C CA . GLU D 1 293 ? 28.627 -80.310 33.892 1.00 75.67 293 GLU D CA 1
ATOM 11338 C C . GLU D 1 293 ? 27.140 -79.947 33.661 1.00 71.31 293 GLU D C 1
ATOM 11339 O O . GLU D 1 293 ? 26.749 -79.585 32.545 1.00 67.01 293 GLU D O 1
ATOM 11345 N N . LEU D 1 294 ? 26.333 -80.018 34.721 1.00 72.63 294 LEU D N 1
ATOM 11346 C CA . LEU D 1 294 ? 25.001 -79.360 34.799 1.00 77.77 294 LEU D CA 1
ATOM 11347 C C . LEU D 1 294 ? 25.097 -78.113 35.681 1.00 74.70 294 LEU D C 1
ATOM 11348 O O . LEU D 1 294 ? 26.116 -77.962 36.373 1.00 67.07 294 LEU D O 1
ATOM 11353 N N . GLN D 1 295 ? 24.078 -77.248 35.628 1.00 74.26 295 GLN D N 1
ATOM 11354 C CA . GLN D 1 295 ? 24.064 -75.941 36.345 1.00 70.19 295 GLN D CA 1
ATOM 11355 C C . GLN D 1 295 ? 22.647 -75.601 36.807 1.00 73.43 295 GLN D C 1
ATOM 11356 O O . GLN D 1 295 ? 21.678 -75.775 36.012 1.00 68.02 295 GLN D O 1
ATOM 11362 N N . ALA D 1 296 ? 22.572 -75.170 38.070 1.00 71.99 296 ALA D N 1
ATOM 11363 C CA . ALA D 1 296 ? 21.448 -74.440 38.693 1.00 71.80 296 ALA D CA 1
ATOM 11364 C C . ALA D 1 296 ? 22.034 -73.200 39.375 1.00 67.14 296 ALA D C 1
ATOM 11365 O O . ALA D 1 296 ? 23.237 -73.233 39.737 1.00 59.15 296 ALA D O 1
ATOM 11367 N N . GLU D 1 297 ? 21.236 -72.133 39.457 1.00 65.74 297 GLU D N 1
ATOM 11368 C CA . GLU D 1 297 ? 21.534 -70.921 40.264 1.00 64.70 297 GLU D CA 1
ATOM 11369 C C . GLU D 1 297 ? 20.212 -70.416 40.810 1.00 66.25 297 GLU D C 1
ATOM 11370 O O . GLU D 1 297 ? 19.223 -70.407 40.057 1.00 63.41 297 GLU D O 1
ATOM 11376 N N . TYR D 1 298 ? 20.219 -70.083 42.094 1.00 73.81 298 TYR D N 1
ATOM 11377 C CA . TYR D 1 298 ? 19.088 -69.446 42.797 1.00 71.67 298 TYR D CA 1
ATOM 11378 C C . TYR D 1 298 ? 19.545 -68.050 43.220 1.00 70.60 298 TYR D C 1
ATOM 11379 O O . TYR D 1 298 ? 20.710 -67.841 43.689 1.00 57.29 298 TYR D O 1
ATOM 11388 N N . LEU D 1 299 ? 18.650 -67.098 42.981 1.00 69.16 299 LEU D N 1
ATOM 11389 C CA . LEU D 1 299 ? 18.928 -65.660 43.156 1.00 72.29 299 LEU D CA 1
ATOM 11390 C C . LEU D 1 299 ? 17.933 -65.125 44.194 1.00 69.90 299 LEU D C 1
ATOM 11391 O O . LEU D 1 299 ? 16.702 -65.265 43.990 1.00 67.20 299 LEU D O 1
ATOM 11396 N N . LEU D 1 300 ? 18.493 -64.633 45.306 1.00 68.34 300 LEU D N 1
ATOM 11397 C CA . LEU D 1 300 ? 17.831 -64.353 46.607 1.00 65.01 300 LEU D CA 1
ATOM 11398 C C . LEU D 1 300 ? 17.975 -62.871 46.938 1.00 60.75 300 LEU D C 1
ATOM 11399 O O . LEU D 1 300 ? 18.983 -62.256 46.579 1.00 53.04 300 LEU D O 1
ATOM 11404 N N . PRO D 1 301 ? 17.011 -62.262 47.672 1.00 58.02 301 PRO D N 1
ATOM 11405 C CA . PRO D 1 301 ? 17.216 -60.932 48.254 1.00 56.25 301 PRO D CA 1
ATOM 11406 C C . PRO D 1 301 ? 18.531 -60.942 49.042 1.00 52.07 301 PRO D C 1
ATOM 11407 O O . PRO D 1 301 ? 18.776 -61.920 49.665 1.00 51.27 301 PRO D O 1
ATOM 11411 N N . ARG D 1 302 ? 19.340 -59.882 48.965 1.00 56.15 302 ARG D N 1
ATOM 11412 C CA . ARG D 1 302 ? 20.766 -59.890 49.410 1.00 61.80 302 ARG D CA 1
ATOM 11413 C C . ARG D 1 302 ? 20.859 -60.129 50.927 1.00 63.82 302 ARG D C 1
ATOM 11414 O O . ARG D 1 302 ? 21.902 -60.672 51.386 1.00 63.97 302 ARG D O 1
ATOM 11422 N N . ARG D 1 303 ? 19.815 -59.726 51.662 1.00 65.45 303 ARG D N 1
ATOM 11423 C CA . ARG D 1 303 ? 19.735 -59.755 53.149 1.00 63.65 303 ARG D CA 1
ATOM 11424 C C . ARG D 1 303 ? 19.675 -61.195 53.669 1.00 59.15 303 ARG D C 1
ATOM 11425 O O . ARG D 1 303 ? 20.020 -61.406 54.846 1.00 61.36 303 ARG D O 1
ATOM 11433 N N . HIS D 1 304 ? 19.245 -62.142 52.835 1.00 55.23 304 HIS D N 1
ATOM 11434 C CA . HIS D 1 304 ? 19.163 -63.579 53.193 1.00 53.79 304 HIS D CA 1
ATOM 11435 C C . HIS D 1 304 ? 20.486 -64.302 52.901 1.00 49.70 304 HIS D C 1
ATOM 11436 O O . HIS D 1 304 ? 20.512 -65.523 53.112 1.00 45.85 304 HIS D O 1
ATOM 11443 N N . ALA D 1 305 ? 21.540 -63.593 52.473 1.00 48.16 305 ALA D N 1
ATOM 11444 C CA . ALA D 1 305 ? 22.855 -64.180 52.093 1.00 53.84 305 ALA D CA 1
ATOM 11445 C C . ALA D 1 305 ? 23.325 -65.162 53.173 1.00 56.75 305 ALA D C 1
ATOM 11446 O O . ALA D 1 305 ? 23.541 -66.346 52.844 1.00 53.53 305 ALA D O 1
ATOM 11448 N N . VAL D 1 306 ? 23.444 -64.697 54.419 1.00 64.55 306 VAL D N 1
ATOM 11449 C CA . VAL D 1 306 ? 23.954 -65.517 55.559 1.00 70.51 306 VAL D CA 1
ATOM 11450 C C . VAL D 1 306 ? 22.901 -66.579 55.926 1.00 74.31 306 VAL D C 1
ATOM 11451 O O . VAL D 1 306 ? 23.264 -67.783 55.949 1.00 74.62 306 VAL D O 1
ATOM 11455 N N . ALA D 1 307 ? 21.643 -66.179 56.157 1.00 73.17 307 ALA D N 1
ATOM 11456 C CA . ALA D 1 307 ? 20.535 -67.105 56.505 1.00 71.05 307 ALA D CA 1
ATOM 11457 C C . ALA D 1 307 ? 20.550 -68.281 55.525 1.00 70.55 307 ALA D C 1
ATOM 11458 O O . ALA D 1 307 ? 20.569 -69.441 55.970 1.00 72.19 307 ALA D O 1
ATOM 11460 N N . ALA D 1 308 ? 20.553 -67.972 54.228 1.00 75.04 308 ALA D N 1
ATOM 11461 C CA . ALA D 1 308 ? 20.597 -68.958 53.128 1.00 72.99 308 ALA D CA 1
ATOM 11462 C C . ALA D 1 308 ? 21.869 -69.791 53.255 1.00 69.06 308 ALA D C 1
ATOM 11463 O O . ALA D 1 308 ? 21.751 -71.020 53.270 1.00 72.14 308 ALA D O 1
ATOM 11465 N N . PHE D 1 309 ? 23.032 -69.143 53.343 1.00 69.19 309 PHE D N 1
ATOM 11466 C CA . PHE D 1 309 ? 24.346 -69.833 53.348 1.00 70.18 309 PHE D CA 1
ATOM 11467 C C . PHE D 1 309 ? 24.347 -70.902 54.444 1.00 75.64 309 PHE D C 1
ATOM 11468 O O . PHE D 1 309 ? 24.987 -71.938 54.228 1.00 82.21 309 PHE D O 1
ATOM 11476 N N . HIS D 1 310 ? 23.657 -70.661 55.567 1.00 78.36 310 HIS D N 1
ATOM 11477 C CA . HIS D 1 310 ? 23.445 -71.663 56.656 1.00 82.48 310 HIS D CA 1
ATOM 11478 C C . HIS D 1 310 ? 22.450 -72.734 56.159 1.00 74.89 310 HIS D C 1
ATOM 11479 O O . HIS D 1 310 ? 22.864 -73.896 56.061 1.00 79.86 310 HIS D O 1
ATOM 11486 N N . ALA D 1 311 ? 21.216 -72.383 55.789 1.00 69.36 311 ALA D N 1
ATOM 11487 C CA . ALA D 1 311 ? 20.219 -73.345 55.254 1.00 70.99 311 ALA D CA 1
ATOM 11488 C C . ALA D 1 311 ? 20.883 -74.349 54.287 1.00 76.70 311 ALA D C 1
ATOM 11489 O O . ALA D 1 311 ? 20.496 -75.540 54.334 1.00 81.60 311 ALA D O 1
ATOM 11491 N N . LEU D 1 312 ? 21.852 -73.909 53.463 1.00 77.01 312 LEU D N 1
ATOM 11492 C CA . LEU D 1 312 ? 22.570 -74.758 52.462 1.00 82.64 312 LEU D CA 1
ATOM 11493 C C . LEU D 1 312 ? 23.630 -75.623 53.148 1.00 81.53 312 LEU D C 1
ATOM 11494 O O . LEU D 1 312 ? 23.753 -76.789 52.749 1.00 92.28 312 LEU D O 1
ATOM 11499 N N . ALA D 1 313 ? 24.396 -75.076 54.098 1.00 83.90 313 ALA D N 1
ATOM 11500 C CA . ALA D 1 313 ? 25.340 -75.853 54.946 1.00 84.07 313 ALA D CA 1
ATOM 11501 C C . ALA D 1 313 ? 24.565 -76.995 55.617 1.00 90.72 313 ALA D C 1
ATOM 11502 O O . ALA D 1 313 ? 25.148 -78.085 55.768 1.00 97.11 313 ALA D O 1
ATOM 11504 N N . GLY D 1 314 ? 23.282 -76.758 55.942 1.00 92.68 314 GLY D N 1
ATOM 11505 C CA . GLY D 1 314 ? 22.370 -77.698 56.625 1.00 85.14 314 GLY D CA 1
ATOM 11506 C C . GLY D 1 314 ? 21.932 -78.860 55.746 1.00 81.98 314 GLY D C 1
ATOM 11507 O O . GLY D 1 314 ? 21.181 -79.722 56.284 1.00 77.14 314 GLY D O 1
ATOM 11508 N N . ILE D 1 315 ? 22.340 -78.872 54.461 1.00 72.28 315 ILE D N 1
ATOM 11509 C CA . ILE D 1 315 ? 22.184 -80.018 53.505 1.00 70.17 315 ILE D CA 1
ATOM 11510 C C . ILE D 1 315 ? 23.454 -80.149 52.643 1.00 68.20 315 ILE D C 1
ATOM 11511 O O . ILE D 1 315 ? 23.344 -80.678 51.528 1.00 65.14 315 ILE D O 1
ATOM 11516 N N . ALA D 1 316 ? 24.624 -79.733 53.154 1.00 71.78 316 ALA D N 1
ATOM 11517 C CA . ALA D 1 316 ? 25.924 -79.728 52.429 1.00 70.89 316 ALA D CA 1
ATOM 11518 C C . ALA D 1 316 ? 26.379 -81.162 52.119 1.00 76.16 316 ALA D C 1
ATOM 11519 O O . ALA D 1 316 ? 27.242 -81.339 51.235 1.00 75.10 316 ALA D O 1
ATOM 11521 N N . ASP D 1 317 ? 25.844 -82.148 52.841 1.00 82.29 317 ASP D N 1
ATOM 11522 C CA . ASP D 1 317 ? 26.182 -83.587 52.671 1.00 83.78 317 ASP D CA 1
ATOM 11523 C C . ASP D 1 317 ? 25.563 -84.138 51.376 1.00 88.47 317 ASP D C 1
ATOM 11524 O O . ASP D 1 317 ? 26.197 -85.030 50.789 1.00 90.18 317 ASP D O 1
ATOM 11529 N N . ARG D 1 318 ? 24.395 -83.635 50.942 1.00 89.37 318 ARG D N 1
ATOM 11530 C CA . ARG D 1 318 ? 23.740 -84.028 49.657 1.00 86.02 318 ARG D CA 1
ATOM 11531 C C . ARG D 1 318 ? 24.320 -83.244 48.475 1.00 75.63 318 ARG D C 1
ATOM 11532 O O . ARG D 1 318 ? 24.311 -83.786 47.364 1.00 74.52 318 ARG D O 1
ATOM 11540 N N . ILE D 1 319 ? 24.772 -82.012 48.698 1.00 73.19 319 ILE D N 1
ATOM 11541 C CA . ILE D 1 319 ? 25.332 -81.121 47.638 1.00 78.65 319 ILE D CA 1
ATOM 11542 C C . ILE D 1 319 ? 26.711 -81.655 47.217 1.00 85.47 319 ILE D C 1
ATOM 11543 O O . ILE D 1 319 ? 26.826 -82.141 46.076 1.00 91.52 319 ILE D O 1
ATOM 11548 N N . ALA D 1 320 ? 27.698 -81.610 48.122 1.00 93.50 320 ALA D N 1
ATOM 11549 C CA . ALA D 1 320 ? 29.147 -81.829 47.864 1.00 95.95 320 ALA D CA 1
ATOM 11550 C C . ALA D 1 320 ? 29.413 -83.092 47.043 1.00 90.96 320 ALA D C 1
ATOM 11551 O O . ALA D 1 320 ? 30.309 -83.069 46.203 1.00 84.39 320 ALA D O 1
ATOM 11553 N N . PRO D 1 321 ? 28.703 -84.229 47.279 1.00 90.67 321 PRO D N 1
ATOM 11554 C CA . PRO D 1 321 ? 28.908 -85.453 46.497 1.00 89.02 321 PRO D CA 1
ATOM 11555 C C . PRO D 1 321 ? 28.796 -85.273 44.977 1.00 85.07 321 PRO D C 1
ATOM 11556 O O . PRO D 1 321 ? 29.618 -85.823 44.274 1.00 77.40 321 PRO D O 1
ATOM 11560 N N . VAL D 1 322 ? 27.795 -84.506 44.524 1.00 87.97 322 VAL D N 1
ATOM 11561 C CA . VAL D 1 322 ? 27.416 -84.363 43.082 1.00 86.57 322 VAL D CA 1
ATOM 11562 C C . VAL D 1 322 ? 27.827 -82.980 42.546 1.00 79.10 322 VAL D C 1
ATOM 11563 O O . VAL D 1 322 ? 27.259 -82.584 41.523 1.00 77.50 322 VAL D O 1
ATOM 11567 N N . LEU D 1 323 ? 28.817 -82.313 43.159 1.00 75.28 323 LEU D N 1
ATOM 11568 C CA . LEU D 1 323 ? 29.179 -80.892 42.891 1.00 71.13 323 LEU D CA 1
ATOM 11569 C C . LEU D 1 323 ? 30.640 -80.766 42.461 1.00 74.04 323 LEU D C 1
ATOM 11570 O O . LEU D 1 323 ? 31.504 -81.367 43.132 1.00 76.10 323 LEU D O 1
ATOM 11575 N N . HIS D 1 324 ? 30.889 -79.956 41.423 1.00 78.14 324 HIS D N 1
ATOM 11576 C CA . HIS D 1 324 ? 32.232 -79.505 40.964 1.00 79.34 324 HIS D CA 1
ATOM 11577 C C . HIS D 1 324 ? 32.700 -78.350 41.846 1.00 81.17 324 HIS D C 1
ATOM 11578 O O . HIS D 1 324 ? 33.851 -78.402 42.325 1.00 84.56 324 HIS D O 1
ATOM 11585 N N . ILE D 1 325 ? 31.824 -77.351 42.008 1.00 80.77 325 ILE D N 1
ATOM 11586 C CA . ILE D 1 325 ? 32.034 -76.093 42.790 1.00 77.62 325 ILE D CA 1
ATOM 11587 C C . ILE D 1 325 ? 30.711 -75.305 42.819 1.00 74.60 325 ILE D C 1
ATOM 11588 O O . ILE D 1 325 ? 29.909 -75.430 41.875 1.00 73.22 325 ILE D O 1
ATOM 11593 N N . SER D 1 326 ? 30.483 -74.535 43.883 1.00 71.34 326 SER D N 1
ATOM 11594 C CA . SER D 1 326 ? 29.354 -73.581 44.020 1.00 68.62 326 SER D CA 1
ATOM 11595 C C . SER D 1 326 ? 29.934 -72.158 44.017 1.00 72.65 326 SER D C 1
ATOM 11596 O O . SER D 1 326 ? 31.053 -71.982 44.532 1.00 66.62 326 SER D O 1
ATOM 11599 N N . GLU D 1 327 ? 29.241 -71.199 43.385 1.00 76.15 327 GLU D N 1
ATOM 11600 C CA . GLU D 1 327 ? 29.719 -69.794 43.236 1.00 69.74 327 GLU D CA 1
ATOM 11601 C C . GLU D 1 327 ? 28.685 -68.818 43.815 1.00 66.87 327 GLU D C 1
ATOM 11602 O O . GLU D 1 327 ? 27.540 -68.750 43.310 1.00 67.36 327 GLU D O 1
ATOM 11608 N N . ILE D 1 328 ? 29.102 -68.071 44.837 1.00 64.88 328 ILE D N 1
ATOM 11609 C CA . ILE D 1 328 ? 28.285 -67.019 45.494 1.00 59.91 328 ILE D CA 1
ATOM 11610 C C . ILE D 1 328 ? 28.751 -65.656 44.981 1.00 60.13 328 ILE D C 1
ATOM 11611 O O . ILE D 1 328 ? 29.987 -65.351 45.036 1.00 52.84 328 ILE D O 1
ATOM 11616 N N . ARG D 1 329 ? 27.782 -64.888 44.475 1.00 58.37 329 ARG D N 1
ATOM 11617 C CA . ARG D 1 329 ? 28.015 -63.549 43.890 1.00 62.22 329 ARG D CA 1
ATOM 11618 C C . ARG D 1 329 ? 26.872 -62.630 44.292 1.00 62.12 329 ARG D C 1
ATOM 11619 O O . ARG D 1 329 ? 25.819 -63.151 44.780 1.00 56.83 329 ARG D O 1
ATOM 11627 N N . THR D 1 330 ? 27.109 -61.328 44.105 1.00 61.19 330 THR D N 1
ATOM 11628 C CA . THR D 1 330 ? 26.132 -60.236 44.347 1.00 63.52 330 THR D CA 1
ATOM 11629 C C . THR D 1 330 ? 25.823 -59.537 43.017 1.00 65.50 330 THR D C 1
ATOM 11630 O O . THR D 1 330 ? 26.745 -59.413 42.146 1.00 60.52 330 THR D O 1
ATOM 11634 N N . VAL D 1 331 ? 24.566 -59.122 42.847 1.00 63.98 331 VAL D N 1
ATOM 11635 C CA . VAL D 1 331 ? 24.094 -58.417 41.623 1.00 64.73 331 VAL D CA 1
ATOM 11636 C C . VAL D 1 331 ? 23.067 -57.376 42.041 1.00 59.46 331 VAL D C 1
ATOM 11637 O O . VAL D 1 331 ? 22.139 -57.745 42.799 1.00 56.45 331 VAL D O 1
ATOM 11641 N N . ALA D 1 332 ? 23.222 -56.156 41.522 1.00 58.13 332 ALA D N 1
ATOM 11642 C CA . ALA D 1 332 ? 22.338 -54.990 41.765 1.00 56.96 332 ALA D CA 1
ATOM 11643 C C . ALA D 1 332 ? 20.959 -55.213 41.144 1.00 48.34 332 ALA D C 1
ATOM 11644 O O . ALA D 1 332 ? 20.876 -55.862 40.109 1.00 57.81 332 ALA D O 1
ATOM 11646 N N . ALA D 1 333 ? 19.922 -54.651 41.748 1.00 49.81 333 ALA D N 1
ATOM 11647 C CA . ALA D 1 333 ? 18.524 -54.712 41.261 1.00 60.21 333 ALA D CA 1
ATOM 11648 C C . ALA D 1 333 ? 18.386 -53.952 39.942 1.00 62.57 333 ALA D C 1
ATOM 11649 O O . ALA D 1 333 ? 19.135 -52.962 39.735 1.00 65.69 333 ALA D O 1
ATOM 11651 N N . ASP D 1 334 ? 17.422 -54.383 39.128 1.00 58.55 334 ASP D N 1
ATOM 11652 C CA . ASP D 1 334 ? 16.994 -53.711 37.874 1.00 60.62 334 ASP D CA 1
ATOM 11653 C C . ASP D 1 334 ? 15.457 -53.658 37.874 1.00 64.85 334 ASP D C 1
ATOM 11654 O O . ASP D 1 334 ? 14.860 -54.020 38.928 1.00 57.99 334 ASP D O 1
ATOM 11659 N N . ASP D 1 335 ? 14.849 -53.204 36.766 1.00 62.89 335 ASP D N 1
ATOM 11660 C CA . ASP D 1 335 ? 13.373 -53.049 36.609 1.00 63.48 335 ASP D CA 1
ATOM 11661 C C . ASP D 1 335 ? 12.864 -53.888 35.432 1.00 64.80 335 ASP D C 1
ATOM 11662 O O . ASP D 1 335 ? 11.740 -53.607 34.963 1.00 63.64 335 ASP D O 1
ATOM 11667 N N . LEU D 1 336 ? 13.650 -54.882 34.994 1.00 61.83 336 LEU D N 1
ATOM 11668 C CA . LEU D 1 336 ? 13.353 -55.757 33.825 1.00 52.37 336 LEU D CA 1
ATOM 11669 C C . LEU D 1 336 ? 12.486 -56.927 34.301 1.00 50.14 336 LEU D C 1
ATOM 11670 O O . LEU D 1 336 ? 12.947 -57.696 35.176 1.00 46.93 336 LEU D O 1
ATOM 11675 N N . TRP D 1 337 ? 11.271 -57.039 33.758 1.00 49.72 337 TRP D N 1
ATOM 11676 C CA . TRP D 1 337 ? 10.112 -57.714 34.406 1.00 51.28 337 TRP D CA 1
ATOM 11677 C C . TRP D 1 337 ? 10.418 -59.151 34.822 1.00 49.04 337 TRP D C 1
ATOM 11678 O O . TRP D 1 337 ? 9.935 -59.526 35.914 1.00 55.70 337 TRP D O 1
ATOM 11689 N N . LEU D 1 338 ? 11.136 -59.919 33.994 1.00 50.41 338 LEU D N 1
ATOM 11690 C CA . LEU D 1 338 ? 11.532 -61.329 34.290 1.00 55.04 338 LEU D CA 1
ATOM 11691 C C . LEU D 1 338 ? 13.041 -61.442 34.534 1.00 58.48 338 LEU D C 1
ATOM 11692 O O . LEU D 1 338 ? 13.561 -62.571 34.447 1.00 59.13 338 LEU D O 1
ATOM 11697 N N . SER D 1 339 ? 13.734 -60.343 34.841 1.00 57.57 339 SER D N 1
ATOM 11698 C CA . SER D 1 339 ? 15.099 -60.431 35.414 1.00 57.51 339 SER D CA 1
ATOM 11699 C C . SER D 1 339 ? 14.946 -61.121 36.766 1.00 59.11 339 SER D C 1
ATOM 11700 O O . SER D 1 339 ? 13.933 -60.940 37.445 1.00 51.22 339 SER D O 1
ATOM 11703 N N . PRO D 1 340 ? 15.860 -62.045 37.122 1.00 60.30 340 PRO D N 1
ATOM 11704 C CA . PRO D 1 340 ? 15.991 -62.489 38.504 1.00 63.63 340 PRO D CA 1
ATOM 11705 C C . PRO D 1 340 ? 16.313 -61.357 39.491 1.00 61.64 340 PRO D C 1
ATOM 11706 O O . PRO D 1 340 ? 16.019 -61.536 40.657 1.00 64.74 340 PRO D O 1
ATOM 11710 N N . PHE D 1 341 ? 16.835 -60.221 39.020 1.00 55.22 341 PHE D N 1
ATOM 11711 C CA . PHE D 1 341 ? 17.211 -59.072 39.886 1.00 53.85 341 PHE D CA 1
ATOM 11712 C C . PHE D 1 341 ? 16.108 -58.009 39.887 1.00 58.53 341 PHE D C 1
ATOM 11713 O O . PHE D 1 341 ? 16.402 -56.861 40.295 1.00 61.61 341 PHE D O 1
ATOM 11721 N N . HIS D 1 342 ? 14.877 -58.367 39.502 1.00 62.28 342 HIS D N 1
ATOM 11722 C CA . HIS D 1 342 ? 13.754 -57.399 39.377 1.00 68.67 342 HIS D CA 1
ATOM 11723 C C . HIS D 1 342 ? 13.394 -56.827 40.745 1.00 65.16 342 HIS D C 1
ATOM 11724 O O . HIS D 1 342 ? 12.786 -57.561 41.550 1.00 64.22 342 HIS D O 1
ATOM 11731 N N . GLY D 1 343 ? 13.733 -55.555 40.964 1.00 64.05 343 GLY D N 1
ATOM 11732 C CA . GLY D 1 343 ? 13.364 -54.784 42.166 1.00 66.48 343 GLY D CA 1
ATOM 11733 C C . GLY D 1 343 ? 13.846 -55.425 43.457 1.00 61.87 343 GLY D C 1
ATOM 11734 O O . GLY D 1 343 ? 13.038 -55.460 44.409 1.00 61.75 343 GLY D O 1
ATOM 11735 N N . ARG D 1 344 ? 15.089 -55.935 43.487 1.00 55.14 344 ARG D N 1
ATOM 11736 C CA . ARG D 1 344 ? 15.789 -56.340 44.742 1.00 54.97 344 ARG D CA 1
ATOM 11737 C C . ARG D 1 344 ? 17.266 -56.622 44.493 1.00 54.32 344 ARG D C 1
ATOM 11738 O O . ARG D 1 344 ? 17.541 -57.477 43.641 1.00 55.23 344 ARG D O 1
ATOM 11746 N N . ASN D 1 345 ? 18.179 -55.937 45.198 1.00 57.37 345 ASN D N 1
ATOM 11747 C CA . ASN D 1 345 ? 19.624 -56.288 45.152 1.00 61.94 345 ASN D CA 1
ATOM 11748 C C . ASN D 1 345 ? 19.671 -57.791 45.399 1.00 62.64 345 ASN D C 1
ATOM 11749 O O . ASN D 1 345 ? 18.681 -58.317 45.971 1.00 62.13 345 ASN D O 1
ATOM 11754 N N . THR D 1 346 ? 20.719 -58.475 44.950 1.00 61.61 346 THR D N 1
ATOM 11755 C CA . THR D 1 346 ? 20.679 -59.954 44.908 1.00 62.61 346 THR D CA 1
ATOM 11756 C C . THR D 1 346 ? 22.009 -60.580 45.357 1.00 65.81 346 THR D C 1
ATOM 11757 O O . THR D 1 346 ? 23.133 -60.029 45.094 1.00 57.44 346 THR D O 1
ATOM 11761 N N . VAL D 1 347 ? 21.836 -61.704 46.053 1.00 62.69 347 VAL D N 1
ATOM 11762 C CA . VAL D 1 347 ? 22.891 -62.702 46.356 1.00 66.42 347 VAL D CA 1
ATOM 11763 C C . VAL D 1 347 ? 22.634 -63.911 45.453 1.00 67.27 347 VAL D C 1
ATOM 11764 O O . VAL D 1 347 ? 21.520 -64.500 45.528 1.00 62.44 347 VAL D O 1
ATOM 11768 N N . ALA D 1 348 ? 23.616 -64.234 44.610 1.00 66.78 348 ALA D N 1
ATOM 11769 C CA . ALA D 1 348 ? 23.580 -65.375 43.674 1.00 66.20 348 ALA D CA 1
ATOM 11770 C C . ALA D 1 348 ? 24.186 -66.597 44.364 1.00 68.34 348 ALA D C 1
ATOM 11771 O O . ALA D 1 348 ? 25.324 -66.467 44.879 1.00 56.62 348 ALA D O 1
ATOM 11773 N N . PHE D 1 349 ? 23.447 -67.718 44.365 1.00 65.86 349 PHE D N 1
ATOM 11774 C CA . PHE D 1 349 ? 23.920 -69.064 44.784 1.00 63.01 349 PHE D CA 1
ATOM 11775 C C . PHE D 1 349 ? 23.910 -69.991 43.570 1.00 60.40 349 PHE D C 1
ATOM 11776 O O . PHE D 1 349 ? 22.819 -70.500 43.175 1.00 52.94 349 PHE D O 1
ATOM 11784 N N . HIS D 1 350 ? 25.102 -70.202 43.005 1.00 61.61 350 HIS D N 1
ATOM 11785 C CA . HIS D 1 350 ? 25.320 -71.022 41.786 1.00 69.14 350 HIS D CA 1
ATOM 11786 C C . HIS D 1 350 ? 25.926 -72.374 42.160 1.00 75.08 350 HIS D C 1
ATOM 11787 O O . HIS D 1 350 ? 26.656 -72.446 43.165 1.00 71.70 350 HIS D O 1
ATOM 11794 N N . PHE D 1 351 ? 25.606 -73.394 41.358 1.00 77.36 351 PHE D N 1
ATOM 11795 C CA . PHE D 1 351 ? 26.013 -74.804 41.546 1.00 70.77 351 PHE D CA 1
ATOM 11796 C C . PHE D 1 351 ? 26.300 -75.443 40.195 1.00 71.94 351 PHE D C 1
ATOM 11797 O O . PHE D 1 351 ? 25.345 -75.910 39.547 1.00 69.92 351 PHE D O 1
ATOM 11805 N N . THR D 1 352 ? 27.577 -75.433 39.803 1.00 71.87 352 THR D N 1
ATOM 11806 C CA . THR D 1 352 ? 28.141 -76.274 38.722 1.00 72.51 352 THR D CA 1
ATOM 11807 C C . THR D 1 352 ? 28.185 -77.717 39.223 1.00 74.39 352 THR D C 1
ATOM 11808 O O . THR D 1 352 ? 29.086 -78.019 40.012 1.00 70.80 352 THR D O 1
ATOM 11812 N N . TRP D 1 353 ? 27.225 -78.541 38.783 1.00 80.88 353 TRP D N 1
ATOM 11813 C CA . TRP D 1 353 ? 27.040 -79.959 39.192 1.00 81.78 353 TRP D CA 1
ATOM 11814 C C . TRP D 1 353 ? 27.880 -80.912 38.324 1.00 85.48 353 TRP D C 1
ATOM 11815 O O . TRP D 1 353 ? 28.311 -80.503 37.236 1.00 80.65 353 TRP D O 1
ATOM 11826 N N . LYS D 1 354 ? 28.070 -82.153 38.789 1.00 93.52 354 LYS D N 1
ATOM 11827 C CA . LYS D 1 354 ? 28.610 -83.291 37.992 1.00 95.22 354 LYS D CA 1
ATOM 11828 C C . LYS D 1 354 ? 27.474 -83.869 37.144 1.00 89.51 354 LYS D C 1
ATOM 11829 O O . LYS D 1 354 ? 26.338 -83.965 37.619 1.00 76.01 354 LYS D O 1
ATOM 11835 N N . PRO D 1 355 ? 27.747 -84.288 35.880 1.00 91.91 355 PRO D N 1
ATOM 11836 C CA . PRO D 1 355 ? 26.695 -84.416 34.867 1.00 93.02 355 PRO D CA 1
ATOM 11837 C C . PRO D 1 355 ? 25.741 -85.608 35.060 1.00 85.59 355 PRO D C 1
ATOM 11838 O O . PRO D 1 355 ? 25.599 -86.365 34.135 1.00 90.64 355 PRO D O 1
ATOM 11842 N N . ASP D 1 356 ? 25.084 -85.712 36.221 1.00 83.05 356 ASP D N 1
ATOM 11843 C CA . ASP D 1 356 ? 24.202 -86.855 36.593 1.00 89.75 356 ASP D CA 1
ATOM 11844 C C . ASP D 1 356 ? 22.784 -86.328 36.855 1.00 86.25 356 ASP D C 1
ATOM 11845 O O . ASP D 1 356 ? 22.393 -86.258 38.037 1.00 74.24 356 ASP D O 1
ATOM 11850 N N . GLU D 1 357 ? 22.038 -85.993 35.792 1.00 84.47 357 GLU D N 1
ATOM 11851 C CA . GLU D 1 357 ? 20.806 -85.159 35.871 1.00 86.12 357 GLU D CA 1
ATOM 11852 C C . GLU D 1 357 ? 19.826 -85.769 36.880 1.00 87.77 357 GLU D C 1
ATOM 11853 O O . GLU D 1 357 ? 19.211 -84.980 37.614 1.00 89.02 357 GLU D O 1
ATOM 11859 N N . ALA D 1 358 ? 19.696 -87.103 36.923 1.00 94.86 358 ALA D N 1
ATOM 11860 C CA . ALA D 1 358 ? 18.735 -87.841 37.789 1.00 103.86 358 ALA D CA 1
ATOM 11861 C C . ALA D 1 358 ? 19.048 -87.564 39.269 1.00 100.62 358 ALA D C 1
ATOM 11862 O O . ALA D 1 358 ? 18.096 -87.342 40.055 1.00 87.34 358 ALA D O 1
ATOM 11864 N N . ALA D 1 359 ? 20.343 -87.570 39.613 1.00 99.48 359 ALA D N 1
ATOM 11865 C CA . ALA D 1 359 ? 20.899 -87.301 40.959 1.00 99.31 359 ALA D CA 1
ATOM 11866 C C . ALA D 1 359 ? 20.689 -85.828 41.337 1.00 105.16 359 ALA D C 1
ATOM 11867 O O . ALA D 1 359 ? 20.140 -85.579 42.436 1.00 115.13 359 ALA D O 1
ATOM 11869 N N . VAL D 1 360 ? 21.116 -84.900 40.465 1.00 92.59 360 VAL D N 1
ATOM 11870 C CA . VAL D 1 360 ? 21.010 -83.419 40.650 1.00 77.71 360 VAL D CA 1
ATOM 11871 C C . VAL D 1 360 ? 19.540 -83.033 40.897 1.00 77.69 360 VAL D C 1
ATOM 11872 O O . VAL D 1 360 ? 19.322 -82.185 41.770 1.00 86.64 360 VAL D O 1
ATOM 11876 N N . ARG D 1 361 ? 18.569 -83.639 40.197 1.00 80.44 361 ARG D N 1
ATOM 11877 C CA . ARG D 1 361 ? 17.116 -83.293 40.293 1.00 86.21 361 ARG D CA 1
ATOM 11878 C C . ARG D 1 361 ? 16.586 -83.585 41.705 1.00 87.84 361 ARG D C 1
ATOM 11879 O O . ARG D 1 361 ? 15.655 -82.862 42.150 1.00 79.41 361 ARG D O 1
ATOM 11887 N N . GLU D 1 362 ? 17.148 -84.596 42.383 1.00 100.03 362 GLU D N 1
ATOM 11888 C CA . GLU D 1 362 ? 16.814 -84.954 43.795 1.00 102.77 362 GLU D CA 1
ATOM 11889 C C . GLU D 1 362 ? 17.311 -83.821 44.704 1.00 94.63 362 GLU D C 1
ATOM 11890 O O . GLU D 1 362 ? 16.492 -83.310 45.498 1.00 86.54 362 GLU D O 1
ATOM 11896 N N . VAL D 1 363 ? 18.592 -83.439 44.546 1.00 84.52 363 VAL D N 1
ATOM 11897 C CA . VAL D 1 363 ? 19.310 -82.376 45.318 1.00 74.98 363 VAL D CA 1
ATOM 11898 C C . VAL D 1 363 ? 18.553 -81.052 45.168 1.00 74.95 363 VAL D C 1
ATOM 11899 O O . VAL D 1 363 ? 18.288 -80.413 46.206 1.00 79.71 363 VAL D O 1
ATOM 11903 N N . LEU D 1 364 ? 18.209 -80.662 43.936 1.00 72.17 364 LEU D N 1
ATOM 11904 C CA . LEU D 1 364 ? 17.495 -79.387 43.641 1.00 72.58 364 LEU D CA 1
ATOM 11905 C C . LEU D 1 364 ? 16.123 -79.390 44.329 1.00 74.84 364 LEU D C 1
ATOM 11906 O O . LEU D 1 364 ? 15.831 -78.394 44.992 1.00 80.17 364 LEU D O 1
ATOM 11911 N N . SER D 1 365 ? 15.323 -80.454 44.222 1.00 74.82 365 SER D N 1
ATOM 11912 C CA . SER D 1 365 ? 14.011 -80.535 44.917 1.00 85.70 365 SER D CA 1
ATOM 11913 C C . SER D 1 365 ? 14.163 -80.201 46.418 1.00 84.58 365 SER D C 1
ATOM 11914 O O . SER D 1 365 ? 13.295 -79.456 46.933 1.00 83.70 365 SER D O 1
ATOM 11917 N N . LEU D 1 366 ? 15.211 -80.698 47.096 1.00 80.01 366 LEU D N 1
ATOM 11918 C CA . LEU D 1 366 ? 15.486 -80.412 48.541 1.00 84.39 366 LEU D CA 1
ATOM 11919 C C . LEU D 1 366 ? 15.998 -78.969 48.693 1.00 87.21 366 LEU D C 1
ATOM 11920 O O . LEU D 1 366 ? 15.493 -78.256 49.586 1.00 85.82 366 LEU D O 1
ATOM 11922 N N . MET D 1 367 ? 16.944 -78.549 47.841 1.00 82.58 367 MET D N 1
ATOM 11923 C CA . MET D 1 367 ? 17.524 -77.175 47.810 1.00 80.09 367 MET D CA 1
ATOM 11924 C C . MET D 1 367 ? 16.402 -76.128 47.715 1.00 80.22 367 MET D C 1
ATOM 11925 O O . MET D 1 367 ? 16.398 -75.182 48.527 1.00 77.26 367 MET D O 1
ATOM 11930 N N . GLU D 1 368 ? 15.474 -76.308 46.771 1.00 88.34 368 GLU D N 1
ATOM 11931 C CA . GLU D 1 368 ? 14.311 -75.405 46.537 1.00 86.29 368 GLU D CA 1
ATOM 11932 C C . GLU D 1 368 ? 13.411 -75.397 47.778 1.00 86.00 368 GLU D C 1
ATOM 11933 O O . GLU D 1 368 ? 12.756 -74.372 48.000 1.00 92.69 368 GLU D O 1
ATOM 11939 N N . GLU D 1 369 ? 13.376 -76.484 48.558 1.00 87.02 369 GLU D N 1
ATOM 11940 C CA . GLU D 1 369 ? 12.592 -76.531 49.823 1.00 85.49 369 GLU D CA 1
ATOM 11941 C C . GLU D 1 369 ? 13.325 -75.721 50.904 1.00 79.33 369 GLU D C 1
ATOM 11942 O O . GLU D 1 369 ? 12.651 -74.886 51.551 1.00 72.35 369 GLU D O 1
ATOM 11948 N N . VAL D 1 370 ? 14.641 -75.917 51.083 1.00 77.29 370 VAL D N 1
ATOM 11949 C CA . VAL D 1 370 ? 15.410 -75.203 52.156 1.00 79.13 370 VAL D CA 1
ATOM 11950 C C . VAL D 1 370 ? 15.457 -73.699 51.821 1.00 76.88 370 VAL D C 1
ATOM 11951 O O . VAL D 1 370 ? 15.437 -72.894 52.787 1.00 72.07 370 VAL D O 1
ATOM 11955 N N . LEU D 1 371 ? 15.489 -73.327 50.529 1.00 66.96 371 LEU D N 1
ATOM 11956 C CA . LEU D 1 371 ? 15.647 -71.912 50.101 1.00 60.16 371 LEU D CA 1
ATOM 11957 C C . LEU D 1 371 ? 14.288 -71.228 49.953 1.00 62.97 371 LEU D C 1
ATOM 11958 O O . LEU D 1 371 ? 14.307 -69.999 49.887 1.00 70.83 371 LEU D O 1
ATOM 11963 N N . ALA D 1 372 ? 13.172 -71.966 50.009 1.00 61.46 372 ALA D N 1
ATOM 11964 C CA . ALA D 1 372 ? 11.796 -71.461 49.760 1.00 63.31 372 ALA D CA 1
ATOM 11965 C C . ALA D 1 372 ? 11.509 -70.197 50.566 1.00 70.64 372 ALA D C 1
ATOM 11966 O O . ALA D 1 372 ? 10.953 -69.243 50.037 1.00 75.88 372 ALA D O 1
ATOM 11968 N N . PRO D 1 373 ? 11.823 -70.136 51.878 1.00 85.27 373 PRO D N 1
ATOM 11969 C CA . PRO D 1 373 ? 11.498 -68.951 52.678 1.00 85.44 373 PRO D CA 1
ATOM 11970 C C . PRO D 1 373 ? 12.152 -67.662 52.159 1.00 75.11 373 PRO D C 1
ATOM 11971 O O . PRO D 1 373 ? 11.565 -66.621 52.334 1.00 72.73 373 PRO D O 1
ATOM 11975 N N . PHE D 1 374 ? 13.308 -67.770 51.502 1.00 71.97 374 PHE D N 1
ATOM 11976 C CA . PHE D 1 374 ? 14.070 -66.621 50.937 1.00 81.41 374 PHE D CA 1
ATOM 11977 C C . PHE D 1 374 ? 13.514 -66.194 49.561 1.00 77.44 374 PHE D C 1
ATOM 11978 O O . PHE D 1 374 ? 14.228 -65.435 48.870 1.00 71.54 374 PHE D O 1
ATOM 11986 N N . GLU D 1 375 ? 12.299 -66.649 49.199 1.00 77.34 375 GLU D N 1
ATOM 11987 C CA . GLU D 1 375 ? 11.561 -66.379 47.928 1.00 80.20 375 GLU D CA 1
ATOM 11988 C C . GLU D 1 375 ? 12.509 -66.388 46.725 1.00 76.91 375 GLU D C 1
ATOM 11989 O O . GLU D 1 375 ? 12.545 -65.432 45.950 1.00 75.63 375 GLU D O 1
ATOM 11995 N N . PRO D 1 376 ? 13.263 -67.485 46.483 1.00 74.08 376 PRO D N 1
ATOM 11996 C CA . PRO D 1 376 ? 14.333 -67.491 45.490 1.00 77.34 376 PRO D CA 1
ATOM 11997 C C . PRO D 1 376 ? 13.794 -67.535 44.059 1.00 73.84 376 PRO D C 1
ATOM 11998 O O . PRO D 1 376 ? 12.777 -68.183 43.803 1.00 69.00 376 PRO D O 1
ATOM 12002 N N . ARG D 1 377 ? 14.507 -66.863 43.163 1.00 67.38 377 ARG D N 1
ATOM 12003 C CA . ARG D 1 377 ? 14.253 -66.956 41.712 1.00 65.32 377 ARG D CA 1
ATOM 12004 C C . ARG D 1 377 ? 15.344 -67.829 41.109 1.00 63.76 377 ARG D C 1
ATOM 12005 O O . ARG D 1 377 ? 16.516 -67.700 41.477 1.00 57.55 377 ARG D O 1
ATOM 12013 N N . PRO D 1 378 ? 14.966 -68.748 40.186 1.00 61.63 378 PRO D N 1
ATOM 12014 C CA . PRO D 1 378 ? 15.931 -69.564 39.459 1.00 57.08 378 PRO D CA 1
ATOM 12015 C C . PRO D 1 378 ? 16.510 -68.789 38.274 1.00 52.65 378 PRO D C 1
ATOM 12016 O O . PRO D 1 378 ? 15.766 -68.026 37.637 1.00 55.29 378 PRO D O 1
ATOM 12020 N N . HIS D 1 379 ? 17.796 -68.993 38.009 1.00 48.16 379 HIS D N 1
ATOM 12021 C CA . HIS D 1 379 ? 18.419 -68.617 36.721 1.00 51.93 379 HIS D CA 1
ATOM 12022 C C . HIS D 1 379 ? 17.645 -69.323 35.617 1.00 59.93 379 HIS D C 1
ATOM 12023 O O . HIS D 1 379 ? 17.603 -70.571 35.647 1.00 70.12 379 HIS D O 1
ATOM 12030 N N . TRP D 1 380 ? 17.030 -68.545 34.721 1.00 64.10 380 TRP D N 1
ATOM 12031 C CA . TRP D 1 380 ? 16.112 -69.015 33.647 1.00 59.03 380 TRP D CA 1
ATOM 12032 C C . TRP D 1 380 ? 16.801 -70.046 32.741 1.00 61.37 380 TRP D C 1
ATOM 12033 O O . TRP D 1 380 ? 16.085 -70.930 32.209 1.00 57.63 380 TRP D O 1
ATOM 12044 N N . GLY D 1 381 ? 18.120 -69.895 32.548 1.00 57.40 381 GLY D N 1
ATOM 12045 C CA . GLY D 1 381 ? 18.942 -70.671 31.605 1.00 62.16 381 GLY D CA 1
ATOM 12046 C C . GLY D 1 381 ? 19.654 -71.838 32.264 1.00 64.66 381 GLY D C 1
ATOM 12047 O O . GLY D 1 381 ? 20.358 -72.571 31.533 1.00 66.16 381 GLY D O 1
ATOM 12048 N N . LYS D 1 382 ? 19.489 -72.004 33.579 1.00 60.99 382 LYS D N 1
ATOM 12049 C CA . LYS D 1 382 ? 20.039 -73.153 34.340 1.00 65.11 382 LYS D CA 1
ATOM 12050 C C . LYS D 1 382 ? 18.869 -73.991 34.870 1.00 71.03 382 LYS D C 1
ATOM 12051 O O . LYS D 1 382 ? 17.688 -73.573 34.713 1.00 66.14 382 LYS D O 1
ATOM 12057 N N . LEU D 1 383 ? 19.186 -75.146 35.458 1.00 75.26 383 LEU D N 1
ATOM 12058 C CA . LEU D 1 383 ? 18.185 -76.162 35.878 1.00 72.17 383 LEU D CA 1
ATOM 12059 C C . LEU D 1 383 ? 17.385 -75.623 37.062 1.00 61.68 383 LEU D C 1
ATOM 12060 O O . LEU D 1 383 ? 17.869 -74.696 37.735 1.00 63.01 383 LEU D O 1
ATOM 12065 N N . PHE D 1 384 ? 16.188 -76.162 37.254 1.00 56.45 384 PHE D N 1
ATOM 12066 C CA . PHE D 1 384 ? 15.310 -75.893 38.417 1.00 61.98 384 PHE D CA 1
ATOM 12067 C C . PHE D 1 384 ? 14.018 -76.686 38.250 1.00 63.29 384 PHE D C 1
ATOM 12068 O O . PHE D 1 384 ? 13.709 -77.046 37.110 1.00 61.51 384 PHE D O 1
ATOM 12076 N N . ALA D 1 385 ? 13.301 -76.923 39.350 1.00 66.19 385 ALA D N 1
ATOM 12077 C CA . ALA D 1 385 ? 12.029 -77.679 39.390 1.00 70.05 385 ALA D CA 1
ATOM 12078 C C . ALA D 1 385 ? 10.954 -76.880 40.143 1.00 71.22 385 ALA D C 1
ATOM 12079 O O . ALA D 1 385 ? 9.965 -77.483 40.618 1.00 71.65 385 ALA D O 1
ATOM 12081 N N . ILE D 1 386 ? 11.111 -75.563 40.245 1.00 69.40 386 ILE D N 1
ATOM 12082 C CA . ILE D 1 386 ? 10.125 -74.723 40.979 1.00 70.23 386 ILE D CA 1
ATOM 12083 C C . ILE D 1 386 ? 8.871 -74.695 40.116 1.00 67.56 386 ILE D C 1
ATOM 12084 O O . ILE D 1 386 ? 8.926 -74.278 38.961 1.00 69.97 386 ILE D O 1
ATOM 12089 N N . PRO D 1 387 ? 7.729 -75.218 40.610 1.00 74.20 387 PRO D N 1
ATOM 12090 C CA . PRO D 1 387 ? 6.486 -75.203 39.841 1.00 85.85 387 PRO D CA 1
ATOM 12091 C C . PRO D 1 387 ? 6.091 -73.798 39.398 1.00 90.33 387 PRO D C 1
ATOM 12092 O O . PRO D 1 387 ? 6.426 -72.831 40.079 1.00 80.68 387 PRO D O 1
ATOM 12096 N N . PRO D 1 388 ? 5.357 -73.664 38.267 1.00 97.55 388 PRO D N 1
ATOM 12097 C CA . PRO D 1 388 ? 4.902 -72.367 37.760 1.00 96.88 388 PRO D CA 1
ATOM 12098 C C . PRO D 1 388 ? 4.141 -71.508 38.782 1.00 86.53 388 PRO D C 1
ATOM 12099 O O . PRO D 1 388 ? 4.558 -70.404 39.043 1.00 76.23 388 PRO D O 1
ATOM 12103 N N . LYS D 1 389 ? 3.050 -72.030 39.339 1.00 86.68 389 LYS D N 1
ATOM 12104 C CA . LYS D 1 389 ? 2.160 -71.267 40.252 1.00 89.03 389 LYS D CA 1
ATOM 12105 C C . LYS D 1 389 ? 3.016 -70.432 41.212 1.00 84.26 389 LYS D C 1
ATOM 12106 O O . LYS D 1 389 ? 2.686 -69.248 41.417 1.00 72.52 389 LYS D O 1
ATOM 12112 N N . VAL D 1 390 ? 4.087 -71.040 41.743 1.00 90.38 390 VAL D N 1
ATOM 12113 C CA . VAL D 1 390 ? 5.040 -70.461 42.744 1.00 98.45 390 VAL D CA 1
ATOM 12114 C C . VAL D 1 390 ? 5.964 -69.451 42.043 1.00 97.04 390 VAL D C 1
ATOM 12115 O O . VAL D 1 390 ? 6.092 -68.309 42.537 1.00 94.41 390 VAL D O 1
ATOM 12119 N N . LEU D 1 391 ? 6.603 -69.874 40.948 1.00 94.03 391 LEU D N 1
ATOM 12120 C CA . LEU D 1 391 ? 7.625 -69.102 40.184 1.00 90.71 391 LEU D CA 1
ATOM 12121 C C . LEU D 1 391 ? 7.009 -67.793 39.667 1.00 90.12 391 LEU D C 1
ATOM 12122 O O . LEU D 1 391 ? 7.719 -66.767 39.647 1.00 90.38 391 LEU D O 1
ATOM 12127 N N . ARG D 1 392 ? 5.728 -67.822 39.292 1.00 89.41 392 ARG D N 1
ATOM 12128 C CA . ARG D 1 392 ? 4.988 -66.648 38.754 1.00 90.47 392 ARG D CA 1
ATOM 12129 C C . ARG D 1 392 ? 4.681 -65.650 39.876 1.00 89.45 392 ARG D C 1
ATOM 12130 O O . ARG D 1 392 ? 4.636 -64.437 39.591 1.00 87.02 392 ARG D O 1
ATOM 12138 N N . SER D 1 393 ? 4.456 -66.137 41.098 1.00 86.56 393 SER D N 1
ATOM 12139 C CA . SER D 1 393 ? 4.139 -65.295 42.279 1.00 77.82 393 SER D CA 1
ATOM 12140 C C . SER D 1 393 ? 5.401 -64.594 42.776 1.00 71.23 393 SER D C 1
ATOM 12141 O O . SER D 1 393 ? 5.256 -63.658 43.543 1.00 82.73 393 SER D O 1
ATOM 12144 N N . ARG D 1 394 ? 6.589 -65.041 42.368 1.00 67.93 394 ARG D N 1
ATOM 12145 C CA . ARG D 1 394 ? 7.882 -64.410 42.750 1.00 71.15 394 ARG D CA 1
ATOM 12146 C C . ARG D 1 394 ? 8.303 -63.367 41.701 1.00 75.37 394 ARG D C 1
ATOM 12147 O O . ARG D 1 394 ? 9.416 -62.822 41.813 1.00 69.30 394 ARG D O 1
ATOM 12155 N N . TYR D 1 395 ? 7.445 -63.092 40.716 1.00 83.95 395 TYR D N 1
ATOM 12156 C CA . TYR D 1 395 ? 7.647 -62.064 39.662 1.00 78.44 395 TYR D CA 1
ATOM 12157 C C . TYR D 1 395 ? 6.403 -61.168 39.631 1.00 84.87 395 TYR D C 1
ATOM 12158 O O . TYR D 1 395 ? 5.324 -61.657 39.248 1.00 90.96 395 TYR D O 1
ATOM 12167 N N . ASP D 1 396 ? 6.537 -59.911 40.066 1.00 94.01 396 ASP D N 1
ATOM 12168 C CA . ASP D 1 396 ? 5.398 -58.958 40.176 1.00 101.84 396 ASP D CA 1
ATOM 12169 C C . ASP D 1 396 ? 4.830 -58.699 38.771 1.00 101.86 396 ASP D C 1
ATOM 12170 O O . ASP D 1 396 ? 3.586 -58.672 38.642 1.00 93.05 396 ASP D O 1
ATOM 12175 N N . ARG D 1 397 ? 5.709 -58.563 37.763 1.00 104.19 397 ARG D N 1
ATOM 12176 C CA . ARG D 1 397 ? 5.381 -58.049 36.401 1.00 101.85 397 ARG D CA 1
ATOM 12177 C C . ARG D 1 397 ? 5.348 -59.179 35.356 1.00 102.31 397 ARG D C 1
ATOM 12178 O O . ARG D 1 397 ? 5.783 -58.933 34.211 1.00 103.54 397 ARG D O 1
ATOM 12186 N N . ILE D 1 398 ? 4.808 -60.352 35.711 1.00 91.77 398 ILE D N 1
ATOM 12187 C CA . ILE D 1 398 ? 4.626 -61.515 34.791 1.00 84.00 398 ILE D CA 1
ATOM 12188 C C . ILE D 1 398 ? 3.449 -61.224 33.844 1.00 83.60 398 ILE D C 1
ATOM 12189 O O . ILE D 1 398 ? 3.616 -61.427 32.624 1.00 92.08 398 ILE D O 1
ATOM 12194 N N . GLY D 1 399 ? 2.317 -60.743 34.376 1.00 83.23 399 GLY D N 1
ATOM 12195 C CA . GLY D 1 399 ? 1.090 -60.421 33.615 1.00 79.01 399 GLY D CA 1
ATOM 12196 C C . GLY D 1 399 ? 1.349 -59.404 32.516 1.00 73.76 399 GLY D C 1
ATOM 12197 O O . GLY D 1 399 ? 0.800 -59.568 31.407 1.00 68.72 399 GLY D O 1
ATOM 12198 N N . ASP D 1 400 ? 2.179 -58.401 32.809 1.00 74.23 400 ASP D N 1
ATOM 12199 C CA . ASP D 1 400 ? 2.650 -57.395 31.822 1.00 74.80 400 ASP D CA 1
ATOM 12200 C C . ASP D 1 400 ? 3.499 -58.098 30.761 1.00 70.63 400 ASP D C 1
ATOM 12201 O O . ASP D 1 400 ? 3.359 -57.739 29.589 1.00 79.23 400 ASP D O 1
ATOM 12206 N N . PHE D 1 401 ? 4.362 -59.045 31.129 1.00 63.03 401 PHE D N 1
ATOM 12207 C CA . PHE D 1 401 ? 5.229 -59.718 30.128 1.00 59.44 401 PHE D CA 1
ATOM 12208 C C . PHE D 1 401 ? 4.373 -60.660 29.281 1.00 59.22 401 PHE D C 1
ATOM 12209 O O . PHE D 1 401 ? 4.638 -60.813 28.070 1.00 60.32 401 PHE D O 1
ATOM 12217 N N . ARG D 1 402 ? 3.358 -61.263 29.890 1.00 61.07 402 ARG D N 1
ATOM 12218 C CA . ARG D 1 402 ? 2.421 -62.152 29.165 1.00 69.82 402 ARG D CA 1
ATOM 12219 C C . ARG D 1 402 ? 1.630 -61.345 28.123 1.00 71.94 402 ARG D C 1
ATOM 12220 O O . ARG D 1 402 ? 1.403 -61.892 27.023 1.00 82.87 402 ARG D O 1
ATOM 12228 N N . ALA D 1 403 ? 1.237 -60.101 28.422 1.00 72.05 403 ALA D N 1
ATOM 12229 C CA . ALA D 1 403 ? 0.465 -59.227 27.495 1.00 71.34 403 ALA D CA 1
ATOM 12230 C C . ALA D 1 403 ? 1.351 -58.651 26.372 1.00 67.39 403 ALA D C 1
ATOM 12231 O O . ALA D 1 403 ? 0.796 -58.265 25.336 1.00 70.89 403 ALA D O 1
ATOM 12233 N N . LEU D 1 404 ? 2.670 -58.571 26.570 1.00 66.52 404 LEU D N 1
ATOM 12234 C CA . LEU D 1 404 ? 3.654 -58.081 25.560 1.00 68.63 404 LEU D CA 1
ATOM 12235 C C . LEU D 1 404 ? 3.963 -59.184 24.536 1.00 75.17 404 LEU D C 1
ATOM 12236 O O . LEU D 1 404 ? 4.129 -58.860 23.344 1.00 81.21 404 LEU D O 1
ATOM 12241 N N . ALA D 1 405 ? 4.084 -60.440 24.969 1.00 75.09 405 ALA D N 1
ATOM 12242 C CA . ALA D 1 405 ? 4.262 -61.589 24.051 1.00 74.18 405 ALA D CA 1
ATOM 12243 C C . ALA D 1 405 ? 3.006 -61.732 23.181 1.00 71.13 405 ALA D C 1
ATOM 12244 O O . ALA D 1 405 ? 3.180 -61.908 21.978 1.00 75.13 405 ALA D O 1
ATOM 12246 N N . ARG D 1 406 ? 1.796 -61.612 23.742 1.00 74.08 406 ARG D N 1
ATOM 12247 C CA . ARG D 1 406 ? 0.523 -61.725 22.962 1.00 84.84 406 ARG D CA 1
ATOM 12248 C C . ARG D 1 406 ? 0.351 -60.520 22.012 1.00 78.76 406 ARG D C 1
ATOM 12249 O O . ARG D 1 406 ? -0.343 -60.649 20.984 1.00 70.94 406 ARG D O 1
ATOM 12257 N N . GLU D 1 407 ? 0.988 -59.394 22.325 1.00 76.99 407 GLU D N 1
ATOM 12258 C CA . GLU D 1 407 ? 1.012 -58.163 21.491 1.00 70.40 407 GLU D CA 1
ATOM 12259 C C . GLU D 1 407 ? 2.003 -58.326 20.332 1.00 63.70 407 GLU D C 1
ATOM 12260 O O . GLU D 1 407 ? 1.680 -57.876 19.231 1.00 65.15 407 GLU D O 1
ATOM 12266 N N . LEU D 1 408 ? 3.166 -58.937 20.561 1.00 62.02 408 LEU D N 1
ATOM 12267 C CA . LEU D 1 408 ? 4.244 -59.045 19.534 1.00 65.99 408 LEU D CA 1
ATOM 12268 C C . LEU D 1 408 ? 4.226 -60.402 18.800 1.00 70.42 408 LEU D C 1
ATOM 12269 O O . LEU D 1 408 ? 5.032 -60.565 17.844 1.00 77.32 408 LEU D O 1
ATOM 12274 N N . ASP D 1 409 ? 3.393 -61.359 19.221 1.00 67.57 409 ASP D N 1
ATOM 12275 C CA . ASP D 1 409 ? 3.457 -62.765 18.740 1.00 61.28 409 ASP D CA 1
ATOM 12276 C C . ASP D 1 409 ? 2.148 -63.474 19.067 1.00 60.91 409 ASP D C 1
ATOM 12277 O O . ASP D 1 409 ? 2.175 -64.550 19.649 1.00 58.39 409 ASP D O 1
ATOM 12282 N N . PRO D 1 410 ? 0.967 -62.916 18.709 1.00 70.57 410 PRO D N 1
ATOM 12283 C CA . PRO D 1 410 ? -0.318 -63.522 19.076 1.00 69.83 410 PRO D CA 1
ATOM 12284 C C . PRO D 1 410 ? -0.463 -64.992 18.653 1.00 69.71 410 PRO D C 1
ATOM 12285 O O . PRO D 1 410 ? -1.254 -65.668 19.264 1.00 75.31 410 PRO D O 1
ATOM 12289 N N . SER D 1 411 ? 0.270 -65.443 17.624 1.00 71.02 411 SER D N 1
ATOM 12290 C CA . SER D 1 411 ? 0.220 -66.843 17.118 1.00 69.75 411 SER D CA 1
ATOM 12291 C C . SER D 1 411 ? 0.996 -67.755 18.067 1.00 65.83 411 SER D C 1
ATOM 12292 O O . SER D 1 411 ? 0.701 -68.968 18.073 1.00 64.66 411 SER D O 1
ATOM 12295 N N . GLY D 1 412 ? 1.929 -67.182 18.832 1.00 57.54 412 GLY D N 1
ATOM 12296 C CA . GLY D 1 412 ? 2.831 -67.936 19.715 1.00 60.31 412 GLY D CA 1
ATOM 12297 C C . GLY D 1 412 ? 3.852 -68.676 18.884 1.00 61.83 412 GLY D C 1
ATOM 12298 O O . GLY D 1 412 ? 4.096 -69.871 19.150 1.00 68.48 412 GLY D O 1
ATOM 12299 N N . LYS D 1 413 ? 4.376 -68.011 17.860 1.00 60.04 413 LYS D N 1
ATOM 12300 C CA . LYS D 1 413 ? 5.488 -68.545 17.043 1.00 65.96 413 LYS D CA 1
ATOM 12301 C C . LYS D 1 413 ? 6.623 -68.905 18.005 1.00 63.16 413 LYS D C 1
ATOM 12302 O O . LYS D 1 413 ? 7.045 -70.072 18.017 1.00 67.16 413 LYS D O 1
ATOM 12308 N N . PHE D 1 414 ? 7.042 -67.946 18.831 1.00 61.38 414 PHE D N 1
ATOM 12309 C CA . PHE D 1 414 ? 8.287 -68.008 19.644 1.00 65.05 414 PHE D CA 1
ATOM 12310 C C . PHE D 1 414 ? 8.021 -68.654 21.019 1.00 64.31 414 PHE D C 1
ATOM 12311 O O . PHE D 1 414 ? 8.952 -68.746 21.846 1.00 51.61 414 PHE D O 1
ATOM 12319 N N . ALA D 1 415 ? 6.789 -69.122 21.242 1.00 69.37 415 ALA D N 1
ATOM 12320 C CA . ALA D 1 415 ? 6.362 -69.871 22.446 1.00 72.11 415 ALA D CA 1
ATOM 12321 C C . ALA D 1 415 ? 6.588 -71.370 22.201 1.00 76.05 415 ALA D C 1
ATOM 12322 O O . ALA D 1 415 ? 5.829 -71.953 21.402 1.00 84.70 415 ALA D O 1
ATOM 12324 N N . ASN D 1 416 ? 7.620 -71.951 22.834 1.00 76.13 416 ASN D N 1
ATOM 12325 C CA . ASN D 1 416 ? 7.833 -73.422 22.959 1.00 71.46 416 ASN D CA 1
ATOM 12326 C C . ASN D 1 416 ? 7.132 -73.935 24.237 1.00 77.19 416 ASN D C 1
ATOM 12327 O O . ASN D 1 416 ? 6.305 -73.178 24.802 1.00 88.49 416 ASN D O 1
ATOM 12332 N N . ALA D 1 417 ? 7.396 -75.182 24.658 1.00 80.48 417 ALA D N 1
ATOM 12333 C CA . ALA D 1 417 ? 6.769 -75.839 25.837 1.00 75.46 417 ALA D CA 1
ATOM 12334 C C . ALA D 1 417 ? 7.276 -75.163 27.116 1.00 75.92 417 ALA D C 1
ATOM 12335 O O . ALA D 1 417 ? 6.449 -74.880 28.021 1.00 66.52 417 ALA D O 1
ATOM 12337 N N . PHE D 1 418 ? 8.588 -74.897 27.166 1.00 73.23 418 PHE D N 1
ATOM 12338 C CA . PHE D 1 418 ? 9.277 -74.201 28.281 1.00 69.49 418 PHE D CA 1
ATOM 12339 C C . PHE D 1 418 ? 8.539 -72.912 28.655 1.00 69.61 418 PHE D C 1
ATOM 12340 O O . PHE D 1 418 ? 8.030 -72.831 29.779 1.00 73.25 418 PHE D O 1
ATOM 12348 N N . VAL D 1 419 ? 8.494 -71.946 27.732 1.00 69.76 419 VAL D N 1
ATOM 12349 C CA . VAL D 1 419 ? 7.948 -70.572 27.944 1.00 65.14 419 VAL D CA 1
ATOM 12350 C C . VAL D 1 419 ? 6.426 -70.661 28.102 1.00 66.14 419 VAL D C 1
ATOM 12351 O O . VAL D 1 419 ? 5.880 -69.859 28.869 1.00 72.53 419 VAL D O 1
ATOM 12355 N N . ALA D 1 420 ? 5.756 -71.600 27.431 1.00 65.14 420 ALA D N 1
ATOM 12356 C CA . ALA D 1 420 ? 4.311 -71.874 27.637 1.00 65.86 420 ALA D CA 1
ATOM 12357 C C . ALA D 1 420 ? 4.068 -72.299 29.094 1.00 65.11 420 ALA D C 1
ATOM 12358 O O . ALA D 1 420 ? 3.318 -71.602 29.800 1.00 60.31 420 ALA D O 1
ATOM 12360 N N . HIS D 1 421 ? 4.699 -73.396 29.523 1.00 72.14 421 HIS D N 1
ATOM 12361 C CA . HIS D 1 421 ? 4.624 -73.960 30.900 1.00 81.25 421 HIS D CA 1
ATOM 12362 C C . HIS D 1 421 ? 4.819 -72.831 31.922 1.00 73.56 421 HIS D C 1
ATOM 12363 O O . HIS D 1 421 ? 3.836 -72.465 32.592 1.00 67.86 421 HIS D O 1
ATOM 12370 N N . HIS D 1 422 ? 6.030 -72.265 31.970 1.00 68.46 422 HIS D N 1
ATOM 12371 C CA . HIS D 1 422 ? 6.572 -71.441 33.085 1.00 67.11 422 HIS D CA 1
ATOM 12372 C C . HIS D 1 422 ? 5.966 -70.033 33.143 1.00 62.95 422 HIS D C 1
ATOM 12373 O O . HIS D 1 422 ? 5.803 -69.540 34.268 1.00 62.66 422 HIS D O 1
ATOM 12380 N N . VAL D 1 423 ? 5.687 -69.389 32.001 1.00 62.66 423 VAL D N 1
ATOM 12381 C CA . VAL D 1 423 ? 5.416 -67.918 31.917 1.00 61.76 423 VAL D CA 1
ATOM 12382 C C . VAL D 1 423 ? 4.056 -67.603 31.259 1.00 62.48 423 VAL D C 1
ATOM 12383 O O . VAL D 1 423 ? 3.364 -66.711 31.775 1.00 64.14 423 VAL D O 1
ATOM 12387 N N . LEU D 1 424 ? 3.688 -68.254 30.153 1.00 63.51 424 LEU D N 1
ATOM 12388 C CA . LEU D 1 424 ? 2.571 -67.806 29.273 1.00 66.16 424 LEU D CA 1
ATOM 12389 C C . LEU D 1 424 ? 1.266 -68.563 29.557 1.00 71.66 424 LEU D C 1
ATOM 12390 O O . LEU D 1 424 ? 0.244 -67.873 29.704 1.00 82.61 424 LEU D O 1
ATOM 12395 N N . ASP D 1 425 ? 1.268 -69.903 29.581 1.00 74.65 425 ASP D N 1
ATOM 12396 C CA . ASP D 1 425 ? 0.035 -70.733 29.732 1.00 74.89 425 ASP D CA 1
ATOM 12397 C C . ASP D 1 425 ? -0.729 -70.296 30.985 1.00 81.98 425 ASP D C 1
ATOM 12398 O O . ASP D 1 425 ? -0.079 -69.802 31.910 1.00 86.26 425 ASP D O 1
ATOM 12403 N N . ASP D 1 426 ? -2.053 -70.482 31.005 1.00 93.71 426 ASP D N 1
ATOM 12404 C CA . ASP D 1 426 ? -2.942 -70.094 32.137 1.00 97.21 426 ASP D CA 1
ATOM 12405 C C . ASP D 1 426 ? -3.189 -71.324 33.023 1.00 101.67 426 ASP D C 1
ATOM 12406 O O . ASP D 1 426 ? -2.495 -72.340 32.905 1.00 108.01 426 ASP D O 1
#

InterPro domains:
  IPR006094 FAD linked oxidase, N-terminal [PF01565] (21-147)
  IPR007173 D-arabinono-1,4-lactone oxidase, C-terminal domain [PF04030] (295-420)
  IPR010031 L-gulonolactone/D-arabinono-1,4-lactone oxidase-like [PIRSF000136] (4-421)
  IPR010031 L-gulonolactone/D-arabinono-1,4-lactone oxidase-like [PTHR43762] (6-224)
  IPR016166 FAD-binding domain, PCMH-type [PS51387] (12-178)
  IPR016167 FAD-binding, type PCMH, subdomain 1 [G3DSA:3.30.43.10] (1-64)
  IPR016169 FAD-binding, type PCMH, subdomain 2 [G3DSA:3.30.465.10] (69-291)
  IPR016171 Vanillyl-alcohol oxidase, C-terminal subdomain 2 [G3DSA:1.10.45.10] (387-424)
  IPR036318 FAD-binding, type PCMH-like superfamily [SSF56176] (3-177)

Foldseek 3Di:
DAAQARQGDALEPEEAEDQELQSVLVVLQVWLAEAEDALSLFQDCLRHDNYYYYAPLNYPQAFDQDPVQQKTKGFQNDWQLVNQVVCVVVQKHQLFDAQDGSGGLLRQQQLQGAFFAQPAARRLQQFFKWWFQFSNRDTDIDGCVPHVLQNLQVGNPSCLLHGTTITMGRIDGWFKKAKWKWAWQFQCCCVPCVVVLQNLARWKKFKDLLPPGTRGIIMHMHTVVRPSVVRPTHTDPAQDDSFPPDDSQQAQDHPRDIDINNSGNHGGGSPNDSSHHQWAKKKWKFFPVCQNVLSVLVNVVSVLQNVFFRIWMKHWHAADCRQLNQRHPGTIIMTMTTTGPDCVSVQVVQVSSCVSCVVRLIAMRRRHDHDPFQVSNCVSGPCLVVSLVSSCVRHVSSSNPRPSCCRRRHPD/DAAQQRPGDALAPEEAEDQELLSQLVQLQVKLAEAEDELSLFFDCLRHFNIYYYAPLNYDAAFDQDPVQQKTKGFQNDWQLVNQVVCVVVQWHQLFDAQAGRTGLQQQQQQQNAFFFQPAAGSLQQWFKWWFQFSNSDTDMDGCVPHVPANLQVRNQSCQLHGTGITMGRIHGWFKKAKWKWAWQFQCLCVPCVVVQSNQARWKKFKDLLDDGTRGMIMHMHTVGDRVVRPTHTDPAADDSFPPDDSQQAQHHPRDIDIPSSTSHGGGSPNDSSHDQWAKKKWKFFVVCVSVLSVLVNVVSVLRSVFFRIWMWHWHAADCRQLNQRNPGTIIMTMTTTGPDPVSVQVVQVSSCVSCVVRLIAMRRRHDHDQFQVSNVVSTPCLVVSLVSSCVRHVSSSNPRPSCCGRRHDD/DAALQRQGDALAPEEAEDLELLRQLVLLQVKLAEAEDALSLFQDCLRHDNTYYYQDLNYPQAFDADPVQQKTKGFQNDWQLVNQVVCVVVQKAQLFDAQDGSTGLLRQQLLQAAFFAQPAAGSLQQFQKWWFQFSNSDTDIDGCVPCVLPNLLPGNQSCQLGGTTITMGRIHGWFKKAKFKDAWQFQVCCVPCVVVQSNQARWKKFKDLLDPGTRGIIIHMHTVGPSVVSHDCDDSFPPDDSQQFQDHPRDIDINSSTNHGGGSPNPDSHFWAKKKKKFFVVCVSVLVVLVNVVSVLRSVFFRIWMKHWHAADCRQLNQRHPGTIIMTMTGGGPDVVSVQVVQVVSCVSCVVRLIAMRSRGDHDDFQVSNVVSGPCLVVSLVSSCVRPVSSSNPRPSCCRRRHPD/DVLPLDDALEPEEAEDLELLRVLVCLQVWLAEAECAPQLFQDCLSHFHYYYYQPLNYPQAWAQDVPQRKTKGFQNDFQLRNQVVCVVVQWHQLFDAQDRRTGLLNQQLQQHAFFAQPAAGSLQQFFKWWFQFSNSDTDIDGCVPCVPANLLPRNPSCQLGGTTITMGRIDGWFKKAKWKFAWQFLVCCVPCVVVLSNQARWKKFKDLLPDGTRGIIMHMHTVDDRCVRPTHTDPDADDSFPPDDSVQFQDHPRPIGTNSSGNHGNAAKKKWKFFVVCVSVLSVLCNVVSVLQNVFFRIWMWHWHAADCRQPNQRHPGTIIMIMTRTHSPVVSVQVVQVVSCVSCVVRLIAMRRRGDHDPFQVSNVVSGPCLVVSLVSSCVRPVSSNNPRPSCCRRRHPD

Radius of gyration: 41.47 Å; Cα contacts (8 Å, |Δi|>4): 4017; chains: 4; bounding box: 81×116×118 Å

B-factor: mean 72.35, std 16.72, range [31.03, 152.17]

Solvent-accessible surface area: 59437 Å² total; per-residue (Å²): 117,64,2,41,19,41,49,8,102,20,162,30,88,80,80,30,123,2,36,39,63,107,57,0,82,144,9,0,50,145,4,115,84,1,8,37,21,19,20,12,45,12,4,13,101,6,20,13,12,131,17,2,4,0,1,7,50,3,12,79,28,55,23,97,22,57,167,104,92,19,25,0,78,0,6,4,6,9,61,5,3,29,0,0,42,78,0,55,90,43,39,38,0,4,31,5,2,12,32,24,1,30,15,3,0,18,33,3,2,16,10,1,19,6,6,3,0,48,76,15,24,6,8,3,35,15,5,26,12,3,42,2,0,8,10,119,10,64,54,39,72,6,19,92,143,78,35,81,126,117,1,10,1,4,7,2,4,2,17,1,4,2,0,22,5,17,4,26,2,132,16,42,104,36,24,82,0,86,0,72,6,4,43,72,0,28,18,127,2,1,61,118,55,9,92,89,0,1,64,30,11,48,4,1,1,0,3,3,24,11,138,78,101,103,1,58,1,0,0,9,1,44,101,121,176,57,49,1,29,72,41,43,4,84,86,15,138,10,84,55,15,4,13,59,84,80,24,28,14,17,7,2,96,4,84,12,63,69,4,25,0,10,54,16,7,0,8,34,37,46,19,63,40,28,71,68,13,104,33,4,30,0,0,0,0,0,4,45,182,41,3,41,48,0,11,82,30,0,48,58,6,19,103,45,0,12,78,26,7,33,4,0,9,0,13,1,3,20,44,26,71,4,12,1,2,0,0,20,62,36,84,0,0,0,1,9,0,17,0,79,71,74,58,73,29,0,94,52,5,0,47,6,0,16,79,37,0,38,99,24,91,0,11,0,6,0,3,24,1,16,48,7,78,30,183,64,0,39,90,36,2,119,94,17,38,62,0,30,56,5,2,140,90,27,3,106,95,16,16,0,14,13,86,15,0,20,103,23,0,29,74,166,103,65,8,35,19,44,50,12,106,18,135,30,91,89,75,34,125,2,40,43,57,81,59,0,34,126,8,0,8,164,7,113,80,1,9,39,20,20,19,13,38,20,5,14,93,6,23,7,11,130,16,1,2,0,0,8,50,2,14,76,33,77,26,115,48,65,193,83,90,19,25,0,76,0,6,4,7,9,57,5,4,28,0,0,42,70,0,59,91,58,40,39,0,4,32,3,1,10,31,16,2,28,24,3,0,19,33,1,1,14,8,1,14,6,7,3,0,51,75,14,25,7,11,3,32,8,4,33,13,1,32,0,0,0,6,8,0,14,64,28,75,8,20,87,145,80,34,86,123,103,0,10,0,1,6,2,3,2,16,3,2,2,0,20,10,3,4,24,2,126,17,40,105,32,23,80,0,90,0,86,6,15,39,72,0,35,21,123,2,1,59,126,62,8,89,99,0,0,58,29,13,49,4,0,1,0,3,3,23,11,130,79,104,106,1,61,3,0,0,10,1,50,104,119,129,47,3,36,98,38,41,4,82,93,13,132,15,84,64,14,5,14,63,79,89,22,28,13,17,9,2,98,6,76,7,62,72,3,30,0,10,58,11,7,0,8,36,36,45,19,52,41,34,72,79,14,102,40,4,27,0,0,0,0,0,10,48,187,32,3,38,48,0,8,85,30,0,48,59,23,19,108,117,0,8,75,29,4,30,6,0,8,0,11,1,4,20,45,26,69,4,11,0,2,0,0,18,61,44,90,1,0,0,1,8,0,14,0,83,70,70,60,76,29,0,89,121,9,0,69,56,0,19,132,39,0,37,99,25,86,0,7,0,8,0,3,26,0,14,50,6,76,30,178,59,0,38,89,24,4,116,88,21,43,60,0,55,60,3,4,131,74,11,7,53,68,19,12,0,20,14,76,15,0,21,101,24,0,38,71,167,52,27,2,48,18,41,53,7,47,14,126,9,62,79,66,29,121,2,67,42,62,106,59,0,84,135,3,0,52,141,5,109,83,1,11,39,29,31,19,9,42,15,3,14,106,5,18,16,10,128,11,2,5,0,5,9,100,32,19,85,76,56,25,113,51,65,85,98,87,17,25,0,105,0,8,2,14,10,92,5,5,85,0,1,44,85,0,50,87,60,40,44,0,4,28,5,3,6,30,17,2,22,25,8,0,20,29,1,2,13,11,1,15,6,6,3,0,42,73,18,24,6,8,3,34,15,6,23,12,2,35,0,0,10,9,123,4,72,58,44,77,7,17,95,133,81,34,86,124,111,0,7,0,1,7,1,4,1,19,0,2,2,0,22,8,14,3,31,2,136,16,48,108,37,16,79,0,73,1,70,7,20,62,84,15,59,1,109,10,4,61,129,65,7,84,103,4,1,64,31,14,49,4,0,0,0,4,2,3,6,115,64,63,115,0,98,18,3,0,7,0,41,109,128,119,57,14,50,90,68,119,41,88,88,20,3,19,70,83,85,81,30,76,28,10,4,110,4,92,15,59,90,6,20,0,8,74,13,6,0,9,35,114,56,43,60,89,58,94,15,106,35,6,28,0,0,0,0,0,10,47,190,43,4,41,49,0,10,80,32,0,34,60,25,12,102,113,0,8,74,32,4,34,5,0,5,0,10,2,3,17,45,27,72,4,11,0,1,0,1,21,63,36,80,0,0,0,1,12,0,15,0,84,71,73,58,85,30,0,96,56,6,0,66,55,0,17,130,38,0,39,99,23,98,0,8,0,7,0,4,23,1,13,42,6,76,15,163,48,0,36,82,29,3,118,93,14,42,60,0,39,62,3,2,107,83,27,5,110,92,15,19,0,14,14,84,15,0,20,108,20,0,14,77,156,28,145,38,59,50,21,132,54,150,29,92,85,108,53,120,1,62,45,62,101,60,0,82,110,17,0,47,189,8,112,87,1,10,41,25,25,18,15,32,16,3,6,91,6,20,17,10,127,16,0,2,0,4,8,93,40,13,59,75,100,21,60,52,70,84,102,97,19,25,2,118,0,6,2,14,13,88,4,18,104,1,1,53,137,5,56,92,64,39,52,0,4,33,4,2,12,32,39,14,107,20,6,0,20,30,0,0,12,10,2,14,5,5,2,0,44,77,13,25,6,7,3,35,15,4,24,11,2,32,1,0,10,8,122,7,70,60,44,75,8,18,91,145,80,30,86,110,103,0,11,0,1,6,0,4,2,17,1,2,1,0,19,5,20,4,30,1,134,15,47,108,35,21,78,0,94,0,65,6,22,42,68,0,43,14,120,9,3,32,96,52,9,34,90,0,0,62,19,21,46,4,0,1,0,4,4,19,10,139,78,75,120,1,59,2,0,0,5,0,30,93,129,155,32,4,56,97,39,44,2,81,92,15,129,15,80,58,18,5,16,57,88,99,75,28,98,88,14,17,100,6,86,15,66,76,3,26,0,26,91,12,6,0,8,74,68,4,30,0,0,0,0,0,0,32,24,36,4,39,47,0,10,90,30,0,50,64,17,15,95,119,0,11,76,26,11,37,5,0,9,0,12,1,3,18,28,28,58,2,10,0,1,0,0,12,14,13,20,0,0,0,1,10,0,16,0,81,98,76,59,77,28,0,84,128,8,0,66,40,0,20,128,39,0,33,98,23,88,0,8,0,8,1,4,25,1,15,49,7,78,30,184,60,1,41,86,38,4,98,74,20,38,62,0,32,55,4,4,134,98,28,6,112,94,16,18,0,16,12,76,5,0,20,99,17,0,28,75,161